Protein 3O4F (pdb70)

Nearest PDB structures (foldseek):
  3o4f-assembly2_D  TM=1.004E+00  e=4.636E-62  Escherichia coli K-12
  3o4f-assembly1_B  TM=1.002E+00  e=1.179E-57  Escherichia coli K-12
  3o4f-assembly3_F  TM=9.962E-01  e=3.016E-56  Escherichia coli K-12
  1uir-assembly1_A  TM=9.421E-01  e=1.063E-30  Thermus thermophilus
  3rw9-assembly1_A  TM=8.780E-01  e=1.747E-28  Homo sapiens

Secondary structure (DSSP, 8-state):
-EEEE--SSSSEEEEEEESEEEEEE---EEEEEETTTEEEEEETTEEEEETTTHHHHHHHHHHHHHHHSS---EEEEES-TTSHHHHHHHT-TT--EEEEEES-HHHHHHHHHH-HHHHTTGGG-TTEEEEES-TTTTTS-SS--EEEEEES------TT--SS--HHHHHHHHTEEEEEEEEE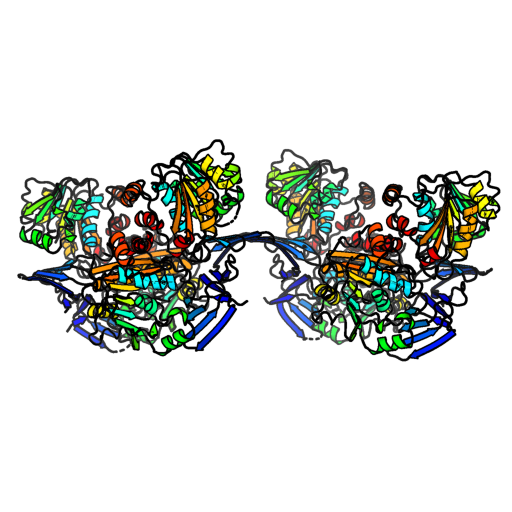EEEESSS--HHHHHHHHHHHHH-SEEEEEEE--TTSSSS-EEEEEEES-TTGGG--HHHHHHHHHSS----SS--HHHHHHHT---HHHHHHTTSS--/-EEE--SSSSEEEEEE-SEEEEEEEESS-EEEEEEETTTEEEEEETTEEEEETTTHHHHHHHHHHHHHHHSS---EEEEEE--SSHHHHHHHT-TT--EEEEEES-HHHHHHHHHH-HHHHTTGGG-TTEEEEES-TGGGGS--S--EEEEEEE---HHHHHHHHHTEEEEEEEEEEEEESSS--HHHHHHHHHHHHH-SEEEEEEE--TTSSSS-EEEEEEES-TTTTS--HHHHHHHHHTTT---SS--HHHHHHHT---HHHHHHT-/--EEE--SSSSEEEEEE-SEEEEEEE-SS-EEEEEEETTTEEEEEETTEEEEETTTHHHHHHHHHHHHHHHSS---EEEEES-TTSHHHHHHHT-TT--EEEEEES-HHHHHHHHHH-HHHHTTGGG-TTEEEEES-TTTTTS-SS--EEEEEES------SSS-SS--HHHHHHHHTEEEEEEEEEEEEE-SS--HHHHHHHHHHHHH-SEEEEEEE--TTSSSS-EEEEEEES-TTTTS--HHHHHHHHHSS----SS--HHHHHHHT---HHHHHHHHT--/-EEEE--SSSSEEEEEEESEEEEEEEESS-EEEEEEETTTEEEEEETTEEEEETTTHHHHHHHHHHHHHHHSS---EEEEEE--SSHHHHHHHT-TT--EEEEEES-HHHHHHHHHH-HHHHTTGGG-TTEEEEES-STTTTSTTS--EEEEEEE----GGGSHHHHHHHHHHEEEEEEEEEEEEESSS--HHHHHHHHHHHHH-SEEEEEEE--TTSSSS-EEEEEEES-TTTTS--HHHHHHHHHSS----SS--HHHHHHHT---HHHHHHT-/-EEE--SSSSEEEEEE-SEEEEEE-STT--EEEEEETTTEEEEEETTEEEEETTTHHHHHHHHHHHHHHHSS---EEEEES-TTSHHHHHHHT-TT--EEEEEES-HHHHHHHHHH-HHHHTTGGG-TTEEEEES-TTTTTS-SS--EEEEEES--PPP-SSS-SS--HHHHHHHHTEEEEEEEEEEEEE-SS--HHHHHHHHHHHHH-SEEEEEEE--TTSSSS-EEEEEEES-TTGGG--HHHHHHHHHTTT---SS--HHHHHHHT---HHHHHHGGG--/-EEE--SSSSEEEEEE-SEEEEE---EEEEEETTTEEEEEETTEEEEETTTHHHHHHHHHHHHHHHSS---EEEEES-TTSHHHHHHHT-TT--EEEEEES-HHHHHHHHHH-HHHHTTGGG-TTEEEEES-SSSTTS-SS--EEEEEESS---HHHHHHHHHTEEEEEEEEEEEEE-SS--HHHHHHHHHHHHH-SEEEEEEE--TTSSSS-EEEEEEES-TTTTS--HHHHHHHHHTTT---SS--HHHHHHTT---HHHHHT----/-EEE--SSSSEEEEEE-SEEEEE---EEEEEETTTEEEEEETTEEEEETTTHHHHHHHHHHHHHHHSS---EEEEES-TTSHHHHHHHT-TT--EEEEEES-HHHHHHHHHH-HHHHTTGGG-TTEEEEES-TTTTTS-SS--EEEEEES------SSS-SS--HHHHHHHHTEEEEEEEEEEEEE-SS--HHHHHHHHHHHHH-SEEEEEEE--TTSSSS-EEEEEEES-TTTTS--HHHHHHHHHSS----SS--HHHHHHHT---HHHHHHHTT--/-EEE--SSSSEEEEEE-SEEEEE---EEEEEETTTEEEEEETTEEEEETTTHHHHHHHHHHHHHHHSS---EEEEES-TTSHHHHHHHT-TT--EEEEEES-HHHHHHHHHH-HHHHTTGGG-TTEEEEES-TTTTTSTTS--EEEEEE---HHHHHHHHHTEEEEEEEEEEEEE-SS--HHHHHHHHHHHHH-SEEEEEEE--TTSSSS-EEEEEEES-TTGGG--HHHHHHHHHSS----SS--HHHHHHHT---HHHHHH-

InterPro domains:
  IPR001045 Spermidine/spermine synthases [MF_00198] (6-284)
  IPR001045 Spermidine/spermine synthases [PTHR11558] (18-285)
  IPR001045 Spermidine/spermine synthases [TIGR00417] (7-278)
  IPR029063 S-adenosyl-L-methionine-dependent methyltransferase superfamily [G3DSA:3.40.50.150] (55-288)
  IPR029063 S-adenosyl-L-methionine-dependent methyltransferase superfamily [SSF53335] (7-283)
  IPR030373 Polyamine biosynthesis domain, conserved site [PS01330] (81-94)
  IPR030374 Polyamine biosynthesis domain [PS51006] (9-238)
  IPR035246 Spermidine synthase, tetramerisation domain [PF17284] (6-57)
  IPR037163 Spermidine synthase, tetramerisation domain superfamily [G3DSA:2.30.140.10] (1-54)

Structure (mmCIF, N/CA/C/O backbone):
data_3O4F
#
_entry.id   3O4F
#
_cell.length_a   123.110
_cell.length_b   123.110
_cell.length_c   210.010
_cell.angle_alpha   90.00
_cell.angle_beta   90.00
_cell.angle_gamma   90.00
#
_symmetry.space_group_name_H-M   'P 43'
#
loop_
_entity.id
_entity.type
_entity.pdbx_description
1 polymer 'Spermidine synthase'
2 non-polymer 'SULFATE ION'
3 water water
#
loop_
_atom_site.group_PDB
_atom_site.id
_atom_site.type_symbol
_atom_site.label_atom_id
_atom_site.label_alt_id
_atom_site.label_comp_id
_atom_site.label_asym_id
_atom_site.label_entity_id
_atom_site.label_seq_id
_atom_site.pdbx_PDB_ins_code
_atom_site.Cartn_x
_atom_site.Cartn_y
_atom_site.Cartn_z
_atom_site.occupancy
_atom_site.B_iso_or_equiv
_atom_site.auth_seq_id
_atom_site.auth_comp_id
_atom_site.auth_asym_id
_atom_site.auth_atom_id
_atom_site.pdbx_PDB_model_num
ATOM 1 N N . LYS A 1 10 ? 56.252 -11.337 37.024 1.00 96.47 4 LYS A N 1
ATOM 2 C CA . LYS A 1 10 ? 57.755 -11.333 37.087 1.00 102.68 4 LYS A CA 1
ATOM 3 C C . LYS A 1 10 ? 58.401 -11.044 35.698 1.00 90.55 4 LYS A C 1
ATOM 4 O O . LYS A 1 10 ? 57.749 -10.470 34.827 1.00 100.32 4 LYS A O 1
ATOM 6 N N . LYS A 1 11 ? 59.683 -11.377 35.524 1.00 199.10 5 LYS A N 1
ATOM 7 C CA . LYS A 1 11 ? 60.266 -11.558 34.186 1.00 189.05 5 LYS A CA 1
ATOM 8 C C . LYS A 1 11 ? 60.528 -13.052 33.997 1.00 175.44 5 LYS A C 1
ATOM 9 O O . LYS A 1 11 ? 60.766 -13.760 34.974 1.00 173.97 5 LYS A O 1
ATOM 15 N N . GLN A 1 12 ? 60.471 -13.546 32.761 1.00 165.16 6 GLN A N 1
ATOM 16 C CA . GLN A 1 12 ? 60.773 -14.964 32.507 1.00 151.90 6 GLN A CA 1
ATOM 17 C C . GLN A 1 12 ? 62.210 -15.153 32.073 1.00 148.13 6 GLN A C 1
ATOM 18 O O . GLN A 1 12 ? 62.820 -14.261 31.499 1.00 156.55 6 GLN A O 1
ATOM 24 N N . TRP A 1 13 ? 62.730 -16.337 32.349 1.00 139.14 7 TRP A N 1
ATOM 25 C CA . TRP A 1 13 ? 64.052 -16.733 31.904 1.00 135.70 7 TRP A CA 1
ATOM 26 C C . TRP A 1 13 ? 63.916 -18.101 31.263 1.00 128.75 7 TRP A C 1
ATOM 27 O O . TRP A 1 13 ? 63.387 -19.015 31.887 1.00 121.56 7 TRP A O 1
ATOM 38 N N . HIS A 1 14 ? 64.407 -18.237 30.033 1.00 129.09 8 HIS A N 1
ATOM 39 C CA . HIS A 1 14 ? 64.254 -19.473 29.269 1.00 125.99 8 HIS A CA 1
ATOM 40 C C . HIS A 1 14 ? 65.577 -20.209 29.163 1.00 122.35 8 HIS A C 1
ATOM 41 O O . HIS A 1 14 ? 66.616 -19.589 28.956 1.00 126.18 8 HIS A O 1
ATOM 48 N N . GLU A 1 15 ? 65.546 -21.527 29.321 1.00 115.16 9 GLU A N 1
ATOM 49 C CA . GLU A 1 15 ? 66.718 -22.324 29.038 1.00 113.13 9 GLU A CA 1
ATOM 50 C C . GLU A 1 15 ? 66.854 -22.369 27.530 1.00 115.37 9 GLU A C 1
ATOM 51 O O . GLU A 1 15 ? 65.861 -22.381 26.833 1.00 121.65 9 GLU A O 1
ATOM 57 N N . THR A 1 16 ? 68.083 -22.394 27.032 1.00 116.97 10 THR A N 1
ATOM 58 C CA . THR A 1 16 ? 68.353 -22.448 25.592 1.00 118.73 10 THR A CA 1
ATOM 59 C C . THR A 1 16 ? 69.058 -23.737 25.136 1.00 115.84 10 THR A C 1
ATOM 60 O O . THR A 1 16 ? 69.474 -23.849 23.981 1.00 115.57 10 THR A O 1
ATOM 64 N N . LEU A 1 17 ? 69.160 -24.717 26.025 1.00 110.58 11 LEU A N 1
ATOM 65 C CA . LEU A 1 17 ? 69.973 -25.865 25.750 1.00 108.17 11 LEU A CA 1
ATOM 66 C C . LEU A 1 17 ? 69.547 -26.467 24.422 1.00 110.23 11 LEU A C 1
ATOM 67 O O . LEU A 1 17 ? 70.422 -26.806 23.625 1.00 110.49 11 LEU A O 1
ATOM 72 N N . HIS A 1 18 ? 68.228 -26.595 24.196 1.00 110.09 12 HIS A N 1
ATOM 73 C CA . HIS A 1 18 ? 67.696 -27.048 22.899 1.00 112.28 12 HIS A CA 1
ATOM 74 C C . HIS A 1 18 ? 66.916 -25.917 22.184 1.00 113.40 12 HIS A C 1
ATOM 75 O O . HIS A 1 18 ? 66.268 -25.057 22.820 1.00 114.28 12 HIS A O 1
ATOM 82 N N . ASP A 1 19 ? 66.988 -25.918 20.857 1.00 111.06 13 ASP A N 1
ATOM 83 C CA . ASP A 1 19 ? 66.295 -24.918 20.056 1.00 113.50 13 ASP A CA 1
ATOM 84 C C . ASP A 1 19 ? 64.787 -25.137 20.007 1.00 111.44 13 ASP A C 1
ATOM 85 O O . ASP A 1 19 ? 64.023 -24.186 19.932 1.00 114.64 13 ASP A O 1
ATOM 90 N N . GLN A 1 20 ? 64.363 -26.391 20.077 1.00 107.12 14 GLN A N 1
ATOM 91 C CA . GLN A 1 20 ? 62.991 -26.758 19.799 1.00 104.98 14 GLN A CA 1
ATOM 92 C C . GLN A 1 20 ? 62.059 -26.717 20.989 1.00 100.44 14 GLN A C 1
ATOM 93 O O . GLN A 1 20 ? 60.847 -26.680 20.813 1.00 100.40 14 GLN A O 1
ATOM 99 N N . PHE A 1 21 ? 62.604 -26.745 22.192 1.00 96.50 15 PHE A N 1
ATOM 100 C CA . PHE A 1 21 ? 61.794 -26.786 23.393 1.00 95.30 15 PHE A CA 1
ATOM 101 C C . PHE A 1 21 ? 62.656 -26.497 24.598 1.00 96.55 15 PHE A C 1
ATOM 102 O O . PHE A 1 21 ? 63.874 -26.596 24.528 1.00 100.98 15 PHE A O 1
ATOM 110 N N . GLY A 1 22 ? 62.054 -26.162 25.725 1.00 97.59 16 GLY A N 1
ATOM 111 C CA . GLY A 1 22 ? 62.861 -25.944 26.929 1.00 97.12 16 GLY A CA 1
ATOM 112 C C . GLY A 1 22 ? 62.027 -25.828 28.166 1.00 96.86 16 GLY A C 1
ATOM 113 O O . GLY A 1 22 ? 60.823 -26.088 28.144 1.00 98.81 16 GLY A O 1
ATOM 114 N N . GLN A 1 23 ? 62.691 -25.464 29.249 1.00 97.05 17 GLN A N 1
ATOM 115 C CA . GLN A 1 23 ? 62.034 -25.100 30.497 1.00 99.10 17 GLN A CA 1
ATOM 116 C C . GLN A 1 23 ? 62.255 -23.623 30.722 1.00 106.31 17 GLN A C 1
ATOM 117 O O . GLN A 1 23 ? 63.274 -23.083 30.305 1.00 113.40 17 GLN A O 1
ATOM 123 N N . TYR A 1 24 ? 61.313 -22.971 31.398 1.00 108.36 18 TYR A N 1
ATOM 124 C CA . TYR A 1 24 ? 61.477 -21.582 31.764 1.00 112.50 18 TYR A CA 1
ATOM 125 C C . TYR A 1 24 ? 61.074 -21.332 33.218 1.00 114.31 18 TYR A C 1
ATOM 126 O O . TYR A 1 24 ? 60.332 -22.109 33.810 1.00 113.19 18 TYR A O 1
ATOM 135 N N . PHE A 1 25 ? 61.541 -20.212 33.768 1.00 119.34 19 PHE A N 1
ATOM 136 C CA . PHE A 1 25 ? 61.288 -19.853 35.164 1.00 119.24 19 PHE A CA 1
ATOM 137 C C . PHE A 1 25 ? 60.961 -18.391 35.305 1.00 125.31 19 PHE A C 1
ATOM 138 O O . PHE A 1 25 ? 61.561 -17.545 34.633 1.00 128.42 19 PHE A O 1
ATOM 146 N N . ALA A 1 26 ? 60.032 -18.106 36.214 1.00 127.39 20 ALA A N 1
ATOM 147 C CA . ALA A 1 26 ? 59.791 -16.753 36.677 1.00 133.88 20 ALA A CA 1
ATOM 148 C C . ALA A 1 26 ? 61.028 -16.274 37.445 1.00 135.51 20 ALA A C 1
ATOM 149 O O . ALA A 1 26 ? 61.639 -17.034 38.190 1.00 134.48 20 ALA A O 1
ATOM 151 N N . VAL A 1 27 ? 61.402 -15.020 37.242 1.00 139.79 21 VAL A N 1
ATOM 152 C CA . VAL A 1 27 ? 62.473 -14.423 38.005 1.00 142.56 21 VAL A CA 1
ATOM 153 C C . VAL A 1 27 ? 61.851 -13.501 39.037 1.00 147.64 21 VAL A C 1
ATOM 154 O O . VAL A 1 27 ? 61.075 -12.632 38.691 1.00 149.14 21 VAL A O 1
ATOM 158 N N . ASP A 1 28 ? 62.156 -13.754 40.307 1.00 150.14 22 ASP A N 1
ATOM 159 C CA . ASP A 1 28 ? 61.745 -12.899 41.411 1.00 155.62 22 ASP A CA 1
ATOM 160 C C . ASP A 1 28 ? 62.811 -11.844 41.655 1.00 162.63 22 ASP A C 1
ATOM 161 O O . ASP A 1 28 ? 62.498 -10.746 42.099 1.00 168.66 22 ASP A O 1
ATOM 166 N N . ASN A 1 29 ? 64.066 -12.181 41.358 1.00 162.11 23 ASN A N 1
ATOM 167 C CA . ASN A 1 29 ? 65.197 -11.303 41.661 1.00 166.80 23 ASN A CA 1
ATOM 168 C C . ASN A 1 29 ? 66.512 -11.869 41.106 1.00 164.85 23 ASN A C 1
ATOM 169 O O . ASN A 1 29 ? 66.829 -13.049 41.349 1.00 162.69 23 ASN A O 1
ATOM 174 N N . VAL A 1 30 ? 67.274 -11.063 40.365 1.00 165.33 24 VAL A N 1
ATOM 175 C CA . VAL A 1 30 ? 68.576 -11.528 39.851 1.00 162.27 24 VAL A CA 1
ATOM 176 C C . VAL A 1 30 ? 69.657 -11.206 40.861 1.00 166.71 24 VAL A C 1
ATOM 177 O O . VAL A 1 30 ? 69.852 -10.056 41.203 1.00 174.67 24 VAL A O 1
ATOM 181 N N . LEU A 1 31 ? 70.352 -12.225 41.346 1.00 163.83 25 LEU A N 1
ATOM 182 C CA . LEU A 1 31 ? 71.431 -12.031 42.310 1.00 167.21 25 LEU A CA 1
ATOM 183 C C . LEU A 1 31 ? 72.757 -11.705 41.623 1.00 171.99 25 LEU A C 1
ATOM 184 O O . LEU A 1 31 ? 73.621 -11.056 42.223 1.00 181.41 25 LEU A O 1
ATOM 189 N N . TYR A 1 32 ? 72.928 -12.163 40.386 1.00 168.44 26 TYR A N 1
ATOM 190 C CA . TYR A 1 32 ? 74.176 -11.975 39.659 1.00 172.63 26 TYR A CA 1
ATOM 191 C C . TYR A 1 32 ? 73.957 -12.175 38.174 1.00 173.16 26 TYR A C 1
ATOM 192 O O . TYR A 1 32 ? 73.245 -13.082 37.783 1.00 176.36 26 TYR A O 1
ATOM 201 N N . HIS A 1 33 ? 74.597 -11.362 37.346 1.00 182.86 27 HIS A N 1
ATOM 202 C CA . HIS A 1 33 ? 74.556 -11.540 35.890 1.00 185.43 27 HIS A CA 1
ATOM 203 C C . HIS A 1 33 ? 75.825 -10.987 35.233 1.00 196.56 27 HIS A C 1
ATOM 204 O O . HIS A 1 33 ? 76.219 -9.843 35.491 1.00 205.05 27 HIS A O 1
ATOM 211 N N . GLU A 1 34 ? 76.479 -11.810 34.416 1.00 200.00 28 GLU A N 1
ATOM 212 C CA . GLU A 1 34 ? 77.655 -11.387 33.656 1.00 214.42 28 GLU A CA 1
ATOM 213 C C . GLU A 1 34 ? 77.541 -11.835 32.201 1.00 217.82 28 GLU A C 1
ATOM 214 O O . GLU A 1 34 ? 77.453 -13.029 31.944 1.00 222.23 28 GLU A O 1
ATOM 220 N N . LYS A 1 35 ? 77.573 -10.898 31.250 1.00 226.06 29 LYS A N 1
ATOM 221 C CA . LYS A 1 35 ? 77.441 -11.238 29.818 1.00 225.43 29 LYS A CA 1
ATOM 222 C C . LYS A 1 35 ? 78.536 -10.577 28.975 1.00 233.00 29 LYS A C 1
ATOM 223 O O . LYS A 1 35 ? 78.919 -11.089 27.915 1.00 230.27 29 LYS A O 1
ATOM 225 N N . GLN A 1 39 ? 81.273 -15.827 28.012 1.00 210.63 33 GLN A N 1
ATOM 226 C CA . GLN A 1 39 ? 80.607 -16.652 29.011 1.00 201.50 33 GLN A CA 1
ATOM 227 C C . GLN A 1 39 ? 79.464 -15.872 29.658 1.00 199.57 33 GLN A C 1
ATOM 228 O O . GLN A 1 39 ? 79.716 -14.909 30.393 1.00 210.94 33 GLN A O 1
ATOM 234 N N . ASP A 1 40 ? 78.221 -16.295 29.400 1.00 187.26 34 ASP A N 1
ATOM 235 C CA . ASP A 1 40 ? 77.046 -15.617 29.967 1.00 181.54 34 ASP A CA 1
ATOM 236 C C . ASP A 1 40 ? 76.617 -16.421 31.182 1.00 167.34 34 ASP A C 1
ATOM 237 O O . ASP A 1 40 ? 76.137 -17.541 31.049 1.00 158.49 34 ASP A O 1
ATOM 242 N N . LEU A 1 41 ? 76.856 -15.860 32.365 1.00 163.97 35 LEU A N 1
ATOM 243 C CA . LEU A 1 41 ? 76.596 -16.540 33.631 1.00 156.53 35 LEU A CA 1
ATOM 244 C C . LEU A 1 41 ? 75.572 -15.777 34.458 1.00 156.36 35 LEU A C 1
ATOM 245 O O . LEU A 1 41 ? 75.610 -14.549 34.528 1.00 162.58 35 LEU A O 1
ATOM 250 N N . ILE A 1 42 ? 74.647 -16.507 35.072 1.00 151.32 36 ILE A N 1
ATOM 251 C CA . ILE A 1 42 ? 73.561 -15.870 35.812 1.00 153.40 36 ILE A CA 1
ATOM 252 C C . ILE A 1 42 ? 73.156 -16.661 37.043 1.00 153.81 36 ILE A C 1
ATOM 253 O O . ILE A 1 42 ? 73.185 -17.907 37.042 1.00 154.12 36 ILE A O 1
ATOM 258 N N . ILE A 1 43 ? 72.754 -15.934 38.083 1.00 157.29 37 ILE A N 1
ATOM 259 C CA . ILE A 1 43 ? 72.121 -16.547 39.245 1.00 155.18 37 ILE A CA 1
ATOM 260 C C . ILE A 1 43 ? 70.915 -15.729 39.644 1.00 154.89 37 ILE A C 1
ATOM 261 O O . ILE A 1 43 ? 71.064 -14.548 39.954 1.00 160.05 37 ILE A O 1
ATOM 266 N N . PHE A 1 44 ? 69.735 -16.355 39.663 1.00 146.06 38 PHE A N 1
ATOM 267 C CA . PHE A 1 44 ? 68.511 -15.659 40.069 1.00 147.74 38 PHE A CA 1
ATOM 268 C C . PHE A 1 44 ? 67.654 -16.513 40.969 1.00 141.78 38 PHE A C 1
ATOM 269 O O . PHE A 1 44 ? 67.816 -17.718 40.996 1.00 135.82 38 PHE A O 1
ATOM 277 N N . GLU A 1 45 ? 66.754 -15.877 41.714 1.00 146.52 39 GLU A N 1
ATOM 278 C CA . GLU A 1 45 ? 65.875 -16.598 42.622 1.00 145.94 39 GLU A CA 1
ATOM 279 C C . GLU A 1 45 ? 64.575 -16.813 41.911 1.00 142.07 39 GLU A C 1
ATOM 280 O O . GLU A 1 45 ? 64.098 -15.928 41.224 1.00 147.85 39 GLU A O 1
ATOM 286 N N . ASN A 1 46 ? 64.028 -18.009 42.063 1.00 135.04 40 ASN A N 1
ATOM 287 C CA . ASN A 1 46 ? 62.734 -18.373 41.525 1.00 130.76 40 ASN A CA 1
ATOM 288 C C . ASN A 1 46 ? 61.917 -18.937 42.688 1.00 132.32 40 ASN A C 1
ATOM 289 O O . ASN A 1 46 ? 62.464 -19.664 43.519 1.00 138.67 40 ASN A O 1
ATOM 294 N N . ALA A 1 47 ? 60.624 -18.622 42.755 1.00 131.85 41 ALA A N 1
ATOM 295 C CA . ALA A 1 47 ? 59.771 -19.126 43.839 1.00 132.03 41 ALA A CA 1
ATOM 296 C C . ALA A 1 47 ? 59.822 -20.653 44.028 1.00 133.96 41 ALA A C 1
ATOM 297 O O . ALA A 1 47 ? 59.849 -21.130 45.159 1.00 145.59 41 ALA A O 1
ATOM 299 N N . ALA A 1 48 ? 59.831 -21.422 42.940 1.00 126.63 42 ALA A N 1
ATOM 300 C CA . ALA A 1 48 ? 59.703 -22.868 43.042 1.00 117.17 42 ALA A CA 1
ATOM 301 C C . ALA A 1 48 ? 61.018 -23.522 43.378 1.00 114.03 42 ALA A C 1
ATOM 302 O O . ALA A 1 48 ? 61.071 -24.346 44.281 1.00 115.14 42 ALA A O 1
ATOM 304 N N . PHE A 1 49 ? 62.067 -23.169 42.634 1.00 111.22 43 PHE A N 1
ATOM 305 C CA . PHE A 1 49 ? 63.339 -23.895 42.682 1.00 105.81 43 PHE A CA 1
ATOM 306 C C . PHE A 1 49 ? 64.465 -23.143 43.374 1.00 108.41 43 PHE A C 1
ATOM 307 O O . PHE A 1 49 ? 65.619 -23.548 43.283 1.00 107.54 43 PHE A O 1
ATOM 315 N N . GLY A 1 50 ? 64.131 -22.063 44.066 1.00 111.59 44 GLY A N 1
ATOM 316 C CA . GLY A 1 50 ? 65.132 -21.261 44.745 1.00 116.59 44 GLY A CA 1
ATOM 317 C C . GLY A 1 50 ? 66.127 -20.615 43.785 1.00 119.19 44 GLY A C 1
ATOM 318 O O . GLY A 1 50 ? 65.762 -20.172 42.682 1.00 119.71 44 GLY A O 1
ATOM 319 N N . ARG A 1 51 ? 67.393 -20.589 44.198 1.00 120.02 45 ARG A N 1
ATOM 320 C CA . ARG A 1 51 ? 68.456 -20.028 43.387 1.00 121.16 45 ARG A CA 1
ATOM 321 C C . ARG A 1 51 ? 68.772 -20.926 42.209 1.00 114.12 45 ARG A C 1
ATOM 322 O O . ARG A 1 51 ? 68.866 -22.149 42.352 1.00 109.71 45 ARG A O 1
ATOM 330 N N . VAL A 1 52 ? 68.916 -20.331 41.041 1.00 113.34 46 VAL A N 1
ATOM 331 C CA . VAL A 1 52 ? 69.112 -21.088 39.811 1.00 109.52 46 VAL A CA 1
ATOM 332 C C . VAL A 1 52 ? 70.373 -20.569 39.140 1.00 114.26 46 VAL A C 1
ATOM 333 O O . VAL A 1 52 ? 70.483 -19.372 38.873 1.00 120.87 46 VAL A O 1
ATOM 337 N N . MET A 1 53 ? 71.349 -21.439 38.895 1.00 113.64 47 MET A N 1
ATOM 338 C CA . MET A 1 53 ? 72.575 -21.023 38.184 1.00 118.25 47 MET A CA 1
ATOM 339 C C . MET A 1 53 ? 72.445 -21.485 36.757 1.00 117.36 47 MET A C 1
ATOM 340 O O . MET A 1 53 ? 71.995 -22.612 36.510 1.00 110.08 47 MET A O 1
ATOM 345 N N . ALA A 1 54 ? 72.824 -20.613 35.820 1.00 123.87 48 ALA A N 1
ATOM 346 C CA . ALA A 1 54 ? 72.739 -20.963 34.401 1.00 124.84 48 ALA A CA 1
ATOM 347 C C . ALA A 1 54 ? 73.902 -20.369 33.655 1.00 130.89 48 ALA A C 1
ATOM 348 O O . ALA A 1 54 ? 74.285 -19.229 33.906 1.00 135.83 48 ALA A O 1
ATOM 350 N N . LEU A 1 55 ? 74.472 -21.163 32.753 1.00 130.97 49 LEU A N 1
ATOM 351 C CA . LEU A 1 55 ? 75.666 -20.764 32.014 1.00 137.05 49 LEU A CA 1
ATOM 352 C C . LEU A 1 55 ? 75.433 -20.962 30.517 1.00 135.96 49 LEU A C 1
ATOM 353 O O . LEU A 1 55 ? 75.141 -22.081 30.046 1.00 128.52 49 LEU A O 1
ATOM 358 N N . ASP A 1 56 ? 75.560 -19.862 29.784 1.00 140.49 50 ASP A N 1
ATOM 359 C CA . ASP A 1 56 ? 75.321 -19.846 28.356 1.00 142.25 50 ASP A CA 1
ATOM 360 C C . ASP A 1 56 ? 73.952 -20.467 28.047 1.00 136.61 50 ASP A C 1
ATOM 361 O O . ASP A 1 56 ? 73.788 -21.290 27.129 1.00 134.63 50 ASP A O 1
ATOM 366 N N . GLY A 1 57 ? 72.969 -20.075 28.854 1.00 133.97 51 GLY A N 1
ATOM 367 C CA . GLY A 1 57 ? 71.580 -20.434 28.608 1.00 128.38 51 GLY A CA 1
ATOM 368 C C . GLY A 1 57 ? 71.191 -21.823 29.057 1.00 118.76 51 GLY A C 1
ATOM 369 O O . GLY A 1 57 ? 70.067 -22.236 28.816 1.00 117.21 51 GLY A O 1
ATOM 370 N N . VAL A 1 58 ? 72.098 -22.535 29.718 1.00 114.73 52 VAL A N 1
ATOM 371 C CA . VAL A 1 58 ? 71.852 -23.926 30.118 1.00 108.61 52 VAL A CA 1
ATOM 372 C C . VAL A 1 58 ? 71.894 -24.049 31.663 1.00 106.77 52 VAL A C 1
ATOM 373 O O . VAL A 1 58 ? 72.864 -23.617 32.319 1.00 109.47 52 VAL A O 1
ATOM 377 N N . VAL A 1 59 ? 70.815 -24.566 32.254 1.00 102.90 53 VAL A N 1
ATOM 378 C CA . VAL A 1 59 ? 70.712 -24.628 33.730 1.00 102.47 53 VAL A CA 1
ATOM 379 C C . VAL A 1 59 ? 71.739 -25.609 34.280 1.00 101.48 53 VAL A C 1
ATOM 380 O O . VAL A 1 59 ? 71.738 -26.769 33.902 1.00 99.00 53 VAL A O 1
ATOM 384 N N . GLN A 1 60 ? 72.593 -25.137 35.179 1.00 105.33 54 GLN A N 1
ATOM 385 C CA . GLN A 1 60 ? 73.641 -25.947 35.761 1.00 104.37 54 GLN A CA 1
ATOM 386 C C . GLN A 1 60 ? 73.142 -26.615 37.030 1.00 102.70 54 GLN A C 1
ATOM 387 O O . GLN A 1 60 ? 73.376 -27.797 37.252 1.00 101.77 54 GLN A O 1
ATOM 393 N N . THR A 1 61 ? 72.466 -25.849 37.870 1.00 104.90 55 THR A N 1
ATOM 394 C CA . THR A 1 61 ? 72.004 -26.352 39.149 1.00 104.06 55 THR A CA 1
ATOM 395 C C . THR A 1 61 ? 70.913 -25.452 39.722 1.00 104.31 55 THR A C 1
ATOM 396 O O . THR A 1 61 ? 70.667 -24.341 39.264 1.00 104.81 55 THR A O 1
ATOM 400 N N . THR A 1 62 ? 70.252 -25.974 40.735 1.00 103.17 56 THR A N 1
ATOM 401 C CA . THR A 1 62 ? 69.099 -25.346 41.309 1.00 105.54 56 THR A CA 1
ATOM 402 C C . THR A 1 62 ? 69.150 -25.664 42.776 1.00 108.83 56 THR A C 1
ATOM 403 O O . THR A 1 62 ? 69.465 -26.781 43.161 1.00 106.14 56 THR A O 1
ATOM 407 N N . GLU A 1 63 ? 68.850 -24.670 43.596 1.00 115.86 57 GLU A N 1
ATOM 408 C CA . GLU A 1 63 ? 68.941 -24.822 45.036 1.00 119.59 57 GLU A CA 1
ATOM 409 C C . GLU A 1 63 ? 68.055 -25.965 45.508 1.00 117.05 57 GLU A C 1
ATOM 410 O O . GLU A 1 63 ? 68.500 -26.831 46.254 1.00 120.91 57 GLU A O 1
ATOM 416 N N . ARG A 1 64 ? 66.824 -25.994 45.016 1.00 114.78 58 ARG A N 1
ATOM 417 C CA . ARG A 1 64 ? 65.794 -26.834 45.575 1.00 115.11 58 ARG A CA 1
ATOM 418 C C . ARG A 1 64 ? 65.880 -28.320 45.181 1.00 108.78 58 ARG A C 1
ATOM 419 O O . ARG A 1 64 ? 65.377 -29.184 45.916 1.00 109.10 58 ARG A O 1
ATOM 427 N N . ASP A 1 65 ? 66.491 -28.637 44.039 1.00 100.95 59 ASP A N 1
ATOM 428 C CA . ASP A 1 65 ? 66.493 -30.031 43.550 1.00 91.15 59 ASP A CA 1
ATOM 429 C C . ASP A 1 65 ? 67.882 -30.659 43.377 1.00 89.32 59 ASP A C 1
ATOM 430 O O . ASP A 1 65 ? 67.989 -31.821 43.046 1.00 85.23 59 ASP A O 1
ATOM 435 N N . GLU A 1 66 ? 68.938 -29.895 43.615 1.00 93.31 60 GLU A N 1
ATOM 436 C CA . GLU A 1 66 ? 70.284 -30.406 43.491 1.00 94.04 60 GLU A CA 1
ATOM 437 C C . GLU A 1 66 ? 70.497 -31.640 44.361 1.00 90.44 60 GLU A C 1
ATOM 438 O O . GLU A 1 66 ? 71.286 -32.511 43.991 1.00 96.29 60 GLU A O 1
ATOM 444 N N . PHE A 1 67 ? 69.800 -31.759 45.487 1.00 86.27 61 PHE A N 1
ATOM 445 C CA . PHE A 1 67 ? 69.965 -32.957 46.316 1.00 82.13 61 PHE A CA 1
ATOM 446 C C . PHE A 1 67 ? 69.801 -34.283 45.548 1.00 76.04 61 PHE A C 1
ATOM 447 O O . PHE A 1 67 ? 70.567 -35.228 45.757 1.00 73.74 61 PHE A O 1
ATOM 455 N N . ILE A 1 68 ? 68.846 -34.342 44.633 1.00 72.42 62 ILE A N 1
ATOM 456 C CA . ILE A 1 68 ? 68.550 -35.592 43.966 1.00 67.98 62 ILE A CA 1
ATOM 457 C C . ILE A 1 68 ? 69.765 -35.936 43.193 1.00 67.96 62 ILE A C 1
ATOM 458 O O . ILE A 1 68 ? 70.256 -37.065 43.306 1.00 66.39 62 ILE A O 1
ATOM 463 N N . TYR A 1 69 ? 70.273 -34.958 42.427 1.00 70.22 63 TYR A N 1
ATOM 464 C CA . TYR A 1 69 ? 71.465 -35.169 41.579 1.00 70.61 63 TYR A CA 1
ATOM 465 C C . TYR A 1 69 ? 72.648 -35.611 42.423 1.00 72.43 63 TYR A C 1
ATOM 466 O O . TYR A 1 69 ? 73.270 -36.638 42.146 1.00 70.09 63 TYR A O 1
ATOM 475 N N . HIS A 1 70 ? 72.943 -34.837 43.467 1.00 75.65 64 HIS A N 1
ATOM 476 C CA . HIS A 1 70 ? 74.163 -35.076 44.228 1.00 77.74 64 HIS A CA 1
ATOM 477 C C . HIS A 1 70 ? 74.074 -36.277 45.117 1.00 75.54 64 HIS A C 1
ATOM 478 O O . HIS A 1 70 ? 75.039 -37.003 45.239 1.00 75.58 64 HIS A O 1
ATOM 485 N N . GLU A 1 71 ? 72.912 -36.531 45.700 1.00 73.81 65 GLU A N 1
ATOM 486 C CA . GLU A 1 71 ? 72.748 -37.788 46.436 1.00 71.85 65 GLU A CA 1
ATOM 487 C C . GLU A 1 71 ? 73.029 -38.964 45.518 1.00 67.87 65 GLU A C 1
ATOM 488 O O . GLU A 1 71 ? 73.886 -39.766 45.815 1.00 68.82 65 GLU A O 1
ATOM 494 N N . MET A 1 72 ? 72.358 -39.039 44.378 1.00 64.06 66 MET A N 1
ATOM 495 C CA . MET A 1 72 ? 72.441 -40.256 43.559 1.00 60.73 66 MET A CA 1
ATOM 496 C C . MET A 1 72 ? 73.828 -40.382 42.977 1.00 62.62 66 MET A C 1
ATOM 497 O O . MET A 1 72 ? 74.293 -41.478 42.674 1.00 62.04 66 MET A O 1
ATOM 502 N N . MET A 1 73 ? 74.513 -39.267 42.826 1.00 66.25 67 MET A N 1
ATOM 503 C CA . MET A 1 73 ? 75.790 -39.349 42.182 1.00 68.92 67 MET A CA 1
ATOM 504 C C . MET A 1 73 ? 76.857 -39.800 43.191 1.00 72.78 67 MET A C 1
ATOM 505 O O . MET A 1 73 ? 77.888 -40.345 42.842 1.00 77.15 67 MET A O 1
ATOM 510 N N . THR A 1 74 ? 76.599 -39.625 44.464 1.00 74.26 68 THR A N 1
ATOM 511 C CA . THR A 1 74 ? 77.637 -39.822 45.447 1.00 76.35 68 THR A CA 1
ATOM 512 C C . THR A 1 74 ? 77.433 -41.137 46.216 1.00 74.96 68 THR A C 1
ATOM 513 O O . THR A 1 74 ? 78.357 -41.928 46.363 1.00 75.37 68 THR A O 1
ATOM 517 N N . HIS A 1 75 ? 76.204 -41.406 46.653 1.00 72.99 69 HIS A N 1
ATOM 518 C CA . HIS A 1 75 ? 75.938 -42.526 47.565 1.00 72.41 69 HIS A CA 1
ATOM 519 C C . HIS A 1 75 ? 75.846 -43.866 46.852 1.00 69.32 69 HIS A C 1
ATOM 520 O O . HIS A 1 75 ? 76.280 -44.895 47.379 1.00 69.67 69 HIS A O 1
ATOM 527 N N . VAL A 1 76 ? 75.303 -43.871 45.639 1.00 66.11 70 VAL A N 1
ATOM 528 C CA . VAL A 1 76 ? 75.168 -45.132 44.918 1.00 63.79 70 VAL A CA 1
ATOM 529 C C . VAL A 1 76 ? 76.537 -45.809 44.876 1.00 65.99 70 VAL A C 1
ATOM 530 O O . VAL A 1 76 ? 76.673 -46.912 45.397 1.00 67.00 70 VAL A O 1
ATOM 534 N N . PRO A 1 77 ? 77.563 -45.122 44.335 1.00 67.30 71 PRO A N 1
ATOM 535 C CA . PRO A 1 77 ? 78.868 -45.772 44.314 1.00 69.12 71 PRO A CA 1
ATOM 536 C C . PRO A 1 77 ? 79.492 -45.923 45.697 1.00 71.60 71 PRO A C 1
ATOM 537 O O . PRO A 1 77 ? 80.028 -46.972 46.052 1.00 72.26 71 PRO A O 1
ATOM 541 N N . LEU A 1 78 ? 79.447 -44.888 46.496 1.00 73.26 72 LEU A N 1
ATOM 542 C CA . LEU A 1 78 ? 80.154 -45.006 47.774 1.00 77.30 72 LEU A CA 1
ATOM 543 C C . LEU A 1 78 ? 79.686 -46.194 48.565 1.00 76.83 72 LEU A C 1
ATOM 544 O O . LEU A 1 78 ? 80.507 -46.880 49.133 1.00 80.27 72 LEU A O 1
ATOM 549 N N . LEU A 1 79 ? 78.383 -46.436 48.607 1.00 74.10 73 LEU A N 1
ATOM 550 C CA . LEU A 1 79 ? 77.839 -47.545 49.380 1.00 73.85 73 LEU A CA 1
ATOM 551 C C . LEU A 1 79 ? 77.849 -48.822 48.573 1.00 72.09 73 LEU A C 1
ATOM 552 O O . LEU A 1 79 ? 77.700 -49.882 49.121 1.00 72.50 73 LEU A O 1
ATOM 557 N N . ALA A 1 80 ? 77.994 -48.755 47.266 1.00 71.28 74 ALA A N 1
ATOM 558 C CA . ALA A 1 80 ? 78.110 -49.996 46.490 1.00 71.72 74 ALA A CA 1
ATOM 559 C C . ALA A 1 80 ? 79.516 -50.532 46.685 1.00 77.29 74 ALA A C 1
ATOM 560 O O . ALA A 1 80 ? 79.710 -51.704 46.997 1.00 81.12 74 ALA A O 1
ATOM 562 N N . HIS A 1 81 ? 80.503 -49.670 46.490 1.00 82.37 75 HIS A N 1
ATOM 563 C CA . HIS A 1 81 ? 81.841 -49.947 46.975 1.00 88.90 75 HIS A CA 1
ATOM 564 C C . HIS A 1 81 ? 81.626 -50.077 48.457 1.00 92.30 75 HIS A C 1
ATOM 565 O O . HIS A 1 81 ? 80.846 -49.344 49.045 1.00 91.85 75 HIS A O 1
ATOM 572 N N . GLY A 1 82 ? 82.278 -50.996 49.104 1.00 95.62 76 GLY A N 1
ATOM 573 C CA . GLY A 1 82 ? 82.018 -51.059 50.539 1.00 102.24 76 GLY A CA 1
ATOM 574 C C . GLY A 1 82 ? 82.767 -50.012 51.356 1.00 107.08 76 GLY A C 1
ATOM 575 O O . GLY A 1 82 ? 82.236 -49.435 52.299 1.00 106.20 76 GLY A O 1
ATOM 576 N N . HIS A 1 83 ? 84.016 -49.782 50.954 1.00 111.31 77 HIS A N 1
ATOM 577 C CA . HIS A 1 83 ? 85.043 -49.253 51.819 1.00 116.81 77 HIS A CA 1
ATOM 578 C C . HIS A 1 83 ? 85.864 -48.190 51.090 1.00 116.90 77 HIS A C 1
ATOM 579 O O . HIS A 1 83 ? 87.075 -48.302 50.967 1.00 119.33 77 HIS A O 1
ATOM 586 N N . ALA A 1 84 ? 85.181 -47.154 50.620 1.00 115.25 78 ALA A N 1
ATOM 587 C CA . ALA A 1 84 ? 85.818 -46.063 49.911 1.00 119.13 78 ALA A CA 1
ATOM 588 C C . ALA A 1 84 ? 86.513 -45.137 50.897 1.00 131.45 78 ALA A C 1
ATOM 589 O O . ALA A 1 84 ? 85.835 -44.461 51.692 1.00 139.44 78 ALA A O 1
ATOM 591 N N . LYS A 1 85 ? 87.851 -45.111 50.868 1.00 137.61 79 LYS A N 1
ATOM 592 C CA . LYS A 1 85 ? 88.625 -44.264 51.783 1.00 140.79 79 LYS A CA 1
ATOM 593 C C . LYS A 1 85 ? 89.089 -42.966 51.130 1.00 138.13 79 LYS A C 1
ATOM 594 O O . LYS A 1 85 ? 89.243 -41.958 51.813 1.00 142.26 79 LYS A O 1
ATOM 600 N N . HIS A 1 86 ? 89.296 -42.992 49.814 1.00 132.40 80 HIS A N 1
ATOM 601 C CA . HIS A 1 86 ? 89.719 -41.809 49.052 1.00 131.39 80 HIS A CA 1
ATOM 602 C C . HIS A 1 86 ? 88.854 -41.587 47.805 1.00 125.15 80 HIS A C 1
ATOM 603 O O . HIS A 1 86 ? 88.719 -42.466 46.938 1.00 119.19 80 HIS A O 1
ATOM 610 N N . VAL A 1 87 ? 88.327 -40.375 47.696 1.00 124.11 81 VAL A N 1
ATOM 611 C CA . VAL A 1 87 ? 87.444 -40.008 46.614 1.00 117.92 81 VAL A CA 1
ATOM 612 C C . VAL A 1 87 ? 87.974 -38.826 45.828 1.00 121.63 81 VAL A C 1
ATOM 613 O O . VAL A 1 87 ? 88.516 -37.865 46.417 1.00 130.97 81 VAL A O 1
ATOM 617 N N . LEU A 1 88 ? 87.822 -38.893 44.507 1.00 116.05 82 LEU A N 1
ATOM 618 C CA . LEU A 1 88 ? 88.187 -37.787 43.648 1.00 118.65 82 LEU A CA 1
ATOM 619 C C . LEU A 1 88 ? 86.950 -37.246 43.001 1.00 112.06 82 LEU A C 1
ATOM 620 O O . LEU A 1 88 ? 86.246 -37.979 42.373 1.00 106.90 82 LEU A O 1
ATOM 625 N N . ILE A 1 89 ? 86.714 -35.951 43.126 1.00 113.99 83 ILE A N 1
ATOM 626 C CA . ILE A 1 89 ? 85.627 -35.306 42.434 1.00 110.54 83 ILE A CA 1
ATOM 627 C C . ILE A 1 89 ? 86.202 -34.479 41.300 1.00 114.41 83 ILE A C 1
ATOM 628 O O . ILE A 1 89 ? 87.115 -33.675 41.510 1.00 121.86 83 ILE A O 1
ATOM 633 N N . ILE A 1 90 ? 85.667 -34.681 40.104 1.00 111.32 84 ILE A N 1
ATOM 634 C CA . ILE A 1 90 ? 86.059 -33.913 38.927 1.00 116.03 84 ILE A CA 1
ATOM 635 C C . ILE A 1 90 ? 84.906 -33.034 38.505 1.00 114.62 84 ILE A C 1
ATOM 636 O O . ILE A 1 90 ? 83.827 -33.508 38.256 1.00 111.58 84 ILE A O 1
ATOM 641 N N . GLY A 1 91 ? 85.148 -31.743 38.396 1.00 121.91 85 GLY A N 1
ATOM 642 C CA . GLY A 1 91 ? 84.062 -30.797 38.278 1.00 122.19 85 GLY A CA 1
ATOM 643 C C . GLY A 1 91 ? 83.505 -30.611 39.672 1.00 122.54 85 GLY A C 1
ATOM 644 O O . GLY A 1 91 ? 84.222 -30.768 40.656 1.00 126.06 85 GLY A O 1
ATOM 645 N N . GLY A 1 92 ? 82.230 -30.276 39.764 1.00 120.29 86 GLY A N 1
ATOM 646 C CA . GLY A 1 92 ? 81.609 -30.027 41.056 1.00 122.33 86 GLY A CA 1
ATOM 647 C C . GLY A 1 92 ? 82.113 -28.788 41.771 1.00 129.09 86 GLY A C 1
ATOM 648 O O . GLY A 1 92 ? 82.438 -28.855 42.956 1.00 134.75 86 GLY A O 1
ATOM 649 N N . GLY A 1 93 ? 82.177 -27.663 41.058 1.00 131.41 87 GLY A N 1
ATOM 650 C CA . GLY A 1 93 ? 82.587 -26.389 41.656 1.00 137.88 87 GLY A CA 1
ATOM 651 C C . GLY A 1 93 ? 81.626 -25.856 42.712 1.00 137.92 87 GLY A C 1
ATOM 652 O O . GLY A 1 93 ? 82.043 -25.113 43.624 1.00 141.37 87 GLY A O 1
ATOM 653 N N . ASP A 1 94 ? 80.344 -26.227 42.593 1.00 132.15 88 ASP A N 1
ATOM 654 C CA . ASP A 1 94 ? 79.332 -25.804 43.564 1.00 131.73 88 ASP A CA 1
ATOM 655 C C . ASP A 1 94 ? 79.564 -26.364 44.967 1.00 132.81 88 ASP A C 1
ATOM 656 O O . ASP A 1 94 ? 79.249 -25.696 45.975 1.00 141.04 88 ASP A O 1
ATOM 661 N N . GLY A 1 95 ? 80.146 -27.559 45.036 1.00 126.84 89 GLY A N 1
ATOM 662 C CA . GLY A 1 95 ? 80.506 -28.157 46.310 1.00 126.70 89 GLY A CA 1
ATOM 663 C C . GLY A 1 95 ? 79.423 -29.004 46.920 1.00 121.16 89 GLY A C 1
ATOM 664 O O . GLY A 1 95 ? 79.583 -29.518 48.012 1.00 122.96 89 GLY A O 1
ATOM 665 N N . ALA A 1 96 ? 78.317 -29.169 46.212 1.00 117.67 90 ALA A N 1
ATOM 666 C CA . ALA A 1 96 ? 77.237 -30.037 46.677 1.00 111.43 90 ALA A CA 1
ATOM 667 C C . ALA A 1 96 ? 77.748 -31.467 46.788 1.00 108.45 90 ALA A C 1
ATOM 668 O O . ALA A 1 96 ? 77.496 -32.153 47.775 1.00 108.20 90 ALA A O 1
ATOM 670 N N . MET A 1 97 ? 78.476 -31.903 45.765 1.00 106.34 91 MET A N 1
ATOM 671 C CA . MET A 1 97 ? 79.094 -33.232 45.760 1.00 102.12 91 MET A CA 1
ATOM 672 C C . MET A 1 97 ? 80.022 -33.370 46.960 1.00 104.34 91 MET A C 1
ATOM 673 O O . MET A 1 97 ? 79.971 -34.373 47.674 1.00 101.65 91 MET A O 1
ATOM 678 N N . LEU A 1 98 ? 80.866 -32.366 47.189 1.00 108.57 92 LEU A N 1
ATOM 679 C CA . LEU A 1 98 ? 81.753 -32.421 48.363 1.00 113.60 92 LEU A CA 1
ATOM 680 C C . LEU A 1 98 ? 80.940 -32.588 49.638 1.00 113.00 92 LEU A C 1
ATOM 681 O O . LEU A 1 98 ? 81.308 -33.371 50.502 1.00 114.92 92 LEU A O 1
ATOM 686 N N . ARG A 1 99 ? 79.839 -31.860 49.749 1.00 110.79 93 ARG A N 1
ATOM 687 C CA . ARG A 1 99 ? 78.987 -31.977 50.908 1.00 110.43 93 ARG A CA 1
ATOM 688 C C . ARG A 1 99 ? 78.574 -33.397 51.162 1.00 106.09 93 ARG A C 1
ATOM 689 O O . ARG A 1 99 ? 78.661 -33.895 52.261 1.00 107.82 93 ARG A O 1
ATOM 697 N N . GLU A 1 100 ? 78.100 -34.059 50.136 1.00 102.52 94 GLU A N 1
ATOM 698 C CA . GLU A 1 100 ? 77.552 -35.389 50.322 1.00 99.46 94 GLU A CA 1
ATOM 699 C C . GLU A 1 100 ? 78.658 -36.368 50.624 1.00 100.03 94 GLU A C 1
ATOM 700 O O . GLU A 1 100 ? 78.522 -37.140 51.562 1.00 100.54 94 GLU A O 1
ATOM 706 N N . VAL A 1 101 ? 79.753 -36.324 49.870 1.00 100.41 95 VAL A N 1
ATOM 707 C CA . VAL A 1 101 ? 80.865 -37.235 50.134 1.00 102.61 95 VAL A CA 1
ATOM 708 C C . VAL A 1 101 ? 81.329 -37.076 51.594 1.00 107.88 95 VAL A C 1
ATOM 709 O O . VAL A 1 101 ? 81.600 -38.036 52.299 1.00 108.17 95 VAL A O 1
ATOM 713 N N . THR A 1 102 ? 81.366 -35.840 52.045 1.00 113.08 96 THR A N 1
ATOM 714 C CA . THR A 1 102 ? 81.670 -35.503 53.417 1.00 119.27 96 THR A CA 1
ATOM 715 C C . THR A 1 102 ? 80.861 -36.287 54.428 1.00 118.95 96 THR A C 1
ATOM 716 O O . THR A 1 102 ? 81.360 -36.610 55.479 1.00 123.62 96 THR A O 1
ATOM 720 N N . ARG A 1 103 ? 79.623 -36.629 54.113 1.00 118.19 97 ARG A N 1
ATOM 721 C CA . ARG A 1 103 ? 78.741 -37.278 55.101 1.00 119.22 97 ARG A CA 1
ATOM 722 C C . ARG A 1 103 ? 79.104 -38.715 55.425 1.00 114.92 97 ARG A C 1
ATOM 723 O O . ARG A 1 103 ? 78.526 -39.307 56.315 1.00 114.60 97 ARG A O 1
ATOM 731 N N . HIS A 1 104 ? 80.074 -39.264 54.709 1.00 112.61 98 HIS A N 1
ATOM 732 C CA . HIS A 1 104 ? 80.583 -40.599 54.984 1.00 112.71 98 HIS A CA 1
ATOM 733 C C . HIS A 1 104 ? 81.766 -40.549 55.922 1.00 120.36 98 HIS A C 1
ATOM 734 O O . HIS A 1 104 ? 82.876 -40.184 55.530 1.00 121.16 98 HIS A O 1
ATOM 741 N N . LYS A 1 105 ? 81.533 -40.937 57.164 1.00 126.13 99 LYS A N 1
ATOM 742 C CA . LYS A 1 105 ? 82.577 -40.822 58.174 1.00 133.37 99 LYS A CA 1
ATOM 743 C C . LYS A 1 105 ? 83.821 -41.630 57.808 1.00 133.88 99 LYS A C 1
ATOM 744 O O . LYS A 1 105 ? 84.936 -41.225 58.087 1.00 138.61 99 LYS A O 1
ATOM 750 N N . ASN A 1 106 ? 83.623 -42.753 57.146 1.00 130.13 100 ASN A N 1
ATOM 751 C CA . ASN A 1 106 ? 84.728 -43.630 56.797 1.00 132.52 100 ASN A CA 1
ATOM 752 C C . ASN A 1 106 ? 85.697 -43.083 55.744 1.00 134.19 100 ASN A C 1
ATOM 753 O O . ASN A 1 106 ? 86.842 -43.519 55.670 1.00 136.87 100 ASN A O 1
ATOM 758 N N . VAL A 1 107 ? 85.242 -42.141 54.926 1.00 132.42 101 VAL A N 1
ATOM 759 C CA . VAL A 1 107 ? 86.109 -41.527 53.927 1.00 132.27 101 VAL A CA 1
ATOM 760 C C . VAL A 1 107 ? 87.188 -40.774 54.667 1.00 140.45 101 VAL A C 1
ATOM 761 O O . VAL A 1 107 ? 86.893 -40.073 55.631 1.00 143.54 101 VAL A O 1
ATOM 765 N N . GLU A 1 108 ? 88.434 -40.921 54.236 1.00 146.32 102 GLU A N 1
ATOM 766 C CA . GLU A 1 108 ? 89.523 -40.227 54.903 1.00 156.79 102 GLU A CA 1
ATOM 767 C C . GLU A 1 108 ? 90.236 -39.174 54.055 1.00 158.88 102 GLU A C 1
ATOM 768 O O . GLU A 1 108 ? 90.955 -38.338 54.624 1.00 175.87 102 GLU A O 1
ATOM 774 N N . SER A 1 109 ? 90.042 -39.164 52.735 1.00 149.66 103 SER A N 1
ATOM 775 C CA . SER A 1 109 ? 90.563 -38.052 51.914 1.00 148.97 103 SER A CA 1
ATOM 776 C C . SER A 1 109 ? 89.711 -37.764 50.692 1.00 138.53 103 SER A C 1
ATOM 777 O O . SER A 1 109 ? 89.260 -38.680 50.029 1.00 131.61 103 SER A O 1
ATOM 780 N N . ILE A 1 110 ? 89.525 -36.480 50.397 1.00 137.41 104 ILE A N 1
ATOM 781 C CA . ILE A 1 110 ? 88.671 -36.032 49.287 1.00 131.16 104 ILE A CA 1
ATOM 782 C C . ILE A 1 110 ? 89.420 -35.026 48.421 1.00 134.88 104 ILE A C 1
ATOM 783 O O . ILE A 1 110 ? 89.956 -34.059 48.932 1.00 140.25 104 ILE A O 1
ATOM 788 N N . THR A 1 111 ? 89.453 -35.235 47.114 1.00 132.31 105 THR A N 1
ATOM 789 C CA . THR A 1 111 ? 90.114 -34.268 46.246 1.00 136.95 105 THR A CA 1
ATOM 790 C C . THR A 1 111 ? 89.188 -33.753 45.153 1.00 133.56 105 THR A C 1
ATOM 791 O O . THR A 1 111 ? 88.608 -34.528 44.408 1.00 126.30 105 THR A O 1
ATOM 795 N N . MET A 1 112 ? 89.088 -32.435 45.048 1.00 138.53 106 MET A N 1
ATOM 796 C CA . MET A 1 112 ? 88.296 -31.804 44.003 1.00 137.04 106 MET A CA 1
ATOM 797 C C . MET A 1 112 ? 89.290 -31.182 43.019 1.00 145.01 106 MET A C 1
ATOM 798 O O . MET A 1 112 ? 90.121 -30.342 43.405 1.00 154.44 106 MET A O 1
ATOM 803 N N . VAL A 1 113 ? 89.253 -31.655 41.776 1.00 143.07 107 VAL A N 1
ATOM 804 C CA . VAL A 1 113 ? 89.984 -31.029 40.684 1.00 149.66 107 VAL A CA 1
ATOM 805 C C . VAL A 1 113 ? 88.988 -30.147 39.937 1.00 151.37 107 VAL A C 1
ATOM 806 O O . VAL A 1 113 ? 87.879 -30.585 39.614 1.00 140.53 107 VAL A O 1
ATOM 810 N N . GLU A 1 114 ? 89.377 -28.900 39.680 1.00 163.87 108 GLU A N 1
ATOM 811 C CA . GLU A 1 114 ? 88.483 -27.942 39.025 1.00 167.32 108 GLU A CA 1
ATOM 812 C C . GLU A 1 114 ? 89.245 -27.034 38.062 1.00 183.21 108 GLU A C 1
ATOM 813 O O . GLU A 1 114 ? 90.430 -26.738 38.271 1.00 202.62 108 GLU A O 1
ATOM 819 N N . ILE A 1 115 ? 88.553 -26.592 37.015 1.00 187.99 109 ILE A N 1
ATOM 820 C CA . ILE A 1 115 ? 89.175 -25.834 35.931 1.00 202.19 109 ILE A CA 1
ATOM 821 C C . ILE A 1 115 ? 89.804 -24.529 36.394 1.00 215.28 109 ILE A C 1
ATOM 822 O O . ILE A 1 115 ? 90.882 -24.184 35.921 1.00 224.98 109 ILE A O 1
ATOM 827 N N . ASP A 1 116 ? 89.151 -23.814 37.314 1.00 222.76 110 ASP A N 1
ATOM 828 C CA . ASP A 1 116 ? 89.783 -22.654 37.965 1.00 243.93 110 ASP A CA 1
ATOM 829 C C . ASP A 1 116 ? 89.220 -22.357 39.363 1.00 243.46 110 ASP A C 1
ATOM 830 O O . ASP A 1 116 ? 88.060 -22.665 39.656 1.00 231.14 110 ASP A O 1
ATOM 835 N N . ALA A 1 117 ? 90.054 -21.724 40.195 1.00 250.33 111 ALA A N 1
ATOM 836 C CA . ALA A 1 117 ? 89.713 -21.400 41.586 1.00 243.76 111 ALA A CA 1
ATOM 837 C C . ALA A 1 117 ? 88.619 -20.339 41.690 1.00 238.42 111 ALA A C 1
ATOM 838 O O . ALA A 1 117 ? 88.048 -20.147 42.765 1.00 241.88 111 ALA A O 1
ATOM 840 N N . GLY A 1 118 ? 88.352 -19.638 40.585 1.00 228.57 112 GLY A N 1
ATOM 841 C CA . GLY A 1 118 ? 87.307 -18.628 40.534 1.00 217.65 112 GLY A CA 1
ATOM 842 C C . GLY A 1 118 ? 85.932 -19.239 40.658 1.00 199.96 112 GLY A C 1
ATOM 843 O O . GLY A 1 118 ? 85.130 -18.813 41.494 1.00 193.64 112 GLY A O 1
ATOM 844 N N . VAL A 1 119 ? 85.666 -20.256 39.845 1.00 188.96 113 VAL A N 1
ATOM 845 C CA . VAL A 1 119 ? 84.339 -20.882 39.819 1.00 181.64 113 VAL A CA 1
ATOM 846 C C . VAL A 1 119 ? 83.911 -21.467 41.172 1.00 177.84 113 VAL A C 1
ATOM 847 O O . VAL A 1 119 ? 82.708 -21.605 41.431 1.00 169.78 113 VAL A O 1
ATOM 851 N N . VAL A 1 120 ? 84.875 -21.784 42.039 1.00 179.82 114 VAL A N 1
ATOM 852 C CA . VAL A 1 120 ? 84.530 -22.379 43.332 1.00 178.56 114 VAL A CA 1
ATOM 853 C C . VAL A 1 120 ? 84.168 -21.309 44.355 1.00 183.93 114 VAL A C 1
ATOM 854 O O . VAL A 1 120 ? 83.100 -21.387 44.957 1.00 188.31 114 VAL A O 1
ATOM 858 N N . SER A 1 121 ? 85.021 -20.299 44.529 1.00 190.32 115 SER A N 1
ATOM 859 C CA . SER A 1 121 ? 84.748 -19.249 45.518 1.00 194.48 115 SER A CA 1
ATOM 860 C C . SER A 1 121 ? 83.527 -18.429 45.070 1.00 185.98 115 SER A C 1
ATOM 861 O O . SER A 1 121 ? 82.803 -17.872 45.891 1.00 188.58 115 SER A O 1
ATOM 864 N N . PHE A 1 122 ? 83.290 -18.380 43.770 1.00 178.39 116 PHE A N 1
ATOM 865 C CA . PHE A 1 122 ? 82.082 -17.760 43.258 1.00 177.13 116 PHE A CA 1
ATOM 866 C C . PHE A 1 122 ? 80.835 -18.479 43.774 1.00 169.62 116 PHE A C 1
ATOM 867 O O . PHE A 1 122 ? 79.972 -17.866 44.413 1.00 170.07 116 PHE A O 1
ATOM 875 N N . CYS A 1 123 ? 80.747 -19.778 43.478 1.00 160.98 117 CYS A N 1
ATOM 876 C CA . CYS A 1 123 ? 79.651 -20.608 43.969 1.00 153.31 117 CYS A CA 1
ATOM 877 C C . CYS A 1 123 ? 79.582 -20.593 45.488 1.00 154.67 117 CYS A C 1
ATOM 878 O O . CYS A 1 123 ? 78.501 -20.663 46.064 1.00 151.33 117 CYS A O 1
ATOM 881 N N . ARG A 1 124 ? 80.741 -20.480 46.131 1.00 160.52 118 ARG A N 1
ATOM 882 C CA . ARG A 1 124 ? 80.814 -20.437 47.585 1.00 161.32 118 ARG A CA 1
ATOM 883 C C . ARG A 1 124 ? 80.044 -19.236 48.101 1.00 163.44 118 ARG A C 1
ATOM 884 O O . ARG A 1 124 ? 79.389 -19.315 49.129 1.00 160.76 118 ARG A O 1
ATOM 892 N N . GLN A 1 125 ? 80.097 -18.138 47.357 1.00 168.88 119 GLN A N 1
ATOM 893 C CA . GLN A 1 125 ? 79.434 -16.890 47.757 1.00 175.41 119 GLN A CA 1
ATOM 894 C C . GLN A 1 125 ? 77.940 -16.896 47.446 1.00 169.49 119 GLN A C 1
ATOM 895 O O . GLN A 1 125 ? 77.127 -16.494 48.284 1.00 169.46 119 GLN A O 1
ATOM 901 N N . TYR A 1 126 ? 77.596 -17.319 46.234 1.00 163.11 120 TYR A N 1
ATOM 902 C CA . TYR A 1 126 ? 76.239 -17.178 45.737 1.00 159.70 120 TYR A CA 1
ATOM 903 C C . TYR A 1 126 ? 75.372 -18.417 45.954 1.00 152.41 120 TYR A C 1
ATOM 904 O O . TYR A 1 126 ? 74.154 -18.292 46.067 1.00 151.48 120 TYR A O 1
ATOM 913 N N . LEU A 1 127 ? 75.991 -19.598 46.027 1.00 148.56 121 LEU A N 1
ATOM 914 C CA . LEU A 1 127 ? 75.279 -20.858 46.304 1.00 139.92 121 LEU A CA 1
ATOM 915 C C . LEU A 1 127 ? 75.836 -21.495 47.572 1.00 140.94 121 LEU A C 1
ATOM 916 O O . LEU A 1 127 ? 76.475 -22.562 47.524 1.00 137.89 121 LEU A O 1
ATOM 921 N N . PRO A 1 128 ? 75.621 -20.831 48.718 1.00 145.94 122 PRO A N 1
ATOM 922 C CA . PRO A 1 128 ? 76.217 -21.298 49.961 1.00 148.08 122 PRO A CA 1
ATOM 923 C C . PRO A 1 128 ? 75.615 -22.622 50.441 1.00 141.93 122 PRO A C 1
ATOM 924 O O . PRO A 1 128 ? 76.291 -23.421 51.085 1.00 144.16 122 PRO A O 1
ATOM 928 N N . ASN A 1 129 ? 74.369 -22.887 50.094 1.00 135.19 123 ASN A N 1
ATOM 929 C CA . ASN A 1 129 ? 73.737 -24.119 50.564 1.00 129.03 123 ASN A CA 1
ATOM 930 C C . ASN A 1 129 ? 74.136 -25.366 49.781 1.00 123.45 123 ASN A C 1
ATOM 931 O O . ASN A 1 129 ? 73.816 -26.500 50.180 1.00 116.51 123 ASN A O 1
ATOM 936 N N . HIS A 1 130 ? 74.839 -25.159 48.675 1.00 123.67 124 HIS A N 1
ATOM 937 C CA . HIS A 1 130 ? 75.408 -26.272 47.967 1.00 120.41 124 HIS A CA 1
ATOM 938 C C . HIS A 1 130 ? 76.534 -26.847 48.789 1.00 123.04 124 HIS A C 1
ATOM 939 O O . HIS A 1 130 ? 76.464 -28.007 49.173 1.00 121.24 124 HIS A O 1
ATOM 946 N N . ASN A 1 131 ? 77.560 -26.052 49.070 1.00 128.29 125 ASN A N 1
ATOM 947 C CA . ASN A 1 131 ? 78.665 -26.589 49.833 1.00 131.37 125 ASN A CA 1
ATOM 948 C C . ASN A 1 131 ? 78.214 -26.858 51.285 1.00 130.69 125 ASN A C 1
ATOM 949 O O . ASN A 1 131 ? 78.556 -27.883 51.864 1.00 127.02 125 ASN A O 1
ATOM 954 N N . ALA A 1 132 ? 77.401 -25.959 51.843 1.00 132.42 126 ALA A N 1
ATOM 955 C CA . ALA A 1 132 ? 76.908 -26.080 53.225 1.00 133.49 126 ALA A CA 1
ATOM 956 C C . ALA A 1 132 ? 78.020 -26.224 54.243 1.00 138.32 126 ALA A C 1
ATOM 957 O O . ALA A 1 132 ? 77.948 -27.089 55.108 1.00 137.17 126 ALA A O 1
ATOM 959 N N . GLY A 1 133 ? 79.052 -25.398 54.133 1.00 143.55 127 GLY A N 1
ATOM 960 C CA . GLY A 1 133 ? 80.171 -25.436 55.086 1.00 150.85 127 GLY A CA 1
ATOM 961 C C . GLY A 1 133 ? 81.169 -26.551 54.887 1.00 150.36 127 GLY A C 1
ATOM 962 O O . GLY A 1 133 ? 82.178 -26.607 55.606 1.00 154.87 127 GLY A O 1
ATOM 963 N N . SER A 1 134 ? 80.889 -27.395 53.883 1.00 144.82 128 SER A N 1
ATOM 964 C CA . SER A 1 134 ? 81.669 -28.574 53.520 1.00 142.95 128 SER A CA 1
ATOM 965 C C . SER A 1 134 ? 83.150 -28.305 53.197 1.00 148.85 128 SER A C 1
ATOM 966 O O . SER A 1 134 ? 83.990 -29.182 53.402 1.00 150.27 128 SER A O 1
ATOM 969 N N . TYR A 1 135 ? 83.471 -27.110 52.696 1.00 153.98 129 TYR A N 1
ATOM 970 C CA . TYR A 1 135 ? 84.859 -26.756 52.336 1.00 160.31 129 TYR A CA 1
ATOM 971 C C . TYR A 1 135 ? 85.802 -26.639 53.557 1.00 168.43 129 TYR A C 1
ATOM 972 O O . TYR A 1 135 ? 87.033 -26.760 53.430 1.00 169.58 129 TYR A O 1
ATOM 981 N N . ASP A 1 136 ? 85.212 -26.410 54.730 1.00 171.60 130 ASP A N 1
ATOM 982 C CA . ASP A 1 136 ? 85.961 -26.371 55.972 1.00 180.03 130 ASP A CA 1
ATOM 983 C C . ASP A 1 136 ? 86.386 -27.763 56.448 1.00 178.35 130 ASP A C 1
ATOM 984 O O . ASP A 1 136 ? 87.174 -27.865 57.402 1.00 186.53 130 ASP A O 1
ATOM 989 N N . ASP A 1 137 ? 85.897 -28.824 55.799 1.00 166.51 131 ASP A N 1
ATOM 990 C CA . ASP A 1 137 ? 86.222 -30.185 56.227 1.00 163.02 131 ASP A CA 1
ATOM 991 C C . ASP A 1 137 ? 87.745 -30.453 56.180 1.00 166.72 131 ASP A C 1
ATOM 992 O O . ASP A 1 137 ? 88.400 -30.151 55.190 1.00 165.81 131 ASP A O 1
ATOM 997 N N . PRO A 1 138 ? 88.304 -31.022 57.256 1.00 169.68 132 PRO A N 1
ATOM 998 C CA . PRO A 1 138 ? 89.727 -31.380 57.355 1.00 175.27 132 PRO A CA 1
ATOM 999 C C . PRO A 1 138 ? 90.291 -32.310 56.263 1.00 171.50 132 PRO A C 1
ATOM 1000 O O . PRO A 1 138 ? 91.479 -32.247 55.948 1.00 175.64 132 PRO A O 1
ATOM 1004 N N . ARG A 1 139 ? 89.457 -33.179 55.706 1.00 162.84 133 ARG A N 1
ATOM 1005 C CA . ARG A 1 139 ? 89.922 -34.165 54.736 1.00 159.36 133 ARG A CA 1
ATOM 1006 C C . ARG A 1 139 ? 89.951 -33.653 53.300 1.00 156.81 133 ARG A C 1
ATOM 1007 O O . ARG A 1 139 ? 90.371 -34.371 52.392 1.00 153.87 133 ARG A O 1
ATOM 1015 N N . PHE A 1 140 ? 89.495 -32.427 53.085 1.00 158.13 134 PHE A N 1
ATOM 1016 C CA . PHE A 1 140 ? 89.341 -31.903 51.737 1.00 155.43 134 PHE A CA 1
ATOM 1017 C C . PHE A 1 140 ? 90.610 -31.281 51.151 1.00 161.57 134 PHE A C 1
ATOM 1018 O O . PHE A 1 140 ? 91.328 -30.585 51.835 1.00 170.45 134 PHE A O 1
ATOM 1026 N N . LYS A 1 141 ? 90.852 -31.513 49.871 1.00 159.99 135 LYS A N 1
ATOM 1027 C CA . LYS A 1 141 ? 91.897 -30.832 49.121 1.00 166.35 135 LYS A CA 1
ATOM 1028 C C . LYS A 1 141 ? 91.351 -30.355 47.745 1.00 164.20 135 LYS A C 1
ATOM 1029 O O . LYS A 1 141 ? 90.725 -31.120 46.990 1.00 155.29 135 LYS A O 1
ATOM 1035 N N . LEU A 1 142 ? 91.568 -29.076 47.435 1.00 171.27 136 LEU A N 1
ATOM 1036 C CA . LEU A 1 142 ? 91.213 -28.506 46.129 1.00 167.97 136 LEU A CA 1
ATOM 1037 C C . LEU A 1 142 ? 92.448 -28.422 45.250 1.00 175.37 136 LEU A C 1
ATOM 1038 O O . LEU A 1 142 ? 93.520 -27.969 45.693 1.00 187.68 136 LEU A O 1
ATOM 1043 N N . VAL A 1 143 ? 92.293 -28.882 44.011 1.00 170.77 137 VAL A N 1
ATOM 1044 C CA . VAL A 1 143 ? 93.308 -28.736 42.982 1.00 175.84 137 VAL A CA 1
ATOM 1045 C C . VAL A 1 143 ? 92.715 -27.930 41.835 1.00 176.13 137 VAL A C 1
ATOM 1046 O O . VAL A 1 143 ? 91.555 -28.074 41.503 1.00 168.32 137 VAL A O 1
ATOM 1050 N N . ILE A 1 144 ? 93.511 -27.040 41.263 1.00 190.84 138 ILE A N 1
ATOM 1051 C CA . ILE A 1 144 ? 93.111 -26.300 40.078 1.00 193.26 138 ILE A CA 1
ATOM 1052 C C . ILE A 1 144 ? 93.906 -26.851 38.923 1.00 196.47 138 ILE A C 1
ATOM 1053 O O . ILE A 1 144 ? 95.132 -26.736 38.892 1.00 211.69 138 ILE A O 1
ATOM 1058 N N . ASP A 1 145 ? 93.212 -27.473 37.986 1.00 190.12 139 ASP A N 1
ATOM 1059 C CA . ASP A 1 145 ? 93.860 -28.103 36.848 1.00 190.02 139 ASP A CA 1
ATOM 1060 C C . ASP A 1 145 ? 92.808 -28.650 35.894 1.00 183.80 139 ASP A C 1
ATOM 1061 O O . ASP A 1 145 ? 91.631 -28.790 36.242 1.00 174.80 139 ASP A O 1
ATOM 1066 N N . ASP A 1 146 ? 93.248 -28.927 34.675 1.00 189.72 140 ASP A N 1
ATOM 1067 C CA . ASP A 1 146 ? 92.487 -29.722 33.731 1.00 184.70 140 ASP A CA 1
ATOM 1068 C C . ASP A 1 146 ? 92.350 -31.153 34.276 1.00 178.59 140 ASP A C 1
ATOM 1069 O O . ASP A 1 146 ? 93.336 -31.744 34.757 1.00 179.69 140 ASP A O 1
ATOM 1074 N N . GLY A 1 147 ? 91.126 -31.691 34.208 1.00 167.60 141 GLY A N 1
ATOM 1075 C CA . GLY A 1 147 ? 90.819 -33.039 34.717 1.00 157.03 141 GLY A CA 1
ATOM 1076 C C . GLY A 1 147 ? 91.500 -34.159 33.946 1.00 152.50 141 GLY A C 1
ATOM 1077 O O . GLY A 1 147 ? 91.868 -35.203 34.508 1.00 151.15 141 GLY A O 1
ATOM 1078 N N . VAL A 1 148 ? 91.689 -33.932 32.654 1.00 151.32 142 VAL A N 1
ATOM 1079 C CA . VAL A 1 148 ? 92.345 -34.912 31.804 1.00 151.75 142 VAL A CA 1
ATOM 1080 C C . VAL A 1 148 ? 93.843 -34.903 32.073 1.00 156.52 142 VAL A C 1
ATOM 1081 O O . VAL A 1 148 ? 94.500 -35.922 31.962 1.00 155.50 142 VAL A O 1
ATOM 1085 N N . ASN A 1 149 ? 94.363 -33.739 32.442 1.00 162.87 143 ASN A N 1
ATOM 1086 C CA . ASN A 1 149 ? 95.759 -33.577 32.776 1.00 170.73 143 ASN A CA 1
ATOM 1087 C C . ASN A 1 149 ? 96.126 -34.244 34.115 1.00 172.87 143 ASN A C 1
ATOM 1088 O O . ASN A 1 149 ? 97.282 -34.505 34.394 1.00 179.32 143 ASN A O 1
ATOM 1093 N N . PHE A 1 150 ? 95.124 -34.550 34.920 1.00 169.58 144 PHE A N 1
ATOM 1094 C CA . PHE A 1 150 ? 95.255 -35.480 36.035 1.00 171.39 144 PHE A CA 1
ATOM 1095 C C . PHE A 1 150 ? 95.237 -36.970 35.530 1.00 173.38 144 PHE A C 1
ATOM 1096 O O . PHE A 1 150 ? 94.650 -37.884 36.144 1.00 171.87 144 PHE A O 1
ATOM 1104 N N . VAL A 1 151 ? 95.918 -37.083 34.406 1.00 179.24 145 VAL A N 1
ATOM 1105 C CA . VAL A 1 151 ? 96.398 -38.286 33.808 1.00 176.36 145 VAL A CA 1
ATOM 1106 C C . VAL A 1 151 ? 97.821 -38.376 34.359 1.00 183.23 145 VAL A C 1
ATOM 1107 O O . VAL A 1 151 ? 98.431 -39.436 34.371 1.00 186.26 145 VAL A O 1
ATOM 1111 N N . ASN A 1 152 ? 98.321 -37.237 34.848 1.00 187.76 146 ASN A N 1
ATOM 1112 C CA . ASN A 1 152 ? 99.636 -37.101 35.524 1.00 193.34 146 ASN A CA 1
ATOM 1113 C C . ASN A 1 152 ? 99.631 -37.650 36.959 1.00 194.29 146 ASN A C 1
ATOM 1114 O O . ASN A 1 152 ? 100.644 -38.170 37.411 1.00 199.54 146 ASN A O 1
ATOM 1119 N N . GLN A 1 153 ? 98.515 -37.484 37.684 1.00 194.90 147 GLN A N 1
ATOM 1120 C CA . GLN A 1 153 ? 98.369 -37.982 39.066 1.00 192.63 147 GLN A CA 1
ATOM 1121 C C . GLN A 1 153 ? 99.297 -37.094 39.841 1.00 208.14 147 GLN A C 1
ATOM 1122 O O . GLN A 1 153 ? 99.987 -36.302 39.209 1.00 225.44 147 GLN A O 1
ATOM 1128 N N . THR A 1 154 ? 99.327 -37.138 41.173 1.00 222.12 148 THR A N 1
ATOM 1129 C CA . THR A 1 154 ? 100.627 -36.812 41.877 1.00 228.35 148 THR A CA 1
ATOM 1130 C C . THR A 1 154 ? 101.177 -38.156 42.348 1.00 231.98 148 THR A C 1
ATOM 1131 O O . THR A 1 154 ? 101.716 -38.266 43.452 1.00 235.17 148 THR A O 1
ATOM 1135 N N . SER A 1 155 ? 101.050 -39.154 41.457 1.00 226.22 149 SER A N 1
ATOM 1136 C CA . SER A 1 155 ? 101.025 -40.582 41.796 1.00 210.58 149 SER A CA 1
ATOM 1137 C C . SER A 1 155 ? 99.861 -40.879 42.746 1.00 191.72 149 SER A C 1
ATOM 1138 O O . SER A 1 155 ? 99.876 -41.879 43.470 1.00 180.07 149 SER A O 1
ATOM 1141 N N . GLN A 1 156 ? 98.852 -40.009 42.731 1.00 182.80 150 GLN A N 1
ATOM 1142 C CA . GLN A 1 156 ? 97.725 -40.146 43.634 1.00 176.60 150 GLN A CA 1
ATOM 1143 C C . GLN A 1 156 ? 96.808 -41.231 43.112 1.00 166.84 150 GLN A C 1
ATOM 1144 O O . GLN A 1 156 ? 96.893 -41.628 41.947 1.00 163.93 150 GLN A O 1
ATOM 1150 N N . THR A 1 157 ? 95.928 -41.701 43.986 1.00 160.26 151 THR A N 1
ATOM 1151 C CA . THR A 1 157 ? 95.269 -42.989 43.797 1.00 151.36 151 THR A CA 1
ATOM 1152 C C . THR A 1 157 ? 93.943 -43.009 44.590 1.00 144.69 151 THR A C 1
ATOM 1153 O O . THR A 1 157 ? 93.942 -42.696 45.783 1.00 149.81 151 THR A O 1
ATOM 1157 N N . PHE A 1 158 ? 92.828 -43.357 43.933 1.00 135.09 152 PHE A N 1
ATOM 1158 C CA . PHE A 1 158 ? 91.474 -43.259 44.545 1.00 127.79 152 PHE A CA 1
ATOM 1159 C C . PHE A 1 158 ? 90.609 -44.507 44.472 1.00 119.73 152 PHE A C 1
ATOM 1160 O O . PHE A 1 158 ? 90.866 -45.408 43.680 1.00 115.35 152 PHE A O 1
ATOM 1168 N N . ASP A 1 159 ? 89.572 -44.529 45.304 1.00 117.08 153 ASP A N 1
ATOM 1169 C CA . ASP A 1 159 ? 88.617 -45.647 45.360 1.00 113.70 153 ASP A CA 1
ATOM 1170 C C . ASP A 1 159 ? 87.305 -45.335 44.646 1.00 107.08 153 ASP A C 1
ATOM 1171 O O . ASP A 1 159 ? 86.641 -46.241 44.156 1.00 106.19 153 ASP A O 1
ATOM 1176 N N . VAL A 1 160 ? 86.931 -44.061 44.582 1.00 105.06 154 VAL A N 1
ATOM 1177 C CA . VAL A 1 160 ? 85.821 -43.618 43.739 1.00 99.23 154 VAL A CA 1
ATOM 1178 C C . VAL A 1 160 ? 86.173 -42.323 43.022 1.00 100.42 154 VAL A C 1
ATOM 1179 O O . VAL A 1 160 ? 86.763 -41.431 43.614 1.00 105.61 154 VAL A O 1
ATOM 1183 N N . ILE A 1 161 ? 85.822 -42.219 41.750 1.00 97.17 155 ILE A N 1
ATOM 1184 C CA . ILE A 1 161 ? 85.995 -40.974 41.012 1.00 99.49 155 ILE A CA 1
ATOM 1185 C C . ILE A 1 161 ? 84.647 -40.555 40.566 1.00 96.16 155 ILE A C 1
ATOM 1186 O O . ILE A 1 161 ? 83.956 -41.346 39.940 1.00 97.27 155 ILE A O 1
ATOM 1191 N N . ILE A 1 162 ? 84.258 -39.326 40.868 1.00 98.89 156 ILE A N 1
ATOM 1192 C CA . ILE A 1 162 ? 82.943 -38.811 40.441 1.00 98.42 156 ILE A CA 1
ATOM 1193 C C . ILE A 1 162 ? 83.110 -37.639 39.487 1.00 101.59 156 ILE A C 1
ATOM 1194 O O . ILE A 1 162 ? 83.694 -36.627 39.861 1.00 112.66 156 ILE A O 1
ATOM 1199 N N . SER A 1 163 ? 82.625 -37.773 38.263 1.00 97.80 157 SER A N 1
ATOM 1200 C CA . SER A 1 163 ? 82.862 -36.763 37.240 1.00 102.02 157 SER A CA 1
ATOM 1201 C C . SER A 1 163 ? 81.601 -36.008 36.833 1.00 100.29 157 SER A C 1
ATOM 1202 O O . SER A 1 163 ? 80.563 -36.611 36.563 1.00 96.92 157 SER A O 1
ATOM 1205 N N . ASP A 1 164 ? 81.706 -34.686 36.768 1.00 104.08 158 ASP A N 1
ATOM 1206 C CA . ASP A 1 164 ? 80.776 -33.843 35.996 1.00 105.81 158 ASP A CA 1
ATOM 1207 C C . ASP A 1 164 ? 80.827 -34.095 34.502 1.00 102.16 158 ASP A C 1
ATOM 1208 O O . ASP A 1 164 ? 79.938 -33.693 33.781 1.00 99.27 158 ASP A O 1
ATOM 1213 N N . CYS A 1 165 ? 81.926 -34.683 34.045 1.00 104.91 159 CYS A N 1
ATOM 1214 C CA . CYS A 1 165 ? 82.430 -34.522 32.669 1.00 107.34 159 CYS A CA 1
ATOM 1215 C C . CYS A 1 165 ? 82.471 -35.910 32.005 1.00 102.58 159 CYS A C 1
ATOM 1216 O O . CYS A 1 165 ? 82.239 -36.931 32.684 1.00 97.78 159 CYS A O 1
ATOM 1219 N N . THR A 1 166 ? 82.760 -35.966 30.705 1.00 101.13 160 THR A N 1
ATOM 1220 C CA . THR A 1 166 ? 82.615 -37.218 29.971 1.00 97.31 160 THR A CA 1
ATOM 1221 C C . THR A 1 166 ? 83.230 -37.081 28.577 1.00 100.48 160 THR A C 1
ATOM 1222 O O . THR A 1 166 ? 82.855 -36.163 27.854 1.00 108.38 160 THR A O 1
ATOM 1226 N N . ASP A 1 167 ? 84.169 -37.961 28.201 1.00 99.56 161 ASP A N 1
ATOM 1227 C CA . ASP A 1 167 ? 84.840 -37.898 26.875 1.00 102.52 161 ASP A CA 1
ATOM 1228 C C . ASP A 1 167 ? 83.803 -37.834 25.765 1.00 100.20 161 ASP A C 1
ATOM 1229 O O . ASP A 1 167 ? 83.149 -38.833 25.502 1.00 95.57 161 ASP A O 1
ATOM 1234 N N . PRO A 1 168 ? 83.629 -36.661 25.199 1.00 102.72 162 PRO A N 1
ATOM 1235 C CA . PRO A 1 168 ? 82.533 -36.329 24.305 1.00 101.87 162 PRO A CA 1
ATOM 1236 C C . PRO A 1 168 ? 82.456 -37.049 22.980 1.00 102.44 162 PRO A C 1
ATOM 1237 O O . PRO A 1 168 ? 83.457 -37.343 22.377 1.00 106.48 162 PRO A O 1
ATOM 1241 N N . ILE A 1 169 ? 81.239 -37.319 22.537 1.00 99.33 163 ILE A N 1
ATOM 1242 C CA . ILE A 1 169 ? 81.025 -37.954 21.265 1.00 100.20 163 ILE A CA 1
ATOM 1243 C C . ILE A 1 169 ? 81.447 -36.953 20.246 1.00 106.87 163 ILE A C 1
ATOM 1244 O O . ILE A 1 169 ? 81.093 -35.809 20.340 1.00 110.30 163 ILE A O 1
ATOM 1249 N N . GLY A 1 170 ? 82.204 -37.378 19.260 1.00 110.77 164 GLY A N 1
ATOM 1250 C CA . GLY A 1 170 ? 82.699 -36.446 18.286 1.00 118.80 164 GLY A CA 1
ATOM 1251 C C . GLY A 1 170 ? 82.803 -37.070 16.933 1.00 123.16 164 GLY A C 1
ATOM 1252 O O . GLY A 1 170 ? 82.954 -38.268 16.790 1.00 120.22 164 GLY A O 1
ATOM 1253 N N . PRO A 1 171 ? 82.726 -36.226 15.930 1.00 131.03 165 PRO A N 1
ATOM 1254 C CA . PRO A 1 171 ? 82.666 -36.662 14.552 1.00 135.48 165 PRO A CA 1
ATOM 1255 C C . PRO A 1 171 ? 83.870 -37.409 14.030 1.00 140.14 165 PRO A C 1
ATOM 1256 O O . PRO A 1 171 ? 83.716 -38.446 13.414 1.00 147.15 165 PRO A O 1
ATOM 1260 N N . GLY A 1 172 ? 85.061 -36.922 14.281 1.00 139.56 166 GLY A N 1
ATOM 1261 C CA . GLY A 1 172 ? 86.219 -37.577 13.726 1.00 141.42 166 GLY A CA 1
ATOM 1262 C C . GLY A 1 172 ? 86.985 -38.270 14.801 1.00 138.89 166 GLY A C 1
ATOM 1263 O O . GLY A 1 172 ? 88.138 -38.613 14.646 1.00 143.17 166 GLY A O 1
ATOM 1264 N N . GLU A 1 173 ? 86.337 -38.432 15.928 1.00 131.16 167 GLU A N 1
ATOM 1265 C CA . GLU A 1 173 ? 87.044 -38.888 17.138 1.00 129.14 167 GLU A CA 1
ATOM 1266 C C . GLU A 1 173 ? 87.311 -40.405 17.084 1.00 123.35 167 GLU A C 1
ATOM 1267 O O . GLU A 1 173 ? 87.068 -41.092 16.081 1.00 122.61 167 GLU A O 1
ATOM 1273 N N . SER A 1 174 ? 87.834 -40.898 18.193 1.00 118.17 168 SER A N 1
ATOM 1274 C CA . SER A 1 174 ? 88.038 -42.292 18.365 1.00 113.64 168 SER A CA 1
ATOM 1275 C C . SER A 1 174 ? 86.791 -42.882 18.959 1.00 105.50 168 SER A C 1
ATOM 1276 O O . SER A 1 174 ? 85.908 -42.175 19.494 1.00 101.66 168 SER A O 1
ATOM 1279 N N . LEU A 1 175 ? 86.746 -44.202 18.861 1.00 101.94 169 LEU A N 1
ATOM 1280 C CA . LEU A 1 175 ? 85.595 -44.958 19.264 1.00 95.26 169 LEU A CA 1
ATOM 1281 C C . LEU A 1 175 ? 85.879 -45.753 20.510 1.00 92.59 169 LEU A C 1
ATOM 1282 O O . LEU A 1 175 ? 84.977 -46.006 21.275 1.00 88.20 169 LEU A O 1
ATOM 1287 N N . PHE A 1 176 ? 87.141 -46.091 20.739 1.00 96.82 170 PHE A N 1
ATOM 1288 C CA . PHE A 1 176 ? 87.574 -46.875 21.909 1.00 95.57 170 PHE A CA 1
ATOM 1289 C C . PHE A 1 176 ? 88.548 -46.149 22.822 1.00 99.97 170 PHE A C 1
ATOM 1290 O O . PHE A 1 176 ? 88.568 -46.408 24.021 1.00 100.35 170 PHE A O 1
ATOM 1298 N N . THR A 1 177 ? 89.349 -45.232 22.274 1.00 105.29 171 THR A N 1
ATOM 1299 C CA . THR A 1 177 ? 90.464 -44.652 23.023 1.00 108.78 171 THR A CA 1
ATOM 1300 C C . THR A 1 177 ? 90.086 -43.328 23.621 1.00 108.89 171 THR A C 1
ATOM 1301 O O . THR A 1 177 ? 89.591 -42.454 22.907 1.00 108.99 171 THR A O 1
ATOM 1305 N N . SER A 1 178 ? 90.321 -43.167 24.918 1.00 109.20 172 SER A N 1
ATOM 1306 C CA . SER A 1 178 ? 90.304 -41.842 25.509 1.00 112.39 172 SER A CA 1
ATOM 1307 C C . SER A 1 178 ? 91.441 -41.654 26.472 1.00 118.91 172 SER A C 1
ATOM 1308 O O . SER A 1 178 ? 91.699 -42.519 27.320 1.00 117.67 172 SER A O 1
ATOM 1311 N N . ALA A 1 179 ? 92.102 -40.501 26.348 1.00 127.28 173 ALA A N 1
ATOM 1312 C CA . ALA A 1 179 ? 93.048 -40.040 27.352 1.00 133.19 173 ALA A CA 1
ATOM 1313 C C . ALA A 1 179 ? 92.410 -39.975 28.753 1.00 130.30 173 ALA A C 1
ATOM 1314 O O . ALA A 1 179 ? 92.995 -40.457 29.726 1.00 133.07 173 ALA A O 1
ATOM 1316 N N . PHE A 1 180 ? 91.208 -39.408 28.845 1.00 126.86 174 PHE A N 1
ATOM 1317 C CA . PHE A 1 180 ? 90.524 -39.239 30.139 1.00 123.80 174 PHE A CA 1
ATOM 1318 C C . PHE A 1 180 ? 90.238 -40.580 30.827 1.00 117.59 174 PHE A C 1
ATOM 1319 O O . PHE A 1 180 ? 90.682 -40.830 31.932 1.00 115.51 174 PHE A O 1
ATOM 1327 N N . TYR A 1 181 ? 89.511 -41.461 30.173 1.00 116.37 175 TYR A N 1
ATOM 1328 C CA . TYR A 1 181 ? 89.122 -42.696 30.845 1.00 114.80 175 TYR A CA 1
ATOM 1329 C C . TYR A 1 181 ? 90.344 -43.517 31.214 1.00 121.04 175 TYR A C 1
ATOM 1330 O O . TYR A 1 181 ? 90.328 -44.190 32.239 1.00 127.55 175 TYR A O 1
ATOM 1339 N N . GLU A 1 182 ? 91.405 -43.430 30.418 1.00 125.66 176 GLU A N 1
ATOM 1340 C CA . GLU A 1 182 ? 92.661 -44.127 30.735 1.00 131.28 176 GLU A CA 1
ATOM 1341 C C . GLU A 1 182 ? 93.350 -43.605 31.975 1.00 133.11 176 GLU A C 1
ATOM 1342 O O . GLU A 1 182 ? 93.862 -44.379 32.794 1.00 130.85 176 GLU A O 1
ATOM 1348 N N . GLY A 1 183 ? 93.411 -42.279 32.054 1.00 136.30 177 GLY A N 1
ATOM 1349 C CA . GLY A 1 183 ? 93.911 -41.585 33.227 1.00 140.73 177 GLY A CA 1
ATOM 1350 C C . GLY A 1 183 ? 93.119 -42.014 34.442 1.00 135.76 177 GLY A C 1
ATOM 1351 O O . GLY A 1 183 ? 93.700 -42.435 35.447 1.00 138.88 177 GLY A O 1
ATOM 1352 N N . CYS A 1 184 ? 91.792 -41.937 34.336 1.00 125.39 178 CYS A N 1
ATOM 1353 C CA . CYS A 1 184 ? 90.940 -42.374 35.428 1.00 120.29 178 CYS A CA 1
ATOM 1354 C C . CYS A 1 184 ? 91.336 -43.776 35.872 1.00 119.59 178 CYS A C 1
ATOM 1355 O O . CYS A 1 184 ? 91.481 -44.023 37.063 1.00 127.61 178 CYS A O 1
ATOM 1358 N N . LYS A 1 185 ? 91.581 -44.683 34.944 1.00 115.77 179 LYS A N 1
ATOM 1359 C CA . LYS A 1 185 ? 91.926 -46.025 35.370 1.00 114.34 179 LYS A CA 1
ATOM 1360 C C . LYS A 1 185 ? 93.296 -46.114 35.965 1.00 120.61 179 LYS A C 1
ATOM 1361 O O . LYS A 1 185 ? 93.472 -46.802 36.975 1.00 119.67 179 LYS A O 1
ATOM 1367 N N . ARG A 1 186 ? 94.275 -45.439 35.357 1.00 127.44 180 ARG A N 1
ATOM 1368 C CA . ARG A 1 186 ? 95.662 -45.472 35.905 1.00 136.15 180 ARG A CA 1
ATOM 1369 C C . ARG A 1 186 ? 95.622 -45.206 37.406 1.00 136.08 180 ARG A C 1
ATOM 1370 O O . ARG A 1 186 ? 96.290 -45.877 38.176 1.00 137.56 180 ARG A O 1
ATOM 1372 N N . CYS A 1 187 ? 94.786 -44.261 37.815 1.00 134.28 181 CYS A N 1
ATOM 1373 C CA . CYS A 1 187 ? 94.800 -43.796 39.184 1.00 137.02 181 CYS A CA 1
ATOM 1374 C C . CYS A 1 187 ? 93.608 -44.210 40.028 1.00 132.03 181 CYS A C 1
ATOM 1375 O O . CYS A 1 187 ? 93.347 -43.585 41.052 1.00 132.77 181 CYS A O 1
ATOM 1378 N N . LEU A 1 188 ? 93.067 -45.365 39.722 1.00 128.32 182 LEU A N 1
ATOM 1379 C CA . LEU A 1 188 ? 92.015 -45.917 40.509 1.00 122.89 182 LEU A CA 1
ATOM 1380 C C . LEU A 1 188 ? 92.557 -47.136 41.211 1.00 125.77 182 LEU A C 1
ATOM 1381 O O . LEU A 1 188 ? 93.054 -48.033 40.592 1.00 130.41 182 LEU A O 1
ATOM 1386 N N . ASN A 1 189 ? 92.452 -47.177 42.515 1.00 125.69 183 ASN A N 1
ATOM 1387 C CA . ASN A 1 189 ? 92.824 -48.382 43.244 1.00 126.10 183 ASN A CA 1
ATOM 1388 C C . ASN A 1 189 ? 92.169 -49.587 42.581 1.00 119.74 183 ASN A C 1
ATOM 1389 O O . ASN A 1 189 ? 91.378 -49.423 41.696 1.00 115.89 183 ASN A O 1
ATOM 1394 N N . PRO A 1 190 ? 92.526 -50.804 42.979 1.00 122.10 184 PRO A N 1
ATOM 1395 C CA . PRO A 1 190 ? 92.014 -51.978 42.289 1.00 118.62 184 PRO A CA 1
ATOM 1396 C C . PRO A 1 190 ? 90.525 -52.199 42.369 1.00 112.34 184 PRO A C 1
ATOM 1397 O O . PRO A 1 190 ? 89.917 -52.623 41.373 1.00 115.00 184 PRO A O 1
ATOM 1401 N N . GLY A 1 191 ? 89.909 -51.957 43.508 1.00 108.59 185 GLY A N 1
ATOM 1402 C CA . GLY A 1 191 ? 88.471 -52.246 43.562 1.00 102.64 185 GLY A CA 1
ATOM 1403 C C . GLY A 1 191 ? 87.532 -51.187 43.000 1.00 95.89 185 GLY A C 1
ATOM 1404 O O . GLY A 1 191 ? 86.328 -51.347 43.150 1.00 90.34 185 GLY A O 1
ATOM 1405 N N . GLY A 1 192 ? 88.091 -50.150 42.357 1.00 96.24 186 GLY A N 1
ATOM 1406 C CA . GLY A 1 192 ? 87.496 -48.815 42.302 1.00 95.18 186 GLY A CA 1
ATOM 1407 C C . GLY A 1 192 ? 86.361 -48.611 41.329 1.00 90.56 186 GLY A C 1
ATOM 1408 O O . GLY A 1 192 ? 86.151 -49.423 40.436 1.00 88.01 186 GLY A O 1
ATOM 1409 N N . ILE A 1 193 ? 85.617 -47.523 41.522 1.00 88.79 187 ILE A N 1
ATOM 1410 C CA . ILE A 1 193 ? 84.501 -47.202 40.651 1.00 85.43 187 ILE A CA 1
ATOM 1411 C C . ILE A 1 193 ? 84.641 -45.809 40.100 1.00 86.73 187 ILE A C 1
ATOM 1412 O O . ILE A 1 193 ? 85.104 -44.884 40.791 1.00 88.66 187 ILE A O 1
ATOM 1417 N N . PHE A 1 194 ? 84.187 -45.672 38.860 1.00 84.38 188 PHE A N 1
ATOM 1418 C CA . PHE A 1 194 ? 84.121 -44.384 38.182 1.00 85.25 188 PHE A CA 1
ATOM 1419 C C . PHE A 1 194 ? 82.684 -44.171 37.870 1.00 80.30 188 PHE A C 1
ATOM 1420 O O . PHE A 1 194 ? 82.057 -45.046 37.262 1.00 79.55 188 PHE A O 1
ATOM 1428 N N . VAL A 1 195 ? 82.129 -43.046 38.277 1.00 79.28 189 VAL A N 1
ATOM 1429 C CA . VAL A 1 195 ? 80.770 -42.705 37.819 1.00 75.77 189 VAL A CA 1
ATOM 1430 C C . VAL A 1 195 ? 80.865 -41.344 37.150 1.00 78.16 189 VAL A C 1
ATOM 1431 O O . VAL A 1 195 ? 81.739 -40.537 37.481 1.00 83.21 189 VAL A O 1
ATOM 1435 N N . ALA A 1 196 ? 79.994 -41.113 36.184 1.00 75.57 190 ALA A N 1
ATOM 1436 C CA . ALA A 1 196 ? 79.912 -39.801 35.533 1.00 77.21 190 ALA A CA 1
ATOM 1437 C C . ALA A 1 196 ? 78.486 -39.544 35.032 1.00 72.93 190 ALA A C 1
ATOM 1438 O O . ALA A 1 196 ? 77.704 -40.472 34.792 1.00 70.22 190 ALA A O 1
ATOM 1440 N N . GLN A 1 197 ? 78.164 -38.269 34.956 1.00 72.66 191 GLN A N 1
ATOM 1441 C CA . GLN A 1 197 ? 76.895 -37.797 34.529 1.00 70.35 191 GLN A CA 1
ATOM 1442 C C . GLN A 1 197 ? 76.885 -37.891 33.025 1.00 70.40 191 GLN A C 1
ATOM 1443 O O . GLN A 1 197 ? 77.818 -37.415 32.349 1.00 71.75 191 GLN A O 1
ATOM 1449 N N . ASN A 1 198 ? 75.836 -38.519 32.496 1.00 68.96 192 ASN A N 1
ATOM 1450 C CA . ASN A 1 198 ? 75.833 -38.883 31.097 1.00 70.98 192 ASN A CA 1
ATOM 1451 C C . ASN A 1 198 ? 74.622 -38.397 30.339 1.00 71.01 192 ASN A C 1
ATOM 1452 O O . ASN A 1 198 ? 74.392 -38.868 29.248 1.00 69.82 192 ASN A O 1
ATOM 1457 N N . GLY A 1 199 ? 73.904 -37.414 30.892 1.00 73.46 193 GLY A N 1
ATOM 1458 C CA . GLY A 1 199 ? 72.879 -36.656 30.163 1.00 74.23 193 GLY A CA 1
ATOM 1459 C C . GLY A 1 199 ? 71.532 -37.302 30.246 1.00 73.80 193 GLY A C 1
ATOM 1460 O O . GLY A 1 199 ? 71.435 -38.432 30.725 1.00 73.40 193 GLY A O 1
ATOM 1461 N N . VAL A 1 200 ? 70.489 -36.601 29.778 1.00 74.99 194 VAL A N 1
ATOM 1462 C CA . VAL A 1 200 ? 69.144 -37.160 29.852 1.00 72.69 194 VAL A CA 1
ATOM 1463 C C . VAL A 1 200 ? 68.959 -38.058 28.626 1.00 75.97 194 VAL A C 1
ATOM 1464 O O . VAL A 1 200 ? 69.392 -37.716 27.529 1.00 85.91 194 VAL A O 1
ATOM 1468 N N . CYS A 1 201 ? 68.307 -39.205 28.810 1.00 72.97 195 CYS A N 1
ATOM 1469 C CA . CYS A 1 201 ? 68.353 -40.275 27.829 1.00 65.58 195 CYS A CA 1
ATOM 1470 C C . CYS A 1 201 ? 67.148 -40.356 26.866 1.00 64.28 195 CYS A C 1
ATOM 1471 O O . CYS A 1 201 ? 67.172 -41.143 25.896 1.00 59.93 195 CYS A O 1
ATOM 1474 N N . PHE A 1 202 ? 66.120 -39.534 27.084 1.00 65.00 196 PHE A N 1
ATOM 1475 C CA . PHE A 1 202 ? 64.911 -39.652 26.250 1.00 66.86 196 PHE A CA 1
ATOM 1476 C C . PHE A 1 202 ? 65.097 -39.304 24.759 1.00 70.53 196 PHE A C 1
ATOM 1477 O O . PHE A 1 202 ? 64.646 -40.053 23.914 1.00 70.64 196 PHE A O 1
ATOM 1485 N N . LEU A 1 203 ? 65.632 -38.134 24.481 1.00 74.08 197 LEU A N 1
ATOM 1486 C CA . LEU A 1 203 ? 65.851 -37.625 23.142 1.00 75.79 197 LEU A CA 1
ATOM 1487 C C . LEU A 1 203 ? 66.889 -38.299 22.297 1.00 75.50 197 LEU A C 1
ATOM 1488 O O . LEU A 1 203 ? 66.785 -38.348 21.106 1.00 78.52 197 LEU A O 1
ATOM 1493 N N . GLN A 1 204 ? 67.954 -38.733 22.914 1.00 73.51 198 GLN A N 1
ATOM 1494 C CA . GLN A 1 204 ? 69.058 -39.381 22.217 1.00 71.87 198 GLN A CA 1
ATOM 1495 C C . GLN A 1 204 ? 69.821 -40.303 23.145 1.00 66.60 198 GLN A C 1
ATOM 1496 O O . GLN A 1 204 ? 69.992 -39.986 24.310 1.00 65.02 198 GLN A O 1
ATOM 1502 N N . GLN A 1 205 ? 70.306 -41.415 22.612 1.00 63.89 199 GLN A N 1
ATOM 1503 C CA . GLN A 1 205 ? 71.118 -42.331 23.381 1.00 62.15 199 GLN A CA 1
ATOM 1504 C C . GLN A 1 205 ? 72.541 -42.525 22.807 1.00 65.11 199 GLN A C 1
ATOM 1505 O O . GLN A 1 205 ? 73.320 -43.362 23.308 1.00 63.05 199 GLN A O 1
ATOM 1511 N N . GLU A 1 206 ? 72.907 -41.753 21.796 1.00 69.53 200 GLU A N 1
ATOM 1512 C CA . GLU A 1 206 ? 74.233 -41.912 21.217 1.00 74.78 200 GLU A CA 1
ATOM 1513 C C . GLU A 1 206 ? 75.337 -41.623 22.271 1.00 78.39 200 GLU A C 1
ATOM 1514 O O . GLU A 1 206 ? 76.356 -42.334 22.347 1.00 78.96 200 GLU A O 1
ATOM 1520 N N . GLU A 1 207 ? 75.123 -40.599 23.096 1.00 79.36 201 GLU A N 1
ATOM 1521 C CA . GLU A 1 207 ? 76.073 -40.292 24.145 1.00 81.22 201 GLU A CA 1
ATOM 1522 C C . GLU A 1 207 ? 76.271 -41.477 25.094 1.00 74.71 201 GLU A C 1
ATOM 1523 O O . GLU A 1 207 ? 77.391 -41.743 25.495 1.00 73.45 201 GLU A O 1
ATOM 1529 N N . ALA A 1 208 ? 75.190 -42.171 25.460 1.00 68.69 202 ALA A N 1
ATOM 1530 C CA . ALA A 1 208 ? 75.331 -43.401 26.264 1.00 64.26 202 ALA A CA 1
ATOM 1531 C C . ALA A 1 208 ? 76.064 -44.494 25.503 1.00 64.58 202 ALA A C 1
ATOM 1532 O O . ALA A 1 208 ? 76.914 -45.168 26.067 1.00 66.28 202 ALA A O 1
ATOM 1534 N N . ILE A 1 209 ? 75.757 -44.674 24.225 1.00 64.54 203 ILE A N 1
ATOM 1535 C CA . ILE A 1 209 ? 76.384 -45.756 23.453 1.00 65.67 203 ILE A CA 1
ATOM 1536 C C . ILE A 1 209 ? 77.875 -45.505 23.383 1.00 71.28 203 ILE A C 1
ATOM 1537 O O . ILE A 1 209 ? 78.679 -46.408 23.624 1.00 73.96 203 ILE A O 1
ATOM 1542 N N . ASP A 1 210 ? 78.245 -44.268 23.068 1.00 75.79 204 ASP A N 1
ATOM 1543 C CA . ASP A 1 210 ? 79.645 -43.909 22.918 1.00 80.46 204 ASP A CA 1
ATOM 1544 C C . ASP A 1 210 ? 80.389 -44.104 24.252 1.00 79.68 204 ASP A C 1
ATOM 1545 O O . ASP A 1 210 ? 81.428 -44.762 24.294 1.00 80.69 204 ASP A O 1
ATOM 1550 N N . SER A 1 211 ? 79.834 -43.554 25.336 1.00 78.40 205 SER A N 1
ATOM 1551 C CA . SER A 1 211 ? 80.394 -43.723 26.693 1.00 77.51 205 SER A CA 1
ATOM 1552 C C . SER A 1 211 ? 80.639 -45.190 26.996 1.00 75.80 205 SER A C 1
ATOM 1553 O O . SER A 1 211 ? 81.721 -45.598 27.427 1.00 74.03 205 SER A O 1
ATOM 1556 N N . HIS A 1 212 ? 79.615 -45.990 26.756 1.00 73.56 206 HIS A N 1
ATOM 1557 C CA . HIS A 1 212 ? 79.765 -47.396 26.997 1.00 74.72 206 HIS A CA 1
ATOM 1558 C C . HIS A 1 212 ? 80.970 -47.935 26.209 1.00 77.53 206 HIS A C 1
ATOM 1559 O O . HIS A 1 212 ? 81.841 -48.617 26.776 1.00 79.89 206 HIS A O 1
ATOM 1566 N N . ARG A 1 213 ? 81.021 -47.632 24.917 1.00 75.95 207 ARG A N 1
ATOM 1567 C CA . ARG A 1 213 ? 82.074 -48.185 24.077 1.00 78.78 207 ARG A CA 1
ATOM 1568 C C . ARG A 1 213 ? 83.453 -47.827 24.575 1.00 81.70 207 ARG A C 1
ATOM 1569 O O . ARG A 1 213 ? 84.301 -48.717 24.685 1.00 82.19 207 ARG A O 1
ATOM 1577 N N . LYS A 1 214 ? 83.665 -46.538 24.868 1.00 83.07 208 LYS A N 1
ATOM 1578 C CA . LYS A 1 214 ? 84.973 -46.043 25.358 1.00 87.03 208 LYS A CA 1
ATOM 1579 C C . LYS A 1 214 ? 85.327 -46.661 26.702 1.00 84.59 208 LYS A C 1
ATOM 1580 O O . LYS A 1 214 ? 86.370 -47.276 26.855 1.00 84.92 208 LYS A O 1
ATOM 1586 N N . LEU A 1 215 ? 84.429 -46.511 27.669 1.00 82.00 209 LEU A N 1
ATOM 1587 C CA . LEU A 1 215 ? 84.665 -47.038 29.023 1.00 81.38 209 LEU A CA 1
ATOM 1588 C C . LEU A 1 215 ? 84.924 -48.526 29.012 1.00 79.79 209 LEU A C 1
ATOM 1589 O O . LEU A 1 215 ? 85.604 -49.027 29.860 1.00 82.24 209 LEU A O 1
ATOM 1594 N N . SER A 1 216 ? 84.375 -49.247 28.064 1.00 78.22 210 SER A N 1
ATOM 1595 C CA . SER A 1 216 ? 84.598 -50.674 28.043 1.00 78.74 210 SER A CA 1
ATOM 1596 C C . SER A 1 216 ? 86.022 -51.032 27.646 1.00 83.64 210 SER A C 1
ATOM 1597 O O . SER A 1 216 ? 86.453 -52.136 27.918 1.00 84.62 210 SER A O 1
ATOM 1600 N N . HIS A 1 217 ? 86.749 -50.108 27.009 1.00 87.27 211 HIS A N 1
ATOM 1601 C CA . HIS A 1 217 ? 88.140 -50.342 26.652 1.00 92.28 211 HIS A CA 1
ATOM 1602 C C . HIS A 1 217 ? 89.030 -50.370 27.875 1.00 95.51 211 HIS A C 1
ATOM 1603 O O . HIS A 1 217 ? 90.031 -51.055 27.889 1.00 99.99 211 HIS A O 1
ATOM 1610 N N . TYR A 1 218 ? 88.661 -49.619 28.906 1.00 95.59 212 TYR A N 1
ATOM 1611 C CA . TYR A 1 218 ? 89.480 -49.486 30.107 1.00 98.96 212 TYR A CA 1
ATOM 1612 C C . TYR A 1 218 ? 88.906 -50.201 31.335 1.00 95.91 212 TYR A C 1
ATOM 1613 O O . TYR A 1 218 ? 89.618 -50.455 32.305 1.00 97.69 212 TYR A O 1
ATOM 1622 N N . PHE A 1 219 ? 87.629 -50.547 31.297 1.00 91.25 213 PHE A N 1
ATOM 1623 C CA . PHE A 1 219 ? 86.997 -51.229 32.426 1.00 89.26 213 PHE A CA 1
ATOM 1624 C C . PHE A 1 219 ? 86.278 -52.495 31.968 1.00 85.76 213 PHE A C 1
ATOM 1625 O O . PHE A 1 219 ? 85.710 -52.539 30.871 1.00 84.95 213 PHE A O 1
ATOM 1633 N N . SER A 1 220 ? 86.258 -53.495 32.842 1.00 83.71 214 SER A N 1
ATOM 1634 C CA . SER A 1 220 ? 85.645 -54.777 32.530 1.00 79.60 214 SER A CA 1
ATOM 1635 C C . SER A 1 220 ? 84.163 -54.801 32.834 1.00 73.64 214 SER A C 1
ATOM 1636 O O . SER A 1 220 ? 83.500 -55.736 32.446 1.00 72.12 214 SER A O 1
ATOM 1639 N N . ASP A 1 221 ? 83.646 -53.827 33.567 1.00 71.23 215 ASP A N 1
ATOM 1640 C CA . ASP A 1 221 ? 82.215 -53.792 33.834 1.00 68.65 215 ASP A CA 1
ATOM 1641 C C . ASP A 1 221 ? 81.768 -52.353 33.682 1.00 68.82 215 ASP A C 1
ATOM 1642 O O . ASP A 1 221 ? 82.244 -51.479 34.403 1.00 69.38 215 ASP A O 1
ATOM 1647 N N . VAL A 1 222 ? 80.891 -52.121 32.700 1.00 67.33 216 VAL A N 1
ATOM 1648 C CA . VAL A 1 222 ? 80.458 -50.779 32.324 1.00 66.40 216 VAL A CA 1
ATOM 1649 C C . VAL A 1 222 ? 78.954 -50.783 32.118 1.00 64.22 216 VAL A C 1
ATOM 1650 O O . VAL A 1 222 ? 78.419 -51.560 31.341 1.00 66.99 216 VAL A O 1
ATOM 1654 N N . GLY A 1 223 ? 78.262 -49.896 32.794 1.00 63.92 217 GLY A N 1
ATOM 1655 C CA . GLY A 1 223 ? 76.812 -49.799 32.648 1.00 61.17 217 GLY A CA 1
ATOM 1656 C C . GLY A 1 223 ? 76.328 -48.429 33.072 1.00 59.94 217 GLY A C 1
ATOM 1657 O O . GLY A 1 223 ? 77.119 -47.511 33.195 1.00 64.14 217 GLY A O 1
ATOM 1658 N N . PHE A 1 224 ? 75.028 -48.304 33.303 1.00 57.61 218 PHE A N 1
ATOM 1659 C CA . PHE A 1 224 ? 74.424 -47.051 33.731 1.00 57.01 218 PHE A CA 1
ATOM 1660 C C . PHE A 1 224 ? 73.392 -47.251 34.802 1.00 55.61 218 PHE A C 1
ATOM 1661 O O . PHE A 1 224 ? 72.702 -48.324 34.820 1.00 55.79 218 PHE A O 1
ATOM 1669 N N . TYR A 1 225 ? 73.254 -46.227 35.655 1.00 54.66 219 TYR A N 1
ATOM 1670 C CA . TYR A 1 225 ? 72.073 -46.125 36.494 1.00 55.98 219 TYR A CA 1
ATOM 1671 C C . TYR A 1 225 ? 71.367 -44.817 36.245 1.00 59.41 219 TYR A C 1
ATOM 1672 O O . TYR A 1 225 ? 71.827 -44.015 35.445 1.00 67.49 219 TYR A O 1
ATOM 1681 N N . GLN A 1 226 ? 70.230 -44.588 36.882 1.00 59.45 220 GLN A N 1
ATOM 1682 C CA . GLN A 1 226 ? 69.455 -43.419 36.530 1.00 59.13 220 GLN A CA 1
ATOM 1683 C C . GLN A 1 226 ? 68.652 -42.823 37.662 1.00 63.41 220 GLN A C 1
ATOM 1684 O O . GLN A 1 226 ? 68.339 -43.453 38.692 1.00 73.26 220 GLN A O 1
ATOM 1690 N N . ALA A 1 227 ? 68.278 -41.582 37.422 1.00 62.92 221 ALA A N 1
ATOM 1691 C CA . ALA A 1 227 ? 67.492 -40.811 38.347 1.00 61.50 221 ALA A CA 1
ATOM 1692 C C . ALA A 1 227 ? 66.873 -39.694 37.524 1.00 59.65 221 ALA A C 1
ATOM 1693 O O . ALA A 1 227 ? 67.430 -39.301 36.505 1.00 57.39 221 ALA A O 1
ATOM 1695 N N . ALA A 1 228 ? 65.720 -39.202 37.956 1.00 60.11 222 ALA A N 1
ATOM 1696 C CA . ALA A 1 228 ? 65.040 -38.150 37.235 1.00 62.20 222 ALA A CA 1
ATOM 1697 C C . ALA A 1 228 ? 65.114 -36.848 38.030 1.00 66.62 222 ALA A C 1
ATOM 1698 O O . ALA A 1 228 ? 64.418 -36.708 39.075 1.00 68.99 222 ALA A O 1
ATOM 1700 N N . ILE A 1 229 ? 65.930 -35.909 37.521 1.00 67.62 223 ILE A N 1
ATOM 1701 C CA . ILE A 1 229 ? 66.147 -34.613 38.149 1.00 70.91 223 ILE A CA 1
ATOM 1702 C C . ILE A 1 229 ? 65.302 -33.536 37.498 1.00 72.87 223 ILE A C 1
ATOM 1703 O O . ILE A 1 229 ? 65.530 -33.193 36.347 1.00 74.84 223 ILE A O 1
ATOM 1708 N N . PRO A 1 230 ? 64.334 -32.977 38.240 1.00 74.58 224 PRO A N 1
ATOM 1709 C CA . PRO A 1 230 ? 63.276 -32.139 37.647 1.00 77.79 224 PRO A CA 1
ATOM 1710 C C . PRO A 1 230 ? 63.809 -31.119 36.672 1.00 78.54 224 PRO A C 1
ATOM 1711 O O . PRO A 1 230 ? 63.252 -30.891 35.606 1.00 79.58 224 PRO A O 1
ATOM 1715 N N . THR A 1 231 ? 64.920 -30.546 37.059 1.00 80.81 225 THR A N 1
ATOM 1716 C CA . THR A 1 231 ? 65.465 -29.355 36.417 1.00 85.20 225 THR A CA 1
ATOM 1717 C C . THR A 1 231 ? 66.438 -29.651 35.250 1.00 85.97 225 THR A C 1
ATOM 1718 O O . THR A 1 231 ? 66.873 -28.723 34.547 1.00 86.91 225 THR A O 1
ATOM 1722 N N . TYR A 1 232 ? 66.772 -30.935 35.070 1.00 81.61 226 TYR A N 1
ATOM 1723 C CA . TYR A 1 232 ? 67.349 -31.409 33.815 1.00 80.62 226 TYR A CA 1
ATOM 1724 C C . TYR A 1 232 ? 66.238 -32.039 32.976 1.00 76.95 226 TYR A C 1
ATOM 1725 O O . TYR A 1 232 ? 65.882 -33.222 33.156 1.00 73.16 226 TYR A O 1
ATOM 1734 N N . TYR A 1 233 ? 65.737 -31.231 32.049 1.00 77.81 227 TYR A N 1
ATOM 1735 C CA . TYR A 1 233 ? 64.474 -31.486 31.399 1.00 79.40 227 TYR A CA 1
ATOM 1736 C C . TYR A 1 233 ? 64.535 -32.720 30.544 1.00 79.39 227 TYR A C 1
ATOM 1737 O O . TYR A 1 233 ? 65.572 -32.964 29.915 1.00 80.85 227 TYR A O 1
ATOM 1746 N N . GLY A 1 234 ? 63.451 -33.507 30.537 1.00 78.19 228 GLY A N 1
ATOM 1747 C CA . GLY A 1 234 ? 63.343 -34.640 29.604 1.00 77.51 228 GLY A CA 1
ATOM 1748 C C . GLY A 1 234 ? 63.395 -36.033 30.205 1.00 75.24 228 GLY A C 1
ATOM 1749 O O . GLY A 1 234 ? 63.888 -36.976 29.584 1.00 73.32 228 GLY A O 1
ATOM 1750 N N . GLY A 1 235 ? 62.862 -36.175 31.408 1.00 77.46 229 GLY A N 1
ATOM 1751 C CA . GLY A 1 235 ? 62.801 -37.492 32.032 1.00 77.26 229 GLY A CA 1
ATOM 1752 C C . GLY A 1 235 ? 64.108 -37.868 32.695 1.00 75.07 229 GLY A C 1
ATOM 1753 O O . GLY A 1 235 ? 64.769 -36.987 33.285 1.00 88.02 229 GLY A O 1
ATOM 1754 N N . ILE A 1 236 ? 64.462 -39.156 32.618 1.00 65.48 230 ILE A N 1
ATOM 1755 C CA . ILE A 1 236 ? 65.547 -39.690 33.408 1.00 63.02 230 ILE A CA 1
ATOM 1756 C C . ILE A 1 236 ? 66.864 -39.283 32.819 1.00 68.11 230 ILE A C 1
ATOM 1757 O O . ILE A 1 236 ? 66.946 -39.030 31.624 1.00 77.78 230 ILE A O 1
ATOM 1762 N N . MET A 1 237 ? 67.866 -39.196 33.702 1.00 66.60 231 MET A N 1
ATOM 1763 C CA . MET A 1 237 ? 69.232 -38.886 33.387 1.00 64.60 231 MET A CA 1
ATOM 1764 C C . MET A 1 237 ? 69.989 -40.151 33.652 1.00 62.87 231 MET A C 1
ATOM 1765 O O . MET A 1 237 ? 69.573 -40.978 34.424 1.00 61.54 231 MET A O 1
ATOM 1770 N N . THR A 1 238 ? 71.127 -40.287 33.021 1.00 65.84 232 THR A N 1
ATOM 1771 C CA . THR A 1 238 ? 71.873 -41.498 33.081 1.00 67.58 232 THR A CA 1
ATOM 1772 C C . THR A 1 238 ? 73.260 -41.295 33.629 1.00 67.91 232 THR A C 1
ATOM 1773 O O . THR A 1 238 ? 73.996 -40.411 33.216 1.00 71.04 232 THR A O 1
ATOM 1777 N N . PHE A 1 239 ? 73.655 -42.165 34.526 1.00 66.11 233 PHE A N 1
ATOM 1778 C CA . PHE A 1 239 ? 74.947 -42.045 35.150 1.00 68.89 233 PHE A CA 1
ATOM 1779 C C . PHE A 1 239 ? 75.811 -43.226 34.763 1.00 69.15 233 PHE A C 1
ATOM 1780 O O . PHE A 1 239 ? 75.412 -44.385 34.948 1.00 66.95 233 PHE A O 1
ATOM 1788 N N . ALA A 1 240 ? 76.970 -42.939 34.189 1.00 71.70 234 ALA A N 1
ATOM 1789 C CA . ALA A 1 240 ? 77.847 -43.997 33.728 1.00 73.48 234 ALA A CA 1
ATOM 1790 C C . ALA A 1 240 ? 78.427 -44.655 34.936 1.00 76.51 234 ALA A C 1
ATOM 1791 O O . ALA A 1 240 ? 78.690 -43.997 35.962 1.00 80.95 234 ALA A O 1
ATOM 1793 N N . TRP A 1 241 ? 78.652 -45.955 34.797 1.00 75.33 235 TRP A N 1
ATOM 1794 C CA . TRP A 1 241 ? 79.190 -46.776 35.873 1.00 76.32 235 TRP A CA 1
ATOM 1795 C C . TRP A 1 241 ? 80.278 -47.649 35.291 1.00 75.11 235 TRP A C 1
ATOM 1796 O O . TRP A 1 241 ? 80.019 -48.424 34.374 1.00 74.06 235 TRP A O 1
ATOM 1807 N N . ALA A 1 242 ? 81.496 -47.486 35.788 1.00 75.67 236 ALA A N 1
ATOM 1808 C CA . ALA A 1 242 ? 82.649 -48.209 35.253 1.00 76.26 236 ALA A CA 1
ATOM 1809 C C . ALA A 1 242 ? 83.572 -48.678 36.357 1.00 77.09 236 ALA A C 1
ATOM 1810 O O . ALA A 1 242 ? 83.955 -47.892 37.240 1.00 77.64 236 ALA A O 1
ATOM 1812 N N . THR A 1 243 ? 83.907 -49.962 36.281 1.00 76.42 237 THR A N 1
ATOM 1813 C CA . THR A 1 243 ? 84.653 -50.647 37.302 1.00 79.86 237 THR A CA 1
ATOM 1814 C C . THR A 1 243 ? 85.187 -51.982 36.788 1.00 83.58 237 THR A C 1
ATOM 1815 O O . THR A 1 243 ? 84.617 -52.583 35.877 1.00 80.35 237 THR A O 1
ATOM 1819 N N . ASP A 1 244 ? 86.295 -52.430 37.379 1.00 92.85 238 ASP A N 1
ATOM 1820 C CA . ASP A 1 244 ? 86.803 -53.773 37.125 1.00 97.82 238 ASP A CA 1
ATOM 1821 C C . ASP A 1 244 ? 86.163 -54.787 38.073 1.00 98.24 238 ASP A C 1
ATOM 1822 O O . ASP A 1 244 ? 86.281 -55.987 37.856 1.00 106.37 238 ASP A O 1
ATOM 1827 N N . ASN A 1 245 ? 85.524 -54.317 39.127 1.00 93.62 239 ASN A N 1
ATOM 1828 C CA . ASN A 1 245 ? 84.886 -55.247 40.028 1.00 91.29 239 ASN A CA 1
ATOM 1829 C C . ASN A 1 245 ? 83.492 -55.449 39.532 1.00 83.77 239 ASN A C 1
ATOM 1830 O O . ASN A 1 245 ? 82.671 -54.591 39.647 1.00 81.49 239 ASN A O 1
ATOM 1835 N N . ASP A 1 246 ? 83.209 -56.607 38.989 1.00 83.38 240 ASP A N 1
ATOM 1836 C CA . ASP A 1 246 ? 81.960 -56.781 38.301 1.00 82.60 240 ASP A CA 1
ATOM 1837 C C . ASP A 1 246 ? 80.769 -57.139 39.146 1.00 78.10 240 ASP A C 1
ATOM 1838 O O . ASP A 1 246 ? 79.694 -57.325 38.631 1.00 75.12 240 ASP A O 1
ATOM 1843 N N . ALA A 1 247 ? 80.966 -57.269 40.443 1.00 78.15 241 ALA A N 1
ATOM 1844 C CA . ALA A 1 247 ? 79.863 -57.591 41.320 1.00 75.90 241 ALA A CA 1
ATOM 1845 C C . ALA A 1 247 ? 79.265 -56.374 41.970 1.00 74.93 241 ALA A C 1
ATOM 1846 O O . ALA A 1 247 ? 78.236 -56.424 42.574 1.00 72.13 241 ALA A O 1
ATOM 1848 N N . LEU A 1 248 ? 79.897 -55.251 41.787 1.00 75.02 242 LEU A N 1
ATOM 1849 C CA . LEU A 1 248 ? 79.506 -54.075 42.492 1.00 74.43 242 LEU A CA 1
ATOM 1850 C C . LEU A 1 248 ? 78.111 -53.651 42.206 1.00 73.10 242 LEU A C 1
ATOM 1851 O O . LEU A 1 248 ? 77.460 -53.117 43.068 1.00 74.74 242 LEU A O 1
ATOM 1856 N N . ARG A 1 249 ? 77.650 -53.835 40.988 1.00 73.34 243 ARG A N 1
ATOM 1857 C CA . ARG A 1 249 ? 76.297 -53.425 40.675 1.00 73.19 243 ARG A CA 1
ATOM 1858 C C . ARG A 1 249 ? 75.256 -54.504 40.807 1.00 70.35 243 ARG A C 1
ATOM 1859 O O . ARG A 1 249 ? 74.135 -54.291 40.414 1.00 71.54 243 ARG A O 1
ATOM 1867 N N . HIS A 1 250 ? 75.628 -55.661 41.337 1.00 68.49 244 HIS A N 1
ATOM 1868 C CA . HIS A 1 250 ? 74.672 -56.722 41.570 1.00 68.16 244 HIS A CA 1
ATOM 1869 C C . HIS A 1 250 ? 74.553 -57.078 43.052 1.00 69.19 244 HIS A C 1
ATOM 1870 O O . HIS A 1 250 ? 74.190 -58.182 43.421 1.00 72.70 244 HIS A O 1
ATOM 1877 N N . LEU A 1 251 ? 74.839 -56.132 43.914 1.00 68.49 245 LEU A N 1
ATOM 1878 C CA . LEU A 1 251 ? 74.686 -56.362 45.328 1.00 68.85 245 LEU A CA 1
ATOM 1879 C C . LEU A 1 251 ? 73.215 -56.439 45.684 1.00 65.96 245 LEU A C 1
ATOM 1880 O O . LEU A 1 251 ? 72.428 -55.761 45.100 1.00 63.43 245 LEU A O 1
ATOM 1885 N N . SER A 1 252 ? 72.878 -57.273 46.652 1.00 68.91 246 SER A N 1
ATOM 1886 C CA . SER A 1 252 ? 71.536 -57.414 47.176 1.00 69.90 246 SER A CA 1
ATOM 1887 C C . SER A 1 252 ? 71.126 -56.158 47.855 1.00 69.50 246 SER A C 1
ATOM 1888 O O . SER A 1 252 ? 71.922 -55.475 48.402 1.00 69.58 246 SER A O 1
ATOM 1891 N N . THR A 1 253 ? 69.853 -55.845 47.833 1.00 73.64 247 THR A N 1
ATOM 1892 C CA . THR A 1 253 ? 69.431 -54.580 48.432 1.00 76.43 247 THR A CA 1
ATOM 1893 C C . THR A 1 253 ? 69.650 -54.680 49.936 1.00 79.20 247 THR A C 1
ATOM 1894 O O . THR A 1 253 ? 70.023 -53.693 50.592 1.00 78.07 247 THR A O 1
ATOM 1898 N N . GLU A 1 254 ? 69.530 -55.904 50.451 1.00 80.52 248 GLU A N 1
ATOM 1899 C CA . GLU A 1 254 ? 69.825 -56.170 51.860 1.00 86.07 248 GLU A CA 1
ATOM 1900 C C . GLU A 1 254 ? 71.183 -55.608 52.332 1.00 86.88 248 GLU A C 1
ATOM 1901 O O . GLU A 1 254 ? 71.253 -54.916 53.361 1.00 92.16 248 GLU A O 1
ATOM 1907 N N . ILE A 1 255 ? 72.252 -55.899 51.585 1.00 83.31 249 ILE A N 1
ATOM 1908 C CA . ILE A 1 255 ? 73.592 -55.467 51.978 1.00 82.68 249 ILE A CA 1
ATOM 1909 C C . ILE A 1 255 ? 73.736 -53.962 51.896 1.00 81.72 249 ILE A C 1
ATOM 1910 O O . ILE A 1 255 ? 74.357 -53.351 52.754 1.00 83.32 249 ILE A O 1
ATOM 1915 N N . ILE A 1 256 ? 73.132 -53.360 50.881 1.00 79.35 250 ILE A N 1
ATOM 1916 C CA . ILE A 1 256 ? 73.130 -51.906 50.758 1.00 79.57 250 ILE A CA 1
ATOM 1917 C C . ILE A 1 256 ? 72.460 -51.320 51.978 1.00 82.40 250 ILE A C 1
ATOM 1918 O O . ILE A 1 256 ? 72.953 -50.353 52.573 1.00 82.94 250 ILE A O 1
ATOM 1923 N N . GLN A 1 257 ? 71.340 -51.932 52.348 1.00 84.43 251 GLN A N 1
ATOM 1924 C CA . GLN A 1 257 ? 70.571 -51.474 53.510 1.00 88.41 251 GLN A CA 1
ATOM 1925 C C . GLN A 1 257 ? 71.447 -51.557 54.758 1.00 87.78 251 GLN A C 1
ATOM 1926 O O . GLN A 1 257 ? 71.474 -50.628 55.551 1.00 86.47 251 GLN A O 1
ATOM 1932 N N . ALA A 1 258 ? 72.190 -52.650 54.900 1.00 86.11 252 ALA A N 1
ATOM 1933 C CA . ALA A 1 258 ? 73.072 -52.777 56.047 1.00 90.99 252 ALA A CA 1
ATOM 1934 C C . ALA A 1 258 ? 74.077 -51.626 56.101 1.00 90.80 252 ALA A C 1
ATOM 1935 O O . ALA A 1 258 ? 74.243 -50.954 57.120 1.00 93.54 252 ALA A O 1
ATOM 1937 N N . ARG A 1 259 ? 74.712 -51.390 54.973 1.00 87.45 253 ARG A N 1
ATOM 1938 C CA . ARG A 1 259 ? 75.735 -50.388 54.889 1.00 89.32 253 ARG A CA 1
ATOM 1939 C C . ARG A 1 259 ? 75.153 -49.030 55.127 1.00 90.32 253 ARG A C 1
ATOM 1940 O O . ARG A 1 259 ? 75.786 -48.163 55.711 1.00 98.04 253 ARG A O 1
ATOM 1948 N N . PHE A 1 260 ? 73.936 -48.854 54.669 1.00 87.53 254 PHE A N 1
ATOM 1949 C CA . PHE A 1 260 ? 73.207 -47.614 54.864 1.00 87.77 254 PHE A CA 1
ATOM 1950 C C . PHE A 1 260 ? 72.801 -47.391 56.336 1.00 92.77 254 PHE A C 1
ATOM 1951 O O . PHE A 1 260 ? 72.847 -46.231 56.777 1.00 96.49 254 PHE A O 1
ATOM 1959 N N . LEU A 1 261 ? 72.418 -48.446 57.089 1.00 94.83 255 LEU A N 1
ATOM 1960 C CA . LEU A 1 261 ? 71.918 -48.248 58.486 1.00 101.02 255 LEU A CA 1
ATOM 1961 C C . LEU A 1 261 ? 72.961 -47.487 59.253 1.00 109.27 255 LEU A C 1
ATOM 1962 O O . LEU A 1 261 ? 72.637 -46.617 60.055 1.00 120.55 255 LEU A O 1
ATOM 1964 N N . ALA A 1 262 ? 74.220 -47.759 58.986 1.00 111.43 256 ALA A N 1
ATOM 1965 C CA . ALA A 1 262 ? 75.240 -46.789 59.333 1.00 117.16 256 ALA A CA 1
ATOM 1966 C C . ALA A 1 262 ? 76.417 -47.340 58.650 1.00 120.16 256 ALA A C 1
ATOM 1967 O O . ALA A 1 262 ? 76.455 -48.557 58.531 1.00 118.23 256 ALA A O 1
ATOM 1969 N N . SER A 1 263 ? 77.254 -46.474 58.106 1.00 125.90 257 SER A N 1
ATOM 1970 C CA . SER A 1 263 ? 77.127 -45.057 58.405 1.00 125.14 257 SER A CA 1
ATOM 1971 C C . SER A 1 263 ? 75.781 -44.516 58.054 1.00 114.07 257 SER A C 1
ATOM 1972 O O . SER A 1 263 ? 75.286 -44.728 56.969 1.00 103.41 257 SER A O 1
ATOM 1974 N N . GLY A 1 264 ? 75.225 -43.782 59.006 1.00 113.59 258 GLY A N 1
ATOM 1975 C CA . GLY A 1 264 ? 73.843 -43.343 58.993 1.00 114.38 258 GLY A CA 1
ATOM 1976 C C . GLY A 1 264 ? 73.453 -42.045 58.345 1.00 114.15 258 GLY A C 1
ATOM 1977 O O . GLY A 1 264 ? 73.076 -41.111 59.014 1.00 114.83 258 GLY A O 1
ATOM 1978 N N . LEU A 1 265 ? 73.462 -42.009 57.035 1.00 115.67 259 LEU A N 1
ATOM 1979 C CA . LEU A 1 265 ? 72.987 -40.845 56.370 1.00 113.10 259 LEU A CA 1
ATOM 1980 C C . LEU A 1 265 ? 71.512 -40.835 56.519 1.00 109.78 259 LEU A C 1
ATOM 1981 O O . LEU A 1 265 ? 70.898 -41.851 56.750 1.00 103.24 259 LEU A O 1
ATOM 1986 N N . LYS A 1 266 ? 70.956 -39.646 56.437 1.00 115.34 260 LYS A N 1
ATOM 1987 C CA . LYS A 1 266 ? 69.543 -39.468 56.344 1.00 118.21 260 LYS A CA 1
ATOM 1988 C C . LYS A 1 266 ? 69.553 -38.731 55.067 1.00 112.12 260 LYS A C 1
ATOM 1989 O O . LYS A 1 266 ? 70.217 -37.728 54.953 1.00 117.47 260 LYS A O 1
ATOM 1995 N N . CYS A 1 267 ? 68.817 -39.224 54.097 1.00 99.91 261 CYS A N 1
ATOM 1996 C CA . CYS A 1 267 ? 68.917 -38.728 52.767 1.00 93.83 261 CYS A CA 1
ATOM 1997 C C . CYS A 1 267 ? 67.562 -38.261 52.416 1.00 89.78 261 CYS A C 1
ATOM 1998 O O . CYS A 1 267 ? 66.635 -38.535 53.122 1.00 92.51 261 CYS A O 1
ATOM 2001 N N . ARG A 1 268 ? 67.442 -37.486 51.363 1.00 86.22 262 ARG A N 1
ATOM 2002 C CA . ARG A 1 268 ? 66.123 -36.962 51.007 1.00 84.01 262 ARG A CA 1
ATOM 2003 C C . ARG A 1 268 ? 65.559 -37.516 49.730 1.00 78.73 262 ARG A C 1
ATOM 2004 O O . ARG A 1 268 ? 64.351 -37.378 49.487 1.00 75.90 262 ARG A O 1
ATOM 2012 N N . TYR A 1 269 ? 66.424 -38.126 48.923 1.00 76.93 263 TYR A N 1
ATOM 2013 C CA . TYR A 1 269 ? 65.976 -38.891 47.769 1.00 76.22 263 TYR A CA 1
ATOM 2014 C C . TYR A 1 269 ? 66.451 -40.304 47.920 1.00 73.86 263 TYR A C 1
ATOM 2015 O O . TYR A 1 269 ? 65.632 -41.222 47.871 1.00 74.25 263 TYR A O 1
ATOM 2024 N N . TYR A 1 270 ? 67.761 -40.464 48.107 1.00 73.19 264 TYR A N 1
ATOM 2025 C CA . TYR A 1 270 ? 68.386 -41.787 48.163 1.00 73.03 264 TYR A CA 1
ATOM 2026 C C . TYR A 1 270 ? 67.842 -42.662 49.284 1.00 74.30 264 TYR A C 1
ATOM 2027 O O . TYR A 1 270 ? 67.540 -42.161 50.398 1.00 76.85 264 TYR A O 1
ATOM 2036 N N . ASN A 1 271 ? 67.729 -43.957 48.964 1.00 69.80 265 ASN A N 1
ATOM 2037 C CA . ASN A 1 271 ? 67.552 -45.024 49.943 1.00 69.89 265 ASN A CA 1
ATOM 2038 C C . ASN A 1 271 ? 67.892 -46.369 49.258 1.00 66.82 265 ASN A C 1
ATOM 2039 O O . ASN A 1 271 ? 68.066 -46.429 48.035 1.00 65.61 265 ASN A O 1
ATOM 2044 N N . PRO A 1 272 ? 68.033 -47.447 50.023 1.00 66.58 266 PRO A N 1
ATOM 2045 C CA . PRO A 1 272 ? 68.512 -48.667 49.379 1.00 64.53 266 PRO A CA 1
ATOM 2046 C C . PRO A 1 272 ? 67.571 -49.266 48.321 1.00 61.81 266 PRO A C 1
ATOM 2047 O O . PRO A 1 272 ? 68.042 -49.892 47.372 1.00 58.21 266 PRO A O 1
ATOM 2051 N N . ALA A 1 273 ? 66.256 -49.070 48.464 1.00 61.81 267 ALA A N 1
ATOM 2052 C CA . ALA A 1 273 ? 65.349 -49.467 47.381 1.00 58.70 267 ALA A CA 1
ATOM 2053 C C . ALA A 1 273 ? 65.657 -48.677 46.145 1.00 56.00 267 ALA A C 1
ATOM 2054 O O . ALA A 1 273 ? 65.660 -49.248 45.050 1.00 54.49 267 ALA A O 1
ATOM 2056 N N . ILE A 1 274 ? 65.893 -47.375 46.318 1.00 55.62 268 ILE A N 1
ATOM 2057 C CA . ILE A 1 274 ? 66.128 -46.509 45.193 1.00 54.14 268 ILE A CA 1
ATOM 2058 C C . ILE A 1 274 ? 67.404 -46.925 44.535 1.00 53.10 268 ILE A C 1
ATOM 2059 O O . ILE A 1 274 ? 67.480 -47.009 43.290 1.00 51.65 268 ILE A O 1
ATOM 2064 N N . HIS A 1 275 ? 68.379 -47.238 45.368 1.00 54.55 269 HIS A N 1
ATOM 2065 C CA . HIS A 1 275 ? 69.714 -47.581 44.888 1.00 55.23 269 HIS A CA 1
ATOM 2066 C C . HIS A 1 275 ? 69.633 -48.741 43.947 1.00 52.58 269 HIS A C 1
ATOM 2067 O O . HIS A 1 275 ? 70.051 -48.654 42.819 1.00 51.30 269 HIS A O 1
ATOM 2074 N N . THR A 1 276 ? 69.080 -49.829 44.426 1.00 52.65 270 THR A N 1
ATOM 2075 C CA . THR A 1 276 ? 68.942 -50.993 43.625 1.00 51.13 270 THR A CA 1
ATOM 2076 C C . THR A 1 276 ? 68.184 -50.673 42.365 1.00 49.63 270 THR A C 1
ATOM 2077 O O . THR A 1 276 ? 68.629 -51.007 41.290 1.00 49.58 270 THR A O 1
ATOM 2081 N N . ALA A 1 277 ? 67.048 -49.997 42.485 1.00 49.39 271 ALA A N 1
ATOM 2082 C CA . ALA A 1 277 ? 66.151 -49.821 41.349 1.00 47.31 271 ALA A CA 1
ATOM 2083 C C . ALA A 1 277 ? 66.819 -48.908 40.287 1.00 46.26 271 ALA A C 1
ATOM 2084 O O . ALA A 1 277 ? 66.569 -49.002 39.087 1.00 44.20 271 ALA A O 1
ATOM 2086 N N . ALA A 1 278 ? 67.688 -48.020 40.757 1.00 47.98 272 ALA A N 1
ATOM 2087 C CA . ALA A 1 278 ? 68.376 -47.082 39.881 1.00 47.89 272 ALA A CA 1
ATOM 2088 C C . ALA A 1 278 ? 68.985 -47.805 38.693 1.00 47.01 272 ALA A C 1
ATOM 2089 O O . ALA A 1 278 ? 69.101 -47.223 37.635 1.00 47.34 272 ALA A O 1
ATOM 2091 N N . PHE A 1 279 ? 69.361 -49.065 38.852 1.00 46.91 273 PHE A N 1
ATOM 2092 C CA . PHE A 1 279 ? 70.024 -49.780 37.765 1.00 46.94 273 PHE A CA 1
ATOM 2093 C C . PHE A 1 279 ? 69.072 -50.407 36.753 1.00 46.37 273 PHE A C 1
ATOM 2094 O O . PHE A 1 279 ? 69.534 -50.904 35.732 1.00 47.88 273 PHE A O 1
ATOM 2102 N N . ALA A 1 280 ? 67.766 -50.420 37.029 1.00 45.43 274 ALA A N 1
ATOM 2103 C CA . ALA A 1 280 ? 66.770 -50.818 36.015 1.00 45.11 274 ALA A CA 1
ATOM 2104 C C . ALA A 1 280 ? 66.674 -49.715 34.934 1.00 44.64 274 ALA A C 1
ATOM 2105 O O . ALA A 1 280 ? 66.424 -48.533 35.212 1.00 46.21 274 ALA A O 1
ATOM 2107 N N . LEU A 1 281 ? 66.874 -50.090 33.694 1.00 43.42 275 LEU A N 1
ATOM 2108 C CA . LEU A 1 281 ? 66.823 -49.097 32.664 1.00 42.99 275 LEU A CA 1
ATOM 2109 C C . LEU A 1 281 ? 65.634 -49.350 31.758 1.00 42.86 275 LEU A C 1
ATOM 2110 O O . LEU A 1 281 ? 65.288 -50.508 31.441 1.00 42.91 275 LEU A O 1
ATOM 2115 N N . PRO A 1 282 ? 65.021 -48.276 31.306 1.00 42.78 276 PRO A N 1
ATOM 2116 C CA . PRO A 1 282 ? 63.943 -48.427 30.388 1.00 43.81 276 PRO A CA 1
ATOM 2117 C C . PRO A 1 282 ? 64.371 -49.108 29.112 1.00 44.38 276 PRO A C 1
ATOM 2118 O O . PRO A 1 282 ? 65.516 -49.053 28.721 1.00 42.99 276 PRO A O 1
ATOM 2122 N N . GLN A 1 283 ? 63.395 -49.749 28.487 1.00 46.68 277 GLN A N 1
ATOM 2123 C CA . GLN A 1 283 ? 63.655 -50.670 27.421 1.00 48.06 277 GLN A CA 1
ATOM 2124 C C . GLN A 1 283 ? 64.395 -50.006 26.275 1.00 49.88 277 GLN A C 1
ATOM 2125 O O . GLN A 1 283 ? 65.378 -50.570 25.770 1.00 51.80 277 GLN A O 1
ATOM 2131 N N . TYR A 1 284 ? 63.961 -48.804 25.887 1.00 50.23 278 TYR A N 1
ATOM 2132 C CA . TYR A 1 284 ? 64.595 -48.117 24.750 1.00 50.79 278 TYR A CA 1
ATOM 2133 C C . TYR A 1 284 ? 66.076 -47.955 25.031 1.00 50.88 278 TYR A C 1
ATOM 2134 O O . TYR A 1 284 ? 66.906 -48.137 24.173 1.00 52.33 278 TYR A O 1
ATOM 2143 N N . LEU A 1 285 ? 66.427 -47.671 26.256 1.00 50.44 279 LEU A N 1
ATOM 2144 C CA . LEU A 1 285 ? 67.839 -47.448 26.530 1.00 51.84 279 LEU A CA 1
ATOM 2145 C C . LEU A 1 285 ? 68.639 -48.732 26.368 1.00 52.15 279 LEU A C 1
ATOM 2146 O O . LEU A 1 285 ? 69.790 -48.712 25.932 1.00 51.82 279 LEU A O 1
ATOM 2151 N N . GLN A 1 286 ? 68.024 -49.846 26.711 1.00 53.08 280 GLN A N 1
ATOM 2152 C CA . GLN A 1 286 ? 68.734 -51.095 26.672 1.00 55.77 280 GLN A CA 1
ATOM 2153 C C . GLN A 1 286 ? 68.933 -51.480 25.253 1.00 61.25 280 GLN A C 1
ATOM 2154 O O . GLN A 1 286 ? 70.028 -51.926 24.874 1.00 63.50 280 GLN A O 1
ATOM 2160 N N . ASP A 1 287 ? 67.899 -51.292 24.443 1.00 36.50 281 ASP A N 1
ATOM 2161 C CA . ASP A 1 287 ? 68.014 -51.680 23.041 1.00 40.60 281 ASP A CA 1
ATOM 2162 C C . ASP A 1 287 ? 69.067 -50.787 22.321 1.00 39.17 281 ASP A C 1
ATOM 2163 O O . ASP A 1 287 ? 69.799 -51.234 21.419 1.00 35.80 281 ASP A O 1
ATOM 2168 N N . ALA A 1 288 ? 69.155 -49.531 22.712 1.00 39.27 282 ALA A N 1
ATOM 2169 C CA . ALA A 1 288 ? 70.190 -48.686 22.156 1.00 43.43 282 ALA A CA 1
ATOM 2170 C C . ALA A 1 288 ? 71.535 -49.256 22.552 1.00 42.46 282 ALA A C 1
ATOM 2171 O O . ALA A 1 288 ? 72.438 -49.327 21.723 1.00 41.69 282 ALA A O 1
ATOM 2173 N N . LEU A 1 289 ? 71.639 -49.776 23.743 1.00 45.39 283 LEU A N 1
ATOM 2174 C CA . LEU A 1 289 ? 72.882 -50.334 24.185 1.00 49.37 283 LEU A CA 1
ATOM 2175 C C . LEU A 1 289 ? 73.097 -51.779 23.823 1.00 54.65 283 LEU A C 1
ATOM 2176 O O . LEU A 1 289 ? 74.094 -52.336 24.160 1.00 61.41 283 LEU A O 1
ATOM 2181 N N . ALA A 1 290 ? 72.154 -52.390 23.142 1.00 64.51 284 ALA A N 1
ATOM 2182 C CA . ALA A 1 290 ? 72.173 -53.837 22.900 1.00 69.79 284 ALA A CA 1
ATOM 2183 C C . ALA A 1 290 ? 73.275 -54.256 21.917 1.00 66.96 284 ALA A C 1
ATOM 2184 O O . ALA A 1 290 ? 73.936 -55.258 22.147 1.00 78.96 284 ALA A O 1
ATOM 2186 N N . SER A 1 291 ? 73.494 -53.493 20.855 1.00 63.43 285 SER A N 1
ATOM 2187 C CA . SER A 1 291 ? 74.702 -53.664 20.001 1.00 75.71 285 SER A CA 1
ATOM 2188 C C . SER A 1 291 ? 76.005 -53.919 20.802 1.00 79.56 285 SER A C 1
ATOM 2189 O O . SER A 1 291 ? 76.693 -54.879 20.518 1.00 76.60 285 SER A O 1
ATOM 2192 N N . GLN A 1 292 ? 76.334 -53.050 21.775 1.00 89.86 286 GLN A N 1
ATOM 2193 C CA . GLN A 1 292 ? 77.565 -53.173 22.593 1.00 86.57 286 GLN A CA 1
ATOM 2194 C C . GLN A 1 292 ? 77.626 -54.592 23.220 1.00 89.26 286 GLN A C 1
ATOM 2195 O O . GLN A 1 292 ? 76.575 -55.144 23.558 1.00 83.09 286 GLN A O 1
ATOM 2201 N N . PRO A 1 293 ? 78.839 -55.209 23.318 1.00 103.64 287 PRO A N 1
ATOM 2202 C CA . PRO A 1 293 ? 78.899 -56.698 23.395 1.00 117.56 287 PRO A CA 1
ATOM 2203 C C . PRO A 1 293 ? 78.791 -57.453 24.747 1.00 125.81 287 PRO A C 1
ATOM 2204 O O . PRO A 1 293 ? 79.284 -56.982 25.791 1.00 106.11 287 PRO A O 1
ATOM 2208 N N . SER A 1 294 ? 78.157 -58.636 24.665 1.00 135.60 288 SER A N 1
ATOM 2209 C CA . SER A 1 294 ? 78.153 -59.664 25.721 1.00 125.38 288 SER A CA 1
ATOM 2210 C C . SER A 1 294 ? 79.467 -60.468 25.714 1.00 115.71 288 SER A C 1
ATOM 2211 O O . SER A 1 294 ? 80.193 -60.524 24.710 1.00 80.62 288 SER A O 1
ATOM 2213 N N . LYS B 1 11 ? 57.600 -18.883 16.389 1.00 128.11 5 LYS B N 1
ATOM 2214 C CA . LYS B 1 11 ? 56.395 -19.110 17.234 1.00 130.98 5 LYS B CA 1
ATOM 2215 C C . LYS B 1 11 ? 56.700 -20.175 18.295 1.00 123.83 5 LYS B C 1
ATOM 2216 O O . LYS B 1 11 ? 57.279 -21.205 17.981 1.00 125.67 5 LYS B O 1
ATOM 2222 N N . GLN B 1 12 ? 56.321 -19.919 19.548 1.00 119.94 6 GLN B N 1
ATOM 2223 C CA . GLN B 1 12 ? 56.488 -20.880 20.650 1.00 111.02 6 GLN B CA 1
ATOM 2224 C C . GLN B 1 12 ? 55.199 -21.031 21.443 1.00 107.78 6 GLN B C 1
ATOM 2225 O O . GLN B 1 12 ? 54.220 -20.314 21.219 1.00 114.73 6 GLN B O 1
ATOM 2231 N N . TRP B 1 13 ? 55.186 -22.003 22.335 1.00 100.40 7 TRP B N 1
ATOM 2232 C CA . TRP B 1 13 ? 53.995 -22.328 23.093 1.00 99.01 7 TRP B CA 1
ATOM 2233 C C . TRP B 1 13 ? 54.376 -22.746 24.493 1.00 96.43 7 TRP B C 1
ATOM 2234 O O . TRP B 1 13 ? 55.122 -23.714 24.690 1.00 93.50 7 TRP B O 1
ATOM 2245 N N . HIS B 1 14 ? 53.816 -22.060 25.473 1.00 100.26 8 HIS B N 1
ATOM 2246 C CA . HIS B 1 14 ? 54.199 -22.271 26.872 1.00 99.59 8 HIS B CA 1
ATOM 2247 C C . HIS B 1 14 ? 53.112 -23.009 27.612 1.00 97.44 8 HIS B C 1
ATOM 2248 O O . HIS B 1 14 ? 51.934 -22.728 27.409 1.00 105.11 8 HIS B O 1
ATOM 2255 N N . GLU B 1 15 ? 53.496 -23.952 28.459 1.00 92.74 9 GLU B N 1
ATOM 2256 C CA . GLU B 1 15 ? 52.547 -24.590 29.370 1.00 90.91 9 GLU B CA 1
ATOM 2257 C C . GLU B 1 15 ? 52.298 -23.674 30.532 1.00 93.23 9 GLU B C 1
ATOM 2258 O O . GLU B 1 15 ? 53.223 -23.091 31.044 1.00 94.20 9 GLU B O 1
ATOM 2264 N N . THR B 1 16 ? 51.055 -23.601 30.976 1.00 95.80 10 THR B N 1
ATOM 2265 C CA . THR B 1 16 ? 50.617 -22.629 31.978 1.00 99.34 10 THR B CA 1
ATOM 2266 C C . THR B 1 16 ? 50.225 -23.298 33.279 1.00 96.97 10 THR B C 1
ATOM 2267 O O . THR B 1 16 ? 49.666 -22.650 34.164 1.00 96.94 10 THR B O 1
ATOM 2271 N N . LEU B 1 17 ? 50.514 -24.597 33.395 1.00 94.60 11 LEU B N 1
ATOM 2272 C CA . LEU B 1 17 ? 50.031 -25.414 34.518 1.00 94.81 11 LEU B CA 1
ATOM 2273 C C . LEU B 1 17 ? 50.455 -24.850 35.844 1.00 98.92 11 LEU B C 1
ATOM 2274 O O . LEU B 1 17 ? 49.690 -24.893 36.787 1.00 106.26 11 LEU B O 1
ATOM 2279 N N . HIS B 1 18 ? 51.673 -24.333 35.916 1.00 102.50 12 HIS B N 1
ATOM 2280 C CA . HIS B 1 18 ? 52.106 -23.549 37.081 1.00 112.70 12 HIS B CA 1
ATOM 2281 C C . HIS B 1 18 ? 52.487 -22.110 36.724 1.00 124.54 12 HIS B C 1
ATOM 2282 O O . HIS B 1 18 ? 53.034 -21.848 35.657 1.00 129.19 12 HIS B O 1
ATOM 2289 N N . ASP B 1 19 ? 52.194 -21.175 37.621 1.00 138.91 13 ASP B N 1
ATOM 2290 C CA . ASP B 1 19 ? 52.476 -19.762 37.363 1.00 152.30 13 ASP B CA 1
ATOM 2291 C C . ASP B 1 19 ? 53.967 -19.451 37.408 1.00 141.71 13 ASP B C 1
ATOM 2292 O O . ASP B 1 19 ? 54.439 -18.541 36.736 1.00 145.27 13 ASP B O 1
ATOM 2297 N N . GLN B 1 20 ? 54.707 -20.223 38.181 1.00 134.41 14 GLN B N 1
ATOM 2298 C CA . GLN B 1 20 ? 56.096 -19.876 38.491 1.00 133.34 14 GLN B CA 1
ATOM 2299 C C . GLN B 1 20 ? 57.157 -20.432 37.552 1.00 126.69 14 GLN B C 1
ATOM 2300 O O . GLN B 1 20 ? 58.298 -19.978 37.560 1.00 125.96 14 GLN B O 1
ATOM 2306 N N . PHE B 1 21 ? 56.783 -21.416 36.751 1.00 119.81 15 PHE B N 1
ATOM 2307 C CA . PHE B 1 21 ? 57.719 -22.075 35.865 1.00 112.64 15 PHE B CA 1
ATOM 2308 C C . PHE B 1 21 ? 56.937 -22.988 34.904 1.00 105.06 15 PHE B C 1
ATOM 2309 O O . PHE B 1 21 ? 55.783 -23.371 35.165 1.00 101.05 15 PHE B O 1
ATOM 2317 N N . GLY B 1 22 ? 57.567 -23.376 33.813 1.00 100.12 16 GLY B N 1
ATOM 2318 C CA . GLY B 1 22 ? 56.938 -24.339 32.944 1.00 99.62 16 GLY B CA 1
ATOM 2319 C C . GLY B 1 22 ? 57.876 -24.979 31.946 1.00 96.77 16 GLY B C 1
ATOM 2320 O O . GLY B 1 22 ? 59.094 -24.790 32.006 1.00 91.11 16 GLY B O 1
ATOM 2321 N N . GLN B 1 23 ? 57.276 -25.758 31.040 1.00 93.49 17 GLN B N 1
ATOM 2322 C CA . GLN B 1 23 ? 57.960 -26.225 29.841 1.00 89.02 17 GLN B CA 1
ATOM 2323 C C . GLN B 1 23 ? 57.388 -25.454 28.650 1.00 86.93 17 GLN B C 1
ATOM 2324 O O . GLN B 1 23 ? 56.238 -25.040 28.691 1.00 87.98 17 GLN B O 1
ATOM 2330 N N . TYR B 1 24 ? 58.192 -25.244 27.613 1.00 84.49 18 TYR B N 1
ATOM 2331 C CA . TYR B 1 24 ? 57.699 -24.647 26.383 1.00 87.40 18 TYR B CA 1
ATOM 2332 C C . TYR B 1 24 ? 58.192 -25.421 25.173 1.00 85.66 18 TYR B C 1
ATOM 2333 O O . TYR B 1 24 ? 59.139 -26.207 25.291 1.00 81.84 18 TYR B O 1
ATOM 2342 N N . PHE B 1 25 ? 57.543 -25.196 24.023 1.00 86.63 19 PHE B N 1
ATOM 2343 C CA . PHE B 1 25 ? 57.873 -25.903 22.786 1.00 86.39 19 PHE B CA 1
ATOM 2344 C C . PHE B 1 25 ? 57.847 -24.975 21.599 1.00 89.71 19 PHE B C 1
ATOM 2345 O O . PHE B 1 25 ? 56.994 -24.106 21.524 1.00 91.85 19 PHE B O 1
ATOM 2353 N N . ALA B 1 26 ? 58.756 -25.211 20.644 1.00 90.41 20 ALA B N 1
ATOM 2354 C CA . ALA B 1 26 ? 58.679 -24.575 19.323 1.00 92.01 20 ALA B CA 1
ATOM 2355 C C . ALA B 1 26 ? 57.462 -25.163 18.633 1.00 89.88 20 ALA B C 1
ATOM 2356 O O . ALA B 1 26 ? 57.158 -26.334 18.811 1.00 85.23 20 ALA B O 1
ATOM 2358 N N . VAL B 1 27 ? 56.751 -24.337 17.876 1.00 92.26 21 VAL B N 1
ATOM 2359 C CA . VAL B 1 27 ? 55.668 -24.809 17.044 1.00 91.29 21 VAL B CA 1
ATOM 2360 C C . VAL B 1 27 ? 56.118 -24.814 15.594 1.00 93.83 21 VAL B C 1
ATOM 2361 O O . VAL B 1 27 ? 56.471 -23.782 15.057 1.00 96.90 21 VAL B O 1
ATOM 2365 N N . ASP B 1 28 ? 56.111 -25.981 14.966 1.00 93.44 22 ASP B N 1
ATOM 2366 C CA . ASP B 1 28 ? 56.399 -26.068 13.555 1.00 99.87 22 ASP B CA 1
ATOM 2367 C C . ASP B 1 28 ? 55.119 -25.784 12.744 1.00 103.99 22 ASP B C 1
ATOM 2368 O O . ASP B 1 28 ? 55.176 -25.215 11.646 1.00 109.12 22 ASP B O 1
ATOM 2373 N N . ASN B 1 29 ? 53.969 -26.159 13.297 1.00 101.54 23 ASN B N 1
ATOM 2374 C CA . ASN B 1 29 ? 52.703 -26.129 12.574 1.00 103.70 23 ASN B CA 1
ATOM 2375 C C . ASN B 1 29 ? 51.549 -26.422 13.527 1.00 101.17 23 ASN B C 1
ATOM 2376 O O . ASN B 1 29 ? 51.583 -27.414 14.266 1.00 102.50 23 ASN B O 1
ATOM 2381 N N . VAL B 1 30 ? 50.497 -25.641 13.464 1.00 102.50 24 VAL B N 1
ATOM 2382 C CA . VAL B 1 30 ? 49.362 -25.966 14.271 1.00 100.44 24 VAL B CA 1
ATOM 2383 C C . VAL B 1 30 ? 48.417 -26.776 13.444 1.00 102.46 24 VAL B C 1
ATOM 2384 O O . VAL B 1 30 ? 48.126 -26.432 12.325 1.00 106.81 24 VAL B O 1
ATOM 2388 N N . LEU B 1 31 ? 47.964 -27.883 13.994 1.00 100.84 25 LEU B N 1
ATOM 2389 C CA . LEU B 1 31 ? 47.016 -28.752 13.297 1.00 103.13 25 LEU B CA 1
ATOM 2390 C C . LEU B 1 31 ? 45.577 -28.361 13.637 1.00 106.36 25 LEU B C 1
ATOM 2391 O O . LEU B 1 31 ? 44.682 -28.421 12.783 1.00 109.46 25 LEU B O 1
ATOM 2396 N N . TYR B 1 32 ? 45.375 -27.913 14.874 1.00 105.52 26 TYR B N 1
ATOM 2397 C CA . TYR B 1 32 ? 44.032 -27.602 15.372 1.00 107.70 26 TYR B CA 1
ATOM 2398 C C . TYR B 1 32 ? 44.088 -26.587 16.520 1.00 106.83 26 TYR B C 1
ATOM 2399 O O . TYR B 1 32 ? 44.956 -26.670 17.367 1.00 102.35 26 TYR B O 1
ATOM 2408 N N . HIS B 1 33 ? 43.157 -25.648 16.559 1.00 110.77 27 HIS B N 1
ATOM 2409 C CA . HIS B 1 33 ? 43.086 -24.725 17.684 1.00 113.92 27 HIS B CA 1
ATOM 2410 C C . HIS B 1 33 ? 41.659 -24.286 17.880 1.00 118.70 27 HIS B C 1
ATOM 2411 O O . HIS B 1 33 ? 41.032 -23.808 16.931 1.00 131.64 27 HIS B O 1
ATOM 2418 N N . GLU B 1 34 ? 41.143 -24.420 19.100 1.00 115.86 28 GLU B N 1
ATOM 2419 C CA . GLU B 1 34 ? 39.804 -23.914 19.422 1.00 120.47 28 GLU B CA 1
ATOM 2420 C C . GLU B 1 34 ? 39.742 -23.163 20.727 1.00 121.10 28 GLU B C 1
ATOM 2421 O O . GLU B 1 34 ? 40.180 -23.684 21.729 1.00 115.32 28 GLU B O 1
ATOM 2427 N N . LYS B 1 35 ? 39.066 -22.021 20.742 1.00 127.64 29 LYS B N 1
ATOM 2428 C CA . LYS B 1 35 ? 38.925 -21.267 21.958 1.00 131.37 29 LYS B CA 1
ATOM 2429 C C . LYS B 1 35 ? 37.496 -20.742 22.232 1.00 136.12 29 LYS B C 1
ATOM 2430 O O . LYS B 1 35 ? 36.901 -20.042 21.416 1.00 143.36 29 LYS B O 1
ATOM 2436 N N . THR B 1 36 ? 36.963 -21.124 23.392 1.00 134.13 30 THR B N 1
ATOM 2437 C CA . THR B 1 36 ? 35.696 -20.647 23.939 1.00 138.51 30 THR B CA 1
ATOM 2438 C C . THR B 1 36 ? 36.086 -19.715 25.068 1.00 139.19 30 THR B C 1
ATOM 2439 O O . THR B 1 36 ? 37.222 -19.698 25.470 1.00 133.98 30 THR B O 1
ATOM 2443 N N . ASP B 1 37 ? 35.147 -18.941 25.586 1.00 147.25 31 ASP B N 1
ATOM 2444 C CA . ASP B 1 37 ? 35.391 -18.124 26.776 1.00 150.27 31 ASP B CA 1
ATOM 2445 C C . ASP B 1 37 ? 35.769 -19.014 27.979 1.00 146.38 31 ASP B C 1
ATOM 2446 O O . ASP B 1 37 ? 36.483 -18.552 28.868 1.00 146.00 31 ASP B O 1
ATOM 2451 N N . HIS B 1 38 ? 35.325 -20.279 28.004 1.00 144.09 32 HIS B N 1
ATOM 2452 C CA . HIS B 1 38 ? 35.597 -21.175 29.151 1.00 140.23 32 HIS B CA 1
ATOM 2453 C C . HIS B 1 38 ? 36.820 -22.084 28.939 1.00 136.07 32 HIS B C 1
ATOM 2454 O O . HIS B 1 38 ? 37.584 -22.362 29.881 1.00 136.32 32 HIS B O 1
ATOM 2461 N N . GLN B 1 39 ? 37.021 -22.550 27.712 1.00 134.64 33 GLN B N 1
ATOM 2462 C CA . GLN B 1 39 ? 38.032 -23.572 27.462 1.00 129.29 33 GLN B CA 1
ATOM 2463 C C . GLN B 1 39 ? 38.924 -23.249 26.225 1.00 126.97 33 GLN B C 1
ATOM 2464 O O . GLN B 1 39 ? 38.617 -22.350 25.467 1.00 133.72 33 GLN B O 1
ATOM 2470 N N . ASP B 1 40 ? 40.059 -23.927 26.082 1.00 118.95 34 ASP B N 1
ATOM 2471 C CA . ASP B 1 40 ? 41.021 -23.704 24.979 1.00 116.25 34 ASP B CA 1
ATOM 2472 C C . ASP B 1 40 ? 41.811 -24.983 24.658 1.00 105.55 34 ASP B C 1
ATOM 2473 O O . ASP B 1 40 ? 42.604 -25.404 25.465 1.00 99.70 34 ASP B O 1
ATOM 2478 N N . LEU B 1 41 ? 41.636 -25.528 23.453 1.00 104.24 35 LEU B N 1
ATOM 2479 C CA . LEU B 1 41 ? 42.143 -26.843 23.070 1.00 100.20 35 LEU B CA 1
ATOM 2480 C C . LEU B 1 41 ? 43.015 -26.734 21.829 1.00 100.10 35 LEU B C 1
ATOM 2481 O O . LEU B 1 41 ? 42.632 -26.094 20.857 1.00 104.99 35 LEU B O 1
ATOM 2486 N N . ILE B 1 42 ? 44.180 -27.364 21.853 1.00 96.90 36 ILE B N 1
ATOM 2487 C CA . ILE B 1 42 ? 45.164 -27.184 20.777 1.00 98.43 36 ILE B CA 1
ATOM 2488 C C . ILE B 1 42 ? 45.953 -28.451 20.437 1.00 94.76 36 ILE B C 1
ATOM 2489 O O . ILE B 1 42 ? 46.256 -29.277 21.305 1.00 91.87 36 ILE B O 1
ATOM 2494 N N . ILE B 1 43 ? 46.282 -28.594 19.162 1.00 94.66 37 ILE B N 1
ATOM 2495 C CA . ILE B 1 43 ? 47.174 -29.640 18.725 1.00 90.75 37 ILE B CA 1
ATOM 2496 C C . ILE B 1 43 ? 48.150 -29.052 17.726 1.00 90.88 37 ILE B C 1
ATOM 2497 O O . ILE B 1 43 ? 47.736 -28.573 16.664 1.00 93.03 37 ILE B O 1
ATOM 2502 N N . PHE B 1 44 ? 49.439 -29.145 18.040 1.00 87.31 38 PHE B N 1
ATOM 2503 C CA . PHE B 1 44 ? 50.470 -28.673 17.136 1.00 87.87 38 PHE B CA 1
ATOM 2504 C C . PHE B 1 44 ? 51.650 -29.606 17.086 1.00 85.93 38 PHE B C 1
ATOM 2505 O O . PHE B 1 44 ? 51.841 -30.411 18.001 1.00 79.05 38 PHE B O 1
ATOM 2513 N N . GLU B 1 45 ? 52.433 -29.492 16.010 1.00 92.08 39 GLU B N 1
ATOM 2514 C CA . GLU B 1 45 ? 53.582 -30.380 15.801 1.00 94.68 39 GLU B CA 1
ATOM 2515 C C . GLU B 1 45 ? 54.794 -29.651 16.325 1.00 88.98 39 GLU B C 1
ATOM 2516 O O . GLU B 1 45 ? 54.946 -28.454 16.097 1.00 87.45 39 GLU B O 1
ATOM 2522 N N . ASN B 1 46 ? 55.634 -30.398 17.029 1.00 81.77 40 ASN B N 1
ATOM 2523 C CA . ASN B 1 46 ? 56.906 -29.925 17.521 1.00 81.04 40 ASN B CA 1
ATOM 2524 C C . ASN B 1 46 ? 57.983 -30.939 17.102 1.00 79.77 40 ASN B C 1
ATOM 2525 O O . ASN B 1 46 ? 57.762 -32.148 17.197 1.00 78.07 40 ASN B O 1
ATOM 2530 N N . ALA B 1 47 ? 59.142 -30.448 16.670 1.00 81.08 41 ALA B N 1
ATOM 2531 C CA . ALA B 1 47 ? 60.232 -31.320 16.177 1.00 79.89 41 ALA B CA 1
ATOM 2532 C C . ALA B 1 47 ? 60.610 -32.478 17.120 1.00 73.97 41 ALA B C 1
ATOM 2533 O O . ALA B 1 47 ? 60.919 -33.578 16.690 1.00 68.61 41 ALA B O 1
ATOM 2535 N N . ALA B 1 48 ? 60.610 -32.192 18.411 1.00 74.98 42 ALA B N 1
ATOM 2536 C CA . ALA B 1 48 ? 61.130 -33.096 19.409 1.00 71.15 42 ALA B CA 1
ATOM 2537 C C . ALA B 1 48 ? 60.103 -34.109 19.820 1.00 70.73 42 ALA B C 1
ATOM 2538 O O . ALA B 1 48 ? 60.399 -35.334 19.841 1.00 72.11 42 ALA B O 1
ATOM 2540 N N . PHE B 1 49 ? 58.906 -33.619 20.158 1.00 69.68 43 PHE B N 1
ATOM 2541 C CA . PHE B 1 49 ? 57.882 -34.481 20.750 1.00 66.60 43 PHE B CA 1
ATOM 2542 C C . PHE B 1 49 ? 56.675 -34.794 19.844 1.00 68.40 43 PHE B C 1
ATOM 2543 O O . PHE B 1 49 ? 55.652 -35.329 20.300 1.00 62.93 43 PHE B O 1
ATOM 2551 N N . GLY B 1 50 ? 56.801 -34.455 18.563 1.00 72.41 44 GLY B N 1
ATOM 2552 C CA . GLY B 1 50 ? 55.752 -34.714 17.596 1.00 73.21 44 GLY B CA 1
ATOM 2553 C C . GLY B 1 50 ? 54.502 -33.942 17.929 1.00 74.83 44 GLY B C 1
ATOM 2554 O O . GLY B 1 50 ? 54.585 -32.811 18.379 1.00 74.31 44 GLY B O 1
ATOM 2555 N N . ARG B 1 51 ? 53.348 -34.575 17.739 1.00 74.09 45 ARG B N 1
ATOM 2556 C CA . ARG B 1 51 ? 52.080 -33.916 18.003 1.00 79.73 45 ARG B CA 1
ATOM 2557 C C . ARG B 1 51 ? 51.840 -33.726 19.495 1.00 77.65 45 ARG B C 1
ATOM 2558 O O . ARG B 1 51 ? 52.010 -34.643 20.267 1.00 87.38 45 ARG B O 1
ATOM 2566 N N . VAL B 1 52 ? 51.428 -32.533 19.893 1.00 77.74 46 VAL B N 1
ATOM 2567 C CA . VAL B 1 52 ? 51.262 -32.188 21.302 1.00 72.94 46 VAL B CA 1
ATOM 2568 C C . VAL B 1 52 ? 49.845 -31.702 21.506 1.00 74.54 46 VAL B C 1
ATOM 2569 O O . VAL B 1 52 ? 49.410 -30.780 20.790 1.00 78.00 46 VAL B O 1
ATOM 2573 N N . MET B 1 53 ? 49.103 -32.346 22.416 1.00 70.74 47 MET B N 1
ATOM 2574 C CA . MET B 1 53 ? 47.722 -31.904 22.723 1.00 72.62 47 MET B CA 1
ATOM 2575 C C . MET B 1 53 ? 47.788 -31.174 24.022 1.00 72.48 47 MET B C 1
ATOM 2576 O O . MET B 1 53 ? 48.460 -31.635 24.932 1.00 68.30 47 MET B O 1
ATOM 2581 N N . ALA B 1 54 ? 47.100 -30.034 24.105 1.00 76.13 48 ALA B N 1
ATOM 2582 C CA . ALA B 1 54 ? 47.110 -29.188 25.315 1.00 76.98 48 ALA B CA 1
ATOM 2583 C C . ALA B 1 54 ? 45.747 -28.573 25.532 1.00 82.06 48 ALA B C 1
ATOM 2584 O O . ALA B 1 54 ? 45.110 -28.065 24.577 1.00 87.42 48 ALA B O 1
ATOM 2586 N N . LEU B 1 55 ? 45.289 -28.605 26.778 1.00 81.66 49 LEU B N 1
ATOM 2587 C CA . LEU B 1 55 ? 43.936 -28.132 27.102 1.00 84.79 49 LEU B CA 1
ATOM 2588 C C . LEU B 1 55 ? 44.019 -27.125 28.220 1.00 86.45 49 LEU B C 1
ATOM 2589 O O . LEU B 1 55 ? 44.594 -27.398 29.280 1.00 83.26 49 LEU B O 1
ATOM 2594 N N . ASP B 1 56 ? 43.482 -25.944 27.954 1.00 91.29 50 ASP B N 1
ATOM 2595 C CA . ASP B 1 56 ? 43.543 -24.840 28.896 1.00 95.51 50 ASP B CA 1
ATOM 2596 C C . ASP B 1 56 ? 44.995 -24.612 29.427 1.00 93.94 50 ASP B C 1
ATOM 2597 O O . ASP B 1 56 ? 45.229 -24.292 30.621 1.00 93.00 50 ASP B O 1
ATOM 2602 N N . GLY B 1 57 ? 45.958 -24.757 28.503 1.00 92.30 51 GLY B N 1
ATOM 2603 C CA . GLY B 1 57 ? 47.342 -24.407 28.765 1.00 91.00 51 GLY B CA 1
ATOM 2604 C C . GLY B 1 57 ? 48.113 -25.487 29.468 1.00 86.26 51 GLY B C 1
ATOM 2605 O O . GLY B 1 57 ? 49.257 -25.280 29.840 1.00 83.07 51 GLY B O 1
ATOM 2606 N N . VAL B 1 58 ? 47.499 -26.653 29.615 1.00 85.55 52 VAL B N 1
ATOM 2607 C CA . VAL B 1 58 ? 48.141 -27.754 30.316 1.00 83.50 52 VAL B CA 1
ATOM 2608 C C . VAL B 1 58 ? 48.342 -28.975 29.350 1.00 77.59 52 VAL B C 1
ATOM 2609 O O . VAL B 1 58 ? 47.365 -29.439 28.708 1.00 79.08 52 VAL B O 1
ATOM 2613 N N . VAL B 1 59 ? 49.586 -29.433 29.173 1.00 72.22 53 VAL B N 1
ATOM 2614 C CA . VAL B 1 59 ? 49.888 -30.508 28.173 1.00 69.86 53 VAL B CA 1
ATOM 2615 C C . VAL B 1 59 ? 49.233 -31.803 28.583 1.00 68.78 53 VAL B C 1
ATOM 2616 O O . VAL B 1 59 ? 49.524 -32.293 29.661 1.00 68.49 53 VAL B O 1
ATOM 2620 N N . GLN B 1 60 ? 48.392 -32.370 27.714 1.00 70.44 54 GLN B N 1
ATOM 2621 C CA . GLN B 1 60 ? 47.658 -33.610 28.009 1.00 71.21 54 GLN B CA 1
ATOM 2622 C C . GLN B 1 60 ? 48.444 -34.828 27.574 1.00 68.66 54 GLN B C 1
ATOM 2623 O O . GLN B 1 60 ? 48.538 -35.796 28.309 1.00 67.76 54 GLN B O 1
ATOM 2629 N N . THR B 1 61 ? 49.004 -34.773 26.376 1.00 69.52 55 THR B N 1
ATOM 2630 C CA . THR B 1 61 ? 49.754 -35.890 25.843 1.00 67.82 55 THR B CA 1
ATOM 2631 C C . THR B 1 61 ? 50.637 -35.440 24.680 1.00 67.03 55 THR B C 1
ATOM 2632 O O . THR B 1 61 ? 50.453 -34.367 24.102 1.00 69.34 55 THR B O 1
ATOM 2636 N N . THR B 1 62 ? 51.593 -36.291 24.347 1.00 64.04 56 THR B N 1
ATOM 2637 C CA . THR B 1 62 ? 52.580 -35.993 23.339 1.00 65.48 56 THR B CA 1
ATOM 2638 C C . THR B 1 62 ? 52.811 -37.262 22.527 1.00 62.09 56 THR B C 1
ATOM 2639 O O . THR B 1 62 ? 52.897 -38.334 23.065 1.00 57.78 56 THR B O 1
ATOM 2643 N N . GLU B 1 63 ? 52.903 -37.127 21.223 1.00 63.87 57 GLU B N 1
ATOM 2644 C CA . GLU B 1 63 ? 53.054 -38.259 20.358 1.00 64.34 57 GLU B CA 1
ATOM 2645 C C . GLU B 1 63 ? 54.282 -39.064 20.769 1.00 60.74 57 GLU B C 1
ATOM 2646 O O . GLU B 1 63 ? 54.218 -40.269 20.892 1.00 61.87 57 GLU B O 1
ATOM 2652 N N . ARG B 1 64 ? 55.390 -38.396 21.010 1.00 62.00 58 ARG B N 1
ATOM 2653 C CA . ARG B 1 64 ? 56.673 -39.070 21.137 1.00 66.51 58 ARG B CA 1
ATOM 2654 C C . ARG B 1 64 ? 56.954 -39.760 22.484 1.00 66.30 58 ARG B C 1
ATOM 2655 O O . ARG B 1 64 ? 57.783 -40.688 22.533 1.00 61.12 58 ARG B O 1
ATOM 2663 N N . ASP B 1 65 ? 56.287 -39.323 23.559 1.00 66.75 59 ASP B N 1
ATOM 2664 C CA . ASP B 1 65 ? 56.546 -39.879 24.896 1.00 62.16 59 ASP B CA 1
ATOM 2665 C C . ASP B 1 65 ? 55.346 -40.528 25.618 1.00 60.21 59 ASP B C 1
ATOM 2666 O O . ASP B 1 65 ? 55.461 -41.046 26.737 1.00 57.03 59 ASP B O 1
ATOM 2671 N N . GLU B 1 66 ? 54.192 -40.522 24.978 1.00 62.28 60 GLU B N 1
ATOM 2672 C CA . GLU B 1 66 ? 53.011 -41.140 25.577 1.00 60.95 60 GLU B CA 1
ATOM 2673 C C . GLU B 1 66 ? 53.235 -42.623 25.911 1.00 54.72 60 GLU B C 1
ATOM 2674 O O . GLU B 1 66 ? 52.703 -43.131 26.895 1.00 51.02 60 GLU B O 1
ATOM 2680 N N . PHE B 1 67 ? 54.066 -43.299 25.134 1.00 51.13 61 PHE B N 1
ATOM 2681 C CA . PHE B 1 67 ? 54.353 -44.693 25.446 1.00 49.98 61 PHE B CA 1
ATOM 2682 C C . PHE B 1 67 ? 54.787 -44.964 26.889 1.00 48.80 61 PHE B C 1
ATOM 2683 O O . PHE B 1 67 ? 54.400 -45.977 27.475 1.00 48.51 61 PHE B O 1
ATOM 2691 N N . ILE B 1 68 ? 55.570 -44.063 27.466 1.00 47.52 62 ILE B N 1
ATOM 2692 C CA . ILE B 1 68 ? 56.058 -44.285 28.812 1.00 44.80 62 ILE B CA 1
ATOM 2693 C C . ILE B 1 68 ? 54.830 -44.268 29.716 1.00 45.35 62 ILE B C 1
ATOM 2694 O O . ILE B 1 68 ? 54.606 -45.161 30.519 1.00 41.69 62 ILE B O 1
ATOM 2699 N N . TYR B 1 69 ? 54.019 -43.238 29.562 1.00 48.96 63 TYR B N 1
ATOM 2700 C CA . TYR B 1 69 ? 52.859 -43.116 30.403 1.00 53.53 63 TYR B CA 1
ATOM 2701 C C . TYR B 1 69 ? 51.939 -44.301 30.272 1.00 52.57 63 TYR B C 1
ATOM 2702 O O . TYR B 1 69 ? 51.534 -44.911 31.256 1.00 59.45 63 TYR B O 1
ATOM 2711 N N . HIS B 1 70 ? 51.606 -44.640 29.055 1.00 48.13 64 HIS B N 1
ATOM 2712 C CA . HIS B 1 70 ? 50.619 -45.671 28.874 1.00 45.72 64 HIS B CA 1
ATOM 2713 C C . HIS B 1 70 ? 51.169 -47.059 29.146 1.00 41.91 64 HIS B C 1
ATOM 2714 O O . HIS B 1 70 ? 50.440 -47.898 29.651 1.00 42.26 64 HIS B O 1
ATOM 2721 N N . GLU B 1 71 ? 52.418 -47.318 28.821 1.00 38.35 65 GLU B N 1
ATOM 2722 C CA . GLU B 1 71 ? 52.947 -48.612 29.117 1.00 37.26 65 GLU B CA 1
ATOM 2723 C C . GLU B 1 71 ? 52.962 -48.835 30.604 1.00 36.57 65 GLU B C 1
ATOM 2724 O O . GLU B 1 71 ? 52.478 -49.794 31.083 1.00 35.75 65 GLU B O 1
ATOM 2730 N N . MET B 1 72 ? 53.455 -47.894 31.356 1.00 36.92 66 MET B N 1
ATOM 2731 C CA . MET B 1 72 ? 53.547 -48.045 32.784 1.00 36.42 66 MET B CA 1
ATOM 2732 C C . MET B 1 72 ? 52.260 -48.024 33.518 1.00 39.05 66 MET B C 1
ATOM 2733 O O . MET B 1 72 ? 52.106 -48.574 34.564 1.00 40.47 66 MET B O 1
ATOM 2738 N N . MET B 1 73 ? 51.338 -47.316 32.955 1.00 40.94 67 MET B N 1
ATOM 2739 C CA . MET B 1 73 ? 50.020 -47.279 33.471 1.00 45.40 67 MET B CA 1
ATOM 2740 C C . MET B 1 73 ? 49.281 -48.566 33.241 1.00 45.96 67 MET B C 1
ATOM 2741 O O . MET B 1 73 ? 48.397 -48.880 33.955 1.00 45.56 67 MET B O 1
ATOM 2746 N N . THR B 1 74 ? 49.608 -49.289 32.191 1.00 47.98 68 THR B N 1
ATOM 2747 C CA . THR B 1 74 ? 48.875 -50.492 31.873 1.00 50.51 68 THR B CA 1
ATOM 2748 C C . THR B 1 74 ? 49.470 -51.787 32.278 1.00 50.99 68 THR B C 1
ATOM 2749 O O . THR B 1 74 ? 48.834 -52.585 32.897 1.00 53.69 68 THR B O 1
ATOM 2753 N N . HIS B 1 75 ? 50.691 -52.036 31.881 1.00 49.25 69 HIS B N 1
ATOM 2754 C CA . HIS B 1 75 ? 51.261 -53.324 32.158 1.00 45.68 69 HIS B CA 1
ATOM 2755 C C . HIS B 1 75 ? 51.545 -53.619 33.595 1.00 46.36 69 HIS B C 1
ATOM 2756 O O . HIS B 1 75 ? 51.350 -54.698 34.048 1.00 45.97 69 HIS B O 1
ATOM 2763 N N . VAL B 1 76 ? 52.025 -52.652 34.327 1.00 44.82 70 VAL B N 1
ATOM 2764 C CA . VAL B 1 76 ? 52.389 -52.923 35.713 1.00 46.56 70 VAL B CA 1
ATOM 2765 C C . VAL B 1 76 ? 51.254 -53.661 36.426 1.00 50.38 70 VAL B C 1
ATOM 2766 O O . VAL B 1 76 ? 51.502 -54.720 36.970 1.00 53.17 70 VAL B O 1
ATOM 2770 N N . PRO B 1 77 ? 50.004 -53.139 36.383 1.00 50.56 71 PRO B N 1
ATOM 2771 C CA . PRO B 1 77 ? 48.892 -53.897 36.992 1.00 50.40 71 PRO B CA 1
ATOM 2772 C C . PRO B 1 77 ? 48.497 -55.159 36.230 1.00 48.75 71 PRO B C 1
ATOM 2773 O O . PRO B 1 77 ? 48.317 -56.252 36.816 1.00 47.68 71 PRO B O 1
ATOM 2777 N N . LEU B 1 78 ? 48.370 -55.049 34.927 1.00 48.45 72 LEU B N 1
ATOM 2778 C CA . LEU B 1 78 ? 47.917 -56.243 34.193 1.00 50.70 72 LEU B CA 1
ATOM 2779 C C . LEU B 1 78 ? 48.823 -57.427 34.473 1.00 47.58 72 LEU B C 1
ATOM 2780 O O . LEU B 1 78 ? 48.320 -58.493 34.696 1.00 55.67 72 LEU B O 1
ATOM 2785 N N . LEU B 1 79 ? 50.132 -57.256 34.449 1.00 42.27 73 LEU B N 1
ATOM 2786 C CA . LEU B 1 79 ? 51.005 -58.382 34.668 1.00 40.80 73 LEU B CA 1
ATOM 2787 C C . LEU B 1 79 ? 51.182 -58.674 36.136 1.00 42.30 73 LEU B C 1
ATOM 2788 O O . LEU B 1 79 ? 51.619 -59.736 36.463 1.00 43.26 73 LEU B O 1
ATOM 2793 N N . ALA B 1 80 ? 50.881 -57.742 37.036 1.00 44.47 74 ALA B N 1
ATOM 2794 C CA . ALA B 1 80 ? 51.003 -58.016 38.473 1.00 46.14 74 ALA B CA 1
ATOM 2795 C C . ALA B 1 80 ? 49.849 -58.854 38.875 1.00 52.08 74 ALA B C 1
ATOM 2796 O O . ALA B 1 80 ? 50.017 -59.862 39.554 1.00 55.39 74 ALA B O 1
ATOM 2798 N N . HIS B 1 81 ? 48.652 -58.416 38.484 1.00 57.33 75 HIS B N 1
ATOM 2799 C CA . HIS B 1 81 ? 47.495 -59.298 38.492 1.00 60.61 75 HIS B CA 1
ATOM 2800 C C . HIS B 1 81 ? 47.933 -60.382 37.546 1.00 63.08 75 HIS B C 1
ATOM 2801 O O . HIS B 1 81 ? 48.702 -60.158 36.617 1.00 65.25 75 HIS B O 1
ATOM 2808 N N . GLY B 1 82 ? 47.540 -61.592 37.764 1.00 70.18 76 GLY B N 1
ATOM 2809 C CA . GLY B 1 82 ? 48.036 -62.589 36.815 1.00 74.71 76 GLY B CA 1
ATOM 2810 C C . GLY B 1 82 ? 47.158 -62.703 35.595 1.00 74.94 76 GLY B C 1
ATOM 2811 O O . GLY B 1 82 ? 47.640 -62.884 34.476 1.00 70.72 76 GLY B O 1
ATOM 2812 N N . HIS B 1 83 ? 45.855 -62.610 35.849 1.00 78.14 77 HIS B N 1
ATOM 2813 C CA . HIS B 1 83 ? 44.840 -63.181 34.980 1.00 82.28 77 HIS B CA 1
ATOM 2814 C C . HIS B 1 83 ? 43.677 -62.219 34.776 1.00 75.88 77 HIS B C 1
ATOM 2815 O O . HIS B 1 83 ? 42.536 -62.541 35.058 1.00 76.59 77 HIS B O 1
ATOM 2822 N N . ALA B 1 84 ? 43.989 -61.025 34.293 1.00 72.92 78 ALA B N 1
ATOM 2823 C CA . ALA B 1 84 ? 42.980 -59.980 34.098 1.00 73.07 78 ALA B CA 1
ATOM 2824 C C . ALA B 1 84 ? 42.192 -60.234 32.829 1.00 75.23 78 ALA B C 1
ATOM 2825 O O . ALA B 1 84 ? 42.715 -60.111 31.738 1.00 84.11 78 ALA B O 1
ATOM 2827 N N . LYS B 1 85 ? 40.931 -60.599 32.955 1.00 77.27 79 LYS B N 1
ATOM 2828 C CA . LYS B 1 85 ? 40.121 -60.928 31.767 1.00 78.46 79 LYS B CA 1
ATOM 2829 C C . LYS B 1 85 ? 39.246 -59.749 31.334 1.00 80.91 79 LYS B C 1
ATOM 2830 O O . LYS B 1 85 ? 38.936 -59.621 30.142 1.00 81.92 79 LYS B O 1
ATOM 2836 N N . HIS B 1 86 ? 38.875 -58.878 32.285 1.00 79.11 80 HIS B N 1
ATOM 2837 C CA . HIS B 1 86 ? 38.086 -57.688 31.976 1.00 77.61 80 HIS B CA 1
ATOM 2838 C C . HIS B 1 86 ? 38.669 -56.416 32.556 1.00 74.72 80 HIS B C 1
ATOM 2839 O O . HIS B 1 86 ? 38.954 -56.335 33.750 1.00 75.45 80 HIS B O 1
ATOM 2846 N N . VAL B 1 87 ? 38.827 -55.414 31.714 1.00 72.43 81 VAL B N 1
ATOM 2847 C CA . VAL B 1 87 ? 39.474 -54.194 32.119 1.00 71.39 81 VAL B CA 1
ATOM 2848 C C . VAL B 1 87 ? 38.549 -53.027 31.865 1.00 77.36 81 VAL B C 1
ATOM 2849 O O . VAL B 1 87 ? 37.846 -53.021 30.849 1.00 83.85 81 VAL B O 1
ATOM 2853 N N . LEU B 1 88 ? 38.542 -52.055 32.782 1.00 77.09 82 LEU B N 1
ATOM 2854 C CA . LEU B 1 88 ? 37.783 -50.819 32.598 1.00 79.67 82 LEU B CA 1
ATOM 2855 C C . LEU B 1 88 ? 38.780 -49.692 32.529 1.00 79.14 82 LEU B C 1
ATOM 2856 O O . LEU B 1 88 ? 39.666 -49.586 33.405 1.00 75.98 82 LEU B O 1
ATOM 2861 N N . ILE B 1 89 ? 38.642 -48.853 31.498 1.00 79.71 83 ILE B N 1
ATOM 2862 C CA . ILE B 1 89 ? 39.444 -47.644 31.388 1.00 75.37 83 ILE B CA 1
ATOM 2863 C C . ILE B 1 89 ? 38.514 -46.458 31.622 1.00 82.75 83 ILE B C 1
ATOM 2864 O O . ILE B 1 89 ? 37.450 -46.349 30.992 1.00 80.80 83 ILE B O 1
ATOM 2869 N N . ILE B 1 90 ? 38.911 -45.582 32.545 1.00 86.03 84 ILE B N 1
ATOM 2870 C CA . ILE B 1 90 ? 38.158 -44.352 32.828 1.00 90.45 84 ILE B CA 1
ATOM 2871 C C . ILE B 1 90 ? 39.002 -43.191 32.381 1.00 87.51 84 ILE B C 1
ATOM 2872 O O . ILE B 1 90 ? 40.161 -43.069 32.754 1.00 93.02 84 ILE B O 1
ATOM 2877 N N . GLY B 1 91 ? 38.440 -42.336 31.569 1.00 86.80 85 GLY B N 1
ATOM 2878 C CA . GLY B 1 91 ? 39.259 -41.362 30.880 1.00 87.86 85 GLY B CA 1
ATOM 2879 C C . GLY B 1 91 ? 39.894 -42.086 29.712 1.00 89.54 85 GLY B C 1
ATOM 2880 O O . GLY B 1 91 ? 39.303 -43.036 29.162 1.00 85.78 85 GLY B O 1
ATOM 2881 N N . GLY B 1 92 ? 41.077 -41.628 29.303 1.00 90.87 86 GLY B N 1
ATOM 2882 C CA . GLY B 1 92 ? 41.765 -42.228 28.154 1.00 91.12 86 GLY B CA 1
ATOM 2883 C C . GLY B 1 92 ? 41.013 -42.115 26.820 1.00 98.01 86 GLY B C 1
ATOM 2884 O O . GLY B 1 92 ? 40.833 -43.111 26.118 1.00 104.59 86 GLY B O 1
ATOM 2885 N N . GLY B 1 93 ? 40.592 -40.897 26.467 1.00 96.23 87 GLY B N 1
ATOM 2886 C CA . GLY B 1 93 ? 39.940 -40.627 25.197 1.00 91.28 87 GLY B CA 1
ATOM 2887 C C . GLY B 1 93 ? 40.853 -40.816 24.013 1.00 88.48 87 GLY B C 1
ATOM 2888 O O . GLY B 1 93 ? 40.391 -41.210 22.932 1.00 85.32 87 GLY B O 1
ATOM 2889 N N . ASP B 1 94 ? 42.151 -40.533 24.214 1.00 87.82 88 ASP B N 1
ATOM 2890 C CA . ASP B 1 94 ? 43.162 -40.664 23.146 1.00 86.41 88 ASP B CA 1
ATOM 2891 C C . ASP B 1 94 ? 43.232 -42.111 22.598 1.00 86.94 88 ASP B C 1
ATOM 2892 O O . ASP B 1 94 ? 43.462 -42.342 21.389 1.00 86.48 88 ASP B O 1
ATOM 2897 N N . GLY B 1 95 ? 42.999 -43.073 23.491 1.00 84.16 89 GLY B N 1
ATOM 2898 C CA . GLY B 1 95 ? 42.999 -44.476 23.121 1.00 83.82 89 GLY B CA 1
ATOM 2899 C C . GLY B 1 95 ? 44.340 -45.187 23.211 1.00 74.33 89 GLY B C 1
ATOM 2900 O O . GLY B 1 95 ? 44.456 -46.335 22.819 1.00 67.34 89 GLY B O 1
ATOM 2901 N N . ALA B 1 96 ? 45.354 -44.489 23.695 1.00 72.10 90 ALA B N 1
ATOM 2902 C CA . ALA B 1 96 ? 46.669 -45.082 23.877 1.00 65.74 90 ALA B CA 1
ATOM 2903 C C . ALA B 1 96 ? 46.539 -46.230 24.875 1.00 62.31 90 ALA B C 1
ATOM 2904 O O . ALA B 1 96 ? 47.031 -47.335 24.669 1.00 55.67 90 ALA B O 1
ATOM 2906 N N . MET B 1 97 ? 45.854 -45.953 25.977 1.00 64.71 91 MET B N 1
ATOM 2907 C CA . MET B 1 97 ? 45.627 -46.965 27.000 1.00 61.15 91 MET B CA 1
ATOM 2908 C C . MET B 1 97 ? 44.935 -48.152 26.346 1.00 60.86 91 MET B C 1
ATOM 2909 O O . MET B 1 97 ? 45.367 -49.304 26.500 1.00 58.46 91 MET B O 1
ATOM 2914 N N . LEU B 1 98 ? 43.873 -47.884 25.580 1.00 61.83 92 LEU B N 1
ATOM 2915 C CA . LEU B 1 98 ? 43.205 -49.001 24.897 1.00 62.54 92 LEU B CA 1
ATOM 2916 C C . LEU B 1 98 ? 44.218 -49.820 24.105 1.00 58.54 92 LEU B C 1
ATOM 2917 O O . LEU B 1 98 ? 44.279 -51.012 24.227 1.00 55.59 92 LEU B O 1
ATOM 2922 N N . ARG B 1 99 ? 45.046 -49.147 23.334 1.00 59.42 93 ARG B N 1
ATOM 2923 C CA . ARG B 1 99 ? 46.043 -49.807 22.517 1.00 59.61 93 ARG B CA 1
ATOM 2924 C C . ARG B 1 99 ? 46.865 -50.789 23.312 1.00 58.89 93 ARG B C 1
ATOM 2925 O O . ARG B 1 99 ? 47.056 -51.927 22.848 1.00 57.27 93 ARG B O 1
ATOM 2933 N N . GLU B 1 100 ? 47.360 -50.350 24.479 1.00 55.71 94 GLU B N 1
ATOM 2934 C CA . GLU B 1 100 ? 48.247 -51.194 25.280 1.00 52.34 94 GLU B CA 1
ATOM 2935 C C . GLU B 1 100 ? 47.452 -52.340 25.891 1.00 51.90 94 GLU B C 1
ATOM 2936 O O . GLU B 1 100 ? 47.823 -53.501 25.784 1.00 49.34 94 GLU B O 1
ATOM 2942 N N . VAL B 1 101 ? 46.320 -52.037 26.493 1.00 52.50 95 VAL B N 1
ATOM 2943 C CA . VAL B 1 101 ? 45.540 -53.103 27.085 1.00 54.60 95 VAL B CA 1
ATOM 2944 C C . VAL B 1 101 ? 45.244 -54.189 26.021 1.00 57.35 95 VAL B C 1
ATOM 2945 O O . VAL B 1 101 ? 45.300 -55.387 26.280 1.00 56.29 95 VAL B O 1
ATOM 2949 N N . THR B 1 102 ? 44.935 -53.735 24.813 1.00 61.43 96 THR B N 1
ATOM 2950 C CA . THR B 1 102 ? 44.739 -54.602 23.645 1.00 64.75 96 THR B CA 1
ATOM 2951 C C . THR B 1 102 ? 45.856 -55.626 23.440 1.00 61.51 96 THR B C 1
ATOM 2952 O O . THR B 1 102 ? 45.606 -56.720 23.012 1.00 60.02 96 THR B O 1
ATOM 2956 N N . ARG B 1 103 ? 47.085 -55.272 23.790 1.00 62.42 97 ARG B N 1
ATOM 2957 C CA . ARG B 1 103 ? 48.228 -56.125 23.500 1.00 65.39 97 ARG B CA 1
ATOM 2958 C C . ARG B 1 103 ? 48.329 -57.372 24.354 1.00 65.90 97 ARG B C 1
ATOM 2959 O O . ARG B 1 103 ? 49.158 -58.236 24.091 1.00 64.35 97 ARG B O 1
ATOM 2967 N N . HIS B 1 104 ? 47.448 -57.490 25.330 1.00 67.57 98 HIS B N 1
ATOM 2968 C CA . HIS B 1 104 ? 47.336 -58.708 26.121 1.00 66.36 98 HIS B CA 1
ATOM 2969 C C . HIS B 1 104 ? 46.302 -59.658 25.552 1.00 70.37 98 HIS B C 1
ATOM 2970 O O . HIS B 1 104 ? 45.090 -59.437 25.656 1.00 71.94 98 HIS B O 1
ATOM 2977 N N . LYS B 1 105 ? 46.774 -60.740 24.977 1.00 72.19 99 LYS B N 1
ATOM 2978 C CA . LYS B 1 105 ? 45.854 -61.665 24.314 1.00 79.20 99 LYS B CA 1
ATOM 2979 C C . LYS B 1 105 ? 44.826 -62.243 25.282 1.00 77.98 99 LYS B C 1
ATOM 2980 O O . LYS B 1 105 ? 43.706 -62.518 24.908 1.00 80.22 99 LYS B O 1
ATOM 2986 N N . ASN B 1 106 ? 45.213 -62.406 26.535 1.00 79.69 100 ASN B N 1
ATOM 2987 C CA . ASN B 1 106 ? 44.342 -63.009 27.540 1.00 81.91 100 ASN B CA 1
ATOM 2988 C C . ASN B 1 106 ? 43.148 -62.173 27.964 1.00 79.25 100 ASN B C 1
ATOM 2989 O O . ASN B 1 106 ? 42.159 -62.693 28.452 1.00 84.68 100 ASN B O 1
ATOM 2994 N N . VAL B 1 107 ? 43.216 -60.876 27.753 1.00 75.92 101 VAL B N 1
ATOM 2995 C CA . VAL B 1 107 ? 42.099 -60.011 28.095 1.00 74.16 101 VAL B CA 1
ATOM 2996 C C . VAL B 1 107 ? 40.977 -60.384 27.183 1.00 78.10 101 VAL B C 1
ATOM 2997 O O . VAL B 1 107 ? 41.211 -60.558 26.007 1.00 79.55 101 VAL B O 1
ATOM 3001 N N . GLU B 1 108 ? 39.762 -60.501 27.700 1.00 82.82 102 GLU B N 1
ATOM 3002 C CA . GLU B 1 108 ? 38.611 -60.803 26.831 1.00 88.68 102 GLU B CA 1
ATOM 3003 C C . GLU B 1 108 ? 37.564 -59.673 26.703 1.00 88.80 102 GLU B C 1
ATOM 3004 O O . GLU B 1 108 ? 36.767 -59.671 25.769 1.00 97.39 102 GLU B O 1
ATOM 3010 N N . SER B 1 109 ? 37.578 -58.689 27.579 1.00 84.52 103 SER B N 1
ATOM 3011 C CA . SER B 1 109 ? 36.702 -57.547 27.374 1.00 87.46 103 SER B CA 1
ATOM 3012 C C . SER B 1 109 ? 37.326 -56.275 27.892 1.00 82.97 103 SER B C 1
ATOM 3013 O O . SER B 1 109 ? 37.977 -56.292 28.943 1.00 85.68 103 SER B O 1
ATOM 3016 N N . ILE B 1 110 ? 37.098 -55.175 27.178 1.00 79.97 104 ILE B N 1
ATOM 3017 C CA . ILE B 1 110 ? 37.624 -53.862 27.561 1.00 75.85 104 ILE B CA 1
ATOM 3018 C C . ILE B 1 110 ? 36.504 -52.819 27.515 1.00 80.49 104 ILE B C 1
ATOM 3019 O O . ILE B 1 110 ? 35.775 -52.715 26.534 1.00 83.41 104 ILE B O 1
ATOM 3024 N N . THR B 1 111 ? 36.387 -52.013 28.552 1.00 82.64 105 THR B N 1
ATOM 3025 C CA . THR B 1 111 ? 35.425 -50.938 28.529 1.00 88.18 105 THR B CA 1
ATOM 3026 C C . THR B 1 111 ? 36.037 -49.592 28.810 1.00 88.19 105 THR B C 1
ATOM 3027 O O . THR B 1 111 ? 36.751 -49.425 29.824 1.00 86.35 105 THR B O 1
ATOM 3031 N N . MET B 1 112 ? 35.738 -48.633 27.917 1.00 93.49 106 MET B N 1
ATOM 3032 C CA . MET B 1 112 ? 36.158 -47.228 28.075 1.00 95.15 106 MET B CA 1
ATOM 3033 C C . MET B 1 112 ? 34.923 -46.379 28.380 1.00 100.62 106 MET B C 1
ATOM 3034 O O . MET B 1 112 ? 34.028 -46.268 27.563 1.00 99.71 106 MET B O 1
ATOM 3039 N N . VAL B 1 113 ? 34.889 -45.818 29.584 1.00 106.44 107 VAL B N 1
ATOM 3040 C CA . VAL B 1 113 ? 33.911 -44.822 29.956 1.00 111.13 107 VAL B CA 1
ATOM 3041 C C . VAL B 1 113 ? 34.548 -43.462 29.721 1.00 114.03 107 VAL B C 1
ATOM 3042 O O . VAL B 1 113 ? 35.682 -43.217 30.134 1.00 122.53 107 VAL B O 1
ATOM 3046 N N . GLU B 1 114 ? 33.833 -42.581 29.048 1.00 127.28 108 GLU B N 1
ATOM 3047 C CA . GLU B 1 114 ? 34.364 -41.262 28.724 1.00 137.00 108 GLU B CA 1
ATOM 3048 C C . GLU B 1 114 ? 33.279 -40.189 28.809 1.00 145.90 108 GLU B C 1
ATOM 3049 O O . GLU B 1 114 ? 32.102 -40.453 28.558 1.00 137.28 108 GLU B O 1
ATOM 3055 N N . ILE B 1 115 ? 33.698 -38.977 29.163 1.00 155.08 109 ILE B N 1
ATOM 3056 C CA . ILE B 1 115 ? 32.769 -37.873 29.419 1.00 160.33 109 ILE B CA 1
ATOM 3057 C C . ILE B 1 115 ? 31.868 -37.591 28.207 1.00 148.11 109 ILE B C 1
ATOM 3058 O O . ILE B 1 115 ? 30.671 -37.413 28.369 1.00 149.94 109 ILE B O 1
ATOM 3063 N N . ASP B 1 116 ? 32.429 -37.584 27.004 1.00 138.03 110 ASP B N 1
ATOM 3064 C CA . ASP B 1 116 ? 31.609 -37.450 25.794 1.00 144.89 110 ASP B CA 1
ATOM 3065 C C . ASP B 1 116 ? 32.234 -38.092 24.557 1.00 137.90 110 ASP B C 1
ATOM 3066 O O . ASP B 1 116 ? 33.458 -38.176 24.442 1.00 127.73 110 ASP B O 1
ATOM 3071 N N . ALA B 1 117 ? 31.375 -38.494 23.616 1.00 139.90 111 ALA B N 1
ATOM 3072 C CA . ALA B 1 117 ? 31.802 -39.196 22.393 1.00 138.23 111 ALA B CA 1
ATOM 3073 C C . ALA B 1 117 ? 32.570 -38.300 21.432 1.00 146.10 111 ALA B C 1
ATOM 3074 O O . ALA B 1 117 ? 33.190 -38.801 20.492 1.00 145.54 111 ALA B O 1
ATOM 3076 N N . GLY B 1 118 ? 32.523 -36.986 21.666 1.00 159.13 112 GLY B N 1
ATOM 3077 C CA . GLY B 1 118 ? 33.286 -36.020 20.875 1.00 160.69 112 GLY B CA 1
ATOM 3078 C C . GLY B 1 118 ? 34.784 -36.140 21.085 1.00 155.21 112 GLY B C 1
ATOM 3079 O O . GLY B 1 118 ? 35.541 -36.272 20.120 1.00 153.88 112 GLY B O 1
ATOM 3080 N N . VAL B 1 119 ? 35.210 -36.120 22.350 1.00 152.81 113 VAL B N 1
ATOM 3081 C CA . VAL B 1 119 ? 36.637 -36.157 22.688 1.00 144.05 113 VAL B CA 1
ATOM 3082 C C . VAL B 1 119 ? 37.339 -37.417 22.122 1.00 124.81 113 VAL B C 1
ATOM 3083 O O . VAL B 1 119 ? 38.547 -37.423 21.914 1.00 116.18 113 VAL B O 1
ATOM 3087 N N . VAL B 1 120 ? 36.594 -38.473 21.844 1.00 120.14 114 VAL B N 1
ATOM 3088 C CA . VAL B 1 120 ? 37.249 -39.670 21.361 1.00 124.25 114 VAL B CA 1
ATOM 3089 C C . VAL B 1 120 ? 37.455 -39.620 19.850 1.00 127.16 114 VAL B C 1
ATOM 3090 O O . VAL B 1 120 ? 38.572 -39.804 19.366 1.00 140.53 114 VAL B O 1
ATOM 3094 N N . SER B 1 121 ? 36.407 -39.337 19.101 1.00 126.06 115 SER B N 1
ATOM 3095 C CA . SER B 1 121 ? 36.547 -39.317 17.652 1.00 128.02 115 SER B CA 1
ATOM 3096 C C . SER B 1 121 ? 37.423 -38.155 17.223 1.00 128.88 115 SER B C 1
ATOM 3097 O O . SER B 1 121 ? 38.015 -38.205 16.151 1.00 138.74 115 SER B O 1
ATOM 3100 N N . PHE B 1 122 ? 37.503 -37.113 18.058 1.00 123.44 116 PHE B N 1
ATOM 3101 C CA . PHE B 1 122 ? 38.441 -36.011 17.842 1.00 115.62 116 PHE B CA 1
ATOM 3102 C C . PHE B 1 122 ? 39.864 -36.548 17.856 1.00 107.84 116 PHE B C 1
ATOM 3103 O O . PHE B 1 122 ? 40.583 -36.443 16.872 1.00 100.74 116 PHE B O 1
ATOM 3111 N N . CYS B 1 123 ? 40.243 -37.138 18.987 1.00 106.29 117 CYS B N 1
ATOM 3112 C CA . CYS B 1 123 ? 41.570 -37.709 19.163 1.00 103.79 117 CYS B CA 1
ATOM 3113 C C . CYS B 1 123 ? 41.824 -38.748 18.082 1.00 104.34 117 CYS B C 1
ATOM 3114 O O . CYS B 1 123 ? 42.953 -38.928 17.597 1.00 101.99 117 CYS B O 1
ATOM 3117 N N . ARG B 1 124 ? 40.761 -39.421 17.689 1.00 105.33 118 ARG B N 1
ATOM 3118 C CA . ARG B 1 124 ? 40.881 -40.444 16.669 1.00 109.25 118 ARG B CA 1
ATOM 3119 C C . ARG B 1 124 ? 41.385 -39.816 15.363 1.00 103.62 118 ARG B C 1
ATOM 3120 O O . ARG B 1 124 ? 42.104 -40.420 14.599 1.00 97.56 118 ARG B O 1
ATOM 3128 N N . GLN B 1 125 ? 40.978 -38.591 15.109 1.00 106.37 119 GLN B N 1
ATOM 3129 C CA . GLN B 1 125 ? 41.325 -37.935 13.865 1.00 109.37 119 GLN B CA 1
ATOM 3130 C C . GLN B 1 125 ? 42.696 -37.309 13.921 1.00 106.10 119 GLN B C 1
ATOM 3131 O O . GLN B 1 125 ? 43.443 -37.402 12.960 1.00 104.41 119 GLN B O 1
ATOM 3137 N N . TYR B 1 126 ? 42.997 -36.625 15.030 1.00 104.48 120 TYR B N 1
ATOM 3138 C CA . TYR B 1 126 ? 44.205 -35.791 15.144 1.00 96.61 120 TYR B CA 1
ATOM 3139 C C . TYR B 1 126 ? 45.376 -36.505 15.810 1.00 93.01 120 TYR B C 1
ATOM 3140 O O . TYR B 1 126 ? 46.525 -36.135 15.556 1.00 90.21 120 TYR B O 1
ATOM 3149 N N . LEU B 1 127 ? 45.086 -37.514 16.641 1.00 92.14 121 LEU B N 1
ATOM 3150 C CA . LEU B 1 127 ? 46.116 -38.340 17.293 1.00 88.62 121 LEU B CA 1
ATOM 3151 C C . LEU B 1 127 ? 45.920 -39.816 16.938 1.00 88.59 121 LEU B C 1
ATOM 3152 O O . LEU B 1 127 ? 45.602 -40.652 17.806 1.00 80.28 121 LEU B O 1
ATOM 3157 N N . PRO B 1 128 ? 46.091 -40.140 15.643 1.00 95.89 122 PRO B N 1
ATOM 3158 C CA . PRO B 1 128 ? 45.802 -41.499 15.183 1.00 94.96 122 PRO B CA 1
ATOM 3159 C C . PRO B 1 128 ? 46.783 -42.540 15.740 1.00 91.27 122 PRO B C 1
ATOM 3160 O O . PRO B 1 128 ? 46.435 -43.719 15.862 1.00 96.42 122 PRO B O 1
ATOM 3164 N N . ASN B 1 129 ? 47.996 -42.120 16.070 1.00 83.50 123 ASN B N 1
ATOM 3165 C CA . ASN B 1 129 ? 48.984 -43.079 16.548 1.00 78.52 123 ASN B CA 1
ATOM 3166 C C . ASN B 1 129 ? 48.812 -43.448 18.005 1.00 74.13 123 ASN B C 1
ATOM 3167 O O . ASN B 1 129 ? 49.499 -44.327 18.498 1.00 67.26 123 ASN B O 1
ATOM 3172 N N . HIS B 1 130 ? 47.930 -42.738 18.703 1.00 77.63 124 HIS B N 1
ATOM 3173 C CA . HIS B 1 130 ? 47.622 -43.069 20.076 1.00 73.71 124 HIS B CA 1
ATOM 3174 C C . HIS B 1 130 ? 46.815 -44.337 20.069 1.00 76.44 124 HIS B C 1
ATOM 3175 O O . HIS B 1 130 ? 47.250 -45.351 20.628 1.00 73.36 124 HIS B O 1
ATOM 3182 N N . ASN B 1 131 ? 45.661 -44.298 19.416 1.00 82.10 125 ASN B N 1
ATOM 3183 C CA . ASN B 1 131 ? 44.821 -45.481 19.369 1.00 87.63 125 ASN B CA 1
ATOM 3184 C C . ASN B 1 131 ? 45.471 -46.558 18.496 1.00 83.72 125 ASN B C 1
ATOM 3185 O O . ASN B 1 131 ? 45.462 -47.724 18.846 1.00 84.78 125 ASN B O 1
ATOM 3190 N N . ALA B 1 132 ? 46.104 -46.152 17.407 1.00 81.10 126 ALA B N 1
ATOM 3191 C CA . ALA B 1 132 ? 46.803 -47.089 16.531 1.00 78.68 126 ALA B CA 1
ATOM 3192 C C . ALA B 1 132 ? 45.893 -48.211 16.047 1.00 79.55 126 ALA B C 1
ATOM 3193 O O . ALA B 1 132 ? 46.270 -49.364 16.093 1.00 79.82 126 ALA B O 1
ATOM 3195 N N . GLY B 1 133 ? 44.695 -47.876 15.598 1.00 82.75 127 GLY B N 1
ATOM 3196 C CA . GLY B 1 133 ? 43.757 -48.907 15.101 1.00 89.04 127 GLY B CA 1
ATOM 3197 C C . GLY B 1 133 ? 43.099 -49.793 16.167 1.00 85.18 127 GLY B C 1
ATOM 3198 O O . GLY B 1 133 ? 42.317 -50.677 15.861 1.00 82.35 127 GLY B O 1
ATOM 3199 N N . SER B 1 134 ? 43.429 -49.516 17.418 1.00 82.91 128 SER B N 1
ATOM 3200 C CA . SER B 1 134 ? 42.947 -50.228 18.576 1.00 80.48 128 SER B CA 1
ATOM 3201 C C . SER B 1 134 ? 41.409 -50.204 18.733 1.00 84.42 128 SER B C 1
ATOM 3202 O O . SER B 1 134 ? 40.827 -51.125 19.309 1.00 80.50 128 SER B O 1
ATOM 3205 N N . TYR B 1 135 ? 40.750 -49.152 18.249 1.00 89.33 129 TYR B N 1
ATOM 3206 C CA . TYR B 1 135 ? 39.277 -49.039 18.396 1.00 98.48 129 TYR B CA 1
ATOM 3207 C C . TYR B 1 135 ? 38.501 -50.119 17.610 1.00 98.86 129 TYR B C 1
ATOM 3208 O O . TYR B 1 135 ? 37.396 -50.487 17.958 1.00 98.90 129 TYR B O 1
ATOM 3217 N N . ASP B 1 136 ? 39.123 -50.640 16.567 1.00 101.88 130 ASP B N 1
ATOM 3218 C CA . ASP B 1 136 ? 38.564 -51.731 15.770 1.00 106.35 130 ASP B CA 1
ATOM 3219 C C . ASP B 1 136 ? 38.625 -53.092 16.477 1.00 100.72 130 ASP B C 1
ATOM 3220 O O . ASP B 1 136 ? 38.165 -54.076 15.963 1.00 104.38 130 ASP B O 1
ATOM 3225 N N . ASP B 1 137 ? 39.226 -53.166 17.644 1.00 97.60 131 ASP B N 1
ATOM 3226 C CA . ASP B 1 137 ? 39.362 -54.450 18.343 1.00 92.94 131 ASP B CA 1
ATOM 3227 C C . ASP B 1 137 ? 38.021 -54.983 18.788 1.00 93.08 131 ASP B C 1
ATOM 3228 O O . ASP B 1 137 ? 37.264 -54.261 19.424 1.00 94.04 131 ASP B O 1
ATOM 3233 N N . PRO B 1 138 ? 37.747 -56.265 18.513 1.00 94.08 132 PRO B N 1
ATOM 3234 C CA . PRO B 1 138 ? 36.471 -56.947 18.821 1.00 98.18 132 PRO B CA 1
ATOM 3235 C C . PRO B 1 138 ? 36.021 -56.914 20.279 1.00 96.91 132 PRO B C 1
ATOM 3236 O O . PRO B 1 138 ? 34.825 -56.979 20.553 1.00 103.91 132 PRO B O 1
ATOM 3240 N N . ARG B 1 139 ? 36.961 -56.829 21.203 1.00 91.56 133 ARG B N 1
ATOM 3241 C CA . ARG B 1 139 ? 36.644 -56.902 22.628 1.00 92.22 133 ARG B CA 1
ATOM 3242 C C . ARG B 1 139 ? 36.294 -55.550 23.234 1.00 92.73 133 ARG B C 1
ATOM 3243 O O . ARG B 1 139 ? 36.000 -55.472 24.440 1.00 90.43 133 ARG B O 1
ATOM 3251 N N . PHE B 1 140 ? 36.357 -54.489 22.422 1.00 93.86 134 PHE B N 1
ATOM 3252 C CA . PHE B 1 140 ? 36.200 -53.138 22.939 1.00 94.82 134 PHE B CA 1
ATOM 3253 C C . PHE B 1 140 ? 34.746 -52.664 23.046 1.00 100.55 134 PHE B C 1
ATOM 3254 O O . PHE B 1 140 ? 33.903 -52.957 22.190 1.00 101.11 134 PHE B O 1
ATOM 3262 N N . LYS B 1 141 ? 34.462 -51.930 24.115 1.00 102.52 135 LYS B N 1
ATOM 3263 C CA . LYS B 1 141 ? 33.191 -51.256 24.234 1.00 113.27 135 LYS B CA 1
ATOM 3264 C C . LYS B 1 141 ? 33.379 -49.820 24.754 1.00 107.47 135 LYS B C 1
ATOM 3265 O O . LYS B 1 141 ? 34.022 -49.599 25.777 1.00 102.60 135 LYS B O 1
ATOM 3271 N N . LEU B 1 142 ? 32.794 -48.852 24.049 1.00 110.07 136 LEU B N 1
ATOM 3272 C CA . LEU B 1 142 ? 32.783 -47.456 24.503 1.00 109.30 136 LEU B CA 1
ATOM 3273 C C . LEU B 1 142 ? 31.463 -47.123 25.184 1.00 109.73 136 LEU B C 1
ATOM 3274 O O . LEU B 1 142 ? 30.420 -47.457 24.662 1.00 110.43 136 LEU B O 1
ATOM 3279 N N . VAL B 1 143 ? 31.552 -46.493 26.355 1.00 107.02 137 VAL B N 1
ATOM 3280 C CA . VAL B 1 143 ? 30.407 -45.951 27.062 1.00 111.87 137 VAL B CA 1
ATOM 3281 C C . VAL B 1 143 ? 30.618 -44.449 27.247 1.00 114.97 137 VAL B C 1
ATOM 3282 O O . VAL B 1 143 ? 31.749 -43.991 27.562 1.00 108.94 137 VAL B O 1
ATOM 3286 N N . ILE B 1 144 ? 29.538 -43.684 27.048 1.00 123.50 138 ILE B N 1
ATOM 3287 C CA . ILE B 1 144 ? 29.586 -42.254 27.295 1.00 127.54 138 ILE B CA 1
ATOM 3288 C C . ILE B 1 144 ? 28.871 -42.005 28.599 1.00 131.28 138 ILE B C 1
ATOM 3289 O O . ILE B 1 144 ? 27.695 -42.288 28.689 1.00 135.60 138 ILE B O 1
ATOM 3294 N N . ASP B 1 145 ? 29.597 -41.511 29.607 1.00 131.92 139 ASP B N 1
ATOM 3295 C CA . ASP B 1 145 ? 29.024 -41.282 30.924 1.00 136.48 139 ASP B CA 1
ATOM 3296 C C . ASP B 1 145 ? 30.060 -40.646 31.855 1.00 133.41 139 ASP B C 1
ATOM 3297 O O . ASP B 1 145 ? 31.275 -40.686 31.602 1.00 124.20 139 ASP B O 1
ATOM 3302 N N . ASP B 1 146 ? 29.556 -40.164 32.966 1.00 137.80 140 ASP B N 1
ATOM 3303 C CA . ASP B 1 146 ? 30.380 -39.752 34.048 1.00 138.48 140 ASP B CA 1
ATOM 3304 C C . ASP B 1 146 ? 30.997 -41.011 34.564 1.00 129.14 140 ASP B C 1
ATOM 3305 O O . ASP B 1 146 ? 30.319 -42.008 34.733 1.00 130.03 140 ASP B O 1
ATOM 3310 N N . GLY B 1 147 ? 32.279 -40.975 34.847 1.00 117.27 141 GLY B N 1
ATOM 3311 C CA . GLY B 1 147 ? 32.910 -42.145 35.386 1.00 114.33 141 GLY B CA 1
ATOM 3312 C C . GLY B 1 147 ? 32.297 -42.439 36.715 1.00 116.80 141 GLY B C 1
ATOM 3313 O O . GLY B 1 147 ? 32.027 -43.561 37.080 1.00 118.26 141 GLY B O 1
ATOM 3314 N N . VAL B 1 148 ? 32.056 -41.385 37.447 1.00 118.51 142 VAL B N 1
ATOM 3315 C CA . VAL B 1 148 ? 31.537 -41.519 38.766 1.00 123.77 142 VAL B CA 1
ATOM 3316 C C . VAL B 1 148 ? 30.212 -42.179 38.628 1.00 130.96 142 VAL B C 1
ATOM 3317 O O . VAL B 1 148 ? 29.803 -42.917 39.486 1.00 130.31 142 VAL B O 1
ATOM 3321 N N . ASN B 1 149 ? 29.550 -41.928 37.516 1.00 137.70 143 ASN B N 1
ATOM 3322 C CA . ASN B 1 149 ? 28.240 -42.480 37.259 1.00 148.03 143 ASN B CA 1
ATOM 3323 C C . ASN B 1 149 ? 28.335 -43.972 37.290 1.00 148.63 143 ASN B C 1
ATOM 3324 O O . ASN B 1 149 ? 27.414 -44.646 37.683 1.00 160.57 143 ASN B O 1
ATOM 3329 N N . PHE B 1 150 ? 29.477 -44.500 36.911 1.00 146.21 144 PHE B N 1
ATOM 3330 C CA . PHE B 1 150 ? 29.640 -45.935 36.888 1.00 148.76 144 PHE B CA 1
ATOM 3331 C C . PHE B 1 150 ? 29.641 -46.551 38.268 1.00 153.84 144 PHE B C 1
ATOM 3332 O O . PHE B 1 150 ? 29.774 -47.746 38.430 1.00 140.78 144 PHE B O 1
ATOM 3340 N N . VAL B 1 151 ? 29.534 -45.713 39.275 1.00 169.80 145 VAL B N 1
ATOM 3341 C CA . VAL B 1 151 ? 29.232 -46.223 40.582 1.00 175.61 145 VAL B CA 1
ATOM 3342 C C . VAL B 1 151 ? 27.837 -46.820 40.392 1.00 180.72 145 VAL B C 1
ATOM 3343 O O . VAL B 1 151 ? 27.374 -47.630 41.186 1.00 184.23 145 VAL B O 1
ATOM 3347 N N . ASN B 1 152 ? 27.143 -46.382 39.351 1.00 171.83 146 ASN B N 1
ATOM 3348 C CA . ASN B 1 152 ? 25.861 -46.970 39.028 1.00 172.73 146 ASN B CA 1
ATOM 3349 C C . ASN B 1 152 ? 26.059 -48.425 38.692 1.00 172.77 146 ASN B C 1
ATOM 3350 O O . ASN B 1 152 ? 25.322 -49.293 39.131 1.00 174.10 146 ASN B O 1
ATOM 3355 N N . GLN B 1 153 ? 27.060 -48.680 37.866 1.00 172.86 147 GLN B N 1
ATOM 3356 C CA . GLN B 1 153 ? 27.431 -50.026 37.509 1.00 165.87 147 GLN B CA 1
ATOM 3357 C C . GLN B 1 153 ? 26.438 -50.373 36.470 1.00 179.42 147 GLN B C 1
ATOM 3358 O O . GLN B 1 153 ? 25.354 -49.825 36.503 1.00 201.69 147 GLN B O 1
ATOM 3364 N N . THR B 1 154 ? 26.752 -51.297 35.578 1.00 186.39 148 THR B N 1
ATOM 3365 C CA . THR B 1 154 ? 25.712 -51.898 34.751 1.00 186.88 148 THR B CA 1
ATOM 3366 C C . THR B 1 154 ? 25.582 -53.205 35.488 1.00 186.54 148 THR B C 1
ATOM 3367 O O . THR B 1 154 ? 25.010 -54.161 34.989 1.00 191.12 148 THR B O 1
ATOM 3371 N N . SER B 1 155 ? 26.181 -53.230 36.677 1.00 173.60 149 SER B N 1
ATOM 3372 C CA . SER B 1 155 ? 26.253 -54.425 37.471 1.00 169.20 149 SER B CA 1
ATOM 3373 C C . SER B 1 155 ? 27.425 -55.163 36.879 1.00 158.28 149 SER B C 1
ATOM 3374 O O . SER B 1 155 ? 27.722 -56.311 37.196 1.00 147.63 149 SER B O 1
ATOM 3377 N N . GLN B 1 156 ? 28.087 -54.445 35.997 1.00 148.70 150 GLN B N 1
ATOM 3378 C CA . GLN B 1 156 ? 29.319 -54.886 35.361 1.00 142.96 150 GLN B CA 1
ATOM 3379 C C . GLN B 1 156 ? 30.432 -54.962 36.401 1.00 132.88 150 GLN B C 1
ATOM 3380 O O . GLN B 1 156 ? 30.316 -54.406 37.493 1.00 140.90 150 GLN B O 1
ATOM 3386 N N . THR B 1 157 ? 31.509 -55.640 36.046 1.00 118.59 151 THR B N 1
ATOM 3387 C CA . THR B 1 157 ? 32.443 -56.141 37.032 1.00 113.09 151 THR B CA 1
ATOM 3388 C C . THR B 1 157 ? 33.824 -56.374 36.364 1.00 103.93 151 THR B C 1
ATOM 3389 O O . THR B 1 157 ? 33.925 -57.043 35.332 1.00 100.87 151 THR B O 1
ATOM 3393 N N . PHE B 1 158 ? 34.882 -55.819 36.958 1.00 95.38 152 PHE B N 1
ATOM 3394 C CA . PHE B 1 158 ? 36.197 -55.848 36.344 1.00 89.52 152 PHE B CA 1
ATOM 3395 C C . PHE B 1 158 ? 37.349 -56.351 37.205 1.00 85.72 152 PHE B C 1
ATOM 3396 O O . PHE B 1 158 ? 37.264 -56.375 38.424 1.00 87.62 152 PHE B O 1
ATOM 3404 N N . ASP B 1 159 ? 38.455 -56.690 36.540 1.00 81.28 153 ASP B N 1
ATOM 3405 C CA . ASP B 1 159 ? 39.664 -57.186 37.208 1.00 78.38 153 ASP B CA 1
ATOM 3406 C C . ASP B 1 159 ? 40.722 -56.093 37.360 1.00 71.14 153 ASP B C 1
ATOM 3407 O O . ASP B 1 159 ? 41.532 -56.106 38.286 1.00 68.42 153 ASP B O 1
ATOM 3412 N N . VAL B 1 160 ? 40.727 -55.158 36.432 1.00 67.48 154 VAL B N 1
ATOM 3413 C CA . VAL B 1 160 ? 41.576 -53.993 36.557 1.00 63.67 154 VAL B CA 1
ATOM 3414 C C . VAL B 1 160 ? 40.736 -52.779 36.160 1.00 66.15 154 VAL B C 1
ATOM 3415 O O . VAL B 1 160 ? 39.905 -52.865 35.223 1.00 65.38 154 VAL B O 1
ATOM 3419 N N . ILE B 1 161 ? 40.939 -51.678 36.899 1.00 67.28 155 ILE B N 1
ATOM 3420 C CA . ILE B 1 161 ? 40.403 -50.362 36.522 1.00 71.28 155 ILE B CA 1
ATOM 3421 C C . ILE B 1 161 ? 41.556 -49.372 36.381 1.00 67.48 155 ILE B C 1
ATOM 3422 O O . ILE B 1 161 ? 42.364 -49.192 37.298 1.00 67.48 155 ILE B O 1
ATOM 3427 N N . ILE B 1 162 ? 41.627 -48.719 35.240 1.00 66.66 156 ILE B N 1
ATOM 3428 C CA . ILE B 1 162 ? 42.676 -47.757 35.005 1.00 65.33 156 ILE B CA 1
ATOM 3429 C C . ILE B 1 162 ? 41.990 -46.435 34.875 1.00 67.39 156 ILE B C 1
ATOM 3430 O O . ILE B 1 162 ? 41.168 -46.290 34.007 1.00 66.85 156 ILE B O 1
ATOM 3435 N N . SER B 1 163 ? 42.330 -45.497 35.758 1.00 73.25 157 SER B N 1
ATOM 3436 C CA . SER B 1 163 ? 41.751 -44.175 35.760 1.00 79.41 157 SER B CA 1
ATOM 3437 C C . SER B 1 163 ? 42.758 -43.166 35.210 1.00 78.53 157 SER B C 1
ATOM 3438 O O . SER B 1 163 ? 43.766 -42.839 35.838 1.00 82.18 157 SER B O 1
ATOM 3441 N N . ASP B 1 164 ? 42.471 -42.770 33.973 1.00 80.26 158 ASP B N 1
ATOM 3442 C CA . ASP B 1 164 ? 43.379 -42.062 33.075 1.00 86.34 158 ASP B CA 1
ATOM 3443 C C . ASP B 1 164 ? 43.021 -40.578 32.988 1.00 90.15 158 ASP B C 1
ATOM 3444 O O . ASP B 1 164 ? 42.395 -40.155 31.999 1.00 82.22 158 ASP B O 1
ATOM 3449 N N . CYS B 1 165 ? 43.406 -39.802 34.014 1.00 96.13 159 CYS B N 1
ATOM 3450 C CA . CYS B 1 165 ? 43.161 -38.348 34.014 1.00 108.93 159 CYS B CA 1
ATOM 3451 C C . CYS B 1 165 ? 44.366 -37.503 34.452 1.00 108.13 159 CYS B C 1
ATOM 3452 O O . CYS B 1 165 ? 44.994 -36.799 33.641 1.00 103.09 159 CYS B O 1
ATOM 3455 N N . PHE B 1 176 ? 39.155 -38.371 40.694 1.00 118.45 170 PHE B N 1
ATOM 3456 C CA . PHE B 1 176 ? 39.961 -38.588 41.897 1.00 113.70 170 PHE B CA 1
ATOM 3457 C C . PHE B 1 176 ? 39.157 -38.141 43.147 1.00 116.04 170 PHE B C 1
ATOM 3458 O O . PHE B 1 176 ? 39.726 -37.743 44.156 1.00 110.92 170 PHE B O 1
ATOM 3460 N N . THR B 1 177 ? 37.823 -38.240 43.034 1.00 120.67 171 THR B N 1
ATOM 3461 C CA . THR B 1 177 ? 36.853 -38.068 44.135 1.00 124.09 171 THR B CA 1
ATOM 3462 C C . THR B 1 177 ? 36.832 -39.335 45.002 1.00 118.68 171 THR B C 1
ATOM 3463 O O . THR B 1 177 ? 37.180 -40.402 44.548 1.00 117.71 171 THR B O 1
ATOM 3467 N N . SER B 1 178 ? 36.379 -39.226 46.238 1.00 122.21 172 SER B N 1
ATOM 3468 C CA . SER B 1 178 ? 36.061 -40.411 47.030 1.00 122.23 172 SER B CA 1
ATOM 3469 C C . SER B 1 178 ? 34.858 -41.194 46.495 1.00 122.66 172 SER B C 1
ATOM 3470 O O . SER B 1 178 ? 34.761 -42.401 46.685 1.00 119.55 172 SER B O 1
ATOM 3473 N N . ALA B 1 179 ? 33.919 -40.495 45.870 1.00 129.61 173 ALA B N 1
ATOM 3474 C CA . ALA B 1 179 ? 32.702 -41.123 45.361 1.00 133.54 173 ALA B CA 1
ATOM 3475 C C . ALA B 1 179 ? 33.114 -42.096 44.296 1.00 130.70 173 ALA B C 1
ATOM 3476 O O . ALA B 1 179 ? 32.580 -43.202 44.197 1.00 143.61 173 ALA B O 1
ATOM 3478 N N . PHE B 1 180 ? 34.083 -41.662 43.506 1.00 123.62 174 PHE B N 1
ATOM 3479 C CA . PHE B 1 180 ? 34.613 -42.441 42.412 1.00 120.11 174 PHE B CA 1
ATOM 3480 C C . PHE B 1 180 ? 35.127 -43.798 42.900 1.00 114.78 174 PHE B C 1
ATOM 3481 O O . PHE B 1 180 ? 34.903 -44.800 42.231 1.00 113.25 174 PHE B O 1
ATOM 3489 N N . TYR B 1 181 ? 35.739 -43.825 44.088 1.00 110.11 175 TYR B N 1
ATOM 3490 C CA . TYR B 1 181 ? 36.349 -45.036 44.629 1.00 105.95 175 TYR B CA 1
ATOM 3491 C C . TYR B 1 181 ? 35.411 -46.110 45.132 1.00 111.77 175 TYR B C 1
ATOM 3492 O O . TYR B 1 181 ? 35.565 -47.269 44.761 1.00 116.23 175 TYR B O 1
ATOM 3501 N N . GLU B 1 182 ? 34.482 -45.780 46.015 1.00 120.24 176 GLU B N 1
ATOM 3502 C CA . GLU B 1 182 ? 33.546 -46.798 46.510 1.00 128.63 176 GLU B CA 1
ATOM 3503 C C . GLU B 1 182 ? 32.922 -47.546 45.356 1.00 129.31 176 GLU B C 1
ATOM 3504 O O . GLU B 1 182 ? 32.732 -48.773 45.404 1.00 129.06 176 GLU B O 1
ATOM 3510 N N . GLY B 1 183 ? 32.563 -46.764 44.342 1.00 128.90 177 GLY B N 1
ATOM 3511 C CA . GLY B 1 183 ? 32.044 -47.293 43.093 1.00 128.44 177 GLY B CA 1
ATOM 3512 C C . GLY B 1 183 ? 33.038 -48.228 42.473 1.00 118.47 177 GLY B C 1
ATOM 3513 O O . GLY B 1 183 ? 32.709 -49.369 42.153 1.00 123.25 177 GLY B O 1
ATOM 3514 N N . CYS B 1 184 ? 34.270 -47.759 42.356 1.00 109.49 178 CYS B N 1
ATOM 3515 C CA . CYS B 1 184 ? 35.334 -48.598 41.839 1.00 104.59 178 CYS B CA 1
ATOM 3516 C C . CYS B 1 184 ? 35.366 -49.921 42.595 1.00 108.94 178 CYS B C 1
ATOM 3517 O O . CYS B 1 184 ? 35.397 -50.973 41.961 1.00 109.80 178 CYS B O 1
ATOM 3520 N N . LYS B 1 185 ? 35.285 -49.897 43.926 1.00 113.17 179 LYS B N 1
ATOM 3521 C CA . LYS B 1 185 ? 35.353 -51.152 44.652 1.00 115.23 179 LYS B CA 1
ATOM 3522 C C . LYS B 1 185 ? 34.130 -52.022 44.433 1.00 118.87 179 LYS B C 1
ATOM 3523 O O . LYS B 1 185 ? 34.258 -53.231 44.222 1.00 115.88 179 LYS B O 1
ATOM 3529 N N . ARG B 1 186 ? 32.949 -51.418 44.479 1.00 129.75 180 ARG B N 1
ATOM 3530 C CA . ARG B 1 186 ? 31.701 -52.179 44.292 1.00 138.00 180 ARG B CA 1
ATOM 3531 C C . ARG B 1 186 ? 31.837 -53.069 43.066 1.00 133.48 180 ARG B C 1
ATOM 3532 O O . ARG B 1 186 ? 31.393 -54.219 43.082 1.00 134.43 180 ARG B O 1
ATOM 3534 N N . CYS B 1 187 ? 32.479 -52.542 42.024 1.00 124.92 181 CYS B N 1
ATOM 3535 C CA . CYS B 1 187 ? 32.514 -53.232 40.742 1.00 122.45 181 CYS B CA 1
ATOM 3536 C C . CYS B 1 187 ? 33.880 -53.765 40.337 1.00 112.03 181 CYS B C 1
ATOM 3537 O O . CYS B 1 187 ? 34.128 -53.980 39.150 1.00 108.21 181 CYS B O 1
ATOM 3540 N N . LEU B 1 188 ? 34.684 -54.120 41.319 1.00 107.69 182 LEU B N 1
ATOM 3541 C CA . LEU B 1 188 ? 35.922 -54.791 41.054 1.00 99.66 182 LEU B CA 1
ATOM 3542 C C . LEU B 1 188 ? 35.771 -56.204 41.518 1.00 99.88 182 LEU B C 1
ATOM 3543 O O . LEU B 1 188 ? 35.410 -56.430 42.634 1.00 103.09 182 LEU B O 1
ATOM 3548 N N . ASN B 1 189 ? 36.054 -57.159 40.661 1.00 98.70 183 ASN B N 1
ATOM 3549 C CA . ASN B 1 189 ? 36.061 -58.554 41.052 1.00 102.60 183 ASN B CA 1
ATOM 3550 C C . ASN B 1 189 ? 36.947 -58.656 42.294 1.00 103.97 183 ASN B C 1
ATOM 3551 O O . ASN B 1 189 ? 37.664 -57.690 42.630 1.00 94.32 183 ASN B O 1
ATOM 3556 N N . PRO B 1 190 ? 36.914 -59.813 42.981 1.00 111.06 184 PRO B N 1
ATOM 3557 C CA . PRO B 1 190 ? 37.672 -59.960 44.233 1.00 113.55 184 PRO B CA 1
ATOM 3558 C C . PRO B 1 190 ? 39.200 -59.726 44.163 1.00 108.11 184 PRO B C 1
ATOM 3559 O O . PRO B 1 190 ? 39.783 -59.077 45.052 1.00 106.38 184 PRO B O 1
ATOM 3563 N N . GLY B 1 191 ? 39.863 -60.241 43.142 1.00 99.67 185 GLY B N 1
ATOM 3564 C CA . GLY B 1 191 ? 41.313 -60.102 43.130 1.00 96.07 185 GLY B CA 1
ATOM 3565 C C . GLY B 1 191 ? 41.841 -58.770 42.634 1.00 85.11 185 GLY B C 1
ATOM 3566 O O . GLY B 1 191 ? 43.026 -58.599 42.495 1.00 88.26 185 GLY B O 1
ATOM 3567 N N . GLY B 1 192 ? 40.967 -57.822 42.400 1.00 83.89 186 GLY B N 1
ATOM 3568 C CA . GLY B 1 192 ? 41.229 -56.765 41.430 1.00 81.11 186 GLY B CA 1
ATOM 3569 C C . GLY B 1 192 ? 42.093 -55.606 41.855 1.00 75.74 186 GLY B C 1
ATOM 3570 O O . GLY B 1 192 ? 42.351 -55.417 43.051 1.00 76.34 186 GLY B O 1
ATOM 3571 N N . ILE B 1 193 ? 42.527 -54.833 40.856 1.00 70.73 187 ILE B N 1
ATOM 3572 C CA . ILE B 1 193 ? 43.419 -53.694 41.073 1.00 68.94 187 ILE B CA 1
ATOM 3573 C C . ILE B 1 193 ? 42.856 -52.428 40.466 1.00 69.03 187 ILE B C 1
ATOM 3574 O O . ILE B 1 193 ? 42.274 -52.417 39.389 1.00 68.62 187 ILE B O 1
ATOM 3579 N N . PHE B 1 194 ? 43.078 -51.341 41.173 1.00 70.91 188 PHE B N 1
ATOM 3580 C CA . PHE B 1 194 ? 42.720 -50.021 40.705 1.00 70.92 188 PHE B CA 1
ATOM 3581 C C . PHE B 1 194 ? 44.027 -49.290 40.638 1.00 68.94 188 PHE B C 1
ATOM 3582 O O . PHE B 1 194 ? 44.782 -49.285 41.625 1.00 69.81 188 PHE B O 1
ATOM 3590 N N . VAL B 1 195 ? 44.323 -48.692 39.493 1.00 66.04 189 VAL B N 1
ATOM 3591 C CA . VAL B 1 195 ? 45.464 -47.786 39.408 1.00 62.72 189 VAL B CA 1
ATOM 3592 C C . VAL B 1 195 ? 44.966 -46.477 38.859 1.00 65.01 189 VAL B C 1
ATOM 3593 O O . VAL B 1 195 ? 44.055 -46.453 38.047 1.00 63.09 189 VAL B O 1
ATOM 3597 N N . ALA B 1 196 ? 45.581 -45.392 39.320 1.00 67.32 190 ALA B N 1
ATOM 3598 C CA . ALA B 1 196 ? 45.251 -44.055 38.829 1.00 69.21 190 ALA B CA 1
ATOM 3599 C C . ALA B 1 196 ? 46.512 -43.150 38.802 1.00 67.92 190 ALA B C 1
ATOM 3600 O O . ALA B 1 196 ? 47.489 -43.342 39.552 1.00 64.73 190 ALA B O 1
ATOM 3602 N N . GLN B 1 197 ? 46.487 -42.207 37.879 1.00 66.11 191 GLN B N 1
ATOM 3603 C CA . GLN B 1 197 ? 47.558 -41.267 37.714 1.00 69.04 191 GLN B CA 1
ATOM 3604 C C . GLN B 1 197 ? 47.429 -40.273 38.835 1.00 70.92 191 GLN B C 1
ATOM 3605 O O . GLN B 1 197 ? 46.366 -39.731 39.039 1.00 80.79 191 GLN B O 1
ATOM 3611 N N . ASN B 1 198 ? 48.490 -40.011 39.562 1.00 69.93 192 ASN B N 1
ATOM 3612 C CA . ASN B 1 198 ? 48.380 -39.210 40.780 1.00 77.19 192 ASN B CA 1
ATOM 3613 C C . ASN B 1 198 ? 49.346 -38.051 40.843 1.00 80.16 192 ASN B C 1
ATOM 3614 O O . ASN B 1 198 ? 49.671 -37.576 41.924 1.00 82.79 192 ASN B O 1
ATOM 3619 N N . GLY B 1 199 ? 49.786 -37.588 39.672 1.00 85.39 193 GLY B N 1
ATOM 3620 C CA . GLY B 1 199 ? 50.513 -36.313 39.547 1.00 85.96 193 GLY B CA 1
ATOM 3621 C C . GLY B 1 199 ? 51.983 -36.392 39.878 1.00 78.92 193 GLY B C 1
ATOM 3622 O O . GLY B 1 199 ? 52.428 -37.385 40.422 1.00 75.93 193 GLY B O 1
ATOM 3623 N N . VAL B 1 200 ? 52.736 -35.339 39.543 1.00 79.29 194 VAL B N 1
ATOM 3624 C CA . VAL B 1 200 ? 54.201 -35.361 39.734 1.00 75.96 194 VAL B CA 1
ATOM 3625 C C . VAL B 1 200 ? 54.465 -35.034 41.185 1.00 78.87 194 VAL B C 1
ATOM 3626 O O . VAL B 1 200 ? 53.771 -34.243 41.774 1.00 89.83 194 VAL B O 1
ATOM 3630 N N . CYS B 1 201 ? 55.442 -35.693 41.781 1.00 84.84 195 CYS B N 1
ATOM 3631 C CA . CYS B 1 201 ? 55.531 -35.722 43.229 1.00 89.23 195 CYS B CA 1
ATOM 3632 C C . CYS B 1 201 ? 56.559 -34.769 43.822 1.00 91.81 195 CYS B C 1
ATOM 3633 O O . CYS B 1 201 ? 56.552 -34.508 45.023 1.00 98.25 195 CYS B O 1
ATOM 3636 N N . PHE B 1 202 ? 57.362 -34.135 42.984 1.00 92.25 196 PHE B N 1
ATOM 3637 C CA . PHE B 1 202 ? 58.415 -33.267 43.506 1.00 87.45 196 PHE B CA 1
ATOM 3638 C C . PHE B 1 202 ? 57.918 -32.084 44.257 1.00 93.98 196 PHE B C 1
ATOM 3639 O O . PHE B 1 202 ? 58.384 -31.868 45.360 1.00 94.79 196 PHE B O 1
ATOM 3647 N N . LEU B 1 203 ? 57.061 -31.284 43.641 1.00 105.81 197 LEU B N 1
ATOM 3648 C CA . LEU B 1 203 ? 56.553 -30.045 44.225 1.00 117.79 197 LEU B CA 1
ATOM 3649 C C . LEU B 1 203 ? 55.700 -30.173 45.464 1.00 121.27 197 LEU B C 1
ATOM 3650 O O . LEU B 1 203 ? 55.842 -29.431 46.415 1.00 124.04 197 LEU B O 1
ATOM 3655 N N . GLN B 1 204 ? 54.805 -31.130 45.440 1.00 116.43 198 GLN B N 1
ATOM 3656 C CA . GLN B 1 204 ? 53.850 -31.336 46.503 1.00 116.28 198 GLN B CA 1
ATOM 3657 C C . GLN B 1 204 ? 53.529 -32.810 46.597 1.00 110.62 198 GLN B C 1
ATOM 3658 O O . GLN B 1 204 ? 53.571 -33.527 45.593 1.00 102.20 198 GLN B O 1
ATOM 3664 N N . GLN B 1 205 ? 53.207 -33.252 47.807 1.00 111.18 199 GLN B N 1
ATOM 3665 C CA . GLN B 1 205 ? 52.768 -34.624 48.036 1.00 109.36 199 GLN B CA 1
ATOM 3666 C C . GLN B 1 205 ? 51.379 -34.733 48.667 1.00 113.68 199 GLN B C 1
ATOM 3667 O O . GLN B 1 205 ? 50.945 -35.832 49.037 1.00 112.93 199 GLN B O 1
ATOM 3673 N N . GLU B 1 206 ? 50.682 -33.612 48.812 1.00 120.30 200 GLU B N 1
ATOM 3674 C CA . GLU B 1 206 ? 49.404 -33.628 49.506 1.00 126.82 200 GLU B CA 1
ATOM 3675 C C . GLU B 1 206 ? 48.465 -34.521 48.708 1.00 118.36 200 GLU B C 1
ATOM 3676 O O . GLU B 1 206 ? 47.769 -35.379 49.272 1.00 116.63 200 GLU B O 1
ATOM 3682 N N . GLU B 1 207 ? 48.496 -34.369 47.389 1.00 111.59 201 GLU B N 1
ATOM 3683 C CA . GLU B 1 207 ? 47.647 -35.193 46.528 1.00 115.07 201 GLU B CA 1
ATOM 3684 C C . GLU B 1 207 ? 47.871 -36.690 46.735 1.00 109.06 201 GLU B C 1
ATOM 3685 O O . GLU B 1 207 ? 46.918 -37.475 46.766 1.00 110.12 201 GLU B O 1
ATOM 3691 N N . ALA B 1 208 ? 49.127 -37.077 46.890 1.00 99.62 202 ALA B N 1
ATOM 3692 C CA . ALA B 1 208 ? 49.430 -38.435 47.263 1.00 95.22 202 ALA B CA 1
ATOM 3693 C C . ALA B 1 208 ? 48.878 -38.816 48.634 1.00 100.27 202 ALA B C 1
ATOM 3694 O O . ALA B 1 208 ? 48.282 -39.891 48.771 1.00 100.10 202 ALA B O 1
ATOM 3696 N N . ILE B 1 209 ? 49.060 -37.948 49.635 1.00 105.48 203 ILE B N 1
ATOM 3697 C CA . ILE B 1 209 ? 48.641 -38.265 51.005 1.00 109.72 203 ILE B CA 1
ATOM 3698 C C . ILE B 1 209 ? 47.139 -38.452 51.058 1.00 115.23 203 ILE B C 1
ATOM 3699 O O . ILE B 1 209 ? 46.639 -39.383 51.703 1.00 117.59 203 ILE B O 1
ATOM 3704 N N . ASP B 1 210 ? 46.431 -37.558 50.373 1.00 119.18 204 ASP B N 1
ATOM 3705 C CA . ASP B 1 210 ? 44.984 -37.575 50.350 1.00 130.07 204 ASP B CA 1
ATOM 3706 C C . ASP B 1 210 ? 44.477 -38.833 49.651 1.00 125.36 204 ASP B C 1
ATOM 3707 O O . ASP B 1 210 ? 43.654 -39.571 50.210 1.00 131.57 204 ASP B O 1
ATOM 3712 N N . SER B 1 211 ? 44.995 -39.100 48.453 1.00 114.74 205 SER B N 1
ATOM 3713 C CA . SER B 1 211 ? 44.695 -40.346 47.741 1.00 104.18 205 SER B CA 1
ATOM 3714 C C . SER B 1 211 ? 44.870 -41.562 48.620 1.00 96.80 205 SER B C 1
ATOM 3715 O O . SER B 1 211 ? 44.005 -42.420 48.689 1.00 98.13 205 SER B O 1
ATOM 3718 N N . HIS B 1 212 ? 45.998 -41.645 49.287 1.00 92.94 206 HIS B N 1
ATOM 3719 C CA . HIS B 1 212 ? 46.246 -42.799 50.118 1.00 99.33 206 HIS B CA 1
ATOM 3720 C C . HIS B 1 212 ? 45.167 -42.924 51.194 1.00 105.17 206 HIS B C 1
ATOM 3721 O O . HIS B 1 212 ? 44.572 -44.002 51.381 1.00 99.76 206 HIS B O 1
ATOM 3728 N N . ARG B 1 213 ? 44.903 -41.818 51.889 1.00 116.46 207 ARG B N 1
ATOM 3729 C CA . ARG B 1 213 ? 43.901 -41.820 52.964 1.00 125.22 207 ARG B CA 1
ATOM 3730 C C . ARG B 1 213 ? 42.531 -42.281 52.468 1.00 121.65 207 ARG B C 1
ATOM 3731 O O . ARG B 1 213 ? 41.923 -43.169 53.071 1.00 126.64 207 ARG B O 1
ATOM 3739 N N . LYS B 1 214 ? 42.067 -41.692 51.366 1.00 112.57 208 LYS B N 1
ATOM 3740 C CA . LYS B 1 214 ? 40.787 -42.076 50.761 1.00 113.56 208 LYS B CA 1
ATOM 3741 C C . LYS B 1 214 ? 40.773 -43.559 50.301 1.00 108.68 208 LYS B C 1
ATOM 3742 O O . LYS B 1 214 ? 39.960 -44.374 50.760 1.00 110.94 208 LYS B O 1
ATOM 3748 N N . LEU B 1 215 ? 41.696 -43.914 49.424 1.00 101.22 209 LEU B N 1
ATOM 3749 C CA . LEU B 1 215 ? 41.741 -45.273 48.932 1.00 101.08 209 LEU B CA 1
ATOM 3750 C C . LEU B 1 215 ? 41.793 -46.291 50.063 1.00 106.83 209 LEU B C 1
ATOM 3751 O O . LEU B 1 215 ? 41.226 -47.379 49.931 1.00 105.66 209 LEU B O 1
ATOM 3756 N N . SER B 1 216 ? 42.447 -45.947 51.175 1.00 112.63 210 SER B N 1
ATOM 3757 C CA . SER B 1 216 ? 42.605 -46.907 52.258 1.00 117.25 210 SER B CA 1
ATOM 3758 C C . SER B 1 216 ? 41.277 -47.260 52.920 1.00 125.29 210 SER B C 1
ATOM 3759 O O . SER B 1 216 ? 41.159 -48.324 53.537 1.00 127.50 210 SER B O 1
ATOM 3762 N N . HIS B 1 217 ? 40.278 -46.394 52.769 1.00 130.59 211 HIS B N 1
ATOM 3763 C CA . HIS B 1 217 ? 38.959 -46.655 53.333 1.00 145.69 211 HIS B CA 1
ATOM 3764 C C . HIS B 1 217 ? 38.243 -47.771 52.599 1.00 141.91 211 HIS B C 1
ATOM 3765 O O . HIS B 1 217 ? 37.410 -48.469 53.182 1.00 151.88 211 HIS B O 1
ATOM 3772 N N . TYR B 1 218 ? 38.564 -47.940 51.322 1.00 130.94 212 TYR B N 1
ATOM 3773 C CA . TYR B 1 218 ? 37.903 -48.948 50.508 1.00 128.43 212 TYR B CA 1
ATOM 3774 C C . TYR B 1 218 ? 38.786 -50.128 50.142 1.00 120.36 212 TYR B C 1
ATOM 3775 O O . TYR B 1 218 ? 38.255 -51.164 49.761 1.00 119.82 212 TYR B O 1
ATOM 3784 N N . PHE B 1 219 ? 40.114 -49.982 50.268 1.00 111.51 213 PHE B N 1
ATOM 3785 C CA . PHE B 1 219 ? 41.048 -51.050 49.920 1.00 103.24 213 PHE B CA 1
ATOM 3786 C C . PHE B 1 219 ? 42.015 -51.365 51.040 1.00 102.41 213 PHE B C 1
ATOM 3787 O O . PHE B 1 219 ? 42.441 -50.463 51.758 1.00 105.68 213 PHE B O 1
ATOM 3795 N N . SER B 1 220 ? 42.389 -52.639 51.159 1.00 98.45 214 SER B N 1
ATOM 3796 C CA . SER B 1 220 ? 43.240 -53.071 52.244 1.00 97.92 214 SER B CA 1
ATOM 3797 C C . SER B 1 220 ? 44.709 -52.910 51.914 1.00 97.41 214 SER B C 1
ATOM 3798 O O . SER B 1 220 ? 45.550 -53.079 52.793 1.00 107.81 214 SER B O 1
ATOM 3801 N N . ASP B 1 221 ? 45.047 -52.648 50.651 1.00 91.44 215 ASP B N 1
ATOM 3802 C CA . ASP B 1 221 ? 46.446 -52.414 50.293 1.00 86.15 215 ASP B CA 1
ATOM 3803 C C . ASP B 1 221 ? 46.472 -51.278 49.322 1.00 79.99 215 ASP B C 1
ATOM 3804 O O . ASP B 1 221 ? 45.948 -51.393 48.224 1.00 77.56 215 ASP B O 1
ATOM 3809 N N . VAL B 1 222 ? 47.083 -50.181 49.753 1.00 78.17 216 VAL B N 1
ATOM 3810 C CA . VAL B 1 222 ? 47.134 -48.936 48.996 1.00 75.50 216 VAL B CA 1
ATOM 3811 C C . VAL B 1 222 ? 48.564 -48.396 49.006 1.00 74.12 216 VAL B C 1
ATOM 3812 O O . VAL B 1 222 ? 49.151 -48.213 50.077 1.00 79.98 216 VAL B O 1
ATOM 3816 N N . GLY B 1 223 ? 49.119 -48.151 47.822 1.00 69.10 217 GLY B N 1
ATOM 3817 C CA . GLY B 1 223 ? 50.473 -47.637 47.695 1.00 66.86 217 GLY B CA 1
ATOM 3818 C C . GLY B 1 223 ? 50.626 -46.964 46.355 1.00 65.01 217 GLY B C 1
ATOM 3819 O O . GLY B 1 223 ? 49.617 -46.679 45.698 1.00 70.78 217 GLY B O 1
ATOM 3820 N N . PHE B 1 224 ? 51.875 -46.691 45.970 1.00 60.53 218 PHE B N 1
ATOM 3821 C CA . PHE B 1 224 ? 52.205 -46.002 44.735 1.00 58.34 218 PHE B CA 1
ATOM 3822 C C . PHE B 1 224 ? 53.403 -46.595 44.049 1.00 56.00 218 PHE B C 1
ATOM 3823 O O . PHE B 1 224 ? 54.319 -47.086 44.703 1.00 55.38 218 PHE B O 1
ATOM 3831 N N . TYR B 1 225 ? 53.405 -46.513 42.719 1.00 57.62 219 TYR B N 1
ATOM 3832 C CA . TYR B 1 225 ? 54.610 -46.759 41.949 1.00 55.62 219 TYR B CA 1
ATOM 3833 C C . TYR B 1 225 ? 54.922 -45.512 41.154 1.00 56.37 219 TYR B C 1
ATOM 3834 O O . TYR B 1 225 ? 54.191 -44.521 41.286 1.00 60.25 219 TYR B O 1
ATOM 3843 N N . GLN B 1 226 ? 56.007 -45.518 40.378 1.00 51.81 220 GLN B N 1
ATOM 3844 C CA . GLN B 1 226 ? 56.399 -44.295 39.688 1.00 51.62 220 GLN B CA 1
ATOM 3845 C C . GLN B 1 226 ? 57.155 -44.468 38.408 1.00 48.32 220 GLN B C 1
ATOM 3846 O O . GLN B 1 226 ? 57.776 -45.471 38.161 1.00 49.32 220 GLN B O 1
ATOM 3852 N N . ALA B 1 227 ? 57.091 -43.428 37.600 1.00 48.05 221 ALA B N 1
ATOM 3853 C CA . ALA B 1 227 ? 57.737 -43.380 36.312 1.00 47.86 221 ALA B CA 1
ATOM 3854 C C . ALA B 1 227 ? 57.963 -41.910 35.999 1.00 50.07 221 ALA B C 1
ATOM 3855 O O . ALA B 1 227 ? 57.231 -41.061 36.510 1.00 52.53 221 ALA B O 1
ATOM 3857 N N . ALA B 1 228 ? 58.986 -41.602 35.203 1.00 50.11 222 ALA B N 1
ATOM 3858 C CA . ALA B 1 228 ? 59.280 -40.223 34.877 1.00 52.89 222 ALA B CA 1
ATOM 3859 C C . ALA B 1 228 ? 58.950 -39.969 33.410 1.00 51.99 222 ALA B C 1
ATOM 3860 O O . ALA B 1 228 ? 59.646 -40.463 32.522 1.00 60.81 222 ALA B O 1
ATOM 3862 N N . ILE B 1 229 ? 57.896 -39.207 33.171 1.00 50.99 223 ILE B N 1
ATOM 3863 C CA . ILE B 1 229 ? 57.462 -38.899 31.827 1.00 53.72 223 ILE B CA 1
ATOM 3864 C C . ILE B 1 229 ? 57.905 -37.484 31.447 1.00 57.00 223 ILE B C 1
ATOM 3865 O O . ILE B 1 229 ? 57.438 -36.494 32.050 1.00 60.61 223 ILE B O 1
ATOM 3870 N N . PRO B 1 230 ? 58.775 -37.376 30.436 1.00 55.08 224 PRO B N 1
ATOM 3871 C CA . PRO B 1 230 ? 59.486 -36.140 30.108 1.00 56.90 224 PRO B CA 1
ATOM 3872 C C . PRO B 1 230 ? 58.613 -34.950 30.058 1.00 58.73 224 PRO B C 1
ATOM 3873 O O . PRO B 1 230 ? 59.001 -33.880 30.466 1.00 67.82 224 PRO B O 1
ATOM 3877 N N . THR B 1 231 ? 57.425 -35.149 29.552 1.00 60.07 225 THR B N 1
ATOM 3878 C CA . THR B 1 231 ? 56.536 -34.067 29.189 1.00 64.01 225 THR B CA 1
ATOM 3879 C C . THR B 1 231 ? 55.560 -33.690 30.286 1.00 64.36 225 THR B C 1
ATOM 3880 O O . THR B 1 231 ? 54.801 -32.761 30.099 1.00 65.66 225 THR B O 1
ATOM 3884 N N . TYR B 1 232 ? 55.530 -34.474 31.369 1.00 65.61 226 TYR B N 1
ATOM 3885 C CA . TYR B 1 232 ? 54.929 -34.059 32.633 1.00 68.97 226 TYR B CA 1
ATOM 3886 C C . TYR B 1 232 ? 56.070 -33.597 33.528 1.00 67.03 226 TYR B C 1
ATOM 3887 O O . TYR B 1 232 ? 56.773 -34.400 34.162 1.00 61.38 226 TYR B O 1
ATOM 3896 N N . TYR B 1 233 ? 56.225 -32.279 33.551 1.00 71.59 227 TYR B N 1
ATOM 3897 C CA . TYR B 1 233 ? 57.420 -31.630 34.044 1.00 72.64 227 TYR B CA 1
ATOM 3898 C C . TYR B 1 233 ? 57.552 -31.865 35.535 1.00 74.08 227 TYR B C 1
ATOM 3899 O O . TYR B 1 233 ? 56.549 -31.948 36.237 1.00 74.11 227 TYR B O 1
ATOM 3908 N N . GLY B 1 234 ? 58.789 -32.023 36.008 1.00 75.14 228 GLY B N 1
ATOM 3909 C CA . GLY B 1 234 ? 59.071 -32.032 37.453 1.00 78.26 228 GLY B CA 1
ATOM 3910 C C . GLY B 1 234 ? 59.514 -33.365 38.045 1.00 77.21 228 GLY B C 1
ATOM 3911 O O . GLY B 1 234 ? 59.277 -33.684 39.212 1.00 77.31 228 GLY B O 1
ATOM 3912 N N . GLY B 1 235 ? 60.167 -34.175 37.244 1.00 77.01 229 GLY B N 1
ATOM 3913 C CA . GLY B 1 235 ? 60.608 -35.461 37.744 1.00 77.26 229 GLY B CA 1
ATOM 3914 C C . GLY B 1 235 ? 59.557 -36.539 37.664 1.00 70.39 229 GLY B C 1
ATOM 3915 O O . GLY B 1 235 ? 58.792 -36.584 36.702 1.00 71.49 229 GLY B O 1
ATOM 3916 N N . ILE B 1 236 ? 59.545 -37.419 38.670 1.00 72.89 230 ILE B N 1
ATOM 3917 C CA . ILE B 1 236 ? 58.736 -38.645 38.635 1.00 65.47 230 ILE B CA 1
ATOM 3918 C C . ILE B 1 236 ? 57.292 -38.309 38.911 1.00 65.62 230 ILE B C 1
ATOM 3919 O O . ILE B 1 236 ? 56.999 -37.373 39.644 1.00 73.56 230 ILE B O 1
ATOM 3924 N N . MET B 1 237 ? 56.424 -39.124 38.332 1.00 61.61 231 MET B N 1
ATOM 3925 C CA . MET B 1 237 ? 54.977 -39.077 38.491 1.00 61.24 231 MET B CA 1
ATOM 3926 C C . MET B 1 237 ? 54.578 -40.295 39.296 1.00 59.65 231 MET B C 1
ATOM 3927 O O . MET B 1 237 ? 55.226 -41.316 39.293 1.00 54.71 231 MET B O 1
ATOM 3932 N N . THR B 1 238 ? 53.463 -40.204 39.964 1.00 66.08 232 THR B N 1
ATOM 3933 C CA . THR B 1 238 ? 53.107 -41.223 40.903 1.00 68.72 232 THR B CA 1
ATOM 3934 C C . THR B 1 238 ? 51.805 -41.823 40.507 1.00 67.07 232 THR B C 1
ATOM 3935 O O . THR B 1 238 ? 50.879 -41.108 40.183 1.00 78.32 232 THR B O 1
ATOM 3939 N N . PHE B 1 239 ? 51.730 -43.137 40.566 1.00 62.21 233 PHE B N 1
ATOM 3940 C CA . PHE B 1 239 ? 50.544 -43.853 40.178 1.00 59.58 233 PHE B CA 1
ATOM 3941 C C . PHE B 1 239 ? 49.976 -44.544 41.422 1.00 61.45 233 PHE B C 1
ATOM 3942 O O . PHE B 1 239 ? 50.683 -45.250 42.134 1.00 57.69 233 PHE B O 1
ATOM 3950 N N . ALA B 1 240 ? 48.705 -44.300 41.706 1.00 64.75 234 ALA B N 1
ATOM 3951 C CA . ALA B 1 240 ? 48.081 -44.908 42.864 1.00 65.77 234 ALA B CA 1
ATOM 3952 C C . ALA B 1 240 ? 47.850 -46.373 42.556 1.00 64.36 234 ALA B C 1
ATOM 3953 O O . ALA B 1 240 ? 47.573 -46.763 41.415 1.00 60.74 234 ALA B O 1
ATOM 3955 N N . TRP B 1 241 ? 47.963 -47.171 43.599 1.00 66.55 235 TRP B N 1
ATOM 3956 C CA . TRP B 1 241 ? 47.795 -48.606 43.508 1.00 67.40 235 TRP B CA 1
ATOM 3957 C C . TRP B 1 241 ? 46.897 -49.047 44.660 1.00 71.91 235 TRP B C 1
ATOM 3958 O O . TRP B 1 241 ? 47.198 -48.790 45.832 1.00 72.48 235 TRP B O 1
ATOM 3969 N N . ALA B 1 242 ? 45.766 -49.650 44.328 1.00 71.78 236 ALA B N 1
ATOM 3970 C CA . ALA B 1 242 ? 44.817 -50.008 45.347 1.00 75.71 236 ALA B CA 1
ATOM 3971 C C . ALA B 1 242 ? 44.219 -51.349 45.041 1.00 76.61 236 ALA B C 1
ATOM 3972 O O . ALA B 1 242 ? 43.816 -51.614 43.898 1.00 76.36 236 ALA B O 1
ATOM 3974 N N . THR B 1 243 ? 44.168 -52.193 46.068 1.00 75.79 237 THR B N 1
ATOM 3975 C CA . THR B 1 243 ? 43.729 -53.556 45.915 1.00 75.50 237 THR B CA 1
ATOM 3976 C C . THR B 1 243 ? 43.491 -54.179 47.292 1.00 79.91 237 THR B C 1
ATOM 3977 O O . THR B 1 243 ? 44.051 -53.714 48.287 1.00 77.94 237 THR B O 1
ATOM 3981 N N . ASP B 1 244 ? 42.645 -55.211 47.330 1.00 82.68 238 ASP B N 1
ATOM 3982 C CA . ASP B 1 244 ? 42.476 -56.021 48.512 1.00 86.38 238 ASP B CA 1
ATOM 3983 C C . ASP B 1 244 ? 43.482 -57.175 48.519 1.00 85.93 238 ASP B C 1
ATOM 3984 O O . ASP B 1 244 ? 43.671 -57.830 49.537 1.00 92.71 238 ASP B O 1
ATOM 3989 N N . ASN B 1 245 ? 44.160 -57.403 47.405 1.00 81.38 239 ASN B N 1
ATOM 3990 C CA . ASN B 1 245 ? 45.158 -58.460 47.314 1.00 81.83 239 ASN B CA 1
ATOM 3991 C C . ASN B 1 245 ? 46.521 -57.882 47.679 1.00 81.21 239 ASN B C 1
ATOM 3992 O O . ASN B 1 245 ? 47.176 -57.228 46.854 1.00 79.90 239 ASN B O 1
ATOM 3997 N N . ASP B 1 246 ? 46.955 -58.093 48.921 1.00 85.68 240 ASP B N 1
ATOM 3998 C CA . ASP B 1 246 ? 48.162 -57.386 49.402 1.00 83.04 240 ASP B CA 1
ATOM 3999 C C . ASP B 1 246 ? 49.461 -58.020 48.940 1.00 79.20 240 ASP B C 1
ATOM 4000 O O . ASP B 1 246 ? 50.510 -57.481 49.231 1.00 83.21 240 ASP B O 1
ATOM 4005 N N . ALA B 1 247 ? 49.388 -59.136 48.211 1.00 75.94 241 ALA B N 1
ATOM 4006 C CA . ALA B 1 247 ? 50.576 -59.775 47.614 1.00 73.14 241 ALA B CA 1
ATOM 4007 C C . ALA B 1 247 ? 51.042 -59.139 46.289 1.00 69.34 241 ALA B C 1
ATOM 4008 O O . ALA B 1 247 ? 52.203 -59.187 45.929 1.00 66.61 241 ALA B O 1
ATOM 4010 N N . LEU B 1 248 ? 50.108 -58.568 45.545 1.00 72.25 242 LEU B N 1
ATOM 4011 C CA . LEU B 1 248 ? 50.347 -58.215 44.153 1.00 66.77 242 LEU B CA 1
ATOM 4012 C C . LEU B 1 248 ? 51.483 -57.278 43.910 1.00 61.94 242 LEU B C 1
ATOM 4013 O O . LEU B 1 248 ? 52.032 -57.284 42.810 1.00 61.31 242 LEU B O 1
ATOM 4018 N N . ARG B 1 249 ? 51.813 -56.428 44.871 1.00 61.48 243 ARG B N 1
ATOM 4019 C CA . ARG B 1 249 ? 52.968 -55.557 44.644 1.00 59.83 243 ARG B CA 1
ATOM 4020 C C . ARG B 1 249 ? 54.201 -56.015 45.372 1.00 58.60 243 ARG B C 1
ATOM 4021 O O . ARG B 1 249 ? 55.145 -55.276 45.458 1.00 64.20 243 ARG B O 1
ATOM 4029 N N . HIS B 1 250 ? 54.211 -57.237 45.864 1.00 56.76 244 HIS B N 1
ATOM 4030 C CA . HIS B 1 250 ? 55.437 -57.812 46.350 1.00 55.40 244 HIS B CA 1
ATOM 4031 C C . HIS B 1 250 ? 55.862 -59.032 45.541 1.00 51.36 244 HIS B C 1
ATOM 4032 O O . HIS B 1 250 ? 56.634 -59.827 46.015 1.00 51.38 244 HIS B O 1
ATOM 4039 N N . LEU B 1 251 ? 55.424 -59.148 44.315 1.00 47.62 245 LEU B N 1
ATOM 4040 C CA . LEU B 1 251 ? 55.799 -60.254 43.493 1.00 47.96 245 LEU B CA 1
ATOM 4041 C C . LEU B 1 251 ? 57.257 -60.214 43.151 1.00 47.86 245 LEU B C 1
ATOM 4042 O O . LEU B 1 251 ? 57.791 -59.163 42.987 1.00 47.62 245 LEU B O 1
ATOM 4047 N N . SER B 1 252 ? 57.902 -61.372 43.044 1.00 51.22 246 SER B N 1
ATOM 4048 C CA . SER B 1 252 ? 59.310 -61.455 42.654 1.00 50.19 246 SER B CA 1
ATOM 4049 C C . SER B 1 252 ? 59.478 -61.012 41.234 1.00 47.87 246 SER B C 1
ATOM 4050 O O . SER B 1 252 ? 58.586 -61.187 40.443 1.00 49.92 246 SER B O 1
ATOM 4053 N N . THR B 1 253 ? 60.621 -60.449 40.889 1.00 47.73 247 THR B N 1
ATOM 4054 C CA . THR B 1 253 ? 60.781 -59.961 39.517 1.00 46.97 247 THR B CA 1
ATOM 4055 C C . THR B 1 253 ? 60.795 -61.169 38.551 1.00 46.93 247 THR B C 1
ATOM 4056 O O . THR B 1 253 ? 60.308 -61.088 37.439 1.00 44.50 247 THR B O 1
ATOM 4060 N N . GLU B 1 254 ? 61.263 -62.308 39.045 1.00 50.13 248 GLU B N 1
ATOM 4061 C CA . GLU B 1 254 ? 61.236 -63.553 38.309 1.00 51.65 248 GLU B CA 1
ATOM 4062 C C . GLU B 1 254 ? 59.818 -63.857 37.734 1.00 48.25 248 GLU B C 1
ATOM 4063 O O . GLU B 1 254 ? 59.658 -64.123 36.532 1.00 47.62 248 GLU B O 1
ATOM 4069 N N . ILE B 1 255 ? 58.792 -63.813 38.579 1.00 44.89 249 ILE B N 1
ATOM 4070 C CA . ILE B 1 255 ? 57.459 -64.206 38.150 1.00 44.38 249 ILE B CA 1
ATOM 4071 C C . ILE B 1 255 ? 56.896 -63.216 37.132 1.00 43.50 249 ILE B C 1
ATOM 4072 O O . ILE B 1 255 ? 56.295 -63.612 36.153 1.00 46.25 249 ILE B O 1
ATOM 4077 N N . ILE B 1 256 ? 57.134 -61.932 37.332 1.00 41.24 250 ILE B N 1
ATOM 4078 C CA . ILE B 1 256 ? 56.770 -60.930 36.353 1.00 38.50 250 ILE B CA 1
ATOM 4079 C C . ILE B 1 256 ? 57.455 -61.211 35.050 1.00 37.51 250 ILE B C 1
ATOM 4080 O O . ILE B 1 256 ? 56.835 -61.167 33.984 1.00 35.19 250 ILE B O 1
ATOM 4085 N N . GLN B 1 257 ? 58.742 -61.542 35.137 1.00 39.76 251 GLN B N 1
ATOM 4086 C CA . GLN B 1 257 ? 59.500 -61.895 33.944 1.00 41.10 251 GLN B CA 1
ATOM 4087 C C . GLN B 1 257 ? 58.836 -63.074 33.257 1.00 40.20 251 GLN B C 1
ATOM 4088 O O . GLN B 1 257 ? 58.668 -63.017 32.044 1.00 38.87 251 GLN B O 1
ATOM 4094 N N . ALA B 1 258 ? 58.400 -64.096 34.007 1.00 39.88 252 ALA B N 1
ATOM 4095 C CA . ALA B 1 258 ? 57.751 -65.288 33.371 1.00 41.28 252 ALA B CA 1
ATOM 4096 C C . ALA B 1 258 ? 56.505 -64.883 32.619 1.00 43.70 252 ALA B C 1
ATOM 4097 O O . ALA B 1 258 ? 56.280 -65.292 31.452 1.00 48.07 252 ALA B O 1
ATOM 4099 N N . ARG B 1 259 ? 55.685 -64.097 33.269 1.00 43.06 253 ARG B N 1
ATOM 4100 C CA . ARG B 1 259 ? 54.492 -63.556 32.690 1.00 42.95 253 ARG B CA 1
ATOM 4101 C C . ARG B 1 259 ? 54.805 -62.658 31.539 1.00 43.37 253 ARG B C 1
ATOM 4102 O O . ARG B 1 259 ? 54.085 -62.615 30.601 1.00 46.10 253 ARG B O 1
ATOM 4110 N N . PHE B 1 260 ? 55.854 -61.884 31.629 1.00 43.35 254 PHE B N 1
ATOM 4111 C CA . PHE B 1 260 ? 56.210 -61.034 30.531 1.00 43.48 254 PHE B CA 1
ATOM 4112 C C . PHE B 1 260 ? 56.604 -61.807 29.283 1.00 46.91 254 PHE B C 1
ATOM 4113 O O . PHE B 1 260 ? 56.262 -61.439 28.193 1.00 45.71 254 PHE B O 1
ATOM 4121 N N . LEU B 1 261 ? 57.317 -62.900 29.447 1.00 51.66 255 LEU B N 1
ATOM 4122 C CA . LEU B 1 261 ? 57.858 -63.624 28.320 1.00 55.88 255 LEU B CA 1
ATOM 4123 C C . LEU B 1 261 ? 56.751 -64.075 27.448 1.00 60.48 255 LEU B C 1
ATOM 4124 O O . LEU B 1 261 ? 56.881 -64.095 26.255 1.00 80.51 255 LEU B O 1
ATOM 4126 N N . ALA B 1 262 ? 55.657 -64.487 28.017 1.00 60.43 256 ALA B N 1
ATOM 4127 C CA . ALA B 1 262 ? 54.507 -64.646 27.196 1.00 72.94 256 ALA B CA 1
ATOM 4128 C C . ALA B 1 262 ? 53.451 -64.569 28.182 1.00 76.58 256 ALA B C 1
ATOM 4129 O O . ALA B 1 262 ? 53.611 -65.171 29.202 1.00 73.95 256 ALA B O 1
ATOM 4131 N N . SER B 1 263 ? 52.357 -63.880 27.906 1.00 83.97 257 SER B N 1
ATOM 4132 C CA . SER B 1 263 ? 52.118 -63.235 26.638 1.00 80.92 257 SER B CA 1
ATOM 4133 C C . SER B 1 263 ? 53.178 -62.247 26.412 1.00 64.95 257 SER B C 1
ATOM 4134 O O . SER B 1 263 ? 53.507 -61.499 27.293 1.00 52.18 257 SER B O 1
ATOM 4136 N N . GLY B 1 264 ? 53.693 -62.232 25.202 1.00 58.69 258 GLY B N 1
ATOM 4137 C CA . GLY B 1 264 ? 54.891 -61.492 24.924 1.00 61.20 258 GLY B CA 1
ATOM 4138 C C . GLY B 1 264 ? 54.765 -60.159 24.282 1.00 60.28 258 GLY B C 1
ATOM 4139 O O . GLY B 1 264 ? 54.718 -60.055 23.088 1.00 61.69 258 GLY B O 1
ATOM 4140 N N . LEU B 1 265 ? 54.821 -59.135 25.104 1.00 55.63 259 LEU B N 1
ATOM 4141 C CA . LEU B 1 265 ? 54.816 -57.798 24.651 1.00 53.07 259 LEU B CA 1
ATOM 4142 C C . LEU B 1 265 ? 56.192 -57.477 24.265 1.00 54.45 259 LEU B C 1
ATOM 4143 O O . LEU B 1 265 ? 57.114 -58.104 24.700 1.00 52.51 259 LEU B O 1
ATOM 4148 N N . LYS B 1 266 ? 56.340 -56.486 23.422 1.00 63.34 260 LYS B N 1
ATOM 4149 C CA . LYS B 1 266 ? 57.621 -55.912 23.198 1.00 69.12 260 LYS B CA 1
ATOM 4150 C C . LYS B 1 266 ? 57.280 -54.506 23.498 1.00 55.04 260 LYS B C 1
ATOM 4151 O O . LYS B 1 266 ? 56.626 -53.878 22.723 1.00 57.73 260 LYS B O 1
ATOM 4157 N N . CYS B 1 267 ? 57.727 -54.019 24.635 1.00 45.71 261 CYS B N 1
ATOM 4158 C CA . CYS B 1 267 ? 57.492 -52.659 25.042 1.00 43.21 261 CYS B CA 1
ATOM 4159 C C . CYS B 1 267 ? 58.688 -51.829 24.742 1.00 42.53 261 CYS B C 1
ATOM 4160 O O . CYS B 1 267 ? 59.711 -52.357 24.308 1.00 43.19 261 CYS B O 1
ATOM 4163 N N . ARG B 1 268 ? 58.559 -50.529 24.995 1.00 42.56 262 ARG B N 1
ATOM 4164 C CA . ARG B 1 268 ? 59.630 -49.576 24.737 1.00 44.94 262 ARG B CA 1
ATOM 4165 C C . ARG B 1 268 ? 60.157 -48.798 25.957 1.00 42.44 262 ARG B C 1
ATOM 4166 O O . ARG B 1 268 ? 61.192 -48.136 25.891 1.00 39.11 262 ARG B O 1
ATOM 4174 N N . TYR B 1 269 ? 59.421 -48.869 27.052 1.00 41.37 263 TYR B N 1
ATOM 4175 C CA . TYR B 1 269 ? 59.910 -48.433 28.320 1.00 41.01 263 TYR B CA 1
ATOM 4176 C C . TYR B 1 269 ? 59.856 -49.628 29.261 1.00 42.19 263 TYR B C 1
ATOM 4177 O O . TYR B 1 269 ? 60.896 -50.030 29.790 1.00 44.54 263 TYR B O 1
ATOM 4186 N N . TYR B 1 270 ? 58.672 -50.216 29.425 1.00 39.38 264 TYR B N 1
ATOM 4187 C CA . TYR B 1 270 ? 58.441 -51.246 30.415 1.00 39.00 264 TYR B CA 1
ATOM 4188 C C . TYR B 1 270 ? 59.312 -52.441 30.228 1.00 40.25 264 TYR B C 1
ATOM 4189 O O . TYR B 1 270 ? 59.575 -52.852 29.098 1.00 44.83 264 TYR B O 1
ATOM 4198 N N . ASN B 1 271 ? 59.708 -53.029 31.355 1.00 39.49 265 ASN B N 1
ATOM 4199 C CA . ASN B 1 271 ? 60.275 -54.399 31.398 1.00 39.16 265 ASN B CA 1
ATOM 4200 C C . ASN B 1 271 ? 60.205 -54.885 32.880 1.00 38.59 265 ASN B C 1
ATOM 4201 O O . ASN B 1 271 ? 59.899 -54.095 33.799 1.00 37.21 265 ASN B O 1
ATOM 4206 N N . PRO B 1 272 ? 60.458 -56.168 33.123 1.00 35.26 266 PRO B N 1
ATOM 4207 C CA . PRO B 1 272 ? 60.233 -56.607 34.498 1.00 35.40 266 PRO B CA 1
ATOM 4208 C C . PRO B 1 272 ? 61.134 -55.972 35.562 1.00 37.04 266 PRO B C 1
ATOM 4209 O O . PRO B 1 272 ? 60.675 -55.759 36.701 1.00 38.27 266 PRO B O 1
ATOM 4213 N N . ALA B 1 273 ? 62.372 -55.609 35.202 1.00 36.74 267 ALA B N 1
ATOM 4214 C CA . ALA B 1 273 ? 63.212 -54.796 36.108 1.00 35.81 267 ALA B CA 1
ATOM 4215 C C . ALA B 1 273 ? 62.513 -53.497 36.409 1.00 37.00 267 ALA B C 1
ATOM 4216 O O . ALA B 1 273 ? 62.473 -53.055 37.574 1.00 42.70 267 ALA B O 1
ATOM 4218 N N . ILE B 1 274 ? 61.971 -52.865 35.376 1.00 34.54 268 ILE B N 1
ATOM 4219 C CA . ILE B 1 274 ? 61.405 -51.559 35.579 1.00 34.92 268 ILE B CA 1
ATOM 4220 C C . ILE B 1 274 ? 60.222 -51.690 36.490 1.00 38.25 268 ILE B C 1
ATOM 4221 O O . ILE B 1 274 ? 60.036 -50.880 37.386 1.00 47.03 268 ILE B O 1
ATOM 4226 N N . HIS B 1 275 ? 59.461 -52.753 36.291 1.00 40.28 269 HIS B N 1
ATOM 4227 C CA . HIS B 1 275 ? 58.193 -52.982 36.986 1.00 40.15 269 HIS B CA 1
ATOM 4228 C C . HIS B 1 275 ? 58.464 -53.073 38.442 1.00 39.03 269 HIS B C 1
ATOM 4229 O O . HIS B 1 275 ? 57.894 -52.371 39.215 1.00 38.73 269 HIS B O 1
ATOM 4236 N N . THR B 1 276 ? 59.367 -53.948 38.812 1.00 40.16 270 THR B N 1
ATOM 4237 C CA . THR B 1 276 ? 59.710 -54.081 40.195 1.00 42.05 270 THR B CA 1
ATOM 4238 C C . THR B 1 276 ? 60.218 -52.778 40.768 1.00 42.92 270 THR B C 1
ATOM 4239 O O . THR B 1 276 ? 59.846 -52.401 41.867 1.00 45.12 270 THR B O 1
ATOM 4243 N N . ALA B 1 277 ? 61.099 -52.104 40.039 1.00 41.79 271 ALA B N 1
ATOM 4244 C CA . ALA B 1 277 ? 61.762 -50.935 40.589 1.00 42.74 271 ALA B CA 1
ATOM 4245 C C . ALA B 1 277 ? 60.761 -49.833 40.754 1.00 45.07 271 ALA B C 1
ATOM 4246 O O . ALA B 1 277 ? 60.902 -48.979 41.653 1.00 51.77 271 ALA B O 1
ATOM 4248 N N . ALA B 1 278 ? 59.749 -49.829 39.875 1.00 43.10 272 ALA B N 1
ATOM 4249 C CA . ALA B 1 278 ? 58.742 -48.766 39.869 1.00 42.89 272 ALA B CA 1
ATOM 4250 C C . ALA B 1 278 ? 58.243 -48.496 41.296 1.00 45.86 272 ALA B C 1
ATOM 4251 O O . ALA B 1 278 ? 57.906 -47.382 41.624 1.00 46.81 272 ALA B O 1
ATOM 4253 N N . PHE B 1 279 ? 58.238 -49.528 42.138 1.00 47.54 273 PHE B N 1
ATOM 4254 C CA . PHE B 1 279 ? 57.667 -49.444 43.460 1.00 50.04 273 PHE B CA 1
ATOM 4255 C C . PHE B 1 279 ? 58.611 -48.905 44.488 1.00 54.17 273 PHE B C 1
ATOM 4256 O O . PHE B 1 279 ? 58.186 -48.648 45.613 1.00 67.72 273 PHE B O 1
ATOM 4264 N N . ALA B 1 280 ? 59.872 -48.679 44.144 1.00 54.91 274 ALA B N 1
ATOM 4265 C CA . ALA B 1 280 ? 60.782 -47.939 45.075 1.00 57.05 274 ALA B CA 1
ATOM 4266 C C . ALA B 1 280 ? 60.468 -46.480 44.994 1.00 56.56 274 ALA B C 1
ATOM 4267 O O . ALA B 1 280 ? 60.458 -45.922 43.905 1.00 57.08 274 ALA B O 1
ATOM 4269 N N . LEU B 1 281 ? 60.160 -45.877 46.127 1.00 58.34 275 LEU B N 1
ATOM 4270 C CA . LEU B 1 281 ? 59.826 -44.467 46.151 1.00 60.85 275 LEU B CA 1
ATOM 4271 C C . LEU B 1 281 ? 60.995 -43.682 46.784 1.00 65.32 275 LEU B C 1
ATOM 4272 O O . LEU B 1 281 ? 61.697 -44.177 47.685 1.00 66.85 275 LEU B O 1
ATOM 4277 N N . PRO B 1 282 ? 61.230 -42.461 46.307 1.00 65.89 276 PRO B N 1
ATOM 4278 C CA . PRO B 1 282 ? 62.238 -41.607 46.892 1.00 68.55 276 PRO B CA 1
ATOM 4279 C C . PRO B 1 282 ? 61.849 -41.212 48.277 1.00 73.92 276 PRO B C 1
ATOM 4280 O O . PRO B 1 282 ? 60.658 -41.116 48.597 1.00 77.08 276 PRO B O 1
ATOM 4284 N N . GLN B 1 283 ? 62.854 -40.947 49.085 1.00 77.40 277 GLN B N 1
ATOM 4285 C CA . GLN B 1 283 ? 62.669 -40.831 50.508 1.00 82.89 277 GLN B CA 1
ATOM 4286 C C . GLN B 1 283 ? 61.692 -39.750 50.900 1.00 86.52 277 GLN B C 1
ATOM 4287 O O . GLN B 1 283 ? 60.871 -39.965 51.776 1.00 93.46 277 GLN B O 1
ATOM 4293 N N . TYR B 1 284 ? 61.741 -38.598 50.251 1.00 87.20 278 TYR B N 1
ATOM 4294 C CA . TYR B 1 284 ? 60.786 -37.542 50.600 1.00 91.77 278 TYR B CA 1
ATOM 4295 C C . TYR B 1 284 ? 59.335 -37.988 50.487 1.00 89.80 278 TYR B C 1
ATOM 4296 O O . TYR B 1 284 ? 58.528 -37.652 51.371 1.00 91.40 278 TYR B O 1
ATOM 4305 N N . LEU B 1 285 ? 59.019 -38.767 49.450 1.00 83.78 279 LEU B N 1
ATOM 4306 C CA . LEU B 1 285 ? 57.647 -39.213 49.256 1.00 82.48 279 LEU B CA 1
ATOM 4307 C C . LEU B 1 285 ? 57.219 -40.136 50.402 1.00 84.55 279 LEU B C 1
ATOM 4308 O O . LEU B 1 285 ? 56.078 -40.074 50.861 1.00 86.92 279 LEU B O 1
ATOM 4313 N N . GLN B 1 286 ? 58.132 -40.969 50.879 1.00 84.06 280 GLN B N 1
ATOM 4314 C CA . GLN B 1 286 ? 57.768 -41.959 51.872 1.00 90.42 280 GLN B CA 1
ATOM 4315 C C . GLN B 1 286 ? 57.516 -41.318 53.193 1.00 101.46 280 GLN B C 1
ATOM 4316 O O . GLN B 1 286 ? 56.524 -41.590 53.836 1.00 105.37 280 GLN B O 1
ATOM 4322 N N . ASP B 1 287 ? 58.480 -40.526 53.627 1.00 63.07 281 ASP B N 1
ATOM 4323 C CA . ASP B 1 287 ? 58.337 -39.641 54.787 1.00 72.46 281 ASP B CA 1
ATOM 4324 C C . ASP B 1 287 ? 56.940 -38.981 54.825 1.00 78.83 281 ASP B C 1
ATOM 4325 O O . ASP B 1 287 ? 56.142 -39.244 55.760 1.00 63.18 281 ASP B O 1
ATOM 4330 N N . ALA B 1 288 ? 56.655 -38.177 53.782 1.00 63.23 282 ALA B N 1
ATOM 4331 C CA . ALA B 1 288 ? 55.362 -37.532 53.594 1.00 57.49 282 ALA B CA 1
ATOM 4332 C C . ALA B 1 288 ? 54.146 -38.456 53.876 1.00 71.28 282 ALA B C 1
ATOM 4333 O O . ALA B 1 288 ? 53.105 -38.000 54.392 1.00 90.09 282 ALA B O 1
ATOM 4335 N N . LEU B 1 289 ? 54.262 -39.743 53.567 1.00 74.32 283 LEU B N 1
ATOM 4336 C CA . LEU B 1 289 ? 53.169 -40.675 53.859 1.00 78.94 283 LEU B CA 1
ATOM 4337 C C . LEU B 1 289 ? 53.252 -41.335 55.266 1.00 89.31 283 LEU B C 1
ATOM 4338 O O . LEU B 1 289 ? 52.625 -42.382 55.487 1.00 106.08 283 LEU B O 1
ATOM 4343 N N . ALA B 1 290 ? 54.010 -40.747 56.203 1.00 84.91 284 ALA B N 1
ATOM 4344 C CA . ALA B 1 290 ? 54.031 -41.218 57.609 1.00 85.32 284 ALA B CA 1
ATOM 4345 C C . ALA B 1 290 ? 54.340 -40.085 58.573 1.00 82.52 284 ALA B C 1
ATOM 4346 O O . ALA B 1 290 ? 53.763 -39.000 58.464 1.00 106.01 284 ALA B O 1
ATOM 4348 N N . LYS C 1 10 ? 50.988 -6.944 -1.069 1.00 84.65 4 LYS C N 1
ATOM 4349 C CA . LYS C 1 10 ? 51.088 -5.473 -1.437 1.00 108.09 4 LYS C CA 1
ATOM 4350 C C . LYS C 1 10 ? 51.283 -4.561 -0.171 1.00 94.72 4 LYS C C 1
ATOM 4351 O O . LYS C 1 10 ? 52.256 -4.751 0.562 1.00 114.80 4 LYS C O 1
ATOM 4353 N N . LYS C 1 11 ? 50.414 -3.583 0.077 1.00 189.76 5 LYS C N 1
ATOM 4354 C CA . LYS C 1 11 ? 50.399 -2.889 1.374 1.00 180.67 5 LYS C CA 1
ATOM 4355 C C . LYS C 1 11 ? 49.035 -2.252 1.649 1.00 182.63 5 LYS C C 1
ATOM 4356 O O . LYS C 1 11 ? 48.532 -1.501 0.810 1.00 191.53 5 LYS C O 1
ATOM 4362 N N . GLN C 1 12 ? 48.455 -2.532 2.826 1.00 173.14 6 GLN C N 1
ATOM 4363 C CA . GLN C 1 12 ? 47.069 -2.121 3.159 1.00 154.39 6 GLN C CA 1
ATOM 4364 C C . GLN C 1 12 ? 46.950 -0.690 3.683 1.00 151.09 6 GLN C C 1
ATOM 4365 O O . GLN C 1 12 ? 47.823 -0.179 4.385 1.00 156.13 6 GLN C O 1
ATOM 4371 N N . TRP C 1 13 ? 45.830 -0.067 3.351 1.00 142.66 7 TRP C N 1
ATOM 4372 C CA . TRP C 1 13 ? 45.517 1.270 3.830 1.00 136.96 7 TRP C CA 1
ATOM 4373 C C . TRP C 1 13 ? 44.168 1.205 4.457 1.00 130.97 7 TRP C C 1
ATOM 4374 O O . TRP C 1 13 ? 43.222 0.771 3.797 1.00 132.43 7 TRP C O 1
ATOM 4385 N N . HIS C 1 14 ? 44.069 1.639 5.712 1.00 128.53 8 HIS C N 1
ATOM 4386 C CA . HIS C 1 14 ? 42.836 1.490 6.490 1.00 123.18 8 HIS C CA 1
ATOM 4387 C C . HIS C 1 14 ? 42.146 2.836 6.636 1.00 116.97 8 HIS C C 1
ATOM 4388 O O . HIS C 1 14 ? 42.794 3.840 6.856 1.00 116.80 8 HIS C O 1
ATOM 4395 N N . GLU C 1 15 ? 40.826 2.850 6.505 1.00 112.08 9 GLU C N 1
ATOM 4396 C CA . GLU C 1 15 ? 40.054 4.034 6.829 1.00 110.23 9 GLU C CA 1
ATOM 4397 C C . GLU C 1 15 ? 40.001 4.134 8.339 1.00 113.50 9 GLU C C 1
ATOM 4398 O O . GLU C 1 15 ? 39.948 3.110 9.033 1.00 118.44 9 GLU C O 1
ATOM 4404 N N . THR C 1 16 ? 40.024 5.357 8.854 1.00 113.10 10 THR C N 1
ATOM 4405 C CA . THR C 1 16 ? 40.030 5.590 10.307 1.00 112.93 10 THR C CA 1
ATOM 4406 C C . THR C 1 16 ? 38.806 6.373 10.784 1.00 107.51 10 THR C C 1
ATOM 4407 O O . THR C 1 16 ? 38.770 6.872 11.897 1.00 107.09 10 THR C O 1
ATOM 4411 N N . LEU C 1 17 ? 37.808 6.504 9.934 1.00 103.03 11 LEU C N 1
ATOM 4412 C CA . LEU C 1 17 ? 36.684 7.338 10.270 1.00 101.74 11 LEU C CA 1
ATOM 4413 C C . LEU C 1 17 ? 36.109 6.870 11.617 1.00 104.43 11 LEU C C 1
ATOM 4414 O O . LEU C 1 17 ? 35.877 7.708 12.492 1.00 104.58 11 LEU C O 1
ATOM 4419 N N . HIS C 1 18 ? 35.908 5.550 11.783 1.00 102.77 12 HIS C N 1
ATOM 4420 C CA . HIS C 1 18 ? 35.441 5.009 13.049 1.00 104.60 12 HIS C CA 1
ATOM 4421 C C . HIS C 1 18 ? 36.535 4.182 13.719 1.00 104.89 12 HIS C C 1
ATOM 4422 O O . HIS C 1 18 ? 37.294 3.493 13.062 1.00 106.63 12 HIS C O 1
ATOM 4429 N N . ASP C 1 19 ? 36.591 4.229 15.039 1.00 104.38 13 ASP C N 1
ATOM 4430 C CA . ASP C 1 19 ? 37.572 3.460 15.788 1.00 107.13 13 ASP C CA 1
ATOM 4431 C C . ASP C 1 19 ? 37.272 1.966 15.816 1.00 105.99 13 ASP C C 1
ATOM 4432 O O . ASP C 1 19 ? 38.213 1.182 15.925 1.00 110.39 13 ASP C O 1
ATOM 4437 N N . GLN C 1 20 ? 35.989 1.575 15.741 1.00 100.21 14 GLN C N 1
ATOM 4438 C CA . GLN C 1 20 ? 35.564 0.200 16.000 1.00 98.40 14 GLN C CA 1
ATOM 4439 C C . GLN C 1 20 ? 35.541 -0.706 14.786 1.00 96.13 14 GLN C C 1
ATOM 4440 O O . GLN C 1 20 ? 35.502 -1.934 14.917 1.00 95.96 14 GLN C O 1
ATOM 4446 N N . PHE C 1 21 ? 35.564 -0.111 13.603 1.00 94.70 15 PHE C N 1
ATOM 4447 C CA . PHE C 1 21 ? 35.491 -0.871 12.364 1.00 94.64 15 PHE C CA 1
ATOM 4448 C C . PHE C 1 21 ? 35.790 0.051 11.183 1.00 95.27 15 PHE C C 1
ATOM 4449 O O . PHE C 1 21 ? 35.705 1.262 11.297 1.00 93.86 15 PHE C O 1
ATOM 4457 N N . GLY C 1 22 ? 36.112 -0.525 10.038 1.00 99.06 16 GLY C N 1
ATOM 4458 C CA . GLY C 1 22 ? 36.347 0.279 8.860 1.00 100.10 16 GLY C CA 1
ATOM 4459 C C . GLY C 1 22 ? 36.420 -0.529 7.594 1.00 103.13 16 GLY C C 1
ATOM 4460 O O . GLY C 1 22 ? 36.110 -1.721 7.589 1.00 111.22 16 GLY C O 1
ATOM 4461 N N . GLN C 1 23 ? 36.787 0.149 6.509 1.00 102.99 17 GLN C N 1
ATOM 4462 C CA . GLN C 1 23 ? 37.083 -0.497 5.230 1.00 102.32 17 GLN C CA 1
ATOM 4463 C C . GLN C 1 23 ? 38.544 -0.296 4.992 1.00 104.24 17 GLN C C 1
ATOM 4464 O O . GLN C 1 23 ? 39.096 0.682 5.474 1.00 104.27 17 GLN C O 1
ATOM 4470 N N . TYR C 1 24 ? 39.171 -1.235 4.286 1.00 106.16 18 TYR C N 1
ATOM 4471 C CA . TYR C 1 24 ? 40.582 -1.121 3.926 1.00 109.78 18 TYR C CA 1
ATOM 4472 C C . TYR C 1 24 ? 40.789 -1.503 2.466 1.00 111.70 18 TYR C C 1
ATOM 4473 O O . TYR C 1 24 ? 39.959 -2.206 1.866 1.00 110.30 18 TYR C O 1
ATOM 4482 N N . PHE C 1 25 ? 41.920 -1.063 1.915 1.00 117.63 19 PHE C N 1
ATOM 4483 C CA . PHE C 1 25 ? 42.271 -1.287 0.499 1.00 119.86 19 PHE C CA 1
ATOM 4484 C C . PHE C 1 25 ? 43.723 -1.659 0.326 1.00 126.93 19 PHE C C 1
ATOM 4485 O O . PHE C 1 25 ? 44.596 -1.114 1.009 1.00 127.44 19 PHE C O 1
ATOM 4493 N N . ALA C 1 26 ? 43.968 -2.568 -0.618 1.00 131.38 20 ALA C N 1
ATOM 4494 C CA . ALA C 1 26 ? 45.316 -2.848 -1.089 1.00 136.33 20 ALA C CA 1
ATOM 4495 C C . ALA C 1 26 ? 45.806 -1.603 -1.797 1.00 139.37 20 ALA C C 1
ATOM 4496 O O . ALA C 1 26 ? 45.035 -0.926 -2.482 1.00 139.80 20 ALA C O 1
ATOM 4498 N N . VAL C 1 27 ? 47.084 -1.294 -1.624 1.00 144.99 21 VAL C N 1
ATOM 4499 C CA . VAL C 1 27 ? 47.710 -0.215 -2.374 1.00 146.77 21 VAL C CA 1
ATOM 4500 C C . VAL C 1 27 ? 48.582 -0.833 -3.448 1.00 152.76 21 VAL C C 1
ATOM 4501 O O . VAL C 1 27 ? 49.454 -1.636 -3.149 1.00 158.09 21 VAL C O 1
ATOM 4505 N N . ASP C 1 28 ? 48.304 -0.495 -4.699 1.00 154.87 22 ASP C N 1
ATOM 4506 C CA . ASP C 1 28 ? 49.144 -0.903 -5.808 1.00 162.60 22 ASP C CA 1
ATOM 4507 C C . ASP C 1 28 ? 50.237 0.140 -6.025 1.00 175.44 22 ASP C C 1
ATOM 4508 O O . ASP C 1 28 ? 51.336 -0.192 -6.497 1.00 189.74 22 ASP C O 1
ATOM 4513 N N . ASN C 1 29 ? 49.947 1.398 -5.687 1.00 173.64 23 ASN C N 1
ATOM 4514 C CA . ASN C 1 29 ? 50.865 2.507 -5.973 1.00 174.07 23 ASN C CA 1
ATOM 4515 C C . ASN C 1 29 ? 50.371 3.827 -5.380 1.00 169.15 23 ASN C C 1
ATOM 4516 O O . ASN C 1 29 ? 49.253 4.243 -5.653 1.00 167.33 23 ASN C O 1
ATOM 4521 N N . VAL C 1 30 ? 51.200 4.504 -4.595 1.00 168.71 24 VAL C N 1
ATOM 4522 C CA . VAL C 1 30 ? 50.817 5.811 -4.049 1.00 164.61 24 VAL C CA 1
ATOM 4523 C C . VAL C 1 30 ? 51.155 6.903 -5.054 1.00 167.84 24 VAL C C 1
ATOM 4524 O O . VAL C 1 30 ? 52.317 7.092 -5.410 1.00 172.56 24 VAL C O 1
ATOM 4528 N N . LEU C 1 31 ? 50.142 7.632 -5.504 1.00 163.71 25 LEU C N 1
ATOM 4529 C CA . LEU C 1 31 ? 50.368 8.753 -6.427 1.00 167.19 25 LEU C CA 1
ATOM 4530 C C . LEU C 1 31 ? 50.755 10.033 -5.698 1.00 170.84 25 LEU C C 1
ATOM 4531 O O . LEU C 1 31 ? 51.501 10.840 -6.238 1.00 181.17 25 LEU C O 1
ATOM 4536 N N . TYR C 1 32 ? 50.264 10.214 -4.477 1.00 167.29 26 TYR C N 1
ATOM 4537 C CA . TYR C 1 32 ? 50.522 11.426 -3.706 1.00 170.61 26 TYR C CA 1
ATOM 4538 C C . TYR C 1 32 ? 50.347 11.160 -2.211 1.00 170.84 26 TYR C C 1
ATOM 4539 O O . TYR C 1 32 ? 49.447 10.430 -1.826 1.00 168.11 26 TYR C O 1
ATOM 4548 N N . HIS C 1 33 ? 51.199 11.747 -1.375 1.00 180.00 27 HIS C N 1
ATOM 4549 C CA . HIS C 1 33 ? 51.046 11.667 0.073 1.00 183.70 27 HIS C CA 1
ATOM 4550 C C . HIS C 1 33 ? 51.654 12.898 0.749 1.00 196.16 27 HIS C C 1
ATOM 4551 O O . HIS C 1 33 ? 52.816 13.242 0.507 1.00 209.09 27 HIS C O 1
ATOM 4558 N N . GLU C 1 34 ? 50.820 13.690 1.374 1.00 203.39 28 GLU C N 1
ATOM 4559 C CA . GLU C 1 34 ? 51.303 14.918 1.932 1.00 220.10 28 GLU C CA 1
ATOM 4560 C C . GLU C 1 34 ? 50.777 14.830 3.325 1.00 220.08 28 GLU C C 1
ATOM 4561 O O . GLU C 1 34 ? 49.590 14.769 3.505 1.00 225.90 28 GLU C O 1
ATOM 4567 N N . LYS C 1 35 ? 51.640 14.823 4.325 1.00 225.34 29 LYS C N 1
ATOM 4568 C CA . LYS C 1 35 ? 51.163 14.627 5.684 1.00 218.46 29 LYS C CA 1
ATOM 4569 C C . LYS C 1 35 ? 51.680 15.638 6.681 1.00 222.07 29 LYS C C 1
ATOM 4570 O O . LYS C 1 35 ? 52.408 15.304 7.599 1.00 227.81 29 LYS C O 1
ATOM 4572 N N . THR C 1 36 ? 51.228 16.867 6.542 1.00 219.53 30 THR C N 1
ATOM 4573 C CA . THR C 1 36 ? 51.642 17.911 7.438 1.00 217.44 30 THR C CA 1
ATOM 4574 C C . THR C 1 36 ? 51.063 17.543 8.779 1.00 212.27 30 THR C C 1
ATOM 4575 O O . THR C 1 36 ? 50.135 16.763 8.859 1.00 201.23 30 THR C O 1
ATOM 4579 N N . ASP C 1 37 ? 51.630 18.070 9.842 1.00 216.42 31 ASP C N 1
ATOM 4580 C CA . ASP C 1 37 ? 51.136 17.757 11.161 1.00 212.78 31 ASP C CA 1
ATOM 4581 C C . ASP C 1 37 ? 49.721 18.227 11.185 1.00 211.42 31 ASP C C 1
ATOM 4582 O O . ASP C 1 37 ? 48.875 17.629 11.821 1.00 200.37 31 ASP C O 1
ATOM 4587 N N . HIS C 1 38 ? 49.471 19.326 10.496 1.00 219.07 32 HIS C N 1
ATOM 4588 C CA . HIS C 1 38 ? 48.136 19.888 10.438 1.00 215.93 32 HIS C CA 1
ATOM 4589 C C . HIS C 1 38 ? 47.139 18.917 9.818 1.00 211.06 32 HIS C C 1
ATOM 4590 O O . HIS C 1 38 ? 46.051 18.745 10.342 1.00 205.21 32 HIS C O 1
ATOM 4597 N N . GLN C 1 39 ? 47.497 18.264 8.722 1.00 213.76 33 GLN C N 1
ATOM 4598 C CA . GLN C 1 39 ? 46.580 17.301 8.121 1.00 204.95 33 GLN C CA 1
ATOM 4599 C C . GLN C 1 39 ? 47.272 16.294 7.221 1.00 198.41 33 GLN C C 1
ATOM 4600 O O . GLN C 1 39 ? 48.396 16.502 6.805 1.00 194.42 33 GLN C O 1
ATOM 4606 N N . ASP C 1 40 ? 46.594 15.194 6.936 1.00 185.37 34 ASP C N 1
ATOM 4607 C CA . ASP C 1 40 ? 47.161 14.166 6.099 1.00 178.31 34 ASP C CA 1
ATOM 4608 C C . ASP C 1 40 ? 46.271 13.940 4.909 1.00 167.36 34 ASP C C 1
ATOM 4609 O O . ASP C 1 40 ? 45.084 13.760 5.053 1.00 158.90 34 ASP C O 1
ATOM 4614 N N . LEU C 1 41 ? 46.861 13.947 3.732 1.00 165.85 35 LEU C N 1
ATOM 4615 C CA . LEU C 1 41 ? 46.142 13.857 2.460 1.00 160.30 35 LEU C CA 1
ATOM 4616 C C . LEU C 1 41 ? 46.834 12.865 1.534 1.00 163.86 35 LEU C C 1
ATOM 4617 O O . LEU C 1 41 ? 48.043 12.976 1.303 1.00 175.79 35 LEU C O 1
ATOM 4622 N N . ILE C 1 42 ? 46.074 11.917 0.984 1.00 156.94 36 ILE C N 1
ATOM 4623 C CA . ILE C 1 42 ? 46.655 10.824 0.197 1.00 157.42 36 ILE C CA 1
ATOM 4624 C C . ILE C 1 42 ? 45.852 10.488 -1.049 1.00 153.03 36 ILE C C 1
ATOM 4625 O O . ILE C 1 42 ? 44.630 10.571 -1.043 1.00 150.75 36 ILE C O 1
ATOM 4630 N N . ILE C 1 43 ? 46.554 10.096 -2.110 1.00 154.13 37 ILE C N 1
ATOM 4631 C CA . ILE C 1 43 ? 45.928 9.518 -3.297 1.00 149.00 37 ILE C CA 1
ATOM 4632 C C . ILE C 1 43 ? 46.707 8.295 -3.760 1.00 149.08 37 ILE C C 1
ATOM 4633 O O . ILE C 1 43 ? 47.905 8.393 -4.066 1.00 155.16 37 ILE C O 1
ATOM 4638 N N . PHE C 1 44 ? 46.031 7.149 -3.812 1.00 141.31 38 PHE C N 1
ATOM 4639 C CA . PHE C 1 44 ? 46.663 5.907 -4.259 1.00 142.65 38 PHE C CA 1
ATOM 4640 C C . PHE C 1 44 ? 45.746 5.110 -5.189 1.00 138.80 38 PHE C C 1
ATOM 4641 O O . PHE C 1 44 ? 44.541 5.315 -5.225 1.00 133.67 38 PHE C O 1
ATOM 4649 N N . GLU C 1 45 ? 46.333 4.209 -5.954 1.00 143.47 39 GLU C N 1
ATOM 4650 C CA . GLU C 1 45 ? 45.565 3.402 -6.869 1.00 143.49 39 GLU C CA 1
ATOM 4651 C C . GLU C 1 45 ? 45.321 2.082 -6.183 1.00 141.07 39 GLU C C 1
ATOM 4652 O O . GLU C 1 45 ? 46.207 1.538 -5.505 1.00 150.11 39 GLU C O 1
ATOM 4658 N N . ASN C 1 46 ? 44.110 1.579 -6.349 1.00 131.11 40 ASN C N 1
ATOM 4659 C CA . ASN C 1 46 ? 43.727 0.282 -5.851 1.00 126.19 40 ASN C CA 1
ATOM 4660 C C . ASN C 1 46 ? 43.141 -0.457 -7.042 1.00 125.09 40 ASN C C 1
ATOM 4661 O O . ASN C 1 46 ? 42.497 0.144 -7.881 1.00 124.41 40 ASN C O 1
ATOM 4666 N N . ALA C 1 47 ? 43.385 -1.750 -7.134 1.00 126.61 41 ALA C N 1
ATOM 4667 C CA . ALA C 1 47 ? 42.865 -2.560 -8.238 1.00 126.74 41 ALA C CA 1
ATOM 4668 C C . ALA C 1 47 ? 41.362 -2.494 -8.403 1.00 121.84 41 ALA C C 1
ATOM 4669 O O . ALA C 1 47 ? 40.887 -2.517 -9.514 1.00 123.43 41 ALA C O 1
ATOM 4671 N N . ALA C 1 48 ? 40.618 -2.453 -7.305 1.00 117.59 42 ALA C N 1
ATOM 4672 C CA . ALA C 1 48 ? 39.186 -2.519 -7.386 1.00 115.20 42 ALA C CA 1
ATOM 4673 C C . ALA C 1 48 ? 38.623 -1.138 -7.706 1.00 113.77 42 ALA C C 1
ATOM 4674 O O . ALA C 1 48 ? 37.871 -0.997 -8.660 1.00 116.14 42 ALA C O 1
ATOM 4676 N N . PHE C 1 49 ? 38.991 -0.132 -6.912 1.00 111.91 43 PHE C N 1
ATOM 4677 C CA . PHE C 1 49 ? 38.271 1.147 -6.910 1.00 109.80 43 PHE C CA 1
ATOM 4678 C C . PHE C 1 49 ? 39.034 2.261 -7.607 1.00 112.25 43 PHE C C 1
ATOM 4679 O O . PHE C 1 49 ? 38.671 3.441 -7.542 1.00 109.71 43 PHE C O 1
ATOM 4687 N N . GLY C 1 50 ? 40.091 1.888 -8.296 1.00 116.96 44 GLY C N 1
ATOM 4688 C CA . GLY C 1 50 ? 40.922 2.882 -8.961 1.00 123.01 44 GLY C CA 1
ATOM 4689 C C . GLY C 1 50 ? 41.609 3.848 -8.007 1.00 125.61 44 GLY C C 1
ATOM 4690 O O . GLY C 1 50 ? 42.132 3.445 -6.971 1.00 129.76 44 GLY C O 1
ATOM 4691 N N . ARG C 1 51 ? 41.627 5.123 -8.358 1.00 127.52 45 ARG C N 1
ATOM 4692 C CA . ARG C 1 51 ? 42.246 6.131 -7.512 1.00 131.06 45 ARG C CA 1
ATOM 4693 C C . ARG C 1 51 ? 41.384 6.442 -6.309 1.00 127.65 45 ARG C C 1
ATOM 4694 O O . ARG C 1 51 ? 40.177 6.587 -6.431 1.00 127.17 45 ARG C O 1
ATOM 4702 N N . VAL C 1 52 ? 41.998 6.520 -5.140 1.00 128.82 46 VAL C N 1
ATOM 4703 C CA . VAL C 1 52 ? 41.258 6.718 -3.897 1.00 124.77 46 VAL C CA 1
ATOM 4704 C C . VAL C 1 52 ? 41.833 7.933 -3.194 1.00 129.70 46 VAL C C 1
ATOM 4705 O O . VAL C 1 52 ? 43.022 7.970 -2.928 1.00 144.27 46 VAL C O 1
ATOM 4709 N N . MET C 1 53 ? 41.018 8.941 -2.917 1.00 126.32 47 MET C N 1
ATOM 4710 C CA . MET C 1 53 ? 41.495 10.110 -2.168 1.00 127.19 47 MET C CA 1
ATOM 4711 C C . MET C 1 53 ? 41.021 9.972 -0.747 1.00 124.57 47 MET C C 1
ATOM 4712 O O . MET C 1 53 ? 39.879 9.599 -0.510 1.00 118.48 47 MET C O 1
ATOM 4717 N N . ALA C 1 54 ? 41.901 10.282 0.193 1.00 129.85 48 ALA C N 1
ATOM 4718 C CA . ALA C 1 54 ? 41.586 10.157 1.603 1.00 130.56 48 ALA C CA 1
ATOM 4719 C C . ALA C 1 54 ? 42.231 11.292 2.384 1.00 134.18 48 ALA C C 1
ATOM 4720 O O . ALA C 1 54 ? 43.393 11.622 2.162 1.00 140.46 48 ALA C O 1
ATOM 4722 N N . LEU C 1 55 ? 41.467 11.870 3.307 1.00 130.12 49 LEU C N 1
ATOM 4723 C CA . LEU C 1 55 ? 41.925 13.003 4.080 1.00 132.70 49 LEU C CA 1
ATOM 4724 C C . LEU C 1 55 ? 41.746 12.719 5.563 1.00 131.92 49 LEU C C 1
ATOM 4725 O O . LEU C 1 55 ? 40.629 12.457 6.025 1.00 125.97 49 LEU C O 1
ATOM 4730 N N . ASP C 1 56 ? 42.857 12.786 6.296 1.00 137.12 50 ASP C N 1
ATOM 4731 C CA . ASP C 1 56 ? 42.881 12.514 7.727 1.00 138.86 50 ASP C CA 1
ATOM 4732 C C . ASP C 1 56 ? 42.229 11.170 8.022 1.00 136.85 50 ASP C C 1
ATOM 4733 O O . ASP C 1 56 ? 41.439 11.025 8.964 1.00 143.31 50 ASP C O 1
ATOM 4738 N N . GLY C 1 57 ? 42.553 10.192 7.176 1.00 136.49 51 GLY C N 1
ATOM 4739 C CA . GLY C 1 57 ? 42.148 8.805 7.378 1.00 132.49 51 GLY C CA 1
ATOM 4740 C C . GLY C 1 57 ? 40.739 8.467 6.944 1.00 124.25 51 GLY C C 1
ATOM 4741 O O . GLY C 1 57 ? 40.305 7.338 7.185 1.00 121.04 51 GLY C O 1
ATOM 4742 N N . VAL C 1 58 ? 40.046 9.425 6.312 1.00 120.58 52 VAL C N 1
ATOM 4743 C CA . VAL C 1 58 ? 38.649 9.272 5.933 1.00 116.17 52 VAL C CA 1
ATOM 4744 C C . VAL C 1 58 ? 38.497 9.360 4.390 1.00 116.14 52 VAL C C 1
ATOM 4745 O O . VAL C 1 58 ? 38.951 10.325 3.780 1.00 119.32 52 VAL C O 1
ATOM 4749 N N . VAL C 1 59 ? 37.926 8.323 3.758 1.00 111.93 53 VAL C N 1
ATOM 4750 C CA . VAL C 1 59 ? 37.856 8.260 2.281 1.00 108.11 53 VAL C CA 1
ATOM 4751 C C . VAL C 1 59 ? 36.935 9.335 1.821 1.00 105.40 53 VAL C C 1
ATOM 4752 O O . VAL C 1 59 ? 35.818 9.387 2.284 1.00 104.31 53 VAL C O 1
ATOM 4756 N N . GLN C 1 60 ? 37.407 10.182 0.912 1.00 112.40 54 GLN C N 1
ATOM 4757 C CA . GLN C 1 60 ? 36.628 11.294 0.346 1.00 111.31 54 GLN C CA 1
ATOM 4758 C C . GLN C 1 60 ? 35.915 10.868 -0.947 1.00 107.16 54 GLN C C 1
ATOM 4759 O O . GLN C 1 60 ? 34.752 11.123 -1.142 1.00 100.08 54 GLN C O 1
ATOM 4765 N N . THR C 1 61 ? 36.641 10.209 -1.832 1.00 110.68 55 THR C N 1
ATOM 4766 C CA . THR C 1 61 ? 36.103 9.797 -3.104 1.00 109.51 55 THR C CA 1
ATOM 4767 C C . THR C 1 61 ? 36.973 8.697 -3.706 1.00 108.58 55 THR C C 1
ATOM 4768 O O . THR C 1 61 ? 38.095 8.433 -3.271 1.00 112.71 55 THR C O 1
ATOM 4772 N N . THR C 1 62 ? 36.420 8.049 -4.710 1.00 104.96 56 THR C N 1
ATOM 4773 C CA . THR C 1 62 ? 37.010 6.891 -5.337 1.00 105.96 56 THR C CA 1
ATOM 4774 C C . THR C 1 62 ? 36.674 6.964 -6.802 1.00 109.79 56 THR C C 1
ATOM 4775 O O . THR C 1 62 ? 35.535 7.274 -7.161 1.00 107.40 56 THR C O 1
ATOM 4779 N N . GLU C 1 63 ? 37.657 6.680 -7.649 1.00 116.70 57 GLU C N 1
ATOM 4780 C CA . GLU C 1 63 ? 37.491 6.817 -9.088 1.00 122.09 57 GLU C CA 1
ATOM 4781 C C . GLU C 1 63 ? 36.330 5.980 -9.604 1.00 120.75 57 GLU C C 1
ATOM 4782 O O . GLU C 1 63 ? 35.488 6.472 -10.349 1.00 120.81 57 GLU C O 1
ATOM 4788 N N . ARG C 1 64 ? 36.251 4.736 -9.143 1.00 123.70 58 ARG C N 1
ATOM 4789 C CA . ARG C 1 64 ? 35.343 3.738 -9.721 1.00 121.90 58 ARG C CA 1
ATOM 4790 C C . ARG C 1 64 ? 33.889 3.797 -9.273 1.00 112.74 58 ARG C C 1
ATOM 4791 O O . ARG C 1 64 ? 33.047 3.265 -9.974 1.00 107.31 58 ARG C O 1
ATOM 4799 N N . ASP C 1 65 ? 33.595 4.411 -8.117 1.00 110.36 59 ASP C N 1
ATOM 4800 C CA . ASP C 1 65 ? 32.202 4.502 -7.606 1.00 100.22 59 ASP C CA 1
ATOM 4801 C C . ASP C 1 65 ? 31.611 5.909 -7.374 1.00 96.22 59 ASP C C 1
ATOM 4802 O O . ASP C 1 65 ? 30.463 6.029 -7.017 1.00 88.49 59 ASP C O 1
ATOM 4807 N N . GLU C 1 66 ? 32.404 6.958 -7.582 1.00 100.19 60 GLU C N 1
ATOM 4808 C CA . GLU C 1 66 ? 31.952 8.329 -7.408 1.00 98.60 60 GLU C CA 1
ATOM 4809 C C . GLU C 1 66 ? 30.705 8.611 -8.240 1.00 94.68 60 GLU C C 1
ATOM 4810 O O . GLU C 1 66 ? 29.853 9.406 -7.837 1.00 93.15 60 GLU C O 1
ATOM 4816 N N . PHE C 1 67 ? 30.570 7.956 -9.387 1.00 94.47 61 PHE C N 1
ATOM 4817 C CA . PHE C 1 67 ? 29.391 8.185 -10.214 1.00 92.56 61 PHE C CA 1
ATOM 4818 C C . PHE C 1 67 ? 28.085 8.020 -9.460 1.00 85.86 61 PHE C C 1
ATOM 4819 O O . PHE C 1 67 ? 27.153 8.822 -9.647 1.00 83.53 61 PHE C O 1
ATOM 4827 N N . ILE C 1 68 ? 28.013 7.023 -8.583 1.00 81.95 62 ILE C N 1
ATOM 4828 C CA . ILE C 1 68 ? 26.733 6.785 -7.832 1.00 77.85 62 ILE C CA 1
ATOM 4829 C C . ILE C 1 68 ? 26.385 8.001 -6.989 1.00 75.53 62 ILE C C 1
ATOM 4830 O O . ILE C 1 68 ? 25.292 8.535 -7.095 1.00 71.59 62 ILE C O 1
ATOM 4835 N N . TYR C 1 69 ? 27.374 8.463 -6.232 1.00 77.93 63 TYR C N 1
ATOM 4836 C CA . TYR C 1 69 ? 27.253 9.632 -5.400 1.00 78.92 63 TYR C CA 1
ATOM 4837 C C . TYR C 1 69 ? 26.912 10.853 -6.220 1.00 80.05 63 TYR C C 1
ATOM 4838 O O . TYR C 1 69 ? 25.956 11.571 -5.890 1.00 79.02 63 TYR C O 1
ATOM 4847 N N . HIS C 1 70 ? 27.680 11.114 -7.277 1.00 81.05 64 HIS C N 1
ATOM 4848 C CA . HIS C 1 70 ? 27.473 12.359 -7.994 1.00 83.15 64 HIS C CA 1
ATOM 4849 C C . HIS C 1 70 ? 26.250 12.367 -8.880 1.00 82.26 64 HIS C C 1
ATOM 4850 O O . HIS C 1 70 ? 25.612 13.405 -9.031 1.00 83.18 64 HIS C O 1
ATOM 4857 N N . GLU C 1 71 ? 25.905 11.229 -9.463 1.00 81.84 65 GLU C N 1
ATOM 4858 C CA . GLU C 1 71 ? 24.654 11.155 -10.221 1.00 80.96 65 GLU C CA 1
ATOM 4859 C C . GLU C 1 71 ? 23.497 11.442 -9.320 1.00 75.32 65 GLU C C 1
ATOM 4860 O O . GLU C 1 71 ? 22.694 12.293 -9.646 1.00 76.06 65 GLU C O 1
ATOM 4866 N N . MET C 1 72 ? 23.429 10.766 -8.172 1.00 70.68 66 MET C N 1
ATOM 4867 C CA . MET C 1 72 ? 22.246 10.849 -7.315 1.00 66.18 66 MET C CA 1
ATOM 4868 C C . MET C 1 72 ? 22.191 12.221 -6.673 1.00 67.52 66 MET C C 1
ATOM 4869 O O . MET C 1 72 ? 21.142 12.773 -6.405 1.00 65.76 66 MET C O 1
ATOM 4874 N N . MET C 1 73 ? 23.325 12.825 -6.464 1.00 71.79 67 MET C N 1
ATOM 4875 C CA . MET C 1 73 ? 23.266 14.089 -5.795 1.00 75.44 67 MET C CA 1
ATOM 4876 C C . MET C 1 73 ? 22.836 15.213 -6.776 1.00 83.06 67 MET C C 1
ATOM 4877 O O . MET C 1 73 ? 22.339 16.270 -6.358 1.00 88.18 67 MET C O 1
ATOM 4882 N N . THR C 1 74 ? 22.995 14.981 -8.080 1.00 86.32 68 THR C N 1
ATOM 4883 C CA . THR C 1 74 ? 22.829 16.030 -9.045 1.00 87.33 68 THR C CA 1
ATOM 4884 C C . THR C 1 74 ? 21.517 15.865 -9.760 1.00 86.58 68 THR C C 1
ATOM 4885 O O . THR C 1 74 ? 20.744 16.829 -9.848 1.00 90.47 68 THR C O 1
ATOM 4889 N N . HIS C 1 75 ? 21.213 14.653 -10.220 1.00 83.31 69 HIS C N 1
ATOM 4890 C CA . HIS C 1 75 ? 20.073 14.473 -11.126 1.00 82.56 69 HIS C CA 1
ATOM 4891 C C . HIS C 1 75 ? 18.732 14.455 -10.446 1.00 77.35 69 HIS C C 1
ATOM 4892 O O . HIS C 1 75 ? 17.757 14.948 -11.007 1.00 80.98 69 HIS C O 1
ATOM 4899 N N . VAL C 1 76 ? 18.673 13.906 -9.246 1.00 71.59 70 VAL C N 1
ATOM 4900 C CA . VAL C 1 76 ? 17.401 13.792 -8.546 1.00 67.65 70 VAL C CA 1
ATOM 4901 C C . VAL C 1 76 ? 16.793 15.149 -8.424 1.00 69.16 70 VAL C C 1
ATOM 4902 O O . VAL C 1 76 ? 15.657 15.323 -8.855 1.00 71.25 70 VAL C O 1
ATOM 4906 N N . PRO C 1 77 ? 17.528 16.136 -7.880 1.00 69.98 71 PRO C N 1
ATOM 4907 C CA . PRO C 1 77 ? 16.931 17.495 -7.809 1.00 70.90 71 PRO C CA 1
ATOM 4908 C C . PRO C 1 77 ? 16.784 18.204 -9.153 1.00 73.59 71 PRO C C 1
ATOM 4909 O O . PRO C 1 77 ? 15.755 18.819 -9.449 1.00 73.53 71 PRO C O 1
ATOM 4913 N N . LEU C 1 78 ? 17.817 18.144 -9.975 1.00 75.88 72 LEU C N 1
ATOM 4914 C CA . LEU C 1 78 ? 17.720 18.849 -11.244 1.00 79.00 72 LEU C CA 1
ATOM 4915 C C . LEU C 1 78 ? 16.504 18.395 -12.035 1.00 78.33 72 LEU C C 1
ATOM 4916 O O . LEU C 1 78 ? 15.831 19.217 -12.553 1.00 81.86 72 LEU C O 1
ATOM 4921 N N . LEU C 1 79 ? 16.209 17.109 -12.115 1.00 75.67 73 LEU C N 1
ATOM 4922 C CA . LEU C 1 79 ? 15.072 16.662 -12.888 1.00 75.99 73 LEU C CA 1
ATOM 4923 C C . LEU C 1 79 ? 13.783 16.776 -12.102 1.00 74.22 73 LEU C C 1
ATOM 4924 O O . LEU C 1 79 ? 12.710 16.753 -12.665 1.00 74.42 73 LEU C O 1
ATOM 4929 N N . ALA C 1 80 ? 13.863 16.871 -10.785 1.00 73.31 74 ALA C N 1
ATOM 4930 C CA . ALA C 1 80 ? 12.633 16.996 -9.977 1.00 72.55 74 ALA C CA 1
ATOM 4931 C C . ALA C 1 80 ? 12.149 18.421 -10.104 1.00 76.15 74 ALA C C 1
ATOM 4932 O O . ALA C 1 80 ? 10.987 18.681 -10.365 1.00 77.45 74 ALA C O 1
ATOM 4934 N N . HIS C 1 81 ? 13.065 19.355 -9.888 1.00 80.37 75 HIS C N 1
ATOM 4935 C CA . HIS C 1 81 ? 12.870 20.706 -10.336 1.00 86.36 75 HIS C CA 1
ATOM 4936 C C . HIS C 1 81 ? 12.710 20.527 -11.825 1.00 92.49 75 HIS C C 1
ATOM 4937 O O . HIS C 1 81 ? 13.319 19.633 -12.431 1.00 93.58 75 HIS C O 1
ATOM 4944 N N . GLY C 1 82 ? 11.854 21.290 -12.451 1.00 95.88 76 GLY C N 1
ATOM 4945 C CA . GLY C 1 82 ? 11.738 21.052 -13.893 1.00 102.34 76 GLY C CA 1
ATOM 4946 C C . GLY C 1 82 ? 12.801 21.765 -14.721 1.00 105.15 76 GLY C C 1
ATOM 4947 O O . GLY C 1 82 ? 13.302 21.260 -15.724 1.00 105.42 76 GLY C O 1
ATOM 4948 N N . HIS C 1 83 ? 13.100 22.976 -14.276 1.00 108.23 77 HIS C N 1
ATOM 4949 C CA . HIS C 1 83 ? 13.633 24.008 -15.104 1.00 111.94 77 HIS C CA 1
ATOM 4950 C C . HIS C 1 83 ? 14.720 24.774 -14.349 1.00 110.75 77 HIS C C 1
ATOM 4951 O O . HIS C 1 83 ? 14.660 25.983 -14.197 1.00 115.31 77 HIS C O 1
ATOM 4958 N N . ALA C 1 84 ? 15.724 24.043 -13.893 1.00 107.75 78 ALA C N 1
ATOM 4959 C CA . ALA C 1 84 ? 16.849 24.623 -13.189 1.00 109.05 78 ALA C CA 1
ATOM 4960 C C . ALA C 1 84 ? 17.788 25.331 -14.178 1.00 119.00 78 ALA C C 1
ATOM 4961 O O . ALA C 1 84 ? 18.430 24.680 -15.007 1.00 126.75 78 ALA C O 1
ATOM 4963 N N . LYS C 1 85 ? 17.861 26.658 -14.117 1.00 123.16 79 LYS C N 1
ATOM 4964 C CA . LYS C 1 85 ? 18.728 27.419 -15.015 1.00 126.31 79 LYS C CA 1
ATOM 4965 C C . LYS C 1 85 ? 20.052 27.789 -14.337 1.00 126.67 79 LYS C C 1
ATOM 4966 O O . LYS C 1 85 ? 21.094 27.880 -15.004 1.00 133.08 79 LYS C O 1
ATOM 4972 N N . HIS C 1 86 ? 20.024 27.971 -13.017 1.00 119.79 80 HIS C N 1
ATOM 4973 C CA . HIS C 1 86 ? 21.232 28.315 -12.252 1.00 118.98 80 HIS C CA 1
ATOM 4974 C C . HIS C 1 86 ? 21.461 27.406 -11.033 1.00 112.77 80 HIS C C 1
ATOM 4975 O O . HIS C 1 86 ? 20.611 27.258 -10.165 1.00 109.44 80 HIS C O 1
ATOM 4982 N N . VAL C 1 87 ? 22.649 26.837 -10.954 1.00 112.14 81 VAL C N 1
ATOM 4983 C CA . VAL C 1 87 ? 22.977 25.901 -9.905 1.00 106.32 81 VAL C CA 1
ATOM 4984 C C . VAL C 1 87 ? 24.205 26.381 -9.144 1.00 109.47 81 VAL C C 1
ATOM 4985 O O . VAL C 1 87 ? 25.163 26.915 -9.731 1.00 115.38 81 VAL C O 1
ATOM 4989 N N . LEU C 1 88 ? 24.169 26.205 -7.834 1.00 105.52 82 LEU C N 1
ATOM 4990 C CA . LEU C 1 88 ? 25.315 26.509 -6.972 1.00 106.68 82 LEU C CA 1
ATOM 4991 C C . LEU C 1 88 ? 25.815 25.232 -6.339 1.00 102.80 82 LEU C C 1
ATOM 4992 O O . LEU C 1 88 ? 25.067 24.508 -5.675 1.00 96.96 82 LEU C O 1
ATOM 4997 N N . ILE C 1 89 ? 27.089 24.947 -6.525 1.00 106.11 83 ILE C N 1
ATOM 4998 C CA . ILE C 1 89 ? 27.695 23.781 -5.869 1.00 103.92 83 ILE C CA 1
ATOM 4999 C C . ILE C 1 89 ? 28.571 24.234 -4.712 1.00 106.79 83 ILE C C 1
ATOM 5000 O O . ILE C 1 89 ? 29.476 25.066 -4.901 1.00 114.92 83 ILE C O 1
ATOM 5005 N N . ILE C 1 90 ? 28.310 23.713 -3.524 1.00 102.76 84 ILE C N 1
ATOM 5006 C CA . ILE C 1 90 ? 29.108 24.063 -2.352 1.00 106.35 84 ILE C CA 1
ATOM 5007 C C . ILE C 1 90 ? 29.970 22.878 -2.006 1.00 105.56 84 ILE C C 1
ATOM 5008 O O . ILE C 1 90 ? 29.500 21.790 -1.914 1.00 101.32 84 ILE C O 1
ATOM 5013 N N . GLY C 1 91 ? 31.258 23.081 -1.852 1.00 113.83 85 GLY C N 1
ATOM 5014 C CA . GLY C 1 91 ? 32.174 21.948 -1.794 1.00 116.92 85 GLY C CA 1
ATOM 5015 C C . GLY C 1 91 ? 32.337 21.441 -3.216 1.00 120.23 85 GLY C C 1
ATOM 5016 O O . GLY C 1 91 ? 32.249 22.212 -4.162 1.00 127.75 85 GLY C O 1
ATOM 5017 N N . GLY C 1 92 ? 32.581 20.151 -3.378 1.00 119.31 86 GLY C N 1
ATOM 5018 C CA . GLY C 1 92 ? 32.768 19.572 -4.712 1.00 119.15 86 GLY C CA 1
ATOM 5019 C C . GLY C 1 92 ? 34.006 20.051 -5.445 1.00 125.97 86 GLY C C 1
ATOM 5020 O O . GLY C 1 92 ? 33.927 20.377 -6.627 1.00 127.95 86 GLY C O 1
ATOM 5021 N N . GLY C 1 93 ? 35.145 20.072 -4.744 1.00 130.31 87 GLY C N 1
ATOM 5022 C CA . GLY C 1 93 ? 36.439 20.448 -5.329 1.00 138.64 87 GLY C CA 1
ATOM 5023 C C . GLY C 1 93 ? 36.918 19.500 -6.422 1.00 140.17 87 GLY C C 1
ATOM 5024 O O . GLY C 1 93 ? 37.631 19.920 -7.351 1.00 146.48 87 GLY C O 1
ATOM 5025 N N . ASP C 1 94 ? 36.537 18.224 -6.307 1.00 135.71 88 ASP C N 1
ATOM 5026 C CA . ASP C 1 94 ? 36.908 17.210 -7.304 1.00 136.90 88 ASP C CA 1
ATOM 5027 C C . ASP C 1 94 ? 36.353 17.516 -8.690 1.00 138.49 88 ASP C C 1
ATOM 5028 O O . ASP C 1 94 ? 36.974 17.162 -9.693 1.00 148.61 88 ASP C O 1
ATOM 5033 N N . GLY C 1 95 ? 35.197 18.176 -8.740 1.00 134.90 89 GLY C N 1
ATOM 5034 C CA . GLY C 1 95 ? 34.577 18.572 -10.003 1.00 131.62 89 GLY C CA 1
ATOM 5035 C C . GLY C 1 95 ? 33.675 17.514 -10.624 1.00 126.51 89 GLY C C 1
ATOM 5036 O O . GLY C 1 95 ? 33.172 17.699 -11.723 1.00 126.71 89 GLY C O 1
ATOM 5037 N N . ALA C 1 96 ? 33.465 16.401 -9.927 1.00 120.70 90 ALA C N 1
ATOM 5038 C CA . ALA C 1 96 ? 32.565 15.368 -10.400 1.00 114.94 90 ALA C CA 1
ATOM 5039 C C . ALA C 1 96 ? 31.152 15.911 -10.459 1.00 111.55 90 ALA C C 1
ATOM 5040 O O . ALA C 1 96 ? 30.426 15.677 -11.424 1.00 113.95 90 ALA C O 1
ATOM 5042 N N . MET C 1 97 ? 30.759 16.636 -9.420 1.00 106.56 91 MET C N 1
ATOM 5043 C CA . MET C 1 97 ? 29.455 17.301 -9.408 1.00 102.27 91 MET C CA 1
ATOM 5044 C C . MET C 1 97 ? 29.357 18.259 -10.609 1.00 105.01 91 MET C C 1
ATOM 5045 O O . MET C 1 97 ? 28.378 18.244 -11.366 1.00 103.01 91 MET C O 1
ATOM 5050 N N . LEU C 1 98 ? 30.383 19.078 -10.809 1.00 108.64 92 LEU C N 1
ATOM 5051 C CA . LEU C 1 98 ? 30.349 19.979 -11.949 1.00 113.33 92 LEU C CA 1
ATOM 5052 C C . LEU C 1 98 ? 30.168 19.214 -13.243 1.00 114.37 92 LEU C C 1
ATOM 5053 O O . LEU C 1 98 ? 29.442 19.645 -14.132 1.00 116.93 92 LEU C O 1
ATOM 5058 N N . ARG C 1 99 ? 30.832 18.088 -13.365 1.00 114.22 93 ARG C N 1
ATOM 5059 C CA . ARG C 1 99 ? 30.672 17.289 -14.549 1.00 117.56 93 ARG C CA 1
ATOM 5060 C C . ARG C 1 99 ? 29.235 16.915 -14.804 1.00 115.92 93 ARG C C 1
ATOM 5061 O O . ARG C 1 99 ? 28.756 17.019 -15.922 1.00 124.05 93 ARG C O 1
ATOM 5069 N N . GLU C 1 100 ? 28.547 16.460 -13.774 1.00 110.14 94 GLU C N 1
ATOM 5070 C CA . GLU C 1 100 ? 27.209 15.965 -13.964 1.00 106.93 94 GLU C CA 1
ATOM 5071 C C . GLU C 1 100 ? 26.274 17.103 -14.195 1.00 108.27 94 GLU C C 1
ATOM 5072 O O . GLU C 1 100 ? 25.479 17.027 -15.116 1.00 111.65 94 GLU C O 1
ATOM 5078 N N . VAL C 1 101 ? 26.369 18.167 -13.399 1.00 108.61 95 VAL C N 1
ATOM 5079 C CA . VAL C 1 101 ? 25.502 19.340 -13.634 1.00 110.37 95 VAL C CA 1
ATOM 5080 C C . VAL C 1 101 ? 25.643 19.844 -15.089 1.00 115.05 95 VAL C C 1
ATOM 5081 O O . VAL C 1 101 ? 24.646 20.178 -15.740 1.00 114.52 95 VAL C O 1
ATOM 5085 N N . THR C 1 102 ? 26.883 19.844 -15.574 1.00 118.37 96 THR C N 1
ATOM 5086 C CA . THR C 1 102 ? 27.222 20.162 -16.953 1.00 125.17 96 THR C CA 1
ATOM 5087 C C . THR C 1 102 ? 26.450 19.404 -18.016 1.00 125.38 96 THR C C 1
ATOM 5088 O O . THR C 1 102 ? 26.253 19.915 -19.108 1.00 128.92 96 THR C O 1
ATOM 5092 N N . ARG C 1 103 ? 25.989 18.212 -17.727 1.00 123.52 97 ARG C N 1
ATOM 5093 C CA . ARG C 1 103 ? 25.317 17.427 -18.746 1.00 126.28 97 ARG C CA 1
ATOM 5094 C C . ARG C 1 103 ? 23.904 17.847 -19.022 1.00 123.08 97 ARG C C 1
ATOM 5095 O O . ARG C 1 103 ? 23.262 17.308 -19.894 1.00 122.98 97 ARG C O 1
ATOM 5103 N N . HIS C 1 104 ? 23.391 18.764 -18.236 1.00 120.66 98 HIS C N 1
ATOM 5104 C CA . HIS C 1 104 ? 22.083 19.319 -18.495 1.00 123.16 98 HIS C CA 1
ATOM 5105 C C . HIS C 1 104 ? 22.215 20.506 -19.413 1.00 133.62 98 HIS C C 1
ATOM 5106 O O . HIS C 1 104 ? 22.689 21.566 -19.005 1.00 137.87 98 HIS C O 1
ATOM 5113 N N . LYS C 1 105 ? 21.776 20.343 -20.653 1.00 142.26 99 LYS C N 1
ATOM 5114 C CA . LYS C 1 105 ? 21.907 21.424 -21.624 1.00 151.49 99 LYS C CA 1
ATOM 5115 C C . LYS C 1 105 ? 21.140 22.688 -21.204 1.00 148.04 99 LYS C C 1
ATOM 5116 O O . LYS C 1 105 ? 21.579 23.792 -21.459 1.00 151.70 99 LYS C O 1
ATOM 5122 N N . ASN C 1 106 ? 20.009 22.510 -20.539 1.00 144.06 100 ASN C N 1
ATOM 5123 C CA . ASN C 1 106 ? 19.165 23.628 -20.136 1.00 143.29 100 ASN C CA 1
ATOM 5124 C C . ASN C 1 106 ? 19.755 24.545 -19.074 1.00 137.11 100 ASN C C 1
ATOM 5125 O O . ASN C 1 106 ? 19.350 25.700 -18.959 1.00 138.51 100 ASN C O 1
ATOM 5130 N N . VAL C 1 107 ? 20.706 24.039 -18.302 1.00 129.75 101 VAL C N 1
ATOM 5131 C CA . VAL C 1 107 ? 21.368 24.851 -17.286 1.00 126.98 101 VAL C CA 1
ATOM 5132 C C . VAL C 1 107 ? 22.183 25.925 -17.985 1.00 131.78 101 VAL C C 1
ATOM 5133 O O . VAL C 1 107 ? 22.917 25.619 -18.913 1.00 132.96 101 VAL C O 1
ATOM 5137 N N . GLU C 1 108 ? 22.066 27.169 -17.533 1.00 132.30 102 GLU C N 1
ATOM 5138 C CA . GLU C 1 108 ? 22.803 28.248 -18.165 1.00 138.83 102 GLU C CA 1
ATOM 5139 C C . GLU C 1 108 ? 23.913 28.861 -17.292 1.00 139.25 102 GLU C C 1
ATOM 5140 O O . GLU C 1 108 ? 24.800 29.512 -17.795 1.00 145.11 102 GLU C O 1
ATOM 5146 N N . SER C 1 109 ? 23.894 28.658 -15.991 1.00 134.77 103 SER C N 1
ATOM 5147 C CA . SER C 1 109 ? 25.024 29.103 -15.169 1.00 136.65 103 SER C CA 1
ATOM 5148 C C . SER C 1 109 ? 25.288 28.161 -13.984 1.00 130.61 103 SER C C 1
ATOM 5149 O O . SER C 1 109 ? 24.364 27.628 -13.366 1.00 125.12 103 SER C O 1
ATOM 5152 N N . ILE C 1 110 ? 26.563 27.943 -13.688 1.00 131.85 104 ILE C N 1
ATOM 5153 C CA . ILE C 1 110 ? 26.987 27.039 -12.590 1.00 126.02 104 ILE C CA 1
ATOM 5154 C C . ILE C 1 110 ? 28.044 27.746 -11.733 1.00 128.98 104 ILE C C 1
ATOM 5155 O O . ILE C 1 110 ? 29.014 28.279 -12.257 1.00 136.87 104 ILE C O 1
ATOM 5160 N N . THR C 1 111 ? 27.861 27.763 -10.425 1.00 124.51 105 THR C N 1
ATOM 5161 C CA . THR C 1 111 ? 28.851 28.356 -9.527 1.00 126.21 105 THR C CA 1
ATOM 5162 C C . THR C 1 111 ? 29.349 27.381 -8.461 1.00 122.21 105 THR C C 1
ATOM 5163 O O . THR C 1 111 ? 28.573 26.781 -7.717 1.00 116.70 105 THR C O 1
ATOM 5167 N N . MET C 1 112 ? 30.657 27.217 -8.391 1.00 125.67 106 MET C N 1
ATOM 5168 C CA . MET C 1 112 ? 31.270 26.365 -7.378 1.00 122.84 106 MET C CA 1
ATOM 5169 C C . MET C 1 112 ? 31.949 27.255 -6.348 1.00 127.68 106 MET C C 1
ATOM 5170 O O . MET C 1 112 ? 32.885 27.991 -6.673 1.00 134.13 106 MET C O 1
ATOM 5175 N N . VAL C 1 113 ? 31.444 27.225 -5.117 1.00 125.84 107 VAL C N 1
ATOM 5176 C CA . VAL C 1 113 ? 32.101 27.905 -4.006 1.00 130.63 107 VAL C CA 1
ATOM 5177 C C . VAL C 1 113 ? 32.974 26.876 -3.322 1.00 130.98 107 VAL C C 1
ATOM 5178 O O . VAL C 1 113 ? 32.542 25.764 -3.084 1.00 121.97 107 VAL C O 1
ATOM 5182 N N . GLU C 1 114 ? 34.229 27.236 -3.074 1.00 143.23 108 GLU C N 1
ATOM 5183 C CA . GLU C 1 114 ? 35.190 26.308 -2.476 1.00 149.10 108 GLU C CA 1
ATOM 5184 C C . GLU C 1 114 ? 36.142 27.008 -1.507 1.00 158.72 108 GLU C C 1
ATOM 5185 O O . GLU C 1 114 ? 36.466 28.180 -1.671 1.00 170.42 108 GLU C O 1
ATOM 5191 N N . ILE C 1 115 ? 36.570 26.265 -0.490 1.00 165.84 109 ILE C N 1
ATOM 5192 C CA . ILE C 1 115 ? 37.357 26.809 0.615 1.00 172.42 109 ILE C CA 1
ATOM 5193 C C . ILE C 1 115 ? 38.685 27.389 0.162 1.00 173.19 109 ILE C C 1
ATOM 5194 O O . ILE C 1 115 ? 39.087 28.414 0.679 1.00 173.35 109 ILE C O 1
ATOM 5199 N N . ASP C 1 116 ? 39.354 26.742 -0.790 1.00 175.17 110 ASP C N 1
ATOM 5200 C CA . ASP C 1 116 ? 40.529 27.352 -1.431 1.00 190.34 110 ASP C CA 1
ATOM 5201 C C . ASP C 1 116 ? 40.808 26.822 -2.845 1.00 191.95 110 ASP C C 1
ATOM 5202 O O . ASP C 1 116 ? 40.446 25.692 -3.190 1.00 191.04 110 ASP C O 1
ATOM 5207 N N . ALA C 1 117 ? 41.472 27.656 -3.645 1.00 201.47 111 ALA C N 1
ATOM 5208 C CA . ALA C 1 117 ? 41.769 27.362 -5.055 1.00 208.73 111 ALA C CA 1
ATOM 5209 C C . ALA C 1 117 ? 42.784 26.249 -5.212 1.00 216.54 111 ALA C C 1
ATOM 5210 O O . ALA C 1 117 ? 42.971 25.735 -6.315 1.00 223.63 111 ALA C O 1
ATOM 5212 N N . GLY C 1 118 ? 43.462 25.908 -4.119 1.00 223.06 112 GLY C N 1
ATOM 5213 C CA . GLY C 1 118 ? 44.418 24.813 -4.113 1.00 226.91 112 GLY C CA 1
ATOM 5214 C C . GLY C 1 118 ? 43.751 23.462 -4.279 1.00 220.79 112 GLY C C 1
ATOM 5215 O O . GLY C 1 118 ? 44.132 22.679 -5.153 1.00 210.31 112 GLY C O 1
ATOM 5216 N N . VAL C 1 119 ? 42.739 23.201 -3.452 1.00 222.75 113 VAL C N 1
ATOM 5217 C CA . VAL C 1 119 ? 42.049 21.904 -3.459 1.00 215.82 113 VAL C CA 1
ATOM 5218 C C . VAL C 1 119 ? 41.427 21.557 -4.822 1.00 205.22 113 VAL C C 1
ATOM 5219 O O . VAL C 1 119 ? 41.226 20.378 -5.125 1.00 194.02 113 VAL C O 1
ATOM 5223 N N . VAL C 1 120 ? 41.148 22.558 -5.653 1.00 199.63 114 VAL C N 1
ATOM 5224 C CA . VAL C 1 120 ? 40.535 22.266 -6.944 1.00 203.59 114 VAL C CA 1
ATOM 5225 C C . VAL C 1 120 ? 41.584 21.895 -8.000 1.00 204.37 114 VAL C C 1
ATOM 5226 O O . VAL C 1 120 ? 41.459 20.869 -8.656 1.00 206.88 114 VAL C O 1
ATOM 5230 N N . SER C 1 121 ? 42.623 22.708 -8.153 1.00 213.31 115 SER C N 1
ATOM 5231 C CA . SER C 1 121 ? 43.646 22.427 -9.168 1.00 224.69 115 SER C CA 1
ATOM 5232 C C . SER C 1 121 ? 44.460 21.187 -8.778 1.00 215.64 115 SER C C 1
ATOM 5233 O O . SER C 1 121 ? 45.056 20.532 -9.642 1.00 219.11 115 SER C O 1
ATOM 5236 N N . PHE C 1 122 ? 44.483 20.877 -7.482 1.00 197.90 116 PHE C N 1
ATOM 5237 C CA . PHE C 1 122 ? 45.066 19.631 -6.997 1.00 191.07 116 PHE C CA 1
ATOM 5238 C C . PHE C 1 122 ? 44.301 18.432 -7.559 1.00 184.83 116 PHE C C 1
ATOM 5239 O O . PHE C 1 122 ? 44.874 17.588 -8.245 1.00 184.16 116 PHE C O 1
ATOM 5247 N N . CYS C 1 123 ? 43.001 18.372 -7.255 1.00 179.64 117 CYS C N 1
ATOM 5248 C CA . CYS C 1 123 ? 42.117 17.319 -7.763 1.00 168.65 117 CYS C CA 1
ATOM 5249 C C . CYS C 1 123 ? 42.122 17.292 -9.286 1.00 167.31 117 CYS C C 1
ATOM 5250 O O . CYS C 1 123 ? 42.025 16.235 -9.907 1.00 159.42 117 CYS C O 1
ATOM 5253 N N . ARG C 1 124 ? 42.263 18.471 -9.880 1.00 173.80 118 ARG C N 1
ATOM 5254 C CA . ARG C 1 124 ? 42.299 18.599 -11.334 1.00 175.45 118 ARG C CA 1
ATOM 5255 C C . ARG C 1 124 ? 43.483 17.807 -11.900 1.00 175.77 118 ARG C C 1
ATOM 5256 O O . ARG C 1 124 ? 43.392 17.200 -12.964 1.00 170.89 118 ARG C O 1
ATOM 5264 N N . GLN C 1 125 ? 44.584 17.793 -11.158 1.00 178.30 119 GLN C N 1
ATOM 5265 C CA . GLN C 1 125 ? 45.789 17.088 -11.583 1.00 182.94 119 GLN C CA 1
ATOM 5266 C C . GLN C 1 125 ? 45.732 15.584 -11.320 1.00 177.79 119 GLN C C 1
ATOM 5267 O O . GLN C 1 125 ? 46.077 14.783 -12.193 1.00 176.19 119 GLN C O 1
ATOM 5273 N N . TYR C 1 126 ? 45.314 15.214 -10.112 1.00 172.15 120 TYR C N 1
ATOM 5274 C CA . TYR C 1 126 ? 45.396 13.829 -9.659 1.00 167.18 120 TYR C CA 1
ATOM 5275 C C . TYR C 1 126 ? 44.102 13.030 -9.879 1.00 159.50 120 TYR C C 1
ATOM 5276 O O . TYR C 1 126 ? 44.154 11.803 -9.978 1.00 157.99 120 TYR C O 1
ATOM 5285 N N . LEU C 1 127 ? 42.956 13.711 -9.950 1.00 153.96 121 LEU C N 1
ATOM 5286 C CA . LEU C 1 127 ? 41.660 13.057 -10.227 1.00 147.40 121 LEU C CA 1
ATOM 5287 C C . LEU C 1 127 ? 41.046 13.692 -11.460 1.00 150.47 121 LEU C C 1
ATOM 5288 O O . LEU C 1 127 ? 40.052 14.429 -11.388 1.00 147.61 121 LEU C O 1
ATOM 5293 N N . PRO C 1 128 ? 41.655 13.432 -12.613 1.00 158.72 122 PRO C N 1
ATOM 5294 C CA . PRO C 1 128 ? 41.225 14.114 -13.826 1.00 161.17 122 PRO C CA 1
ATOM 5295 C C . PRO C 1 128 ? 39.916 13.589 -14.336 1.00 155.70 122 PRO C C 1
ATOM 5296 O O . PRO C 1 128 ? 39.221 14.309 -15.039 1.00 163.01 122 PRO C O 1
ATOM 5300 N N . ASN C 1 129 ? 39.577 12.347 -13.990 1.00 148.45 123 ASN C N 1
ATOM 5301 C CA . ASN C 1 129 ? 38.323 11.755 -14.457 1.00 139.86 123 ASN C CA 1
ATOM 5302 C C . ASN C 1 129 ? 37.110 12.186 -13.658 1.00 134.34 123 ASN C C 1
ATOM 5303 O O . ASN C 1 129 ? 35.968 11.927 -14.054 1.00 132.35 123 ASN C O 1
ATOM 5308 N N . HIS C 1 130 ? 37.347 12.847 -12.535 1.00 133.53 124 HIS C N 1
ATOM 5309 C CA . HIS C 1 130 ? 36.250 13.415 -11.793 1.00 129.71 124 HIS C CA 1
ATOM 5310 C C . HIS C 1 130 ? 35.713 14.569 -12.597 1.00 132.44 124 HIS C C 1
ATOM 5311 O O . HIS C 1 130 ? 34.547 14.545 -12.983 1.00 129.66 124 HIS C O 1
ATOM 5318 N N . ASN C 1 131 ? 36.555 15.565 -12.873 1.00 136.93 125 ASN C N 1
ATOM 5319 C CA . ASN C 1 131 ? 36.064 16.740 -13.599 1.00 139.76 125 ASN C CA 1
ATOM 5320 C C . ASN C 1 131 ? 35.762 16.381 -15.041 1.00 139.44 125 ASN C C 1
ATOM 5321 O O . ASN C 1 131 ? 34.775 16.833 -15.599 1.00 137.29 125 ASN C O 1
ATOM 5326 N N . ALA C 1 132 ? 36.591 15.521 -15.616 1.00 142.26 126 ALA C N 1
ATOM 5327 C CA . ALA C 1 132 ? 36.416 15.055 -16.994 1.00 145.42 126 ALA C CA 1
ATOM 5328 C C . ALA C 1 132 ? 36.305 16.199 -17.993 1.00 150.67 126 ALA C C 1
ATOM 5329 O O . ALA C 1 132 ? 35.399 16.186 -18.828 1.00 149.83 126 ALA C O 1
ATOM 5331 N N . GLY C 1 133 ? 37.194 17.189 -17.878 1.00 155.30 127 GLY C N 1
ATOM 5332 C CA . GLY C 1 133 ? 37.190 18.354 -18.768 1.00 162.23 127 GLY C CA 1
ATOM 5333 C C . GLY C 1 133 ? 36.110 19.392 -18.494 1.00 161.01 127 GLY C C 1
ATOM 5334 O O . GLY C 1 133 ? 36.031 20.420 -19.190 1.00 168.76 127 GLY C O 1
ATOM 5335 N N . SER C 1 134 ? 35.295 19.118 -17.480 1.00 152.65 128 SER C N 1
ATOM 5336 C CA . SER C 1 134 ? 34.156 19.919 -17.105 1.00 149.72 128 SER C CA 1
ATOM 5337 C C . SER C 1 134 ? 34.484 21.384 -16.775 1.00 153.08 128 SER C C 1
ATOM 5338 O O . SER C 1 134 ? 33.627 22.262 -16.943 1.00 150.91 128 SER C O 1
ATOM 5341 N N . TYR C 1 135 ? 35.703 21.648 -16.303 1.00 157.27 129 TYR C N 1
ATOM 5342 C CA . TYR C 1 135 ? 36.095 23.004 -15.891 1.00 163.36 129 TYR C CA 1
ATOM 5343 C C . TYR C 1 135 ? 36.229 23.967 -17.067 1.00 172.93 129 TYR C C 1
ATOM 5344 O O . TYR C 1 135 ? 36.138 25.195 -16.900 1.00 181.83 129 TYR C O 1
ATOM 5353 N N . ASP C 1 136 ? 36.425 23.415 -18.260 1.00 173.87 130 ASP C N 1
ATOM 5354 C CA . ASP C 1 136 ? 36.482 24.216 -19.477 1.00 179.01 130 ASP C CA 1
ATOM 5355 C C . ASP C 1 136 ? 35.100 24.710 -19.928 1.00 177.95 130 ASP C C 1
ATOM 5356 O O . ASP C 1 136 ? 35.031 25.511 -20.870 1.00 190.26 130 ASP C O 1
ATOM 5361 N N . ASP C 1 137 ? 34.018 24.250 -19.286 1.00 166.65 131 ASP C N 1
ATOM 5362 C CA . ASP C 1 137 ? 32.660 24.629 -19.690 1.00 163.36 131 ASP C CA 1
ATOM 5363 C C . ASP C 1 137 ? 32.400 26.129 -19.558 1.00 166.51 131 ASP C C 1
ATOM 5364 O O . ASP C 1 137 ? 32.626 26.696 -18.488 1.00 164.99 131 ASP C O 1
ATOM 5369 N N . PRO C 1 138 ? 31.894 26.766 -20.639 1.00 170.30 132 PRO C N 1
ATOM 5370 C CA . PRO C 1 138 ? 31.609 28.216 -20.702 1.00 173.91 132 PRO C CA 1
ATOM 5371 C C . PRO C 1 138 ? 30.732 28.776 -19.567 1.00 169.15 132 PRO C C 1
ATOM 5372 O O . PRO C 1 138 ? 30.884 29.943 -19.206 1.00 170.96 132 PRO C O 1
ATOM 5376 N N . ARG C 1 139 ? 29.825 27.949 -19.024 1.00 161.24 133 ARG C N 1
ATOM 5377 C CA . ARG C 1 139 ? 28.851 28.397 -18.024 1.00 156.52 133 ARG C CA 1
ATOM 5378 C C . ARG C 1 139 ? 29.369 28.328 -16.580 1.00 153.39 133 ARG C C 1
ATOM 5379 O O . ARG C 1 139 ? 28.664 28.699 -15.615 1.00 147.81 133 ARG C O 1
ATOM 5387 N N . PHE C 1 140 ? 30.591 27.849 -16.421 1.00 154.81 134 PHE C N 1
ATOM 5388 C CA . PHE C 1 140 ? 31.116 27.659 -15.094 1.00 152.87 134 PHE C CA 1
ATOM 5389 C C . PHE C 1 140 ? 31.788 28.880 -14.477 1.00 157.96 134 PHE C C 1
ATOM 5390 O O . PHE C 1 140 ? 32.492 29.614 -15.157 1.00 169.08 134 PHE C O 1
ATOM 5398 N N . LYS C 1 141 ? 31.587 29.076 -13.179 1.00 154.38 135 LYS C N 1
ATOM 5399 C CA . LYS C 1 141 ? 32.316 30.078 -12.410 1.00 158.69 135 LYS C CA 1
ATOM 5400 C C . LYS C 1 141 ? 32.797 29.500 -11.052 1.00 152.41 135 LYS C C 1
ATOM 5401 O O . LYS C 1 141 ? 32.024 28.934 -10.303 1.00 144.47 135 LYS C O 1
ATOM 5407 N N . LEU C 1 142 ? 34.081 29.653 -10.749 1.00 155.07 136 LEU C N 1
ATOM 5408 C CA . LEU C 1 142 ? 34.639 29.261 -9.462 1.00 150.78 136 LEU C CA 1
ATOM 5409 C C . LEU C 1 142 ? 34.789 30.455 -8.548 1.00 154.20 136 LEU C C 1
ATOM 5410 O O . LEU C 1 142 ? 35.311 31.506 -8.941 1.00 162.63 136 LEU C O 1
ATOM 5415 N N . VAL C 1 143 ? 34.324 30.282 -7.321 1.00 149.96 137 VAL C N 1
ATOM 5416 C CA . VAL C 1 143 ? 34.510 31.240 -6.239 1.00 152.88 137 VAL C CA 1
ATOM 5417 C C . VAL C 1 143 ? 35.281 30.583 -5.099 1.00 152.13 137 VAL C C 1
ATOM 5418 O O . VAL C 1 143 ? 35.092 29.426 -4.783 1.00 144.47 137 VAL C O 1
ATOM 5422 N N . ILE C 1 144 ? 36.195 31.329 -4.512 1.00 161.68 138 ILE C N 1
ATOM 5423 C CA . ILE C 1 144 ? 36.946 30.865 -3.362 1.00 163.82 138 ILE C CA 1
ATOM 5424 C C . ILE C 1 144 ? 36.451 31.642 -2.185 1.00 166.31 138 ILE C C 1
ATOM 5425 O O . ILE C 1 144 ? 36.625 32.850 -2.102 1.00 174.53 138 ILE C O 1
ATOM 5430 N N . ASP C 1 145 ? 35.820 30.947 -1.272 1.00 165.89 139 ASP C N 1
ATOM 5431 C CA . ASP C 1 145 ? 35.222 31.586 -0.119 1.00 172.19 139 ASP C CA 1
ATOM 5432 C C . ASP C 1 145 ? 34.605 30.531 0.788 1.00 165.57 139 ASP C C 1
ATOM 5433 O O . ASP C 1 145 ? 34.352 29.380 0.383 1.00 152.05 139 ASP C O 1
ATOM 5438 N N . ASP C 1 146 ? 34.377 30.951 2.025 1.00 169.43 140 ASP C N 1
ATOM 5439 C CA . ASP C 1 146 ? 33.568 30.197 2.957 1.00 165.59 140 ASP C CA 1
ATOM 5440 C C . ASP C 1 146 ? 32.138 30.112 2.402 1.00 154.18 140 ASP C C 1
ATOM 5441 O O . ASP C 1 146 ? 31.593 31.112 1.897 1.00 151.40 140 ASP C O 1
ATOM 5446 N N . GLY C 1 147 ? 31.559 28.910 2.469 1.00 141.86 141 GLY C N 1
ATOM 5447 C CA . GLY C 1 147 ? 30.202 28.674 1.969 1.00 133.67 141 GLY C CA 1
ATOM 5448 C C . GLY C 1 147 ? 29.129 29.410 2.760 1.00 129.20 141 GLY C C 1
ATOM 5449 O O . GLY C 1 147 ? 28.105 29.842 2.211 1.00 125.62 141 GLY C O 1
ATOM 5450 N N . VAL C 1 148 ? 29.368 29.551 4.059 1.00 127.92 142 VAL C N 1
ATOM 5451 C CA . VAL C 1 148 ? 28.417 30.205 4.953 1.00 126.25 142 VAL C CA 1
ATOM 5452 C C . VAL C 1 148 ? 28.471 31.695 4.734 1.00 131.56 142 VAL C C 1
ATOM 5453 O O . VAL C 1 148 ? 27.465 32.378 4.901 1.00 131.49 142 VAL C O 1
ATOM 5457 N N . ASN C 1 149 ? 29.653 32.184 4.355 1.00 139.09 143 ASN C N 1
ATOM 5458 C CA . ASN C 1 149 ? 29.869 33.597 4.052 1.00 146.16 143 ASN C CA 1
ATOM 5459 C C . ASN C 1 149 ? 29.233 34.037 2.719 1.00 146.67 143 ASN C C 1
ATOM 5460 O O . ASN C 1 149 ? 29.028 35.195 2.474 1.00 148.25 143 ASN C O 1
ATOM 5465 N N . PHE C 1 150 ? 28.872 33.079 1.891 1.00 148.79 144 PHE C N 1
ATOM 5466 C CA . PHE C 1 150 ? 27.894 33.265 0.804 1.00 153.88 144 PHE C CA 1
ATOM 5467 C C . PHE C 1 150 ? 26.375 33.240 1.347 1.00 155.22 144 PHE C C 1
ATOM 5468 O O . PHE C 1 150 ? 25.409 32.637 0.781 1.00 139.02 144 PHE C O 1
ATOM 5476 N N . VAL C 1 151 ? 26.242 33.829 2.536 1.00 161.59 145 VAL C N 1
ATOM 5477 C CA . VAL C 1 151 ? 25.029 34.454 3.040 1.00 157.03 145 VAL C CA 1
ATOM 5478 C C . VAL C 1 151 ? 25.151 35.954 2.696 1.00 162.62 145 VAL C C 1
ATOM 5479 O O . VAL C 1 151 ? 24.247 36.735 2.962 1.00 167.12 145 VAL C O 1
ATOM 5483 N N . ASN C 1 152 ? 26.291 36.350 2.116 1.00 165.36 146 ASN C N 1
ATOM 5484 C CA . ASN C 1 152 ? 26.460 37.668 1.473 1.00 170.34 146 ASN C CA 1
ATOM 5485 C C . ASN C 1 152 ? 25.901 37.733 0.040 1.00 168.78 146 ASN C C 1
ATOM 5486 O O . ASN C 1 152 ? 25.419 38.788 -0.392 1.00 164.38 146 ASN C O 1
ATOM 5491 N N . GLN C 1 153 ? 26.013 36.625 -0.709 1.00 168.75 147 GLN C N 1
ATOM 5492 C CA . GLN C 1 153 ? 25.486 36.532 -2.091 1.00 167.70 147 GLN C CA 1
ATOM 5493 C C . GLN C 1 153 ? 26.360 37.461 -2.849 1.00 173.16 147 GLN C C 1
ATOM 5494 O O . GLN C 1 153 ? 27.146 38.131 -2.205 1.00 187.05 147 GLN C O 1
ATOM 5500 N N . THR C 1 154 ? 26.337 37.503 -4.179 1.00 177.96 148 THR C N 1
ATOM 5501 C CA . THR C 1 154 ? 26.718 38.807 -4.858 1.00 186.40 148 THR C CA 1
ATOM 5502 C C . THR C 1 154 ? 25.383 39.415 -5.309 1.00 191.13 148 THR C C 1
ATOM 5503 O O . THR C 1 154 ? 25.271 39.991 -6.403 1.00 191.28 148 THR C O 1
ATOM 5507 N N . SER C 1 155 ? 24.398 39.295 -4.401 1.00 187.33 149 SER C N 1
ATOM 5508 C CA . SER C 1 155 ? 22.975 39.348 -4.711 1.00 177.48 149 SER C CA 1
ATOM 5509 C C . SER C 1 155 ? 22.619 38.224 -5.681 1.00 166.66 149 SER C C 1
ATOM 5510 O O . SER C 1 155 ? 21.604 38.293 -6.374 1.00 163.69 149 SER C O 1
ATOM 5513 N N . GLN C 1 156 ? 23.446 37.182 -5.717 1.00 157.46 150 GLN C N 1
ATOM 5514 C CA . GLN C 1 156 ? 23.253 36.113 -6.665 1.00 150.73 150 GLN C CA 1
ATOM 5515 C C . GLN C 1 156 ? 22.142 35.251 -6.150 1.00 140.61 150 GLN C C 1
ATOM 5516 O O . GLN C 1 156 ? 21.771 35.334 -4.973 1.00 136.40 150 GLN C O 1
ATOM 5522 N N . THR C 1 157 ? 21.633 34.403 -7.032 1.00 136.07 151 THR C N 1
ATOM 5523 C CA . THR C 1 157 ? 20.334 33.764 -6.832 1.00 128.47 151 THR C CA 1
ATOM 5524 C C . THR C 1 157 ? 20.244 32.447 -7.639 1.00 123.41 151 THR C C 1
ATOM 5525 O O . THR C 1 157 ? 20.501 32.445 -8.840 1.00 127.54 151 THR C O 1
ATOM 5529 N N . PHE C 1 158 ? 19.887 31.329 -6.997 1.00 115.80 152 PHE C N 1
ATOM 5530 C CA . PHE C 1 158 ? 19.935 30.003 -7.675 1.00 111.40 152 PHE C CA 1
ATOM 5531 C C . PHE C 1 158 ? 18.664 29.189 -7.630 1.00 105.32 152 PHE C C 1
ATOM 5532 O O . PHE C 1 158 ? 17.783 29.470 -6.830 1.00 102.52 152 PHE C O 1
ATOM 5540 N N . ASP C 1 159 ? 18.592 28.174 -8.497 1.00 104.34 153 ASP C N 1
ATOM 5541 C CA . ASP C 1 159 ? 17.443 27.261 -8.584 1.00 102.03 153 ASP C CA 1
ATOM 5542 C C . ASP C 1 159 ? 17.694 25.927 -7.890 1.00 97.26 153 ASP C C 1
ATOM 5543 O O . ASP C 1 159 ? 16.772 25.311 -7.365 1.00 95.99 153 ASP C O 1
ATOM 5548 N N . VAL C 1 160 ? 18.937 25.487 -7.872 1.00 97.34 154 VAL C N 1
ATOM 5549 C CA . VAL C 1 160 ? 19.327 24.347 -7.046 1.00 93.91 154 VAL C CA 1
ATOM 5550 C C . VAL C 1 160 ? 20.637 24.651 -6.317 1.00 96.19 154 VAL C C 1
ATOM 5551 O O . VAL C 1 160 ? 21.554 25.268 -6.895 1.00 104.53 154 VAL C O 1
ATOM 5555 N N . ILE C 1 161 ? 20.736 24.232 -5.064 1.00 91.36 155 ILE C N 1
ATOM 5556 C CA . ILE C 1 161 ? 22.001 24.312 -4.338 1.00 92.39 155 ILE C CA 1
ATOM 5557 C C . ILE C 1 161 ? 22.394 22.903 -3.939 1.00 88.03 155 ILE C C 1
ATOM 5558 O O . ILE C 1 161 ? 21.626 22.188 -3.330 1.00 84.10 155 ILE C O 1
ATOM 5563 N N . ILE C 1 162 ? 23.624 22.520 -4.175 1.00 89.97 156 ILE C N 1
ATOM 5564 C CA . ILE C 1 162 ? 24.070 21.217 -3.752 1.00 86.58 156 ILE C CA 1
ATOM 5565 C C . ILE C 1 162 ? 25.212 21.335 -2.791 1.00 88.14 156 ILE C C 1
ATOM 5566 O O . ILE C 1 162 ? 26.191 21.935 -3.114 1.00 93.87 156 ILE C O 1
ATOM 5571 N N . SER C 1 163 ? 25.116 20.731 -1.622 1.00 84.80 157 SER C N 1
ATOM 5572 C CA . SER C 1 163 ? 26.117 20.955 -0.606 1.00 87.76 157 SER C CA 1
ATOM 5573 C C . SER C 1 163 ? 26.914 19.757 -0.142 1.00 88.70 157 SER C C 1
ATOM 5574 O O . SER C 1 163 ? 26.367 18.723 0.097 1.00 88.31 157 SER C O 1
ATOM 5577 N N . ASP C 1 164 ? 28.228 19.890 -0.095 1.00 93.29 158 ASP C N 1
ATOM 5578 C CA . ASP C 1 164 ? 29.130 18.950 0.528 1.00 93.66 158 ASP C CA 1
ATOM 5579 C C . ASP C 1 164 ? 28.908 19.006 2.011 1.00 92.30 158 ASP C C 1
ATOM 5580 O O . ASP C 1 164 ? 28.851 18.024 2.697 1.00 88.41 158 ASP C O 1
ATOM 5585 N N . CYS C 1 165 ? 28.820 20.235 2.474 1.00 97.88 159 CYS C N 1
ATOM 5586 C CA . CYS C 1 165 ? 28.710 20.608 3.861 1.00 97.12 159 CYS C CA 1
ATOM 5587 C C . CYS C 1 165 ? 27.282 20.482 4.326 1.00 90.93 159 CYS C C 1
ATOM 5588 O O . CYS C 1 165 ? 26.375 20.493 3.541 1.00 85.97 159 CYS C O 1
ATOM 5591 N N . THR C 1 166 ? 27.103 20.345 5.621 1.00 90.95 160 THR C N 1
ATOM 5592 C CA . THR C 1 166 ? 25.807 20.294 6.236 1.00 88.69 160 THR C CA 1
ATOM 5593 C C . THR C 1 166 ? 26.047 21.042 7.497 1.00 92.04 160 THR C C 1
ATOM 5594 O O . THR C 1 166 ? 27.164 21.151 7.907 1.00 102.07 160 THR C O 1
ATOM 5598 N N . ASP C 1 167 ? 25.030 21.569 8.133 1.00 90.81 161 ASP C N 1
ATOM 5599 C CA . ASP C 1 167 ? 25.291 22.333 9.330 1.00 92.95 161 ASP C CA 1
ATOM 5600 C C . ASP C 1 167 ? 25.267 21.425 10.538 1.00 90.93 161 ASP C C 1
ATOM 5601 O O . ASP C 1 167 ? 24.246 20.906 10.913 1.00 87.12 161 ASP C O 1
ATOM 5606 N N . PRO C 1 168 ? 26.412 21.312 11.179 1.00 93.68 162 PRO C N 1
ATOM 5607 C CA . PRO C 1 168 ? 26.763 20.290 12.162 1.00 93.71 162 PRO C CA 1
ATOM 5608 C C . PRO C 1 168 ? 26.090 20.257 13.518 1.00 94.32 162 PRO C C 1
ATOM 5609 O O . PRO C 1 168 ? 25.610 21.243 14.036 1.00 96.17 162 PRO C O 1
ATOM 5613 N N . ILE C 1 169 ? 26.077 19.057 14.079 1.00 93.32 163 ILE C N 1
ATOM 5614 C CA . ILE C 1 169 ? 25.466 18.800 15.353 1.00 93.37 163 ILE C CA 1
ATOM 5615 C C . ILE C 1 169 ? 26.473 18.971 16.463 1.00 99.92 163 ILE C C 1
ATOM 5616 O O . ILE C 1 169 ? 27.608 18.571 16.342 1.00 98.46 163 ILE C O 1
ATOM 5621 N N . GLY C 1 170 ? 26.060 19.615 17.539 1.00 105.86 164 GLY C N 1
ATOM 5622 C CA . GLY C 1 170 ? 26.947 19.834 18.650 1.00 112.62 164 GLY C CA 1
ATOM 5623 C C . GLY C 1 170 ? 26.206 20.147 19.918 1.00 117.63 164 GLY C C 1
ATOM 5624 O O . GLY C 1 170 ? 25.041 20.475 19.889 1.00 115.06 164 GLY C O 1
ATOM 5625 N N . PRO C 1 171 ? 26.900 20.034 21.035 1.00 125.62 165 PRO C N 1
ATOM 5626 C CA . PRO C 1 171 ? 26.346 20.334 22.350 1.00 129.29 165 PRO C CA 1
ATOM 5627 C C . PRO C 1 171 ? 25.973 21.778 22.512 1.00 132.57 165 PRO C C 1
ATOM 5628 O O . PRO C 1 171 ? 24.964 22.109 23.098 1.00 127.44 165 PRO C O 1
ATOM 5632 N N . GLY C 1 172 ? 26.853 22.636 22.033 1.00 138.77 166 GLY C N 1
ATOM 5633 C CA . GLY C 1 172 ? 26.678 24.072 22.071 1.00 143.45 166 GLY C CA 1
ATOM 5634 C C . GLY C 1 172 ? 25.584 24.605 21.198 1.00 137.49 166 GLY C C 1
ATOM 5635 O O . GLY C 1 172 ? 24.914 25.573 21.497 1.00 139.64 166 GLY C O 1
ATOM 5636 N N . GLU C 1 173 ? 25.449 23.942 20.075 1.00 131.47 167 GLU C N 1
ATOM 5637 C CA . GLU C 1 173 ? 24.725 24.404 18.940 1.00 132.78 167 GLU C CA 1
ATOM 5638 C C . GLU C 1 173 ? 23.249 24.581 19.178 1.00 129.66 167 GLU C C 1
ATOM 5639 O O . GLU C 1 173 ? 22.683 24.040 20.117 1.00 133.85 167 GLU C O 1
ATOM 5645 N N . SER C 1 174 ? 22.666 25.443 18.357 1.00 121.28 168 SER C N 1
ATOM 5646 C CA . SER C 1 174 ? 21.261 25.724 18.388 1.00 110.15 168 SER C CA 1
ATOM 5647 C C . SER C 1 174 ? 20.574 24.673 17.586 1.00 100.12 168 SER C C 1
ATOM 5648 O O . SER C 1 174 ? 21.115 24.167 16.639 1.00 97.83 168 SER C O 1
ATOM 5651 N N . LEU C 1 175 ? 19.411 24.286 18.048 1.00 93.73 169 LEU C N 1
ATOM 5652 C CA . LEU C 1 175 ? 18.596 23.292 17.416 1.00 87.05 169 LEU C CA 1
ATOM 5653 C C . LEU C 1 175 ? 17.951 23.656 16.107 1.00 83.95 169 LEU C C 1
ATOM 5654 O O . LEU C 1 175 ? 17.905 22.868 15.206 1.00 80.33 169 LEU C O 1
ATOM 5659 N N . PHE C 1 176 ? 17.433 24.857 16.006 1.00 85.72 170 PHE C N 1
ATOM 5660 C CA . PHE C 1 176 ? 16.779 25.254 14.784 1.00 84.46 170 PHE C CA 1
ATOM 5661 C C . PHE C 1 176 ? 17.484 26.264 13.961 1.00 87.31 170 PHE C C 1
ATOM 5662 O O . PHE C 1 176 ? 17.133 26.467 12.841 1.00 87.55 170 PHE C O 1
ATOM 5670 N N . THR C 1 177 ? 18.476 26.910 14.512 1.00 91.11 171 THR C N 1
ATOM 5671 C CA . THR C 1 177 ? 19.070 28.028 13.852 1.00 94.75 171 THR C CA 1
ATOM 5672 C C . THR C 1 177 ? 20.337 27.734 13.083 1.00 96.45 171 THR C C 1
ATOM 5673 O O . THR C 1 177 ? 21.252 27.116 13.593 1.00 96.33 171 THR C O 1
ATOM 5677 N N . SER C 1 178 ? 20.389 28.189 11.839 1.00 96.81 172 SER C N 1
ATOM 5678 C CA . SER C 1 178 ? 21.635 28.064 11.053 1.00 98.12 172 SER C CA 1
ATOM 5679 C C . SER C 1 178 ? 21.864 29.209 10.073 1.00 100.83 172 SER C C 1
ATOM 5680 O O . SER C 1 178 ? 20.973 29.576 9.294 1.00 99.78 172 SER C O 1
ATOM 5683 N N . ALA C 1 179 ? 23.067 29.770 10.096 1.00 104.82 173 ALA C N 1
ATOM 5684 C CA . ALA C 1 179 ? 23.429 30.787 9.107 1.00 107.70 173 ALA C CA 1
ATOM 5685 C C . ALA C 1 179 ? 23.452 30.098 7.755 1.00 105.17 173 ALA C C 1
ATOM 5686 O O . ALA C 1 179 ? 22.904 30.618 6.776 1.00 107.66 173 ALA C O 1
ATOM 5688 N N . PHE C 1 180 ? 24.028 28.899 7.703 1.00 101.72 174 PHE C N 1
ATOM 5689 C CA . PHE C 1 180 ? 24.200 28.236 6.422 1.00 99.19 174 PHE C CA 1
ATOM 5690 C C . PHE C 1 180 ? 22.879 28.111 5.649 1.00 96.70 174 PHE C C 1
ATOM 5691 O O . PHE C 1 180 ? 22.741 28.629 4.541 1.00 97.31 174 PHE C O 1
ATOM 5699 N N . TYR C 1 181 ? 21.903 27.440 6.249 1.00 94.42 175 TYR C N 1
ATOM 5700 C CA . TYR C 1 181 ? 20.606 27.250 5.607 1.00 92.28 175 TYR C CA 1
ATOM 5701 C C . TYR C 1 181 ? 19.836 28.582 5.429 1.00 96.38 175 TYR C C 1
ATOM 5702 O O . TYR C 1 181 ? 19.149 28.770 4.418 1.00 94.81 175 TYR C O 1
ATOM 5711 N N . GLU C 1 182 ? 19.935 29.513 6.373 1.00 101.73 176 GLU C N 1
ATOM 5712 C CA . GLU C 1 182 ? 19.269 30.802 6.149 1.00 109.18 176 GLU C CA 1
ATOM 5713 C C . GLU C 1 182 ? 19.792 31.525 4.916 1.00 110.81 176 GLU C C 1
ATOM 5714 O O . GLU C 1 182 ? 19.014 32.124 4.133 1.00 108.70 176 GLU C O 1
ATOM 5720 N N . GLY C 1 183 ? 21.119 31.503 4.813 1.00 111.63 177 GLY C N 1
ATOM 5721 C CA . GLY C 1 183 ? 21.815 31.999 3.652 1.00 114.77 177 GLY C CA 1
ATOM 5722 C C . GLY C 1 183 ? 21.318 31.269 2.427 1.00 110.59 177 GLY C C 1
ATOM 5723 O O . GLY C 1 183 ? 20.880 31.884 1.459 1.00 115.91 177 GLY C O 1
ATOM 5724 N N . CYS C 1 184 ? 21.343 29.948 2.477 1.00 104.50 178 CYS C N 1
ATOM 5725 C CA . CYS C 1 184 ? 20.858 29.162 1.349 1.00 100.46 178 CYS C CA 1
ATOM 5726 C C . CYS C 1 184 ? 19.458 29.597 0.932 1.00 98.44 178 CYS C C 1
ATOM 5727 O O . CYS C 1 184 ? 19.178 29.748 -0.243 1.00 99.89 178 CYS C O 1
ATOM 5730 N N . LYS C 1 185 ? 18.585 29.848 1.889 1.00 95.98 179 LYS C N 1
ATOM 5731 C CA . LYS C 1 185 ? 17.264 30.247 1.509 1.00 94.79 179 LYS C CA 1
ATOM 5732 C C . LYS C 1 185 ? 17.218 31.642 0.977 1.00 98.64 179 LYS C C 1
ATOM 5733 O O . LYS C 1 185 ? 16.521 31.849 0.009 1.00 98.48 179 LYS C O 1
ATOM 5739 N N . ARG C 1 186 ? 17.927 32.591 1.600 1.00 102.85 180 ARG C N 1
ATOM 5740 C CA . ARG C 1 186 ? 17.943 34.003 1.099 1.00 109.03 180 ARG C CA 1
ATOM 5741 C C . ARG C 1 186 ? 18.200 34.006 -0.380 1.00 110.89 180 ARG C C 1
ATOM 5742 O O . ARG C 1 186 ? 17.532 34.751 -1.105 1.00 112.41 180 ARG C O 1
ATOM 5744 N N . CYS C 1 187 ? 19.105 33.129 -0.830 1.00 110.20 181 CYS C N 1
ATOM 5745 C CA . CYS C 1 187 ? 19.553 33.151 -2.218 1.00 113.80 181 CYS C CA 1
ATOM 5746 C C . CYS C 1 187 ? 19.088 31.998 -3.107 1.00 107.73 181 CYS C C 1
ATOM 5747 O O . CYS C 1 187 ? 19.661 31.766 -4.180 1.00 108.53 181 CYS C O 1
ATOM 5750 N N . LEU C 1 188 ? 17.967 31.429 -2.758 1.00 101.94 182 LEU C N 1
ATOM 5751 C CA . LEU C 1 188 ? 17.359 30.468 -3.612 1.00 98.28 182 LEU C CA 1
ATOM 5752 C C . LEU C 1 188 ? 16.254 31.209 -4.265 1.00 100.19 182 LEU C C 1
ATOM 5753 O O . LEU C 1 188 ? 15.670 32.071 -3.671 1.00 101.54 182 LEU C O 1
ATOM 5758 N N . ASN C 1 189 ? 15.959 30.841 -5.491 1.00 100.57 183 ASN C N 1
ATOM 5759 C CA . ASN C 1 189 ? 14.868 31.413 -6.220 1.00 102.66 183 ASN C CA 1
ATOM 5760 C C . ASN C 1 189 ? 13.639 30.785 -5.642 1.00 98.50 183 ASN C C 1
ATOM 5761 O O . ASN C 1 189 ? 13.736 29.958 -4.780 1.00 94.77 183 ASN C O 1
ATOM 5766 N N . PRO C 1 190 ? 12.480 31.230 -6.055 1.00 99.75 184 PRO C N 1
ATOM 5767 C CA . PRO C 1 190 ? 11.238 30.763 -5.480 1.00 97.67 184 PRO C CA 1
ATOM 5768 C C . PRO C 1 190 ? 10.961 29.279 -5.548 1.00 93.73 184 PRO C C 1
ATOM 5769 O O . PRO C 1 190 ? 10.364 28.743 -4.643 1.00 91.81 184 PRO C O 1
ATOM 5773 N N . GLY C 1 191 ? 11.318 28.608 -6.605 1.00 93.91 185 GLY C N 1
ATOM 5774 C CA . GLY C 1 191 ? 11.018 27.199 -6.618 1.00 91.57 185 GLY C CA 1
ATOM 5775 C C . GLY C 1 191 ? 12.132 26.318 -6.129 1.00 88.29 185 GLY C C 1
ATOM 5776 O O . GLY C 1 191 ? 12.030 25.131 -6.209 1.00 84.75 185 GLY C O 1
ATOM 5777 N N . GLY C 1 192 ? 13.196 26.911 -5.628 1.00 89.93 186 GLY C N 1
ATOM 5778 C CA . GLY C 1 192 ? 14.452 26.233 -5.417 1.00 89.68 186 GLY C CA 1
ATOM 5779 C C . GLY C 1 192 ? 14.572 25.064 -4.475 1.00 87.57 186 GLY C C 1
ATOM 5780 O O . GLY C 1 192 ? 13.854 24.950 -3.522 1.00 88.92 186 GLY C O 1
ATOM 5781 N N . ILE C 1 193 ? 15.494 24.174 -4.794 1.00 86.47 187 ILE C N 1
ATOM 5782 C CA . ILE C 1 193 ? 15.770 23.008 -4.008 1.00 82.71 187 ILE C CA 1
ATOM 5783 C C . ILE C 1 193 ? 17.161 23.020 -3.483 1.00 85.94 187 ILE C C 1
ATOM 5784 O O . ILE C 1 193 ? 18.086 23.343 -4.184 1.00 88.20 187 ILE C O 1
ATOM 5789 N N . PHE C 1 194 ? 17.289 22.633 -2.229 1.00 81.00 188 PHE C N 1
ATOM 5790 C CA . PHE C 1 194 ? 18.571 22.498 -1.547 1.00 80.99 188 PHE C CA 1
ATOM 5791 C C . PHE C 1 194 ? 18.739 21.037 -1.266 1.00 78.81 188 PHE C C 1
ATOM 5792 O O . PHE C 1 194 ? 17.842 20.435 -0.669 1.00 82.73 188 PHE C O 1
ATOM 5800 N N . VAL C 1 195 ? 19.840 20.447 -1.705 1.00 77.49 189 VAL C N 1
ATOM 5801 C CA . VAL C 1 195 ? 20.139 19.088 -1.313 1.00 74.35 189 VAL C CA 1
ATOM 5802 C C . VAL C 1 195 ? 21.488 19.101 -0.642 1.00 79.24 189 VAL C C 1
ATOM 5803 O O . VAL C 1 195 ? 22.346 19.927 -0.959 1.00 90.84 189 VAL C O 1
ATOM 5807 N N . ALA C 1 196 ? 21.681 18.190 0.298 1.00 78.67 190 ALA C N 1
ATOM 5808 C CA . ALA C 1 196 ? 22.962 18.046 0.955 1.00 79.30 190 ALA C CA 1
ATOM 5809 C C . ALA C 1 196 ? 23.198 16.602 1.443 1.00 75.60 190 ALA C C 1
ATOM 5810 O O . ALA C 1 196 ? 22.260 15.868 1.782 1.00 67.81 190 ALA C O 1
ATOM 5812 N N . GLN C 1 197 ? 24.480 16.229 1.442 1.00 77.28 191 GLN C N 1
ATOM 5813 C CA . GLN C 1 197 ? 24.945 14.923 1.831 1.00 74.47 191 GLN C CA 1
ATOM 5814 C C . GLN C 1 197 ? 24.850 14.846 3.327 1.00 72.07 191 GLN C C 1
ATOM 5815 O O . GLN C 1 197 ? 25.342 15.694 4.017 1.00 71.76 191 GLN C O 1
ATOM 5821 N N . ASN C 1 198 ? 24.191 13.817 3.831 1.00 71.82 192 ASN C N 1
ATOM 5822 C CA . ASN C 1 198 ? 23.846 13.790 5.237 1.00 72.77 192 ASN C CA 1
ATOM 5823 C C . ASN C 1 198 ? 24.280 12.550 5.914 1.00 71.67 192 ASN C C 1
ATOM 5824 O O . ASN C 1 198 ? 23.750 12.227 6.958 1.00 74.27 192 ASN C O 1
ATOM 5829 N N . GLY C 1 199 ? 25.254 11.863 5.327 1.00 73.26 193 GLY C N 1
ATOM 5830 C CA . GLY C 1 199 ? 25.924 10.748 5.997 1.00 75.54 193 GLY C CA 1
ATOM 5831 C C . GLY C 1 199 ? 25.195 9.412 5.944 1.00 71.59 193 GLY C C 1
ATOM 5832 O O . GLY C 1 199 ? 24.000 9.376 5.571 1.00 66.47 193 GLY C O 1
ATOM 5833 N N . VAL C 1 200 ? 25.901 8.334 6.368 1.00 70.84 194 VAL C N 1
ATOM 5834 C CA . VAL C 1 200 ? 25.341 6.993 6.269 1.00 68.96 194 VAL C CA 1
ATOM 5835 C C . VAL C 1 200 ? 24.446 6.802 7.463 1.00 67.77 194 VAL C C 1
ATOM 5836 O O . VAL C 1 200 ? 24.754 7.287 8.507 1.00 77.08 194 VAL C O 1
ATOM 5840 N N . CYS C 1 201 ? 23.308 6.156 7.299 1.00 64.63 195 CYS C N 1
ATOM 5841 C CA . CYS C 1 201 ? 22.246 6.284 8.293 1.00 62.98 195 CYS C CA 1
ATOM 5842 C C . CYS C 1 201 ? 22.118 5.069 9.193 1.00 63.91 195 CYS C C 1
ATOM 5843 O O . CYS C 1 201 ? 21.323 5.095 10.147 1.00 66.84 195 CYS C O 1
ATOM 5846 N N . PHE C 1 202 ? 22.895 4.020 8.940 1.00 63.26 196 PHE C N 1
ATOM 5847 C CA . PHE C 1 202 ? 22.718 2.799 9.739 1.00 63.97 196 PHE C CA 1
ATOM 5848 C C . PHE C 1 202 ? 23.060 2.955 11.214 1.00 65.81 196 PHE C C 1
ATOM 5849 O O . PHE C 1 202 ? 22.282 2.597 12.039 1.00 62.02 196 PHE C O 1
ATOM 5857 N N . LEU C 1 203 ? 24.263 3.386 11.540 1.00 74.50 197 LEU C N 1
ATOM 5858 C CA . LEU C 1 203 ? 24.697 3.511 12.926 1.00 76.47 197 LEU C CA 1
ATOM 5859 C C . LEU C 1 203 ? 24.041 4.555 13.768 1.00 76.03 197 LEU C C 1
ATOM 5860 O O . LEU C 1 203 ? 23.864 4.381 14.942 1.00 77.25 197 LEU C O 1
ATOM 5865 N N . GLN C 1 204 ? 23.752 5.683 13.177 1.00 72.20 198 GLN C N 1
ATOM 5866 C CA . GLN C 1 204 ? 23.163 6.778 13.905 1.00 71.69 198 GLN C CA 1
ATOM 5867 C C . GLN C 1 204 ? 22.246 7.586 13.003 1.00 71.75 198 GLN C C 1
ATOM 5868 O O . GLN C 1 204 ? 22.511 7.732 11.795 1.00 75.91 198 GLN C O 1
ATOM 5874 N N . GLN C 1 205 ? 21.185 8.142 13.582 1.00 70.08 199 GLN C N 1
ATOM 5875 C CA . GLN C 1 205 ? 20.269 9.013 12.825 1.00 68.31 199 GLN C CA 1
ATOM 5876 C C . GLN C 1 205 ? 20.136 10.396 13.424 1.00 70.84 199 GLN C C 1
ATOM 5877 O O . GLN C 1 205 ? 19.287 11.181 12.995 1.00 68.54 199 GLN C O 1
ATOM 5883 N N . GLU C 1 206 ? 20.955 10.707 14.419 1.00 73.83 200 GLU C N 1
ATOM 5884 C CA . GLU C 1 206 ? 20.838 11.999 15.059 1.00 75.63 200 GLU C CA 1
ATOM 5885 C C . GLU C 1 206 ? 21.097 13.089 13.998 1.00 75.90 200 GLU C C 1
ATOM 5886 O O . GLU C 1 206 ? 20.318 14.025 13.868 1.00 75.88 200 GLU C O 1
ATOM 5892 N N . GLU C 1 207 ? 22.149 12.918 13.208 1.00 75.16 201 GLU C N 1
ATOM 5893 C CA . GLU C 1 207 ? 22.500 13.879 12.202 1.00 76.26 201 GLU C CA 1
ATOM 5894 C C . GLU C 1 207 ? 21.328 14.151 11.264 1.00 69.84 201 GLU C C 1
ATOM 5895 O O . GLU C 1 207 ? 21.106 15.301 10.857 1.00 68.08 201 GLU C O 1
ATOM 5901 N N . ALA C 1 208 ? 20.602 13.104 10.908 1.00 63.65 202 ALA C N 1
ATOM 5902 C CA . ALA C 1 208 ? 19.377 13.314 10.125 1.00 60.83 202 ALA C CA 1
ATOM 5903 C C . ALA C 1 208 ? 18.314 14.095 10.905 1.00 59.23 202 ALA C C 1
ATOM 5904 O O . ALA C 1 208 ? 17.691 14.992 10.387 1.00 58.30 202 ALA C O 1
ATOM 5906 N N . ILE C 1 209 ? 18.121 13.759 12.164 1.00 58.83 203 ILE C N 1
ATOM 5907 C CA . ILE C 1 209 ? 17.060 14.415 12.949 1.00 59.01 203 ILE C CA 1
ATOM 5908 C C . ILE C 1 209 ? 17.373 15.894 13.072 1.00 61.34 203 ILE C C 1
ATOM 5909 O O . ILE C 1 209 ? 16.524 16.754 12.866 1.00 61.13 203 ILE C O 1
ATOM 5914 N N . ASP C 1 210 ? 18.612 16.181 13.406 1.00 64.05 204 ASP C N 1
ATOM 5915 C CA . ASP C 1 210 ? 19.041 17.562 13.567 1.00 68.14 204 ASP C CA 1
ATOM 5916 C C . ASP C 1 210 ? 18.910 18.361 12.266 1.00 68.35 204 ASP C C 1
ATOM 5917 O O . ASP C 1 210 ? 18.389 19.465 12.285 1.00 70.19 204 ASP C O 1
ATOM 5922 N N . SER C 1 211 ? 19.410 17.809 11.155 1.00 67.07 205 SER C N 1
ATOM 5923 C CA . SER C 1 211 ? 19.245 18.422 9.823 1.00 66.71 205 SER C CA 1
ATOM 5924 C C . SER C 1 211 ? 17.782 18.749 9.562 1.00 65.33 205 SER C C 1
ATOM 5925 O O . SER C 1 211 ? 17.449 19.846 9.128 1.00 65.59 205 SER C O 1
ATOM 5928 N N . HIS C 1 212 ? 16.910 17.776 9.811 1.00 63.74 206 HIS C N 1
ATOM 5929 C CA . HIS C 1 212 ? 15.507 17.963 9.533 1.00 63.14 206 HIS C CA 1
ATOM 5930 C C . HIS C 1 212 ? 14.960 19.099 10.363 1.00 66.46 206 HIS C C 1
ATOM 5931 O O . HIS C 1 212 ? 14.289 19.965 9.839 1.00 67.22 206 HIS C O 1
ATOM 5938 N N . ARG C 1 213 ? 15.260 19.096 11.658 1.00 68.90 207 ARG C N 1
ATOM 5939 C CA . ARG C 1 213 ? 14.818 20.173 12.555 1.00 71.62 207 ARG C CA 1
ATOM 5940 C C . ARG C 1 213 ? 15.271 21.575 12.082 1.00 74.07 207 ARG C C 1
ATOM 5941 O O . ARG C 1 213 ? 14.462 22.526 12.047 1.00 77.04 207 ARG C O 1
ATOM 5949 N N . LYS C 1 214 ? 16.552 21.707 11.750 1.00 73.60 208 LYS C N 1
ATOM 5950 C CA . LYS C 1 214 ? 17.089 22.984 11.333 1.00 77.26 208 LYS C CA 1
ATOM 5951 C C . LYS C 1 214 ? 16.434 23.364 10.011 1.00 76.63 208 LYS C C 1
ATOM 5952 O O . LYS C 1 214 ? 15.787 24.385 9.934 1.00 78.32 208 LYS C O 1
ATOM 5958 N N . LEU C 1 215 ? 16.536 22.509 8.992 1.00 74.75 209 LEU C N 1
ATOM 5959 C CA . LEU C 1 215 ? 16.021 22.844 7.654 1.00 72.78 209 LEU C CA 1
ATOM 5960 C C . LEU C 1 215 ? 14.572 23.207 7.704 1.00 71.96 209 LEU C C 1
ATOM 5961 O O . LEU C 1 215 ? 14.113 24.021 6.951 1.00 75.75 209 LEU C O 1
ATOM 5966 N N . SER C 1 216 ? 13.835 22.648 8.622 1.00 71.28 210 SER C N 1
ATOM 5967 C CA . SER C 1 216 ? 12.412 22.931 8.650 1.00 71.83 210 SER C CA 1
ATOM 5968 C C . SER C 1 216 ? 12.132 24.356 9.050 1.00 76.43 210 SER C C 1
ATOM 5969 O O . SER C 1 216 ? 11.084 24.891 8.709 1.00 78.28 210 SER C O 1
ATOM 5972 N N . HIS C 1 217 ? 13.077 24.996 9.732 1.00 80.88 211 HIS C N 1
ATOM 5973 C CA . HIS C 1 217 ? 12.901 26.401 10.146 1.00 84.70 211 HIS C CA 1
ATOM 5974 C C . HIS C 1 217 ? 12.897 27.315 8.944 1.00 86.25 211 HIS C C 1
ATOM 5975 O O . HIS C 1 217 ? 12.213 28.337 8.953 1.00 90.76 211 HIS C O 1
ATOM 5982 N N . TYR C 1 218 ? 13.643 26.942 7.907 1.00 83.30 212 TYR C N 1
ATOM 5983 C CA . TYR C 1 218 ? 13.787 27.792 6.743 1.00 84.56 212 TYR C CA 1
ATOM 5984 C C . TYR C 1 218 ? 13.059 27.266 5.518 1.00 80.69 212 TYR C C 1
ATOM 5985 O O . TYR C 1 218 ? 12.863 27.993 4.567 1.00 82.59 212 TYR C O 1
ATOM 5994 N N . PHE C 1 219 ? 12.662 26.007 5.521 1.00 75.91 213 PHE C N 1
ATOM 5995 C CA . PHE C 1 219 ? 11.920 25.446 4.387 1.00 73.61 213 PHE C CA 1
ATOM 5996 C C . PHE C 1 219 ? 10.590 24.789 4.831 1.00 71.17 213 PHE C C 1
ATOM 5997 O O . PHE C 1 219 ? 10.459 24.300 5.951 1.00 69.81 213 PHE C O 1
ATOM 6005 N N . SER C 1 220 ? 9.614 24.785 3.938 1.00 71.12 214 SER C N 1
ATOM 6006 C CA . SER C 1 220 ? 8.307 24.234 4.237 1.00 69.45 214 SER C CA 1
ATOM 6007 C C . SER C 1 220 ? 8.189 22.800 3.839 1.00 66.22 214 SER C C 1
ATOM 6008 O O . SER C 1 220 ? 7.193 22.188 4.164 1.00 69.04 214 SER C O 1
ATOM 6011 N N . ASP C 1 221 ? 9.154 22.250 3.123 1.00 64.31 215 ASP C N 1
ATOM 6012 C CA . ASP C 1 221 ? 9.142 20.815 2.862 1.00 61.23 215 ASP C CA 1
ATOM 6013 C C . ASP C 1 221 ? 10.575 20.322 2.998 1.00 60.18 215 ASP C C 1
ATOM 6014 O O . ASP C 1 221 ? 11.486 20.741 2.258 1.00 59.62 215 ASP C O 1
ATOM 6019 N N . VAL C 1 222 ? 10.760 19.437 3.971 1.00 58.54 216 VAL C N 1
ATOM 6020 C CA . VAL C 1 222 ? 12.087 18.923 4.294 1.00 58.72 216 VAL C CA 1
ATOM 6021 C C . VAL C 1 222 ? 12.018 17.403 4.444 1.00 55.72 216 VAL C C 1
ATOM 6022 O O . VAL C 1 222 ? 11.206 16.891 5.171 1.00 54.79 216 VAL C O 1
ATOM 6026 N N . GLY C 1 223 ? 12.878 16.690 3.748 1.00 55.97 217 GLY C N 1
ATOM 6027 C CA . GLY C 1 223 ? 12.930 15.235 3.848 1.00 55.17 217 GLY C CA 1
ATOM 6028 C C . GLY C 1 223 ? 14.292 14.691 3.431 1.00 56.27 217 GLY C C 1
ATOM 6029 O O . GLY C 1 223 ? 15.253 15.446 3.297 1.00 59.61 217 GLY C O 1
ATOM 6030 N N . PHE C 1 224 ? 14.355 13.391 3.157 1.00 55.49 218 PHE C N 1
ATOM 6031 C CA . PHE C 1 224 ? 15.569 12.767 2.651 1.00 55.72 218 PHE C CA 1
ATOM 6032 C C . PHE C 1 224 ? 15.324 11.815 1.488 1.00 55.28 218 PHE C C 1
ATOM 6033 O O . PHE C 1 224 ? 14.220 11.267 1.335 1.00 56.61 218 PHE C O 1
ATOM 6041 N N . TYR C 1 225 ? 16.347 11.616 0.671 1.00 55.88 219 TYR C N 1
ATOM 6042 C CA . TYR C 1 225 ? 16.363 10.466 -0.213 1.00 56.78 219 TYR C CA 1
ATOM 6043 C C . TYR C 1 225 ? 17.621 9.720 0.005 1.00 57.12 219 TYR C C 1
ATOM 6044 O O . TYR C 1 225 ? 18.408 10.135 0.810 1.00 63.11 219 TYR C O 1
ATOM 6053 N N . GLN C 1 226 ? 17.818 8.596 -0.663 1.00 58.61 220 GLN C N 1
ATOM 6054 C CA . GLN C 1 226 ? 18.982 7.739 -0.335 1.00 60.56 220 GLN C CA 1
ATOM 6055 C C . GLN C 1 226 ? 19.585 6.930 -1.475 1.00 60.68 220 GLN C C 1
ATOM 6056 O O . GLN C 1 226 ? 18.952 6.633 -2.494 1.00 64.87 220 GLN C O 1
ATOM 6062 N N . ALA C 1 227 ? 20.828 6.563 -1.264 1.00 58.87 221 ALA C N 1
ATOM 6063 C CA . ALA C 1 227 ? 21.540 5.765 -2.222 1.00 61.30 221 ALA C CA 1
ATOM 6064 C C . ALA C 1 227 ? 22.600 5.086 -1.429 1.00 62.20 221 ALA C C 1
ATOM 6065 O O . ALA C 1 227 ? 22.994 5.600 -0.395 1.00 62.41 221 ALA C O 1
ATOM 6067 N N . ALA C 1 228 ? 23.064 3.935 -1.899 1.00 64.30 222 ALA C N 1
ATOM 6068 C CA . ALA C 1 228 ? 24.120 3.174 -1.209 1.00 64.02 222 ALA C CA 1
ATOM 6069 C C . ALA C 1 228 ? 25.413 3.231 -2.024 1.00 65.98 222 ALA C C 1
ATOM 6070 O O . ALA C 1 228 ? 25.529 2.599 -3.107 1.00 65.26 222 ALA C O 1
ATOM 6072 N N . ILE C 1 229 ? 26.363 3.994 -1.507 1.00 67.11 223 ILE C N 1
ATOM 6073 C CA . ILE C 1 229 ? 27.648 4.158 -2.162 1.00 72.36 223 ILE C CA 1
ATOM 6074 C C . ILE C 1 229 ? 28.675 3.213 -1.552 1.00 74.00 223 ILE C C 1
ATOM 6075 O O . ILE C 1 229 ? 29.017 3.369 -0.393 1.00 78.25 223 ILE C O 1
ATOM 6080 N N . PRO C 1 230 ? 29.174 2.242 -2.321 1.00 76.01 224 PRO C N 1
ATOM 6081 C CA . PRO C 1 230 ? 30.022 1.177 -1.792 1.00 80.77 224 PRO C CA 1
ATOM 6082 C C . PRO C 1 230 ? 31.104 1.640 -0.808 1.00 82.79 224 PRO C C 1
ATOM 6083 O O . PRO C 1 230 ? 31.313 1.000 0.252 1.00 80.98 224 PRO C O 1
ATOM 6087 N N . THR C 1 231 ? 31.736 2.758 -1.181 1.00 81.59 225 THR C N 1
ATOM 6088 C CA . THR C 1 231 ? 32.923 3.265 -0.543 1.00 83.69 225 THR C CA 1
ATOM 6089 C C . THR C 1 231 ? 32.655 4.188 0.657 1.00 82.11 225 THR C C 1
ATOM 6090 O O . THR C 1 231 ? 33.597 4.518 1.385 1.00 82.24 225 THR C O 1
ATOM 6094 N N . TYR C 1 232 ? 31.390 4.589 0.864 1.00 78.79 226 TYR C N 1
ATOM 6095 C CA . TYR C 1 232 ? 30.957 5.138 2.148 1.00 79.26 226 TYR C CA 1
ATOM 6096 C C . TYR C 1 232 ? 30.312 4.009 2.945 1.00 79.58 226 TYR C C 1
ATOM 6097 O O . TYR C 1 232 ? 29.130 3.667 2.754 1.00 83.06 226 TYR C O 1
ATOM 6106 N N . TYR C 1 233 ? 31.107 3.447 3.850 1.00 80.29 227 TYR C N 1
ATOM 6107 C CA . TYR C 1 233 ? 30.801 2.188 4.497 1.00 79.94 227 TYR C CA 1
ATOM 6108 C C . TYR C 1 233 ? 29.600 2.289 5.407 1.00 78.48 227 TYR C C 1
ATOM 6109 O O . TYR C 1 233 ? 29.471 3.296 6.114 1.00 78.40 227 TYR C O 1
ATOM 6118 N N . GLY C 1 234 ? 28.744 1.256 5.371 1.00 76.70 228 GLY C N 1
ATOM 6119 C CA . GLY C 1 234 ? 27.615 1.149 6.289 1.00 77.38 228 GLY C CA 1
ATOM 6120 C C . GLY C 1 234 ? 26.224 1.273 5.689 1.00 75.69 228 GLY C C 1
ATOM 6121 O O . GLY C 1 234 ? 25.285 1.761 6.318 1.00 76.66 228 GLY C O 1
ATOM 6122 N N . GLY C 1 235 ? 26.062 0.789 4.478 1.00 77.56 229 GLY C N 1
ATOM 6123 C CA . GLY C 1 235 ? 24.739 0.775 3.895 1.00 79.01 229 GLY C CA 1
ATOM 6124 C C . GLY C 1 235 ? 24.389 2.099 3.283 1.00 77.46 229 GLY C C 1
ATOM 6125 O O . GLY C 1 235 ? 25.288 2.753 2.707 1.00 98.17 229 GLY C O 1
ATOM 6126 N N . ILE C 1 236 ? 23.101 2.481 3.373 1.00 68.47 230 ILE C N 1
ATOM 6127 C CA . ILE C 1 236 ? 22.599 3.641 2.614 1.00 62.04 230 ILE C CA 1
ATOM 6128 C C . ILE C 1 236 ? 23.066 4.936 3.255 1.00 63.72 230 ILE C C 1
ATOM 6129 O O . ILE C 1 236 ? 23.313 5.011 4.464 1.00 68.36 230 ILE C O 1
ATOM 6134 N N . MET C 1 237 ? 23.192 5.933 2.394 1.00 63.17 231 MET C N 1
ATOM 6135 C CA . MET C 1 237 ? 23.533 7.287 2.734 1.00 63.85 231 MET C CA 1
ATOM 6136 C C . MET C 1 237 ? 22.279 8.111 2.503 1.00 64.91 231 MET C C 1
ATOM 6137 O O . MET C 1 237 ? 21.394 7.805 1.676 1.00 64.26 231 MET C O 1
ATOM 6142 N N . THR C 1 238 ? 22.207 9.211 3.203 1.00 69.79 232 THR C N 1
ATOM 6143 C CA . THR C 1 238 ? 21.007 10.012 3.173 1.00 70.09 232 THR C CA 1
ATOM 6144 C C . THR C 1 238 ? 21.283 11.399 2.689 1.00 67.26 232 THR C C 1
ATOM 6145 O O . THR C 1 238 ? 22.236 12.040 3.119 1.00 67.20 232 THR C O 1
ATOM 6149 N N . PHE C 1 239 ? 20.426 11.875 1.810 1.00 63.72 233 PHE C N 1
ATOM 6150 C CA . PHE C 1 239 ? 20.606 13.168 1.190 1.00 62.96 233 PHE C CA 1
ATOM 6151 C C . PHE C 1 239 ? 19.459 14.015 1.634 1.00 60.10 233 PHE C C 1
ATOM 6152 O O . PHE C 1 239 ? 18.320 13.639 1.438 1.00 55.50 233 PHE C O 1
ATOM 6160 N N . ALA C 1 240 ? 19.782 15.144 2.253 1.00 62.29 234 ALA C N 1
ATOM 6161 C CA . ALA C 1 240 ? 18.774 16.073 2.737 1.00 62.72 234 ALA C CA 1
ATOM 6162 C C . ALA C 1 240 ? 18.138 16.715 1.557 1.00 62.06 234 ALA C C 1
ATOM 6163 O O . ALA C 1 240 ? 18.804 16.950 0.57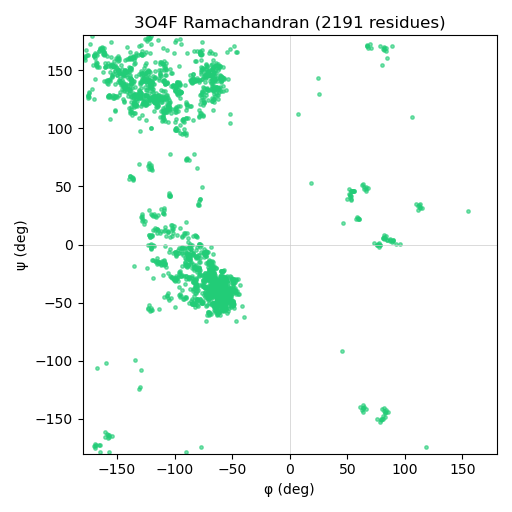1 1.00 62.69 234 ALA C O 1
ATOM 6165 N N . TRP C 1 241 ? 16.848 16.997 1.693 1.00 60.89 235 TRP C N 1
ATOM 6166 C CA . TRP C 1 241 ? 16.049 17.580 0.648 1.00 62.05 235 TRP C CA 1
ATOM 6167 C C . TRP C 1 241 ? 15.246 18.685 1.269 1.00 62.67 235 TRP C C 1
ATOM 6168 O O . TRP C 1 241 ? 14.477 18.434 2.218 1.00 60.72 235 TRP C O 1
ATOM 6179 N N . ALA C 1 242 ? 15.432 19.903 0.765 1.00 64.43 236 ALA C N 1
ATOM 6180 C CA . ALA C 1 242 ? 14.723 21.048 1.327 1.00 66.30 236 ALA C CA 1
ATOM 6181 C C . ALA C 1 242 ? 14.224 21.973 0.249 1.00 67.82 236 ALA C C 1
ATOM 6182 O O . ALA C 1 242 ? 14.956 22.312 -0.669 1.00 70.55 236 ALA C O 1
ATOM 6184 N N . THR C 1 243 ? 12.979 22.399 0.395 1.00 67.48 237 THR C N 1
ATOM 6185 C CA . THR C 1 243 ? 12.347 23.241 -0.576 1.00 70.01 237 THR C CA 1
ATOM 6186 C C . THR C 1 243 ? 11.045 23.803 -0.005 1.00 71.43 237 THR C C 1
ATOM 6187 O O . THR C 1 243 ? 10.474 23.235 0.929 1.00 68.30 237 THR C O 1
ATOM 6191 N N . ASP C 1 244 ? 10.606 24.931 -0.572 1.00 76.09 238 ASP C N 1
ATOM 6192 C CA . ASP C 1 244 ? 9.294 25.497 -0.297 1.00 76.97 238 ASP C CA 1
ATOM 6193 C C . ASP C 1 244 ? 8.237 24.923 -1.232 1.00 76.03 238 ASP C C 1
ATOM 6194 O O . ASP C 1 244 ? 7.047 25.140 -1.034 1.00 76.40 238 ASP C O 1
ATOM 6199 N N . ASN C 1 245 ? 8.670 24.181 -2.243 1.00 76.66 239 ASN C N 1
ATOM 6200 C CA . ASN C 1 245 ? 7.771 23.583 -3.239 1.00 77.94 239 ASN C CA 1
ATOM 6201 C C . ASN C 1 245 ? 7.464 22.188 -2.833 1.00 73.44 239 ASN C C 1
ATOM 6202 O O . ASN C 1 245 ? 8.241 21.290 -3.115 1.00 74.98 239 ASN C O 1
ATOM 6207 N N . ASP C 1 246 ? 6.342 21.985 -2.159 1.00 72.55 240 ASP C N 1
ATOM 6208 C CA . ASP C 1 246 ? 6.110 20.675 -1.524 1.00 70.60 240 ASP C CA 1
ATOM 6209 C C . ASP C 1 246 ? 5.646 19.598 -2.511 1.00 69.20 240 ASP C C 1
ATOM 6210 O O . ASP C 1 246 ? 5.446 18.470 -2.116 1.00 71.85 240 ASP C O 1
ATOM 6215 N N . ALA C 1 247 ? 5.521 19.944 -3.786 1.00 69.89 241 ALA C N 1
ATOM 6216 C CA . ALA C 1 247 ? 5.169 18.988 -4.835 1.00 70.61 241 ALA C CA 1
ATOM 6217 C C . ALA C 1 247 ? 6.330 18.189 -5.381 1.00 71.16 241 ALA C C 1
ATOM 6218 O O . ALA C 1 247 ? 6.169 17.029 -5.784 1.00 74.00 241 ALA C O 1
ATOM 6220 N N . LEU C 1 248 ? 7.502 18.817 -5.404 1.00 71.27 242 LEU C N 1
ATOM 6221 C CA . LEU C 1 248 ? 8.662 18.307 -6.116 1.00 68.53 242 LEU C CA 1
ATOM 6222 C C . LEU C 1 248 ? 9.128 16.931 -5.748 1.00 67.29 242 LEU C C 1
ATOM 6223 O O . LEU C 1 248 ? 9.709 16.279 -6.590 1.00 74.14 242 LEU C O 1
ATOM 6228 N N . ARG C 1 249 ? 8.922 16.461 -4.531 1.00 64.99 243 ARG C N 1
ATOM 6229 C CA . ARG C 1 249 ? 9.270 15.074 -4.273 1.00 64.56 243 ARG C CA 1
ATOM 6230 C C . ARG C 1 249 ? 8.107 14.118 -4.287 1.00 62.91 243 ARG C C 1
ATOM 6231 O O . ARG C 1 249 ? 8.257 13.020 -3.800 1.00 62.59 243 ARG C O 1
ATOM 6239 N N . HIS C 1 250 ? 6.965 14.531 -4.826 1.00 63.98 244 HIS C N 1
ATOM 6240 C CA . HIS C 1 250 ? 5.880 13.618 -5.058 1.00 63.92 244 HIS C CA 1
ATOM 6241 C C . HIS C 1 250 ? 5.502 13.546 -6.504 1.00 67.28 244 HIS C C 1
ATOM 6242 O O . HIS C 1 250 ? 4.369 13.238 -6.816 1.00 70.44 244 HIS C O 1
ATOM 6249 N N . LEU C 1 251 ? 6.446 13.827 -7.402 1.00 68.65 245 LEU C N 1
ATOM 6250 C CA . LEU C 1 251 ? 6.171 13.743 -8.834 1.00 69.15 245 LEU C CA 1
ATOM 6251 C C . LEU C 1 251 ? 6.069 12.298 -9.263 1.00 68.28 245 LEU C C 1
ATOM 6252 O O . LEU C 1 251 ? 6.788 11.456 -8.754 1.00 62.40 245 LEU C O 1
ATOM 6257 N N . SER C 1 252 ? 5.177 12.035 -10.219 1.00 73.28 246 SER C N 1
ATOM 6258 C CA . SER C 1 252 ? 4.981 10.694 -10.781 1.00 74.66 246 SER C CA 1
ATOM 6259 C C . SER C 1 252 ? 6.203 10.258 -11.517 1.00 73.23 246 SER C C 1
ATOM 6260 O O . SER C 1 252 ? 6.882 11.065 -12.122 1.00 71.75 246 SER C O 1
ATOM 6263 N N . THR C 1 253 ? 6.479 8.965 -11.500 1.00 76.47 247 THR C N 1
ATOM 6264 C CA . THR C 1 253 ? 7.729 8.492 -12.120 1.00 79.54 247 THR C CA 1
ATOM 6265 C C . THR C 1 253 ? 7.632 8.744 -13.629 1.00 83.35 247 THR C C 1
ATOM 6266 O O . THR C 1 253 ? 8.627 9.006 -14.300 1.00 80.80 247 THR C O 1
ATOM 6270 N N . GLU C 1 254 ? 6.394 8.735 -14.126 1.00 88.71 248 GLU C N 1
ATOM 6271 C CA . GLU C 1 254 ? 6.119 9.075 -15.517 1.00 91.16 248 GLU C CA 1
ATOM 6272 C C . GLU C 1 254 ? 6.749 10.409 -15.923 1.00 88.05 248 GLU C C 1
ATOM 6273 O O . GLU C 1 254 ? 7.482 10.473 -16.897 1.00 94.27 248 GLU C O 1
ATOM 6279 N N . ILE C 1 255 ? 6.478 11.466 -15.175 1.00 82.78 249 ILE C N 1
ATOM 6280 C CA . ILE C 1 255 ? 6.943 12.797 -15.566 1.00 82.45 249 ILE C CA 1
ATOM 6281 C C . ILE C 1 255 ? 8.458 12.865 -15.531 1.00 80.67 249 ILE C C 1
ATOM 6282 O O . ILE C 1 255 ? 9.066 13.438 -16.434 1.00 81.38 249 ILE C O 1
ATOM 6287 N N . ILE C 1 256 ? 9.057 12.268 -14.497 1.00 77.31 250 ILE C N 1
ATOM 6288 C CA . ILE C 1 256 ? 10.512 12.209 -14.389 1.00 77.48 250 ILE C CA 1
ATOM 6289 C C . ILE C 1 256 ? 11.074 11.531 -15.644 1.00 81.17 250 ILE C C 1
ATOM 6290 O O . ILE C 1 256 ? 12.048 12.012 -16.258 1.00 83.44 250 ILE C O 1
ATOM 6295 N N . GLN C 1 257 ? 10.427 10.430 -16.029 1.00 80.66 251 GLN C N 1
ATOM 6296 C CA . GLN C 1 257 ? 10.823 9.697 -17.212 1.00 83.17 251 GLN C CA 1
ATOM 6297 C C . GLN C 1 257 ? 10.770 10.662 -18.398 1.00 86.32 251 GLN C C 1
ATOM 6298 O O . GLN C 1 257 ? 11.722 10.777 -19.161 1.00 88.27 251 GLN C O 1
ATOM 6304 N N . ALA C 1 258 ? 9.694 11.417 -18.517 1.00 86.77 252 ALA C N 1
ATOM 6305 C CA . ALA C 1 258 ? 9.577 12.329 -19.641 1.00 92.02 252 ALA C CA 1
ATOM 6306 C C . ALA C 1 258 ? 10.763 13.265 -19.683 1.00 93.69 252 ALA C C 1
ATOM 6307 O O . ALA C 1 258 ? 11.386 13.481 -20.728 1.00 99.56 252 ALA C O 1
ATOM 6309 N N . ARG C 1 259 ? 11.032 13.877 -18.566 1.00 90.75 253 ARG C N 1
ATOM 6310 C CA . ARG C 1 259 ? 12.101 14.824 -18.484 1.00 92.10 253 ARG C CA 1
ATOM 6311 C C . ARG C 1 259 ? 13.386 14.133 -18.746 1.00 92.99 253 ARG C C 1
ATOM 6312 O O . ARG C 1 259 ? 14.323 14.722 -19.192 1.00 95.11 253 ARG C O 1
ATOM 6320 N N . PHE C 1 260 ? 13.472 12.897 -18.333 1.00 90.60 254 PHE C N 1
ATOM 6321 C CA . PHE C 1 260 ? 14.679 12.152 -18.537 1.00 90.83 254 PHE C CA 1
ATOM 6322 C C . PHE C 1 260 ? 14.962 11.886 -19.998 1.00 96.88 254 PHE C C 1
ATOM 6323 O O . PHE C 1 260 ? 16.083 12.026 -20.441 1.00 99.89 254 PHE C O 1
ATOM 6331 N N . LEU C 1 261 ? 13.945 11.557 -20.773 1.00 99.77 255 LEU C N 1
ATOM 6332 C CA . LEU C 1 261 ? 14.203 11.185 -22.142 1.00 107.64 255 LEU C CA 1
ATOM 6333 C C . LEU C 1 261 ? 14.940 12.335 -22.774 1.00 117.36 255 LEU C C 1
ATOM 6334 O O . LEU C 1 261 ? 15.851 12.124 -23.544 1.00 134.89 255 LEU C O 1
ATOM 6336 N N . ALA C 1 262 ? 14.584 13.561 -22.475 1.00 118.23 256 ALA C N 1
ATOM 6337 C CA . ALA C 1 262 ? 15.470 14.621 -22.853 1.00 124.68 256 ALA C CA 1
ATOM 6338 C C . ALA C 1 262 ? 15.163 15.725 -21.944 1.00 125.35 256 ALA C C 1
ATOM 6339 O O . ALA C 1 262 ? 14.026 15.864 -21.554 1.00 120.57 256 ALA C O 1
ATOM 6341 N N . SER C 1 263 ? 16.162 16.527 -21.611 1.00 130.03 257 SER C N 1
ATOM 6342 C CA . SER C 1 263 ? 17.492 16.324 -22.129 1.00 128.19 257 SER C CA 1
ATOM 6343 C C . SER C 1 263 ? 18.008 14.993 -21.695 1.00 117.36 257 SER C C 1
ATOM 6344 O O . SER C 1 263 ? 17.923 14.625 -20.539 1.00 105.83 257 SER C O 1
ATOM 6346 N N . GLY C 1 264 ? 18.561 14.290 -22.665 1.00 117.11 258 GLY C N 1
ATOM 6347 C CA . GLY C 1 264 ? 19.037 12.943 -22.493 1.00 117.04 258 GLY C CA 1
ATOM 6348 C C . GLY C 1 264 ? 20.293 12.861 -21.707 1.00 116.44 258 GLY C C 1
ATOM 6349 O O . GLY C 1 264 ? 21.157 13.699 -21.814 1.00 122.27 258 GLY C O 1
ATOM 6350 N N . LEU C 1 265 ? 20.367 11.824 -20.903 1.00 113.87 259 LEU C N 1
ATOM 6351 C CA . LEU C 1 265 ? 21.535 11.529 -20.182 1.00 111.51 259 LEU C CA 1
ATOM 6352 C C . LEU C 1 265 ? 21.544 10.068 -20.341 1.00 113.23 259 LEU C C 1
ATOM 6353 O O . LEU C 1 265 ? 20.513 9.462 -20.512 1.00 109.97 259 LEU C O 1
ATOM 6358 N N . LYS C 1 266 ? 22.732 9.508 -20.324 1.00 123.24 260 LYS C N 1
ATOM 6359 C CA . LYS C 1 266 ? 22.919 8.083 -20.253 1.00 125.41 260 LYS C CA 1
ATOM 6360 C C . LYS C 1 266 ? 23.588 8.044 -18.905 1.00 117.80 260 LYS C C 1
ATOM 6361 O O . LYS C 1 266 ? 24.656 8.627 -18.722 1.00 122.89 260 LYS C O 1
ATOM 6363 N N . CYS C 1 267 ? 22.965 7.380 -17.946 1.00 110.40 261 CYS C N 1
ATOM 6364 C CA . CYS C 1 267 ? 23.494 7.413 -16.622 1.00 107.34 261 CYS C CA 1
ATOM 6365 C C . CYS C 1 267 ? 23.882 6.008 -16.255 1.00 105.74 261 CYS C C 1
ATOM 6366 O O . CYS C 1 267 ? 23.394 5.070 -16.849 1.00 109.94 261 CYS C O 1
ATOM 6369 N N . ARG C 1 268 ? 24.785 5.862 -15.309 1.00 98.51 262 ARG C N 1
ATOM 6370 C CA . ARG C 1 268 ? 25.204 4.538 -14.948 1.00 95.04 262 ARG C CA 1
ATOM 6371 C C . ARG C 1 268 ? 24.484 3.987 -13.733 1.00 89.63 262 ARG C C 1
ATOM 6372 O O . ARG C 1 268 ? 24.291 2.792 -13.630 1.00 88.39 262 ARG C O 1
ATOM 6380 N N . TYR C 1 269 ? 24.036 4.867 -12.848 1.00 84.51 263 TYR C N 1
ATOM 6381 C CA . TYR C 1 269 ? 23.263 4.424 -11.715 1.00 78.56 263 TYR C CA 1
ATOM 6382 C C . TYR C 1 269 ? 21.812 4.960 -11.832 1.00 76.77 263 TYR C C 1
ATOM 6383 O O . TYR C 1 269 ? 20.828 4.196 -11.809 1.00 72.46 263 TYR C O 1
ATOM 6392 N N . TYR C 1 270 ? 21.700 6.284 -11.971 1.00 75.94 264 TYR C N 1
ATOM 6393 C CA . TYR C 1 270 ? 20.440 6.958 -11.994 1.00 73.95 264 TYR C CA 1
ATOM 6394 C C . TYR C 1 270 ? 19.537 6.487 -13.100 1.00 75.02 264 TYR C C 1
ATOM 6395 O O . TYR C 1 270 ? 19.956 6.225 -14.182 1.00 79.51 264 TYR C O 1
ATOM 6404 N N . ASN C 1 271 ? 18.260 6.444 -12.812 1.00 74.35 265 ASN C N 1
ATOM 6405 C CA . ASN C 1 271 ? 17.217 6.350 -13.809 1.00 77.08 265 ASN C CA 1
ATOM 6406 C C . ASN C 1 271 ? 15.914 6.720 -13.095 1.00 72.75 265 ASN C C 1
ATOM 6407 O O . ASN C 1 271 ? 15.917 6.840 -11.875 1.00 69.17 265 ASN C O 1
ATOM 6412 N N . PRO C 1 272 ? 14.818 6.930 -13.837 1.00 72.61 266 PRO C N 1
ATOM 6413 C CA . PRO C 1 272 ? 13.606 7.411 -13.159 1.00 70.72 266 PRO C CA 1
ATOM 6414 C C . PRO C 1 272 ? 12.987 6.469 -12.098 1.00 67.65 266 PRO C C 1
ATOM 6415 O O . PRO C 1 272 ? 12.442 6.948 -11.075 1.00 66.59 266 PRO C O 1
ATOM 6419 N N . ALA C 1 273 ? 13.094 5.159 -12.306 1.00 66.87 267 ALA C N 1
ATOM 6420 C CA . ALA C 1 273 ? 12.712 4.216 -11.268 1.00 63.50 267 ALA C CA 1
ATOM 6421 C C . ALA C 1 273 ? 13.545 4.474 -10.025 1.00 60.67 267 ALA C C 1
ATOM 6422 O O . ALA C 1 273 ? 12.994 4.518 -8.893 1.00 59.29 267 ALA C O 1
ATOM 6424 N N . ILE C 1 274 ? 14.845 4.648 -10.214 1.00 60.12 268 ILE C N 1
ATOM 6425 C CA . ILE C 1 274 ? 15.692 4.819 -9.067 1.00 58.85 268 ILE C CA 1
ATOM 6426 C C . ILE C 1 274 ? 15.285 6.098 -8.349 1.00 59.23 268 ILE C C 1
ATOM 6427 O O . ILE C 1 274 ? 15.226 6.148 -7.117 1.00 59.76 268 ILE C O 1
ATOM 6432 N N . HIS C 1 275 ? 14.997 7.117 -9.121 1.00 62.17 269 HIS C N 1
ATOM 6433 C CA . HIS C 1 275 ? 14.735 8.437 -8.596 1.00 64.33 269 HIS C CA 1
ATOM 6434 C C . HIS C 1 275 ? 13.546 8.328 -7.665 1.00 62.56 269 HIS C C 1
ATOM 6435 O O . HIS C 1 275 ? 13.588 8.689 -6.468 1.00 59.12 269 HIS C O 1
ATOM 6442 N N . THR C 1 276 ? 12.460 7.817 -8.200 1.00 62.25 270 THR C N 1
ATOM 6443 C CA . THR C 1 276 ? 11.313 7.699 -7.364 1.00 61.56 270 THR C CA 1
ATOM 6444 C C . THR C 1 276 ? 11.603 6.858 -6.111 1.00 59.15 270 THR C C 1
ATOM 6445 O O . THR C 1 276 ? 11.170 7.165 -5.022 1.00 60.61 270 THR C O 1
ATOM 6449 N N . ALA C 1 277 ? 12.305 5.755 -6.272 1.00 57.62 271 ALA C N 1
ATOM 6450 C CA . ALA C 1 277 ? 12.493 4.836 -5.177 1.00 53.89 271 ALA C CA 1
ATOM 6451 C C . ALA C 1 277 ? 13.441 5.433 -4.134 1.00 52.19 271 ALA C C 1
ATOM 6452 O O . ALA C 1 277 ? 13.385 5.129 -2.916 1.00 50.89 271 ALA C O 1
ATOM 6454 N N . ALA C 1 278 ? 14.310 6.309 -4.599 1.00 53.21 272 ALA C N 1
ATOM 6455 C CA . ALA C 1 278 ? 15.261 6.944 -3.705 1.00 53.24 272 ALA C CA 1
ATOM 6456 C C . ALA C 1 278 ? 14.569 7.489 -2.471 1.00 51.61 272 ALA C C 1
ATOM 6457 O O . ALA C 1 278 ? 15.158 7.537 -1.439 1.00 52.56 272 ALA C O 1
ATOM 6459 N N . PHE C 1 279 ? 13.317 7.887 -2.577 1.00 52.13 273 PHE C N 1
ATOM 6460 C CA . PHE C 1 279 ? 12.626 8.578 -1.484 1.00 51.52 273 PHE C CA 1
ATOM 6461 C C . PHE C 1 279 ? 11.964 7.644 -0.518 1.00 51.69 273 PHE C C 1
ATOM 6462 O O . PHE C 1 279 ? 11.477 8.103 0.526 1.00 55.11 273 PHE C O 1
ATOM 6470 N N . ALA C 1 280 ? 11.934 6.349 -0.830 1.00 50.96 274 ALA C N 1
ATOM 6471 C CA . ALA C 1 280 ? 11.491 5.345 0.157 1.00 49.48 274 ALA C CA 1
ATOM 6472 C C . ALA C 1 280 ? 12.610 5.171 1.182 1.00 49.18 274 ALA C C 1
ATOM 6473 O O . ALA C 1 280 ? 13.746 4.843 0.822 1.00 51.35 274 ALA C O 1
ATOM 6475 N N . LEU C 1 281 ? 12.293 5.387 2.450 1.00 47.66 275 LEU C N 1
ATOM 6476 C CA . LEU C 1 281 ? 13.261 5.262 3.513 1.00 45.48 275 LEU C CA 1
ATOM 6477 C C . LEU C 1 281 ? 12.966 4.050 4.359 1.00 44.22 275 LEU C C 1
ATOM 6478 O O . LEU C 1 281 ? 11.822 3.759 4.615 1.00 42.97 275 LEU C O 1
ATOM 6483 N N . PRO C 1 282 ? 14.010 3.351 4.800 1.00 44.44 276 PRO C N 1
ATOM 6484 C CA . PRO C 1 282 ? 13.838 2.236 5.693 1.00 45.38 276 PRO C CA 1
ATOM 6485 C C . PRO C 1 282 ? 13.225 2.653 6.996 1.00 45.94 276 PRO C C 1
ATOM 6486 O O . PRO C 1 282 ? 13.350 3.814 7.430 1.00 45.06 276 PRO C O 1
ATOM 6490 N N . GLN C 1 283 ? 12.550 1.687 7.608 1.00 47.88 277 GLN C N 1
ATOM 6491 C CA . GLN C 1 283 ? 11.620 1.976 8.677 1.00 48.57 277 GLN C CA 1
ATOM 6492 C C . GLN C 1 283 ? 12.314 2.663 9.860 1.00 48.49 277 GLN C C 1
ATOM 6493 O O . GLN C 1 283 ? 11.800 3.611 10.441 1.00 47.09 277 GLN C O 1
ATOM 6499 N N . TYR C 1 284 ? 13.501 2.177 10.202 1.00 49.32 278 TYR C N 1
ATOM 6500 C CA . TYR C 1 284 ? 14.226 2.731 11.330 1.00 49.78 278 TYR C CA 1
ATOM 6501 C C . TYR C 1 284 ? 14.466 4.201 11.109 1.00 49.61 278 TYR C C 1
ATOM 6502 O O . TYR C 1 284 ? 14.394 5.015 12.032 1.00 50.32 278 TYR C O 1
ATOM 6511 N N . LEU C 1 285 ? 14.746 4.570 9.891 1.00 49.75 279 LEU C N 1
ATOM 6512 C CA . LEU C 1 285 ? 14.979 5.951 9.604 1.00 51.73 279 LEU C CA 1
ATOM 6513 C C . LEU C 1 285 ? 13.764 6.779 9.837 1.00 50.94 279 LEU C C 1
ATOM 6514 O O . LEU C 1 285 ? 13.846 7.829 10.357 1.00 50.60 279 LEU C O 1
ATOM 6519 N N . GLN C 1 286 ? 12.619 6.278 9.453 1.00 51.22 280 GLN C N 1
ATOM 6520 C CA . GLN C 1 286 ? 11.399 7.027 9.542 1.00 53.86 280 GLN C CA 1
ATOM 6521 C C . GLN C 1 286 ? 10.996 7.202 10.936 1.00 57.95 280 GLN C C 1
ATOM 6522 O O . GLN C 1 286 ? 10.526 8.259 11.351 1.00 60.75 280 GLN C O 1
ATOM 6528 N N . ASP C 1 287 ? 11.143 6.118 11.657 1.00 36.29 281 ASP C N 1
ATOM 6529 C CA . ASP C 1 287 ? 10.833 6.120 13.061 1.00 37.57 281 ASP C CA 1
ATOM 6530 C C . ASP C 1 287 ? 11.652 7.219 13.769 1.00 36.22 281 ASP C C 1
ATOM 6531 O O . ASP C 1 287 ? 11.098 7.940 14.546 1.00 33.08 281 ASP C O 1
ATOM 6536 N N . ALA C 1 288 ? 12.950 7.355 13.487 1.00 35.49 282 ALA C N 1
ATOM 6537 C CA . ALA C 1 288 ? 13.778 8.349 14.194 1.00 37.67 282 ALA C CA 1
ATOM 6538 C C . ALA C 1 288 ? 13.209 9.689 13.975 1.00 39.91 282 ALA C C 1
ATOM 6539 O O . ALA C 1 288 ? 13.097 10.515 14.901 1.00 44.80 282 ALA C O 1
ATOM 6541 N N . LEU C 1 289 ? 12.898 9.945 12.736 1.00 42.98 283 LEU C N 1
ATOM 6542 C CA . LEU C 1 289 ? 12.302 11.164 12.280 1.00 46.66 283 LEU C CA 1
ATOM 6543 C C . LEU C 1 289 ? 10.916 11.353 12.800 1.00 52.70 283 LEU C C 1
ATOM 6544 O O . LEU C 1 289 ? 10.449 12.432 13.009 1.00 47.97 283 LEU C O 1
ATOM 6549 N N . ALA C 1 290 ? 10.219 10.270 12.966 1.00 64.84 284 ALA C N 1
ATOM 6550 C CA . ALA C 1 290 ? 8.807 10.353 13.162 1.00 64.93 284 ALA C CA 1
ATOM 6551 C C . ALA C 1 290 ? 8.480 11.424 14.144 1.00 67.46 284 ALA C C 1
ATOM 6552 O O . ALA C 1 290 ? 7.426 12.014 14.061 1.00 81.42 284 ALA C O 1
ATOM 6554 N N . SER C 1 291 ? 9.372 11.679 15.080 1.00 69.23 285 SER C N 1
ATOM 6555 C CA . SER C 1 291 ? 9.138 12.683 16.112 1.00 72.58 285 SER C CA 1
ATOM 6556 C C . SER C 1 291 ? 8.815 14.058 15.583 1.00 74.59 285 SER C C 1
ATOM 6557 O O . SER C 1 291 ? 8.012 14.760 16.139 1.00 89.07 285 SER C O 1
ATOM 6560 N N . GLN C 1 292 ? 9.498 14.424 14.519 1.00 75.82 286 GLN C N 1
ATOM 6561 C CA . GLN C 1 292 ? 9.449 15.737 13.927 1.00 71.96 286 GLN C CA 1
ATOM 6562 C C . GLN C 1 292 ? 8.119 16.084 13.315 1.00 85.57 286 GLN C C 1
ATOM 6563 O O . GLN C 1 292 ? 7.690 15.492 12.349 1.00 104.56 286 GLN C O 1
ATOM 6569 N N . PRO C 1 293 ? 7.481 17.088 13.874 1.00 40.67 287 PRO C N 1
ATOM 6570 C CA . PRO C 1 293 ? 6.143 17.489 13.479 1.00 40.67 287 PRO C CA 1
ATOM 6571 C C . PRO C 1 293 ? 6.093 17.924 12.054 1.00 40.67 287 PRO C C 1
ATOM 6572 O O . PRO C 1 293 ? 5.100 17.671 11.386 1.00 40.67 287 PRO C O 1
ATOM 6576 N N . LYS D 1 10 ? 43.103 -2.964 21.949 1.00 132.52 4 LYS D N 1
ATOM 6577 C CA . LYS D 1 10 ? 42.248 -3.920 21.169 1.00 136.64 4 LYS D CA 1
ATOM 6578 C C . LYS D 1 10 ? 42.958 -4.522 19.917 1.00 116.29 4 LYS D C 1
ATOM 6579 O O . LYS D 1 10 ? 44.030 -4.066 19.494 1.00 98.79 4 LYS D O 1
ATOM 6581 N N . LYS D 1 11 ? 42.319 -5.527 19.336 1.00 164.51 5 LYS D N 1
ATOM 6582 C CA . LYS D 1 11 ? 42.817 -6.282 18.201 1.00 147.87 5 LYS D CA 1
ATOM 6583 C C . LYS D 1 11 ? 41.904 -6.024 17.009 1.00 136.89 5 LYS D C 1
ATOM 6584 O O . LYS D 1 11 ? 40.947 -5.312 17.136 1.00 125.57 5 LYS D O 1
ATOM 6590 N N . GLN D 1 12 ? 42.223 -6.550 15.841 1.00 133.90 6 GLN D N 1
ATOM 6591 C CA . GLN D 1 12 ? 41.382 -6.338 14.631 1.00 125.15 6 GLN D CA 1
ATOM 6592 C C . GLN D 1 12 ? 41.092 -7.624 13.871 1.00 117.80 6 GLN D C 1
ATOM 6593 O O . GLN D 1 12 ? 41.795 -8.624 14.037 1.00 128.99 6 GLN D O 1
ATOM 6599 N N . TRP D 1 13 ? 40.085 -7.589 13.008 1.00 103.77 7 TRP D N 1
ATOM 6600 C CA . TRP D 1 13 ? 39.757 -8.739 12.182 1.00 100.15 7 TRP D CA 1
ATOM 6601 C C . TRP D 1 13 ? 39.367 -8.277 10.786 1.00 99.50 7 TRP D C 1
ATOM 6602 O O . TRP D 1 13 ? 38.504 -7.433 10.632 1.00 98.31 7 TRP D O 1
ATOM 6613 N N . HIS D 1 14 ? 39.995 -8.836 9.764 1.00 102.51 8 HIS D N 1
ATOM 6614 C CA . HIS D 1 14 ? 39.772 -8.379 8.401 1.00 100.84 8 HIS D CA 1
ATOM 6615 C C . HIS D 1 14 ? 38.997 -9.418 7.642 1.00 97.62 8 HIS D C 1
ATOM 6616 O O . HIS D 1 14 ? 39.240 -10.613 7.813 1.00 103.42 8 HIS D O 1
ATOM 6623 N N . GLU D 1 15 ? 38.070 -8.981 6.805 1.00 93.64 9 GLU D N 1
ATOM 6624 C CA . GLU D 1 15 ? 37.412 -9.887 5.872 1.00 94.89 9 GLU D CA 1
ATOM 6625 C C . GLU D 1 15 ? 38.322 -10.128 4.675 1.00 101.44 9 GLU D C 1
ATOM 6626 O O . GLU D 1 15 ? 38.960 -9.212 4.195 1.00 102.03 9 GLU D O 1
ATOM 6632 N N . THR D 1 16 ? 38.340 -11.364 4.187 1.00 105.20 10 THR D N 1
ATOM 6633 C CA . THR D 1 16 ? 39.248 -11.806 3.132 1.00 104.42 10 THR D CA 1
ATOM 6634 C C . THR D 1 16 ? 38.504 -12.171 1.863 1.00 104.78 10 THR D C 1
ATOM 6635 O O . THR D 1 16 ? 39.080 -12.795 0.974 1.00 107.80 10 THR D O 1
ATOM 6639 N N . LEU D 1 17 ? 37.222 -11.804 1.774 1.00 98.92 11 LEU D N 1
ATOM 6640 C CA . LEU D 1 17 ? 36.400 -12.236 0.654 1.00 95.66 11 LEU D CA 1
ATOM 6641 C C . LEU D 1 17 ? 36.992 -11.784 -0.651 1.00 101.00 11 LEU D C 1
ATOM 6642 O O . LEU D 1 17 ? 36.969 -12.533 -1.612 1.00 106.09 11 LEU D O 1
ATOM 6647 N N . HIS D 1 18 ? 37.516 -10.565 -0.683 1.00 106.93 12 HIS D N 1
ATOM 6648 C CA . HIS D 1 18 ? 38.292 -10.096 -1.844 1.00 123.07 12 HIS D CA 1
ATOM 6649 C C . HIS D 1 18 ? 39.765 -9.765 -1.514 1.00 131.02 12 HIS D C 1
ATOM 6650 O O . HIS D 1 18 ? 40.087 -9.268 -0.428 1.00 129.05 12 HIS D O 1
ATOM 6657 N N . ASP D 1 19 ? 40.659 -10.044 -2.456 1.00 136.06 13 ASP D N 1
ATOM 6658 C CA . ASP D 1 19 ? 42.083 -9.824 -2.225 1.00 145.45 13 ASP D CA 1
ATOM 6659 C C . ASP D 1 19 ? 42.445 -8.348 -2.224 1.00 142.86 13 ASP D C 1
ATOM 6660 O O . ASP D 1 19 ? 43.397 -7.941 -1.563 1.00 150.47 13 ASP D O 1
ATOM 6665 N N . GLN D 1 20 ? 41.677 -7.549 -2.947 1.00 135.34 14 GLN D N 1
ATOM 6666 C CA . GLN D 1 20 ? 42.054 -6.165 -3.206 1.00 131.51 14 GLN D CA 1
ATOM 6667 C C . GLN D 1 20 ? 41.568 -5.147 -2.194 1.00 123.13 14 GLN D C 1
ATOM 6668 O O . GLN D 1 20 ? 42.106 -4.044 -2.133 1.00 124.13 14 GLN D O 1
ATOM 6674 N N . PHE D 1 21 ? 40.560 -5.507 -1.411 1.00 115.06 15 PHE D N 1
ATOM 6675 C CA . PHE D 1 21 ? 39.927 -4.572 -0.484 1.00 110.10 15 PHE D CA 1
ATOM 6676 C C . PHE D 1 21 ? 39.004 -5.344 0.454 1.00 101.53 15 PHE D C 1
ATOM 6677 O O . PHE D 1 21 ? 38.568 -6.471 0.152 1.00 97.41 15 PHE D O 1
ATOM 6685 N N . GLY D 1 22 ? 38.672 -4.734 1.576 1.00 96.28 16 GLY D N 1
ATOM 6686 C CA . GLY D 1 22 ? 37.749 -5.379 2.473 1.00 96.06 16 GLY D CA 1
ATOM 6687 C C . GLY D 1 22 ? 37.165 -4.457 3.526 1.00 94.04 16 GLY D C 1
ATOM 6688 O O . GLY D 1 22 ? 37.453 -3.250 3.535 1.00 91.42 16 GLY D O 1
ATOM 6689 N N . GLN D 1 23 ? 36.328 -5.050 4.390 1.00 86.70 17 GLN D N 1
ATOM 6690 C CA . GLN D 1 23 ? 35.908 -4.404 5.599 1.00 83.09 17 GLN D CA 1
ATOM 6691 C C . GLN D 1 23 ? 36.700 -5.051 6.749 1.00 85.85 17 GLN D C 1
ATOM 6692 O O . GLN D 1 23 ? 37.081 -6.218 6.650 1.00 89.84 17 GLN D O 1
ATOM 6698 N N . TYR D 1 24 ? 36.951 -4.293 7.824 1.00 87.53 18 TYR D N 1
ATOM 6699 C CA . TYR D 1 24 ? 37.528 -4.832 9.049 1.00 90.16 18 TYR D CA 1
ATOM 6700 C C . TYR D 1 24 ? 36.823 -4.342 10.328 1.00 84.94 18 TYR D C 1
ATOM 6701 O O . TYR D 1 24 ? 36.200 -3.312 10.326 1.00 79.70 18 TYR D O 1
ATOM 6710 N N . PHE D 1 25 ? 36.978 -5.087 11.423 1.00 83.98 19 PHE D N 1
ATOM 6711 C CA . PHE D 1 25 ? 36.322 -4.778 12.692 1.00 80.25 19 PHE D CA 1
ATOM 6712 C C . PHE D 1 25 ? 37.292 -4.875 13.840 1.00 83.42 19 PHE D C 1
ATOM 6713 O O . PHE D 1 25 ? 38.196 -5.732 13.841 1.00 86.33 19 PHE D O 1
ATOM 6721 N N . ALA D 1 26 ? 37.090 -4.000 14.817 1.00 82.68 20 ALA D N 1
ATOM 6722 C CA . ALA D 1 26 ? 37.707 -4.136 16.113 1.00 86.72 20 ALA D CA 1
ATOM 6723 C C . ALA D 1 26 ? 37.107 -5.376 16.794 1.00 86.18 20 ALA D C 1
ATOM 6724 O O . ALA D 1 26 ? 35.919 -5.646 16.633 1.00 80.73 20 ALA D O 1
ATOM 6726 N N . VAL D 1 27 ? 37.941 -6.137 17.510 1.00 90.99 21 VAL D N 1
ATOM 6727 C CA . VAL D 1 27 ? 37.467 -7.245 18.322 1.00 90.88 21 VAL D CA 1
ATOM 6728 C C . VAL D 1 27 ? 37.525 -6.845 19.777 1.00 94.61 21 VAL D C 1
ATOM 6729 O O . VAL D 1 27 ? 38.579 -6.527 20.292 1.00 101.31 21 VAL D O 1
ATOM 6733 N N . ASP D 1 28 ? 36.381 -6.852 20.435 1.00 93.48 22 ASP D N 1
ATOM 6734 C CA . ASP D 1 28 ? 36.325 -6.630 21.865 1.00 97.86 22 ASP D CA 1
ATOM 6735 C C . ASP D 1 28 ? 36.493 -7.931 22.624 1.00 100.57 22 ASP D C 1
ATOM 6736 O O . ASP D 1 28 ? 36.973 -7.918 23.739 1.00 109.51 22 ASP D O 1
ATOM 6741 N N . ASN D 1 29 ? 36.099 -9.049 22.019 1.00 97.28 23 ASN D N 1
ATOM 6742 C CA . ASN D 1 29 ? 36.133 -10.330 22.683 1.00 97.49 23 ASN D CA 1
ATOM 6743 C C . ASN D 1 29 ? 35.767 -11.424 21.712 1.00 92.79 23 ASN D C 1
ATOM 6744 O O . ASN D 1 29 ? 34.733 -11.282 21.012 1.00 86.13 23 ASN D O 1
ATOM 6749 N N . VAL D 1 30 ? 36.581 -12.503 21.666 1.00 92.11 24 VAL D N 1
ATOM 6750 C CA . VAL D 1 30 ? 36.268 -13.671 20.816 1.00 87.79 24 VAL D CA 1
ATOM 6751 C C . VAL D 1 30 ? 35.439 -14.637 21.614 1.00 86.91 24 VAL D C 1
ATOM 6752 O O . VAL D 1 30 ? 35.853 -15.036 22.652 1.00 91.73 24 VAL D O 1
ATOM 6756 N N . LEU D 1 31 ? 34.253 -14.974 21.137 1.00 83.14 25 LEU D N 1
ATOM 6757 C CA . LEU D 1 31 ? 33.413 -15.931 21.817 1.00 84.47 25 LEU D CA 1
ATOM 6758 C C . LEU D 1 31 ? 33.728 -17.350 21.397 1.00 87.11 25 LEU D C 1
ATOM 6759 O O . LEU D 1 31 ? 33.549 -18.256 22.179 1.00 91.45 25 LEU D O 1
ATOM 6764 N N . TYR D 1 32 ? 34.186 -17.541 20.169 1.00 87.63 26 TYR D N 1
ATOM 6765 C CA . TYR D 1 32 ? 34.447 -18.866 19.626 1.00 90.62 26 TYR D CA 1
ATOM 6766 C C . TYR D 1 32 ? 35.426 -18.778 18.456 1.00 93.09 26 TYR D C 1
ATOM 6767 O O . TYR D 1 32 ? 35.295 -17.893 17.595 1.00 87.75 26 TYR D O 1
ATOM 6776 N N . HIS D 1 33 ? 36.366 -19.723 18.383 1.00 99.81 27 HIS D N 1
ATOM 6777 C CA . HIS D 1 33 ? 37.288 -19.804 17.237 1.00 102.94 27 HIS D CA 1
ATOM 6778 C C . HIS D 1 33 ? 37.731 -21.248 16.963 1.00 107.26 27 HIS D C 1
ATOM 6779 O O . HIS D 1 33 ? 38.227 -21.922 17.850 1.00 109.55 27 HIS D O 1
ATOM 6786 N N . GLU D 1 34 ? 37.585 -21.715 15.748 1.00 107.70 28 GLU D N 1
ATOM 6787 C CA . GLU D 1 34 ? 38.084 -23.018 15.443 1.00 111.85 28 GLU D CA 1
ATOM 6788 C C . GLU D 1 34 ? 38.951 -22.920 14.226 1.00 114.05 28 GLU D C 1
ATOM 6789 O O . GLU D 1 34 ? 38.453 -22.732 13.146 1.00 116.01 28 GLU D O 1
ATOM 6795 N N . LYS D 1 35 ? 40.245 -23.122 14.369 1.00 114.19 29 LYS D N 1
ATOM 6796 C CA . LYS D 1 35 ? 41.103 -23.026 13.219 1.00 116.50 29 LYS D CA 1
ATOM 6797 C C . LYS D 1 35 ? 41.781 -24.339 12.919 1.00 122.42 29 LYS D C 1
ATOM 6798 O O . LYS D 1 35 ? 42.499 -24.858 13.715 1.00 129.02 29 LYS D O 1
ATOM 6804 N N . THR D 1 36 ? 41.562 -24.852 11.731 1.00 124.91 30 THR D N 1
ATOM 6805 C CA . THR D 1 36 ? 42.169 -26.068 11.293 1.00 133.36 30 THR D CA 1
ATOM 6806 C C . THR D 1 36 ? 42.631 -25.705 9.932 1.00 135.59 30 THR D C 1
ATOM 6807 O O . THR D 1 36 ? 42.047 -24.864 9.312 1.00 129.01 30 THR D O 1
ATOM 6811 N N . ASP D 1 37 ? 43.624 -26.379 9.406 1.00 146.34 31 ASP D N 1
ATOM 6812 C CA . ASP D 1 37 ? 44.172 -25.945 8.159 1.00 149.17 31 ASP D CA 1
ATOM 6813 C C . ASP D 1 37 ? 43.025 -25.896 7.198 1.00 142.63 31 ASP D C 1
ATOM 6814 O O . ASP D 1 37 ? 42.890 -24.967 6.447 1.00 132.10 31 ASP D O 1
ATOM 6819 N N . HIS D 1 38 ? 42.189 -26.907 7.228 1.00 146.86 32 HIS D N 1
ATOM 6820 C CA . HIS D 1 38 ? 41.084 -26.997 6.302 1.00 147.76 32 HIS D CA 1
ATOM 6821 C C . HIS D 1 38 ? 39.984 -25.921 6.407 1.00 138.01 32 HIS D C 1
ATOM 6822 O O . HIS D 1 38 ? 39.492 -25.446 5.398 1.00 137.73 32 HIS D O 1
ATOM 6829 N N . GLN D 1 39 ? 39.601 -25.517 7.607 1.00 128.57 33 GLN D N 1
ATOM 6830 C CA . GLN D 1 39 ? 38.543 -24.536 7.735 1.00 118.24 33 GLN D CA 1
ATOM 6831 C C . GLN D 1 39 ? 38.829 -23.511 8.782 1.00 112.57 33 GLN D C 1
ATOM 6832 O O . GLN D 1 39 ? 39.733 -23.659 9.541 1.00 113.44 33 GLN D O 1
ATOM 6838 N N . ASP D 1 40 ? 38.094 -22.425 8.789 1.00 106.57 34 ASP D N 1
ATOM 6839 C CA . ASP D 1 40 ? 38.184 -21.509 9.899 1.00 103.09 34 ASP D CA 1
ATOM 6840 C C . ASP D 1 40 ? 36.840 -20.849 10.227 1.00 99.34 34 ASP D C 1
ATOM 6841 O O . ASP D 1 40 ? 36.298 -20.171 9.392 1.00 102.01 34 ASP D O 1
ATOM 6846 N N . LEU D 1 41 ? 36.410 -20.973 11.473 1.00 95.81 35 LEU D N 1
ATOM 6847 C CA . LEU D 1 41 ? 35.138 -20.467 11.936 1.00 89.32 35 LEU D CA 1
ATOM 6848 C C . LEU D 1 41 ? 35.323 -19.554 13.096 1.00 87.36 35 LEU D C 1
ATOM 6849 O O . LEU D 1 41 ? 36.096 -19.822 13.958 1.00 89.48 35 LEU D O 1
ATOM 6854 N N . ILE D 1 42 ? 34.603 -18.459 13.134 1.00 82.05 36 ILE D N 1
ATOM 6855 C CA . ILE D 1 42 ? 34.800 -17.543 14.243 1.00 82.28 36 ILE D CA 1
ATOM 6856 C C . ILE D 1 42 ? 33.543 -16.795 14.622 1.00 79.57 36 ILE D C 1
ATOM 6857 O O . ILE D 1 42 ? 32.721 -16.476 13.776 1.00 78.66 36 ILE D O 1
ATOM 6862 N N . ILE D 1 43 ? 33.416 -16.493 15.908 1.00 81.85 37 ILE D N 1
ATOM 6863 C CA . ILE D 1 43 ? 32.404 -15.561 16.403 1.00 79.01 37 ILE D CA 1
ATOM 6864 C C . ILE D 1 43 ? 33.028 -14.624 17.412 1.00 80.24 37 ILE D C 1
ATOM 6865 O O . ILE D 1 43 ? 33.521 -15.070 18.450 1.00 85.53 37 ILE D O 1
ATOM 6870 N N . PHE D 1 44 ? 32.965 -13.329 17.145 1.00 77.20 38 PHE D N 1
ATOM 6871 C CA . PHE D 1 44 ? 33.476 -12.340 18.097 1.00 78.67 38 PHE D CA 1
ATOM 6872 C C . PHE D 1 44 ? 32.554 -11.134 18.219 1.00 76.18 38 PHE D C 1
ATOM 6873 O O . PHE D 1 44 ? 31.704 -10.874 17.336 1.00 69.15 38 PHE D O 1
ATOM 6881 N N . GLU D 1 45 ? 32.716 -10.401 19.320 1.00 80.41 39 GLU D N 1
ATOM 6882 C CA . GLU D 1 45 ? 31.865 -9.239 19.580 1.00 80.98 39 GLU D CA 1
ATOM 6883 C C . GLU D 1 45 ? 32.622 -8.040 19.095 1.00 81.60 39 GLU D C 1
ATOM 6884 O O . GLU D 1 45 ? 33.821 -7.963 19.258 1.00 83.43 39 GLU D O 1
ATOM 6890 N N . ASN D 1 46 ? 31.898 -7.134 18.452 1.00 82.63 40 ASN D N 1
ATOM 6891 C CA . ASN D 1 46 ? 32.401 -5.862 17.977 1.00 82.57 40 ASN D CA 1
ATOM 6892 C C . ASN D 1 46 ? 31.434 -4.801 18.469 1.00 83.68 40 ASN D C 1
ATOM 6893 O O . ASN D 1 46 ? 30.226 -5.029 18.467 1.00 83.72 40 ASN D O 1
ATOM 6898 N N . ALA D 1 47 ? 31.958 -3.656 18.902 1.00 88.23 41 ALA D N 1
ATOM 6899 C CA . ALA D 1 47 ? 31.122 -2.582 19.470 1.00 83.58 41 ALA D CA 1
ATOM 6900 C C . ALA D 1 47 ? 30.002 -2.141 18.551 1.00 73.50 41 ALA D C 1
ATOM 6901 O O . ALA D 1 47 ? 28.927 -1.843 18.993 1.00 70.79 41 ALA D O 1
ATOM 6903 N N . ALA D 1 48 ? 30.260 -2.091 17.264 1.00 71.04 42 ALA D N 1
ATOM 6904 C CA . ALA D 1 48 ? 29.294 -1.509 16.326 1.00 67.94 42 ALA D CA 1
ATOM 6905 C C . ALA D 1 48 ? 28.243 -2.479 15.880 1.00 63.12 42 ALA D C 1
ATOM 6906 O O . ALA D 1 48 ? 27.089 -2.144 15.852 1.00 65.01 42 ALA D O 1
ATOM 6908 N N . PHE D 1 49 ? 28.658 -3.671 15.492 1.00 62.30 43 PHE D N 1
ATOM 6909 C CA . PHE D 1 49 ? 27.771 -4.633 14.861 1.00 59.07 43 PHE D CA 1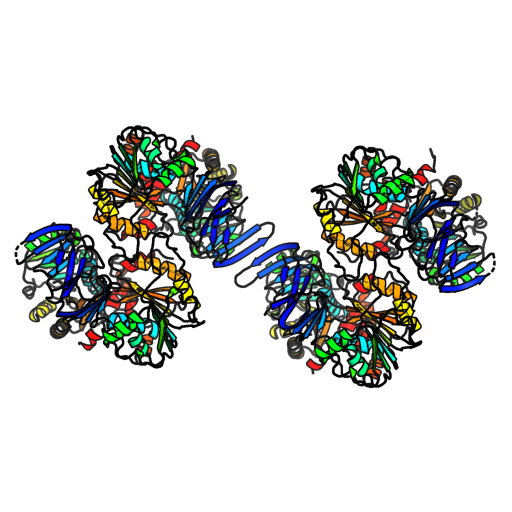
ATOM 6910 C C . PHE D 1 49 ? 27.384 -5.821 15.737 1.00 61.48 43 PHE D C 1
ATOM 6911 O O . PHE D 1 49 ? 26.721 -6.758 15.267 1.00 57.91 43 PHE D O 1
ATOM 6919 N N . GLY D 1 50 ? 27.771 -5.777 17.016 1.00 67.38 44 GLY D N 1
ATOM 6920 C CA . GLY D 1 50 ? 27.539 -6.883 17.937 1.00 67.27 44 GLY D CA 1
ATOM 6921 C C . GLY D 1 50 ? 28.297 -8.135 17.537 1.00 69.45 44 GLY D C 1
ATOM 6922 O O . GLY D 1 50 ? 29.475 -8.066 17.098 1.00 68.43 44 GLY D O 1
ATOM 6923 N N . ARG D 1 51 ? 27.630 -9.283 17.687 1.00 66.60 45 ARG D N 1
ATOM 6924 C CA . ARG D 1 51 ? 28.279 -10.567 17.392 1.00 67.53 45 ARG D CA 1
ATOM 6925 C C . ARG D 1 51 ? 28.448 -10.748 15.906 1.00 63.37 45 ARG D C 1
ATOM 6926 O O . ARG D 1 51 ? 27.519 -10.496 15.172 1.00 63.40 45 ARG D O 1
ATOM 6934 N N . VAL D 1 52 ? 29.625 -11.176 15.471 1.00 62.61 46 VAL D N 1
ATOM 6935 C CA . VAL D 1 52 ? 29.922 -11.297 14.048 1.00 61.61 46 VAL D CA 1
ATOM 6936 C C . VAL D 1 52 ? 30.378 -12.717 13.772 1.00 63.97 46 VAL D C 1
ATOM 6937 O O . VAL D 1 52 ? 31.338 -13.197 14.394 1.00 67.06 46 VAL D O 1
ATOM 6941 N N . MET D 1 53 ? 29.685 -13.416 12.876 1.00 62.80 47 MET D N 1
ATOM 6942 C CA . MET D 1 53 ? 30.091 -14.812 12.523 1.00 65.04 47 MET D CA 1
ATOM 6943 C C . MET D 1 53 ? 30.804 -14.691 11.198 1.00 66.34 47 MET D C 1
ATOM 6944 O O . MET D 1 53 ? 30.351 -13.934 10.324 1.00 66.10 47 MET D O 1
ATOM 6949 N N . ALA D 1 54 ? 31.927 -15.394 11.067 1.00 69.49 48 ALA D N 1
ATOM 6950 C CA . ALA D 1 54 ? 32.762 -15.350 9.851 1.00 70.34 48 ALA D CA 1
ATOM 6951 C C . ALA D 1 54 ? 33.375 -16.729 9.560 1.00 73.26 48 ALA D C 1
ATOM 6952 O O . ALA D 1 54 ? 33.872 -17.382 10.448 1.00 75.11 48 ALA D O 1
ATOM 6954 N N . LEU D 1 55 ? 33.278 -17.179 8.317 1.00 74.91 49 LEU D N 1
ATOM 6955 C CA . LEU D 1 55 ? 33.700 -18.525 7.942 1.00 79.03 49 LEU D CA 1
ATOM 6956 C C . LEU D 1 55 ? 34.679 -18.407 6.785 1.00 83.61 49 LEU D C 1
ATOM 6957 O O . LEU D 1 55 ? 34.384 -17.829 5.704 1.00 80.98 49 LEU D O 1
ATOM 6962 N N . ASP D 1 56 ? 35.859 -18.950 7.018 1.00 89.77 50 ASP D N 1
ATOM 6963 C CA . ASP D 1 56 ? 36.937 -18.902 6.035 1.00 95.10 50 ASP D CA 1
ATOM 6964 C C . ASP D 1 56 ? 37.185 -17.457 5.580 1.00 93.59 50 ASP D C 1
ATOM 6965 O O . ASP D 1 56 ? 37.456 -17.188 4.418 1.00 98.09 50 ASP D O 1
ATOM 6970 N N . GLY D 1 57 ? 37.114 -16.532 6.530 1.00 91.21 51 GLY D N 1
ATOM 6971 C CA . GLY D 1 57 ? 37.480 -15.150 6.278 1.00 90.61 51 GLY D CA 1
ATOM 6972 C C . GLY D 1 57 ? 36.375 -14.312 5.674 1.00 88.61 51 GLY D C 1
ATOM 6973 O O . GLY D 1 57 ? 36.595 -13.137 5.387 1.00 87.66 51 GLY D O 1
ATOM 6974 N N . VAL D 1 58 ? 35.183 -14.886 5.508 1.00 87.21 52 VAL D N 1
ATOM 6975 C CA . VAL D 1 58 ? 34.089 -14.189 4.855 1.00 87.27 52 VAL D CA 1
ATOM 6976 C C . VAL D 1 58 ? 32.902 -14.007 5.842 1.00 81.14 52 VAL D C 1
ATOM 6977 O O . VAL D 1 58 ? 32.407 -14.990 6.428 1.00 80.16 52 VAL D O 1
ATOM 6981 N N . VAL D 1 59 ? 32.474 -12.759 6.060 1.00 76.89 53 VAL D N 1
ATOM 6982 C CA . VAL D 1 59 ? 31.409 -12.463 7.072 1.00 74.06 53 VAL D CA 1
ATOM 6983 C C . VAL D 1 59 ? 30.077 -13.067 6.656 1.00 72.48 53 VAL D C 1
ATOM 6984 O O . VAL D 1 59 ? 29.599 -12.808 5.551 1.00 80.94 53 VAL D O 1
ATOM 6988 N N . GLN D 1 60 ? 29.489 -13.865 7.537 1.00 72.49 54 GLN D N 1
ATOM 6989 C CA . GLN D 1 60 ? 28.248 -14.587 7.238 1.00 74.59 54 GLN D CA 1
ATOM 6990 C C . GLN D 1 60 ? 27.033 -13.820 7.728 1.00 69.06 54 GLN D C 1
ATOM 6991 O O . GLN D 1 60 ? 25.999 -13.741 7.055 1.00 64.10 54 GLN D O 1
ATOM 6997 N N . THR D 1 61 ? 27.165 -13.272 8.925 1.00 67.14 55 THR D N 1
ATOM 6998 C CA . THR D 1 61 ? 26.096 -12.522 9.522 1.00 62.36 55 THR D CA 1
ATOM 6999 C C . THR D 1 61 ? 26.636 -11.722 10.696 1.00 58.47 55 THR D C 1
ATOM 7000 O O . THR D 1 61 ? 27.728 -11.959 11.160 1.00 63.24 55 THR D O 1
ATOM 7004 N N . THR D 1 62 ? 25.833 -10.784 11.157 1.00 55.57 56 THR D N 1
ATOM 7005 C CA . THR D 1 62 ? 26.175 -9.827 12.170 1.00 55.18 56 THR D CA 1
ATOM 7006 C C . THR D 1 62 ? 24.925 -9.619 12.956 1.00 55.21 56 THR D C 1
ATOM 7007 O O . THR D 1 62 ? 23.842 -9.537 12.386 1.00 58.15 56 THR D O 1
ATOM 7011 N N . GLU D 1 63 ? 25.070 -9.523 14.263 1.00 57.00 57 GLU D N 1
ATOM 7012 C CA . GLU D 1 63 ? 23.940 -9.381 15.164 1.00 56.40 57 GLU D CA 1
ATOM 7013 C C . GLU D 1 63 ? 23.137 -8.112 14.839 1.00 53.62 57 GLU D C 1
ATOM 7014 O O . GLU D 1 63 ? 21.898 -8.181 14.730 1.00 49.28 57 GLU D O 1
ATOM 7020 N N . ARG D 1 64 ? 23.829 -6.988 14.635 1.00 54.30 58 ARG D N 1
ATOM 7021 C CA . ARG D 1 64 ? 23.126 -5.689 14.540 1.00 56.56 58 ARG D CA 1
ATOM 7022 C C . ARG D 1 64 ? 22.451 -5.377 13.207 1.00 52.89 58 ARG D C 1
ATOM 7023 O O . ARG D 1 64 ? 21.612 -4.495 13.180 1.00 50.02 58 ARG D O 1
ATOM 7031 N N . ASP D 1 65 ? 22.840 -6.025 12.112 1.00 51.79 59 ASP D N 1
ATOM 7032 C CA . ASP D 1 65 ? 22.281 -5.663 10.794 1.00 50.97 59 ASP D CA 1
ATOM 7033 C C . ASP D 1 65 ? 21.591 -6.802 10.017 1.00 50.22 59 ASP D C 1
ATOM 7034 O O . ASP D 1 65 ? 21.088 -6.608 8.891 1.00 44.25 59 ASP D O 1
ATOM 7039 N N . GLU D 1 66 ? 21.579 -7.993 10.612 1.00 51.57 60 GLU D N 1
ATOM 7040 C CA . GLU D 1 66 ? 20.922 -9.142 9.996 1.00 49.32 60 GLU D CA 1
ATOM 7041 C C . GLU D 1 66 ? 19.447 -8.886 9.741 1.00 44.04 60 GLU D C 1
ATOM 7042 O O . GLU D 1 66 ? 18.885 -9.405 8.796 1.00 46.02 60 GLU D O 1
ATOM 7048 N N . PHE D 1 67 ? 18.806 -8.070 10.560 1.00 41.66 61 PHE D N 1
ATOM 7049 C CA . PHE D 1 67 ? 17.421 -7.719 10.271 1.00 39.44 61 PHE D CA 1
ATOM 7050 C C . PHE D 1 67 ? 17.167 -7.205 8.845 1.00 39.54 61 PHE D C 1
ATOM 7051 O O . PHE D 1 67 ? 16.152 -7.544 8.259 1.00 39.72 61 PHE D O 1
ATOM 7059 N N . ILE D 1 68 ? 18.076 -6.413 8.279 1.00 39.00 62 ILE D N 1
ATOM 7060 C CA . ILE D 1 68 ? 17.824 -5.857 6.947 1.00 39.19 62 ILE D CA 1
ATOM 7061 C C . ILE D 1 68 ? 17.762 -6.994 5.944 1.00 41.41 62 ILE D C 1
ATOM 7062 O O . ILE D 1 68 ? 16.811 -7.109 5.133 1.00 35.99 62 ILE D O 1
ATOM 7067 N N . TYR D 1 69 ? 18.785 -7.850 6.020 1.00 46.34 63 TYR D N 1
ATOM 7068 C CA . TYR D 1 69 ? 18.857 -9.031 5.155 1.00 48.10 63 TYR D CA 1
ATOM 7069 C C . TYR D 1 69 ? 17.591 -9.889 5.329 1.00 45.49 63 TYR D C 1
ATOM 7070 O O . TYR D 1 69 ? 16.893 -10.212 4.382 1.00 46.14 63 TYR D O 1
ATOM 7079 N N . HIS D 1 70 ? 17.292 -10.260 6.550 1.00 42.36 64 HIS D N 1
ATOM 7080 C CA . HIS D 1 70 ? 16.262 -11.246 6.716 1.00 42.98 64 HIS D CA 1
ATOM 7081 C C . HIS D 1 70 ? 14.892 -10.684 6.480 1.00 40.38 64 HIS D C 1
ATOM 7082 O O . HIS D 1 70 ? 14.070 -11.376 5.919 1.00 40.51 64 HIS D O 1
ATOM 7089 N N . GLU D 1 71 ? 14.642 -9.440 6.877 1.00 38.61 65 GLU D N 1
ATOM 7090 C CA . GLU D 1 71 ? 13.347 -8.806 6.574 1.00 35.41 65 GLU D CA 1
ATOM 7091 C C . GLU D 1 71 ? 13.132 -8.780 5.077 1.00 35.09 65 GLU D C 1
ATOM 7092 O O . GLU D 1 71 ? 12.097 -9.208 4.585 1.00 35.88 65 GLU D O 1
ATOM 7098 N N . MET D 1 72 ? 14.134 -8.340 4.331 1.00 35.69 66 MET D N 1
ATOM 7099 C CA . MET D 1 72 ? 13.942 -8.153 2.893 1.00 36.55 66 MET D CA 1
ATOM 7100 C C . MET D 1 72 ? 13.889 -9.509 2.203 1.00 40.45 66 MET D C 1
ATOM 7101 O O . MET D 1 72 ? 13.284 -9.682 1.165 1.00 47.42 66 MET D O 1
ATOM 7106 N N . MET D 1 73 ? 14.478 -10.511 2.796 1.00 41.74 67 MET D N 1
ATOM 7107 C CA . MET D 1 73 ? 14.482 -11.751 2.105 1.00 43.75 67 MET D CA 1
ATOM 7108 C C . MET D 1 73 ? 13.194 -12.502 2.335 1.00 46.59 67 MET D C 1
ATOM 7109 O O . MET D 1 73 ? 12.835 -13.363 1.533 1.00 50.53 67 MET D O 1
ATOM 7114 N N . THR D 1 74 ? 12.466 -12.146 3.385 1.00 46.63 68 THR D N 1
ATOM 7115 C CA . THR D 1 74 ? 11.323 -12.928 3.800 1.00 47.75 68 THR D CA 1
ATOM 7116 C C . THR D 1 74 ? 10.011 -12.230 3.461 1.00 47.38 68 THR D C 1
ATOM 7117 O O . THR D 1 74 ? 9.091 -12.852 2.948 1.00 48.63 68 THR D O 1
ATOM 7121 N N . HIS D 1 75 ? 9.924 -10.940 3.724 1.00 45.43 69 HIS D N 1
ATOM 7122 C CA . HIS D 1 75 ? 8.643 -10.277 3.660 1.00 47.12 69 HIS D CA 1
ATOM 7123 C C . HIS D 1 75 ? 8.256 -9.846 2.272 1.00 48.83 69 HIS D C 1
ATOM 7124 O O . HIS D 1 75 ? 7.049 -9.806 1.954 1.00 52.67 69 HIS D O 1
ATOM 7131 N N . VAL D 1 76 ? 9.246 -9.509 1.447 1.00 46.44 70 VAL D N 1
ATOM 7132 C CA . VAL D 1 76 ? 8.937 -9.083 0.083 1.00 47.51 70 VAL D CA 1
ATOM 7133 C C . VAL D 1 76 ? 8.138 -10.159 -0.637 1.00 49.84 70 VAL D C 1
ATOM 7134 O O . VAL D 1 76 ? 7.054 -9.895 -1.093 1.00 49.56 70 VAL D O 1
ATOM 7138 N N . PRO D 1 77 ? 8.645 -11.388 -0.685 1.00 53.56 71 PRO D N 1
ATOM 7139 C CA . PRO D 1 77 ? 7.867 -12.428 -1.327 1.00 56.80 71 PRO D CA 1
ATOM 7140 C C . PRO D 1 77 ? 6.632 -12.785 -0.557 1.00 57.30 71 PRO D C 1
ATOM 7141 O O . PRO D 1 77 ? 5.566 -12.884 -1.170 1.00 69.21 71 PRO D O 1
ATOM 7145 N N . LEU D 1 78 ? 6.730 -12.992 0.752 1.00 54.04 72 LEU D N 1
ATOM 7146 C CA . LEU D 1 78 ? 5.530 -13.468 1.494 1.00 55.45 72 LEU D CA 1
ATOM 7147 C C . LEU D 1 78 ? 4.328 -12.532 1.321 1.00 53.03 72 LEU D C 1
ATOM 7148 O O . LEU D 1 78 ? 3.189 -12.998 1.162 1.00 54.14 72 LEU D O 1
ATOM 7153 N N . LEU D 1 79 ? 4.573 -11.231 1.361 1.00 48.05 73 LEU D N 1
ATOM 7154 C CA . LEU D 1 79 ? 3.493 -10.289 1.172 1.00 48.18 73 LEU D CA 1
ATOM 7155 C C . LEU D 1 79 ? 3.205 -10.013 -0.303 1.00 48.38 73 LEU D C 1
ATOM 7156 O O . LEU D 1 79 ? 2.161 -9.496 -0.621 1.00 51.60 73 LEU D O 1
ATOM 7161 N N . ALA D 1 80 ? 4.104 -10.342 -1.209 1.00 47.45 74 ALA D N 1
ATOM 7162 C CA . ALA D 1 80 ? 3.807 -10.189 -2.615 1.00 51.12 74 ALA D CA 1
ATOM 7163 C C . ALA D 1 80 ? 2.911 -11.342 -3.035 1.00 56.32 74 ALA D C 1
ATOM 7164 O O . ALA D 1 80 ? 1.881 -11.163 -3.660 1.00 59.58 74 ALA D O 1
ATOM 7166 N N . HIS D 1 81 ? 3.320 -12.548 -2.710 1.00 59.38 75 HIS D N 1
ATOM 7167 C CA . HIS D 1 81 ? 2.396 -13.655 -2.747 1.00 65.15 75 HIS D CA 1
ATOM 7168 C C . HIS D 1 81 ? 1.353 -13.220 -1.759 1.00 68.35 75 HIS D C 1
ATOM 7169 O O . HIS D 1 81 ? 1.647 -12.553 -0.770 1.00 74.86 75 HIS D O 1
ATOM 7176 N N . GLY D 1 82 ? 0.116 -13.537 -1.984 1.00 73.27 76 GLY D N 1
ATOM 7177 C CA . GLY D 1 82 ? -0.864 -13.065 -1.003 1.00 74.42 76 GLY D CA 1
ATOM 7178 C C . GLY D 1 82 ? -1.000 -13.975 0.190 1.00 76.16 76 GLY D C 1
ATOM 7179 O O . GLY D 1 82 ? -1.136 -13.507 1.317 1.00 74.95 76 GLY D O 1
ATOM 7180 N N . HIS D 1 83 ? -0.938 -15.279 -0.092 1.00 81.53 77 HIS D N 1
ATOM 7181 C CA . HIS D 1 83 ? -1.508 -16.304 0.737 1.00 82.72 77 HIS D CA 1
ATOM 7182 C C . HIS D 1 83 ? -0.552 -17.487 0.834 1.00 83.70 77 HIS D C 1
ATOM 7183 O O . HIS D 1 83 ? -0.889 -18.617 0.485 1.00 86.60 77 HIS D O 1
ATOM 7190 N N . ALA D 1 84 ? 0.650 -17.218 1.327 1.00 82.64 78 ALA D N 1
ATOM 7191 C CA . ALA D 1 84 ? 1.662 -18.269 1.500 1.00 83.53 78 ALA D CA 1
ATOM 7192 C C . ALA D 1 84 ? 1.394 -19.103 2.742 1.00 83.69 78 ALA D C 1
ATOM 7193 O O . ALA D 1 84 ? 1.545 -18.611 3.867 1.00 85.78 78 ALA D O 1
ATOM 7195 N N . LYS D 1 85 ? 1.000 -20.353 2.552 1.00 83.66 79 LYS D N 1
ATOM 7196 C CA . LYS D 1 85 ? 0.693 -21.210 3.682 1.00 88.62 79 LYS D CA 1
ATOM 7197 C C . LYS D 1 85 ? 1.861 -22.108 4.078 1.00 87.09 79 LYS D C 1
ATOM 7198 O O . LYS D 1 85 ? 2.020 -22.430 5.263 1.00 86.32 79 LYS D O 1
ATOM 7204 N N . HIS D 1 86 ? 2.681 -22.496 3.097 1.00 86.61 80 HIS D N 1
ATOM 7205 C CA . HIS D 1 86 ? 3.853 -23.347 3.351 1.00 84.08 80 HIS D CA 1
ATOM 7206 C C . HIS D 1 86 ? 5.121 -22.749 2.759 1.00 80.77 80 HIS D C 1
ATOM 7207 O O . HIS D 1 86 ? 5.160 -22.357 1.578 1.00 76.36 80 HIS D O 1
ATOM 7214 N N . VAL D 1 87 ? 6.149 -22.676 3.596 1.00 78.18 81 VAL D N 1
ATOM 7215 C CA . VAL D 1 87 ? 7.394 -22.060 3.206 1.00 77.80 81 VAL D CA 1
ATOM 7216 C C . VAL D 1 87 ? 8.552 -23.037 3.405 1.00 82.00 81 VAL D C 1
ATOM 7217 O O . VAL D 1 87 ? 8.580 -23.778 4.398 1.00 88.33 81 VAL D O 1
ATOM 7221 N N . LEU D 1 88 ? 9.491 -23.038 2.461 1.00 79.22 82 LEU D N 1
ATOM 7222 C CA . LEU D 1 88 ? 10.699 -23.825 2.600 1.00 81.59 82 LEU D CA 1
ATOM 7223 C C . LEU D 1 88 ? 11.853 -22.873 2.691 1.00 75.25 82 LEU D C 1
ATOM 7224 O O . LEU D 1 88 ? 11.992 -21.994 1.838 1.00 75.94 82 LEU D O 1
ATOM 7229 N N . ILE D 1 89 ? 12.679 -23.048 3.711 1.00 71.81 83 ILE D N 1
ATOM 7230 C CA . ILE D 1 89 ? 13.927 -22.309 3.822 1.00 68.92 83 ILE D CA 1
ATOM 7231 C C . ILE D 1 89 ? 15.124 -23.253 3.495 1.00 74.79 83 ILE D C 1
ATOM 7232 O O . ILE D 1 89 ? 15.262 -24.323 4.086 1.00 73.04 83 ILE D O 1
ATOM 7237 N N . ILE D 1 90 ? 15.973 -22.849 2.553 1.00 76.73 84 ILE D N 1
ATOM 7238 C CA . ILE D 1 90 ? 17.161 -23.628 2.238 1.00 84.98 84 ILE D CA 1
ATOM 7239 C C . ILE D 1 90 ? 18.363 -22.849 2.685 1.00 89.29 84 ILE D C 1
ATOM 7240 O O . ILE D 1 90 ? 18.535 -21.683 2.292 1.00 108.54 84 ILE D O 1
ATOM 7245 N N . GLY D 1 91 ? 19.206 -23.478 3.488 1.00 87.04 85 GLY D N 1
ATOM 7246 C CA . GLY D 1 91 ? 20.228 -22.736 4.212 1.00 89.14 85 GLY D CA 1
ATOM 7247 C C . GLY D 1 91 ? 19.548 -22.120 5.411 1.00 90.34 85 GLY D C 1
ATOM 7248 O O . GLY D 1 91 ? 18.563 -22.683 5.898 1.00 91.91 85 GLY D O 1
ATOM 7249 N N . GLY D 1 92 ? 20.050 -20.962 5.859 1.00 88.24 86 GLY D N 1
ATOM 7250 C CA . GLY D 1 92 ? 19.502 -20.274 7.021 1.00 84.97 86 GLY D CA 1
ATOM 7251 C C . GLY D 1 92 ? 19.651 -21.079 8.310 1.00 84.94 86 GLY D C 1
ATOM 7252 O O . GLY D 1 92 ? 18.678 -21.311 9.032 1.00 87.12 86 GLY D O 1
ATOM 7253 N N . GLY D 1 93 ? 20.867 -21.521 8.598 1.00 87.04 87 GLY D N 1
ATOM 7254 C CA . GLY D 1 93 ? 21.155 -22.200 9.867 1.00 87.97 87 GLY D CA 1
ATOM 7255 C C . GLY D 1 93 ? 21.050 -21.309 11.110 1.00 81.65 87 GLY D C 1
ATOM 7256 O O . GLY D 1 93 ? 20.721 -21.782 12.215 1.00 78.00 87 GLY D O 1
ATOM 7257 N N . ASP D 1 94 ? 21.318 -20.017 10.927 1.00 76.92 88 ASP D N 1
ATOM 7258 C CA . ASP D 1 94 ? 21.200 -19.070 12.018 1.00 78.65 88 ASP D CA 1
ATOM 7259 C C . ASP D 1 94 ? 19.789 -19.000 12.605 1.00 76.40 88 ASP D C 1
ATOM 7260 O O . ASP D 1 94 ? 19.638 -18.823 13.818 1.00 86.43 88 ASP D O 1
ATOM 7265 N N . GLY D 1 95 ? 18.776 -19.164 11.757 1.00 70.62 89 GLY D N 1
ATOM 7266 C CA . GLY D 1 95 ? 17.384 -19.139 12.175 1.00 64.98 89 GLY D CA 1
ATOM 7267 C C . GLY D 1 95 ? 16.726 -17.771 12.090 1.00 60.02 89 GLY D C 1
ATOM 7268 O O . GLY D 1 95 ? 15.546 -17.621 12.410 1.00 57.21 89 GLY D O 1
ATOM 7269 N N . ALA D 1 96 ? 17.457 -16.760 11.640 1.00 57.42 90 ALA D N 1
ATOM 7270 C CA . ALA D 1 96 ? 16.863 -15.425 11.508 1.00 55.29 90 ALA D CA 1
ATOM 7271 C C . ALA D 1 96 ? 15.691 -15.494 10.542 1.00 54.81 90 ALA D C 1
ATOM 7272 O O . ALA D 1 96 ? 14.582 -15.035 10.821 1.00 53.13 90 ALA D O 1
ATOM 7274 N N . MET D 1 97 ? 15.943 -16.113 9.406 1.00 55.88 91 MET D N 1
ATOM 7275 C CA . MET D 1 97 ? 14.917 -16.309 8.403 1.00 55.86 91 MET D CA 1
ATOM 7276 C C . MET D 1 97 ? 13.701 -17.019 9.014 1.00 58.20 91 MET D C 1
ATOM 7277 O O . MET D 1 97 ? 12.568 -16.581 8.849 1.00 54.56 91 MET D O 1
ATOM 7282 N N . LEU D 1 98 ? 13.934 -18.109 9.743 1.00 63.58 92 LEU D N 1
ATOM 7283 C CA . LEU D 1 98 ? 12.809 -18.760 10.419 1.00 63.32 92 LEU D CA 1
ATOM 7284 C C . LEU D 1 98 ? 12.076 -17.734 11.287 1.00 59.95 92 LEU D C 1
ATOM 7285 O O . LEU D 1 98 ? 10.877 -17.620 11.209 1.00 59.22 92 LEU D O 1
ATOM 7290 N N . ARG D 1 99 ? 12.805 -16.964 12.081 1.00 57.87 93 ARG D N 1
ATOM 7291 C CA . ARG D 1 99 ? 12.170 -15.988 12.950 1.00 56.00 93 ARG D CA 1
ATOM 7292 C C . ARG D 1 99 ? 11.159 -15.136 12.200 1.00 51.41 93 ARG D C 1
ATOM 7293 O O . ARG D 1 99 ? 10.032 -14.938 12.669 1.00 48.18 93 ARG D O 1
ATOM 7301 N N . GLU D 1 100 ? 11.587 -14.610 11.061 1.00 49.68 94 GLU D N 1
ATOM 7302 C CA . GLU D 1 100 ? 10.776 -13.643 10.343 1.00 49.14 94 GLU D CA 1
ATOM 7303 C C . GLU D 1 100 ? 9.627 -14.353 9.680 1.00 49.02 94 GLU D C 1
ATOM 7304 O O . GLU D 1 100 ? 8.523 -13.879 9.778 1.00 55.80 94 GLU D O 1
ATOM 7310 N N . VAL D 1 101 ? 9.858 -15.496 9.051 1.00 46.91 95 VAL D N 1
ATOM 7311 C CA . VAL D 1 101 ? 8.762 -16.221 8.450 1.00 48.44 95 VAL D CA 1
ATOM 7312 C C . VAL D 1 101 ? 7.721 -16.509 9.532 1.00 50.21 95 VAL D C 1
ATOM 7313 O O . VAL D 1 101 ? 6.538 -16.340 9.306 1.00 50.73 95 VAL D O 1
ATOM 7317 N N . THR D 1 102 ? 8.174 -16.887 10.715 1.00 53.78 96 THR D N 1
ATOM 7318 C CA . THR D 1 102 ? 7.324 -17.105 11.892 1.00 58.85 96 THR D CA 1
ATOM 7319 C C . THR D 1 102 ? 6.365 -15.947 12.210 1.00 61.77 96 THR D C 1
ATOM 7320 O O . THR D 1 102 ? 5.275 -16.135 12.773 1.00 64.97 96 THR D O 1
ATOM 7324 N N . ARG D 1 103 ? 6.749 -14.738 11.863 1.00 59.12 97 ARG D N 1
ATOM 7325 C CA . ARG D 1 103 ? 5.907 -13.622 12.221 1.00 62.61 97 ARG D CA 1
ATOM 7326 C C . ARG D 1 103 ? 4.619 -13.530 11.406 1.00 58.02 97 ARG D C 1
ATOM 7327 O O . ARG D 1 103 ? 3.757 -12.740 11.730 1.00 61.93 97 ARG D O 1
ATOM 7335 N N . HIS D 1 104 ? 4.471 -14.345 10.387 1.00 53.75 98 HIS D N 1
ATOM 7336 C CA . HIS D 1 104 ? 3.249 -14.339 9.611 1.00 56.98 98 HIS D CA 1
ATOM 7337 C C . HIS D 1 104 ? 2.261 -15.366 10.109 1.00 62.67 98 HIS D C 1
ATOM 7338 O O . HIS D 1 104 ? 2.422 -16.591 9.842 1.00 57.57 98 HIS D O 1
ATOM 7345 N N . LYS D 1 105 ? 1.210 -14.877 10.769 1.00 66.52 99 LYS D N 1
ATOM 7346 C CA . LYS D 1 105 ? 0.266 -15.781 11.416 1.00 72.71 99 LYS D CA 1
ATOM 7347 C C . LYS D 1 105 ? -0.362 -16.746 10.397 1.00 74.30 99 LYS D C 1
ATOM 7348 O O . LYS D 1 105 ? -0.657 -17.883 10.710 1.00 78.02 99 LYS D O 1
ATOM 7354 N N . ASN D 1 106 ? -0.541 -16.297 9.169 1.00 72.50 100 ASN D N 1
ATOM 7355 C CA . ASN D 1 106 ? -1.196 -17.111 8.169 1.00 77.64 100 ASN D CA 1
ATOM 7356 C C . ASN D 1 106 ? -0.412 -18.310 7.684 1.00 75.81 100 ASN D C 1
ATOM 7357 O O . ASN D 1 106 ? -0.971 -19.250 7.159 1.00 79.91 100 ASN D O 1
ATOM 7362 N N . VAL D 1 107 ? 0.891 -18.281 7.850 1.00 76.45 101 VAL D N 1
ATOM 7363 C CA . VAL D 1 107 ? 1.725 -19.415 7.468 1.00 77.57 101 VAL D CA 1
ATOM 7364 C C . VAL D 1 107 ? 1.348 -20.591 8.332 1.00 81.82 101 VAL D C 1
ATOM 7365 O O . VAL D 1 107 ? 1.215 -20.437 9.533 1.00 87.84 101 VAL D O 1
ATOM 7369 N N . GLU D 1 108 ? 1.171 -21.763 7.754 1.00 88.96 102 GLU D N 1
ATOM 7370 C CA . GLU D 1 108 ? 0.833 -22.939 8.584 1.00 98.03 102 GLU D CA 1
ATOM 7371 C C . GLU D 1 108 ? 1.912 -24.047 8.649 1.00 96.66 102 GLU D C 1
ATOM 7372 O O . GLU D 1 108 ? 1.867 -24.878 9.561 1.00 97.25 102 GLU D O 1
ATOM 7378 N N . SER D 1 109 ? 2.899 -24.030 7.747 1.00 92.13 103 SER D N 1
ATOM 7379 C CA . SER D 1 109 ? 4.042 -24.931 7.870 1.00 89.39 103 SER D CA 1
ATOM 7380 C C . SER D 1 109 ? 5.321 -24.314 7.330 1.00 84.26 103 SER D C 1
ATOM 7381 O O . SER D 1 109 ? 5.307 -23.676 6.268 1.00 81.10 103 SER D O 1
ATOM 7384 N N . ILE D 1 110 ? 6.422 -24.556 8.049 1.00 81.60 104 ILE D N 1
ATOM 7385 C CA . ILE D 1 110 ? 7.739 -24.066 7.681 1.00 78.30 104 ILE D CA 1
ATOM 7386 C C . ILE D 1 110 ? 8.704 -25.263 7.619 1.00 84.98 104 ILE D C 1
ATOM 7387 O O . ILE D 1 110 ? 8.694 -26.115 8.502 1.00 86.73 104 ILE D O 1
ATOM 7392 N N . THR D 1 111 ? 9.533 -25.335 6.582 1.00 85.62 105 THR D N 1
ATOM 7393 C CA . THR D 1 111 ? 10.590 -26.329 6.559 1.00 89.41 105 THR D CA 1
ATOM 7394 C C . THR D 1 111 ? 11.963 -25.728 6.253 1.00 84.76 105 THR D C 1
ATOM 7395 O O . THR D 1 111 ? 12.121 -24.975 5.271 1.00 75.82 105 THR D O 1
ATOM 7399 N N . MET D 1 112 ? 12.937 -26.090 7.099 1.00 84.80 106 MET D N 1
ATOM 7400 C CA . MET D 1 112 ? 14.317 -25.680 6.937 1.00 84.53 106 MET D CA 1
ATOM 7401 C C . MET D 1 112 ? 15.115 -26.932 6.579 1.00 89.78 106 MET D C 1
ATOM 7402 O O . MET D 1 112 ? 15.218 -27.841 7.363 1.00 92.33 106 MET D O 1
ATOM 7407 N N . VAL D 1 113 ? 15.664 -26.956 5.376 1.00 94.51 107 VAL D N 1
ATOM 7408 C CA . VAL D 1 113 ? 16.624 -27.953 4.974 1.00 100.02 107 VAL D CA 1
ATOM 7409 C C . VAL D 1 113 ? 18.007 -27.380 5.168 1.00 97.96 107 VAL D C 1
ATOM 7410 O O . VAL D 1 113 ? 18.286 -26.273 4.718 1.00 103.62 107 VAL D O 1
ATOM 7414 N N . GLU D 1 114 ? 18.878 -28.128 5.815 1.00 104.73 108 GLU D N 1
ATOM 7415 C CA . GLU D 1 114 ? 20.225 -27.652 6.127 1.00 112.15 108 GLU D CA 1
ATOM 7416 C C . GLU D 1 114 ? 21.274 -28.757 5.975 1.00 124.66 108 GLU D C 1
ATOM 7417 O O . GLU D 1 114 ? 21.009 -29.940 6.219 1.00 119.15 108 GLU D O 1
ATOM 7423 N N . ILE D 1 115 ? 22.482 -28.349 5.599 1.00 136.92 109 ILE D N 1
ATOM 7424 C CA . ILE D 1 115 ? 23.551 -29.290 5.285 1.00 140.07 109 ILE D CA 1
ATOM 7425 C C . ILE D 1 115 ? 23.843 -30.232 6.450 1.00 135.25 109 ILE D C 1
ATOM 7426 O O . ILE D 1 115 ? 24.000 -31.418 6.224 1.00 139.40 109 ILE D O 1
ATOM 7431 N N . ASP D 1 116 ? 23.903 -29.718 7.683 1.00 135.91 110 ASP D N 1
ATOM 7432 C CA . ASP D 1 116 ? 24.030 -30.587 8.870 1.00 144.42 110 ASP D CA 1
ATOM 7433 C C . ASP D 1 116 ? 23.414 -29.976 10.135 1.00 137.82 110 ASP D C 1
ATOM 7434 O O . ASP D 1 116 ? 23.305 -28.743 10.261 1.00 126.48 110 ASP D O 1
ATOM 7439 N N . ALA D 1 117 ? 23.027 -30.862 11.060 1.00 133.65 111 ALA D N 1
ATOM 7440 C CA . ALA D 1 117 ? 22.356 -30.482 12.306 1.00 128.65 111 ALA D CA 1
ATOM 7441 C C . ALA D 1 117 ? 23.290 -29.772 13.274 1.00 126.77 111 ALA D C 1
ATOM 7442 O O . ALA D 1 117 ? 22.833 -29.150 14.231 1.00 124.05 111 ALA D O 1
ATOM 7444 N N . GLY D 1 118 ? 24.593 -29.863 13.019 1.00 129.81 112 GLY D N 1
ATOM 7445 C CA . GLY D 1 118 ? 25.583 -29.153 13.816 1.00 138.05 112 GLY D CA 1
ATOM 7446 C C . GLY D 1 118 ? 25.478 -27.643 13.666 1.00 137.38 112 GLY D C 1
ATOM 7447 O O . GLY D 1 118 ? 25.362 -26.915 14.662 1.00 145.20 112 GLY D O 1
ATOM 7448 N N . VAL D 1 119 ? 25.492 -27.174 12.421 1.00 124.37 113 VAL D N 1
ATOM 7449 C CA . VAL D 1 119 ? 25.508 -25.748 12.148 1.00 117.02 113 VAL D CA 1
ATOM 7450 C C . VAL D 1 119 ? 24.315 -25.028 12.765 1.00 111.00 113 VAL D C 1
ATOM 7451 O O . VAL D 1 119 ? 24.399 -23.812 13.006 1.00 107.10 113 VAL D O 1
ATOM 7455 N N . VAL D 1 120 ? 23.223 -25.744 13.038 1.00 102.36 114 VAL D N 1
ATOM 7456 C CA . VAL D 1 120 ? 22.038 -25.060 13.580 1.00 99.01 114 VAL D CA 1
ATOM 7457 C C . VAL D 1 120 ? 22.123 -24.926 15.105 1.00 95.06 114 VAL D C 1
ATOM 7458 O O . VAL D 1 120 ? 21.938 -23.861 15.663 1.00 87.24 114 VAL D O 1
ATOM 7462 N N . SER D 1 121 ? 22.432 -26.005 15.788 1.00 102.69 115 SER D N 1
ATOM 7463 C CA . SER D 1 121 ? 22.499 -25.942 17.247 1.00 104.61 115 SER D CA 1
ATOM 7464 C C . SER D 1 121 ? 23.712 -25.117 17.683 1.00 100.81 115 SER D C 1
ATOM 7465 O O . SER D 1 121 ? 23.758 -24.605 18.807 1.00 104.75 115 SER D O 1
ATOM 7468 N N . PHE D 1 122 ? 24.696 -25.016 16.801 1.00 92.72 116 PHE D N 1
ATOM 7469 C CA . PHE D 1 122 ? 25.822 -24.130 17.032 1.00 90.93 116 PHE D CA 1
ATOM 7470 C C . PHE D 1 122 ? 25.363 -22.676 17.088 1.00 87.17 116 PHE D C 1
ATOM 7471 O O . PHE D 1 122 ? 25.529 -21.990 18.103 1.00 86.54 116 PHE D O 1
ATOM 7479 N N . CYS D 1 123 ? 24.775 -22.222 15.984 1.00 85.91 117 CYS D N 1
ATOM 7480 C CA . CYS D 1 123 ? 24.208 -20.879 15.896 1.00 79.77 117 CYS D CA 1
ATOM 7481 C C . CYS D 1 123 ? 23.191 -20.662 16.995 1.00 80.35 117 CYS D C 1
ATOM 7482 O O . CYS D 1 123 ? 23.085 -19.559 17.524 1.00 77.54 117 CYS D O 1
ATOM 7485 N N . ARG D 1 124 ? 22.479 -21.727 17.365 1.00 85.16 118 ARG D N 1
ATOM 7486 C CA . ARG D 1 124 ? 21.466 -21.639 18.404 1.00 88.60 118 ARG D CA 1
ATOM 7487 C C . ARG D 1 124 ? 22.119 -21.168 19.698 1.00 86.13 118 ARG D C 1
ATOM 7488 O O . ARG D 1 124 ? 21.552 -20.363 20.428 1.00 87.46 118 ARG D O 1
ATOM 7496 N N . GLN D 1 125 ? 23.334 -21.637 19.937 1.00 86.26 119 GLN D N 1
ATOM 7497 C CA . GLN D 1 125 ? 24.055 -21.348 21.170 1.00 86.89 119 GLN D CA 1
ATOM 7498 C C . GLN D 1 125 ? 24.707 -19.992 21.141 1.00 82.79 119 GLN D C 1
ATOM 7499 O O . GLN D 1 125 ? 24.584 -19.209 22.088 1.00 82.89 119 GLN D O 1
ATOM 7505 N N . TYR D 1 126 ? 25.409 -19.719 20.055 1.00 78.27 120 TYR D N 1
ATOM 7506 C CA . TYR D 1 126 ? 26.232 -18.525 19.982 1.00 77.01 120 TYR D CA 1
ATOM 7507 C C . TY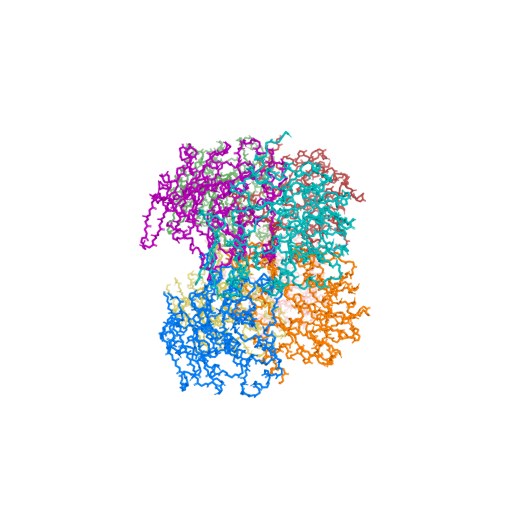R D 1 126 ? 25.522 -17.283 19.386 1.00 73.55 120 TYR D C 1
ATOM 7508 O O . TYR D 1 126 ? 25.894 -16.163 19.735 1.00 75.16 120 TYR D O 1
ATOM 7517 N N . LEU D 1 127 ? 24.514 -17.487 18.524 1.00 67.99 121 LEU D N 1
ATOM 7518 C CA . LEU D 1 127 ? 23.713 -16.403 17.964 1.00 63.74 121 LEU D CA 1
ATOM 7519 C C . LEU D 1 127 ? 22.232 -16.625 18.347 1.00 63.61 121 LEU D C 1
ATOM 7520 O O . LEU D 1 127 ? 21.347 -16.902 17.483 1.00 59.47 121 LEU D O 1
ATOM 7525 N N . PRO D 1 128 ? 21.948 -16.529 19.657 1.00 65.46 122 PRO D N 1
ATOM 7526 C CA . PRO D 1 128 ? 20.589 -16.769 20.110 1.00 65.68 122 PRO D CA 1
ATOM 7527 C C . PRO D 1 128 ? 19.562 -15.747 19.605 1.00 63.40 122 PRO D C 1
ATOM 7528 O O . PRO D 1 128 ? 18.387 -16.088 19.506 1.00 63.13 122 PRO D O 1
ATOM 7532 N N . ASN D 1 129 ? 19.992 -14.522 19.303 1.00 60.87 123 ASN D N 1
ATOM 7533 C CA . ASN D 1 129 ? 19.055 -13.496 18.919 1.00 58.73 123 ASN D CA 1
ATOM 7534 C C . ASN D 1 129 ? 18.652 -13.589 17.479 1.00 57.23 123 ASN D C 1
ATOM 7535 O O . ASN D 1 129 ? 17.733 -12.851 17.048 1.00 54.68 123 ASN D O 1
ATOM 7540 N N . HIS D 1 130 ? 19.346 -14.444 16.721 1.00 59.15 124 HIS D N 1
ATOM 7541 C CA . HIS D 1 130 ? 18.980 -14.698 15.327 1.00 57.94 124 HIS D CA 1
ATOM 7542 C C . HIS D 1 130 ? 17.696 -15.483 15.313 1.00 58.43 124 HIS D C 1
ATOM 7543 O O . HIS D 1 130 ? 16.701 -15.035 14.753 1.00 60.36 124 HIS D O 1
ATOM 7550 N N . ASN D 1 131 ? 17.704 -16.642 15.944 1.00 63.44 125 ASN D N 1
ATOM 7551 C CA . ASN D 1 131 ? 16.492 -17.444 15.989 1.00 70.84 125 ASN D CA 1
ATOM 7552 C C . ASN D 1 131 ? 15.413 -16.786 16.899 1.00 67.98 125 ASN D C 1
ATOM 7553 O O . ASN D 1 131 ? 14.233 -16.800 16.576 1.00 63.92 125 ASN D O 1
ATOM 7558 N N . ALA D 1 132 ? 15.849 -16.191 18.003 1.00 65.79 126 ALA D N 1
ATOM 7559 C CA . ALA D 1 132 ? 14.976 -15.523 18.947 1.00 62.50 126 ALA D CA 1
ATOM 7560 C C . ALA D 1 132 ? 13.825 -16.420 19.355 1.00 66.36 126 ALA D C 1
ATOM 7561 O O . ALA D 1 132 ? 12.667 -15.994 19.373 1.00 73.00 126 ALA D O 1
ATOM 7563 N N . GLY D 1 133 ? 14.135 -17.651 19.712 1.00 65.12 127 GLY D N 1
ATOM 7564 C CA . GLY D 1 133 ? 13.103 -18.543 20.226 1.00 71.99 127 GLY D CA 1
ATOM 7565 C C . GLY D 1 133 ? 12.209 -19.153 19.163 1.00 71.58 127 GLY D C 1
ATOM 7566 O O . GLY D 1 133 ? 11.328 -19.965 19.443 1.00 79.42 127 GLY D O 1
ATOM 7567 N N . SER D 1 134 ? 12.488 -18.788 17.935 1.00 70.81 128 SER D N 1
ATOM 7568 C CA . SER D 1 134 ? 11.752 -19.219 16.767 1.00 72.07 128 SER D CA 1
ATOM 7569 C C . SER D 1 134 ? 11.706 -20.748 16.545 1.00 77.83 128 SER D C 1
ATOM 7570 O O . SER D 1 134 ? 10.765 -21.271 15.959 1.00 79.02 128 SER D O 1
ATOM 7573 N N . TYR D 1 135 ? 12.727 -21.471 16.997 1.00 82.49 129 TYR D N 1
ATOM 7574 C CA . TYR D 1 135 ? 12.789 -22.913 16.765 1.00 82.26 129 TYR D CA 1
ATOM 7575 C C . TYR D 1 135 ? 11.700 -23.646 17.536 1.00 85.49 129 TYR D C 1
ATOM 7576 O O . TYR D 1 135 ? 11.297 -24.725 17.155 1.00 88.37 129 TYR D O 1
ATOM 7585 N N . ASP D 1 136 ? 11.229 -23.059 18.625 1.00 91.92 130 ASP D N 1
ATOM 7586 C CA . ASP D 1 136 ? 10.156 -23.653 19.435 1.00 100.35 130 ASP D CA 1
ATOM 7587 C C . ASP D 1 136 ? 8.779 -23.570 18.760 1.00 92.53 130 ASP D C 1
ATOM 7588 O O . ASP D 1 136 ? 7.811 -24.109 19.266 1.00 92.14 130 ASP D O 1
ATOM 7593 N N . ASP D 1 137 ? 8.687 -22.883 17.630 1.00 85.68 131 ASP D N 1
ATOM 7594 C CA . ASP D 1 137 ? 7.399 -22.686 16.962 1.00 84.37 131 ASP D CA 1
ATOM 7595 C C . ASP D 1 137 ? 6.812 -23.973 16.445 1.00 87.11 131 ASP D C 1
ATOM 7596 O O . ASP D 1 137 ? 7.487 -24.687 15.728 1.00 87.33 131 ASP D O 1
ATOM 7601 N N . PRO D 1 138 ? 5.533 -24.243 16.759 1.00 92.14 132 PRO D N 1
ATOM 7602 C CA . PRO D 1 138 ? 4.811 -25.494 16.438 1.00 95.21 132 PRO D CA 1
ATOM 7603 C C . PRO D 1 138 ? 4.792 -25.915 14.958 1.00 92.62 132 PRO D C 1
ATOM 7604 O O . PRO D 1 138 ? 4.675 -27.115 14.660 1.00 97.13 132 PRO D O 1
ATOM 7608 N N . ARG D 1 139 ? 4.890 -24.949 14.054 1.00 83.14 133 ARG D N 1
ATOM 7609 C CA . ARG D 1 139 ? 4.773 -25.213 12.627 1.00 82.16 133 ARG D CA 1
ATOM 7610 C C . ARG D 1 139 ? 6.090 -25.544 12.009 1.00 80.66 133 ARG D C 1
ATOM 7611 O O . ARG D 1 139 ? 6.136 -25.813 10.829 1.00 83.04 133 ARG D O 1
ATOM 7619 N N . PHE D 1 140 ? 7.173 -25.499 12.777 1.00 80.99 134 PHE D N 1
ATOM 7620 C CA . PHE D 1 140 ? 8.511 -25.688 12.222 1.00 82.96 134 PHE D CA 1
ATOM 7621 C C . PHE D 1 140 ? 8.962 -27.150 12.089 1.00 88.34 134 PHE D C 1
ATOM 7622 O O . PHE D 1 140 ? 8.692 -27.965 12.937 1.00 89.28 134 PHE D O 1
ATOM 7630 N N . LYS D 1 141 ? 9.665 -27.455 11.007 1.00 96.03 135 LYS D N 1
ATOM 7631 C CA . LYS D 1 141 ? 10.287 -28.758 10.813 1.00 102.36 135 LYS D CA 1
ATOM 7632 C C . LYS D 1 141 ? 11.686 -28.579 10.235 1.00 102.16 135 LYS D C 1
ATOM 7633 O O . LYS D 1 141 ? 11.854 -27.874 9.222 1.00 104.93 135 LYS D O 1
ATOM 7639 N N . LEU D 1 142 ? 12.680 -29.202 10.876 1.00 100.57 136 LEU D N 1
ATOM 7640 C CA . LEU D 1 142 ? 14.049 -29.194 10.378 1.00 97.65 136 LEU D CA 1
ATOM 7641 C C . LEU D 1 142 ? 14.312 -30.496 9.641 1.00 100.10 136 LEU D C 1
ATOM 7642 O O . LEU D 1 142 ? 13.941 -31.577 10.111 1.00 104.24 136 LEU D O 1
ATOM 7647 N N . VAL D 1 143 ? 14.945 -30.375 8.481 1.00 97.55 137 VAL D N 1
ATOM 7648 C CA . VAL D 1 143 ? 15.473 -31.507 7.745 1.00 102.02 137 VAL D CA 1
ATOM 7649 C C . VAL D 1 143 ? 16.981 -31.323 7.558 1.00 102.17 137 VAL D C 1
ATOM 7650 O O . VAL D 1 143 ? 17.465 -30.202 7.324 1.00 98.61 137 VAL D O 1
ATOM 7654 N N . ILE D 1 144 ? 17.722 -32.424 7.661 1.00 107.64 138 ILE D N 1
ATOM 7655 C CA . ILE D 1 144 ? 19.151 -32.412 7.376 1.00 108.37 138 ILE D CA 1
ATOM 7656 C C . ILE D 1 144 ? 19.315 -33.073 6.030 1.00 109.62 138 ILE D C 1
ATOM 7657 O O . ILE D 1 144 ? 18.983 -34.237 5.891 1.00 113.51 138 ILE D O 1
ATOM 7662 N N . ASP D 1 145 ? 19.787 -32.318 5.041 1.00 106.71 139 ASP D N 1
ATOM 7663 C CA . ASP D 1 145 ? 19.985 -32.848 3.707 1.00 113.11 139 ASP D CA 1
ATOM 7664 C C . ASP D 1 145 ? 20.571 -31.813 2.774 1.00 110.38 139 ASP D C 1
ATOM 7665 O O . ASP D 1 145 ? 20.493 -30.617 3.021 1.00 106.85 139 ASP D O 1
ATOM 7670 N N . ASP D 1 146 ? 21.174 -32.302 1.699 1.00 118.44 140 ASP D N 1
ATOM 7671 C CA . ASP D 1 146 ? 21.562 -31.466 0.594 1.00 119.93 140 ASP D CA 1
ATOM 7672 C C . ASP D 1 146 ? 20.291 -30.828 0.017 1.00 113.76 140 ASP D C 1
ATOM 7673 O O . ASP D 1 146 ? 19.260 -31.487 -0.157 1.00 114.25 140 ASP D O 1
ATOM 7678 N N . GLY D 1 147 ? 20.369 -29.535 -0.253 1.00 107.43 141 GLY D N 1
ATOM 7679 C CA . GLY D 1 147 ? 19.225 -28.803 -0.785 1.00 104.17 141 GLY D CA 1
ATOM 7680 C C . GLY D 1 147 ? 18.819 -29.262 -2.171 1.00 107.14 141 GLY D C 1
ATOM 7681 O O . GLY D 1 147 ? 17.631 -29.304 -2.518 1.00 105.21 141 GLY D O 1
ATOM 7682 N N . VAL D 1 148 ? 19.816 -29.605 -2.976 1.00 113.30 142 VAL D N 1
ATOM 7683 C CA . VAL D 1 148 ? 19.570 -30.001 -4.368 1.00 118.21 142 VAL D CA 1
ATOM 7684 C C . VAL D 1 148 ? 18.934 -31.389 -4.401 1.00 123.63 142 VAL D C 1
ATOM 7685 O O . VAL D 1 148 ? 18.150 -31.703 -5.279 1.00 120.44 142 VAL D O 1
ATOM 7689 N N . ASN D 1 149 ? 19.286 -32.206 -3.410 1.00 132.30 143 ASN D N 1
ATOM 7690 C CA . ASN D 1 149 ? 18.737 -33.558 -3.247 1.00 141.34 143 ASN D CA 1
ATOM 7691 C C . ASN D 1 149 ? 17.274 -33.523 -2.800 1.00 141.56 143 ASN D C 1
ATOM 7692 O O . ASN D 1 149 ? 16.582 -34.529 -2.866 1.00 141.11 143 ASN D O 1
ATOM 7697 N N . PHE D 1 150 ? 16.827 -32.363 -2.328 1.00 136.92 144 PHE D N 1
ATOM 7698 C CA . PHE D 1 150 ? 15.417 -32.061 -2.194 1.00 139.75 144 PHE D CA 1
ATOM 7699 C C . PHE D 1 150 ? 14.824 -31.647 -3.594 1.00 142.50 144 PHE D C 1
ATOM 7700 O O . PHE D 1 150 ? 13.990 -30.733 -3.753 1.00 135.13 144 PHE D O 1
ATOM 7708 N N . VAL D 1 151 ? 15.367 -32.297 -4.622 1.00 156.67 145 VAL D N 1
ATOM 7709 C CA . VAL D 1 151 ? 14.698 -32.556 -5.913 1.00 162.89 145 VAL D CA 1
ATOM 7710 C C . VAL D 1 151 ? 14.029 -33.950 -5.820 1.00 170.08 145 VAL D C 1
ATOM 7711 O O . VAL D 1 151 ? 13.394 -34.414 -6.769 1.00 165.50 145 VAL D O 1
ATOM 7715 N N . ASN D 1 152 ? 14.216 -34.612 -4.671 1.00 173.59 146 ASN D N 1
ATOM 7716 C CA . ASN D 1 152 ? 13.431 -35.789 -4.266 1.00 173.72 146 ASN D CA 1
ATOM 7717 C C . ASN D 1 152 ? 12.085 -35.414 -3.638 1.00 171.79 146 ASN D C 1
ATOM 7718 O O . ASN D 1 152 ? 11.134 -36.162 -3.802 1.00 164.40 146 ASN D O 1
ATOM 7723 N N . GLN D 1 153 ? 12.021 -34.301 -2.877 1.00 174.42 147 GLN D N 1
ATOM 7724 C CA . GLN D 1 153 ? 10.777 -33.853 -2.219 1.00 171.07 147 GLN D CA 1
ATOM 7725 C C . GLN D 1 153 ? 10.491 -34.930 -1.170 1.00 190.92 147 GLN D C 1
ATOM 7726 O O . GLN D 1 153 ? 11.196 -35.939 -1.165 1.00 222.08 147 GLN D O 1
ATOM 7732 N N . THR D 1 154 ? 9.534 -34.763 -0.253 1.00 188.62 148 THR D N 1
ATOM 7733 C CA . THR D 1 154 ? 8.869 -35.992 0.290 1.00 192.69 148 THR D CA 1
ATOM 7734 C C . THR D 1 154 ? 7.506 -36.033 -0.396 1.00 196.09 148 THR D C 1
ATOM 7735 O O . THR D 1 154 ? 6.487 -36.355 0.219 1.00 205.72 148 THR D O 1
ATOM 7739 N N . SER D 1 155 ? 7.533 -35.742 -1.701 1.00 183.36 149 SER D N 1
ATOM 7740 C CA . SER D 1 155 ? 6.382 -35.274 -2.446 1.00 176.87 149 SER D CA 1
ATOM 7741 C C . SER D 1 155 ? 5.878 -33.993 -1.818 1.00 166.71 149 SER D C 1
ATOM 7742 O O . SER D 1 155 ? 4.707 -33.660 -1.974 1.00 168.16 149 SER D O 1
ATOM 7745 N N . GLN D 1 156 ? 6.749 -33.279 -1.104 1.00 156.33 150 GLN D N 1
ATOM 7746 C CA . GLN D 1 156 ? 6.338 -32.062 -0.410 1.00 143.28 150 GLN D CA 1
ATOM 7747 C C . GLN D 1 156 ? 6.225 -30.924 -1.410 1.00 133.01 150 GLN D C 1
ATOM 7748 O O . GLN D 1 156 ? 6.707 -31.025 -2.542 1.00 139.29 150 GLN D O 1
ATOM 7754 N N . THR D 1 157 ? 5.593 -29.841 -0.987 1.00 121.90 151 THR D N 1
ATOM 7755 C CA . THR D 1 157 ? 5.102 -28.843 -1.922 1.00 119.92 151 THR D CA 1
ATOM 7756 C C . THR D 1 157 ? 4.924 -27.484 -1.214 1.00 112.64 151 THR D C 1
ATOM 7757 O O . THR D 1 157 ? 4.274 -27.417 -0.168 1.00 112.80 151 THR D O 1
ATOM 7761 N N . PHE D 1 158 ? 5.498 -26.413 -1.775 1.00 105.64 152 PHE D N 1
ATOM 7762 C CA . PHE D 1 158 ? 5.529 -25.105 -1.090 1.00 98.85 152 PHE D CA 1
ATOM 7763 C C . PHE D 1 158 ? 5.025 -23.922 -1.894 1.00 94.79 152 PHE D C 1
ATOM 7764 O O . PHE D 1 158 ? 4.869 -24.009 -3.108 1.00 98.95 152 PHE D O 1
ATOM 7772 N N . ASP D 1 159 ? 4.785 -22.813 -1.192 1.00 88.55 153 ASP D N 1
ATOM 7773 C CA . ASP D 1 159 ? 4.294 -21.571 -1.803 1.00 85.87 153 ASP D CA 1
ATOM 7774 C C . ASP D 1 159 ? 5.383 -20.542 -1.927 1.00 79.73 153 ASP D C 1
ATOM 7775 O O . ASP D 1 159 ? 5.313 -19.672 -2.788 1.00 78.06 153 ASP D O 1
ATOM 7780 N N . VAL D 1 160 ? 6.374 -20.620 -1.047 1.00 76.26 154 VAL D N 1
ATOM 7781 C CA . VAL D 1 160 ? 7.559 -19.783 -1.162 1.00 71.79 154 VAL D CA 1
ATOM 7782 C C . VAL D 1 160 ? 8.786 -20.594 -0.785 1.00 75.04 154 VAL D C 1
ATOM 7783 O O . VAL D 1 160 ? 8.766 -21.319 0.219 1.00 78.55 154 VAL D O 1
ATOM 7787 N N . ILE D 1 161 ? 9.854 -20.455 -1.574 1.00 75.67 155 ILE D N 1
ATOM 7788 C CA . ILE D 1 161 ? 11.146 -21.058 -1.252 1.00 75.02 155 ILE D CA 1
ATOM 7789 C C . ILE D 1 161 ? 12.157 -19.942 -1.093 1.00 74.38 155 ILE D C 1
ATOM 7790 O O . ILE D 1 161 ? 12.373 -19.161 -2.026 1.00 77.39 155 ILE D O 1
ATOM 7795 N N . ILE D 1 162 ? 12.804 -19.879 0.057 1.00 73.06 156 ILE D N 1
ATOM 7796 C CA . ILE D 1 162 ? 13.825 -18.889 0.266 1.00 73.07 156 ILE D CA 1
ATOM 7797 C C . ILE D 1 162 ? 15.163 -19.597 0.345 1.00 75.84 156 ILE D C 1
ATOM 7798 O O . ILE D 1 162 ? 15.357 -20.466 1.201 1.00 75.48 156 ILE D O 1
ATOM 7803 N N . SER D 1 163 ? 16.092 -19.225 -0.531 1.00 78.62 157 SER D N 1
ATOM 7804 C CA . SER D 1 163 ? 17.418 -19.879 -0.560 1.00 83.19 157 SER D CA 1
ATOM 7805 C C . SER D 1 163 ? 18.501 -18.967 0.014 1.00 80.37 157 SER D C 1
ATOM 7806 O O . SER D 1 163 ? 18.746 -17.868 -0.509 1.00 87.54 157 SER D O 1
ATOM 7809 N N . ASP D 1 164 ? 19.105 -19.424 1.110 1.00 74.64 158 ASP D N 1
ATOM 7810 C CA . ASP D 1 164 ? 19.731 -18.529 2.070 1.00 78.31 158 ASP D CA 1
ATOM 7811 C C . ASP D 1 164 ? 21.202 -18.847 2.218 1.00 86.49 158 ASP D C 1
ATOM 7812 O O . ASP D 1 164 ? 21.636 -19.226 3.304 1.00 82.18 158 ASP D O 1
ATOM 7817 N N . CYS D 1 165 ? 21.994 -18.659 1.162 1.00 97.63 159 CYS D N 1
ATOM 7818 C CA . CYS D 1 165 ? 23.355 -19.185 1.214 1.00 115.92 159 CYS D CA 1
ATOM 7819 C C . CYS D 1 165 ? 24.498 -18.232 1.639 1.00 130.35 159 CYS D C 1
ATOM 7820 O O . CYS D 1 165 ? 25.385 -18.646 2.406 1.00 154.46 159 CYS D O 1
ATOM 7823 N N . THR D 1 166 ? 24.512 -16.997 1.139 1.00 109.36 160 THR D N 1
ATOM 7824 C CA . THR D 1 166 ? 25.662 -16.077 1.349 1.00 101.12 160 THR D CA 1
ATOM 7825 C C . THR D 1 166 ? 27.053 -16.691 1.103 1.00 108.97 160 THR D C 1
ATOM 7826 O O . THR D 1 166 ? 28.054 -16.153 1.544 1.00 115.73 160 THR D O 1
ATOM 7830 N N . ASP D 1 167 ? 27.106 -17.804 0.378 1.00 118.59 161 ASP D N 1
ATOM 7831 C CA . ASP D 1 167 ? 28.368 -18.410 -0.034 1.00 128.12 161 ASP D CA 1
ATOM 7832 C C . ASP D 1 167 ? 28.097 -19.486 -1.098 1.00 123.96 161 ASP D C 1
ATOM 7833 O O . ASP D 1 167 ? 28.925 -20.368 -1.345 1.00 121.12 161 ASP D O 1
ATOM 7838 N N . GLU D 1 173 ? 27.583 -24.504 -3.193 1.00 134.35 167 GLU D N 1
ATOM 7839 C CA . GLU D 1 173 ? 27.791 -23.822 -4.480 1.00 140.59 167 GLU D CA 1
ATOM 7840 C C . GLU D 1 173 ? 26.790 -24.307 -5.551 1.00 144.86 167 GLU D C 1
ATOM 7841 O O . GLU D 1 173 ? 26.570 -23.616 -6.562 1.00 135.42 167 GLU D O 1
ATOM 7843 N N . SER D 1 174 ? 26.179 -25.478 -5.324 1.00 148.81 168 SER D N 1
ATOM 7844 C CA . SER D 1 174 ? 25.212 -26.057 -6.276 1.00 145.99 168 SER D CA 1
ATOM 7845 C C . SER D 1 174 ? 23.757 -25.660 -5.985 1.00 133.53 168 SER D C 1
ATOM 7846 O O . SER D 1 174 ? 22.844 -26.113 -6.679 1.00 126.52 168 SER D O 1
ATOM 7849 N N . LEU D 1 175 ? 23.597 -24.717 -5.085 1.00 126.71 169 LEU D N 1
ATOM 7850 C CA . LEU D 1 175 ? 22.332 -24.081 -4.864 1.00 123.77 169 LEU D CA 1
ATOM 7851 C C . LEU D 1 175 ? 22.089 -23.133 -6.024 1.00 124.14 169 LEU D C 1
ATOM 7852 O O . LEU D 1 175 ? 21.014 -22.589 -6.166 1.00 119.79 169 LEU D O 1
ATOM 7857 N N . PHE D 1 176 ? 23.123 -22.922 -6.830 1.00 132.32 170 PHE D N 1
ATOM 7858 C CA . PHE D 1 176 ? 23.100 -22.013 -7.994 1.00 129.24 170 PHE D CA 1
ATOM 7859 C C . PHE D 1 176 ? 23.112 -22.752 -9.368 1.00 136.08 170 PHE D C 1
ATOM 7860 O O . PHE D 1 176 ? 23.028 -22.094 -10.411 1.00 135.78 170 PHE D O 1
ATOM 7868 N N . THR D 1 177 ? 23.169 -24.097 -9.354 1.00 133.02 171 THR D N 1
ATOM 7869 C CA . THR D 1 177 ? 23.024 -24.914 -10.560 1.00 133.78 171 THR D CA 1
ATOM 7870 C C . THR D 1 177 ? 21.642 -24.793 -11.183 1.00 130.45 171 THR D C 1
ATOM 7871 O O . THR D 1 177 ? 20.648 -24.543 -10.505 1.00 120.60 171 THR D O 1
ATOM 7875 N N . SER D 1 178 ? 21.604 -25.024 -12.491 1.00 138.28 172 SER D N 1
ATOM 7876 C CA . SER D 1 178 ? 20.363 -25.052 -13.267 1.00 140.05 172 SER D CA 1
ATOM 7877 C C . SER D 1 178 ? 19.500 -26.246 -12.869 1.00 140.41 172 SER D C 1
ATOM 7878 O O . SER D 1 178 ? 18.301 -26.260 -13.142 1.00 137.68 172 SER D O 1
ATOM 7881 N N . ALA D 1 179 ? 20.109 -27.233 -12.211 1.00 141.45 173 ALA D N 1
ATOM 7882 C CA . ALA D 1 179 ? 19.389 -28.419 -11.745 1.00 144.05 173 ALA D CA 1
ATOM 7883 C C . ALA D 1 179 ? 18.781 -28.248 -10.336 1.00 136.50 173 ALA D C 1
ATOM 7884 O O . ALA D 1 179 ? 17.883 -29.002 -9.929 1.00 134.41 173 ALA D O 1
ATOM 7886 N N . PHE D 1 180 ? 19.260 -27.256 -9.595 1.00 129.85 174 PHE D N 1
ATOM 7887 C CA . PHE D 1 180 ? 18.608 -26.898 -8.346 1.00 123.74 174 PHE D CA 1
ATOM 7888 C C . PHE D 1 180 ? 17.276 -26.262 -8.625 1.00 118.92 174 PHE D C 1
ATOM 7889 O O . PHE D 1 180 ? 16.299 -26.473 -7.914 1.00 113.69 174 PHE D O 1
ATOM 7897 N N . TYR D 1 181 ? 17.257 -25.453 -9.660 1.00 121.32 175 TYR D N 1
ATOM 7898 C CA . TYR D 1 181 ? 16.084 -24.666 -9.940 1.00 127.01 175 TYR D CA 1
ATOM 7899 C C . TYR D 1 181 ? 14.955 -25.558 -10.425 1.00 133.20 175 TYR D C 1
ATOM 7900 O O . TYR D 1 181 ? 13.779 -25.256 -10.161 1.00 126.92 175 TYR D O 1
ATOM 7909 N N . GLU D 1 182 ? 15.304 -26.654 -11.113 1.00 136.06 176 GLU D N 1
ATOM 7910 C CA . GLU D 1 182 ? 14.283 -27.595 -11.576 1.00 139.71 176 GLU D CA 1
ATOM 7911 C C . GLU D 1 182 ? 13.569 -28.254 -10.429 1.00 137.90 176 GLU D C 1
ATOM 7912 O O . GLU D 1 182 ? 12.351 -28.431 -10.472 1.00 136.58 176 GLU D O 1
ATOM 7918 N N . GLY D 1 183 ? 14.362 -28.678 -9.443 1.00 138.51 177 GLY D N 1
ATOM 7919 C CA . GLY D 1 183 ? 13.850 -29.240 -8.198 1.00 136.83 177 GLY D CA 1
ATOM 7920 C C . GLY D 1 183 ? 12.952 -28.243 -7.525 1.00 128.00 177 GLY D C 1
ATOM 7921 O O . GLY D 1 183 ? 11.815 -28.558 -7.187 1.00 130.13 177 GLY D O 1
ATOM 7922 N N . CYS D 1 184 ? 13.448 -27.021 -7.376 1.00 120.53 178 CYS D N 1
ATOM 7923 C CA . CYS D 1 184 ? 12.646 -25.956 -6.784 1.00 112.06 178 CYS D CA 1
ATOM 7924 C C . CYS D 1 184 ? 11.320 -25.829 -7.485 1.00 110.06 178 CYS D C 1
ATOM 7925 O O . CYS D 1 184 ? 10.298 -25.766 -6.829 1.00 106.41 178 CYS D O 1
ATOM 7928 N N . LYS D 1 185 ? 11.333 -25.698 -8.830 1.00 114.21 179 LYS D N 1
ATOM 7929 C CA . LYS D 1 185 ? 10.061 -25.503 -9.507 1.00 117.53 179 LYS D CA 1
ATOM 7930 C C . LYS D 1 185 ? 9.179 -26.692 -9.329 1.00 120.47 179 LYS D C 1
ATOM 7931 O O . LYS D 1 185 ? 7.981 -26.597 -9.193 1.00 113.10 179 LYS D O 1
ATOM 7937 N N . ARG D 1 186 ? 9.799 -27.841 -9.301 1.00 127.05 180 ARG D N 1
ATOM 7938 C CA . ARG D 1 186 ? 9.044 -29.046 -9.304 1.00 132.80 180 ARG D CA 1
ATOM 7939 C C . ARG D 1 186 ? 8.168 -29.030 -8.104 1.00 133.12 180 ARG D C 1
ATOM 7940 O O . ARG D 1 186 ? 7.040 -29.465 -8.184 1.00 139.47 180 ARG D O 1
ATOM 7942 N N . CYS D 1 187 ? 8.691 -28.542 -6.983 1.00 125.69 181 CYS D N 1
ATOM 7943 C CA . CYS D 1 187 ? 7.949 -28.531 -5.725 1.00 123.70 181 CYS D CA 1
ATOM 7944 C C . CYS D 1 187 ? 7.142 -27.263 -5.427 1.00 117.84 181 CYS D C 1
ATOM 7945 O O . CYS D 1 187 ? 6.455 -27.203 -4.407 1.00 115.49 181 CYS D O 1
ATOM 7948 N N . LEU D 1 188 ? 7.216 -26.252 -6.288 1.00 116.53 182 LEU D N 1
ATOM 7949 C CA . LEU D 1 188 ? 6.508 -25.032 -6.006 1.00 112.83 182 LEU D CA 1
ATOM 7950 C C . LEU D 1 188 ? 5.055 -25.232 -6.290 1.00 118.00 182 LEU D C 1
ATOM 7951 O O . LEU D 1 188 ? 4.695 -25.655 -7.358 1.00 130.90 182 LEU D O 1
ATOM 7956 N N . ASN D 1 189 ? 4.199 -24.838 -5.376 1.00 113.96 183 ASN D N 1
ATOM 7957 C CA . ASN D 1 189 ? 2.808 -24.955 -5.644 1.00 119.09 183 ASN D CA 1
ATOM 7958 C C . ASN D 1 189 ? 2.758 -23.991 -6.777 1.00 122.61 183 ASN D C 1
ATOM 7959 O O . ASN D 1 189 ? 3.715 -23.296 -7.016 1.00 128.83 183 ASN D O 1
ATOM 7964 N N . PRO D 1 190 ? 1.704 -24.015 -7.553 1.00 129.84 184 PRO D N 1
ATOM 7965 C CA . PRO D 1 190 ? 1.630 -23.266 -8.802 1.00 130.08 184 PRO D CA 1
ATOM 7966 C C . PRO D 1 190 ? 1.885 -21.768 -8.782 1.00 119.18 184 PRO D C 1
ATOM 7967 O O . PRO D 1 190 ? 2.524 -21.261 -9.685 1.00 115.91 184 PRO D O 1
ATOM 7971 N N . GLY D 1 191 ? 1.395 -21.050 -7.803 1.00 109.96 185 GLY D N 1
ATOM 7972 C CA . GLY D 1 191 ? 1.498 -19.615 -7.874 1.00 103.68 185 GLY D CA 1
ATOM 7973 C C . GLY D 1 191 ? 2.753 -19.144 -7.233 1.00 97.62 185 GLY D C 1
ATOM 7974 O O . GLY D 1 191 ? 2.941 -17.983 -7.012 1.00 93.52 185 GLY D O 1
ATOM 7975 N N . GLY D 1 192 ? 3.603 -20.089 -6.918 1.00 95.42 186 GLY D N 1
ATOM 7976 C CA . GLY D 1 192 ? 4.695 -19.896 -5.977 1.00 88.60 186 GLY D CA 1
ATOM 7977 C C . GLY D 1 192 ? 5.841 -18.983 -6.395 1.00 85.39 186 GLY D C 1
ATOM 7978 O O . GLY D 1 192 ? 5.970 -18.602 -7.570 1.00 85.38 186 GLY D O 1
ATOM 7979 N N . ILE D 1 193 ? 6.662 -18.622 -5.399 1.00 79.47 187 ILE D N 1
ATOM 7980 C CA . ILE D 1 193 ? 7.829 -17.762 -5.586 1.00 73.91 187 ILE D CA 1
ATOM 7981 C C . ILE D 1 193 ? 9.089 -18.431 -5.045 1.00 73.26 187 ILE D C 1
ATOM 7982 O O . ILE D 1 193 ? 9.094 -19.067 -3.981 1.00 70.89 187 ILE D O 1
ATOM 7987 N N . PHE D 1 194 ? 10.169 -18.240 -5.780 1.00 73.68 188 PHE D N 1
ATOM 7988 C CA . PHE D 1 194 ? 11.482 -18.617 -5.345 1.00 73.37 188 PHE D CA 1
ATOM 7989 C C . PHE D 1 194 ? 12.266 -17.327 -5.250 1.00 73.40 188 PHE D C 1
ATOM 7990 O O . PHE D 1 194 ? 12.267 -16.530 -6.223 1.00 79.79 188 PHE D O 1
ATOM 7998 N N . VAL D 1 195 ? 12.892 -17.082 -4.097 1.00 68.62 189 VAL D N 1
ATOM 7999 C CA . VAL D 1 195 ? 13.840 -15.973 -3.980 1.00 65.20 189 VAL D CA 1
ATOM 8000 C C . VAL D 1 195 ? 15.150 -16.535 -3.516 1.00 66.39 189 VAL D C 1
ATOM 8001 O O . VAL D 1 195 ? 15.185 -17.535 -2.807 1.00 73.58 189 VAL D O 1
ATOM 8005 N N . ALA D 1 196 ? 16.229 -15.899 -3.932 1.00 64.95 190 ALA D N 1
ATOM 8006 C CA . ALA D 1 196 ? 17.561 -16.298 -3.494 1.00 65.36 190 ALA D CA 1
ATOM 8007 C C . ALA D 1 196 ? 18.525 -15.115 -3.491 1.00 63.96 190 ALA D C 1
ATOM 8008 O O . ALA D 1 196 ? 18.376 -14.138 -4.242 1.00 61.29 190 ALA D O 1
ATOM 8010 N N . GLN D 1 197 ? 19.476 -15.192 -2.572 1.00 65.02 191 GLN D N 1
ATOM 8011 C CA . GLN D 1 197 ? 20.454 -14.149 -2.369 1.00 66.48 191 GLN D CA 1
ATOM 8012 C C . GLN D 1 197 ? 21.425 -14.297 -3.513 1.00 70.14 191 GLN D C 1
ATOM 8013 O O . GLN D 1 197 ? 21.870 -15.409 -3.825 1.00 73.06 191 GLN D O 1
ATOM 8019 N N . ASN D 1 198 ? 21.727 -13.189 -4.174 1.00 72.00 192 ASN D N 1
ATOM 8020 C CA . ASN D 1 198 ? 22.490 -13.258 -5.411 1.00 76.23 192 ASN D CA 1
ATOM 8021 C C . ASN D 1 198 ? 23.698 -12.337 -5.431 1.00 77.20 192 ASN D C 1
ATOM 8022 O O . ASN D 1 198 ? 24.217 -12.051 -6.476 1.00 79.90 192 ASN D O 1
ATOM 8027 N N . GLY D 1 199 ? 24.166 -11.917 -4.254 1.00 78.40 193 GLY D N 1
ATOM 8028 C CA . GLY D 1 199 ? 25.461 -11.254 -4.116 1.00 78.29 193 GLY D CA 1
ATOM 8029 C C . GLY D 1 199 ? 25.396 -9.772 -4.411 1.00 80.45 193 GLY D C 1
ATOM 8030 O O . GLY D 1 199 ? 24.422 -9.296 -4.984 1.00 79.43 193 GLY D O 1
ATOM 8031 N N . VAL D 1 200 ? 26.451 -9.045 -4.043 1.00 83.19 194 VAL D N 1
ATOM 8032 C CA . VAL D 1 200 ? 26.464 -7.600 -4.185 1.00 80.90 194 VAL D CA 1
ATOM 8033 C C . VAL D 1 200 ? 26.781 -7.307 -5.652 1.00 87.57 194 VAL D C 1
ATOM 8034 O O . VAL D 1 200 ? 27.586 -7.994 -6.275 1.00 91.59 194 VAL D O 1
ATOM 8038 N N . CYS D 1 201 ? 26.126 -6.289 -6.207 1.00 91.57 195 CYS D N 1
ATOM 8039 C CA . CYS D 1 201 ? 26.093 -6.139 -7.652 1.00 92.56 195 CYS D CA 1
ATOM 8040 C C . CYS D 1 201 ? 27.102 -5.126 -8.215 1.00 92.83 195 CYS D C 1
ATOM 8041 O O . CYS D 1 201 ? 27.358 -5.105 -9.429 1.00 92.09 195 CYS D O 1
ATOM 8044 N N . PHE D 1 202 ? 27.755 -4.353 -7.349 1.00 90.47 196 PHE D N 1
ATOM 8045 C CA . PHE D 1 202 ? 28.643 -3.309 -7.855 1.00 93.79 196 PHE D CA 1
ATOM 8046 C C . PHE D 1 202 ? 29.810 -3.808 -8.681 1.00 103.56 196 PHE D C 1
ATOM 8047 O O . PHE D 1 202 ? 30.022 -3.326 -9.777 1.00 109.19 196 PHE D O 1
ATOM 8055 N N . LEU D 1 203 ? 30.606 -4.717 -8.134 1.00 113.81 197 LEU D N 1
ATOM 8056 C CA . LEU D 1 203 ? 31.811 -5.251 -8.772 1.00 119.39 197 LEU D CA 1
ATOM 8057 C C . LEU D 1 203 ? 31.625 -6.047 -10.021 1.00 119.76 197 LEU D C 1
ATOM 8058 O O . LEU D 1 203 ? 32.376 -5.973 -10.961 1.00 132.14 197 LEU D O 1
ATOM 8063 N N . GLN D 1 204 ? 30.621 -6.863 -9.997 1.00 114.38 198 GLN D N 1
ATOM 8064 C CA . GLN D 1 204 ? 30.374 -7.789 -11.086 1.00 113.32 198 GLN D CA 1
ATOM 8065 C C . GLN D 1 204 ? 28.894 -8.118 -11.149 1.00 107.98 198 GLN D C 1
ATOM 8066 O O . GLN D 1 204 ? 28.207 -8.174 -10.118 1.00 100.76 198 GLN D O 1
ATOM 8072 N N . GLN D 1 205 ? 28.410 -8.334 -12.367 1.00 108.30 199 GLN D N 1
ATOM 8073 C CA . GLN D 1 205 ? 27.014 -8.695 -12.603 1.00 103.39 199 GLN D CA 1
ATOM 8074 C C . GLN D 1 205 ? 26.848 -10.017 -13.306 1.00 107.53 199 GLN D C 1
ATOM 8075 O O . GLN D 1 205 ? 25.736 -10.351 -13.714 1.00 103.10 199 GLN D O 1
ATOM 8081 N N . GLU D 1 206 ? 27.937 -10.757 -13.479 1.00 120.08 200 GLU D N 1
ATOM 8082 C CA . GLU D 1 206 ? 27.875 -12.021 -14.213 1.00 131.50 200 GLU D CA 1
ATOM 8083 C C . GLU D 1 206 ? 26.981 -12.990 -13.426 1.00 125.70 200 GLU D C 1
ATOM 8084 O O . GLU D 1 206 ? 26.109 -13.662 -13.981 1.00 126.06 200 GLU D O 1
ATOM 8090 N N . GLU D 1 207 ? 27.158 -13.014 -12.114 1.00 120.29 201 GLU D N 1
ATOM 8091 C CA . GLU D 1 207 ? 26.338 -13.870 -11.281 1.00 119.83 201 GLU D CA 1
ATOM 8092 C C . GLU D 1 207 ? 24.853 -13.597 -11.505 1.00 111.61 201 GLU D C 1
ATOM 8093 O O . GLU D 1 207 ? 24.060 -14.524 -11.664 1.00 108.53 201 GLU D O 1
ATOM 8099 N N . ALA D 1 208 ? 24.487 -12.329 -11.540 1.00 106.46 202 ALA D N 1
ATOM 8100 C CA . ALA D 1 208 ? 23.109 -11.973 -11.858 1.00 106.95 202 ALA D CA 1
ATOM 8101 C C . ALA D 1 208 ? 22.680 -12.418 -13.267 1.00 107.94 202 ALA D C 1
ATOM 8102 O O . ALA D 1 208 ? 21.550 -12.891 -13.449 1.00 105.92 202 ALA D O 1
ATOM 8104 N N . ILE D 1 209 ? 23.553 -12.250 -14.259 1.00 107.35 203 ILE D N 1
ATOM 8105 C CA . ILE D 1 209 ? 23.197 -12.610 -15.645 1.00 112.60 203 ILE D CA 1
ATOM 8106 C C . ILE D 1 209 ? 22.949 -14.121 -15.742 1.00 117.06 203 ILE D C 1
ATOM 8107 O O . ILE D 1 209 ? 21.997 -14.585 -16.390 1.00 115.38 203 ILE D O 1
ATOM 8112 N N . ASP D 1 210 ? 23.830 -14.873 -15.097 1.00 119.86 204 ASP D N 1
ATOM 8113 C CA . ASP D 1 210 ? 23.778 -16.316 -15.152 1.00 127.84 204 ASP D CA 1
ATOM 8114 C C . ASP D 1 210 ? 22.519 -16.806 -14.458 1.00 117.96 204 ASP D C 1
ATOM 8115 O O . ASP D 1 210 ? 21.748 -17.599 -15.015 1.00 113.75 204 ASP D O 1
ATOM 8120 N N . SER D 1 211 ? 22.302 -16.313 -13.244 1.00 113.34 205 SER D N 1
ATOM 8121 C CA . SER D 1 211 ? 21.075 -16.623 -12.503 1.00 110.31 205 SER D CA 1
ATOM 8122 C C . SER D 1 211 ? 19.850 -16.397 -13.362 1.00 110.17 205 SER D C 1
ATOM 8123 O O . SER D 1 211 ? 19.002 -17.274 -13.500 1.00 113.86 205 SER D O 1
ATOM 8126 N N . HIS D 1 212 ? 19.764 -15.215 -13.951 1.00 109.31 206 HIS D N 1
ATOM 8127 C CA . HIS D 1 212 ? 18.610 -14.879 -14.744 1.00 111.23 206 HIS D CA 1
ATOM 8128 C C . HIS D 1 212 ? 18.429 -15.897 -15.853 1.00 118.38 206 HIS D C 1
ATOM 8129 O O . HIS D 1 212 ? 17.331 -16.432 -16.018 1.00 119.35 206 HIS D O 1
ATOM 8136 N N . ARG D 1 213 ? 19.503 -16.177 -16.591 1.00 124.84 207 ARG D N 1
ATOM 8137 C CA . ARG D 1 213 ? 19.438 -17.136 -17.700 1.00 130.13 207 ARG D CA 1
ATOM 8138 C C . ARG D 1 213 ? 18.917 -18.492 -17.224 1.00 126.67 207 ARG D C 1
ATOM 8139 O O . ARG D 1 213 ? 17.955 -19.013 -17.794 1.00 124.25 207 ARG D O 1
ATOM 8147 N N . LYS D 1 214 ? 19.543 -19.049 -16.179 1.00 121.76 208 LYS D N 1
ATOM 8148 C CA . LYS D 1 214 ? 19.170 -20.377 -15.700 1.00 123.82 208 LYS D CA 1
ATOM 8149 C C . LYS D 1 214 ? 17.701 -20.338 -15.168 1.00 121.29 208 LYS D C 1
ATOM 8150 O O . LYS D 1 214 ? 16.850 -21.119 -15.617 1.00 126.73 208 LYS D O 1
ATOM 8152 N N . LEU D 1 215 ? 17.382 -19.402 -14.278 1.00 110.56 209 LEU D N 1
ATOM 8153 C CA . LEU D 1 215 ? 16.038 -19.351 -13.727 1.00 108.33 209 LEU D CA 1
ATOM 8154 C C . LEU D 1 215 ? 15.008 -19.236 -14.813 1.00 115.35 209 LEU D C 1
ATOM 8155 O O . LEU D 1 215 ? 13.904 -19.739 -14.670 1.00 119.34 209 LEU D O 1
ATOM 8160 N N . SER D 1 216 ? 15.346 -18.566 -15.901 1.00 123.99 210 SER D N 1
ATOM 8161 C CA . SER D 1 216 ? 14.353 -18.335 -16.942 1.00 132.72 210 SER D CA 1
ATOM 8162 C C . SER D 1 216 ? 13.965 -19.620 -17.651 1.00 141.32 210 SER D C 1
ATOM 8163 O O . SER D 1 216 ? 12.898 -19.691 -18.236 1.00 145.13 210 SER D O 1
ATOM 8166 N N . HIS D 1 217 ? 14.809 -20.640 -17.574 1.00 152.31 211 HIS D N 1
ATOM 8167 C CA . HIS D 1 217 ? 14.491 -21.927 -18.188 1.00 168.72 211 HIS D CA 1
ATOM 8168 C C . HIS D 1 217 ? 13.344 -22.629 -17.460 1.00 162.69 211 HIS D C 1
ATOM 8169 O O . HIS D 1 217 ? 12.594 -23.390 -18.065 1.00 158.59 211 HIS D O 1
ATOM 8176 N N . TYR D 1 218 ? 13.219 -22.372 -16.162 1.00 157.70 212 TYR D N 1
ATOM 8177 C CA . TYR D 1 218 ? 12.210 -23.037 -15.343 1.00 152.11 212 TYR D CA 1
ATOM 8178 C C . TYR D 1 218 ? 11.044 -22.126 -14.923 1.00 140.03 212 TYR D C 1
ATOM 8179 O O . TYR D 1 218 ? 9.978 -22.629 -14.576 1.00 140.03 212 TYR D O 1
ATOM 8188 N N . PHE D 1 219 ? 11.230 -20.806 -14.982 1.00 126.86 213 PHE D N 1
ATOM 8189 C CA . PHE D 1 219 ? 10.192 -19.870 -14.580 1.00 118.14 213 PHE D CA 1
ATOM 8190 C C . PHE D 1 219 ? 9.879 -18.865 -15.660 1.00 116.42 213 PHE D C 1
ATOM 8191 O O . PHE D 1 219 ? 10.755 -18.449 -16.412 1.00 119.61 213 PHE D O 1
ATOM 8199 N N . SER D 1 220 ? 8.627 -18.449 -15.723 1.00 113.12 214 SER D N 1
ATOM 8200 C CA . SER D 1 220 ? 8.193 -17.528 -16.771 1.00 116.23 214 SER D CA 1
ATOM 8201 C C . SER D 1 220 ? 8.363 -16.056 -16.398 1.00 114.14 214 SER D C 1
ATOM 8202 O O . SER D 1 220 ? 8.186 -15.193 -17.255 1.00 113.15 214 SER D O 1
ATOM 8205 N N . ASP D 1 221 ? 8.656 -15.756 -15.126 1.00 111.92 215 ASP D N 1
ATOM 8206 C CA . ASP D 1 221 ? 8.951 -14.378 -14.705 1.00 103.48 215 ASP D CA 1
ATOM 8207 C C . ASP D 1 221 ? 10.133 -14.428 -13.770 1.00 98.05 215 ASP D C 1
ATOM 8208 O O . ASP D 1 221 ? 10.047 -15.002 -12.689 1.00 96.12 215 ASP D O 1
ATOM 8213 N N . VAL D 1 222 ? 11.243 -13.849 -14.216 1.00 99.60 216 VAL D N 1
ATOM 8214 C CA . VAL D 1 222 ? 12.514 -13.865 -13.483 1.00 98.73 216 VAL D CA 1
ATOM 8215 C C . VAL D 1 222 ? 13.126 -12.454 -13.446 1.00 97.10 216 VAL D C 1
ATOM 8216 O O . VAL D 1 222 ? 13.402 -11.847 -14.500 1.00 97.02 216 VAL D O 1
ATOM 8220 N N . GLY D 1 223 ? 13.374 -11.961 -12.232 1.00 89.82 217 GLY D N 1
ATOM 8221 C CA . GLY D 1 223 ? 13.972 -10.650 -12.047 1.00 83.94 217 GLY D CA 1
ATOM 8222 C C . GLY D 1 223 ? 14.703 -10.596 -10.729 1.00 76.19 217 GLY D C 1
ATOM 8223 O O . GLY D 1 223 ? 14.954 -11.625 -10.130 1.00 73.20 217 GLY D O 1
ATOM 8224 N N . PHE D 1 224 ? 15.027 -9.377 -10.297 1.00 73.42 218 PHE D N 1
ATOM 8225 C CA . PHE D 1 224 ? 15.729 -9.109 -9.046 1.00 67.75 218 PHE D CA 1
ATOM 8226 C C . PHE D 1 224 ? 15.154 -7.895 -8.312 1.00 67.62 218 PHE D C 1
ATOM 8227 O O . PHE D 1 224 ? 14.603 -6.937 -8.924 1.00 65.22 218 PHE D O 1
ATOM 8235 N N . TYR D 1 225 ? 15.298 -7.939 -6.991 1.00 67.72 219 TYR D N 1
ATOM 8236 C CA . TYR D 1 225 ? 15.104 -6.763 -6.157 1.00 64.67 219 TYR D CA 1
ATOM 8237 C C . TYR D 1 225 ? 16.371 -6.534 -5.360 1.00 61.84 219 TYR D C 1
ATOM 8238 O O . TYR D 1 225 ? 17.335 -7.293 -5.500 1.00 61.49 219 TYR D O 1
ATOM 8247 N N . GLN D 1 226 ? 16.402 -5.479 -4.561 1.00 56.93 220 GLN D N 1
ATOM 8248 C CA . GLN D 1 226 ? 17.638 -5.168 -3.886 1.00 55.31 220 GLN D CA 1
ATOM 8249 C C . GLN D 1 226 ? 17.495 -4.480 -2.565 1.00 51.71 220 GLN D C 1
ATOM 8250 O O . GLN D 1 226 ? 16.487 -3.814 -2.273 1.00 51.09 220 GLN D O 1
ATOM 8256 N N . ALA D 1 227 ? 18.571 -4.575 -1.803 1.00 48.08 221 ALA D N 1
ATOM 8257 C CA . ALA D 1 227 ? 18.639 -3.920 -0.522 1.00 47.38 221 ALA D CA 1
ATOM 8258 C C . ALA D 1 227 ? 20.106 -3.782 -0.225 1.00 47.81 221 ALA D C 1
ATOM 8259 O O . ALA D 1 227 ? 20.872 -4.514 -0.787 1.00 48.09 221 ALA D O 1
ATOM 8261 N N . ALA D 1 228 ? 20.496 -2.824 0.610 1.00 49.39 222 ALA D N 1
ATOM 8262 C CA . ALA D 1 228 ? 21.916 -2.613 0.908 1.00 53.17 222 ALA D CA 1
ATOM 8263 C C . ALA D 1 228 ? 22.150 -2.980 2.356 1.00 54.54 222 ALA D C 1
ATOM 8264 O O . ALA D 1 228 ? 21.734 -2.261 3.268 1.00 60.49 222 ALA D O 1
ATOM 8266 N N . ILE D 1 229 ? 22.854 -4.083 2.561 1.00 57.16 223 ILE D N 1
ATOM 8267 C CA . ILE D 1 229 ? 23.184 -4.579 3.897 1.00 55.96 223 ILE D CA 1
ATOM 8268 C C . ILE D 1 229 ? 24.621 -4.161 4.259 1.00 57.25 223 ILE D C 1
ATOM 8269 O O . ILE D 1 229 ? 25.575 -4.611 3.603 1.00 55.51 223 ILE D O 1
ATOM 8274 N N . PRO D 1 230 ? 24.781 -3.314 5.308 1.00 56.00 224 PRO D N 1
ATOM 8275 C CA . PRO D 1 230 ? 26.047 -2.652 5.628 1.00 60.87 224 PRO D CA 1
ATOM 8276 C C . PRO D 1 230 ? 27.237 -3.608 5.557 1.00 68.80 224 PRO D C 1
ATOM 8277 O O . PRO D 1 230 ? 28.321 -3.306 4.994 1.00 77.30 224 PRO D O 1
ATOM 8281 N N . THR D 1 231 ? 26.991 -4.783 6.098 1.00 68.49 225 THR D N 1
ATOM 8282 C CA . THR D 1 231 ? 28.032 -5.726 6.414 1.00 67.74 225 THR D CA 1
ATOM 8283 C C . THR D 1 231 ? 28.342 -6.672 5.267 1.00 66.56 225 THR D C 1
ATOM 8284 O O . THR D 1 231 ? 29.269 -7.483 5.406 1.00 64.20 225 THR D O 1
ATOM 8288 N N . TYR D 1 232 ? 27.543 -6.604 4.185 1.00 62.16 226 TYR D N 1
ATOM 8289 C CA . TYR D 1 232 ? 27.925 -7.158 2.891 1.00 63.81 226 TYR D CA 1
ATOM 8290 C C . TYR D 1 232 ? 28.424 -6.019 2.030 1.00 65.61 226 TYR D C 1
ATOM 8291 O O . TYR D 1 232 ? 27.647 -5.291 1.414 1.00 63.09 226 TYR D O 1
ATOM 8300 N N . TYR D 1 233 ? 29.753 -5.913 1.979 1.00 75.56 227 TYR D N 1
ATOM 8301 C CA . TYR D 1 233 ? 30.432 -4.717 1.506 1.00 79.71 227 TYR D CA 1
ATOM 8302 C C . TYR D 1 233 ? 30.181 -4.517 0.035 1.00 82.33 227 TYR D C 1
ATOM 8303 O O . TYR D 1 233 ? 30.057 -5.496 -0.688 1.00 80.34 227 TYR D O 1
ATOM 8312 N N . GLY D 1 234 ? 30.036 -3.256 -0.379 1.00 84.79 228 GLY D N 1
ATOM 8313 C CA . GLY D 1 234 ? 30.005 -2.912 -1.800 1.00 90.34 228 GLY D CA 1
ATOM 8314 C C . GLY D 1 234 ? 28.678 -2.460 -2.354 1.00 88.92 228 GLY D C 1
ATOM 8315 O O . GLY D 1 234 ? 28.347 -2.760 -3.500 1.00 92.46 228 GLY D O 1
ATOM 8316 N N . GLY D 1 235 ? 27.907 -1.745 -1.542 1.00 92.07 229 GLY D N 1
ATOM 8317 C CA . GLY D 1 235 ? 26.613 -1.229 -1.983 1.00 85.58 229 GLY D CA 1
ATOM 8318 C C . GLY D 1 235 ? 25.501 -2.248 -1.939 1.00 82.55 229 GLY D C 1
ATOM 8319 O O . GLY D 1 235 ? 25.421 -3.070 -0.991 1.00 100.04 229 GLY D O 1
ATOM 8320 N N . ILE D 1 236 ? 24.633 -2.195 -2.951 1.00 79.27 230 ILE D N 1
ATOM 8321 C CA . ILE D 1 236 ? 23.410 -3.002 -2.938 1.00 75.61 230 ILE D CA 1
ATOM 8322 C C . ILE D 1 236 ? 23.674 -4.475 -3.277 1.00 71.22 230 ILE D C 1
ATOM 8323 O O . ILE D 1 236 ? 24.544 -4.802 -4.070 1.00 75.17 230 ILE D O 1
ATOM 8328 N N . MET D 1 237 ? 22.857 -5.320 -2.677 1.00 64.39 231 MET D N 1
ATOM 8329 C CA . MET D 1 237 ? 22.847 -6.741 -2.872 1.00 64.91 231 MET D CA 1
ATOM 8330 C C . MET D 1 237 ? 21.597 -7.050 -3.680 1.00 66.57 231 MET D C 1
ATOM 8331 O O . MET D 1 237 ? 20.619 -6.319 -3.657 1.00 69.94 231 MET D O 1
ATOM 8336 N N . THR D 1 238 ? 21.616 -8.158 -4.371 1.00 71.65 232 THR D N 1
ATOM 8337 C CA . THR D 1 238 ? 20.576 -8.471 -5.299 1.00 76.18 232 THR D CA 1
ATOM 8338 C C . THR D 1 238 ? 19.917 -9.767 -4.924 1.00 72.77 232 THR D C 1
ATOM 8339 O O . THR D 1 238 ? 20.573 -10.719 -4.539 1.00 80.19 232 THR D O 1
ATOM 8343 N N . PHE D 1 239 ? 18.614 -9.813 -5.035 1.00 67.68 233 PHE D N 1
ATOM 8344 C CA . PHE D 1 239 ? 17.888 -10.999 -4.656 1.00 66.61 233 PHE D CA 1
ATOM 8345 C C . PHE D 1 239 ? 17.167 -11.471 -5.884 1.00 65.99 233 PHE D C 1
ATOM 8346 O O . PHE D 1 239 ? 16.451 -10.705 -6.525 1.00 63.65 233 PHE D O 1
ATOM 8354 N N . ALA D 1 240 ? 17.385 -12.727 -6.245 1.00 66.30 234 ALA D N 1
ATOM 8355 C CA . ALA D 1 240 ? 16.712 -13.297 -7.413 1.00 67.92 234 ALA D CA 1
ATOM 8356 C C . ALA D 1 240 ? 15.231 -13.498 -7.085 1.00 67.43 234 ALA D C 1
ATOM 8357 O O . ALA D 1 240 ? 14.833 -13.772 -5.946 1.00 66.50 234 ALA D O 1
ATOM 8359 N N . TRP D 1 241 ? 14.418 -13.321 -8.102 1.00 69.10 235 TRP D N 1
ATOM 8360 C CA . TRP D 1 241 ? 12.993 -13.428 -7.972 1.00 69.36 235 TRP D CA 1
ATOM 8361 C C . TRP D 1 241 ? 12.453 -14.252 -9.136 1.00 76.61 235 TRP D C 1
ATOM 8362 O O . TRP D 1 241 ? 12.633 -13.879 -10.312 1.00 76.95 235 TRP D O 1
ATOM 8373 N N . ALA D 1 242 ? 11.839 -15.393 -8.825 1.00 79.37 236 ALA D N 1
ATOM 8374 C CA . ALA D 1 242 ? 11.434 -16.313 -9.887 1.00 84.92 236 ALA D CA 1
ATOM 8375 C C . ALA D 1 242 ? 10.102 -16.869 -9.585 1.00 83.59 236 ALA D C 1
ATOM 8376 O O . ALA D 1 242 ? 9.862 -17.273 -8.452 1.00 83.63 236 ALA D O 1
ATOM 8378 N N . THR D 1 243 ? 9.244 -16.880 -10.597 1.00 84.53 237 THR D N 1
ATOM 8379 C CA . THR D 1 243 ? 7.874 -17.291 -10.428 1.00 88.15 237 THR D CA 1
ATOM 8380 C C . THR D 1 243 ? 7.175 -17.424 -11.755 1.00 95.20 237 THR D C 1
ATOM 8381 O O . THR D 1 243 ? 7.552 -16.759 -12.722 1.00 100.41 237 THR D O 1
ATOM 8385 N N . ASP D 1 244 ? 6.136 -18.254 -11.801 1.00 99.25 238 ASP D N 1
ATOM 8386 C CA . ASP D 1 244 ? 5.294 -18.342 -13.004 1.00 107.73 238 ASP D CA 1
ATOM 8387 C C . ASP D 1 244 ? 4.183 -17.290 -12.979 1.00 107.53 238 ASP D C 1
ATOM 8388 O O . ASP D 1 244 ? 3.543 -17.022 -13.987 1.00 108.25 238 ASP D O 1
ATOM 8393 N N . ASN D 1 245 ? 3.984 -16.670 -11.820 1.00 107.96 239 ASN D N 1
ATOM 8394 C CA . ASN D 1 245 ? 2.968 -15.633 -11.649 1.00 108.43 239 ASN D CA 1
ATOM 8395 C C . ASN D 1 245 ? 3.571 -14.264 -11.949 1.00 112.47 239 ASN D C 1
ATOM 8396 O O . ASN D 1 245 ? 4.211 -13.643 -11.057 1.00 100.60 239 ASN D O 1
ATOM 8401 N N . ASP D 1 246 ? 3.387 -13.798 -13.195 1.00 118.08 240 ASP D N 1
ATOM 8402 C CA . ASP D 1 246 ? 4.119 -12.615 -13.659 1.00 112.15 240 ASP D CA 1
ATOM 8403 C C . ASP D 1 246 ? 3.520 -11.315 -13.124 1.00 103.24 240 ASP D C 1
ATOM 8404 O O . ASP D 1 246 ? 4.073 -10.265 -13.385 1.00 106.27 240 ASP D O 1
ATOM 8409 N N . ALA D 1 247 ? 2.423 -11.396 -12.358 1.00 94.93 241 ALA D N 1
ATOM 8410 C CA . ALA D 1 247 ? 1.805 -10.225 -11.717 1.00 86.89 241 ALA D CA 1
ATOM 8411 C C . ALA D 1 247 ? 2.480 -9.808 -10.409 1.00 79.97 241 ALA D C 1
ATOM 8412 O O . ALA D 1 247 ? 2.539 -8.628 -10.069 1.00 76.32 241 ALA D O 1
ATOM 8414 N N . LEU D 1 248 ? 2.985 -10.783 -9.671 1.00 78.73 242 LEU D N 1
ATOM 8415 C CA . LEU D 1 248 ? 3.404 -10.585 -8.279 1.00 73.78 242 LEU D CA 1
ATOM 8416 C C . LEU D 1 248 ? 4.404 -9.485 -8.015 1.00 70.26 242 LEU D C 1
ATOM 8417 O O . LEU D 1 248 ? 4.442 -8.966 -6.913 1.00 67.65 242 LEU D O 1
ATOM 8422 N N . ARG D 1 249 ? 5.251 -9.142 -8.973 1.00 74.26 243 ARG D N 1
ATOM 8423 C CA . ARG D 1 249 ? 6.164 -8.023 -8.734 1.00 72.46 243 ARG D CA 1
ATOM 8424 C C . ARG D 1 249 ? 5.751 -6.768 -9.430 1.00 73.10 243 ARG D C 1
ATOM 8425 O O . ARG D 1 249 ? 6.562 -5.887 -9.567 1.00 78.35 243 ARG D O 1
ATOM 8433 N N . HIS D 1 250 ? 4.506 -6.676 -9.869 1.00 73.52 244 HIS D N 1
ATOM 8434 C CA . HIS D 1 250 ? 3.964 -5.411 -10.307 1.00 72.63 244 HIS D CA 1
ATOM 8435 C C . HIS D 1 250 ? 2.755 -4.995 -9.480 1.00 69.99 244 HIS D C 1
ATOM 8436 O O . HIS D 1 250 ? 1.888 -4.264 -9.949 1.00 70.67 244 HIS D O 1
ATOM 8443 N N . LEU D 1 251 ? 2.674 -5.475 -8.249 1.00 65.94 245 LEU D N 1
ATOM 8444 C CA . LEU D 1 251 ? 1.550 -5.113 -7.410 1.00 65.85 245 LEU D CA 1
ATOM 8445 C C . LEU D 1 251 ? 1.658 -3.655 -6.999 1.00 62.59 245 LEU D C 1
ATOM 8446 O O . LEU D 1 251 ? 2.740 -3.127 -6.874 1.00 57.39 245 LEU D O 1
ATOM 8451 N N . SER D 1 252 ? 0.517 -3.011 -6.814 1.00 64.84 246 SER D N 1
ATOM 8452 C CA . SER D 1 252 ? 0.481 -1.636 -6.360 1.00 66.82 246 SER D CA 1
ATOM 8453 C C . SER D 1 252 ? 0.986 -1.559 -4.947 1.00 64.77 246 SER D C 1
ATOM 8454 O O . SER D 1 252 ? 0.823 -2.479 -4.164 1.00 66.75 246 SER D O 1
ATOM 8457 N N . THR D 1 253 ? 1.571 -0.436 -4.588 1.00 66.44 247 THR D N 1
ATOM 8458 C CA . THR D 1 253 ? 2.096 -0.337 -3.248 1.00 61.31 247 THR D CA 1
ATOM 8459 C C . THR D 1 253 ? 0.891 -0.320 -2.281 1.00 60.51 247 THR D C 1
ATOM 8460 O O . THR D 1 253 ? 0.959 -0.837 -1.191 1.00 57.48 247 THR D O 1
ATOM 8464 N N . GLU D 1 254 ? -0.233 0.214 -2.734 1.00 66.18 248 GLU D N 1
ATOM 8465 C CA . GLU D 1 254 ? -1.456 0.211 -1.951 1.00 64.61 248 GLU D CA 1
ATOM 8466 C C . GLU D 1 254 ? -1.770 -1.195 -1.417 1.00 60.77 248 GLU D C 1
ATOM 8467 O O . GLU D 1 254 ? -1.997 -1.385 -0.215 1.00 59.37 248 GLU D O 1
ATOM 8473 N N . ILE D 1 255 ? -1.776 -2.190 -2.297 1.00 58.32 249 ILE D N 1
ATOM 8474 C CA . ILE D 1 255 ? -2.222 -3.545 -1.901 1.00 54.39 249 ILE D CA 1
ATOM 8475 C C . ILE D 1 255 ? -1.259 -4.137 -0.895 1.00 49.65 249 ILE D C 1
ATOM 8476 O O . ILE D 1 255 ? -1.682 -4.708 0.092 1.00 47.68 249 ILE D O 1
ATOM 8481 N N . ILE D 1 256 ? 0.034 -3.965 -1.139 1.00 47.92 250 ILE D N 1
ATOM 8482 C CA . ILE D 1 256 ? 1.070 -4.426 -0.205 1.00 45.85 250 ILE D CA 1
ATOM 8483 C C . ILE D 1 256 ? 0.819 -3.756 1.165 1.00 45.84 250 ILE D C 1
ATOM 8484 O O . ILE D 1 256 ? 0.899 -4.377 2.228 1.00 41.25 250 ILE D O 1
ATOM 8489 N N . GLN D 1 257 ? 0.507 -2.465 1.128 1.00 48.45 251 GLN D N 1
ATOM 8490 C CA . GLN D 1 257 ? 0.231 -1.741 2.345 1.00 49.09 251 GLN D CA 1
ATOM 8491 C C . GLN D 1 257 ? -0.968 -2.387 3.034 1.00 48.80 251 GLN D C 1
ATOM 8492 O O . GLN D 1 257 ? -0.893 -2.627 4.230 1.00 46.72 251 GLN D O 1
ATOM 8498 N N . ALA D 1 258 ? -2.027 -2.717 2.288 1.00 48.11 252 ALA D N 1
ATOM 8499 C CA . ALA D 1 258 ? -3.195 -3.375 2.888 1.00 48.31 252 ALA D CA 1
ATOM 8500 C C . ALA D 1 258 ? -2.807 -4.661 3.560 1.00 47.30 252 ALA D C 1
ATOM 8501 O O . ALA D 1 258 ? -3.257 -4.926 4.680 1.00 47.35 252 ALA D O 1
ATOM 8503 N N . ARG D 1 259 ? -2.028 -5.467 2.877 1.00 47.78 253 ARG D N 1
ATOM 8504 C CA . ARG D 1 259 ? -1.551 -6.726 3.396 1.00 48.77 253 ARG D CA 1
ATOM 8505 C C . ARG D 1 259 ? -0.648 -6.570 4.565 1.00 46.82 253 ARG D C 1
ATOM 8506 O O . ARG D 1 259 ? -0.617 -7.370 5.433 1.00 50.39 253 ARG D O 1
ATOM 8514 N N . PHE D 1 260 ? 0.164 -5.558 4.526 1.00 48.34 254 PHE D N 1
ATOM 8515 C CA . PHE D 1 260 ? 1.030 -5.236 5.613 1.00 47.52 254 PHE D CA 1
ATOM 8516 C C . PHE D 1 260 ? 0.279 -4.785 6.840 1.00 49.10 254 PHE D C 1
ATOM 8517 O O . PHE D 1 260 ? 0.709 -5.031 7.941 1.00 53.58 254 PHE D O 1
ATOM 8525 N N . LEU D 1 261 ? -0.820 -4.073 6.669 1.00 49.47 255 LEU D N 1
ATOM 8526 C CA . LEU D 1 261 ? -1.488 -3.524 7.826 1.00 50.76 255 LEU D CA 1
ATOM 8527 C C . LEU D 1 261 ? -1.877 -4.648 8.700 1.00 56.01 255 LEU D C 1
ATOM 8528 O O . LEU D 1 261 ? -1.684 -4.590 9.867 1.00 84.62 255 LEU D O 1
ATOM 8530 N N . ALA D 1 262 ? -2.417 -5.704 8.179 1.00 56.29 256 ALA D N 1
ATOM 8531 C CA . ALA D 1 262 ? -2.564 -6.823 9.037 1.00 66.26 256 ALA D CA 1
ATOM 8532 C C . ALA D 1 262 ? -2.495 -7.839 8.032 1.00 74.47 256 ALA D C 1
ATOM 8533 O O . ALA D 1 262 ? -3.106 -7.641 7.023 1.00 72.43 256 ALA D O 1
ATOM 8535 N N . SER D 1 263 ? -1.799 -8.938 8.274 1.00 80.54 257 SER D N 1
ATOM 8536 C CA . SER D 1 263 ? -1.121 -9.191 9.521 1.00 79.97 257 SER D CA 1
ATOM 8537 C C . SER D 1 263 ? 0.001 -8.263 9.788 1.00 67.75 257 SER D C 1
ATOM 8538 O O . SER D 1 263 ? 0.851 -8.022 8.959 1.00 49.44 257 SER D O 1
ATOM 8540 N N . GLY D 1 264 ? -0.010 -7.823 11.025 1.00 59.60 258 GLY D N 1
ATOM 8541 C CA . GLY D 1 264 ? 0.675 -6.672 11.522 1.00 58.41 258 GLY D CA 1
ATOM 8542 C C . GLY D 1 264 ? 2.073 -6.789 11.988 1.00 54.15 258 GLY D C 1
ATOM 8543 O O . GLY D 1 264 ? 2.346 -6.647 13.154 1.00 43.45 258 GLY D O 1
ATOM 8544 N N . LEU D 1 265 ? 2.964 -6.950 11.050 1.00 52.32 259 LEU D N 1
ATOM 8545 C CA . LEU D 1 265 ? 4.337 -6.965 11.361 1.00 49.55 259 LEU D CA 1
ATOM 8546 C C . LEU D 1 265 ? 4.666 -5.605 11.788 1.00 45.16 259 LEU D C 1
ATOM 8547 O O . LEU D 1 265 ? 4.042 -4.670 11.382 1.00 38.93 259 LEU D O 1
ATOM 8552 N N . LYS D 1 266 ? 5.649 -5.508 12.644 1.00 45.80 260 LYS D N 1
ATOM 8553 C CA . LYS D 1 266 ? 6.303 -4.277 12.884 1.00 56.68 260 LYS D CA 1
ATOM 8554 C C . LYS D 1 266 ? 7.745 -4.538 12.532 1.00 49.13 260 LYS D C 1
ATOM 8555 O O . LYS D 1 266 ? 8.448 -5.138 13.289 1.00 65.11 260 LYS D O 1
ATOM 8561 N N . CYS D 1 267 ? 8.178 -4.124 11.354 1.00 43.60 261 CYS D N 1
ATOM 8562 C CA . CYS D 1 267 ? 9.555 -4.342 10.909 1.00 41.20 261 CYS D CA 1
ATOM 8563 C C . CYS D 1 267 ? 10.446 -3.146 11.213 1.00 37.84 261 CYS D C 1
ATOM 8564 O O . CYS D 1 267 ? 9.967 -2.070 11.658 1.00 35.21 261 CYS D O 1
ATOM 8567 N N . ARG D 1 268 ? 11.742 -3.343 10.975 1.00 34.32 262 ARG D N 1
ATOM 8568 C CA . ARG D 1 268 ? 12.719 -2.315 11.271 1.00 35.99 262 ARG D CA 1
ATOM 8569 C C . ARG D 1 268 ? 13.473 -1.756 10.067 1.00 36.21 262 ARG D C 1
ATOM 8570 O O . ARG D 1 268 ? 14.087 -0.669 10.150 1.00 34.22 262 ARG D O 1
ATOM 8578 N N . TYR D 1 269 ? 13.376 -2.470 8.954 1.00 35.71 263 TYR D N 1
ATOM 8579 C CA . TYR D 1 269 ? 13.766 -1.945 7.679 1.00 37.32 263 TYR D CA 1
ATOM 8580 C C . TYR D 1 269 ? 12.580 -1.933 6.755 1.00 36.69 263 TYR D C 1
ATOM 8581 O O . TYR D 1 269 ? 12.234 -0.875 6.229 1.00 37.01 263 TYR D O 1
ATOM 8590 N N . TYR D 1 270 ? 11.965 -3.104 6.572 1.00 36.46 264 TYR D N 1
ATOM 8591 C CA . TYR D 1 270 ? 10.858 -3.288 5.615 1.00 37.21 264 TYR D CA 1
ATOM 8592 C C . TYR D 1 270 ? 9.682 -2.362 5.854 1.00 35.10 264 TYR D C 1
ATOM 8593 O O . TYR D 1 270 ? 9.332 -2.065 7.001 1.00 36.43 264 TYR D O 1
ATOM 8602 N N . ASN D 1 271 ? 9.090 -1.918 4.754 1.00 33.38 265 ASN D N 1
ATOM 8603 C CA . ASN D 1 271 ? 7.780 -1.302 4.743 1.00 33.79 265 ASN D CA 1
ATOM 8604 C C . ASN D 1 271 ? 7.293 -1.259 3.278 1.00 36.70 265 ASN D C 1
ATOM 8605 O O . ASN D 1 271 ? 8.064 -1.502 2.333 1.00 38.03 265 ASN D O 1
ATOM 8610 N N . PRO D 1 272 ? 6.005 -0.982 3.069 1.00 36.84 266 PRO D N 1
ATOM 8611 C CA . PRO D 1 272 ? 5.547 -1.173 1.694 1.00 37.52 266 PRO D CA 1
ATOM 8612 C C . PRO D 1 272 ? 6.217 -0.268 0.686 1.00 37.83 266 PRO D C 1
ATOM 8613 O O . PRO D 1 272 ? 6.380 -0.687 -0.465 1.00 39.05 266 PRO D O 1
ATOM 8617 N N . ALA D 1 273 ? 6.603 0.939 1.093 1.00 36.65 267 ALA D N 1
ATOM 8618 C CA . ALA D 1 273 ? 7.348 1.823 0.203 1.00 38.70 267 ALA D CA 1
ATOM 8619 C C . ALA D 1 273 ? 8.648 1.206 -0.183 1.00 39.53 267 ALA D C 1
ATOM 8620 O O . ALA D 1 273 ? 9.046 1.260 -1.364 1.00 43.29 267 ALA D O 1
ATOM 8622 N N . ILE D 1 274 ? 9.299 0.584 0.797 1.00 38.00 268 ILE D N 1
ATOM 8623 C CA . ILE D 1 274 ? 10.570 -0.067 0.531 1.00 38.10 268 ILE D CA 1
ATOM 8624 C C . ILE D 1 274 ? 10.357 -1.211 -0.435 1.00 39.36 268 ILE D C 1
ATOM 8625 O O . ILE D 1 274 ? 11.087 -1.363 -1.411 1.00 44.44 268 ILE D O 1
ATOM 8630 N N . HIS D 1 275 ? 9.300 -1.961 -0.198 1.00 39.44 269 HIS D N 1
ATOM 8631 C CA . HIS D 1 275 ? 9.003 -3.178 -0.946 1.00 41.43 269 HIS D CA 1
ATOM 8632 C C . HIS D 1 275 ? 8.901 -2.843 -2.417 1.00 42.22 269 HIS D C 1
ATOM 8633 O O . HIS D 1 275 ? 9.597 -3.384 -3.251 1.00 42.74 269 HIS D O 1
ATOM 8640 N N . THR D 1 276 ? 8.029 -1.924 -2.729 1.00 42.78 270 THR D N 1
ATOM 8641 C CA . THR D 1 276 ? 7.892 -1.509 -4.089 1.00 46.64 270 THR D CA 1
ATOM 8642 C C . THR D 1 276 ? 9.218 -1.029 -4.694 1.00 49.99 270 THR D C 1
ATOM 8643 O O . THR D 1 276 ? 9.550 -1.387 -5.844 1.00 49.59 270 THR D O 1
ATOM 8647 N N . ALA D 1 277 ? 9.954 -0.193 -3.937 1.00 49.38 271 ALA D N 1
ATOM 8648 C CA . ALA D 1 277 ? 11.165 0.470 -4.471 1.00 49.33 271 ALA D CA 1
ATOM 8649 C C . ALA D 1 277 ? 12.295 -0.548 -4.647 1.00 50.01 271 ALA D C 1
ATOM 8650 O O . ALA D 1 277 ? 13.202 -0.411 -5.496 1.00 49.49 271 ALA D O 1
ATOM 8652 N N . ALA D 1 278 ? 12.226 -1.596 -3.829 1.00 50.01 272 ALA D N 1
ATOM 8653 C CA . ALA D 1 278 ? 13.227 -2.645 -3.873 1.00 50.80 272 ALA D CA 1
ATOM 8654 C C . ALA D 1 278 ? 13.456 -3.141 -5.338 1.00 53.46 272 ALA D C 1
ATOM 8655 O O . ALA D 1 278 ? 14.579 -3.530 -5.717 1.00 54.04 272 ALA D O 1
ATOM 8657 N N . PHE D 1 279 ? 12.404 -3.082 -6.150 1.00 51.82 273 PHE D N 1
ATOM 8658 C CA . PHE D 1 279 ? 12.468 -3.608 -7.488 1.00 54.00 273 PHE D CA 1
ATOM 8659 C C . PHE D 1 279 ? 13.053 -2.644 -8.493 1.00 56.06 273 PHE D C 1
ATOM 8660 O O . PHE D 1 279 ? 13.283 -3.042 -9.624 1.00 60.14 273 PHE D O 1
ATOM 8668 N N . ALA D 1 280 ? 13.300 -1.393 -8.113 1.00 56.35 274 ALA D N 1
ATOM 8669 C CA . ALA D 1 280 ? 14.041 -0.451 -9.020 1.00 60.18 274 ALA D CA 1
ATOM 8670 C C . ALA D 1 280 ? 15.476 -0.826 -8.981 1.00 60.79 274 ALA D C 1
ATOM 8671 O O . ALA D 1 280 ? 16.058 -0.910 -7.898 1.00 58.32 274 ALA D O 1
ATOM 8673 N N . LEU D 1 281 ? 16.037 -1.083 -10.152 1.00 64.66 275 LEU D N 1
ATOM 8674 C CA . LEU D 1 281 ? 17.440 -1.458 -10.250 1.00 65.66 275 LEU D CA 1
ATOM 8675 C C . LEU D 1 281 ? 18.263 -0.351 -10.904 1.00 67.85 275 LEU D C 1
ATOM 8676 O O . LEU D 1 281 ? 17.818 0.294 -11.849 1.00 67.66 275 LEU D O 1
ATOM 8681 N N . PRO D 1 282 ? 19.480 -0.138 -10.394 1.00 68.27 276 PRO D N 1
ATOM 8682 C CA . PRO D 1 282 ? 20.351 0.859 -10.944 1.00 73.80 276 PRO D CA 1
ATOM 8683 C C . PRO D 1 282 ? 20.705 0.543 -12.366 1.00 81.96 276 PRO D C 1
ATOM 8684 O O . PRO D 1 282 ? 20.686 -0.612 -12.783 1.00 84.28 276 PRO D O 1
ATOM 8688 N N . GLN D 1 283 ? 21.022 1.585 -13.115 1.00 88.56 277 GLN D N 1
ATOM 8689 C CA . GLN D 1 283 ? 21.075 1.453 -14.546 1.00 95.02 277 GLN D CA 1
ATOM 8690 C C . GLN D 1 283 ? 22.077 0.412 -14.989 1.00 99.73 277 GLN D C 1
ATOM 8691 O O . GLN D 1 283 ? 21.774 -0.425 -15.831 1.00 106.56 277 GLN D O 1
ATOM 8697 N N . TYR D 1 284 ? 23.255 0.422 -14.390 1.00 99.29 278 TYR D N 1
ATOM 8698 C CA . TYR D 1 284 ? 24.267 -0.525 -14.789 1.00 101.89 278 TYR D CA 1
ATOM 8699 C C . TYR D 1 284 ? 23.751 -1.936 -14.696 1.00 103.16 278 TYR D C 1
ATOM 8700 O O . TYR D 1 284 ? 24.026 -2.732 -15.584 1.00 117.92 278 TYR D O 1
ATOM 8709 N N . LEU D 1 285 ? 22.996 -2.262 -13.653 1.00 95.14 279 LEU D N 1
ATOM 8710 C CA . LEU D 1 285 ? 22.543 -3.634 -13.503 1.00 92.78 279 LEU D CA 1
ATOM 8711 C C . LEU D 1 285 ? 21.588 -3.994 -14.633 1.00 95.55 279 LEU D C 1
ATOM 8712 O O . LEU D 1 285 ? 21.622 -5.108 -15.133 1.00 97.34 279 LEU D O 1
ATOM 8717 N N . GLN D 1 286 ? 20.759 -3.048 -15.059 1.00 97.46 280 GLN D N 1
ATOM 8718 C CA . GLN D 1 286 ? 19.760 -3.345 -16.084 1.00 103.36 280 GLN D CA 1
ATOM 8719 C C . GLN D 1 286 ? 20.431 -3.554 -17.423 1.00 115.48 280 GLN D C 1
ATOM 8720 O O . GLN D 1 286 ? 20.082 -4.485 -18.158 1.00 116.70 280 GLN D O 1
ATOM 8726 N N . ASP D 1 287 ? 21.372 -2.661 -17.685 1.00 57.86 281 ASP D N 1
ATOM 8727 C CA . ASP D 1 287 ? 22.160 -2.656 -18.886 1.00 68.79 281 ASP D CA 1
ATOM 8728 C C . ASP D 1 287 ? 22.819 -3.986 -18.956 1.00 83.62 281 ASP D C 1
ATOM 8729 O O . ASP D 1 287 ? 22.885 -4.615 -19.985 1.00 92.22 281 ASP D O 1
ATOM 8734 N N . ALA D 1 288 ? 23.286 -4.443 -17.822 1.00 87.00 282 ALA D N 1
ATOM 8735 C CA . ALA D 1 288 ? 23.991 -5.687 -17.783 1.00 71.01 282 ALA D CA 1
ATOM 8736 C C . ALA D 1 288 ? 23.058 -6.729 -18.284 1.00 70.50 282 ALA D C 1
ATOM 8737 O O . ALA D 1 288 ? 23.471 -7.664 -18.887 1.00 90.18 282 ALA D O 1
ATOM 8739 N N . LEU D 1 289 ? 21.786 -6.608 -17.996 1.00 68.49 283 LEU D N 1
ATOM 8740 C CA . LEU D 1 289 ? 20.880 -7.670 -18.357 1.00 73.81 283 LEU D CA 1
ATOM 8741 C C . LEU D 1 289 ? 20.300 -7.629 -19.758 1.00 86.26 283 LEU D C 1
ATOM 8742 O O . LEU D 1 289 ? 19.549 -8.505 -20.148 1.00 67.91 283 LEU D O 1
ATOM 8747 N N . ALA D 1 290 ? 20.648 -6.609 -20.516 1.00 97.94 284 ALA D N 1
ATOM 8748 C CA . ALA D 1 290 ? 20.255 -6.556 -21.908 1.00 95.43 284 ALA D CA 1
ATOM 8749 C C . ALA D 1 290 ? 19.819 -7.929 -22.357 1.00 98.00 284 ALA D C 1
ATOM 8750 O O . ALA D 1 290 ? 20.292 -8.413 -23.377 1.00 89.51 284 ALA D O 1
ATOM 8752 N N . LYS E 1 11 ? 109.209 -48.191 2.660 1.00 200.76 5 LYS E N 1
ATOM 8753 C CA . LYS E 1 11 ? 108.658 -47.162 3.577 1.00 202.72 5 LYS E CA 1
ATOM 8754 C C . LYS E 1 11 ? 107.138 -47.278 3.645 1.00 201.70 5 LYS E C 1
ATOM 8755 O O . LYS E 1 11 ? 106.445 -46.782 2.756 1.00 208.86 5 LYS E O 1
ATOM 8761 N N . GLN E 1 12 ? 106.619 -47.932 4.688 1.00 200.79 6 GLN E N 1
ATOM 8762 C CA . GLN E 1 12 ? 105.160 -48.186 4.821 1.00 191.39 6 GLN E CA 1
ATOM 8763 C C . GLN E 1 12 ? 104.402 -46.937 5.268 1.00 185.68 6 GLN E C 1
ATOM 8764 O O . GLN E 1 12 ? 104.903 -46.170 6.071 1.00 198.41 6 GLN E O 1
ATOM 8770 N N . TRP E 1 13 ? 103.172 -46.763 4.813 1.00 178.10 7 TRP E N 1
ATOM 8771 C CA . TRP E 1 13 ? 102.378 -45.604 5.216 1.00 176.73 7 TRP E CA 1
ATOM 8772 C C . TRP E 1 13 ? 101.101 -46.117 5.882 1.00 169.44 7 TRP E C 1
ATOM 8773 O O . TRP E 1 13 ? 100.355 -46.917 5.293 1.00 162.13 7 TRP E O 1
ATOM 8784 N N . HIS E 1 14 ? 100.854 -45.652 7.105 1.00 167.35 8 HIS E N 1
ATOM 8785 C CA . HIS E 1 14 ? 99.738 -46.141 7.905 1.00 158.84 8 HIS E CA 1
ATOM 8786 C C . HIS E 1 14 ? 98.648 -45.084 7.993 1.00 151.32 8 HIS E C 1
ATOM 8787 O O . HIS E 1 14 ? 98.934 -43.905 8.168 1.00 150.92 8 HIS E O 1
ATOM 8794 N N . GLU E 1 15 ? 97.396 -45.508 7.869 1.00 142.76 9 GLU E N 1
ATOM 8795 C CA . GLU E 1 15 ? 96.294 -44.624 8.159 1.00 136.34 9 GLU E CA 1
ATOM 8796 C C . GLU E 1 15 ? 96.197 -44.486 9.672 1.00 134.04 9 GLU E C 1
ATOM 8797 O O . GLU E 1 15 ? 96.441 -45.441 10.409 1.00 132.08 9 GLU E O 1
ATOM 8803 N N . THR E 1 16 ? 95.832 -43.296 10.125 1.00 134.69 10 THR E N 1
ATOM 8804 C CA . THR E 1 16 ? 95.735 -42.982 11.559 1.00 136.07 10 THR E CA 1
ATOM 8805 C C . THR E 1 16 ? 94.306 -42.628 11.989 1.00 132.05 10 THR E C 1
ATOM 8806 O O . THR E 1 16 ? 94.079 -42.124 13.084 1.00 133.34 10 THR E O 1
ATOM 8810 N N . LEU E 1 17 ? 93.335 -42.892 11.134 1.00 127.88 11 LEU E N 1
ATOM 8811 C CA . LEU E 1 17 ? 91.984 -42.479 11.430 1.00 125.57 11 LEU E CA 1
ATOM 8812 C C . LEU E 1 17 ? 91.595 -43.017 12.803 1.00 125.07 11 LEU E C 1
ATOM 8813 O O . LEU E 1 17 ? 91.100 -42.269 13.631 1.00 127.94 11 LEU E O 1
ATOM 8818 N N . HIS E 1 18 ? 91.850 -44.300 13.049 1.00 124.39 12 HIS E N 1
ATOM 8819 C CA . HIS E 1 18 ? 91.567 -44.890 14.362 1.00 124.14 12 HIS E CA 1
ATOM 8820 C C . HIS E 1 18 ? 92.873 -45.258 15.051 1.00 123.63 12 HIS E C 1
ATOM 8821 O O . HIS E 1 18 ? 93.840 -45.644 14.399 1.00 126.37 12 HIS E O 1
ATOM 8828 N N . ASP E 1 19 ? 92.887 -45.134 16.374 1.00 122.68 13 ASP E N 1
ATOM 8829 C CA . ASP E 1 19 ? 94.063 -45.479 17.179 1.00 125.47 13 ASP E CA 1
ATOM 8830 C C . ASP E 1 19 ? 94.294 -46.991 17.305 1.00 121.68 13 ASP E C 1
ATOM 8831 O O . ASP E 1 19 ? 95.422 -47.435 17.417 1.00 123.48 13 ASP E O 1
ATOM 8836 N N . GLN E 1 20 ? 93.219 -47.773 17.261 1.00 116.54 14 GLN E N 1
ATOM 8837 C CA . GLN E 1 20 ? 93.267 -49.202 17.581 1.00 113.82 14 GLN E CA 1
ATOM 8838 C C . GLN E 1 20 ? 93.524 -50.145 16.406 1.00 112.06 14 GLN E C 1
ATOM 8839 O O . GLN E 1 20 ? 93.846 -51.321 16.594 1.00 111.70 14 GLN E O 1
ATOM 8845 N N . PHE E 1 21 ? 93.377 -49.638 15.196 1.00 110.63 15 PHE E N 1
ATOM 8846 C CA . PHE E 1 21 ? 93.592 -50.456 14.023 1.00 110.14 15 PHE E CA 1
ATOM 8847 C C . PHE E 1 21 ? 93.631 -49.558 12.786 1.00 110.44 15 PHE E C 1
ATOM 8848 O O . PHE E 1 21 ? 93.182 -48.415 12.831 1.00 110.92 15 PHE E O 1
ATOM 8856 N N . GLY E 1 22 ? 94.127 -50.072 11.674 1.00 110.59 16 GLY E N 1
ATOM 8857 C CA . GLY E 1 22 ? 94.053 -49.309 10.442 1.00 113.38 16 GLY E CA 1
ATOM 8858 C C . GLY E 1 22 ? 94.415 -50.118 9.222 1.00 116.03 16 GLY E C 1
ATOM 8859 O O . GLY E 1 22 ? 94.629 -51.329 9.309 1.00 114.86 16 GLY E O 1
ATOM 8860 N N . GLN E 1 23 ? 94.465 -49.428 8.084 1.00 118.71 17 GLN E N 1
ATOM 8861 C CA . GLN E 1 23 ? 94.988 -49.981 6.846 1.00 119.89 17 GLN E CA 1
ATOM 8862 C C . GLN E 1 23 ? 96.333 -49.304 6.597 1.00 126.92 17 GLN E C 1
ATOM 8863 O O . GLN E 1 23 ? 96.551 -48.170 7.023 1.00 127.31 17 GLN E O 1
ATOM 8869 N N . TYR E 1 24 ? 97.239 -50.009 5.923 1.00 132.26 18 TYR E N 1
ATOM 8870 C CA . TYR E 1 24 ? 98.534 -49.447 5.550 1.00 140.05 18 TYR E CA 1
ATOM 8871 C C . TYR E 1 24 ? 98.856 -49.814 4.116 1.00 145.30 18 TYR E C 1
ATOM 8872 O O . TYR E 1 24 ? 98.256 -50.750 3.565 1.00 146.28 18 TYR E O 1
ATOM 8881 N N . PHE E 1 25 ? 99.804 -49.080 3.529 1.00 150.58 19 PHE E N 1
ATOM 8882 C CA . PHE E 1 25 ? 100.209 -49.265 2.127 1.00 156.42 19 PHE E CA 1
ATOM 8883 C C . PHE E 1 25 ? 101.725 -49.159 1.925 1.00 162.55 19 PHE E C 1
ATOM 8884 O O . PHE E 1 25 ? 102.394 -48.327 2.545 1.00 163.76 19 PHE E O 1
ATOM 8892 N N . ALA E 1 26 ? 102.251 -49.990 1.028 1.00 162.01 20 ALA E N 1
ATOM 8893 C CA . ALA E 1 26 ? 103.617 -49.837 0.564 1.00 168.50 20 ALA E CA 1
ATOM 8894 C C . ALA E 1 26 ? 103.666 -48.560 -0.240 1.00 172.98 20 ALA E C 1
ATOM 8895 O O . ALA E 1 26 ? 102.721 -48.252 -0.965 1.00 176.05 20 ALA E O 1
ATOM 8897 N N . VAL E 1 27 ? 104.752 -47.807 -0.087 1.00 177.38 21 VAL E N 1
ATOM 8898 C CA . VAL E 1 27 ? 104.987 -46.617 -0.891 1.00 180.54 21 VAL E CA 1
ATOM 8899 C C . VAL E 1 27 ? 106.058 -46.933 -1.932 1.00 188.44 21 VAL E C 1
ATOM 8900 O O . VAL E 1 27 ? 107.193 -47.293 -1.594 1.00 191.69 21 VAL E O 1
ATOM 8904 N N . ASP E 1 28 ? 105.679 -46.817 -3.200 1.00 189.60 22 ASP E N 1
ATOM 8905 C CA . ASP E 1 28 ? 106.612 -46.981 -4.303 1.00 195.02 22 ASP E CA 1
ATOM 8906 C C . ASP E 1 28 ? 107.285 -45.654 -4.612 1.00 202.52 22 ASP E C 1
ATOM 8907 O O . ASP E 1 28 ? 108.411 -45.639 -5.082 1.00 210.22 22 ASP E O 1
ATOM 8912 N N . ASN E 1 29 ? 106.591 -44.549 -4.344 1.00 200.55 23 ASN E N 1
ATOM 8913 C CA . ASN E 1 29 ? 107.073 -43.217 -4.698 1.00 206.91 23 ASN E CA 1
ATOM 8914 C C . ASN E 1 29 ? 106.149 -42.120 -4.160 1.00 203.60 23 ASN E C 1
ATOM 8915 O O . ASN E 1 29 ? 104.948 -42.150 -4.424 1.00 199.60 23 ASN E O 1
ATOM 8920 N N . VAL E 1 30 ? 106.695 -41.147 -3.432 1.00 206.98 24 VAL E N 1
ATOM 8921 C CA . VAL E 1 30 ? 105.904 -40.002 -2.962 1.00 205.26 24 VAL E CA 1
ATOM 8922 C C . VAL E 1 30 ? 105.886 -38.905 -4.033 1.00 212.66 24 VAL E C 1
ATOM 8923 O O . VAL E 1 30 ? 106.942 -38.357 -4.401 1.00 221.18 24 VAL E O 1
ATOM 8927 N N . LEU E 1 31 ? 104.690 -38.573 -4.521 1.00 207.86 25 LEU E N 1
ATOM 8928 C CA . LEU E 1 31 ? 104.545 -37.510 -5.508 1.00 213.65 25 LEU E CA 1
ATOM 8929 C C . LEU E 1 31 ? 104.495 -36.123 -4.859 1.00 217.83 25 LEU E C 1
ATOM 8930 O O . LEU E 1 31 ? 104.954 -35.139 -5.450 1.00 226.54 25 LEU E O 1
ATOM 8935 N N . TYR E 1 32 ? 103.961 -36.052 -3.642 1.00 211.98 26 TYR E N 1
ATOM 8936 C CA . TYR E 1 32 ? 103.793 -34.782 -2.938 1.00 215.59 26 TYR E CA 1
ATOM 8937 C C . TYR E 1 32 ? 103.724 -35.018 -1.425 1.00 213.77 26 TYR E C 1
ATOM 8938 O O . TYR E 1 32 ? 103.134 -35.993 -0.986 1.00 209.69 26 TYR E O 1
ATOM 8947 N N . HIS E 1 33 ? 104.314 -34.125 -0.636 1.00 222.57 27 HIS E N 1
ATOM 8948 C CA . HIS E 1 33 ? 104.181 -34.166 0.820 1.00 223.52 27 HIS E CA 1
ATOM 8949 C C . HIS E 1 33 ? 104.352 -32.766 1.429 1.00 236.55 27 HIS E C 1
ATOM 8950 O O . HIS E 1 33 ? 105.339 -32.074 1.157 1.00 250.18 27 HIS E O 1
ATOM 8957 N N . GLU E 1 34 ? 103.411 -32.367 2.257 1.00 241.87 28 GLU E N 1
ATOM 8958 C CA . GLU E 1 34 ? 103.532 -31.147 3.018 1.00 255.01 28 GLU E CA 1
ATOM 8959 C C . GLU E 1 34 ? 103.250 -31.710 4.375 1.00 252.13 28 GLU E C 1
ATOM 8960 O O . GLU E 1 34 ? 102.283 -32.421 4.527 1.00 251.20 28 GLU E O 1
ATOM 8966 N N . LYS E 1 35 ? 104.120 -31.494 5.348 1.00 259.20 29 LYS E N 1
ATOM 8967 C CA . LYS E 1 35 ? 103.969 -32.248 6.578 1.00 252.24 29 LYS E CA 1
ATOM 8968 C C . LYS E 1 35 ? 103.832 -31.596 7.926 1.00 254.16 29 LYS E C 1
ATOM 8969 O O . LYS E 1 35 ? 103.409 -32.245 8.861 1.00 250.08 29 LYS E O 1
ATOM 8975 N N . THR E 1 36 ? 104.242 -30.356 8.082 1.00 263.41 30 THR E N 1
ATOM 8976 C CA . THR E 1 36 ? 104.203 -29.799 9.428 1.00 265.37 30 THR E CA 1
ATOM 8977 C C . THR E 1 36 ? 102.862 -29.246 9.856 1.00 270.43 30 THR E C 1
ATOM 8978 O O . THR E 1 36 ? 101.982 -29.015 9.034 1.00 274.54 30 THR E O 1
ATOM 8982 N N . ASP E 1 37 ? 102.732 -28.995 11.150 1.00 276.21 31 ASP E N 1
ATOM 8983 C CA . ASP E 1 37 ? 101.485 -28.514 11.700 1.00 265.68 31 ASP E CA 1
ATOM 8984 C C . ASP E 1 37 ? 101.277 -27.215 10.966 1.00 271.89 31 ASP E C 1
ATOM 8985 O O . ASP E 1 37 ? 102.236 -26.674 10.440 1.00 291.07 31 ASP E O 1
ATOM 8990 N N . HIS E 1 38 ? 100.032 -26.766 10.818 1.00 256.58 32 HIS E N 1
ATOM 8991 C CA . HIS E 1 38 ? 98.880 -27.373 11.468 1.00 247.35 32 HIS E CA 1
ATOM 8992 C C . HIS E 1 38 ? 98.020 -28.267 10.571 1.00 240.81 32 HIS E C 1
ATOM 8993 O O . HIS E 1 38 ? 96.940 -28.682 10.971 1.00 227.20 32 HIS E O 1
ATOM 8995 N N . GLN E 1 39 ? 98.485 -28.527 9.355 1.00 244.74 33 GLN E N 1
ATOM 8996 C CA . GLN E 1 39 ? 97.854 -29.484 8.456 1.00 232.28 33 GLN E CA 1
ATOM 8997 C C . GLN E 1 39 ? 98.935 -30.237 7.696 1.00 234.32 33 GLN E C 1
ATOM 8998 O O . GLN E 1 39 ? 99.979 -29.675 7.384 1.00 250.37 33 GLN E O 1
ATOM 9000 N N . ASP E 1 40 ? 98.685 -31.502 7.398 1.00 223.86 34 ASP E N 1
ATOM 9001 C CA . ASP E 1 40 ? 99.616 -32.313 6.639 1.00 220.03 34 ASP E CA 1
ATOM 9002 C C . ASP E 1 40 ? 98.884 -32.975 5.498 1.00 209.97 34 ASP E C 1
ATOM 9003 O O . ASP E 1 40 ? 97.831 -33.542 5.694 1.00 207.94 34 ASP E O 1
ATOM 9008 N N . LEU E 1 41 ? 99.453 -32.950 4.310 1.00 206.41 35 LEU E N 1
ATOM 9009 C CA . LEU E 1 41 ? 98.802 -33.585 3.187 1.00 199.99 35 LEU E CA 1
ATOM 9010 C C . LEU E 1 41 ? 99.812 -34.314 2.355 1.00 199.70 35 LEU E C 1
ATOM 9011 O O . LEU E 1 41 ? 100.956 -33.958 2.354 1.00 201.57 35 LEU E O 1
ATOM 9016 N N . ILE E 1 42 ? 99.408 -35.362 1.668 1.00 195.37 36 ILE E N 1
ATOM 9017 C CA . ILE E 1 42 ? 100.332 -36.043 0.801 1.00 196.40 36 ILE E CA 1
ATOM 9018 C C . ILE E 1 42 ? 99.672 -36.914 -0.226 1.00 188.26 36 ILE E C 1
ATOM 9019 O O . ILE E 1 42 ? 98.532 -37.259 -0.115 1.00 178.80 36 ILE E O 1
ATOM 9024 N N . ILE E 1 43 ? 100.448 -37.272 -1.219 1.00 191.64 37 ILE E N 1
ATOM 9025 C CA . ILE E 1 43 ? 100.053 -38.101 -2.353 1.00 189.49 37 ILE E CA 1
ATOM 9026 C C . ILE E 1 43 ? 101.205 -39.010 -2.762 1.00 195.76 37 ILE E C 1
ATOM 9027 O O . ILE E 1 43 ? 102.308 -38.537 -3.060 1.00 207.46 37 ILE E O 1
ATOM 9032 N N . PHE E 1 44 ? 100.956 -40.313 -2.764 1.00 190.56 38 PHE E N 1
ATOM 9033 C CA . PHE E 1 44 ? 101.981 -41.283 -3.128 1.00 193.82 38 PHE E CA 1
ATOM 9034 C C . PHE E 1 44 ? 101.390 -42.392 -3.981 1.00 188.67 38 PHE E C 1
ATOM 9035 O O . PHE E 1 44 ? 100.191 -42.628 -3.960 1.00 185.48 38 PHE E O 1
ATOM 9043 N N . GLU E 1 45 ? 102.248 -43.093 -4.705 1.00 193.24 39 GLU E N 1
ATOM 9044 C CA . GLU E 1 45 ? 101.810 -44.189 -5.551 1.00 190.01 39 GLU E CA 1
ATOM 9045 C C . GLU E 1 45 ? 101.999 -45.481 -4.793 1.00 182.95 39 GLU E C 1
ATOM 9046 O O . GLU E 1 45 ? 102.978 -45.675 -4.087 1.00 184.38 39 GLU E O 1
ATOM 9052 N N . ASN E 1 46 ? 101.021 -46.352 -4.920 1.00 175.39 40 ASN E N 1
ATOM 9053 C CA . ASN E 1 46 ? 101.075 -47.676 -4.344 1.00 169.11 40 ASN E CA 1
ATOM 9054 C C . ASN E 1 46 ? 100.732 -48.662 -5.451 1.00 166.24 40 ASN E C 1
ATOM 9055 O O . ASN E 1 46 ? 99.828 -48.396 -6.245 1.00 165.32 40 ASN E O 1
ATOM 9060 N N . ALA E 1 47 ? 101.432 -49.792 -5.497 1.00 164.33 41 ALA E N 1
ATOM 9061 C CA . ALA E 1 47 ? 101.222 -50.791 -6.551 1.00 163.23 41 ALA E CA 1
ATOM 9062 C C . ALA E 1 47 ? 99.768 -51.217 -6.737 1.00 158.11 41 ALA E C 1
ATOM 9063 O O . ALA E 1 47 ? 99.325 -51.389 -7.870 1.00 159.03 41 ALA E O 1
ATOM 9065 N N . ALA E 1 48 ? 99.038 -51.390 -5.631 1.00 153.10 42 ALA E N 1
ATOM 9066 C CA . ALA E 1 48 ? 97.694 -51.932 -5.670 1.00 147.52 42 ALA E CA 1
ATOM 9067 C C . ALA E 1 48 ? 96.659 -50.868 -6.011 1.00 147.53 42 ALA E C 1
ATOM 9068 O O . ALA E 1 48 ? 95.852 -51.060 -6.921 1.00 150.12 42 ALA E O 1
ATOM 9070 N N . PHE E 1 49 ? 96.682 -49.749 -5.288 1.00 147.94 43 PHE E N 1
ATOM 9071 C CA . PHE E 1 49 ? 95.619 -48.742 -5.373 1.00 145.97 43 PHE E CA 1
ATOM 9072 C C . PHE E 1 49 ? 96.007 -47.464 -6.143 1.00 149.11 43 PHE E C 1
ATOM 9073 O O . PHE E 1 49 ? 95.274 -46.460 -6.136 1.00 145.03 43 PHE E O 1
ATOM 9081 N N . GLY E 1 50 ? 97.145 -47.505 -6.820 1.00 152.21 44 GLY E N 1
ATOM 9082 C CA . GLY E 1 50 ? 97.595 -46.352 -7.549 1.00 159.12 44 GLY E CA 1
ATOM 9083 C C . GLY E 1 50 ? 97.868 -45.188 -6.621 1.00 161.35 44 GLY E C 1
ATOM 9084 O O . GLY E 1 50 ? 98.354 -45.385 -5.499 1.00 159.11 44 GLY E O 1
ATOM 9085 N N . ARG E 1 51 ? 97.532 -43.981 -7.088 1.00 165.68 45 ARG E N 1
ATOM 9086 C CA . ARG E 1 51 ? 97.755 -42.757 -6.322 1.00 169.46 45 ARG E CA 1
ATOM 9087 C C . ARG E 1 51 ? 96.826 -42.670 -5.111 1.00 161.87 45 ARG E C 1
ATOM 9088 O O . ARG E 1 51 ? 95.637 -42.919 -5.219 1.00 160.61 45 ARG E O 1
ATOM 9096 N N . VAL E 1 52 ? 97.385 -42.335 -3.956 1.00 160.57 46 VAL E N 1
ATOM 9097 C CA . VAL E 1 52 ? 96.639 -42.293 -2.716 1.00 154.31 46 VAL E CA 1
ATOM 9098 C C . VAL E 1 52 ? 96.785 -40.911 -2.097 1.00 156.12 46 VAL E C 1
ATOM 9099 O O . VAL E 1 52 ? 97.881 -40.486 -1.810 1.00 160.13 46 VAL E O 1
ATOM 9103 N N . MET E 1 53 ? 95.677 -40.212 -1.892 1.00 154.79 47 MET E N 1
ATOM 9104 C CA . MET E 1 53 ? 95.703 -38.923 -1.202 1.00 157.70 47 MET E CA 1
ATOM 9105 C C . MET E 1 53 ? 95.297 -39.171 0.254 1.00 153.27 47 MET E C 1
ATOM 9106 O O . MET E 1 53 ? 94.367 -39.933 0.539 1.00 147.28 47 MET E O 1
ATOM 9111 N N . ALA E 1 54 ? 96.009 -38.528 1.171 1.00 158.13 48 ALA E N 1
ATOM 9112 C CA . ALA E 1 54 ? 95.740 -38.668 2.601 1.00 153.40 48 ALA E CA 1
ATOM 9113 C C . ALA E 1 54 ? 95.979 -37.343 3.298 1.00 158.03 48 ALA E C 1
ATOM 9114 O O . ALA E 1 54 ? 96.978 -36.671 3.040 1.00 165.63 48 ALA E O 1
ATOM 9116 N N . LEU E 1 55 ? 95.052 -36.976 4.173 1.00 155.06 49 LEU E N 1
ATOM 9117 C CA . LEU E 1 55 ? 95.088 -35.699 4.857 1.00 161.48 49 LEU E CA 1
ATOM 9118 C C . LEU E 1 55 ? 95.010 -35.934 6.359 1.00 161.00 49 LEU E C 1
ATOM 9119 O O . LEU E 1 55 ? 94.036 -36.524 6.874 1.00 155.04 49 LEU E O 1
ATOM 9124 N N . ASP E 1 56 ? 96.034 -35.465 7.060 1.00 167.43 50 ASP E N 1
ATOM 9125 C CA . ASP E 1 56 ? 96.126 -35.650 8.507 1.00 169.36 50 ASP E CA 1
ATOM 9126 C C . ASP E 1 56 ? 95.959 -37.137 8.897 1.00 159.83 50 ASP E C 1
ATOM 9127 O O . ASP E 1 56 ? 95.320 -37.497 9.901 1.00 149.45 50 ASP E O 1
ATOM 9132 N N . GLY E 1 57 ? 96.581 -37.990 8.087 1.00 158.33 51 GLY E N 1
ATOM 9133 C CA . GLY E 1 57 ? 96.667 -39.405 8.382 1.00 153.43 51 GLY E CA 1
ATOM 9134 C C . GLY E 1 57 ? 95.449 -40.210 7.980 1.00 145.89 51 GLY E C 1
ATOM 9135 O O . GLY E 1 57 ? 95.392 -41.409 8.263 1.00 140.86 51 GLY E O 1
ATOM 9136 N N . VAL E 1 58 ? 94.492 -39.570 7.305 1.00 143.16 52 VAL E N 1
ATOM 9137 C CA . VAL E 1 58 ? 93.240 -40.214 6.949 1.00 137.39 52 VAL E CA 1
ATOM 9138 C C . VAL E 1 58 ? 93.103 -40.269 5.408 1.00 138.97 52 VAL E C 1
ATOM 9139 O O . VAL E 1 58 ? 93.200 -39.242 4.733 1.00 143.88 52 VAL E O 1
ATOM 9143 N N . VAL E 1 59 ? 92.913 -41.470 4.849 1.00 135.16 53 VAL E N 1
ATOM 9144 C CA . VAL E 1 59 ? 92.849 -41.636 3.377 1.00 134.29 53 VAL E CA 1
ATOM 9145 C C . VAL E 1 59 ? 91.602 -40.961 2.819 1.00 133.09 53 VAL E C 1
ATOM 9146 O O . VAL E 1 59 ? 90.476 -41.288 3.218 1.00 134.71 53 VAL E O 1
ATOM 9150 N N . GLN E 1 60 ? 91.800 -40.043 1.887 1.00 134.87 54 GLN E N 1
ATOM 9151 C CA . GLN E 1 60 ? 90.699 -39.296 1.305 1.00 134.44 54 GLN E CA 1
ATOM 9152 C C . GLN E 1 60 ? 90.159 -40.011 0.075 1.00 132.29 54 GLN E C 1
ATOM 9153 O O . GLN E 1 60 ? 88.946 -40.154 -0.101 1.00 128.80 54 GLN E O 1
ATOM 9159 N N . THR E 1 61 ? 91.070 -40.448 -0.781 1.00 136.01 55 THR E N 1
ATOM 9160 C CA . THR E 1 61 ? 90.702 -41.074 -2.038 1.00 135.40 55 THR E CA 1
ATOM 9161 C C . THR E 1 61 ? 91.883 -41.866 -2.587 1.00 140.45 55 THR E C 1
ATOM 9162 O O . THR E 1 61 ? 93.029 -41.709 -2.158 1.00 144.57 55 THR E O 1
ATOM 9166 N N . THR E 1 62 ? 91.577 -42.712 -3.552 1.00 139.40 56 THR E N 1
ATOM 9167 C CA . THR E 1 62 ? 92.525 -43.643 -4.121 1.00 142.32 56 THR E CA 1
ATOM 9168 C C . THR E 1 62 ? 92.194 -43.757 -5.605 1.00 147.18 56 THR E C 1
ATOM 9169 O O . THR E 1 62 ? 91.003 -43.853 -5.988 1.00 148.64 56 THR E O 1
ATOM 9173 N N . GLU E 1 63 ? 93.232 -43.759 -6.441 1.00 150.28 57 GLU E N 1
ATOM 9174 C CA . GLU E 1 63 ? 93.043 -43.765 -7.890 1.00 152.03 57 GLU E CA 1
ATOM 9175 C C . GLU E 1 63 ? 92.215 -44.964 -8.321 1.00 148.62 57 GLU E C 1
ATOM 9176 O O . GLU E 1 63 ? 91.235 -44.806 -9.038 1.00 149.64 57 GLU E O 1
ATOM 9182 N N . ARG E 1 64 ? 92.565 -46.144 -7.808 1.00 144.93 58 ARG E N 1
ATOM 9183 C CA . ARG E 1 64 ? 92.024 -47.411 -8.304 1.00 138.11 58 ARG E CA 1
ATOM 9184 C C . ARG E 1 64 ? 90.600 -47.729 -7.860 1.00 132.11 58 ARG E C 1
ATOM 9185 O O . ARG E 1 64 ? 89.920 -48.477 -8.551 1.00 131.64 58 ARG E O 1
ATOM 9187 N N . ASP E 1 65 ? 90.140 -47.203 -6.720 1.00 128.91 59 ASP E N 1
ATOM 9188 C CA . ASP E 1 65 ? 88.814 -47.601 -6.184 1.00 120.80 59 ASP E CA 1
ATO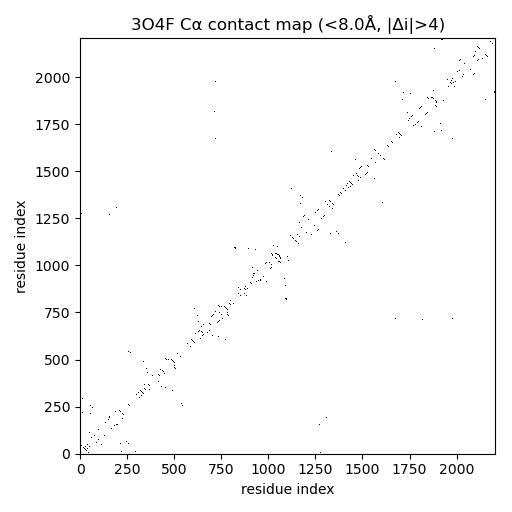M 9189 C C . ASP E 1 65 ? 87.804 -46.456 -6.022 1.00 121.44 59 ASP E C 1
ATOM 9190 O O . ASP E 1 65 ? 86.649 -46.691 -5.658 1.00 115.87 59 ASP E O 1
ATOM 9195 N N . GLU E 1 66 ? 88.228 -45.227 -6.298 1.00 129.16 60 GLU E N 1
ATOM 9196 C CA . GLU E 1 66 ? 87.332 -44.087 -6.199 1.00 128.36 60 GLU E CA 1
ATOM 9197 C C . GLU E 1 66 ? 86.058 -44.284 -7.033 1.00 125.84 60 GLU E C 1
ATOM 9198 O O . GLU E 1 66 ? 84.993 -43.812 -6.637 1.00 124.75 60 GLU E O 1
ATOM 9204 N N . PHE E 1 67 ? 86.146 -44.991 -8.163 1.00 126.07 61 PHE E N 1
ATOM 9205 C CA . PHE E 1 67 ? 84.950 -45.222 -8.984 1.00 122.55 61 PHE E CA 1
ATOM 9206 C C . PHE E 1 67 ? 83.764 -45.752 -8.198 1.00 112.45 61 PHE E C 1
ATOM 9207 O O . PHE E 1 67 ? 82.644 -45.318 -8.458 1.00 110.55 61 PHE E O 1
ATOM 9215 N N . ILE E 1 68 ? 84.007 -46.646 -7.233 1.00 106.62 62 ILE E N 1
ATOM 9216 C CA . ILE E 1 68 ? 82.905 -47.264 -6.476 1.00 100.19 62 ILE E CA 1
ATOM 9217 C C . ILE E 1 68 ? 82.189 -46.175 -5.712 1.00 97.23 62 ILE E C 1
ATOM 9218 O O . ILE E 1 68 ? 80.956 -46.027 -5.807 1.00 93.60 62 ILE E O 1
ATOM 9223 N N . TYR E 1 69 ? 82.985 -45.386 -4.994 1.00 97.81 63 TYR E N 1
ATOM 9224 C CA . TYR E 1 69 ? 82.469 -44.285 -4.200 1.00 95.82 63 TYR E CA 1
ATOM 9225 C C . TYR E 1 69 ? 81.697 -43.337 -5.083 1.00 97.84 63 TYR E C 1
ATOM 9226 O O . TYR E 1 69 ? 80.546 -43.033 -4.813 1.00 95.79 63 TYR E O 1
ATOM 9235 N N . HIS E 1 70 ? 82.307 -42.886 -6.162 1.00 103.75 64 HIS E N 1
ATOM 9236 C CA . HIS E 1 70 ? 81.695 -41.820 -6.924 1.00 106.52 64 HIS E CA 1
ATOM 9237 C C . HIS E 1 70 ? 80.542 -42.293 -7.768 1.00 103.69 64 HIS E C 1
ATOM 9238 O O . HIS E 1 70 ? 79.553 -41.574 -7.907 1.00 102.76 64 HIS E O 1
ATOM 9245 N N . GLU E 1 71 ? 80.635 -43.494 -8.317 1.00 102.61 65 GLU E N 1
ATOM 9246 C CA . GLU E 1 71 ? 79.500 -44.016 -9.069 1.00 101.30 65 GLU E CA 1
ATOM 9247 C C . GLU E 1 71 ? 78.267 -44.101 -8.174 1.00 94.69 65 GLU E C 1
ATOM 9248 O O . GLU E 1 71 ? 77.178 -43.622 -8.519 1.00 92.68 65 GLU E O 1
ATOM 9254 N N . MET E 1 72 ? 78.442 -44.698 -7.002 1.00 89.96 66 MET E N 1
ATOM 9255 C CA . MET E 1 72 ? 77.284 -44.957 -6.140 1.00 84.16 66 MET E CA 1
ATOM 9256 C C . MET E 1 72 ? 76.756 -43.647 -5.598 1.00 84.76 66 MET E C 1
ATOM 9257 O O . MET E 1 72 ? 75.583 -43.493 -5.384 1.00 81.72 66 MET E O 1
ATOM 9262 N N . MET E 1 73 ? 77.625 -42.671 -5.422 1.00 90.96 67 MET E N 1
ATOM 9263 C CA . MET E 1 73 ? 77.175 -41.447 -4.822 1.00 92.75 67 MET E CA 1
ATOM 9264 C C . MET E 1 73 ? 76.419 -40.583 -5.824 1.00 96.56 67 MET E C 1
ATOM 9265 O O . MET E 1 73 ? 75.581 -39.769 -5.438 1.00 95.34 67 MET E O 1
ATOM 9270 N N . THR E 1 74 ? 76.663 -40.817 -7.103 1.00 100.97 68 THR E N 1
ATOM 9271 C CA . THR E 1 74 ? 76.126 -39.965 -8.122 1.00 106.59 68 THR E CA 1
ATOM 9272 C C . THR E 1 74 ? 74.897 -40.595 -8.841 1.00 106.23 68 THR E C 1
ATOM 9273 O O . THR E 1 74 ? 73.840 -39.945 -9.017 1.00 107.61 68 THR E O 1
ATOM 9277 N N . HIS E 1 75 ? 75.009 -41.867 -9.214 1.00 101.51 69 HIS E N 1
ATOM 9278 C CA . HIS E 1 75 ? 74.041 -42.461 -10.131 1.00 96.66 69 HIS E CA 1
ATOM 9279 C C . HIS E 1 75 ? 72.798 -42.913 -9.454 1.00 89.43 69 HIS E C 1
ATOM 9280 O O . HIS E 1 75 ? 71.738 -42.845 -10.030 1.00 89.28 69 HIS E O 1
ATOM 9287 N N . VAL E 1 76 ? 72.928 -43.388 -8.228 1.00 85.25 70 VAL E N 1
ATOM 9288 C CA . VAL E 1 76 ? 71.772 -43.861 -7.470 1.00 80.45 70 VAL E CA 1
ATOM 9289 C C . VAL E 1 76 ? 70.724 -42.755 -7.395 1.00 83.53 70 VAL E C 1
ATOM 9290 O O . VAL E 1 76 ? 69.614 -42.982 -7.794 1.00 85.98 70 VAL E O 1
ATOM 9294 N N . PRO E 1 77 ? 71.075 -41.551 -6.905 1.00 88.32 71 PRO E N 1
ATOM 9295 C CA . PRO E 1 77 ? 70.088 -40.478 -6.913 1.00 89.18 71 PRO E CA 1
ATOM 9296 C C . PRO E 1 77 ? 69.746 -39.965 -8.298 1.00 92.47 71 PRO E C 1
ATOM 9297 O O . PRO E 1 77 ? 68.568 -39.739 -8.602 1.00 92.01 71 PRO E O 1
ATOM 9301 N N . LEU E 1 78 ? 70.742 -39.735 -9.137 1.00 96.49 72 LEU E N 1
ATOM 9302 C CA . LEU E 1 78 ? 70.396 -39.152 -10.441 1.00 102.28 72 LEU E CA 1
ATOM 9303 C C . LEU E 1 78 ? 69.365 -39.990 -11.206 1.00 100.05 72 LEU E C 1
ATOM 9304 O O . LEU E 1 78 ? 68.456 -39.428 -11.801 1.00 102.84 72 LEU E O 1
ATOM 9309 N N . LEU E 1 79 ? 69.520 -41.311 -11.182 1.00 95.76 73 LEU E N 1
ATOM 9310 C CA . LEU E 1 79 ? 68.640 -42.189 -11.901 1.00 94.71 73 LEU E CA 1
ATOM 9311 C C . LEU E 1 79 ? 67.408 -42.508 -11.112 1.00 91.04 73 LEU E C 1
ATOM 9312 O O . LEU E 1 79 ? 66.428 -42.920 -11.681 1.00 96.48 73 LEU E O 1
ATOM 9317 N N . ALA E 1 80 ? 67.430 -42.344 -9.801 1.00 87.79 74 ALA E N 1
ATOM 9318 C CA . ALA E 1 80 ? 66.221 -42.561 -8.994 1.00 82.34 74 ALA E CA 1
ATOM 9319 C C . ALA E 1 80 ? 65.298 -41.365 -9.204 1.00 86.68 74 ALA E C 1
ATOM 9320 O O . ALA E 1 80 ? 64.117 -41.524 -9.504 1.00 91.36 74 ALA E O 1
ATOM 9322 N N . HIS E 1 81 ? 65.835 -40.160 -9.047 1.00 89.30 75 HIS E N 1
ATOM 9323 C CA . HIS E 1 81 ? 65.191 -38.971 -9.594 1.00 94.16 75 HIS E CA 1
ATOM 9324 C C . HIS E 1 81 ? 65.136 -39.235 -11.064 1.00 98.38 75 HIS E C 1
ATOM 9325 O O . HIS E 1 81 ? 66.075 -39.780 -11.612 1.00 104.10 75 HIS E O 1
ATOM 9332 N N . GLY E 1 82 ? 64.065 -38.888 -11.735 1.00 100.71 76 GLY E N 1
ATOM 9333 C CA . GLY E 1 82 ? 64.031 -39.219 -13.155 1.00 106.27 76 GLY E CA 1
ATOM 9334 C C . GLY E 1 82 ? 64.807 -38.218 -14.026 1.00 114.48 76 GLY E C 1
ATOM 9335 O O . GLY E 1 82 ? 65.505 -38.563 -14.996 1.00 113.64 76 GLY E O 1
ATOM 9336 N N . HIS E 1 83 ? 64.661 -36.959 -13.651 1.00 117.34 77 HIS E N 1
ATOM 9337 C CA . HIS E 1 83 ? 64.839 -35.873 -14.554 1.00 124.48 77 HIS E CA 1
ATOM 9338 C C . HIS E 1 83 ? 65.633 -34.743 -13.886 1.00 128.82 77 HIS E C 1
ATOM 9339 O O . HIS E 1 83 ? 65.191 -33.593 -13.824 1.00 137.13 77 HIS E O 1
ATOM 9346 N N . ALA E 1 84 ? 66.825 -35.078 -13.410 1.00 126.22 78 ALA E N 1
ATOM 9347 C CA . ALA E 1 84 ? 67.672 -34.116 -12.743 1.00 127.50 78 ALA E CA 1
ATOM 9348 C C . ALA E 1 84 ? 68.336 -33.224 -13.784 1.00 138.27 78 ALA E C 1
ATOM 9349 O O . ALA E 1 84 ? 69.176 -33.695 -14.558 1.00 140.60 78 ALA E O 1
ATOM 9351 N N . LYS E 1 85 ? 67.967 -31.942 -13.793 1.00 143.78 79 LYS E N 1
ATOM 9352 C CA . LYS E 1 85 ? 68.552 -30.978 -14.733 1.00 153.93 79 LYS E CA 1
ATOM 9353 C C . LYS E 1 85 ? 69.666 -30.113 -14.109 1.00 153.56 79 LYS E C 1
ATOM 9354 O O . LYS E 1 85 ? 70.590 -29.663 -14.810 1.00 155.68 79 LYS E O 1
ATOM 9360 N N . HIS E 1 86 ? 69.576 -29.887 -12.797 1.00 147.74 80 HIS E N 1
ATOM 9361 C CA . HIS E 1 86 ? 70.581 -29.107 -12.067 1.00 147.48 80 HIS E CA 1
ATOM 9362 C C . HIS E 1 86 ? 71.070 -29.818 -10.807 1.00 137.63 80 HIS E C 1
ATOM 9363 O O . HIS E 1 86 ? 70.281 -30.171 -9.935 1.00 129.27 80 HIS E O 1
ATOM 9370 N N . VAL E 1 87 ? 72.389 -29.960 -10.716 1.00 137.91 81 VAL E N 1
ATOM 9371 C CA . VAL E 1 87 ? 73.047 -30.645 -9.630 1.00 132.32 81 VAL E CA 1
ATOM 9372 C C . VAL E 1 87 ? 74.041 -29.736 -8.910 1.00 135.93 81 VAL E C 1
ATOM 9373 O O . VAL E 1 87 ? 74.808 -29.008 -9.535 1.00 144.29 81 VAL E O 1
ATOM 9377 N N . LEU E 1 88 ? 74.030 -29.800 -7.587 1.00 131.61 82 LEU E N 1
ATOM 9378 C CA . LEU E 1 88 ? 74.989 -29.101 -6.752 1.00 133.67 82 LEU E CA 1
ATOM 9379 C C . LEU E 1 88 ? 75.877 -30.139 -6.096 1.00 130.76 82 LEU E C 1
ATOM 9380 O O . LEU E 1 88 ? 75.387 -31.095 -5.498 1.00 126.11 82 LEU E O 1
ATOM 9385 N N . ILE E 1 89 ? 77.182 -29.971 -6.216 1.00 136.63 83 ILE E N 1
ATOM 9386 C CA . ILE E 1 89 ? 78.131 -30.825 -5.507 1.00 135.39 83 ILE E CA 1
ATOM 9387 C C . ILE E 1 89 ? 78.779 -30.019 -4.393 1.00 140.25 83 ILE E C 1
ATOM 9388 O O . ILE E 1 89 ? 79.331 -28.946 -4.642 1.00 150.98 83 ILE E O 1
ATOM 9393 N N . ILE E 1 90 ? 78.722 -30.538 -3.171 1.00 135.90 84 ILE E N 1
ATOM 9394 C CA . ILE E 1 90 ? 79.354 -29.890 -2.029 1.00 139.87 84 ILE E CA 1
ATOM 9395 C C . ILE E 1 90 ? 80.539 -30.726 -1.601 1.00 142.18 84 ILE E C 1
ATOM 9396 O O . ILE E 1 90 ? 80.393 -31.903 -1.311 1.00 142.15 84 ILE E O 1
ATOM 9401 N N . GLY E 1 91 ? 81.708 -30.109 -1.537 1.00 151.91 85 GLY E N 1
ATOM 9402 C CA . GLY E 1 91 ? 82.936 -30.859 -1.395 1.00 154.02 85 GLY E CA 1
ATOM 9403 C C . GLY E 1 91 ? 83.283 -31.351 -2.772 1.00 155.08 85 GLY E C 1
ATOM 9404 O O . GLY E 1 91 ? 82.952 -30.698 -3.752 1.00 164.39 85 GLY E O 1
ATOM 9405 N N . GLY E 1 92 ? 83.949 -32.494 -2.850 1.00 153.33 86 GLY E N 1
ATOM 9406 C CA . GLY E 1 92 ? 84.352 -33.060 -4.134 1.00 159.47 86 GLY E CA 1
ATOM 9407 C C . GLY E 1 92 ? 85.388 -32.232 -4.891 1.00 174.53 86 GLY E C 1
ATOM 9408 O O . GLY E 1 92 ? 85.236 -31.975 -6.091 1.00 196.26 86 GLY E O 1
ATOM 9409 N N . GLY E 1 93 ? 86.448 -31.816 -4.206 1.00 169.34 87 GLY E N 1
ATOM 9410 C CA . GLY E 1 93 ? 87.512 -31.078 -4.852 1.00 174.82 87 GLY E CA 1
ATOM 9411 C C . GLY E 1 93 ? 88.283 -31.876 -5.888 1.00 175.33 87 GLY E C 1
ATOM 9412 O O . GLY E 1 93 ? 88.901 -31.278 -6.800 1.00 195.45 87 GLY E O 1
ATOM 9413 N N . ASP E 1 94 ? 88.296 -33.203 -5.733 1.00 160.18 88 ASP E N 1
ATOM 9414 C CA . ASP E 1 94 ? 88.993 -34.090 -6.668 1.00 160.62 88 ASP E CA 1
ATOM 9415 C C . ASP E 1 94 ? 88.369 -34.099 -8.040 1.00 161.69 88 ASP E C 1
ATOM 9416 O O . ASP E 1 94 ? 89.049 -34.329 -9.028 1.00 172.66 88 ASP E O 1
ATOM 9421 N N . GLY E 1 95 ? 87.078 -33.833 -8.109 1.00 159.72 89 GLY E N 1
ATOM 9422 C CA . GLY E 1 95 ? 86.386 -33.727 -9.395 1.00 164.76 89 GLY E CA 1
ATOM 9423 C C . GLY E 1 95 ? 85.877 -35.051 -9.947 1.00 162.20 89 GLY E C 1
ATOM 9424 O O . GLY E 1 95 ? 85.332 -35.093 -11.046 1.00 162.46 89 GLY E O 1
ATOM 9425 N N . ALA E 1 96 ? 86.052 -36.134 -9.185 1.00 159.66 90 ALA E N 1
ATOM 9426 C CA . ALA E 1 96 ? 85.531 -37.451 -9.568 1.00 152.57 90 ALA E CA 1
ATOM 9427 C C . ALA E 1 96 ? 84.033 -37.400 -9.670 1.00 146.40 90 ALA E C 1
ATOM 9428 O O . ALA E 1 96 ? 83.446 -37.890 -10.637 1.00 143.69 90 ALA E O 1
ATOM 9430 N N . MET E 1 97 ? 83.424 -36.793 -8.659 1.00 145.50 91 MET E N 1
ATOM 9431 C CA . MET E 1 97 ? 81.984 -36.575 -8.646 1.00 144.44 91 MET E CA 1
ATOM 9432 C C . MET E 1 97 ? 81.554 -35.787 -9.890 1.00 149.01 91 MET E C 1
ATOM 9433 O O . MET E 1 97 ? 80.623 -36.182 -10.597 1.00 146.12 91 MET E O 1
ATOM 9438 N N . LEU E 1 98 ? 82.244 -34.686 -10.171 1.00 155.09 92 LEU E N 1
ATOM 9439 C CA . LEU E 1 98 ? 81.908 -33.907 -11.360 1.00 162.02 92 LEU E CA 1
ATOM 9440 C C . LEU E 1 98 ? 81.961 -34.781 -12.609 1.00 163.88 92 LEU E C 1
ATOM 9441 O O . LEU E 1 98 ? 81.084 -34.697 -13.467 1.00 167.08 92 LEU E O 1
ATOM 9446 N N . ARG E 1 99 ? 82.990 -35.614 -12.710 1.00 164.09 93 ARG E N 1
ATOM 9447 C CA . ARG E 1 99 ? 83.136 -36.500 -13.857 1.00 165.73 93 ARG E CA 1
ATOM 9448 C C . ARG E 1 99 ? 81.886 -37.356 -14.070 1.00 156.73 93 ARG E C 1
ATOM 9449 O O . ARG E 1 99 ? 81.374 -37.479 -15.189 1.00 157.83 93 ARG E O 1
ATOM 9457 N N . GLU E 1 100 ? 81.404 -37.956 -12.996 1.00 145.91 94 GLU E N 1
ATOM 9458 C CA . GLU E 1 100 ? 80.280 -38.879 -13.122 1.00 140.88 94 GLU E CA 1
ATOM 9459 C C . GLU E 1 100 ? 78.953 -38.166 -13.376 1.00 139.61 94 GLU E C 1
ATOM 9460 O O . GLU E 1 100 ? 78.140 -38.616 -14.184 1.00 138.08 94 GLU E O 1
ATOM 9466 N N . VAL E 1 101 ? 78.722 -37.056 -12.691 1.00 138.95 95 VAL E N 1
ATOM 9467 C CA . VAL E 1 101 ? 77.532 -36.260 -12.976 1.00 137.40 95 VAL E CA 1
ATOM 9468 C C . VAL E 1 101 ? 77.552 -35.819 -14.446 1.00 142.95 95 VAL E C 1
ATOM 9469 O O . VAL E 1 101 ? 76.527 -35.856 -15.118 1.00 142.84 95 VAL E O 1
ATOM 9473 N N . THR E 1 102 ? 78.730 -35.439 -14.933 1.00 147.07 96 THR E N 1
ATOM 9474 C CA . THR E 1 102 ? 78.944 -35.098 -16.340 1.00 156.26 96 THR E CA 1
ATOM 9475 C C . THR E 1 102 ? 78.409 -36.131 -17.328 1.00 155.53 96 THR E C 1
ATOM 9476 O O . THR E 1 102 ? 77.930 -35.785 -18.398 1.00 159.30 96 THR E O 1
ATOM 9480 N N . ARG E 1 103 ? 78.473 -37.400 -16.969 1.00 153.52 97 ARG E N 1
ATOM 9481 C CA . ARG E 1 103 ? 78.112 -38.455 -17.917 1.00 156.69 97 ARG E CA 1
ATOM 9482 C C . ARG E 1 103 ? 76.621 -38.534 -18.231 1.00 151.31 97 ARG E C 1
ATOM 9483 O O . ARG E 1 103 ? 76.219 -39.298 -19.102 1.00 150.73 97 ARG E O 1
ATOM 9491 N N . HIS E 1 104 ? 75.814 -37.747 -17.523 1.00 146.47 98 HIS E N 1
ATOM 9492 C CA . HIS E 1 104 ? 74.390 -37.679 -17.772 1.00 143.46 98 HIS E CA 1
ATOM 9493 C C . HIS E 1 104 ? 74.067 -36.573 -18.731 1.00 151.28 98 HIS E C 1
ATOM 9494 O O . HIS E 1 104 ? 74.077 -35.407 -18.354 1.00 151.32 98 HIS E O 1
ATOM 9501 N N . LYS E 1 105 ? 73.743 -36.942 -19.963 1.00 159.24 99 LYS E N 1
ATOM 9502 C CA . LYS E 1 105 ? 73.528 -35.946 -21.013 1.00 171.07 99 LYS E CA 1
ATOM 9503 C C . LYS E 1 105 ? 72.377 -34.998 -20.676 1.00 171.32 99 LYS E C 1
ATOM 9504 O O . LYS E 1 105 ? 72.403 -33.826 -21.037 1.00 178.29 99 LYS E O 1
ATOM 9506 N N . ASN E 1 106 ? 71.380 -35.502 -19.966 1.00 163.86 100 ASN E N 1
ATOM 9507 C CA . ASN E 1 106 ? 70.220 -34.698 -19.619 1.00 162.81 100 ASN E CA 1
ATOM 9508 C C . ASN E 1 106 ? 70.472 -33.582 -18.610 1.00 159.25 100 ASN E C 1
ATOM 9509 O O . ASN E 1 106 ? 69.700 -32.628 -18.550 1.00 162.80 100 ASN E O 1
ATOM 9514 N N . VAL E 1 107 ? 71.535 -33.695 -17.822 1.00 152.04 101 VAL E N 1
ATOM 9515 C CA . VAL E 1 107 ? 71.892 -32.642 -16.881 1.00 150.85 101 VAL E CA 1
ATOM 9516 C C . VAL E 1 107 ? 72.268 -31.382 -17.669 1.00 160.47 101 VAL E C 1
ATOM 9517 O O . VAL E 1 107 ? 72.991 -31.453 -18.671 1.00 166.14 101 VAL E O 1
ATOM 9521 N N . GLU E 1 108 ? 71.770 -30.226 -17.247 1.00 161.35 102 GLU E N 1
ATOM 9522 C CA . GLU E 1 108 ? 72.103 -29.004 -17.969 1.00 169.52 102 GLU E CA 1
ATOM 9523 C C . GLU E 1 108 ? 72.935 -27.982 -17.170 1.00 172.27 102 GLU E C 1
ATOM 9524 O O . GLU E 1 108 ? 73.556 -27.086 -17.769 1.00 179.36 102 GLU E O 1
ATOM 9530 N N . SER E 1 109 ? 72.989 -28.116 -15.842 1.00 165.85 103 SER E N 1
ATOM 9531 C CA . SER E 1 109 ? 73.903 -27.271 -15.040 1.00 167.58 103 SER E CA 1
ATOM 9532 C C . SER E 1 109 ? 74.456 -27.984 -13.809 1.00 160.09 103 SER E C 1
ATOM 9533 O O . SER E 1 109 ? 73.739 -28.677 -13.128 1.00 153.93 103 SER E O 1
ATOM 9536 N N . ILE E 1 110 ? 75.732 -27.788 -13.531 1.00 163.09 104 ILE E N 1
ATOM 9537 C CA . ILE E 1 110 ? 76.394 -28.418 -12.406 1.00 158.21 104 ILE E CA 1
ATOM 9538 C C . ILE E 1 110 ? 77.128 -27.368 -11.613 1.00 162.80 104 ILE E C 1
ATOM 9539 O O . ILE E 1 110 ? 77.872 -26.586 -12.184 1.00 173.11 104 ILE E O 1
ATOM 9544 N N . THR E 1 111 ? 76.949 -27.346 -10.303 1.00 158.49 105 THR E N 1
ATOM 9545 C CA . THR E 1 111 ? 77.695 -26.402 -9.461 1.00 162.65 105 THR E CA 1
ATOM 9546 C C . THR E 1 111 ? 78.497 -27.098 -8.355 1.00 158.04 105 THR E C 1
ATOM 9547 O O . THR E 1 111 ? 77.945 -27.886 -7.582 1.00 150.12 105 THR E O 1
ATOM 9551 N N . MET E 1 112 ? 79.789 -26.790 -8.274 1.00 162.85 106 MET E N 1
ATOM 9552 C CA . MET E 1 112 ? 80.645 -27.313 -7.213 1.00 159.88 106 MET E CA 1
ATOM 9553 C C . MET E 1 112 ? 80.969 -26.168 -6.280 1.00 165.39 106 MET E C 1
ATOM 9554 O O . MET E 1 112 ? 81.585 -25.193 -6.693 1.00 173.35 106 MET E O 1
ATOM 9559 N N . VAL E 1 113 ? 80.515 -26.280 -5.036 1.00 162.21 107 VAL E N 1
ATOM 9560 C CA . VAL E 1 113 ? 80.921 -25.370 -3.970 1.00 168.48 107 VAL E CA 1
ATOM 9561 C C . VAL E 1 113 ? 82.088 -26.017 -3.213 1.00 167.44 107 VAL E C 1
ATOM 9562 O O . VAL E 1 113 ? 82.036 -27.191 -2.864 1.00 162.65 107 VAL E O 1
ATOM 9566 N N . GLU E 1 114 ? 83.149 -25.260 -2.986 1.00 175.93 108 GLU E N 1
ATOM 9567 C CA . GLU E 1 114 ? 84.340 -25.793 -2.337 1.00 178.32 108 GLU E CA 1
ATOM 9568 C C . GLU E 1 114 ? 85.014 -24.759 -1.417 1.00 184.94 108 GLU E C 1
ATOM 9569 O O . GLU E 1 114 ? 84.959 -23.552 -1.640 1.00 188.51 108 GLU E O 1
ATOM 9575 N N . ILE E 1 115 ? 85.647 -25.262 -0.367 1.00 185.17 109 ILE E N 1
ATOM 9576 C CA . ILE E 1 115 ? 86.186 -24.414 0.680 1.00 192.59 109 ILE E CA 1
ATOM 9577 C C . ILE E 1 115 ? 87.242 -23.442 0.165 1.00 200.31 109 ILE E C 1
ATOM 9578 O O . ILE E 1 115 ? 87.274 -22.295 0.604 1.00 206.40 109 ILE E O 1
ATOM 9583 N N . ASP E 1 116 ? 88.102 -23.891 -0.749 1.00 199.83 110 ASP E N 1
ATOM 9584 C CA . ASP E 1 116 ? 89.007 -22.973 -1.432 1.00 210.18 110 ASP E CA 1
ATOM 9585 C C . ASP E 1 116 ? 89.450 -23.473 -2.808 1.00 211.56 110 ASP E C 1
ATOM 9586 O O . ASP E 1 116 ? 89.496 -24.679 -3.060 1.00 203.13 110 ASP E O 1
ATOM 9591 N N . ALA E 1 117 ? 89.802 -22.518 -3.670 1.00 220.86 111 ALA E N 1
ATOM 9592 C CA . ALA E 1 117 ? 90.185 -22.784 -5.051 1.00 225.03 111 ALA E CA 1
ATOM 9593 C C . ALA E 1 117 ? 91.482 -23.562 -5.146 1.00 226.67 111 ALA E C 1
ATOM 9594 O O . ALA E 1 117 ? 91.774 -24.145 -6.191 1.00 228.58 111 ALA E O 1
ATOM 9596 N N . GLY E 1 118 ? 92.269 -23.547 -4.071 1.00 227.93 112 GLY E N 1
ATOM 9597 C CA . GLY E 1 118 ? 93.546 -24.262 -4.031 1.00 229.73 112 GLY E CA 1
ATOM 9598 C C . GLY E 1 118 ? 93.342 -25.772 -4.095 1.00 219.23 112 GLY E C 1
ATOM 9599 O O . GLY E 1 118 ? 93.920 -26.471 -4.918 1.00 219.24 112 GLY E O 1
ATOM 9600 N N . VAL E 1 119 ? 92.488 -26.284 -3.238 1.00 212.61 113 VAL E N 1
ATOM 9601 C CA . VAL E 1 119 ? 92.287 -27.730 -3.172 1.00 206.17 113 VAL E CA 1
ATOM 9602 C C . VAL E 1 119 ? 91.851 -28.346 -4.515 1.00 205.99 113 VAL E C 1
ATOM 9603 O O . VAL E 1 119 ? 92.033 -29.560 -4.731 1.00 200.01 113 VAL E O 1
ATOM 9607 N N . VAL E 1 120 ? 91.275 -27.537 -5.409 1.00 211.57 114 VAL E N 1
ATOM 9608 C CA . VAL E 1 120 ? 90.768 -28.101 -6.657 1.00 210.61 114 VAL E CA 1
ATOM 9609 C C . VAL E 1 120 ? 91.892 -28.136 -7.702 1.00 215.78 114 VAL E C 1
ATOM 9610 O O . VAL E 1 120 ? 92.158 -29.165 -8.301 1.00 218.42 114 VAL E O 1
ATOM 9614 N N . SER E 1 121 ? 92.580 -27.035 -7.901 1.00 222.89 115 SER E N 1
ATOM 9615 C CA . SER E 1 121 ? 93.650 -27.029 -8.901 1.00 232.66 115 SER E CA 1
ATOM 9616 C C . SER E 1 121 ? 94.804 -27.935 -8.450 1.00 231.47 115 SER E C 1
ATOM 9617 O O . SER E 1 121 ? 95.576 -28.427 -9.272 1.00 238.98 115 SER E O 1
ATOM 9620 N N . PHE E 1 122 ? 94.917 -28.148 -7.145 1.00 224.63 116 PHE E N 1
ATOM 9621 C CA . PHE E 1 122 ? 95.881 -29.095 -6.616 1.00 221.24 116 PHE E CA 1
ATOM 9622 C C . PHE E 1 122 ? 95.552 -30.512 -7.076 1.00 210.81 116 PHE E C 1
ATOM 9623 O O . PHE E 1 122 ? 96.357 -31.200 -7.690 1.00 212.66 116 PHE E O 1
ATOM 9631 N N . CYS E 1 123 ? 94.350 -30.951 -6.755 1.00 201.59 117 CYS E N 1
ATOM 9632 C CA . CYS E 1 123 ? 93.878 -32.262 -7.199 1.00 193.22 117 CYS E CA 1
ATOM 9633 C C . CYS E 1 123 ? 93.938 -32.357 -8.712 1.00 198.41 117 CYS E C 1
ATOM 9634 O O . CYS E 1 123 ? 94.222 -33.418 -9.259 1.00 199.02 117 CYS E O 1
ATOM 9637 N N . ARG E 1 124 ? 93.687 -31.232 -9.378 1.00 202.86 118 ARG E N 1
ATOM 9638 C CA . ARG E 1 124 ? 93.649 -31.211 -10.817 1.00 205.08 118 ARG E CA 1
ATOM 9639 C C . ARG E 1 124 ? 94.995 -31.665 -11.310 1.00 212.72 118 ARG E C 1
ATOM 9640 O O . ARG E 1 124 ? 95.057 -32.436 -12.255 1.00 213.60 118 ARG E O 1
ATOM 9648 N N . GLN E 1 125 ? 96.061 -31.228 -10.631 1.00 221.20 119 GLN E N 1
ATOM 9649 C CA . GLN E 1 125 ? 97.452 -31.499 -11.045 1.00 228.01 119 GLN E CA 1
ATOM 9650 C C . GLN E 1 125 ? 97.879 -32.923 -10.684 1.00 222.52 119 GLN E C 1
ATOM 9651 O O . GLN E 1 125 ? 98.455 -33.628 -11.513 1.00 225.93 119 GLN E O 1
ATOM 9657 N N . TYR E 1 126 ? 97.599 -33.336 -9.449 1.00 214.07 120 TYR E N 1
ATOM 9658 C CA . TYR E 1 126 ? 98.145 -34.583 -8.914 1.00 208.55 120 TYR E CA 1
ATOM 9659 C C . TYR E 1 126 ? 97.190 -35.785 -9.050 1.00 200.96 120 TYR E C 1
ATOM 9660 O O . TYR E 1 126 ? 97.633 -36.935 -9.075 1.00 201.17 120 TYR E O 1
ATOM 9669 N N . LEU E 1 127 ? 95.890 -35.528 -9.146 1.00 194.84 121 LEU E N 1
ATOM 9670 C CA . LEU E 1 127 ? 94.907 -36.588 -9.387 1.00 185.52 121 LEU E CA 1
ATOM 9671 C C . LEU E 1 127 ? 94.111 -36.275 -10.651 1.00 187.18 121 LEU E C 1
ATOM 9672 O O . LEU E 1 127 ? 92.902 -35.956 -10.587 1.00 179.46 121 LEU E O 1
ATOM 9677 N N . PRO E 1 128 ? 94.788 -36.337 -11.811 1.00 194.66 122 PRO E N 1
ATOM 9678 C CA . PRO E 1 128 ? 94.153 -35.929 -13.062 1.00 199.23 122 PRO E CA 1
ATOM 9679 C C . PRO E 1 128 ? 93.051 -36.905 -13.498 1.00 193.99 122 PRO E C 1
ATOM 9680 O O . PRO E 1 128 ? 92.086 -36.511 -14.162 1.00 194.52 122 PRO E O 1
ATOM 9684 N N . ASN E 1 129 ? 93.175 -38.166 -13.106 1.00 187.48 123 ASN E N 1
ATOM 9685 C CA . ASN E 1 129 ? 92.206 -39.160 -13.538 1.00 179.78 123 ASN E CA 1
ATOM 9686 C C . ASN E 1 129 ? 90.909 -39.105 -12.767 1.00 171.74 123 ASN E C 1
ATOM 9687 O O . ASN E 1 129 ? 89.933 -39.740 -13.169 1.00 164.32 123 ASN E O 1
ATOM 9692 N N . HIS E 1 130 ? 90.893 -38.359 -11.664 1.00 172.57 124 HIS E N 1
ATOM 9693 C CA . HIS E 1 130 ? 89.650 -38.141 -10.928 1.00 167.27 124 HIS E CA 1
ATOM 9694 C C . HIS E 1 130 ? 88.745 -37.258 -11.769 1.00 171.72 124 HIS E C 1
ATOM 9695 O O . HIS E 1 130 ? 87.655 -37.667 -12.143 1.00 164.16 124 HIS E O 1
ATOM 9702 N N . ASN E 1 131 ? 89.213 -36.057 -12.105 1.00 184.09 125 ASN E N 1
ATOM 9703 C CA . ASN E 1 131 ? 88.379 -35.162 -12.890 1.00 188.11 125 ASN E CA 1
ATOM 9704 C C . ASN E 1 131 ? 88.259 -35.689 -14.329 1.00 190.94 125 ASN E C 1
ATOM 9705 O O . ASN E 1 131 ? 87.169 -35.681 -14.894 1.00 193.21 125 ASN E O 1
ATOM 9710 N N . ALA E 1 132 ? 89.354 -36.214 -14.882 1.00 189.48 126 ALA E N 1
ATOM 9711 C CA . ALA E 1 132 ? 89.344 -36.803 -16.226 1.00 188.90 126 ALA E CA 1
ATOM 9712 C C . ALA E 1 132 ? 88.840 -35.833 -17.279 1.00 191.95 126 ALA E C 1
ATOM 9713 O O . ALA E 1 132 ? 88.015 -36.193 -18.106 1.00 189.96 126 ALA E O 1
ATOM 9715 N N . GLY E 1 133 ? 89.327 -34.601 -17.235 1.00 197.57 127 GLY E N 1
ATOM 9716 C CA . GLY E 1 133 ? 88.956 -33.576 -18.222 1.00 204.43 127 GLY E CA 1
ATOM 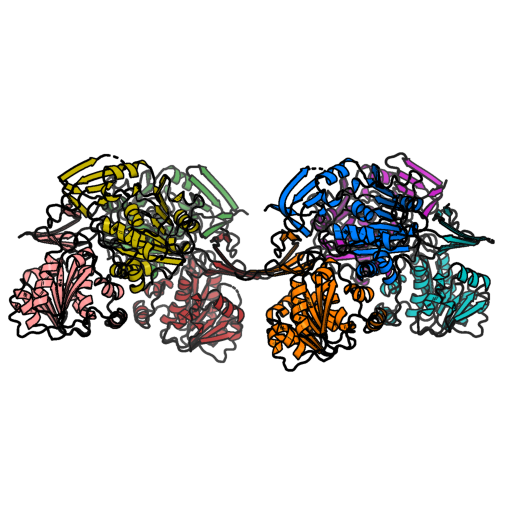9717 C C . GLY E 1 133 ? 87.585 -32.960 -17.999 1.00 199.57 127 GLY E C 1
ATOM 9718 O O . GLY E 1 133 ? 87.148 -32.096 -18.762 1.00 203.91 127 GLY E O 1
ATOM 9719 N N . SER E 1 134 ? 86.927 -33.403 -16.934 1.00 189.46 128 SER E N 1
ATOM 9720 C CA . SER E 1 134 ? 85.573 -33.006 -16.585 1.00 185.56 128 SER E CA 1
ATOM 9721 C C . SER E 1 134 ? 85.387 -31.514 -16.341 1.00 189.06 128 SER E C 1
ATOM 9722 O O . SER E 1 134 ? 84.300 -30.976 -16.555 1.00 186.52 128 SER E O 1
ATOM 9725 N N . TYR E 1 135 ? 86.443 -30.849 -15.886 1.00 194.89 129 TYR E N 1
ATOM 9726 C CA . TYR E 1 135 ? 86.369 -29.417 -15.567 1.00 201.17 129 TYR E CA 1
ATOM 9727 C C . TYR E 1 135 ? 86.148 -28.546 -16.800 1.00 210.82 129 TYR E C 1
ATOM 9728 O O . TYR E 1 135 ? 85.619 -27.443 -16.695 1.00 214.79 129 TYR E O 1
ATOM 9737 N N . ASP E 1 136 ? 86.536 -29.058 -17.963 1.00 216.14 130 ASP E N 1
ATOM 9738 C CA . ASP E 1 136 ? 86.338 -28.351 -19.229 1.00 226.12 130 ASP E CA 1
ATOM 9739 C C . ASP E 1 136 ? 84.874 -28.372 -19.685 1.00 220.34 130 ASP E C 1
ATOM 9740 O O . ASP E 1 136 ? 84.529 -27.722 -20.666 1.00 229.14 130 ASP E O 1
ATOM 9745 N N . ASP E 1 137 ? 84.018 -29.104 -18.985 1.00 206.97 131 ASP E N 1
ATOM 9746 C CA . ASP E 1 137 ? 82.625 -29.223 -19.405 1.00 202.63 131 ASP E CA 1
ATOM 9747 C C . ASP E 1 137 ? 81.896 -27.876 -19.376 1.00 206.67 131 ASP E C 1
ATOM 9748 O O . ASP E 1 137 ? 81.972 -27.155 -18.382 1.00 207.78 131 ASP E O 1
ATOM 9753 N N . PRO E 1 138 ? 81.166 -27.552 -20.461 1.00 209.52 132 PRO E N 1
ATOM 9754 C CA . PRO E 1 138 ? 80.410 -26.295 -20.599 1.00 213.38 132 PRO E CA 1
ATOM 9755 C C . PRO E 1 138 ? 79.386 -25.994 -19.498 1.00 205.54 132 PRO E C 1
ATOM 9756 O O . PRO E 1 138 ? 79.114 -24.844 -19.205 1.00 208.88 132 PRO E O 1
ATOM 9760 N N . ARG E 1 139 ? 78.813 -27.024 -18.903 1.00 195.21 133 ARG E N 1
ATOM 9761 C CA . ARG E 1 139 ? 77.739 -26.834 -17.936 1.00 188.82 133 ARG E CA 1
ATOM 9762 C C . ARG E 1 139 ? 78.257 -26.586 -16.529 1.00 185.69 133 ARG E C 1
ATOM 9763 O O . ARG E 1 139 ? 77.461 -26.352 -15.610 1.00 180.41 133 ARG E O 1
ATOM 9771 N N . PHE E 1 140 ? 79.578 -26.646 -16.351 1.00 188.53 134 PHE E N 1
ATOM 9772 C CA . PHE E 1 140 ? 80.169 -26.585 -15.012 1.00 185.08 134 PHE E CA 1
ATOM 9773 C C . PHE E 1 140 ? 80.410 -25.171 -14.468 1.00 192.19 134 PHE E C 1
ATOM 9774 O O . PHE E 1 140 ? 80.838 -24.267 -15.197 1.00 201.10 134 PHE E O 1
ATOM 9782 N N . LYS E 1 141 ? 80.125 -24.998 -13.178 1.00 188.70 135 LYS E N 1
ATOM 9783 C CA . LYS E 1 141 ? 80.448 -23.783 -12.465 1.00 196.13 135 LYS E CA 1
ATOM 9784 C C . LYS E 1 141 ? 81.070 -24.093 -11.094 1.00 189.72 135 LYS E C 1
ATOM 9785 O O . LYS E 1 141 ? 80.502 -24.809 -10.304 1.00 182.95 135 LYS E O 1
ATOM 9791 N N . LEU E 1 142 ? 82.235 -23.531 -10.817 1.00 194.82 136 LEU E N 1
ATOM 9792 C CA . LEU E 1 142 ? 82.873 -23.633 -9.508 1.00 190.74 136 LEU E CA 1
ATOM 9793 C C . LEU E 1 142 ? 82.586 -22.368 -8.688 1.00 194.14 136 LEU E C 1
ATOM 9794 O O . LEU E 1 142 ? 82.727 -21.235 -9.173 1.00 203.37 136 LEU E O 1
ATOM 9799 N N . VAL E 1 143 ? 82.207 -22.586 -7.436 1.00 186.71 137 VAL E N 1
ATOM 9800 C CA . VAL E 1 143 ? 82.073 -21.523 -6.447 1.00 189.10 137 VAL E CA 1
ATOM 9801 C C . VAL E 1 143 ? 83.028 -21.827 -5.289 1.00 187.59 137 VAL E C 1
ATOM 9802 O O . VAL E 1 143 ? 83.222 -22.982 -4.916 1.00 179.39 137 VAL E O 1
ATOM 9806 N N . ILE E 1 144 ? 83.654 -20.782 -4.758 1.00 195.79 138 ILE E N 1
ATOM 9807 C CA . ILE E 1 144 ? 84.488 -20.907 -3.576 1.00 195.43 138 ILE E CA 1
ATOM 9808 C C . ILE E 1 144 ? 83.723 -20.282 -2.437 1.00 194.96 138 ILE E C 1
ATOM 9809 O O . ILE E 1 144 ? 83.426 -19.087 -2.469 1.00 201.11 138 ILE E O 1
ATOM 9814 N N . ASP E 1 145 ? 83.327 -21.103 -1.475 1.00 187.80 139 ASP E N 1
ATOM 9815 C CA . ASP E 1 145 ? 82.595 -20.638 -0.308 1.00 187.69 139 ASP E CA 1
ATOM 9816 C C . ASP E 1 145 ? 82.457 -21.747 0.724 1.00 179.74 139 ASP E C 1
ATOM 9817 O O . ASP E 1 145 ? 82.941 -22.854 0.530 1.00 174.91 139 ASP E O 1
ATOM 9822 N N . ASP E 1 146 ? 81.819 -21.410 1.832 1.00 179.18 140 ASP E N 1
ATOM 9823 C CA . ASP E 1 146 ? 81.449 -22.332 2.872 1.00 172.49 140 ASP E CA 1
ATOM 9824 C C . ASP E 1 146 ? 80.018 -22.729 2.564 1.00 167.27 140 ASP E C 1
ATOM 9825 O O . ASP E 1 146 ? 79.112 -21.904 2.575 1.00 168.95 140 ASP E O 1
ATOM 9830 N N . GLY E 1 147 ? 79.816 -24.017 2.328 1.00 160.55 141 GLY E N 1
ATOM 9831 C CA . GLY E 1 147 ? 78.549 -24.535 1.869 1.00 154.82 141 GLY E CA 1
ATOM 9832 C C . GLY E 1 147 ? 77.429 -24.276 2.826 1.00 153.05 141 GLY E C 1
ATOM 9833 O O . GLY E 1 147 ? 76.336 -23.948 2.439 1.00 153.65 141 GLY E O 1
ATOM 9834 N N . VAL E 1 148 ? 77.691 -24.399 4.099 1.00 153.75 142 VAL E N 1
ATOM 9835 C CA . VAL E 1 148 ? 76.623 -24.192 5.015 1.00 151.62 142 VAL E CA 1
ATOM 9836 C C . VAL E 1 148 ? 76.194 -22.796 4.752 1.00 156.53 142 VAL E C 1
ATOM 9837 O O . VAL E 1 148 ? 75.031 -22.490 4.708 1.00 151.13 142 VAL E O 1
ATOM 9841 N N . ASN E 1 149 ? 77.172 -21.936 4.560 1.00 165.70 143 ASN E N 1
ATOM 9842 C CA . ASN E 1 149 ? 76.913 -20.538 4.335 1.00 173.54 143 ASN E CA 1
ATOM 9843 C C . ASN E 1 149 ? 76.151 -20.412 3.078 1.00 175.14 143 ASN E C 1
ATOM 9844 O O . ASN E 1 149 ? 75.240 -19.622 2.956 1.00 179.33 143 ASN E O 1
ATOM 9849 N N . PHE E 1 150 ? 76.508 -21.222 2.121 1.00 176.92 144 PHE E N 1
ATOM 9850 C CA . PHE E 1 150 ? 75.896 -21.029 0.868 1.00 186.03 144 PHE E CA 1
ATOM 9851 C C . PHE E 1 150 ? 74.502 -21.589 0.984 1.00 191.76 144 PHE E C 1
ATOM 9852 O O . PHE E 1 150 ? 74.051 -22.345 0.148 1.00 181.94 144 PHE E O 1
ATOM 9860 N N . VAL E 1 151 ? 73.809 -21.177 2.040 1.00 197.55 145 VAL E N 1
ATOM 9861 C CA . VAL E 1 151 ? 72.398 -21.477 2.210 1.00 185.53 145 VAL E CA 1
ATOM 9862 C C . VAL E 1 151 ? 71.711 -20.183 1.888 1.00 191.48 145 VAL E C 1
ATOM 9863 O O . VAL E 1 151 ? 70.492 -20.103 1.855 1.00 193.75 145 VAL E O 1
ATOM 9867 N N . ASN E 1 152 ? 72.526 -19.156 1.689 1.00 191.72 146 ASN E N 1
ATOM 9868 C CA . ASN E 1 152 ? 72.071 -17.859 1.243 1.00 195.47 146 ASN E CA 1
ATOM 9869 C C . ASN E 1 152 ? 71.543 -18.063 -0.140 1.00 194.85 146 ASN E C 1
ATOM 9870 O O . ASN E 1 152 ? 70.634 -17.388 -0.588 1.00 194.32 146 ASN E O 1
ATOM 9875 N N . GLN E 1 153 ? 72.192 -18.963 -0.850 1.00 195.03 147 GLN E N 1
ATOM 9876 C CA . GLN E 1 153 ? 71.729 -19.349 -2.152 1.00 197.81 147 GLN E CA 1
ATOM 9877 C C . GLN E 1 153 ? 72.345 -18.275 -2.917 1.00 216.40 147 GLN E C 1
ATOM 9878 O O . GLN E 1 153 ? 72.622 -17.243 -2.336 1.00 245.72 147 GLN E O 1
ATOM 9884 N N . THR E 1 154 ? 72.498 -18.446 -4.217 1.00 224.67 148 THR E N 1
ATOM 9885 C CA . THR E 1 154 ? 72.836 -17.313 -5.070 1.00 230.53 148 THR E CA 1
ATOM 9886 C C . THR E 1 154 ? 71.439 -16.884 -5.443 1.00 240.68 148 THR E C 1
ATOM 9887 O O . THR E 1 154 ? 71.245 -16.010 -6.281 1.00 257.14 148 THR E O 1
ATOM 9891 N N . SER E 1 155 ? 70.476 -17.527 -4.771 1.00 227.62 149 SER E N 1
ATOM 9892 C CA . SER E 1 155 ? 69.076 -17.478 -5.075 1.00 216.97 149 SER E CA 1
ATOM 9893 C C . SER E 1 155 ? 68.811 -18.698 -5.930 1.00 198.25 149 SER E C 1
ATOM 9894 O O . SER E 1 155 ? 67.696 -18.931 -6.352 1.00 191.04 149 SER E O 1
ATOM 9897 N N . GLN E 1 156 ? 69.861 -19.471 -6.165 1.00 188.83 150 GLN E N 1
ATOM 9898 C CA . GLN E 1 156 ? 69.853 -20.672 -6.991 1.00 183.10 150 GLN E CA 1
ATOM 9899 C C . GLN E 1 156 ? 69.135 -21.907 -6.395 1.00 173.65 150 GLN E C 1
ATOM 9900 O O . GLN E 1 156 ? 69.029 -22.034 -5.184 1.00 167.02 150 GLN E O 1
ATOM 9906 N N . THR E 1 157 ? 68.631 -22.810 -7.242 1.00 167.35 151 THR E N 1
ATOM 9907 C CA . THR E 1 157 ? 67.996 -24.031 -6.752 1.00 154.67 151 THR E CA 1
ATOM 9908 C C . THR E 1 157 ? 68.230 -25.256 -7.630 1.00 151.08 151 THR E C 1
ATOM 9909 O O . THR E 1 157 ? 68.268 -25.135 -8.836 1.00 156.28 151 THR E O 1
ATOM 9913 N N . PHE E 1 158 ? 68.344 -26.434 -7.011 1.00 144.08 152 PHE E N 1
ATOM 9914 C CA . PHE E 1 158 ? 68.698 -27.688 -7.705 1.00 140.57 152 PHE E CA 1
ATOM 9915 C C . PHE E 1 158 ? 67.815 -28.901 -7.468 1.00 134.33 152 PHE E C 1
ATOM 9916 O O . PHE E 1 158 ? 66.913 -28.882 -6.643 1.00 132.15 152 PHE E O 1
ATOM 9924 N N . ASP E 1 159 ? 68.075 -29.938 -8.254 1.00 132.26 153 ASP E N 1
ATOM 9925 C CA . ASP E 1 159 ? 67.285 -31.174 -8.257 1.00 126.14 153 ASP E CA 1
ATOM 9926 C C . ASP E 1 159 ? 67.974 -32.294 -7.495 1.00 121.06 153 ASP E C 1
ATOM 9927 O O . ASP E 1 159 ? 67.308 -33.197 -6.977 1.00 116.95 153 ASP E O 1
ATOM 9932 N N . VAL E 1 160 ? 69.306 -32.264 -7.461 1.00 122.28 154 VAL E N 1
ATOM 9933 C CA 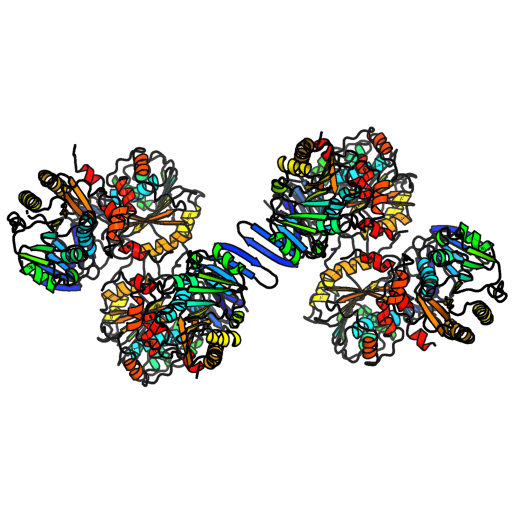. VAL E 1 160 ? 70.071 -33.167 -6.609 1.00 118.35 154 VAL E CA 1
ATOM 9934 C C . VAL E 1 160 ? 71.218 -32.405 -5.952 1.00 119.25 154 VAL E C 1
ATOM 9935 O O . VAL E 1 160 ? 71.860 -31.597 -6.605 1.00 125.30 154 VAL E O 1
ATOM 9939 N N . ILE E 1 161 ? 71.451 -32.658 -4.665 1.00 111.99 155 ILE E N 1
ATOM 9940 C CA . ILE E 1 161 ? 72.606 -32.126 -3.954 1.00 113.21 155 ILE E CA 1
ATOM 9941 C C . ILE E 1 161 ? 73.429 -33.318 -3.486 1.00 111.76 155 ILE E C 1
ATOM 9942 O O . ILE E 1 161 ? 72.907 -34.235 -2.864 1.00 108.90 155 ILE E O 1
ATOM 9947 N N . ILE E 1 162 ? 74.710 -33.325 -3.785 1.00 116.00 156 ILE E N 1
ATOM 9948 C CA . ILE E 1 162 ? 75.571 -34.411 -3.335 1.00 113.90 156 ILE E CA 1
ATOM 9949 C C . ILE E 1 162 ? 76.618 -33.826 -2.426 1.00 117.27 156 ILE E C 1
ATOM 9950 O O . ILE E 1 162 ? 77.421 -32.992 -2.873 1.00 123.06 156 ILE E O 1
ATOM 9955 N N . SER E 1 163 ? 76.613 -34.184 -1.155 1.00 112.72 157 SER E N 1
ATOM 9956 C CA . SER E 1 163 ? 77.506 -33.544 -0.209 1.00 117.11 157 SER E CA 1
ATOM 9957 C C . SER E 1 163 ? 78.504 -34.474 0.400 1.00 119.21 157 SER E C 1
ATOM 9958 O O . SER E 1 163 ? 78.259 -35.641 0.522 1.00 120.13 157 SER E O 1
ATOM 9961 N N . ASP E 1 164 ? 79.669 -33.962 0.739 1.00 124.30 158 ASP E N 1
ATOM 9962 C CA . ASP E 1 164 ? 80.685 -34.795 1.334 1.00 125.67 158 ASP E CA 1
ATOM 9963 C C . ASP E 1 164 ? 80.686 -34.685 2.825 1.00 124.42 158 ASP E C 1
ATOM 9964 O O . ASP E 1 164 ? 81.406 -35.394 3.497 1.00 120.61 158 ASP E O 1
ATOM 9969 N N . CYS E 1 165 ? 79.852 -33.800 3.340 1.00 129.01 159 CYS E N 1
ATOM 9970 C CA . CYS E 1 165 ? 79.899 -33.405 4.731 1.00 128.07 159 CYS E CA 1
ATOM 9971 C C . CYS E 1 165 ? 78.563 -33.578 5.402 1.00 117.63 159 CYS E C 1
ATOM 9972 O O . CYS E 1 165 ? 77.553 -33.576 4.748 1.00 116.85 159 CYS E O 1
ATOM 9975 N N . THR E 1 166 ? 78.560 -33.765 6.708 1.00 109.94 160 THR E N 1
ATOM 9976 C CA . THR E 1 166 ? 77.323 -33.954 7.418 1.00 103.63 160 THR E CA 1
ATOM 9977 C C . THR E 1 166 ? 77.283 -33.045 8.613 1.00 103.80 160 THR E C 1
ATOM 9978 O O . THR E 1 166 ? 78.293 -32.778 9.211 1.00 107.50 160 THR E O 1
ATOM 9982 N N . ASP E 1 167 ? 76.118 -32.562 8.985 1.00 101.40 161 ASP E N 1
ATOM 9983 C CA . ASP E 1 167 ? 76.108 -31.699 10.116 1.00 104.38 161 ASP E CA 1
ATOM 9984 C C . ASP E 1 167 ? 76.600 -32.668 11.122 1.00 101.10 161 ASP E C 1
ATOM 9985 O O . ASP E 1 167 ? 76.034 -33.705 11.270 1.00 95.53 161 ASP E O 1
ATOM 9990 N N . PRO E 1 168 ? 77.663 -32.329 11.824 1.00 106.06 162 PRO E N 1
ATOM 9991 C CA . PRO E 1 168 ? 78.358 -33.266 12.686 1.00 104.07 162 PRO E CA 1
ATOM 9992 C C . PRO E 1 168 ? 77.695 -33.605 13.978 1.00 102.78 162 PRO E C 1
ATOM 9993 O O . PRO E 1 168 ? 76.997 -32.815 14.565 1.00 105.48 162 PRO E O 1
ATOM 9997 N N . ILE E 1 169 ? 77.971 -34.800 14.446 1.00 100.81 163 ILE E N 1
ATOM 9998 C CA . ILE E 1 169 ? 77.509 -35.195 15.770 1.00 102.46 163 ILE E CA 1
ATOM 9999 C C . ILE E 1 169 ? 78.365 -34.467 16.848 1.00 112.35 163 ILE E C 1
ATOM 10000 O O . ILE E 1 169 ? 79.547 -34.183 16.622 1.00 115.60 163 ILE E O 1
ATOM 10005 N N . GLY E 1 170 ? 77.720 -34.010 17.911 1.00 119.96 164 GLY E N 1
ATOM 10006 C CA . GLY E 1 170 ? 78.401 -33.260 18.944 1.00 128.24 164 GLY E CA 1
ATOM 10007 C C . GLY E 1 170 ? 77.682 -33.212 20.274 1.00 133.24 164 GLY E C 1
ATOM 10008 O O . GLY E 1 170 ? 76.474 -33.373 20.341 1.00 141.45 164 GLY E O 1
ATOM 10009 N N . PRO E 1 171 ? 78.446 -32.979 21.330 1.00 136.48 165 PRO E N 1
ATOM 10010 C CA . PRO E 1 171 ? 77.957 -32.970 22.703 1.00 137.80 165 PRO E CA 1
ATOM 10011 C C . PRO E 1 171 ? 76.999 -31.876 23.100 1.00 139.78 165 PRO E C 1
ATOM 10012 O O . PRO E 1 171 ? 76.084 -32.126 23.856 1.00 138.28 165 PRO E O 1
ATOM 10016 N N . GLY E 1 172 ? 77.257 -30.651 22.699 1.00 143.51 166 GLY E N 1
ATOM 10017 C CA . GLY E 1 172 ? 76.375 -29.596 23.120 1.00 145.65 166 GLY E CA 1
ATOM 10018 C C . GLY E 1 172 ? 75.395 -29.276 22.042 1.00 144.54 166 GLY E C 1
ATOM 10019 O O . GLY E 1 172 ? 74.446 -28.553 22.254 1.00 147.15 166 GLY E O 1
ATOM 10020 N N . GLU E 1 173 ? 75.628 -29.852 20.876 1.00 143.56 167 GLU E N 1
ATOM 10021 C CA . GLU E 1 173 ? 74.837 -29.548 19.706 1.00 142.41 167 GLU E CA 1
ATOM 10022 C C . GLU E 1 173 ? 73.434 -30.028 19.862 1.00 132.93 167 GLU E C 1
ATOM 10023 O O . GLU E 1 173 ? 73.175 -30.947 20.602 1.00 133.09 167 GLU E O 1
ATOM 10029 N N . SER E 1 174 ? 72.531 -29.341 19.185 1.00 128.28 168 SER E N 1
ATOM 10030 C CA . SER E 1 174 ? 71.133 -29.649 19.207 1.00 121.13 168 SER E CA 1
ATOM 10031 C C . SER E 1 174 ? 70.903 -30.898 18.434 1.00 110.32 168 SER E C 1
ATOM 10032 O O . SER E 1 174 ? 71.609 -31.187 17.504 1.00 107.91 168 SER E O 1
ATOM 10035 N N . LEU E 1 175 ? 69.931 -31.660 18.884 1.00 103.12 169 LEU E N 1
ATOM 10036 C CA . LEU E 1 175 ? 69.499 -32.869 18.241 1.00 96.04 169 LEU E CA 1
ATOM 10037 C C . LEU E 1 175 ? 68.800 -32.728 16.913 1.00 93.97 169 LEU E C 1
ATOM 10038 O O . LEU E 1 175 ? 69.020 -33.522 16.032 1.00 91.78 169 LEU E O 1
ATOM 10043 N N . PHE E 1 176 ? 67.921 -31.748 16.776 1.00 96.62 170 PHE E N 1
ATOM 10044 C CA . PHE E 1 176 ? 67.151 -31.643 15.549 1.00 93.30 170 PHE E CA 1
ATOM 10045 C C . PHE E 1 176 ? 67.495 -30.582 14.568 1.00 96.61 170 PHE E C 1
ATOM 10046 O O . PHE E 1 176 ? 67.187 -30.726 13.424 1.00 95.85 170 PHE E O 1
ATOM 10054 N N . THR E 1 177 ? 68.115 -29.504 14.998 1.00 100.76 171 THR E N 1
ATOM 10055 C CA . THR E 1 177 ? 68.283 -28.385 14.107 1.00 104.48 171 THR E CA 1
ATOM 10056 C C . THR E 1 177 ? 69.592 -28.340 13.380 1.00 105.24 171 THR E C 1
ATOM 10057 O O . THR E 1 177 ? 70.633 -28.400 13.986 1.00 105.15 171 THR E O 1
ATOM 10061 N N . SER E 1 178 ? 69.534 -28.242 12.064 1.00 104.15 172 SER E N 1
ATOM 10062 C CA . SER E 1 178 ? 70.732 -28.075 11.285 1.00 107.29 172 SER E CA 1
ATOM 10063 C C . SER E 1 178 ? 70.578 -26.939 10.322 1.00 112.36 172 SER E C 1
ATOM 10064 O O . SER E 1 178 ? 69.610 -26.855 9.607 1.00 109.56 172 SER E O 1
ATOM 10067 N N . ALA E 1 179 ? 71.569 -26.073 10.305 1.00 119.71 173 ALA E N 1
ATOM 10068 C CA . ALA E 1 179 ? 71.634 -24.939 9.374 1.00 125.77 173 ALA E CA 1
ATOM 10069 C C . ALA E 1 179 ? 71.865 -25.477 7.969 1.00 124.42 173 ALA E C 1
ATOM 10070 O O . ALA E 1 179 ? 71.199 -25.083 7.007 1.00 123.87 173 ALA E O 1
ATOM 10072 N N . PHE E 1 180 ? 72.795 -26.424 7.891 1.00 122.88 174 PHE E N 1
ATOM 10073 C CA . PHE E 1 180 ? 73.196 -27.015 6.642 1.00 121.38 174 PHE E CA 1
ATOM 10074 C C . PHE E 1 180 ? 72.050 -27.691 5.954 1.00 115.84 174 PHE E C 1
ATOM 10075 O O . PHE E 1 180 ? 71.873 -27.490 4.771 1.00 117.25 174 PHE E O 1
ATOM 10083 N N . TYR E 1 181 ? 71.260 -28.483 6.671 1.00 111.60 175 TYR E N 1
ATOM 10084 C CA . TYR E 1 181 ? 70.167 -29.235 5.994 1.00 108.62 175 TYR E CA 1
ATOM 10085 C C . TYR E 1 181 ? 69.029 -28.295 5.614 1.00 113.84 175 TYR E C 1
ATOM 10086 O O . TYR E 1 181 ? 68.453 -28.388 4.529 1.00 113.46 175 TYR E O 1
ATOM 10095 N N . GLU E 1 182 ? 68.756 -27.336 6.481 1.00 121.76 176 GLU E N 1
ATOM 10096 C CA . GLU E 1 182 ? 67.718 -26.353 6.181 1.00 124.71 176 GLU E CA 1
ATOM 10097 C C . GLU E 1 182 ? 68.016 -25.586 4.909 1.00 126.59 176 GLU E C 1
ATOM 10098 O O . GLU E 1 182 ? 67.126 -25.305 4.102 1.00 123.99 176 GLU E O 1
ATOM 10104 N N . GLY E 1 183 ? 69.274 -25.192 4.796 1.00 130.36 177 GLY E N 1
ATOM 10105 C CA . GLY E 1 183 ? 69.765 -24.542 3.605 1.00 136.89 177 GLY E CA 1
ATOM 10106 C C . GLY E 1 183 ? 69.550 -25.477 2.446 1.00 129.97 177 GLY E C 1
ATOM 10107 O O . GLY E 1 183 ? 68.948 -25.110 1.449 1.00 133.92 177 GLY E O 1
ATOM 10108 N N . CYS E 1 184 ? 70.029 -26.701 2.582 1.00 122.41 178 CYS E N 1
ATOM 10109 C CA . CYS E 1 184 ? 69.893 -27.657 1.508 1.00 119.24 178 CYS E CA 1
ATOM 10110 C C . CYS E 1 184 ? 68.450 -27.716 1.064 1.00 120.02 178 CYS E C 1
ATOM 10111 O O . CYS E 1 184 ? 68.191 -27.717 -0.139 1.00 123.80 178 CYS E O 1
ATOM 10114 N N . LYS E 1 185 ? 67.505 -27.724 2.007 1.00 119.73 179 LYS E N 1
ATOM 10115 C CA . LYS E 1 185 ? 66.090 -27.798 1.619 1.00 119.02 179 LYS E CA 1
ATOM 10116 C C . LYS E 1 185 ? 65.563 -26.510 1.005 1.00 123.33 179 LYS E C 1
ATOM 10117 O O . LYS E 1 185 ? 64.837 -26.560 0.021 1.00 123.77 179 LYS E O 1
ATOM 10123 N N . ARG E 1 186 ? 65.918 -25.360 1.566 1.00 127.42 180 ARG E N 1
ATOM 10124 C CA . ARG E 1 186 ? 65.470 -24.084 0.965 1.00 135.14 180 ARG E CA 1
ATOM 10125 C C . ARG E 1 186 ? 65.733 -24.092 -0.519 1.00 134.78 180 ARG E C 1
ATOM 10126 O O . ARG E 1 186 ? 64.906 -23.635 -1.288 1.00 134.80 180 ARG E O 1
ATOM 10128 N N . CYS E 1 187 ? 66.882 -24.634 -0.912 1.00 134.03 181 CYS E N 1
ATOM 10129 C CA . CYS E 1 187 ? 67.321 -24.536 -2.293 1.00 140.41 181 CYS E CA 1
ATOM 10130 C C . CYS E 1 187 ? 67.267 -25.838 -3.095 1.00 134.61 181 CYS E C 1
ATOM 10131 O O . CYS E 1 187 ? 67.936 -25.977 -4.119 1.00 136.77 181 CYS E O 1
ATOM 10134 N N . LEU E 1 188 ? 66.337 -26.692 -2.725 1.00 129.62 182 LEU E N 1
ATOM 10135 C CA . LEU E 1 188 ? 66.074 -27.849 -3.518 1.00 125.89 182 LEU E CA 1
ATOM 10136 C C . LEU E 1 188 ? 64.742 -27.638 -4.185 1.00 128.12 182 LEU E C 1
ATOM 10137 O O . LEU E 1 188 ? 63.772 -27.227 -3.563 1.00 125.60 182 LEU E O 1
ATOM 10142 N N . ASN E 1 189 ? 64.714 -27.884 -5.479 1.00 130.63 183 ASN E N 1
ATOM 10143 C CA . ASN E 1 189 ? 63.449 -27.915 -6.215 1.00 129.37 183 ASN E CA 1
ATOM 10144 C C . ASN E 1 189 ? 62.523 -28.911 -5.530 1.00 124.34 183 ASN E C 1
ATOM 10145 O O . ASN E 1 189 ? 62.986 -29.705 -4.705 1.00 121.84 183 ASN E O 1
ATOM 10150 N N . PRO E 1 190 ? 61.224 -28.881 -5.855 1.00 122.60 184 PRO E N 1
ATOM 10151 C CA . PRO E 1 190 ? 60.267 -29.692 -5.133 1.00 116.45 184 PRO E CA 1
ATOM 10152 C C . PRO E 1 190 ? 60.541 -31.193 -5.129 1.00 112.19 184 PRO E C 1
ATOM 10153 O O . PRO E 1 190 ? 60.367 -31.857 -4.095 1.00 103.60 184 PRO E O 1
ATOM 10157 N N . GLY E 1 191 ? 60.955 -31.751 -6.256 1.00 115.81 185 GLY E N 1
ATOM 10158 C CA . GLY E 1 191 ? 61.086 -33.216 -6.301 1.00 114.49 185 GLY E CA 1
ATOM 10159 C C . GLY E 1 191 ? 62.388 -33.774 -5.769 1.00 108.91 185 GLY E C 1
ATOM 10160 O O . GLY E 1 191 ? 62.608 -34.969 -5.860 1.00 105.88 185 GLY E O 1
ATOM 10161 N N . GLY E 1 192 ? 63.218 -32.912 -5.188 1.00 108.84 186 GLY E N 1
ATOM 10162 C CA . GLY E 1 192 ? 64.657 -33.110 -5.144 1.00 104.87 186 GLY E CA 1
ATOM 10163 C C . GLY E 1 192 ? 65.166 -34.081 -4.128 1.00 95.48 186 GLY E C 1
ATOM 10164 O O . GLY E 1 192 ? 64.450 -34.440 -3.202 1.00 89.17 186 GLY E O 1
ATOM 10165 N N . ILE E 1 193 ? 66.422 -34.480 -4.324 1.00 94.84 187 ILE E N 1
ATOM 10166 C CA . ILE E 1 193 ? 67.124 -35.414 -3.435 1.00 91.24 187 ILE E CA 1
ATOM 10167 C C . ILE E 1 193 ? 68.445 -34.830 -2.900 1.00 92.51 187 ILE E C 1
ATOM 10168 O O . ILE E 1 193 ? 69.198 -34.140 -3.611 1.00 95.65 187 ILE E O 1
ATOM 10173 N N . PHE E 1 194 ? 68.717 -35.174 -1.645 1.00 87.34 188 PHE E N 1
ATOM 10174 C CA . PHE E 1 194 ? 69.947 -34.855 -0.981 1.00 87.38 188 PHE E CA 1
ATOM 10175 C C . PHE E 1 194 ? 70.568 -36.179 -0.650 1.00 82.46 188 PHE E C 1
ATOM 10176 O O . PHE E 1 194 ? 69.921 -37.023 -0.041 1.00 79.30 188 PHE E O 1
ATOM 10184 N N . VAL E 1 195 ? 71.800 -36.389 -1.071 1.00 83.15 189 VAL E N 1
ATOM 10185 C CA . VAL E 1 195 ? 72.554 -37.530 -0.599 1.00 80.01 189 VAL E CA 1
ATOM 10186 C C . VAL E 1 195 ? 73.838 -37.043 0.067 1.00 84.57 189 VAL E C 1
ATOM 10187 O O . VAL E 1 195 ? 74.404 -36.006 -0.312 1.00 94.64 189 VAL E O 1
ATOM 10191 N N . ALA E 1 196 ? 74.302 -37.776 1.067 1.00 81.85 190 ALA E N 1
ATOM 10192 C CA . ALA E 1 196 ? 75.545 -37.423 1.718 1.00 85.10 190 ALA E CA 1
ATOM 10193 C C . ALA E 1 196 ? 76.257 -38.670 2.218 1.00 83.19 190 ALA E C 1
ATOM 10194 O O . ALA E 1 196 ? 75.626 -39.681 2.516 1.00 78.04 190 ALA E O 1
ATOM 10196 N N . GLN E 1 197 ? 77.587 -38.581 2.246 1.00 87.80 191 GLN E N 1
ATOM 10197 C CA . GLN E 1 197 ? 78.441 -39.649 2.713 1.00 87.25 191 GLN E CA 1
ATOM 10198 C C . GLN E 1 197 ? 78.368 -39.642 4.226 1.00 86.21 191 GLN E C 1
ATOM 10199 O O . GLN E 1 197 ? 78.586 -38.601 4.853 1.00 87.01 191 GLN E O 1
ATOM 10205 N N . ASN E 1 198 ? 78.052 -40.799 4.810 1.00 83.12 192 ASN E N 1
ATOM 10206 C CA . ASN E 1 198 ? 77.755 -40.865 6.227 1.00 80.18 192 ASN E CA 1
ATOM 10207 C C . ASN E 1 198 ? 78.600 -41.880 7.000 1.00 79.66 192 ASN E C 1
ATOM 10208 O O . ASN E 1 198 ? 78.214 -42.313 8.092 1.00 79.42 192 ASN E O 1
ATOM 10213 N N . GLY E 1 199 ? 79.746 -42.257 6.430 1.00 81.31 193 GLY E N 1
ATOM 10214 C CA . GLY E 1 199 ? 80.751 -43.037 7.145 1.00 82.58 193 GLY E CA 1
ATOM 10215 C C . GLY E 1 199 ? 80.527 -44.531 7.159 1.00 79.78 193 GLY E C 1
ATOM 10216 O O . GLY E 1 199 ? 79.439 -44.999 6.796 1.00 76.29 193 GLY E O 1
ATOM 10217 N N . VAL E 1 200 ? 81.539 -45.281 7.614 1.00 80.03 194 VAL E N 1
ATOM 10218 C CA . VAL E 1 200 ? 81.418 -46.731 7.606 1.00 79.47 194 VAL E CA 1
ATOM 10219 C C . VAL E 1 200 ? 80.628 -47.111 8.839 1.00 79.94 194 VAL E C 1
ATOM 10220 O O . VAL E 1 200 ? 80.807 -46.506 9.900 1.00 83.54 194 VAL E O 1
ATOM 10224 N N . CYS E 1 201 ? 79.756 -48.108 8.696 1.00 77.57 195 CYS E N 1
ATOM 10225 C CA . CYS E 1 201 ? 78.715 -48.353 9.683 1.00 73.76 195 CYS E CA 1
ATOM 10226 C C . CYS E 1 201 ? 79.023 -49.478 10.677 1.00 71.75 195 CYS E C 1
ATOM 10227 O O . CYS E 1 201 ? 78.296 -49.648 11.654 1.00 71.50 195 CYS E O 1
ATOM 10230 N N . PHE E 1 202 ? 80.119 -50.202 10.489 1.00 71.58 196 PHE E N 1
ATOM 10231 C CA . PHE E 1 202 ? 80.371 -51.356 11.366 1.00 70.87 196 PHE E CA 1
ATOM 10232 C C . PHE E 1 202 ? 80.636 -51.042 12.818 1.00 72.88 196 PHE E C 1
ATOM 10233 O O . PHE E 1 202 ? 80.057 -51.683 13.703 1.00 68.05 196 PHE E O 1
ATOM 10241 N N . LEU E 1 203 ? 81.598 -50.177 13.043 1.00 80.86 197 LEU E N 1
ATOM 10242 C CA . LEU E 1 203 ? 82.047 -49.774 14.367 1.00 89.17 197 LEU E CA 1
ATOM 10243 C C . LEU E 1 203 ? 81.101 -48.933 15.211 1.00 86.83 197 LEU E C 1
ATOM 10244 O O . LEU E 1 203 ? 81.106 -49.007 16.411 1.00 84.49 197 LEU E O 1
ATOM 10249 N N . GLN E 1 204 ? 80.339 -48.081 14.572 1.00 83.44 198 GLN E N 1
ATOM 10250 C CA . GLN E 1 204 ? 79.413 -47.209 15.259 1.00 82.66 198 GLN E CA 1
ATOM 10251 C C . GLN E 1 204 ? 78.290 -46.828 14.323 1.00 81.45 198 GLN E C 1
ATOM 10252 O O . GLN E 1 204 ? 78.531 -46.655 13.122 1.00 91.50 198 GLN E O 1
ATOM 10258 N N . GLN E 1 205 ? 77.085 -46.659 14.872 1.00 75.19 199 GLN E N 1
ATOM 10259 C CA . GLN E 1 205 ? 75.951 -46.165 14.097 1.00 72.90 199 GLN E CA 1
ATOM 10260 C C . GLN E 1 205 ? 75.362 -44.856 14.621 1.00 73.77 199 GLN E C 1
ATOM 10261 O O . GLN E 1 205 ? 74.304 -44.439 14.166 1.00 72.91 199 GLN E O 1
ATOM 10267 N N . GLU E 1 206 ? 76.012 -44.219 15.584 1.00 76.75 200 GLU E N 1
ATOM 10268 C CA . GLU E 1 206 ? 75.482 -43.001 16.153 1.00 79.61 200 GLU E CA 1
ATOM 10269 C C . GLU E 1 206 ? 75.380 -41.936 15.076 1.00 79.90 200 GLU E C 1
ATOM 10270 O O . GLU E 1 206 ? 74.362 -41.265 14.962 1.00 77.50 200 GLU E O 1
ATOM 10276 N N . GLU E 1 207 ? 76.424 -41.813 14.265 1.00 82.22 201 GLU E N 1
ATOM 10277 C CA . GLU E 1 207 ? 76.422 -40.860 13.163 1.00 85.26 201 GLU E CA 1
ATOM 10278 C C . GLU E 1 207 ? 75.234 -41.055 12.238 1.00 79.13 201 GLU E C 1
ATOM 10279 O O . GLU E 1 207 ? 74.577 -40.083 11.879 1.00 80.56 201 GLU E O 1
ATOM 10285 N N . ALA E 1 208 ? 74.931 -42.303 11.886 1.00 72.96 202 ALA E N 1
ATOM 10286 C CA . ALA E 1 208 ? 73.679 -42.586 11.140 1.00 66.78 202 ALA E CA 1
ATOM 10287 C C . ALA E 1 208 ? 72.432 -42.138 11.896 1.00 65.40 202 ALA E C 1
ATOM 10288 O O . ALA E 1 208 ? 71.614 -41.487 11.306 1.00 68.40 202 ALA E O 1
ATOM 10290 N N . ILE E 1 209 ? 72.310 -42.445 13.192 1.00 63.77 203 ILE E N 1
ATOM 10291 C CA . ILE E 1 209 ? 71.111 -42.136 13.964 1.00 61.65 203 ILE E CA 1
ATOM 10292 C C . ILE E 1 209 ? 70.919 -40.642 13.999 1.00 65.86 203 ILE E C 1
ATOM 10293 O O . ILE E 1 209 ? 69.834 -40.133 13.771 1.00 65.12 203 ILE E O 1
ATOM 10298 N N . ASP E 1 210 ? 71.999 -39.924 14.267 1.00 72.23 204 ASP E N 1
ATOM 10299 C CA . ASP E 1 210 ? 71.942 -38.471 14.376 1.00 77.52 204 ASP E CA 1
ATOM 10300 C C . ASP E 1 210 ? 71.536 -37.825 13.043 1.00 77.40 204 ASP E C 1
ATOM 10301 O O . ASP E 1 210 ? 70.663 -36.965 13.031 1.00 77.25 204 ASP E O 1
ATOM 10306 N N . SER E 1 211 ? 72.191 -38.235 11.947 1.00 76.10 205 SER E N 1
ATOM 10307 C CA . SER E 1 211 ? 71.837 -37.793 10.592 1.00 75.50 205 SER E CA 1
ATOM 10308 C C . SER E 1 211 ? 70.339 -37.993 10.306 1.00 73.75 205 SER E C 1
ATOM 10309 O O . SER E 1 211 ? 69.637 -37.095 9.776 1.00 72.96 205 SER E O 1
ATOM 10312 N N . HIS E 1 212 ? 69.850 -39.187 10.626 1.00 69.59 206 HIS E N 1
ATOM 10313 C CA . HIS E 1 212 ? 68.463 -39.495 10.357 1.00 67.67 206 HIS E CA 1
ATOM 10314 C C . HIS E 1 212 ? 67.576 -38.529 11.146 1.00 67.64 206 HIS E C 1
ATOM 10315 O O . HIS E 1 212 ? 66.651 -37.940 10.613 1.00 66.60 206 HIS E O 1
ATOM 10322 N N . ARG E 1 213 ? 67.897 -38.343 12.416 1.00 68.34 207 ARG E N 1
ATOM 10323 C CA . ARG E 1 213 ? 67.111 -37.437 13.261 1.00 70.64 207 ARG E CA 1
ATOM 10324 C C . ARG E 1 213 ? 67.035 -36.028 12.685 1.00 72.81 207 ARG E C 1
ATOM 10325 O O . ARG E 1 213 ? 65.947 -35.491 12.531 1.00 71.97 207 ARG E O 1
ATOM 10333 N N . LYS E 1 214 ? 68.201 -35.457 12.386 1.00 76.35 208 LYS E N 1
ATOM 10334 C CA . LYS E 1 214 ? 68.310 -34.097 11.865 1.00 81.13 208 LYS E CA 1
ATOM 10335 C C . LYS E 1 214 ? 67.606 -34.029 10.478 1.00 81.78 208 LYS E C 1
ATOM 10336 O O . LYS E 1 214 ? 66.681 -33.229 10.274 1.00 82.85 208 LYS E O 1
ATOM 10338 N N . LEU E 1 215 ? 67.976 -34.901 9.544 1.00 79.44 209 LEU E N 1
ATOM 10339 C CA . LEU E 1 215 ? 67.394 -34.804 8.209 1.00 78.86 209 LEU E CA 1
ATOM 10340 C C . LEU E 1 215 ? 65.891 -34.905 8.259 1.00 78.74 209 LEU E C 1
ATOM 10341 O O . LEU E 1 215 ? 65.209 -34.295 7.470 1.00 81.12 209 LEU E O 1
ATOM 10346 N N . SER E 1 216 ? 65.362 -35.669 9.198 1.00 79.08 210 SER E N 1
ATOM 10347 C CA . SER E 1 216 ? 63.923 -35.875 9.243 1.00 77.68 210 SER E CA 1
ATOM 10348 C C . SER E 1 216 ? 63.177 -34.617 9.616 1.00 81.24 210 SER E C 1
ATOM 10349 O O . SER E 1 216 ? 61.982 -34.517 9.372 1.00 86.54 210 SER E O 1
ATOM 10352 N N . HIS E 1 217 ? 63.862 -33.653 10.204 1.00 83.79 211 HIS E N 1
ATOM 10353 C CA . HIS E 1 217 ? 63.219 -32.397 10.543 1.00 89.13 211 HIS E CA 1
ATOM 10354 C C . HIS E 1 217 ? 62.922 -31.590 9.291 1.00 91.28 211 HIS E C 1
ATOM 10355 O O . HIS E 1 217 ? 61.981 -30.799 9.269 1.00 95.56 211 HIS E O 1
ATOM 10362 N N . TYR E 1 218 ? 63.729 -31.780 8.255 1.00 90.16 212 TYR E N 1
ATOM 10363 C CA . TYR E 1 218 ? 63.594 -30.996 7.033 1.00 93.03 212 TYR E CA 1
ATOM 10364 C C . TYR E 1 218 ? 63.078 -31.805 5.838 1.00 90.03 212 TYR E C 1
ATOM 10365 O O . TYR E 1 218 ? 62.633 -31.244 4.847 1.00 90.71 212 TYR E O 1
ATOM 10374 N N . PHE E 1 219 ? 63.117 -33.128 5.923 1.00 87.74 213 PHE E N 1
ATOM 10375 C CA . PHE E 1 219 ? 62.649 -33.967 4.807 1.00 85.57 213 PHE E CA 1
ATOM 10376 C C . PHE E 1 219 ? 61.670 -35.020 5.276 1.00 86.54 213 PHE E C 1
ATOM 10377 O O . PHE E 1 219 ? 61.811 -35.553 6.381 1.00 95.44 213 PHE E O 1
ATOM 10385 N N . SER E 1 220 ? 60.699 -35.344 4.426 1.00 84.62 214 SER E N 1
ATOM 10386 C CA . SER E 1 220 ? 59.652 -36.267 4.809 1.00 79.91 214 SER E CA 1
ATOM 10387 C C . SER E 1 220 ? 60.030 -37.687 4.535 1.00 74.27 214 SER E C 1
ATOM 10388 O O . SER E 1 220 ? 59.331 -38.571 4.979 1.00 83.16 214 SER E O 1
ATOM 10391 N N . ASP E 1 221 ? 61.097 -37.937 3.794 1.00 70.64 215 ASP E N 1
ATOM 10392 C CA . ASP E 1 221 ? 61.553 -39.317 3.583 1.00 68.13 215 ASP E CA 1
ATOM 10393 C C . ASP E 1 221 ? 63.054 -39.352 3.749 1.00 68.05 215 ASP E C 1
ATOM 10394 O O . ASP E 1 221 ? 63.766 -38.758 2.927 1.00 73.01 215 ASP E O 1
ATOM 10399 N N . VAL E 1 222 ? 63.525 -40.029 4.802 1.00 62.96 216 VAL E N 1
ATOM 10400 C CA . VAL E 1 222 ? 64.938 -40.038 5.123 1.00 65.39 216 VAL E CA 1
ATOM 10401 C C . VAL E 1 222 ? 65.383 -41.490 5.337 1.00 61.77 216 VAL E C 1
ATOM 10402 O O . VAL E 1 222 ? 64.763 -42.229 6.082 1.00 59.63 216 VAL E O 1
ATOM 10406 N N . GLY E 1 223 ? 66.467 -41.884 4.692 1.00 61.88 217 GLY E N 1
ATOM 10407 C CA . GLY E 1 223 ? 67.021 -43.228 4.857 1.00 60.62 217 GLY E CA 1
ATOM 10408 C C . GLY E 1 223 ? 68.485 -43.299 4.407 1.00 61.76 217 GLY E C 1
ATOM 10409 O O . GLY E 1 223 ? 69.183 -42.277 4.301 1.00 63.71 217 GLY E O 1
ATOM 10410 N N . PHE E 1 224 ? 68.956 -44.514 4.158 1.00 58.95 218 PHE E N 1
ATOM 10411 C CA . PHE E 1 224 ? 70.331 -44.730 3.755 1.00 59.58 218 PHE E CA 1
ATOM 10412 C C . PHE E 1 224 ? 70.451 -45.815 2.752 1.00 59.26 218 PHE E C 1
ATOM 10413 O O . PHE E 1 224 ? 69.669 -46.779 2.788 1.00 60.87 218 PHE E O 1
ATOM 10421 N N . TYR E 1 225 ? 71.454 -45.701 1.894 1.00 60.40 219 TYR E N 1
ATOM 10422 C CA . TYR E 1 225 ? 71.856 -46.835 1.073 1.00 61.71 219 TYR E CA 1
ATOM 10423 C C . TYR E 1 225 ? 73.297 -47.136 1.327 1.00 64.83 219 TYR E C 1
ATOM 10424 O O . TYR E 1 225 ? 73.911 -46.441 2.140 1.00 67.66 219 TYR E O 1
ATOM 10433 N N . GLN E 1 226 ? 73.837 -48.180 0.697 1.00 66.14 220 GLN E N 1
ATOM 10434 C CA . GLN E 1 226 ? 75.195 -48.567 1.039 1.00 72.47 220 GLN E CA 1
ATOM 10435 C C . GLN E 1 226 ? 76.008 -49.182 -0.069 1.00 77.03 220 GLN E C 1
ATOM 10436 O O . GLN E 1 226 ? 75.494 -49.690 -1.069 1.00 78.42 220 GLN E O 1
ATOM 10442 N N . ALA E 1 227 ? 77.313 -49.127 0.155 1.00 79.69 221 ALA E N 1
ATOM 10443 C CA . ALA E 1 227 ? 78.284 -49.678 -0.742 1.00 82.96 221 ALA E CA 1
ATOM 10444 C C . ALA E 1 227 ? 79.565 -49.878 0.073 1.00 85.44 221 ALA E C 1
ATOM 10445 O O . ALA E 1 227 ? 79.769 -49.186 1.087 1.00 81.59 221 ALA E O 1
ATOM 10447 N N . ALA E 1 228 ? 80.406 -50.831 -0.350 1.00 87.64 222 ALA E N 1
ATOM 10448 C CA . ALA E 1 228 ? 81.637 -51.161 0.363 1.00 87.25 222 ALA E CA 1
ATOM 10449 C C . ALA E 1 228 ? 82.783 -50.694 -0.468 1.00 96.93 222 ALA E C 1
ATOM 10450 O O . ALA E 1 228 ? 83.059 -51.266 -1.528 1.00 113.45 222 ALA E O 1
ATOM 10452 N N . ILE E 1 229 ? 83.448 -49.651 0.003 1.00 99.95 223 ILE E N 1
ATOM 10453 C CA . ILE E 1 229 ? 84.614 -49.121 -0.672 1.00 109.51 223 ILE E CA 1
ATOM 10454 C C . ILE E 1 229 ? 85.875 -49.663 0.013 1.00 112.71 223 ILE E C 1
ATOM 10455 O O . ILE E 1 229 ? 86.083 -49.408 1.198 1.00 121.86 223 ILE E O 1
ATOM 10460 N N . PRO E 1 230 ? 86.712 -50.420 -0.722 1.00 111.40 224 PRO E N 1
ATOM 10461 C CA . PRO E 1 230 ? 87.842 -51.140 -0.147 1.00 113.69 224 PRO E CA 1
ATOM 10462 C C . PRO E 1 230 ? 88.706 -50.306 0.771 1.00 114.82 224 PRO E C 1
ATOM 10463 O O . PRO E 1 230 ? 89.170 -50.785 1.809 1.00 114.21 224 PRO E O 1
ATOM 10467 N N . THR E 1 231 ? 88.897 -49.061 0.368 1.00 114.66 225 THR E N 1
ATOM 10468 C CA . THR E 1 231 ? 89.871 -48.164 0.960 1.00 113.85 225 THR E CA 1
ATOM 10469 C C . THR E 1 231 ? 89.310 -47.329 2.114 1.00 111.08 225 THR E C 1
ATOM 10470 O O . THR E 1 231 ? 90.061 -46.704 2.851 1.00 110.85 225 THR E O 1
ATOM 10474 N N . TYR E 1 232 ? 87.989 -47.327 2.278 1.00 106.46 226 TYR E N 1
ATOM 10475 C CA . TYR E 1 232 ? 87.397 -46.869 3.524 1.00 104.63 226 TYR E CA 1
ATOM 10476 C C . TYR E 1 232 ? 87.163 -48.102 4.364 1.00 98.41 226 TYR E C 1
ATOM 10477 O O . TYR E 1 232 ? 86.211 -48.878 4.121 1.00 101.17 226 TYR E O 1
ATOM 10486 N N . TYR E 1 233 ? 88.051 -48.282 5.334 1.00 97.25 227 TYR E N 1
ATOM 10487 C CA . TYR E 1 233 ? 88.171 -49.537 6.042 1.00 97.81 227 TYR E CA 1
ATOM 10488 C C . TYR E 1 233 ? 86.938 -49.852 6.903 1.00 98.51 227 TYR E C 1
ATOM 10489 O O . TYR E 1 233 ? 86.345 -48.948 7.498 1.00 100.88 227 TYR E O 1
ATOM 10498 N N . GLY E 1 234 ? 86.531 -51.121 6.952 1.00 96.91 228 GLY E N 1
ATOM 10499 C CA . GLY E 1 234 ? 85.531 -51.539 7.947 1.00 97.43 228 GLY E CA 1
ATOM 10500 C C . GLY E 1 234 ? 84.169 -51.962 7.424 1.00 95.17 228 GLY E C 1
ATOM 10501 O O . GLY E 1 234 ? 83.150 -51.798 8.102 1.00 86.04 228 GLY E O 1
ATOM 10502 N N . GLY E 1 235 ? 84.154 -52.528 6.224 1.00 96.42 229 GLY E N 1
ATOM 10503 C CA . GLY E 1 235 ? 82.910 -52.961 5.616 1.00 90.59 229 GLY E CA 1
ATOM 10504 C C . GLY E 1 235 ? 82.159 -51.831 4.917 1.00 88.77 229 GLY E C 1
ATOM 10505 O O . GLY E 1 235 ? 82.767 -50.926 4.312 1.00 101.32 229 GLY E O 1
ATOM 10506 N N . ILE E 1 236 ? 80.837 -51.888 4.990 1.00 81.24 230 ILE E N 1
ATOM 10507 C CA . ILE E 1 236 ? 80.014 -51.017 4.180 1.00 78.47 230 ILE E CA 1
ATOM 10508 C C . ILE E 1 236 ? 80.062 -49.595 4.688 1.00 76.84 230 ILE E C 1
ATOM 10509 O O . ILE E 1 236 ? 80.348 -49.343 5.845 1.00 78.56 230 ILE E O 1
ATOM 10514 N N . MET E 1 237 ? 79.806 -48.680 3.772 1.00 75.86 231 MET E N 1
ATOM 10515 C CA . MET E 1 237 ? 79.674 -47.273 4.045 1.00 78.37 231 MET E CA 1
ATOM 10516 C C . MET E 1 237 ? 78.219 -46.896 3.784 1.00 78.65 231 MET E C 1
ATOM 10517 O O . MET E 1 237 ? 77.501 -47.551 3.040 1.00 78.90 231 MET E O 1
ATOM 10522 N N . THR E 1 238 ? 77.780 -45.826 4.401 1.00 81.53 232 THR E N 1
ATOM 10523 C CA . THR E 1 238 ? 76.396 -45.505 4.391 1.00 82.53 232 THR E CA 1
ATOM 10524 C C . THR E 1 238 ? 76.188 -44.151 3.820 1.00 81.46 232 THR E C 1
ATOM 10525 O O . THR E 1 238 ? 76.859 -43.203 4.195 1.00 81.44 232 THR E O 1
ATOM 10529 N N . PHE E 1 239 ? 75.215 -44.043 2.936 1.00 77.97 233 PHE E N 1
ATOM 10530 C CA . PHE E 1 239 ? 74.944 -42.792 2.256 1.00 75.90 233 PHE E CA 1
ATOM 10531 C C . PHE E 1 239 ? 73.584 -42.319 2.677 1.00 71.20 233 PHE E C 1
ATOM 10532 O O . PHE E 1 239 ? 72.615 -43.049 2.519 1.00 68.69 233 PHE E O 1
ATOM 10540 N N . ALA E 1 240 ? 73.503 -41.117 3.234 1.00 70.80 234 ALA E N 1
ATOM 10541 C CA . ALA E 1 240 ? 72.227 -40.561 3.659 1.00 67.91 234 ALA E CA 1
ATOM 10542 C C . ALA E 1 240 ? 71.412 -40.255 2.445 1.00 68.59 234 ALA E C 1
ATOM 10543 O O . ALA E 1 240 ? 71.949 -39.895 1.417 1.00 71.38 234 ALA E O 1
ATOM 10545 N N . TRP E 1 241 ? 70.106 -40.428 2.578 1.00 66.75 235 TRP E N 1
ATOM 10546 C CA . TRP E 1 241 ? 69.155 -40.214 1.506 1.00 66.81 235 TRP E CA 1
ATOM 10547 C C . TRP E 1 241 ? 67.990 -39.410 2.073 1.00 66.85 235 TRP E C 1
ATOM 10548 O O . TRP E 1 241 ? 67.345 -39.816 3.052 1.00 63.47 235 TRP E O 1
ATOM 10559 N N . ALA E 1 242 ? 67.752 -38.243 1.505 1.00 69.62 236 ALA E N 1
ATOM 10560 C CA . ALA E 1 242 ? 66.719 -37.361 2.038 1.00 70.44 236 ALA E CA 1
ATOM 10561 C C . ALA E 1 242 ? 65.976 -36.607 0.915 1.00 73.16 236 ALA E C 1
ATOM 10562 O O . ALA E 1 242 ? 66.548 -36.033 -0.024 1.00 74.26 236 ALA E O 1
ATOM 10564 N N . THR E 1 243 ? 64.666 -36.629 1.040 1.00 72.17 237 THR E N 1
ATOM 10565 C CA . THR E 1 243 ? 63.788 -36.145 -0.011 1.00 73.81 237 THR E CA 1
ATOM 10566 C C . THR E 1 243 ? 62.357 -36.003 0.510 1.00 72.29 237 THR E C 1
ATOM 10567 O O . THR E 1 243 ? 61.962 -36.662 1.453 1.00 69.25 237 THR E O 1
ATOM 10571 N N . ASP E 1 244 ? 61.598 -35.122 -0.097 1.00 76.02 238 ASP E N 1
ATOM 10572 C CA . ASP E 1 244 ? 60.202 -35.040 0.211 1.00 78.02 238 ASP E CA 1
ATOM 10573 C C . ASP E 1 244 ? 59.399 -35.975 -0.677 1.00 78.10 238 ASP E C 1
ATOM 10574 O O . ASP E 1 244 ? 58.200 -36.123 -0.440 1.00 83.90 238 ASP E O 1
ATOM 10579 N N . ASN E 1 245 ? 60.041 -36.595 -1.680 1.00 77.20 239 ASN E N 1
ATOM 10580 C CA . ASN E 1 245 ? 59.391 -37.533 -2.612 1.00 75.55 239 ASN E CA 1
ATOM 10581 C C . ASN E 1 245 ? 59.556 -38.938 -2.111 1.00 75.03 239 ASN E C 1
ATOM 10582 O O . ASN E 1 245 ? 60.568 -39.593 -2.361 1.00 76.57 239 ASN E O 1
ATOM 10587 N N . ASP E 1 246 ? 58.566 -39.436 -1.387 1.00 78.12 240 ASP E N 1
ATOM 10588 C CA . ASP E 1 246 ? 58.792 -40.690 -0.669 1.00 79.70 240 ASP E CA 1
ATOM 10589 C C . ASP E 1 246 ? 58.720 -41.933 -1.585 1.00 77.29 240 ASP E C 1
ATOM 10590 O O . ASP E 1 246 ? 58.927 -43.053 -1.109 1.00 78.76 240 ASP E O 1
ATOM 10595 N N . ALA E 1 247 ? 58.470 -41.732 -2.879 1.00 72.86 241 ALA E N 1
ATOM 10596 C CA . ALA E 1 247 ? 58.468 -42.822 -3.851 1.00 71.91 241 ALA E CA 1
ATOM 10597 C C . ALA E 1 247 ? 59.841 -43.227 -4.342 1.00 73.12 241 ALA E C 1
ATOM 10598 O O . ALA E 1 247 ? 60.094 -44.390 -4.661 1.00 70.92 241 ALA E O 1
ATOM 10600 N N . LEU E 1 248 ? 60.754 -42.295 -4.373 1.00 77.96 242 LEU E N 1
ATOM 10601 C CA . LEU E 1 248 ? 61.981 -42.442 -5.112 1.00 77.61 242 LEU E CA 1
ATOM 10602 C C . LEU E 1 248 ? 62.810 -43.607 -4.736 1.00 72.93 242 LEU E C 1
ATOM 10603 O O . LEU E 1 248 ? 63.489 -44.149 -5.559 1.00 73.64 242 LEU E O 1
ATOM 10608 N N . ARG E 1 249 ? 62.834 -43.962 -3.486 1.00 69.40 243 ARG E N 1
ATOM 10609 C CA . ARG E 1 249 ? 63.635 -45.126 -3.151 1.00 73.72 243 ARG E CA 1
ATOM 10610 C C . ARG E 1 249 ? 62.825 -46.414 -3.104 1.00 66.65 243 ARG E C 1
ATOM 10611 O O . ARG E 1 249 ? 63.306 -47.408 -2.624 1.00 66.06 243 ARG E O 1
ATOM 10619 N N . HIS E 1 250 ? 61.624 -46.406 -3.631 1.00 64.99 244 HIS E N 1
ATOM 10620 C CA . HIS E 1 250 ? 60.905 -47.652 -3.796 1.00 65.91 244 HIS E CA 1
ATOM 10621 C C . HIS E 1 250 ? 60.589 -47.944 -5.251 1.00 66.97 244 HIS E C 1
ATOM 10622 O O . HIS E 1 250 ? 59.661 -48.681 -5.542 1.00 64.99 244 HIS E O 1
ATOM 10629 N N . LEU E 1 251 ? 61.371 -47.387 -6.168 1.00 68.19 245 LEU E N 1
ATOM 10630 C CA . LEU E 1 251 ? 61.154 -47.636 -7.584 1.00 68.84 245 LEU E CA 1
ATOM 10631 C C . LEU E 1 251 ? 61.535 -49.052 -7.908 1.00 66.38 245 LEU E C 1
ATOM 10632 O O . LEU E 1 251 ? 62.494 -49.559 -7.348 1.00 65.77 245 LEU E O 1
ATOM 10637 N N . SER E 1 252 ? 60.824 -49.658 -8.849 1.00 67.15 246 SER E N 1
ATOM 10638 C CA . SER E 1 252 ? 61.127 -51.006 -9.340 1.00 67.52 246 SER E CA 1
ATOM 10639 C C . SER E 1 252 ? 62.465 -51.040 -10.030 1.00 69.90 246 SER E C 1
ATOM 10640 O O . SER E 1 252 ? 62.860 -50.067 -10.680 1.00 71.90 246 SER E O 1
ATOM 10643 N N . THR E 1 253 ? 63.152 -52.167 -9.934 1.00 70.87 247 THR E N 1
ATOM 10644 C CA . THR E 1 253 ? 64.449 -52.249 -10.562 1.00 75.34 247 THR E CA 1
ATOM 10645 C C . THR E 1 253 ? 64.271 -52.127 -12.114 1.00 80.53 247 THR E C 1
ATOM 10646 O O . THR E 1 253 ? 65.072 -51.529 -12.813 1.00 80.69 247 THR E O 1
ATOM 10650 N N . GLU E 1 254 ? 63.147 -52.613 -12.614 1.00 86.09 248 GLU E N 1
ATOM 10651 C CA . GLU E 1 254 ? 62.780 -52.464 -14.018 1.00 91.92 248 GLU E CA 1
ATOM 10652 C C . GLU E 1 254 ? 62.904 -51.023 -14.521 1.00 91.74 248 GLU E C 1
ATOM 10653 O O . GLU E 1 254 ? 63.534 -50.779 -15.553 1.00 95.66 248 GLU E O 1
ATOM 10659 N N . ILE E 1 255 ? 62.294 -50.076 -13.808 1.00 86.95 249 ILE E N 1
ATOM 10660 C CA . ILE E 1 255 ? 62.298 -48.667 -14.250 1.00 87.06 249 ILE E CA 1
ATOM 10661 C C . ILE E 1 255 ? 63.723 -48.084 -14.217 1.00 86.36 249 ILE E C 1
ATOM 10662 O O . ILE E 1 255 ? 64.120 -47.368 -15.125 1.00 87.70 249 ILE E O 1
ATOM 10667 N N . ILE E 1 256 ? 64.485 -48.411 -13.179 1.00 83.09 250 ILE E N 1
ATOM 10668 C CA . ILE E 1 256 ? 65.883 -47.973 -13.107 1.00 85.05 250 ILE E CA 1
ATOM 10669 C C . ILE E 1 256 ? 66.652 -48.493 -14.318 1.00 89.72 250 ILE E C 1
ATOM 10670 O O . ILE E 1 256 ? 67.426 -47.767 -14.931 1.00 92.76 250 ILE E O 1
ATOM 10675 N N . GLN E 1 257 ? 66.404 -49.756 -14.653 1.00 89.71 251 GLN E N 1
ATOM 10676 C CA . GLN E 1 257 ? 67.023 -50.388 -15.782 1.00 92.53 251 GLN E CA 1
ATOM 10677 C C . GLN E 1 257 ? 66.658 -49.615 -17.023 1.00 94.35 251 GLN E C 1
ATOM 10678 O O . GLN E 1 257 ? 67.511 -49.306 -17.799 1.00 96.77 251 GLN E O 1
ATOM 10684 N N . ALA E 1 258 ? 65.400 -49.261 -17.193 1.00 94.30 252 ALA E N 1
ATOM 10685 C CA . ALA E 1 258 ? 64.978 -48.501 -18.373 1.00 99.49 252 ALA E CA 1
ATOM 10686 C C . ALA E 1 258 ? 65.746 -47.182 -18.476 1.00 102.73 252 ALA E C 1
ATOM 10687 O O . ALA E 1 258 ? 66.284 -46.822 -19.533 1.00 109.28 252 ALA E O 1
ATOM 10689 N N . ARG E 1 259 ? 65.805 -46.463 -17.382 1.00 100.26 253 ARG E N 1
ATOM 10690 C CA . ARG E 1 259 ? 66.521 -45.210 -17.305 1.00 103.20 253 ARG E CA 1
ATOM 10691 C C . ARG E 1 259 ? 67.996 -45.401 -17.526 1.00 106.89 253 ARG E C 1
ATOM 10692 O O . ARG E 1 259 ? 68.665 -44.540 -18.019 1.00 109.93 253 ARG E O 1
ATOM 10700 N N . PHE E 1 260 ? 68.524 -46.509 -17.068 1.00 106.25 254 PHE E N 1
ATOM 10701 C CA . PHE E 1 260 ? 69.930 -46.760 -17.214 1.00 110.23 254 PHE E CA 1
ATOM 10702 C C . PHE E 1 260 ? 70.326 -46.836 -18.659 1.00 116.80 254 PHE E C 1
ATOM 10703 O O . PHE E 1 260 ? 71.363 -46.331 -19.035 1.00 121.97 254 PHE E O 1
ATOM 10711 N N . LEU E 1 261 ? 69.510 -47.453 -19.490 1.00 118.09 255 LEU E N 1
ATOM 10712 C CA . LEU E 1 261 ? 69.913 -47.647 -20.865 1.00 124.55 255 LEU E CA 1
ATOM 10713 C C . LEU E 1 261 ? 70.184 -46.316 -21.520 1.00 130.69 255 LEU E C 1
ATOM 10714 O O . LEU E 1 261 ? 71.145 -46.180 -22.229 1.00 140.18 255 LEU E O 1
ATOM 10716 N N . ALA E 1 262 ? 69.371 -45.313 -21.295 1.00 131.32 256 ALA E N 1
ATOM 10717 C CA . ALA E 1 262 ? 69.753 -44.020 -21.790 1.00 137.02 256 ALA E CA 1
ATOM 10718 C C . ALA E 1 262 ? 69.378 -42.991 -20.778 1.00 135.11 256 ALA E C 1
ATOM 10719 O O . ALA E 1 262 ? 68.245 -42.986 -20.355 1.00 131.56 256 ALA E O 1
ATOM 10721 N N . SER E 1 263 ? 70.284 -42.093 -20.417 1.00 137.34 257 SER E N 1
ATOM 10722 C CA . SER E 1 263 ? 71.612 -42.058 -20.972 1.00 143.60 257 SER E CA 1
ATOM 10723 C C . SER E 1 263 ? 72.303 -43.313 -20.612 1.00 142.40 257 SER E C 1
ATOM 10724 O O . SER E 1 263 ? 72.099 -43.855 -19.542 1.00 132.86 257 SER E O 1
ATOM 10726 N N . GLY E 1 264 ? 73.104 -43.793 -21.542 1.00 145.97 258 GLY E N 1
ATOM 10727 C CA . GLY E 1 264 ? 73.760 -45.068 -21.392 1.00 147.33 258 GLY E CA 1
ATOM 10728 C C . GLY E 1 264 ? 75.109 -45.075 -20.732 1.00 146.31 258 GLY E C 1
ATOM 10729 O O . GLY E 1 264 ? 76.096 -45.348 -21.382 1.00 148.40 258 GLY E O 1
ATOM 10730 N N . LEU E 1 265 ? 75.162 -44.865 -19.435 1.00 143.34 259 LEU E N 1
ATOM 10731 C CA . LEU E 1 265 ? 76.426 -44.961 -18.776 1.00 143.20 259 LEU E CA 1
ATOM 10732 C C . LEU E 1 265 ? 76.833 -46.372 -18.904 1.00 143.52 259 LEU E C 1
ATOM 10733 O O . LEU E 1 265 ? 76.016 -47.239 -19.010 1.00 140.45 259 LEU E O 1
ATOM 10738 N N . LYS E 1 266 ? 78.124 -46.592 -18.942 1.00 152.86 260 LYS E N 1
ATOM 10739 C CA . LYS E 1 266 ? 78.661 -47.905 -18.814 1.00 155.97 260 LYS E CA 1
ATOM 10740 C C . LYS E 1 266 ? 79.444 -47.652 -17.576 1.00 144.27 260 LYS E C 1
ATOM 10741 O O . LYS E 1 266 ? 80.214 -46.716 -17.519 1.00 144.31 260 LYS E O 1
ATOM 10747 N N . CYS E 1 267 ? 79.232 -48.475 -16.570 1.00 138.29 261 CYS E N 1
ATOM 10748 C CA . CYS E 1 267 ? 79.736 -48.209 -15.255 1.00 132.23 261 CYS E CA 1
ATOM 10749 C C . CYS E 1 267 ? 80.525 -49.379 -14.849 1.00 128.00 261 CYS E C 1
ATOM 10750 O O . CYS E 1 267 ? 80.509 -50.400 -15.501 1.00 131.72 261 CYS E O 1
ATOM 10753 N N . ARG E 1 268 ? 81.296 -49.210 -13.805 1.00 121.23 262 ARG E N 1
ATOM 10754 C CA . ARG E 1 268 ? 82.216 -50.283 -13.432 1.00 117.56 262 ARG E CA 1
ATOM 10755 C C . ARG E 1 268 ? 81.932 -50.913 -12.091 1.00 109.33 262 ARG E C 1
ATOM 10756 O O . ARG E 1 268 ? 82.528 -51.937 -11.750 1.00 106.09 262 ARG E O 1
ATOM 10764 N N . TYR E 1 269 ? 81.058 -50.273 -11.325 1.00 104.37 263 TYR E N 1
ATOM 10765 C CA . TYR E 1 269 ? 80.468 -50.881 -10.161 1.00 98.17 263 TYR E CA 1
ATOM 10766 C C . TYR E 1 269 ? 78.954 -50.865 -10.298 1.00 94.89 263 TYR E C 1
ATOM 10767 O O . TYR E 1 269 ? 78.314 -51.920 -10.210 1.00 96.80 263 TYR E O 1
ATOM 10776 N N . TYR E 1 270 ? 78.392 -49.673 -10.510 1.00 93.39 264 TYR E N 1
ATOM 10777 C CA . TYR E 1 270 ? 76.949 -49.461 -10.557 1.00 89.47 264 TYR E CA 1
ATOM 10778 C C . TYR E 1 270 ? 76.251 -50.277 -11.625 1.00 90.62 264 TYR E C 1
ATOM 10779 O O . TYR E 1 270 ? 76.776 -50.482 -12.727 1.00 96.85 264 TYR E O 1
ATOM 10788 N N . ASN E 1 271 ? 75.053 -50.721 -11.281 1.00 86.35 265 ASN E N 1
ATOM 10789 C CA . ASN E 1 271 ? 74.088 -51.224 -12.234 1.00 87.57 265 ASN E CA 1
ATOM 10790 C C . ASN E 1 271 ? 72.718 -51.284 -11.551 1.00 82.34 265 ASN E C 1
ATOM 10791 O O . ASN E 1 271 ? 72.636 -51.144 -10.355 1.00 77.70 265 ASN E O 1
ATOM 10796 N N . PRO E 1 272 ? 71.640 -51.490 -12.311 1.00 83.32 266 PRO E N 1
ATOM 10797 C CA . PRO E 1 272 ? 70.352 -51.382 -11.648 1.00 80.31 266 PRO E CA 1
ATOM 10798 C C . PRO E 1 272 ? 70.102 -52.401 -10.541 1.00 77.44 266 PRO E C 1
ATOM 10799 O O . PRO E 1 272 ? 69.430 -52.080 -9.564 1.00 75.42 266 PRO E O 1
ATOM 10803 N N . ALA E 1 273 ? 70.626 -53.613 -10.671 1.00 79.14 267 ALA E N 1
ATOM 10804 C CA . ALA E 1 273 ? 70.551 -54.576 -9.564 1.00 76.32 267 ALA E CA 1
ATOM 10805 C C . ALA E 1 273 ? 71.255 -54.026 -8.316 1.00 73.86 267 ALA E C 1
ATOM 10806 O O . ALA E 1 273 ? 70.779 -54.199 -7.188 1.00 72.71 267 ALA E O 1
ATOM 10808 N N . ILE E 1 274 ? 72.393 -53.383 -8.522 1.00 74.47 268 ILE E N 1
ATOM 10809 C CA . ILE E 1 274 ? 73.145 -52.877 -7.404 1.00 72.61 268 ILE E CA 1
ATOM 10810 C C . ILE E 1 274 ? 72.371 -51.742 -6.749 1.00 70.41 268 ILE E C 1
ATOM 10811 O O . ILE E 1 274 ? 72.255 -51.670 -5.511 1.00 68.67 268 ILE E O 1
ATOM 10816 N N . HIS E 1 275 ? 71.794 -50.905 -7.596 1.00 71.58 269 HIS E N 1
ATOM 10817 C CA . HIS E 1 275 ? 71.050 -49.723 -7.168 1.00 70.18 269 HIS E CA 1
ATOM 10818 C C . HIS E 1 275 ? 69.934 -50.170 -6.236 1.00 67.07 269 HIS E C 1
ATOM 10819 O O . HIS E 1 275 ? 69.825 -49.740 -5.087 1.00 66.52 269 HIS E O 1
ATOM 10826 N N . THR E 1 276 ? 69.095 -51.057 -6.718 1.00 65.61 270 THR E N 1
ATOM 10827 C CA . THR E 1 276 ? 68.063 -51.523 -5.861 1.00 62.92 270 THR E CA 1
ATOM 10828 C C . THR E 1 276 ? 68.619 -52.116 -4.575 1.00 61.16 270 THR E C 1
ATOM 10829 O O . THR E 1 276 ? 68.092 -51.838 -3.504 1.00 62.19 270 THR E O 1
ATOM 10833 N N . ALA E 1 277 ? 69.643 -52.952 -4.674 1.00 60.33 271 ALA E N 1
ATOM 10834 C CA . ALA E 1 277 ? 70.096 -53.707 -3.514 1.00 58.28 271 ALA E CA 1
ATOM 10835 C C . ALA E 1 277 ? 70.794 -52.748 -2.536 1.00 58.98 271 ALA E C 1
ATOM 10836 O O . ALA E 1 277 ? 70.880 -52.994 -1.301 1.00 56.78 271 ALA E O 1
ATOM 10838 N N . ALA E 1 278 ? 71.321 -51.650 -3.079 1.00 60.21 272 ALA E N 1
ATOM 10839 C CA . ALA E 1 278 ? 71.993 -50.687 -2.237 1.00 59.92 272 ALA E CA 1
ATOM 10840 C C . ALA E 1 278 ? 71.157 -50.308 -0.997 1.00 57.01 272 ALA E C 1
ATOM 10841 O O . ALA E 1 278 ? 71.702 -50.074 0.071 1.00 58.82 272 ALA E O 1
ATOM 10843 N N . PHE E 1 279 ? 69.848 -50.315 -1.126 1.00 55.92 273 PHE E N 1
ATOM 10844 C CA . PHE E 1 279 ? 68.956 -49.893 -0.047 1.00 54.56 273 PHE E CA 1
ATOM 10845 C C . PHE E 1 279 ? 68.633 -50.955 0.995 1.00 51.71 273 PHE E C 1
ATOM 10846 O O . PHE E 1 279 ? 67.976 -50.653 1.972 1.00 51.02 273 PHE E O 1
ATOM 10854 N N . ALA E 1 280 ? 69.039 -52.197 0.775 1.00 51.96 274 ALA E N 1
ATOM 10855 C CA . ALA E 1 280 ? 68.952 -53.239 1.817 1.00 51.37 274 ALA E CA 1
ATOM 10856 C C . ALA E 1 280 ? 70.039 -52.983 2.853 1.00 51.63 274 ALA E C 1
ATOM 10857 O O . ALA E 1 280 ? 71.216 -52.887 2.528 1.00 56.40 274 ALA E O 1
ATOM 10859 N N . LEU E 1 281 ? 69.658 -52.829 4.102 1.00 50.10 275 LEU E N 1
ATOM 10860 C CA . LEU E 1 281 ? 70.648 -52.545 5.139 1.00 48.92 275 LEU E CA 1
ATOM 10861 C C . LEU E 1 281 ? 70.790 -53.765 6.059 1.00 49.05 275 LEU E C 1
ATOM 10862 O O . LEU E 1 281 ? 69.804 -54.405 6.417 1.00 48.20 275 LEU E O 1
ATOM 10867 N N . PRO E 1 282 ? 72.009 -54.064 6.479 1.00 50.40 276 PRO E N 1
ATOM 10868 C CA . PRO E 1 282 ? 72.206 -55.118 7.441 1.00 50.89 276 PRO E CA 1
ATOM 10869 C C . PRO E 1 282 ? 71.455 -54.896 8.722 1.00 49.42 276 PRO E C 1
ATOM 10870 O O . PRO E 1 282 ? 71.181 -53.766 9.093 1.00 48.05 276 PRO E O 1
ATOM 10874 N N . GLN E 1 283 ? 71.128 -55.996 9.385 1.00 49.34 277 GLN E N 1
ATOM 10875 C CA . GLN E 1 283 ? 70.198 -55.948 10.470 1.00 49.59 277 GLN E CA 1
ATOM 10876 C C . GLN E 1 283 ? 70.636 -55.013 11.592 1.00 49.33 277 GLN E C 1
ATOM 10877 O O . GLN E 1 283 ? 69.804 -54.292 12.129 1.00 50.15 277 GLN E O 1
ATOM 10883 N N . TYR E 1 284 ? 71.921 -55.013 11.943 1.00 49.49 278 TYR E N 1
ATOM 10884 C CA . TYR E 1 284 ? 72.393 -54.166 13.034 1.00 50.24 278 TYR E CA 1
ATOM 10885 C C . TYR E 1 284 ? 72.123 -52.684 12.757 1.00 50.10 278 TYR E C 1
ATOM 10886 O O . TYR E 1 284 ? 71.768 -51.899 13.649 1.00 52.05 278 TYR E O 1
ATOM 10895 N N . LEU E 1 285 ? 72.238 -52.294 11.515 1.00 49.07 279 LEU E N 1
ATOM 10896 C CA . LEU E 1 285 ? 72.056 -50.908 11.210 1.00 48.70 279 LEU E CA 1
ATOM 10897 C C . LEU E 1 285 ? 70.608 -50.556 11.403 1.00 48.79 279 LEU E C 1
ATOM 10898 O O . LEU E 1 285 ? 70.321 -49.424 11.819 1.00 49.38 279 LEU E O 1
ATOM 10903 N N . GLN E 1 286 ? 69.703 -51.482 11.078 1.00 49.56 280 GLN E N 1
ATOM 10904 C CA . GLN E 1 286 ? 68.288 -51.151 11.088 1.00 53.33 280 GLN E CA 1
ATOM 10905 C C . GLN E 1 286 ? 67.852 -51.050 12.504 1.00 56.36 280 GLN E C 1
ATOM 10906 O O . GLN E 1 286 ? 67.090 -50.155 12.904 1.00 56.45 280 GLN E O 1
ATOM 10912 N N . ASP E 1 287 ? 68.384 -51.993 13.257 1.00 37.65 281 ASP E N 1
ATOM 10913 C CA . ASP E 1 287 ? 68.183 -52.067 14.692 1.00 44.46 281 ASP E CA 1
ATOM 10914 C C . ASP E 1 287 ? 68.638 -50.749 15.324 1.00 47.35 281 ASP E C 1
ATOM 10915 O O . ASP E 1 287 ? 67.939 -50.192 16.187 1.00 48.45 281 ASP E O 1
ATOM 10920 N N . ALA E 1 288 ? 69.699 -50.157 14.848 1.00 42.92 282 ALA E N 1
ATOM 10921 C CA . ALA E 1 288 ? 70.110 -48.874 15.359 1.00 42.32 282 ALA E CA 1
ATOM 10922 C C . ALA E 1 288 ? 69.148 -47.741 15.113 1.00 43.47 282 ALA E C 1
ATOM 10923 O O . ALA E 1 288 ? 68.965 -46.895 15.948 1.00 45.79 282 ALA E O 1
ATOM 10925 N N . LEU E 1 289 ? 68.572 -47.698 13.935 1.00 51.41 283 LEU E N 1
ATOM 10926 C CA . LEU E 1 289 ? 67.686 -46.618 13.572 1.00 61.40 283 LEU E CA 1
ATOM 10927 C C . LEU E 1 289 ? 66.271 -46.922 13.949 1.00 63.38 283 LEU E C 1
ATOM 10928 O O . LEU E 1 289 ? 65.360 -46.214 13.606 1.00 54.15 283 LEU E O 1
ATOM 10933 N N . ALA E 1 290 ? 66.112 -47.982 14.697 1.00 71.52 284 ALA E N 1
ATOM 10934 C CA . ALA E 1 290 ? 64.828 -48.506 15.061 1.00 70.70 284 ALA E CA 1
ATOM 10935 C C . ALA E 1 290 ? 64.043 -47.518 15.831 1.00 76.18 284 ALA E C 1
ATOM 10936 O O . ALA E 1 290 ? 62.843 -47.445 15.698 1.00 76.43 284 ALA E O 1
ATOM 10938 N N . SER E 1 291 ? 64.727 -46.781 16.678 1.00 99.40 285 SER E N 1
ATOM 10939 C CA . SER E 1 291 ? 64.095 -45.831 17.563 1.00 92.08 285 SER E CA 1
ATOM 10940 C C . SER E 1 291 ? 63.347 -44.726 16.848 1.00 84.47 285 SER E C 1
ATOM 10941 O O . SER E 1 291 ? 62.265 -44.361 17.242 1.00 75.07 285 SER E O 1
ATOM 10944 N N . GLN E 1 292 ? 63.891 -44.195 15.777 1.00 86.91 286 GLN E N 1
ATOM 10945 C CA . GLN E 1 292 ? 63.244 -43.081 15.143 1.00 108.36 286 GLN E CA 1
ATOM 10946 C C . GLN E 1 292 ? 61.857 -43.477 14.746 1.00 103.64 286 GLN E C 1
ATOM 10947 O O . GLN E 1 292 ? 61.668 -44.543 14.209 1.00 63.90 286 GLN E O 1
ATOM 10953 N N . PRO E 1 293 ? 60.874 -42.624 14.979 1.00 145.49 287 PRO E N 1
ATOM 10954 C CA . PRO E 1 293 ? 59.524 -42.945 14.549 1.00 152.71 287 PRO E CA 1
ATOM 10955 C C . PRO E 1 293 ? 59.555 -43.517 13.153 1.00 149.65 287 PRO E C 1
ATOM 10956 O O . PRO E 1 293 ? 59.664 -42.742 12.219 1.00 118.84 287 PRO E O 1
ATOM 10960 N N . LYS F 1 11 ? 102.156 -52.212 21.354 1.00 152.87 5 LYS F N 1
ATOM 10961 C CA . LYS F 1 11 ? 102.392 -53.238 20.299 1.00 155.99 5 LYS F CA 1
ATOM 10962 C C . LYS F 1 11 ? 101.325 -53.278 19.159 1.00 153.96 5 LYS F C 1
ATOM 10963 O O . LYS F 1 11 ? 100.121 -53.055 19.372 1.00 144.43 5 LYS F O 1
ATOM 10969 N N . GLN F 1 12 ? 101.824 -53.569 17.950 1.00 162.81 6 GLN F N 1
ATOM 10970 C CA . GLN F 1 12 ? 101.051 -53.670 16.691 1.00 159.39 6 GLN F CA 1
ATOM 10971 C C . GLN F 1 12 ? 100.994 -55.126 16.224 1.00 150.58 6 GLN F C 1
ATOM 10972 O O . GLN F 1 12 ? 101.705 -55.984 16.748 1.00 155.24 6 GLN F O 1
ATOM 10978 N N . TRP F 1 13 ? 100.150 -55.403 15.241 1.00 135.41 7 TRP F N 1
ATOM 10979 C CA . TRP F 1 13 ? 100.224 -56.652 14.512 1.00 131.73 7 TRP F CA 1
ATOM 10980 C C . TRP F 1 13 ? 99.693 -56.452 13.105 1.00 133.00 7 TRP F C 1
ATOM 10981 O O . TRP F 1 13 ? 98.584 -55.976 12.916 1.00 128.06 7 TRP F O 1
ATOM 10992 N N . HIS F 1 14 ? 100.484 -56.831 12.114 1.00 143.73 8 HIS F N 1
ATOM 10993 C CA . HIS F 1 14 ? 100.164 -56.556 10.714 1.00 142.93 8 HIS F CA 1
ATOM 10994 C C . HIS F 1 14 ? 99.775 -57.836 10.013 1.00 138.92 8 HIS F C 1
ATOM 10995 O O . HIS F 1 14 ? 100.387 -58.882 10.228 1.00 144.39 8 HIS F O 1
ATOM 11002 N N . GLU F 1 15 ? 98.759 -57.760 9.170 1.00 132.65 9 GLU F N 1
ATOM 11003 C CA . GLU F 1 15 ? 98.421 -58.887 8.309 1.00 128.81 9 GLU F CA 1
ATOM 11004 C C . GLU F 1 15 ? 99.388 -58.904 7.163 1.00 135.02 9 GLU F C 1
ATOM 11005 O O . GLU F 1 15 ? 99.739 -57.844 6.655 1.00 140.12 9 GLU F O 1
ATOM 11011 N N . THR F 1 16 ? 99.794 -60.105 6.753 1.00 139.06 10 THR F N 1
ATOM 11012 C CA . THR F 1 16 ? 100.835 -60.297 5.720 1.00 145.55 10 THR F CA 1
ATOM 11013 C C . THR F 1 16 ? 100.281 -60.963 4.477 1.00 144.31 10 THR F C 1
ATOM 11014 O O . THR F 1 16 ? 101.063 -61.435 3.639 1.00 144.40 10 THR F O 1
ATOM 11018 N N . LEU F 1 17 ? 98.947 -61.017 4.362 1.00 135.55 11 LEU F N 1
ATOM 11019 C CA . LEU F 1 17 ? 98.325 -61.757 3.276 1.00 135.97 11 LEU F CA 1
ATOM 11020 C C . LEU F 1 17 ? 98.820 -61.233 1.936 1.00 147.89 11 LEU F C 1
ATOM 11021 O O . LEU F 1 17 ? 99.125 -62.025 1.034 1.00 154.48 11 LEU F O 1
ATOM 11026 N N . HIS F 1 18 ? 98.911 -59.907 1.812 1.00 154.27 12 HIS F N 1
ATOM 11027 C CA . HIS F 1 18 ? 99.486 -59.275 0.616 1.00 163.32 12 HIS F CA 1
ATOM 11028 C C . HIS F 1 18 ? 100.737 -58.476 0.939 1.00 170.41 12 HIS F C 1
ATOM 11029 O O . HIS F 1 18 ? 100.818 -57.846 1.992 1.00 168.16 12 HIS F O 1
ATOM 11036 N N . ASP F 1 19 ? 101.711 -58.507 0.029 1.00 179.22 13 ASP F N 1
ATOM 11037 C CA . ASP F 1 19 ? 102.978 -57.807 0.241 1.00 183.69 13 ASP F CA 1
ATOM 11038 C C . ASP F 1 19 ? 102.852 -56.289 0.136 1.00 177.75 13 ASP F C 1
ATOM 11039 O O . ASP F 1 19 ? 103.607 -55.556 0.787 1.00 179.39 13 ASP F O 1
ATOM 11044 N N . GLN F 1 20 ? 101.896 -55.829 -0.667 1.00 167.06 14 GLN F N 1
ATOM 11045 C CA . GLN F 1 20 ? 101.800 -54.423 -1.019 1.00 166.52 14 GLN F CA 1
ATOM 11046 C C . GLN F 1 20 ? 100.979 -53.555 -0.081 1.00 162.67 14 GLN F C 1
ATOM 11047 O O . GLN F 1 20 ? 101.093 -52.330 -0.124 1.00 164.43 14 GLN F O 1
ATOM 11053 N N . PHE F 1 21 ? 100.147 -54.179 0.747 1.00 157.09 15 PHE F N 1
ATOM 11054 C CA . PHE F 1 21 ? 99.239 -53.454 1.617 1.00 153.19 15 PHE F CA 1
ATOM 11055 C C . PHE F 1 21 ? 98.609 -54.431 2.606 1.00 147.56 15 PHE F C 1
ATOM 11056 O O . PHE F 1 21 ? 98.614 -55.649 2.379 1.00 148.13 15 PHE F O 1
ATOM 11064 N N . GLY F 1 22 ? 98.034 -53.903 3.680 1.00 139.57 16 GLY F N 1
ATOM 11065 C CA . GLY F 1 22 ? 97.312 -54.754 4.605 1.00 135.78 16 GLY F CA 1
ATOM 11066 C C . GLY F 1 22 ? 96.423 -54.023 5.596 1.00 126.44 16 GLY F C 1
ATOM 11067 O O . GLY F 1 22 ? 96.214 -52.815 5.498 1.00 128.71 16 GLY F O 1
ATOM 11068 N N . GLN F 1 23 ? 95.891 -54.787 6.539 1.00 114.37 17 GLN F N 1
ATOM 11069 C CA . GLN F 1 23 ? 95.272 -54.226 7.721 1.00 110.69 17 GLN F CA 1
ATOM 11070 C C . GLN F 1 23 ? 96.191 -54.529 8.906 1.00 111.45 17 GLN F C 1
ATOM 11071 O O . GLN F 1 23 ? 96.955 -55.502 8.855 1.00 113.26 17 GLN F O 1
ATOM 11077 N N . TYR F 1 24 ? 96.137 -53.685 9.943 1.00 108.94 18 TYR F N 1
ATOM 11078 C CA . TYR F 1 24 ? 96.887 -53.911 11.176 1.00 111.16 18 TYR F CA 1
ATOM 11079 C C . TYR F 1 24 ? 96.034 -53.591 12.390 1.00 108.41 18 TYR F C 1
ATOM 11080 O O . TYR F 1 24 ? 95.040 -52.842 12.280 1.00 104.49 18 TYR F O 1
ATOM 11089 N N . PHE F 1 25 ? 96.441 -54.138 13.543 1.00 109.59 19 PHE F N 1
ATOM 11090 C CA . PHE F 1 25 ? 95.686 -53.997 14.798 1.00 109.30 19 PHE F CA 1
ATOM 11091 C C . PHE F 1 25 ? 96.579 -53.721 15.984 1.00 116.47 19 PHE F C 1
ATOM 11092 O O . PHE F 1 25 ? 97.673 -54.291 16.110 1.00 123.11 19 PHE F O 1
ATOM 11100 N N . ALA F 1 26 ? 96.090 -52.877 16.887 1.00 116.93 20 ALA F N 1
ATOM 11101 C CA . ALA F 1 26 ? 96.733 -52.719 18.185 1.00 120.64 20 ALA F CA 1
ATOM 11102 C C . ALA F 1 26 ? 96.575 -54.046 18.894 1.00 119.76 20 ALA F C 1
ATOM 11103 O O . ALA F 1 26 ? 95.559 -54.720 18.711 1.00 115.35 20 ALA F O 1
ATOM 11105 N N . VAL F 1 27 ? 97.588 -54.437 19.660 1.00 124.89 21 VAL F N 1
ATOM 11106 C CA . VAL F 1 27 ? 97.480 -55.587 20.551 1.00 123.43 21 VAL F CA 1
ATOM 11107 C C . VAL F 1 27 ? 97.375 -55.094 21.995 1.00 123.81 21 VAL F C 1
ATOM 11108 O O . VAL F 1 27 ? 98.251 -54.378 22.473 1.00 126.91 21 VAL F O 1
ATOM 11112 N N . ASP F 1 28 ? 96.284 -55.455 22.666 1.00 120.55 22 ASP F N 1
ATOM 11113 C CA . ASP F 1 28 ? 96.096 -55.151 24.079 1.00 123.47 22 ASP F CA 1
ATOM 11114 C C . ASP F 1 28 ? 96.648 -56.268 24.929 1.00 124.74 22 ASP F C 1
ATOM 11115 O O . ASP F 1 28 ? 97.037 -56.027 26.060 1.00 128.98 22 ASP F O 1
ATOM 11120 N N . ASN F 1 29 ? 96.675 -57.481 24.383 1.00 122.71 23 ASN F N 1
ATOM 11121 C CA . ASN F 1 29 ? 97.103 -58.667 25.116 1.00 128.11 23 ASN F CA 1
ATOM 11122 C C . ASN F 1 29 ? 97.153 -59.920 24.223 1.00 124.69 23 ASN F C 1
ATOM 11123 O O . ASN F 1 29 ? 96.175 -60.244 23.556 1.00 121.86 23 ASN F O 1
ATOM 11128 N N . VAL F 1 30 ? 98.265 -60.641 24.209 1.00 126.95 24 VAL F N 1
ATOM 11129 C CA . VAL F 1 30 ? 98.315 -61.891 23.445 1.00 125.99 24 VAL F CA 1
ATOM 11130 C C . VAL F 1 30 ? 97.860 -63.065 24.307 1.00 127.45 24 VAL F C 1
ATOM 11131 O O . VAL F 1 30 ? 98.450 -63.370 25.343 1.00 129.76 24 VAL F O 1
ATOM 11135 N N . LEU F 1 31 ? 96.801 -63.732 23.870 1.00 124.77 25 LEU F N 1
ATOM 11136 C CA . LEU F 1 31 ? 96.285 -64.881 24.611 1.00 126.99 25 LEU F CA 1
ATOM 11137 C C . LEU F 1 31 ? 97.061 -66.170 24.278 1.00 134.44 25 LEU F C 1
ATOM 11138 O O . LEU F 1 31 ? 97.177 -67.068 25.119 1.00 138.18 25 LEU F O 1
ATOM 11143 N N . TYR F 1 32 ? 97.579 -66.261 23.053 1.00 135.68 26 TYR F N 1
ATOM 11144 C CA . TYR F 1 32 ? 98.267 -67.463 22.597 1.00 141.22 26 TYR F CA 1
ATOM 11145 C C . TYR F 1 32 ? 99.190 -67.138 21.430 1.00 144.42 26 TYR F C 1
ATOM 11146 O O . TYR F 1 32 ? 98.834 -66.344 20.572 1.00 144.77 26 TYR F O 1
ATOM 11155 N N . HIS F 1 33 ? 100.365 -67.754 21.393 1.00 151.84 27 HIS F N 1
ATOM 11156 C CA . HIS F 1 33 ? 101.277 -67.597 20.258 1.00 158.19 27 HIS F CA 1
ATOM 11157 C C . HIS F 1 33 ? 102.188 -68.827 20.093 1.00 172.48 27 HIS F C 1
ATOM 11158 O O . HIS F 1 33 ? 102.878 -69.242 21.024 1.00 178.24 27 HIS F O 1
ATOM 11165 N N . GLU F 1 34 ? 102.188 -69.409 18.904 1.00 182.15 28 GLU F N 1
ATOM 11166 C CA . GLU F 1 34 ? 103.053 -70.540 18.611 1.00 195.59 28 GLU F CA 1
ATOM 11167 C C . GLU F 1 34 ? 103.807 -70.278 17.317 1.00 199.27 28 GLU F C 1
ATOM 11168 O O . GLU F 1 34 ? 103.194 -70.176 16.257 1.00 211.13 28 GLU F O 1
ATOM 11174 N N . GLN F 1 39 ? 104.981 -73.108 10.564 1.00 204.11 33 GLN F N 1
ATOM 11175 C CA . GLN F 1 39 ? 103.641 -72.763 11.055 1.00 194.06 33 GLN F CA 1
ATOM 11176 C C . GLN F 1 39 ? 103.638 -71.660 12.151 1.00 189.48 33 GLN F C 1
ATOM 11177 O O . GLN F 1 39 ? 104.397 -71.765 13.117 1.00 200.23 33 GLN F O 1
ATOM 11183 N N . ASP F 1 40 ? 102.809 -70.613 12.000 1.00 177.40 34 ASP F N 1
ATOM 11184 C CA . ASP F 1 40 ? 102.720 -69.528 12.997 1.00 172.36 34 ASP F CA 1
ATOM 11185 C C . ASP F 1 40 ? 101.271 -69.170 13.311 1.00 162.13 34 ASP F C 1
ATOM 11186 O O . ASP F 1 40 ? 100.568 -68.622 12.459 1.00 163.39 34 ASP F O 1
ATOM 11191 N N . LEU F 1 41 ? 100.845 -69.440 14.547 1.00 156.32 35 LEU F N 1
ATOM 11192 C CA . LEU F 1 41 ? 99.428 -69.319 14.944 1.00 144.76 35 LEU F CA 1
ATOM 11193 C C . LEU F 1 41 ? 99.314 -68.399 16.145 1.00 140.24 35 LEU F C 1
ATOM 11194 O O . LEU F 1 41 ? 100.068 -68.548 17.110 1.00 144.44 35 LEU F O 1
ATOM 11199 N N . ILE F 1 42 ? 98.374 -67.455 16.098 1.00 131.59 36 ILE F N 1
ATOM 11200 C CA . ILE F 1 42 ? 98.252 -66.441 17.163 1.00 127.47 36 ILE F CA 1
ATOM 11201 C C . ILE F 1 42 ? 96.806 -66.121 17.508 1.00 118.25 36 ILE F C 1
ATOM 11202 O O . ILE F 1 42 ? 95.929 -66.190 16.668 1.00 110.89 36 ILE F O 1
ATOM 11207 N N . ILE F 1 43 ? 96.579 -65.775 18.765 1.00 120.28 37 ILE F N 1
ATOM 11208 C CA . ILE F 1 43 ? 95.313 -65.195 19.218 1.00 116.47 37 ILE F CA 1
ATOM 11209 C C . ILE F 1 43 ? 95.609 -64.057 20.174 1.00 119.58 37 ILE F C 1
ATOM 11210 O O . ILE F 1 43 ? 96.302 -64.244 21.199 1.00 120.19 37 ILE F O 1
ATOM 11215 N N . PHE F 1 44 ? 95.098 -62.875 19.833 1.00 120.13 38 PHE F N 1
ATOM 11216 C CA . PHE F 1 44 ? 95.274 -61.699 20.686 1.00 124.98 38 PHE F CA 1
ATOM 11217 C C . PHE F 1 44 ? 94.027 -60.852 20.726 1.00 118.44 38 PHE F C 1
ATOM 11218 O O . PHE F 1 44 ? 93.179 -60.935 19.835 1.00 115.80 38 PHE F O 1
ATOM 11226 N N . GLU F 1 45 ? 93.925 -60.030 21.765 1.00 121.51 39 GLU F N 1
ATOM 11227 C CA . GLU F 1 45 ? 92.751 -59.181 21.955 1.00 118.80 39 GLU F CA 1
ATOM 11228 C C . GLU F 1 45 ? 93.071 -57.830 21.374 1.00 110.04 39 GLU F C 1
ATOM 11229 O O . GLU F 1 45 ? 94.149 -57.310 21.553 1.00 110.44 39 GLU F O 1
ATOM 11235 N N . ASN F 1 46 ? 92.110 -57.280 20.664 1.00 104.84 40 ASN F N 1
ATOM 11236 C CA . ASN F 1 46 ? 92.182 -55.936 20.139 1.00 104.61 40 ASN F CA 1
ATOM 11237 C C . ASN F 1 46 ? 90.909 -55.202 20.577 1.00 101.42 40 ASN F C 1
ATOM 11238 O O . ASN F 1 46 ? 89.821 -55.801 20.590 1.00 87.30 40 ASN F O 1
ATOM 11243 N N . ALA F 1 47 ? 91.059 -53.925 20.948 1.00 106.04 41 ALA F N 1
ATOM 11244 C CA . ALA F 1 47 ? 89.929 -53.122 21.451 1.00 103.07 41 ALA F CA 1
ATOM 11245 C C . ALA F 1 47 ? 88.727 -53.087 20.510 1.00 95.05 41 ALA F C 1
ATOM 11246 O O . ALA F 1 47 ? 87.583 -53.141 20.971 1.00 94.07 41 ALA F O 1
ATOM 11248 N N . ALA F 1 48 ? 88.985 -53.006 19.204 1.00 90.44 42 ALA F N 1
ATOM 11249 C CA . ALA F 1 48 ? 87.922 -52.846 18.220 1.00 86.94 42 ALA F CA 1
ATOM 11250 C C . ALA F 1 48 ? 87.259 -54.171 17.839 1.00 86.06 42 ALA F C 1
ATOM 11251 O O . ALA F 1 48 ? 86.030 -54.273 17.838 1.00 99.21 42 ALA F O 1
ATOM 11253 N N . PHE F 1 49 ? 88.052 -55.186 17.548 1.00 85.41 43 PHE F N 1
ATOM 11254 C CA . PHE F 1 49 ? 87.515 -56.429 16.984 1.00 85.64 43 PHE F CA 1
ATOM 11255 C C . PHE F 1 49 ? 87.592 -57.621 17.919 1.00 83.15 43 PHE F C 1
ATOM 11256 O O . PHE F 1 49 ? 87.359 -58.747 17.500 1.00 77.99 43 PHE F O 1
ATOM 11264 N N . GLY F 1 50 ? 87.905 -57.374 19.179 1.00 84.74 44 GLY F N 1
ATOM 11265 C CA . GLY F 1 50 ? 87.978 -58.448 20.155 1.00 87.50 44 GLY F CA 1
ATOM 11266 C C . GLY F 1 50 ? 89.074 -59.432 19.806 1.00 90.09 44 GLY F C 1
ATOM 11267 O O . GLY F 1 50 ? 90.137 -59.053 19.307 1.00 95.67 44 GLY F O 1
ATOM 11268 N N . ARG F 1 51 ? 88.826 -60.703 20.081 1.00 88.83 45 ARG F N 1
ATOM 11269 C CA . ARG F 1 51 ? 89.842 -61.724 19.896 1.00 91.08 45 ARG F CA 1
ATOM 11270 C C . ARG F 1 51 ? 90.044 -61.945 18.421 1.00 90.69 45 ARG F C 1
ATOM 11271 O O . ARG F 1 51 ? 89.071 -62.080 17.685 1.00 86.52 45 ARG F O 1
ATOM 11279 N N . VAL F 1 52 ? 91.308 -61.988 17.998 1.00 94.59 46 VAL F N 1
ATOM 11280 C CA . VAL F 1 52 ? 91.668 -62.086 16.584 1.00 92.26 46 VAL F CA 1
ATOM 11281 C C . VAL F 1 52 ? 92.522 -63.334 16.414 1.00 95.86 46 VAL F C 1
ATOM 11282 O O . VAL F 1 52 ? 93.538 -63.437 17.077 1.00 104.18 46 VAL F O 1
ATOM 11286 N N . MET F 1 53 ? 92.112 -64.282 15.564 1.00 92.74 47 MET F N 1
ATOM 11287 C CA . MET F 1 53 ? 92.943 -65.454 15.262 1.00 96.25 47 MET F CA 1
ATOM 11288 C C . MET F 1 53 ? 93.616 -65.226 13.920 1.00 97.72 47 MET F C 1
ATOM 11289 O O . MET F 1 53 ? 92.974 -64.787 12.977 1.00 93.15 47 MET F O 1
ATOM 11294 N N . ALA F 1 54 ? 94.906 -65.534 13.840 1.00 104.48 48 ALA F N 1
ATOM 11295 C CA . ALA F 1 54 ? 95.693 -65.334 12.618 1.00 108.36 48 ALA F CA 1
ATOM 11296 C C . ALA F 1 54 ? 96.702 -66.462 12.450 1.00 116.96 48 ALA F C 1
ATOM 11297 O O . ALA F 1 54 ? 97.405 -66.855 13.404 1.00 120.38 48 ALA F O 1
ATOM 11299 N N . LEU F 1 55 ? 96.775 -66.970 11.223 1.00 119.90 49 LEU F N 1
ATOM 11300 C CA . LEU F 1 55 ? 97.614 -68.118 10.904 1.00 126.20 49 LEU F CA 1
ATOM 11301 C C . LEU F 1 55 ? 98.550 -67.789 9.738 1.00 129.28 49 LEU F C 1
ATOM 11302 O O . LEU F 1 55 ? 98.130 -67.452 8.626 1.00 124.84 49 LEU F O 1
ATOM 11307 N N . ASP F 1 56 ? 99.836 -67.889 10.010 1.00 137.30 50 ASP F N 1
ATOM 11308 C CA . ASP F 1 56 ? 100.854 -67.541 9.027 1.00 144.22 50 ASP F CA 1
ATOM 11309 C C . ASP F 1 56 ? 100.618 -66.120 8.467 1.00 138.55 50 ASP F C 1
ATOM 11310 O O . ASP F 1 56 ? 100.754 -65.861 7.273 1.00 136.77 50 ASP F O 1
ATOM 11315 N N . GLY F 1 57 ? 100.264 -65.206 9.369 1.00 134.81 51 GLY F N 1
ATOM 11316 C CA . GLY F 1 57 ? 100.170 -63.792 9.057 1.00 132.56 51 GLY F CA 1
ATOM 11317 C C . GLY F 1 57 ? 98.868 -63.402 8.391 1.00 128.89 51 GLY F C 1
ATOM 11318 O O . GLY F 1 57 ? 98.711 -62.251 7.992 1.00 130.57 51 GLY F O 1
ATOM 11319 N N . VAL F 1 58 ? 97.925 -64.338 8.286 1.00 123.24 52 VAL F N 1
ATOM 11320 C CA . VAL F 1 58 ? 96.679 -64.086 7.586 1.00 120.07 52 VAL F CA 1
ATOM 11321 C C . VAL F 1 58 ? 95.463 -64.222 8.558 1.00 113.82 52 VAL F C 1
ATOM 11322 O O . VAL F 1 58 ? 95.293 -65.261 9.213 1.00 113.95 52 VAL F O 1
ATOM 11326 N N . VAL F 1 59 ? 94.649 -63.162 8.676 1.00 105.58 53 VAL F N 1
ATOM 11327 C CA . VAL F 1 59 ? 93.551 -63.145 9.645 1.00 98.29 53 VAL F CA 1
ATOM 11328 C C . VAL F 1 59 ? 92.513 -64.189 9.268 1.00 95.17 53 VAL F C 1
ATOM 11329 O O . VAL F 1 59 ? 92.021 -64.194 8.154 1.00 94.30 53 VAL F O 1
ATOM 11333 N N . GLN F 1 60 ? 92.191 -65.072 10.206 1.00 96.92 54 GLN F N 1
ATOM 11334 C CA . GLN F 1 60 ? 91.234 -66.162 9.973 1.00 95.90 54 GLN F CA 1
ATOM 11335 C C . GLN F 1 60 ? 89.841 -65.779 10.417 1.00 88.17 54 GLN F C 1
ATOM 11336 O O . GLN F 1 60 ? 88.876 -66.048 9.732 1.00 87.92 54 GLN F O 1
ATOM 11342 N N . THR F 1 61 ? 89.749 -65.169 11.587 1.00 85.39 55 THR F N 1
ATOM 11343 C CA . THR F 1 61 ? 88.483 -64.778 12.145 1.00 81.90 55 THR F CA 1
ATOM 11344 C C . THR F 1 61 ? 88.693 -63.755 13.258 1.00 82.12 55 THR F C 1
ATOM 11345 O O . THR F 1 61 ? 89.807 -63.513 13.717 1.00 87.63 55 THR F O 1
ATOM 11349 N N . THR F 1 62 ? 87.601 -63.130 13.656 1.00 78.47 56 THR F N 1
ATOM 11350 C CA . THR F 1 62 ? 87.621 -62.045 14.611 1.00 77.76 56 THR F CA 1
ATOM 11351 C C . THR F 1 62 ? 86.347 -62.135 15.406 1.00 76.31 56 THR F C 1
ATOM 11352 O O . THR F 1 62 ? 85.271 -62.351 14.839 1.00 77.83 56 THR F O 1
ATOM 11356 N N . GLU F 1 63 ? 86.463 -61.953 16.714 1.00 75.71 57 GLU F N 1
ATOM 11357 C CA . GLU F 1 63 ? 85.345 -62.140 17.613 1.00 72.56 57 GLU F CA 1
ATOM 11358 C C . GLU F 1 63 ? 84.193 -61.249 17.213 1.00 67.46 57 GLU F C 1
ATOM 11359 O O . GLU F 1 63 ? 83.065 -61.717 17.145 1.00 61.61 57 GLU F O 1
ATOM 11365 N N . ARG F 1 64 ? 84.497 -59.992 16.901 1.00 71.16 58 ARG F N 1
ATOM 11366 C CA . ARG F 1 64 ? 83.486 -58.941 16.724 1.00 72.33 58 ARG F CA 1
ATOM 11367 C C . ARG F 1 64 ? 82.744 -58.939 15.404 1.00 63.88 58 ARG F C 1
ATOM 11368 O O . ARG F 1 64 ? 81.609 -58.506 15.365 1.00 60.87 58 ARG F O 1
ATOM 11376 N N . ASP F 1 65 ? 83.348 -59.446 14.339 1.00 63.20 59 ASP F N 1
ATOM 11377 C CA . ASP F 1 65 ? 82.697 -59.389 13.025 1.00 61.57 59 ASP F CA 1
ATOM 11378 C C . ASP F 1 65 ? 82.400 -60.726 12.353 1.00 60.13 59 ASP F C 1
ATOM 11379 O O . ASP F 1 65 ? 81.864 -60.753 11.256 1.00 58.80 59 ASP F O 1
ATOM 11384 N N . GLU F 1 66 ? 82.754 -61.829 12.997 1.00 64.09 60 GLU F N 1
ATOM 11385 C CA . GLU F 1 66 ? 82.505 -63.156 12.441 1.00 65.08 60 GLU F CA 1
ATOM 11386 C C . GLU F 1 66 ? 81.034 -63.365 12.121 1.00 61.41 60 GLU F C 1
ATOM 11387 O O . GLU F 1 66 ? 80.688 -64.010 11.125 1.00 65.13 60 GLU F O 1
ATOM 11393 N N . PHE F 1 67 ? 80.151 -62.786 12.913 1.00 57.93 61 PHE F N 1
ATOM 11394 C CA . PHE F 1 67 ? 78.751 -62.956 12.619 1.00 54.92 61 PHE F CA 1
ATOM 11395 C C . PHE F 1 67 ? 78.390 -62.677 11.156 1.00 55.44 61 PHE F C 1
ATOM 11396 O O . PHE F 1 67 ? 77.542 -63.385 10.564 1.00 55.83 61 PHE F O 1
ATOM 11404 N N . ILE F 1 68 ? 79.011 -61.671 10.553 1.00 53.96 62 ILE F N 1
ATOM 11405 C CA . ILE F 1 68 ? 78.605 -61.309 9.200 1.00 53.91 62 ILE F CA 1
ATOM 11406 C C . ILE F 1 68 ? 78.907 -62.488 8.315 1.00 54.61 62 ILE F C 1
ATOM 11407 O O . ILE F 1 68 ? 78.039 -62.984 7.575 1.00 50.56 62 ILE F O 1
ATOM 11412 N N . TYR F 1 69 ? 80.138 -62.960 8.438 1.00 57.52 63 TYR F N 1
ATOM 11413 C CA . TYR F 1 69 ? 80.611 -64.069 7.625 1.00 62.70 63 TYR F CA 1
ATOM 11414 C C . TYR F 1 69 ? 79.727 -65.291 7.822 1.00 60.84 63 TYR F C 1
ATOM 11415 O O . TYR F 1 69 ? 79.176 -65.855 6.866 1.00 64.51 63 TYR F O 1
ATOM 11424 N N . HIS F 1 70 ? 79.562 -65.687 9.067 1.00 56.85 64 HIS F N 1
ATOM 11425 C CA . HIS F 1 70 ? 78.873 -66.926 9.323 1.00 58.55 64 HIS F CA 1
ATOM 11426 C C . HIS F 1 70 ? 77.380 -66.836 9.077 1.00 56.48 64 HIS F C 1
ATOM 11427 O O . HIS F 1 70 ? 76.807 -67.788 8.584 1.00 54.58 64 HIS F O 1
ATOM 11434 N N . GLU F 1 71 ? 76.749 -65.711 9.401 1.00 56.07 65 GLU F N 1
ATOM 11435 C CA . GLU F 1 71 ? 75.337 -65.557 9.051 1.00 59.70 65 GLU F CA 1
ATOM 11436 C C . GLU F 1 71 ? 75.128 -65.721 7.557 1.00 57.05 65 GLU F C 1
ATOM 11437 O O . GLU F 1 71 ? 74.283 -66.514 7.143 1.00 55.64 65 GLU F O 1
ATOM 11443 N N . MET F 1 72 ? 75.919 -64.996 6.756 1.00 53.87 66 MET F N 1
ATOM 11444 C CA . MET F 1 72 ? 75.677 -64.959 5.327 1.00 52.52 66 MET F CA 1
ATOM 11445 C C . MET F 1 72 ? 76.057 -66.291 4.725 1.00 54.43 66 MET F C 1
ATOM 11446 O O . MET F 1 72 ? 75.524 -66.692 3.696 1.00 55.39 66 MET F O 1
ATOM 11451 N N . MET F 1 73 ? 76.948 -67.006 5.374 1.00 57.18 67 MET F N 1
ATOM 11452 C CA . MET F 1 73 ? 77.374 -68.239 4.780 1.00 65.68 67 MET F CA 1
ATOM 11453 C C . MET F 1 73 ? 76.391 -69.364 5.055 1.00 69.07 67 MET F C 1
ATOM 11454 O O . MET F 1 73 ? 76.373 -70.379 4.367 1.00 74.53 67 MET F O 1
ATOM 11459 N N . THR F 1 74 ? 75.547 -69.170 6.046 1.00 71.90 68 THR F N 1
ATOM 11460 C CA . THR F 1 74 ? 74.725 -70.259 6.532 1.00 71.67 68 THR F CA 1
ATOM 11461 C C . THR F 1 74 ? 73.250 -70.057 6.150 1.00 68.07 68 THR F C 1
ATOM 11462 O O . THR F 1 74 ? 72.583 -70.976 5.667 1.00 67.06 68 THR F O 1
ATOM 11466 N N . HIS F 1 75 ? 72.748 -68.847 6.339 1.00 62.21 69 HIS F N 1
ATOM 11467 C CA . HIS F 1 75 ? 71.321 -68.630 6.236 1.00 59.04 69 HIS F CA 1
ATOM 11468 C C . HIS F 1 75 ? 70.856 -68.465 4.806 1.00 60.60 69 HIS F C 1
ATOM 11469 O O . HIS F 1 75 ? 69.785 -68.943 4.478 1.00 61.42 69 HIS F O 1
ATOM 11476 N N . VAL F 1 76 ? 71.665 -67.819 3.963 1.00 58.98 70 VAL F N 1
ATOM 11477 C CA . VAL F 1 76 ? 71.307 -67.627 2.565 1.00 56.09 70 VAL F CA 1
ATOM 11478 C C . VAL F 1 76 ? 70.937 -68.962 1.932 1.00 57.49 70 VAL F C 1
ATOM 11479 O O . VAL F 1 76 ? 69.859 -69.109 1.401 1.00 53.42 70 VAL F O 1
ATOM 11483 N N . PRO F 1 77 ? 71.810 -69.960 2.010 1.00 66.46 71 PRO F N 1
ATOM 11484 C CA . PRO F 1 77 ? 71.413 -71.254 1.412 1.00 72.27 71 PRO F CA 1
ATOM 11485 C C . PRO F 1 77 ? 70.335 -71.995 2.188 1.00 71.60 71 PRO F C 1
ATOM 11486 O O . PRO F 1 77 ? 69.350 -72.464 1.569 1.00 72.27 71 PRO F O 1
ATOM 11490 N N . LEU F 1 78 ? 70.478 -72.080 3.513 1.00 61.21 72 LEU F N 1
ATOM 11491 C CA . LEU F 1 78 ? 69.480 -72.828 4.276 1.00 58.56 72 LEU F CA 1
ATOM 11492 C C . LEU F 1 78 ? 68.043 -72.324 4.039 1.00 57.93 72 LEU F C 1
ATOM 11493 O O . LEU F 1 78 ? 67.136 -73.139 3.920 1.00 65.63 72 LEU F O 1
ATOM 11498 N N . LEU F 1 79 ? 67.822 -71.011 3.998 1.00 51.85 73 LEU F N 1
ATOM 11499 C CA . LEU F 1 79 ? 66.493 -70.483 3.779 1.00 50.20 73 LEU F CA 1
ATOM 11500 C C . LEU F 1 79 ? 66.136 -70.440 2.285 1.00 55.00 73 LEU F C 1
ATOM 11501 O O . LEU F 1 79 ? 64.963 -70.370 1.940 1.00 53.61 73 LEU F O 1
ATOM 11506 N N . ALA F 1 80 ? 67.118 -70.460 1.383 1.00 59.50 74 ALA F N 1
ATOM 11507 C CA . ALA F 1 80 ? 66.792 -70.465 -0.048 1.00 59.42 74 ALA F CA 1
ATOM 11508 C C . ALA F 1 80 ? 66.357 -71.866 -0.408 1.00 66.39 74 ALA F C 1
ATOM 11509 O O . ALA F 1 80 ? 65.341 -72.059 -1.054 1.00 69.71 74 ALA F O 1
ATOM 11511 N N . HIS F 1 81 ? 67.147 -72.854 0.007 1.00 68.02 75 HIS F N 1
ATOM 11512 C CA . HIS F 1 81 ? 66.652 -74.208 0.078 1.00 71.17 75 HIS F CA 1
ATOM 11513 C C . HIS F 1 81 ? 65.501 -74.101 1.056 1.00 75.15 75 HIS F C 1
ATOM 11514 O O . HIS F 1 81 ? 65.547 -73.317 2.009 1.00 71.72 75 HIS F O 1
ATOM 11521 N N . GLY F 1 82 ? 64.431 -74.832 0.851 1.00 79.78 76 GLY F N 1
ATOM 11522 C CA . GLY F 1 82 ? 63.315 -74.627 1.775 1.00 79.81 76 GLY F CA 1
ATOM 11523 C C . GLY F 1 82 ? 63.480 -75.420 3.026 1.00 75.97 76 GLY F C 1
ATOM 11524 O O . GLY F 1 82 ? 63.182 -74.939 4.111 1.00 66.03 76 GLY F O 1
ATOM 11525 N N . HIS F 1 83 ? 63.971 -76.639 2.820 1.00 81.37 77 HIS F N 1
ATOM 11526 C CA . HIS F 1 83 ? 63.743 -77.745 3.726 1.00 89.93 77 HIS F CA 1
ATOM 11527 C C . HIS F 1 83 ? 65.023 -78.562 3.901 1.00 89.31 77 HIS F C 1
ATOM 11528 O O . HIS F 1 83 ? 65.067 -79.767 3.617 1.00 87.11 77 HIS F O 1
ATOM 11535 N N . ALA F 1 84 ? 66.067 -77.887 4.370 1.00 82.78 78 ALA F N 1
ATOM 11536 C CA . ALA F 1 84 ? 67.335 -78.532 4.587 1.00 80.85 78 ALA F CA 1
ATOM 11537 C C . ALA F 1 84 ? 67.256 -79.308 5.886 1.00 83.61 78 ALA F C 1
ATOM 11538 O O . ALA F 1 84 ? 67.090 -78.705 6.948 1.00 81.29 78 ALA F O 1
ATOM 11540 N N . LYS F 1 85 ? 67.358 -80.636 5.805 1.00 90.23 79 LYS F N 1
ATOM 11541 C CA . LYS F 1 85 ? 67.331 -81.485 7.006 1.00 97.82 79 LYS F CA 1
ATOM 11542 C C . LYS F 1 85 ? 68.723 -81.940 7.447 1.00 101.31 79 LYS F C 1
ATOM 11543 O O . LYS F 1 85 ? 68.953 -82.147 8.651 1.00 102.87 79 LYS F O 1
ATOM 11549 N N . HIS F 1 86 ? 69.644 -82.081 6.487 1.00 103.33 80 HIS F N 1
ATOM 11550 C CA . HIS F 1 86 ? 71.022 -82.517 6.781 1.00 107.07 80 HIS F CA 1
ATOM 11551 C C . HIS F 1 86 ? 72.061 -81.618 6.161 1.00 102.12 80 HIS F C 1
ATOM 11552 O O . HIS F 1 86 ? 72.035 -81.379 4.960 1.00 103.94 80 HIS F O 1
ATOM 11559 N N . VAL F 1 87 ? 72.986 -81.145 6.985 1.00 99.91 81 VAL F N 1
ATOM 11560 C CA . VAL F 1 87 ? 73.986 -80.198 6.553 1.00 98.47 81 VAL F CA 1
ATOM 11561 C C . VAL F 1 87 ? 75.375 -80.745 6.815 1.00 104.81 81 VAL F C 1
ATOM 11562 O O . VAL F 1 87 ? 75.624 -81.422 7.824 1.00 109.20 81 VAL F O 1
ATOM 11566 N N . LEU F 1 88 ? 76.278 -80.469 5.880 1.00 108.41 82 LEU F N 1
ATOM 11567 C CA . LEU F 1 88 ? 77.689 -80.818 6.032 1.00 109.61 82 LEU F CA 1
ATOM 11568 C C . LEU F 1 88 ? 78.484 -79.535 6.047 1.00 101.70 82 LEU F C 1
ATOM 11569 O O . LEU F 1 88 ? 78.328 -78.715 5.152 1.00 103.12 82 LEU F O 1
ATOM 11574 N N . ILE F 1 89 ? 79.316 -79.369 7.062 1.00 98.90 83 ILE F N 1
ATOM 11575 C CA . ILE F 1 89 ? 80.237 -78.254 7.136 1.00 98.23 83 ILE F CA 1
ATOM 11576 C C . ILE F 1 89 ? 81.662 -78.768 6.897 1.00 101.80 83 ILE F C 1
ATOM 11577 O O . ILE F 1 89 ? 82.126 -79.684 7.569 1.00 99.77 83 ILE F O 1
ATOM 11582 N N . ILE F 1 90 ? 82.341 -78.165 5.930 1.00 104.27 84 ILE F N 1
ATOM 11583 C CA . ILE F 1 90 ? 83.724 -78.509 5.610 1.00 111.56 84 ILE F CA 1
ATOM 11584 C C . ILE F 1 90 ? 84.636 -77.361 5.977 1.00 111.16 84 ILE F C 1
ATOM 11585 O O . ILE F 1 90 ? 84.473 -76.259 5.475 1.00 107.82 84 ILE F O 1
ATOM 11590 N N . GLY F 1 91 ? 85.619 -77.632 6.830 1.00 117.10 85 GLY F N 1
ATOM 11591 C CA . GLY F 1 91 ? 86.329 -76.569 7.533 1.00 110.07 85 GLY F CA 1
ATOM 11592 C C . GLY F 1 91 ? 85.442 -76.125 8.687 1.00 102.31 85 GLY F C 1
ATOM 11593 O O . GLY F 1 91 ? 84.653 -76.910 9.231 1.00 99.76 85 GLY F O 1
ATOM 11594 N N . GLY F 1 92 ? 85.553 -74.864 9.055 1.00 96.92 86 GLY F N 1
ATOM 11595 C CA . GLY F 1 92 ? 84.789 -74.336 10.185 1.00 99.51 86 GLY F CA 1
ATOM 11596 C C . GLY F 1 92 ? 85.165 -74.922 11.546 1.00 103.72 86 GLY F C 1
ATOM 11597 O O . GLY F 1 92 ? 84.287 -75.344 12.305 1.00 108.87 86 GLY F O 1
ATOM 11598 N N . GLY F 1 93 ? 86.459 -74.951 11.853 1.00 103.10 87 GLY F N 1
ATOM 11599 C CA . GLY F 1 93 ? 86.919 -75.463 13.132 1.00 108.07 87 GLY F CA 1
ATOM 11600 C C . GLY F 1 93 ? 86.496 -74.573 14.298 1.00 105.01 87 GLY F C 1
ATOM 11601 O O . GLY F 1 93 ? 86.342 -75.041 15.436 1.00 102.83 87 GLY F O 1
ATOM 11602 N N . ASP F 1 94 ? 86.319 -73.283 14.027 1.00 100.44 88 ASP F N 1
ATOM 11603 C CA . ASP F 1 94 ? 85.890 -72.352 15.080 1.00 98.75 88 ASP F CA 1
ATOM 11604 C C . ASP F 1 94 ? 84.504 -72.671 15.650 1.00 97.06 88 ASP F C 1
ATOM 11605 O O . ASP F 1 94 ? 84.231 -72.404 16.823 1.00 103.36 88 ASP F O 1
ATOM 11610 N N . GLY F 1 95 ? 83.643 -73.262 14.831 1.00 98.20 89 GLY F N 1
ATOM 11611 C CA . GLY F 1 95 ? 82.303 -73.671 15.260 1.00 95.57 89 GLY F CA 1
ATOM 11612 C C . GLY F 1 95 ? 81.241 -72.576 15.137 1.00 90.48 89 GLY F C 1
ATOM 11613 O O . GLY F 1 95 ? 80.081 -72.746 15.561 1.00 84.31 89 GLY F O 1
ATOM 11614 N N . ALA F 1 96 ? 81.634 -71.432 14.582 1.00 87.62 90 ALA F N 1
ATOM 11615 C CA . ALA F 1 96 ? 80.695 -70.345 14.360 1.00 81.89 90 ALA F CA 1
ATOM 11616 C C . ALA F 1 96 ? 79.626 -70.808 13.403 1.00 77.34 90 ALA F C 1
ATOM 11617 O O . ALA F 1 96 ? 78.440 -70.602 13.640 1.00 74.20 90 ALA F O 1
ATOM 11619 N N . MET F 1 97 ? 80.065 -71.444 12.326 1.00 76.02 91 MET F N 1
ATOM 11620 C CA . MET F 1 97 ? 79.151 -72.014 11.337 1.00 74.32 91 MET F CA 1
ATOM 11621 C C . MET F 1 97 ? 78.190 -73.019 11.985 1.00 73.54 91 MET F C 1
ATOM 11622 O O . MET F 1 97 ? 76.991 -73.001 11.733 1.00 66.43 91 MET F O 1
ATOM 11627 N N . LEU F 1 98 ? 78.731 -73.895 12.826 1.00 79.14 92 LEU F N 1
ATOM 11628 C CA . LEU F 1 98 ? 77.890 -74.857 13.526 1.00 82.50 92 LEU F CA 1
ATOM 11629 C C . LEU F 1 98 ? 76.844 -74.099 14.330 1.00 79.53 92 LEU F C 1
ATOM 11630 O O . LEU F 1 98 ? 75.676 -74.441 14.322 1.00 75.42 92 LEU F O 1
ATOM 11635 N N . ARG F 1 99 ? 77.276 -73.063 15.036 1.00 79.79 93 ARG F N 1
ATOM 11636 C CA . ARG F 1 99 ? 76.355 -72.294 15.850 1.00 75.54 93 ARG F CA 1
ATOM 11637 C C . ARG F 1 99 ? 75.146 -71.867 15.048 1.00 69.00 93 ARG F C 1
ATOM 11638 O O . ARG F 1 99 ? 74.011 -72.038 15.516 1.00 67.03 93 ARG F O 1
ATOM 11646 N N . GLU F 1 100 ? 75.401 -71.293 13.868 1.00 63.34 94 GLU F N 1
ATOM 11647 C CA . GLU F 1 100 ? 74.341 -70.686 13.106 1.00 60.84 94 GLU F CA 1
ATOM 11648 C C . GLU F 1 100 ? 73.462 -71.769 12.519 1.00 62.53 94 GLU F C 1
ATOM 11649 O O . GLU F 1 100 ? 72.238 -71.673 12.583 1.00 60.04 94 GLU F O 1
ATOM 11655 N N . VAL F 1 101 ? 74.066 -72.823 11.978 1.00 65.65 95 VAL F N 1
ATOM 11656 C CA . VAL F 1 101 ? 73.264 -73.899 11.417 1.00 66.56 95 VAL F CA 1
ATOM 11657 C C . VAL F 1 101 ? 72.328 -74.417 12.496 1.00 73.46 95 VAL F C 1
ATOM 11658 O O . VAL F 1 101 ? 71.138 -74.636 12.243 1.00 72.89 95 VAL F O 1
ATOM 11662 N N . THR F 1 102 ? 72.868 -74.555 13.705 1.00 83.09 96 THR F N 1
ATOM 11663 C CA . THR F 1 102 ? 72.129 -74.996 14.901 1.00 87.36 96 THR F CA 1
ATOM 11664 C C . THR F 1 102 ? 70.856 -74.233 15.136 1.00 86.21 96 THR F C 1
ATOM 11665 O O . THR F 1 102 ? 69.903 -74.794 15.682 1.00 88.69 96 THR F O 1
ATOM 11669 N N . ARG F 1 103 ? 70.819 -72.968 14.713 1.00 81.13 97 ARG F N 1
ATOM 11670 C CA . ARG F 1 103 ? 69.652 -72.114 14.989 1.00 76.92 97 ARG F CA 1
ATOM 11671 C C . ARG F 1 103 ? 68.441 -72.434 14.183 1.00 68.90 97 ARG F C 1
ATOM 11672 O O . ARG F 1 103 ? 67.415 -71.872 14.421 1.00 65.57 97 ARG F O 1
ATOM 11680 N N . HIS F 1 104 ? 68.568 -73.338 13.228 1.00 74.07 98 HIS F N 1
ATOM 11681 C CA . HIS F 1 104 ? 67.428 -73.811 12.449 1.00 74.25 98 HIS F CA 1
ATOM 11682 C C . HIS F 1 104 ? 66.846 -75.051 13.091 1.00 75.89 98 HIS F C 1
ATOM 11683 O O . HIS F 1 104 ? 67.423 -76.112 13.017 1.00 72.40 98 HIS F O 1
ATOM 11690 N N . LYS F 1 105 ? 65.677 -74.913 13.693 1.00 79.44 99 LYS F N 1
ATOM 11691 C CA . LYS F 1 105 ? 65.067 -76.034 14.380 1.00 89.35 99 LYS F CA 1
ATOM 11692 C C . LYS F 1 105 ? 64.763 -77.227 13.459 1.00 92.08 99 LYS F C 1
ATOM 11693 O O . LYS F 1 105 ? 64.861 -78.364 13.870 1.00 94.55 99 LYS F O 1
ATOM 11699 N N . ASN F 1 106 ? 64.427 -76.955 12.205 1.00 94.47 100 ASN F N 1
ATOM 11700 C CA . ASN F 1 106 ? 64.089 -78.003 11.243 1.00 94.06 100 ASN F CA 1
ATOM 11701 C C . ASN F 1 106 ? 65.244 -78.910 10.826 1.00 93.58 100 ASN F C 1
ATOM 11702 O O . ASN F 1 106 ? 65.003 -80.002 10.330 1.00 95.47 100 ASN F O 1
ATOM 11707 N N . VAL F 1 107 ? 66.485 -78.446 10.978 1.00 91.62 101 VAL F N 1
ATOM 11708 C CA . VAL F 1 107 ? 67.650 -79.246 10.645 1.00 95.21 101 VAL F CA 1
ATOM 11709 C C . VAL F 1 107 ? 67.693 -80.387 11.613 1.00 108.51 101 VAL F C 1
ATOM 11710 O O . VAL F 1 107 ? 67.530 -80.158 12.813 1.00 115.81 101 VAL F O 1
ATOM 11714 N N . GLU F 1 108 ? 67.906 -81.607 11.117 1.00 112.36 102 GLU F N 1
ATOM 11715 C CA . GLU F 1 108 ? 67.945 -82.760 12.011 1.00 116.89 102 GLU F CA 1
ATOM 11716 C C . GLU F 1 108 ? 69.312 -83.436 12.113 1.00 119.03 102 GLU F C 1
ATOM 11717 O O . GLU F 1 108 ? 69.521 -84.203 13.049 1.00 128.02 102 GLU F O 1
ATOM 11723 N N . SER F 1 109 ? 70.249 -83.151 11.203 1.00 113.39 103 SER F N 1
ATOM 11724 C CA . SER F 1 109 ? 71.628 -83.652 11.369 1.00 115.19 103 SER F CA 1
ATOM 11725 C C . SER F 1 109 ? 72.665 -82.703 10.799 1.00 107.72 103 SER F C 1
ATOM 11726 O O . SER F 1 109 ? 72.468 -82.131 9.738 1.00 103.20 103 SER F O 1
ATOM 11729 N N . ILE F 1 110 ? 73.780 -82.566 11.512 1.00 108.22 104 ILE F N 1
ATOM 11730 C CA . ILE F 1 110 ? 74.873 -81.677 11.121 1.00 103.26 104 ILE F CA 1
ATOM 11731 C C . ILE F 1 110 ? 76.205 -82.420 11.194 1.00 106.57 104 ILE F C 1
ATOM 11732 O O . ILE F 1 110 ? 76.510 -83.051 12.210 1.00 111.05 104 ILE F O 1
ATOM 11737 N N . THR F 1 111 ? 77.002 -82.347 10.138 1.00 105.36 105 THR F N 1
ATOM 11738 C CA . THR F 1 111 ? 78.324 -82.978 10.172 1.00 112.29 105 THR F CA 1
ATOM 11739 C C . THR F 1 111 ? 79.446 -82.006 9.858 1.00 111.78 105 THR F C 1
ATOM 11740 O O . THR F 1 111 ? 79.403 -81.312 8.849 1.00 121.79 105 THR F O 1
ATOM 11744 N N . MET F 1 112 ? 80.452 -81.962 10.718 1.00 112.38 106 MET F N 1
ATOM 11745 C CA . MET F 1 112 ? 81.616 -81.131 10.487 1.00 112.19 106 MET F CA 1
ATOM 11746 C C . MET F 1 112 ? 82.799 -82.045 10.189 1.00 121.20 106 MET F C 1
ATOM 11747 O O . MET F 1 112 ? 83.201 -82.845 11.021 1.00 126.61 106 MET F O 1
ATOM 11752 N N . VAL F 1 113 ? 83.326 -81.945 8.977 1.00 125.62 107 VAL F N 1
ATOM 11753 C CA . VAL F 1 113 ? 84.552 -82.618 8.610 1.00 132.21 107 VAL F CA 1
ATOM 11754 C C . VAL F 1 113 ? 85.689 -81.624 8.786 1.00 135.77 107 VAL F C 1
ATOM 11755 O O . VAL F 1 113 ? 85.601 -80.493 8.306 1.00 130.71 107 VAL F O 1
ATOM 11759 N N . GLU F 1 114 ? 86.747 -82.037 9.479 1.00 149.91 108 GLU F N 1
ATOM 11760 C CA . GLU F 1 114 ? 87.863 -81.145 9.779 1.00 158.53 108 GLU F CA 1
ATOM 11761 C C . GLU F 1 114 ? 89.207 -81.861 9.705 1.00 169.49 108 GLU F C 1
ATOM 11762 O O . GLU F 1 114 ? 89.308 -83.049 10.000 1.00 177.84 108 GLU F O 1
ATOM 11768 N N . ILE F 1 115 ? 90.238 -81.113 9.318 1.00 177.14 109 ILE F N 1
ATOM 11769 C CA . ILE F 1 115 ? 91.552 -81.687 9.045 1.00 184.51 109 ILE F CA 1
ATOM 11770 C C . ILE F 1 115 ? 92.121 -82.424 10.254 1.00 183.08 109 ILE F C 1
ATOM 11771 O O . ILE F 1 115 ? 92.680 -83.501 10.092 1.00 180.99 109 ILE F O 1
ATOM 11776 N N . ASP F 1 116 ? 91.971 -81.851 11.450 1.00 182.35 110 ASP F N 1
ATOM 11777 C CA . ASP F 1 116 ? 92.359 -82.541 12.691 1.00 188.92 110 ASP F CA 1
ATOM 11778 C C . ASP F 1 116 ? 91.558 -82.078 13.921 1.00 182.76 110 ASP F C 1
ATOM 11779 O O . ASP F 1 116 ? 91.087 -80.927 13.982 1.00 172.48 110 ASP F O 1
ATOM 11784 N N . ALA F 1 117 ? 91.436 -82.986 14.899 1.00 182.93 111 ALA F N 1
ATOM 11785 C CA . ALA F 1 117 ? 90.655 -82.755 16.127 1.00 175.67 111 ALA F CA 1
ATOM 11786 C C . ALA F 1 117 ? 91.286 -81.702 17.040 1.00 173.84 111 ALA F C 1
ATOM 11787 O O . ALA F 1 117 ? 90.620 -81.186 17.951 1.00 162.38 111 ALA F O 1
ATOM 11789 N N . GLY F 1 118 ? 92.563 -81.394 16.787 1.00 180.01 112 GLY F N 1
ATOM 11790 C CA . GLY F 1 118 ? 93.295 -80.376 17.531 1.00 177.19 112 GLY F CA 1
ATOM 11791 C C . GLY F 1 118 ? 92.767 -78.984 17.290 1.00 165.24 112 GLY F C 1
ATOM 11792 O O . GLY F 1 118 ? 92.482 -78.261 18.240 1.00 163.16 112 GLY F O 1
ATOM 11793 N N . VAL F 1 119 ? 92.613 -78.619 16.018 1.00 161.36 113 VAL F N 1
ATOM 11794 C CA . VAL F 1 119 ? 92.142 -77.276 15.650 1.00 155.86 113 VAL F CA 1
ATOM 11795 C C . VAL F 1 119 ? 90.751 -76.942 16.211 1.00 146.62 113 VAL F C 1
ATOM 11796 O O . VAL F 1 119 ? 90.417 -75.769 16.372 1.00 138.51 113 VAL F O 1
ATOM 11800 N N . VAL F 1 120 ? 89.948 -77.954 16.525 1.00 144.54 114 VAL F N 1
ATOM 11801 C CA . VAL F 1 120 ? 88.614 -77.674 17.023 1.00 141.98 114 VAL F CA 1
ATOM 11802 C C . VAL F 1 120 ? 88.629 -77.419 18.525 1.00 144.66 114 VAL F C 1
ATOM 11803 O O . VAL F 1 120 ? 88.118 -76.394 18.983 1.00 139.97 114 VAL F O 1
ATOM 11807 N N . SER F 1 121 ? 89.233 -78.319 19.296 1.00 158.01 115 SER F N 1
ATOM 11808 C CA . SER F 1 121 ? 89.261 -78.146 20.760 1.00 160.92 115 SER F CA 1
ATOM 11809 C C . SER F 1 121 ? 90.148 -76.966 21.168 1.00 155.15 115 SER F C 1
ATOM 11810 O O . SER F 1 121 ? 89.978 -76.409 22.256 1.00 150.50 115 SER F O 1
ATOM 11813 N N . PHE F 1 122 ? 91.079 -76.593 20.286 1.00 150.43 116 PHE F N 1
ATOM 11814 C CA . PHE F 1 122 ? 91.849 -75.358 20.434 1.00 144.75 116 PHE F CA 1
ATOM 11815 C C . PHE F 1 122 ? 90.963 -74.117 20.367 1.00 136.76 116 PHE F C 1
ATOM 11816 O O . PHE F 1 122 ? 90.951 -73.306 21.288 1.00 133.05 116 PHE F O 1
ATOM 11824 N N . CYS F 1 123 ? 90.241 -73.974 19.256 1.00 134.02 117 CYS F N 1
ATOM 11825 C CA . CYS F 1 123 ? 89.279 -72.883 19.080 1.00 124.56 117 CYS F CA 1
ATOM 11826 C C . CYS F 1 123 ? 88.232 -72.931 20.163 1.00 123.41 117 CYS F C 1
ATOM 11827 O O . CYS F 1 123 ? 87.774 -71.891 20.621 1.00 120.08 117 CYS F O 1
ATOM 11830 N N . ARG F 1 124 ? 87.879 -74.141 20.592 1.00 129.54 118 ARG F N 1
ATOM 11831 C CA . ARG F 1 124 ? 86.875 -74.318 21.640 1.00 132.38 118 ARG F CA 1
ATOM 11832 C C . ARG F 1 124 ? 87.327 -73.627 22.916 1.00 127.62 118 ARG F C 1
ATOM 11833 O O . ARG F 1 124 ? 86.524 -73.037 23.632 1.00 126.80 118 ARG F O 1
ATOM 11841 N N . GLN F 1 125 ? 88.629 -73.668 23.168 1.00 129.52 119 GLN F N 1
ATOM 11842 C CA . GLN F 1 125 ? 89.201 -73.060 24.372 1.00 130.07 119 GLN F CA 1
ATOM 11843 C C . GLN F 1 125 ? 89.385 -71.553 24.245 1.00 122.44 119 GLN F C 1
ATOM 11844 O O . GLN F 1 125 ? 89.014 -70.807 25.142 1.00 121.23 119 GLN F O 1
ATOM 11850 N N . TYR F 1 126 ? 89.958 -71.113 23.132 1.00 117.18 120 TYR F N 1
ATOM 11851 C CA . TYR F 1 126 ? 90.362 -69.720 22.983 1.00 115.65 120 TYR F CA 1
ATOM 11852 C C . TYR F 1 126 ? 89.336 -68.825 22.271 1.00 112.81 120 TYR F C 1
ATOM 11853 O O . TYR F 1 126 ? 89.370 -67.611 22.436 1.00 114.59 120 TYR F O 1
ATOM 11862 N N . LEU F 1 127 ? 88.442 -69.412 21.474 1.00 107.88 121 LEU F N 1
ATOM 11863 C CA . LEU F 1 127 ? 87.345 -68.667 20.846 1.00 99.46 121 LEU F CA 1
ATOM 11864 C C . LEU F 1 127 ? 86.004 -69.297 21.251 1.00 101.03 121 LEU F C 1
ATOM 11865 O O . LEU F 1 127 ? 85.294 -69.892 20.430 1.00 101.59 121 LEU F O 1
ATOM 11870 N N . PRO F 1 128 ? 85.658 -69.188 22.527 1.00 106.85 122 PRO F N 1
ATOM 11871 C CA . PRO F 1 128 ? 84.469 -69.869 23.014 1.00 111.66 122 PRO F CA 1
ATOM 11872 C C . PRO F 1 128 ? 83.183 -69.253 22.484 1.00 106.33 122 PRO F C 1
ATOM 11873 O O . PRO F 1 128 ? 82.154 -69.934 22.440 1.00 110.88 122 PRO F O 1
ATOM 11877 N N . ASN F 1 129 ? 83.227 -67.985 22.088 1.00 100.95 123 ASN F N 1
ATOM 11878 C CA . ASN F 1 129 ? 82.014 -67.330 21.600 1.00 97.70 123 ASN F CA 1
ATOM 11879 C C . ASN F 1 129 ? 81.700 -67.650 20.150 1.00 96.23 123 ASN F C 1
ATOM 11880 O O . ASN F 1 129 ? 80.617 -67.341 19.663 1.00 98.62 123 ASN F O 1
ATOM 11885 N N . HIS F 1 130 ? 82.643 -68.268 19.454 1.00 97.23 124 HIS F N 1
ATOM 11886 C CA . HIS F 1 130 ? 82.365 -68.721 18.115 1.00 93.39 124 HIS F CA 1
ATOM 11887 C C . HIS F 1 130 ? 81.379 -69.852 18.213 1.00 96.78 124 HIS F C 1
ATOM 11888 O O . HIS F 1 130 ? 80.274 -69.738 17.690 1.00 94.16 124 HIS F O 1
ATOM 11895 N N . ASN F 1 131 ? 81.752 -70.928 18.906 1.00 106.38 125 ASN F N 1
ATOM 11896 C CA . ASN F 1 131 ? 80.868 -72.096 18.992 1.00 109.70 125 ASN F CA 1
ATOM 11897 C C . ASN F 1 131 ? 79.658 -71.802 19.866 1.00 103.97 125 ASN F C 1
ATOM 11898 O O . ASN F 1 131 ? 78.554 -72.236 19.566 1.00 100.16 125 ASN F O 1
ATOM 11903 N N . ALA F 1 132 ? 79.863 -71.013 20.910 1.00 100.66 126 ALA F N 1
ATOM 11904 C CA . ALA F 1 132 ? 78.770 -70.582 21.773 1.00 101.46 126 ALA F CA 1
ATOM 11905 C C . ALA F 1 132 ? 77.951 -71.761 22.291 1.00 108.70 126 ALA F C 1
ATOM 11906 O O . ALA F 1 132 ? 76.717 -71.725 22.260 1.00 104.70 126 ALA F O 1
ATOM 11908 N N . GLY F 1 133 ? 78.639 -72.803 22.765 1.00 118.51 127 GLY F N 1
ATOM 11909 C CA . GLY F 1 133 ? 77.967 -73.996 23.317 1.00 126.32 127 GLY F CA 1
ATOM 11910 C C . GLY F 1 133 ? 77.362 -74.940 22.273 1.00 121.12 127 GLY F C 1
ATOM 11911 O O . GLY F 1 133 ? 76.785 -75.980 22.592 1.00 118.82 127 GLY F O 1
ATOM 11912 N N . SER F 1 134 ? 77.517 -74.563 21.015 1.00 115.24 128 SER F N 1
ATOM 11913 C CA . SER F 1 134 ? 76.948 -75.267 19.886 1.00 109.99 128 SER F CA 1
ATOM 11914 C C . SER F 1 134 ? 77.416 -76.743 19.746 1.00 108.61 128 SER F C 1
ATOM 11915 O O . SER F 1 134 ? 76.723 -77.584 19.161 1.00 103.59 128 SER F O 1
ATOM 11918 N N . TYR F 1 135 ? 78.595 -77.055 20.262 1.00 109.50 129 TYR F N 1
ATOM 11919 C CA . TYR F 1 135 ? 79.122 -78.415 20.138 1.00 116.50 129 TYR F CA 1
ATOM 11920 C C . TYR F 1 135 ? 78.325 -79.427 20.960 1.00 122.31 129 TYR F C 1
ATOM 11921 O O . TYR F 1 135 ? 78.292 -80.600 20.636 1.00 123.72 129 TYR F O 1
ATOM 11930 N N . ASP F 1 136 ? 77.655 -78.950 22.000 1.00 127.87 130 ASP F N 1
ATOM 11931 C CA . ASP F 1 136 ? 76.812 -79.797 22.846 1.00 136.68 130 ASP F CA 1
ATOM 11932 C C . ASP F 1 136 ? 75.513 -80.211 22.147 1.00 133.89 130 ASP F C 1
ATOM 11933 O O . ASP F 1 136 ? 74.747 -81.009 22.689 1.00 137.28 130 ASP F O 1
ATOM 11938 N N . ASP F 1 137 ? 75.244 -79.660 20.967 1.00 129.96 131 ASP F N 1
ATOM 11939 C CA . ASP F 1 137 ? 73.975 -79.923 20.284 1.00 130.24 131 ASP F CA 1
ATOM 11940 C C . ASP F 1 137 ? 73.831 -81.385 19.893 1.00 130.42 131 ASP F C 1
ATOM 11941 O O . ASP F 1 137 ? 74.738 -81.935 19.281 1.00 132.36 131 ASP F O 1
ATOM 11946 N N . PRO F 1 138 ? 72.681 -82.001 20.223 1.00 130.98 132 PRO F N 1
ATOM 11947 C CA . PRO F 1 138 ? 72.407 -83.429 19.982 1.00 138.25 132 PRO F CA 1
ATOM 11948 C C . PRO F 1 138 ? 72.555 -83.903 18.537 1.00 137.34 132 PRO F C 1
ATOM 11949 O O . PRO F 1 138 ? 72.880 -85.062 18.305 1.00 142.00 132 PRO F O 1
ATOM 11953 N N . ARG F 1 139 ? 72.308 -83.019 17.579 1.00 130.42 133 ARG F N 1
ATOM 11954 C CA . ARG F 1 139 ? 72.317 -83.395 16.166 1.00 129.41 133 ARG F CA 1
ATOM 11955 C C . ARG F 1 139 ? 73.710 -83.330 15.533 1.00 128.99 133 ARG F C 1
ATOM 11956 O O . ARG F 1 139 ? 73.873 -83.678 14.355 1.00 129.41 133 ARG F O 1
ATOM 11964 N N . PHE F 1 140 ? 74.708 -82.891 16.298 1.00 124.78 134 PHE F N 1
ATOM 11965 C CA . PHE F 1 140 ? 76.034 -82.687 15.749 1.00 123.94 134 PHE F CA 1
ATOM 11966 C C . PHE F 1 140 ? 76.912 -83.953 15.685 1.00 136.69 134 PHE F C 1
ATOM 11967 O O . PHE F 1 140 ? 76.894 -84.805 16.576 1.00 140.74 134 PHE F O 1
ATOM 11975 N N . LYS F 1 141 ? 77.701 -84.055 14.622 1.00 141.04 135 LYS F N 1
ATOM 11976 C CA . LYS F 1 141 ? 78.734 -85.079 14.533 1.00 148.14 135 LYS F CA 1
ATOM 11977 C C . LYS F 1 141 ? 80.028 -84.473 13.986 1.00 140.91 135 LYS F C 1
ATOM 11978 O O . LYS F 1 141 ? 80.012 -83.768 12.977 1.00 138.36 135 LYS F O 1
ATOM 11984 N N . LEU F 1 142 ? 81.141 -84.734 14.658 1.00 139.47 136 LEU F N 1
ATOM 11985 C CA . LEU F 1 142 ? 82.448 -84.334 14.150 1.00 137.23 136 LEU F CA 1
ATOM 11986 C C . LEU F 1 142 ? 83.121 -85.520 13.477 1.00 143.75 136 LEU F C 1
ATOM 11987 O O . LEU F 1 142 ? 83.073 -86.634 13.986 1.00 146.96 136 LEU F O 1
ATOM 11992 N N . VAL F 1 143 ? 83.714 -85.260 12.313 1.00 143.93 137 VAL F N 1
ATOM 11993 C CA . VAL F 1 143 ? 84.575 -86.205 11.627 1.00 151.11 137 VAL F CA 1
ATOM 11994 C C . VAL F 1 143 ? 85.942 -85.569 11.421 1.00 152.55 137 VAL F C 1
ATOM 11995 O O . VAL F 1 143 ? 86.035 -84.378 11.129 1.00 145.39 137 VAL F O 1
ATOM 11999 N N . ILE F 1 144 ? 87.002 -86.362 11.604 1.00 163.24 138 ILE F N 1
ATOM 12000 C CA . ILE F 1 144 ? 88.352 -85.902 11.336 1.00 164.25 138 ILE F CA 1
ATOM 12001 C C . ILE F 1 144 ? 88.760 -86.574 10.062 1.00 172.21 138 ILE F C 1
ATOM 12002 O O . ILE F 1 144 ? 88.800 -87.787 10.014 1.00 181.05 138 ILE F O 1
ATOM 12007 N N . ASP F 1 145 ? 89.014 -85.788 9.019 1.00 178.41 139 ASP F N 1
ATOM 12008 C CA . ASP F 1 145 ? 89.402 -86.327 7.716 1.00 194.93 139 ASP F CA 1
ATOM 12009 C C . ASP F 1 145 ? 89.686 -85.194 6.739 1.00 203.31 139 ASP F C 1
ATOM 12010 O O . ASP F 1 145 ? 89.289 -84.045 6.959 1.00 229.13 139 ASP F O 1
ATOM 12015 N N . ASP F 1 146 ? 90.392 -85.531 5.668 1.00 212.91 140 ASP F N 1
ATOM 12016 C CA . ASP F 1 146 ? 90.479 -84.680 4.494 1.00 211.82 140 ASP F CA 1
ATOM 12017 C C . ASP F 1 146 ? 89.058 -84.513 3.900 1.00 203.60 140 ASP F C 1
ATOM 12018 O O . ASP F 1 146 ? 88.288 -85.478 3.801 1.00 203.63 140 ASP F O 1
ATOM 12023 N N . GLY F 1 147 ? 88.707 -83.276 3.551 1.00 190.41 141 GLY F N 1
ATOM 12024 C CA . GLY F 1 147 ? 87.403 -82.973 2.976 1.00 190.09 141 GLY F CA 1
ATOM 12025 C C . GLY F 1 147 ? 87.196 -83.578 1.599 1.00 203.51 141 GLY F C 1
ATOM 12026 O O . GLY F 1 147 ? 86.074 -83.955 1.233 1.00 210.06 141 GLY F O 1
ATOM 12027 N N . VAL F 1 148 ? 88.280 -83.626 0.842 1.00 217.22 142 VAL F N 1
ATOM 12028 C CA . VAL F 1 148 ? 88.309 -84.235 -0.470 1.00 226.19 142 VAL F CA 1
ATOM 12029 C C . VAL F 1 148 ? 88.061 -85.727 -0.399 1.00 233.35 142 VAL F C 1
ATOM 12030 O O . VAL F 1 148 ? 87.371 -86.295 -1.220 1.00 262.97 142 VAL F O 1
ATOM 12034 N N . ASN F 1 149 ? 88.669 -86.353 0.587 1.00 219.80 143 ASN F N 1
ATOM 12035 C CA . ASN F 1 149 ? 88.557 -87.786 0.832 1.00 216.48 143 ASN F CA 1
ATOM 12036 C C . ASN F 1 149 ? 87.140 -88.197 1.266 1.00 212.07 143 ASN F C 1
ATOM 12037 O O . ASN F 1 149 ? 86.803 -89.373 1.229 1.00 229.30 143 ASN F O 1
ATOM 12039 N N . PHE F 1 150 ? 86.317 -87.223 1.656 1.00 194.54 144 PHE F N 1
ATOM 12040 C CA . PHE F 1 150 ? 84.856 -87.383 1.771 1.00 186.69 144 PHE F CA 1
ATOM 12041 C C . PHE F 1 150 ? 84.150 -87.275 0.378 1.00 181.53 144 PHE F C 1
ATOM 12042 O O . PHE F 1 150 ? 83.056 -86.701 0.197 1.00 164.76 144 PHE F O 1
ATOM 12050 N N . VAL F 1 151 ? 84.878 -87.771 -0.614 1.00 192.58 145 VAL F N 1
ATOM 12051 C CA . VAL F 1 151 ? 84.346 -88.273 -1.860 1.00 193.75 145 VAL F CA 1
ATOM 12052 C C . VAL F 1 151 ? 84.157 -89.792 -1.671 1.00 207.12 145 VAL F C 1
ATOM 12053 O O . VAL F 1 151 ? 83.668 -90.486 -2.567 1.00 220.61 145 VAL F O 1
ATOM 12057 N N . ASN F 1 152 ? 84.567 -90.297 -0.502 1.00 210.11 146 ASN F N 1
ATOM 12058 C CA . ASN F 1 152 ? 84.213 -91.641 -0.044 1.00 219.73 146 ASN F CA 1
ATOM 12059 C C . ASN F 1 152 ? 82.820 -91.691 0.557 1.00 224.55 146 ASN F C 1
ATOM 12060 O O . ASN F 1 152 ? 82.163 -92.724 0.427 1.00 227.22 146 ASN F O 1
ATOM 12065 N N . GLN F 1 153 ? 82.394 -90.618 1.254 1.00 222.43 147 GLN F N 1
ATOM 12066 C CA . GLN F 1 153 ? 81.060 -90.563 1.888 1.00 220.87 147 GLN F CA 1
ATOM 12067 C C . GLN F 1 153 ? 81.111 -91.613 3.010 1.00 237.61 147 GLN F C 1
ATOM 12068 O O . GLN F 1 153 ? 82.106 -92.327 3.091 1.00 258.55 147 GLN F O 1
ATOM 12074 N N . THR F 1 154 ? 80.125 -91.714 3.906 1.00 233.60 148 THR F N 1
ATOM 12075 C CA . THR F 1 154 ? 79.870 -93.047 4.526 1.00 243.87 148 THR F CA 1
ATOM 12076 C C . THR F 1 154 ? 78.605 -93.560 3.861 1.00 250.84 148 THR F C 1
ATOM 12077 O O . THR F 1 154 ? 77.733 -94.139 4.507 1.00 268.78 148 THR F O 1
ATOM 12081 N N . SER F 1 155 ? 78.556 -93.364 2.543 1.00 240.93 149 SER F N 1
ATOM 12082 C CA . SER F 1 155 ? 77.325 -93.339 1.768 1.00 227.49 149 SER F CA 1
ATOM 12083 C C . SER F 1 155 ? 76.423 -92.234 2.298 1.00 206.78 149 SER F C 1
ATOM 12084 O O . SER F 1 155 ? 75.216 -92.251 2.075 1.00 197.31 149 SER F O 1
ATOM 12087 N N . GLN F 1 156 ? 77.014 -91.259 2.983 1.00 199.46 150 GLN F N 1
ATOM 12088 C CA . GLN F 1 156 ? 76.235 -90.185 3.586 1.00 190.26 150 GLN F CA 1
ATOM 12089 C C . GLN F 1 156 ? 75.797 -89.196 2.516 1.00 178.58 150 GLN F C 1
ATOM 12090 O O . GLN F 1 156 ? 76.342 -89.177 1.411 1.00 194.38 150 GLN F O 1
ATOM 12096 N N . THR F 1 157 ? 74.818 -88.371 2.858 1.00 161.80 151 THR F N 1
ATOM 12097 C CA . THR F 1 157 ? 74.042 -87.647 1.857 1.00 147.01 151 THR F CA 1
ATOM 12098 C C . THR F 1 157 ? 73.375 -86.392 2.458 1.00 133.49 151 THR F C 1
ATOM 12099 O O . THR F 1 157 ? 72.681 -86.478 3.483 1.00 124.09 151 THR F O 1
ATOM 12103 N N . PHE F 1 158 ? 73.606 -85.233 1.831 1.00 127.52 152 PHE F N 1
ATOM 12104 C CA . PHE F 1 158 ? 73.233 -83.932 2.431 1.00 121.66 152 PHE F CA 1
ATOM 12105 C C . PHE F 1 158 ? 72.396 -83.013 1.545 1.00 114.04 152 PHE F C 1
ATOM 12106 O O . PHE F 1 158 ? 72.353 -83.183 0.330 1.00 114.49 152 PHE F O 1
ATOM 12114 N N . ASP F 1 159 ? 71.764 -82.023 2.181 1.00 104.94 153 ASP F N 1
ATOM 12115 C CA . ASP F 1 159 ? 70.932 -81.028 1.492 1.00 96.63 153 ASP F CA 1
ATOM 12116 C C . ASP F 1 159 ? 71.684 -79.721 1.274 1.00 88.77 153 ASP F C 1
ATOM 12117 O O . ASP F 1 159 ? 71.436 -79.016 0.289 1.00 81.20 153 ASP F O 1
ATOM 12122 N N . VAL F 1 160 ? 72.590 -79.395 2.197 1.00 87.08 154 VAL F N 1
ATOM 12123 C CA . VAL F 1 160 ? 73.475 -78.252 2.036 1.00 85.65 154 VAL F CA 1
ATOM 12124 C C . VAL F 1 160 ? 74.880 -78.644 2.444 1.00 88.41 154 VAL F C 1
ATOM 12125 O O . VAL F 1 160 ? 75.075 -79.340 3.433 1.00 89.52 154 VAL F O 1
ATOM 12129 N N . ILE F 1 161 ? 75.857 -78.185 1.675 1.00 91.39 155 ILE F N 1
ATOM 12130 C CA . ILE F 1 161 ? 77.275 -78.326 2.045 1.00 95.34 155 ILE F CA 1
ATOM 12131 C C . ILE F 1 161 ? 77.877 -76.932 2.100 1.00 89.49 155 ILE F C 1
ATOM 12132 O O . ILE F 1 161 ? 77.781 -76.173 1.138 1.00 90.57 155 ILE F O 1
ATOM 12137 N N . ILE F 1 162 ? 78.494 -76.599 3.216 1.00 85.44 156 ILE F N 1
ATOM 12138 C CA . ILE F 1 162 ? 79.123 -75.311 3.370 1.00 81.13 156 ILE F CA 1
ATOM 12139 C C . ILE F 1 162 ? 80.596 -75.534 3.499 1.00 83.04 156 ILE F C 1
ATOM 12140 O O . ILE F 1 162 ? 81.013 -76.203 4.418 1.00 83.10 156 ILE F O 1
ATOM 12145 N N . SER F 1 163 ? 81.376 -74.958 2.587 1.00 86.26 157 SER F N 1
ATOM 12146 C CA . SER F 1 163 ? 82.834 -75.110 2.590 1.00 92.35 157 SER F CA 1
ATOM 12147 C C . SER F 1 163 ? 83.593 -73.826 2.993 1.00 94.83 157 SER F C 1
ATOM 12148 O O . SER F 1 163 ? 83.404 -72.748 2.385 1.00 90.59 157 SER F O 1
ATOM 12151 N N . ASP F 1 164 ? 84.457 -73.968 3.989 1.00 103.45 158 ASP F N 1
ATOM 12152 C CA . ASP F 1 164 ? 85.245 -72.862 4.509 1.00 111.56 158 ASP F CA 1
ATOM 12153 C C . ASP F 1 164 ? 86.444 -72.492 3.672 1.00 123.48 158 ASP F C 1
ATOM 12154 O O . ASP F 1 164 ? 87.015 -71.437 3.851 1.00 121.85 158 ASP F O 1
ATOM 12159 N N . CYS F 1 165 ? 86.826 -73.369 2.763 1.00 137.82 159 CYS F N 1
ATOM 12160 C CA . CYS F 1 165 ? 88.003 -73.169 1.941 1.00 147.61 159 CYS F CA 1
ATOM 12161 C C . CYS F 1 165 ? 87.800 -74.003 0.728 1.00 148.03 159 CYS F C 1
ATOM 12162 O O . CYS F 1 165 ? 86.751 -74.616 0.589 1.00 135.17 159 CYS F O 1
ATOM 12165 N N . THR F 1 166 ? 88.783 -74.008 -0.165 1.00 154.32 160 THR F N 1
ATOM 12166 C CA . THR F 1 166 ? 88.781 -74.943 -1.284 1.00 160.60 160 THR F CA 1
ATOM 12167 C C . THR F 1 166 ? 89.705 -76.123 -0.961 1.00 157.95 160 THR F C 1
ATOM 12168 O O . THR F 1 166 ? 90.910 -75.964 -0.867 1.00 149.12 160 THR F O 1
ATOM 12172 N N . ASP F 1 167 ? 89.137 -77.309 -0.823 1.00 148.01 161 ASP F N 1
ATOM 12173 C CA . ASP F 1 167 ? 89.931 -78.482 -0.525 1.00 154.58 161 ASP F CA 1
ATOM 12174 C C . ASP F 1 167 ? 90.947 -78.223 0.561 1.00 147.77 161 ASP F C 1
ATOM 12175 O O . ASP F 1 167 ? 91.988 -78.868 0.601 1.00 145.47 161 ASP F O 1
ATOM 12177 N N . THR F 1 177 ? 89.906 -78.247 -5.380 1.00 143.71 171 THR F N 1
ATOM 12178 C CA . THR F 1 177 ? 89.992 -78.769 -6.753 1.00 154.13 171 THR F CA 1
ATOM 12179 C C . THR F 1 177 ? 88.580 -79.084 -7.233 1.00 153.64 171 THR F C 1
ATOM 12180 O O . THR F 1 177 ? 87.584 -78.772 -6.551 1.00 146.46 171 THR F O 1
ATOM 12184 N N . SER F 1 178 ? 88.517 -79.679 -8.427 1.00 160.71 172 SER F N 1
ATOM 12185 C CA . SER F 1 178 ? 87.283 -80.157 -9.042 1.00 162.07 172 SER F CA 1
ATOM 12186 C C . SER F 1 178 ? 86.869 -81.523 -8.511 1.00 162.81 172 SER F C 1
ATOM 12187 O O . SER F 1 178 ? 85.681 -81.828 -8.404 1.00 161.33 172 SER F O 1
ATOM 12190 N N . ALA F 1 179 ? 87.855 -82.355 -8.202 1.00 167.62 173 ALA F N 1
ATOM 12191 C CA . ALA F 1 179 ? 87.591 -83.671 -7.641 1.00 170.80 173 ALA F CA 1
ATOM 12192 C C . ALA F 1 179 ? 86.963 -83.555 -6.240 1.00 163.24 173 ALA F C 1
ATOM 12193 O O . ALA F 1 179 ? 86.366 -84.500 -5.722 1.00 164.11 173 ALA F O 1
ATOM 12195 N N . PHE F 1 180 ? 87.112 -82.391 -5.630 1.00 158.04 174 PHE F N 1
ATOM 12196 C CA . PHE F 1 180 ? 86.389 -82.081 -4.410 1.00 156.45 174 PHE F CA 1
ATOM 12197 C C . PHE F 1 180 ? 84.919 -81.747 -4.723 1.00 153.22 174 PHE F C 1
ATOM 12198 O O . PHE F 1 180 ? 84.012 -82.201 -4.017 1.00 157.57 174 PHE F O 1
ATOM 12206 N N . TYR F 1 181 ? 84.683 -80.985 -5.788 1.00 147.28 175 TYR F N 1
ATOM 12207 C CA . TYR F 1 181 ? 83.323 -80.684 -6.216 1.00 137.27 175 TYR F CA 1
ATOM 12208 C C . TYR F 1 181 ? 82.534 -81.908 -6.733 1.00 141.44 175 TYR F C 1
ATOM 12209 O O . TYR F 1 181 ? 81.340 -81.999 -6.478 1.00 134.89 175 TYR F O 1
ATOM 12218 N N . GLU F 1 182 ? 83.179 -82.837 -7.449 1.00 150.97 176 GLU F N 1
ATOM 12219 C CA . GLU F 1 182 ? 82.510 -84.081 -7.863 1.00 158.54 176 GLU F CA 1
ATOM 12220 C C . GLU F 1 182 ? 82.016 -84.863 -6.655 1.00 158.05 176 GLU F C 1
ATOM 12221 O O . GLU F 1 182 ? 80.915 -85.436 -6.670 1.00 155.35 176 GLU F O 1
ATOM 12227 N N . GLY F 1 183 ? 82.894 -84.955 -5.654 1.00 158.35 177 GLY F N 1
ATOM 12228 C CA . GLY F 1 183 ? 82.585 -85.596 -4.389 1.00 156.02 177 GLY F CA 1
ATOM 12229 C C . GLY F 1 183 ? 81.402 -84.917 -3.790 1.00 147.75 177 GLY F C 1
ATOM 12230 O O . GLY F 1 183 ? 80.419 -85.568 -3.429 1.00 149.85 177 GLY F O 1
ATOM 12231 N N . CYS F 1 184 ? 81.479 -83.593 -3.725 1.00 142.23 178 CYS F N 1
ATOM 12232 C CA . CYS F 1 184 ? 80.378 -82.810 -3.197 1.00 132.12 178 CYS F CA 1
ATOM 12233 C C . CYS F 1 184 ? 79.088 -83.177 -3.906 1.00 131.41 178 CYS F C 1
ATOM 12234 O O . CYS F 1 184 ? 78.084 -83.428 -3.240 1.00 135.75 178 CYS F O 1
ATOM 12237 N N . LYS F 1 185 ? 79.109 -83.275 -5.234 1.00 130.86 179 LYS F N 1
ATOM 12238 C CA . LYS F 1 185 ? 77.877 -83.579 -5.935 1.00 130.93 179 LYS F CA 1
ATOM 12239 C C . LYS F 1 185 ? 77.419 -85.002 -5.680 1.00 139.80 179 LYS F C 1
ATOM 12240 O O . LYS F 1 185 ? 76.232 -85.214 -5.444 1.00 137.35 179 LYS F O 1
ATOM 12246 N N . ARG F 1 186 ? 78.340 -85.974 -5.727 1.00 155.64 180 ARG F N 1
ATOM 12247 C CA . ARG F 1 186 ? 77.975 -87.377 -5.496 1.00 160.64 180 ARG F CA 1
ATOM 12248 C C . ARG F 1 186 ? 77.098 -87.458 -4.239 1.00 159.73 180 ARG F C 1
ATOM 12249 O O . ARG F 1 186 ? 76.094 -88.179 -4.232 1.00 163.47 180 ARG F O 1
ATOM 12251 N N . CYS F 1 187 ? 77.442 -86.678 -3.210 1.00 148.93 181 CYS F N 1
ATOM 12252 C CA . CYS F 1 187 ? 76.792 -86.814 -1.919 1.00 147.69 181 CYS F CA 1
ATOM 12253 C C . CYS F 1 187 ? 75.876 -85.666 -1.533 1.00 134.77 181 CYS F C 1
ATOM 12254 O O . CYS F 1 187 ? 75.570 -85.483 -0.355 1.00 131.35 181 CYS F O 1
ATOM 12257 N N . LEU F 1 188 ? 75.332 -84.990 -2.532 1.00 128.13 182 LEU F N 1
ATOM 12258 C CA . LEU F 1 188 ? 74.315 -83.983 -2.318 1.00 118.58 182 LEU F CA 1
ATOM 12259 C C . LEU F 1 188 ? 72.966 -84.533 -2.728 1.00 121.22 182 LEU F C 1
ATOM 12260 O O . LEU F 1 188 ? 72.787 -84.890 -3.867 1.00 122.77 182 LEU F O 1
ATOM 12265 N N . ASN F 1 189 ? 72.002 -84.572 -1.822 1.00 120.24 183 ASN F N 1
ATOM 12266 C CA . ASN F 1 189 ? 70.639 -84.955 -2.188 1.00 121.11 183 ASN F CA 1
ATOM 12267 C C . ASN F 1 189 ? 70.245 -84.189 -3.448 1.00 119.81 183 ASN F C 1
ATOM 12268 O O . ASN F 1 189 ? 70.908 -83.211 -3.818 1.00 112.85 183 ASN F O 1
ATOM 12273 N N . PRO F 1 190 ? 69.161 -84.611 -4.109 1.00 125.32 184 PRO F N 1
ATOM 12274 C CA . PRO F 1 190 ? 68.794 -83.965 -5.384 1.00 125.52 184 PRO F CA 1
ATOM 12275 C C . PRO F 1 190 ? 68.607 -82.442 -5.346 1.00 113.28 184 PRO F C 1
ATOM 12276 O O . PRO F 1 190 ? 69.097 -81.746 -6.225 1.00 110.53 184 PRO F O 1
ATOM 12280 N N . GLY F 1 191 ? 67.921 -81.916 -4.348 1.00 104.85 185 GLY F N 1
ATOM 12281 C CA . GLY F 1 191 ? 67.624 -80.487 -4.387 1.00 100.61 185 GLY F CA 1
ATOM 12282 C C . GLY F 1 191 ? 68.759 -79.581 -3.941 1.00 91.82 185 GLY F C 1
ATOM 12283 O O . GLY F 1 191 ? 68.598 -78.384 -3.847 1.00 87.87 185 GLY F O 1
ATOM 12284 N N . GLY F 1 192 ? 69.918 -80.147 -3.694 1.00 93.23 186 GLY F N 1
ATOM 12285 C CA . GLY F 1 192 ? 70.868 -79.535 -2.766 1.00 89.72 186 GLY F CA 1
ATOM 12286 C C . GLY F 1 192 ? 71.668 -78.339 -3.244 1.00 83.68 186 GLY F C 1
ATOM 12287 O O . GLY F 1 192 ? 71.691 -78.020 -4.437 1.00 83.15 186 GLY F O 1
ATOM 12288 N N . ILE F 1 193 ? 72.307 -77.675 -2.287 1.00 78.42 187 ILE F N 1
ATOM 12289 C CA . ILE F 1 193 ? 73.123 -76.511 -2.575 1.00 77.99 187 ILE F CA 1
ATOM 12290 C C . ILE F 1 193 ? 74.478 -76.656 -1.963 1.00 82.46 187 ILE F C 1
ATOM 12291 O O . ILE F 1 193 ? 74.623 -77.131 -0.835 1.00 86.30 187 ILE F O 1
ATOM 12296 N N . PHE F 1 194 ? 75.465 -76.181 -2.704 1.00 87.81 188 PHE F N 1
ATOM 12297 C CA . PHE F 1 194 ? 76.838 -76.091 -2.252 1.00 89.56 188 PHE F CA 1
ATOM 12298 C C . PHE F 1 194 ? 77.177 -74.614 -2.227 1.00 82.86 188 PHE F C 1
ATOM 12299 O O . PHE F 1 194 ? 77.011 -73.916 -3.216 1.00 80.60 188 PHE F O 1
ATOM 12307 N N . VAL F 1 195 ? 77.637 -74.129 -1.093 1.00 82.56 189 VAL F N 1
ATOM 12308 C CA . VAL F 1 195 ? 78.207 -72.789 -1.028 1.00 82.08 189 VAL F CA 1
ATOM 12309 C C . VAL F 1 195 ? 79.638 -72.854 -0.474 1.00 86.06 189 VAL F C 1
ATOM 12310 O O . VAL F 1 195 ? 79.985 -73.705 0.365 1.00 78.68 189 VAL F O 1
ATOM 12314 N N . ALA F 1 196 ? 80.467 -71.947 -0.973 1.00 92.06 190 ALA F N 1
ATOM 12315 C CA . ALA F 1 196 ? 81.850 -71.885 -0.545 1.00 97.11 190 ALA F CA 1
ATOM 12316 C C . ALA F 1 196 ? 82.367 -70.456 -0.597 1.00 95.96 190 ALA F C 1
ATOM 12317 O O . ALA F 1 196 ? 81.904 -69.612 -1.397 1.00 91.96 190 ALA F O 1
ATOM 12319 N N . GLN F 1 197 ? 83.310 -70.199 0.301 1.00 95.93 191 GLN F N 1
ATOM 12320 C CA . GLN F 1 197 ? 83.912 -68.892 0.434 1.00 97.07 191 GLN F CA 1
ATOM 12321 C C . GLN F 1 197 ? 84.882 -68.753 -0.704 1.00 99.91 191 GLN F C 1
ATOM 12322 O O . GLN F 1 197 ? 85.677 -69.644 -0.926 1.00 112.30 191 GLN F O 1
ATOM 12328 N N . ASN F 1 198 ? 84.808 -67.653 -1.440 1.00 98.27 192 ASN F N 1
ATOM 12329 C CA . ASN F 1 198 ? 85.564 -67.535 -2.669 1.00 100.73 192 ASN F CA 1
ATOM 12330 C C . ASN F 1 198 ? 86.377 -66.251 -2.747 1.00 104.06 192 ASN F C 1
ATOM 12331 O O . ASN F 1 198 ? 86.714 -65.792 -3.837 1.00 114.20 192 ASN F O 1
ATOM 12336 N N . GLY F 1 199 ? 86.703 -65.674 -1.592 1.00 103.94 193 GLY F N 1
ATOM 12337 C CA . GLY F 1 199 ? 87.712 -64.605 -1.514 1.00 109.50 193 GLY F CA 1
ATOM 12338 C C . GLY F 1 199 ? 87.199 -63.226 -1.872 1.00 107.88 193 GLY F C 1
ATOM 12339 O O . GLY F 1 199 ? 86.088 -63.085 -2.375 1.00 106.98 193 GLY F O 1
ATOM 12340 N N . VAL F 1 200 ? 87.998 -62.196 -1.601 1.00 108.13 194 VAL F N 1
ATOM 12341 C CA . VAL F 1 200 ? 87.526 -60.836 -1.828 1.00 105.43 194 VAL F CA 1
ATOM 12342 C C . VAL F 1 200 ? 87.752 -60.544 -3.292 1.00 112.06 194 VAL F C 1
ATOM 12343 O O . VAL F 1 200 ? 88.753 -60.969 -3.866 1.00 115.07 194 VAL F O 1
ATOM 12347 N N . CYS F 1 201 ? 86.806 -59.837 -3.904 1.00 115.75 195 CYS F N 1
ATOM 12348 C CA . CYS F 1 201 ? 86.754 -59.784 -5.357 1.00 119.18 195 CYS F CA 1
ATOM 12349 C C . CYS F 1 201 ? 87.376 -58.538 -5.982 1.00 122.34 195 CYS F C 1
ATOM 12350 O O . CYS F 1 201 ? 87.596 -58.504 -7.181 1.00 132.81 195 CYS F O 1
ATOM 12353 N N . PHE F 1 202 ? 87.756 -57.556 -5.183 1.00 122.74 196 PHE F N 1
ATOM 12354 C CA . PHE F 1 202 ? 88.246 -56.313 -5.765 1.00 129.69 196 PHE F CA 1
ATOM 12355 C C . PHE F 1 202 ? 89.530 -56.447 -6.545 1.00 139.32 196 PHE F C 1
ATOM 12356 O O . PHE F 1 202 ? 89.600 -55.969 -7.666 1.00 150.63 196 PHE F O 1
ATOM 12364 N N . LEU F 1 203 ? 90.540 -57.003 -5.915 1.00 146.83 197 LEU F N 1
ATOM 12365 C CA . LEU F 1 203 ? 91.830 -57.109 -6.548 1.00 163.78 197 LEU F CA 1
ATOM 12366 C C . LEU F 1 203 ? 91.905 -57.994 -7.777 1.00 163.03 197 LEU F C 1
ATOM 12367 O O . LEU F 1 203 ? 92.484 -57.637 -8.783 1.00 179.92 197 LEU F O 1
ATOM 12372 N N . GLN F 1 204 ? 91.291 -59.148 -7.683 1.00 153.15 198 GLN F N 1
ATOM 12373 C CA . GLN F 1 204 ? 91.355 -60.184 -8.701 1.00 152.08 198 GLN F CA 1
ATOM 12374 C C . GLN F 1 204 ? 90.050 -60.966 -8.765 1.00 137.62 198 GLN F C 1
ATOM 12375 O O . GLN F 1 204 ? 89.375 -61.175 -7.756 1.00 127.15 198 GLN F O 1
ATOM 12381 N N . GLN F 1 205 ? 89.708 -61.413 -9.961 1.00 134.97 199 GLN F N 1
ATOM 12382 C CA . GLN F 1 205 ? 88.516 -62.224 -10.156 1.00 127.92 199 GLN F CA 1
ATOM 12383 C C . GLN F 1 205 ? 88.809 -63.579 -10.749 1.00 135.27 199 GLN F C 1
ATOM 12384 O O . GLN F 1 205 ? 87.868 -64.299 -11.079 1.00 130.31 199 GLN F O 1
ATOM 12390 N N . GLU F 1 206 ? 90.093 -63.929 -10.901 1.00 145.61 200 GLU F N 1
ATOM 12391 C CA . GLU F 1 206 ? 90.453 -65.184 -11.551 1.00 153.64 200 GLU F CA 1
ATOM 12392 C C . GLU F 1 206 ? 89.922 -66.350 -10.718 1.00 146.68 200 GLU F C 1
ATOM 12393 O O . GLU F 1 206 ? 89.324 -67.289 -11.249 1.00 152.96 200 GLU F O 1
ATOM 12399 N N . GLU F 1 207 ? 90.081 -66.257 -9.407 1.00 139.36 201 GLU F N 1
ATOM 12400 C CA . GLU F 1 207 ? 89.530 -67.271 -8.508 1.00 137.00 201 GLU F CA 1
ATOM 12401 C C . GLU F 1 207 ? 88.027 -67.497 -8.707 1.00 131.42 201 GLU F C 1
ATOM 12402 O O . GLU F 1 207 ? 87.556 -68.641 -8.727 1.00 131.49 201 GLU F O 1
ATOM 12408 N N . ALA F 1 208 ? 87.280 -66.410 -8.856 1.00 124.65 202 ALA F N 1
ATOM 12409 C CA . ALA F 1 208 ? 85.876 -66.520 -9.204 1.00 119.29 202 ALA F CA 1
ATOM 12410 C C . ALA F 1 208 ? 85.645 -67.207 -10.545 1.00 124.78 202 ALA F C 1
ATOM 12411 O O . ALA F 1 208 ? 84.764 -68.070 -10.641 1.00 121.26 202 ALA F O 1
ATOM 12413 N N . ILE F 1 209 ? 86.422 -66.823 -11.569 1.00 131.36 203 ILE F N 1
ATOM 12414 C CA . ILE F 1 209 ? 86.234 -67.351 -12.925 1.00 135.07 203 ILE F CA 1
ATOM 12415 C C . ILE F 1 209 ? 86.493 -68.841 -12.928 1.00 137.89 203 ILE F C 1
ATOM 12416 O O . ILE F 1 209 ? 85.720 -69.620 -13.498 1.00 137.45 203 ILE F O 1
ATOM 12421 N N . ASP F 1 210 ? 87.577 -69.229 -12.270 1.00 141.87 204 ASP F N 1
ATOM 12422 C CA . ASP F 1 210 ? 87.971 -70.621 -12.201 1.00 150.59 204 ASP F CA 1
ATOM 12423 C C . ASP F 1 210 ? 86.931 -71.460 -11.450 1.00 138.32 204 ASP F C 1
ATOM 12424 O O . ASP F 1 210 ? 86.463 -72.491 -11.939 1.00 135.08 204 ASP F O 1
ATOM 12429 N N . SER F 1 211 ? 86.551 -71.000 -10.269 1.00 131.53 205 SER F N 1
ATOM 12430 C CA . SER F 1 211 ? 85.482 -71.638 -9.518 1.00 125.77 205 SER F CA 1
ATOM 12431 C C . SER F 1 211 ? 84.254 -71.879 -10.352 1.00 126.26 205 SER F C 1
ATOM 12432 O O . SER F 1 211 ? 83.725 -72.995 -10.366 1.00 128.33 205 SER F O 1
ATOM 12435 N N . HIS F 1 212 ? 83.799 -70.831 -11.041 1.00 127.42 206 HIS F N 1
ATOM 12436 C CA . HIS F 1 212 ? 82.600 -70.927 -11.878 1.00 124.79 206 HIS F CA 1
ATOM 12437 C C . HIS F 1 212 ? 82.779 -72.020 -12.928 1.00 132.64 206 HIS F C 1
ATOM 12438 O O . HIS F 1 212 ? 81.910 -72.898 -13.072 1.00 128.66 206 HIS F O 1
ATOM 12445 N N . ARG F 1 213 ? 83.920 -71.978 -13.626 1.00 139.75 207 ARG F N 1
ATOM 12446 C CA . ARG F 1 213 ? 84.205 -72.954 -14.662 1.00 147.83 207 ARG F CA 1
ATOM 12447 C C . ARG F 1 213 ? 84.143 -74.364 -14.102 1.00 148.04 207 ARG F C 1
ATOM 12448 O O . ARG F 1 213 ? 83.435 -75.202 -14.661 1.00 157.25 207 ARG F O 1
ATOM 12456 N N . LYS F 1 214 ? 84.857 -74.618 -13.001 1.00 142.12 208 LYS F N 1
ATOM 12457 C CA . LYS F 1 214 ? 84.900 -75.951 -12.399 1.00 141.19 208 LYS F CA 1
ATOM 12458 C C . LYS F 1 214 ? 83.521 -76.371 -11.911 1.00 136.65 208 LYS F C 1
ATOM 12459 O O . LYS F 1 214 ? 83.014 -77.428 -12.301 1.00 145.61 208 LYS F O 1
ATOM 12461 N N . LEU F 1 215 ? 82.883 -75.533 -11.102 1.00 128.04 209 LEU F N 1
ATOM 12462 C CA . LEU F 1 215 ? 81.571 -75.887 -10.560 1.00 122.15 209 LEU F CA 1
ATOM 12463 C C . LEU F 1 215 ? 80.585 -76.195 -11.653 1.00 125.18 209 LEU F C 1
ATOM 12464 O O . LEU F 1 215 ? 79.744 -77.079 -11.503 1.00 125.30 209 LEU F O 1
ATOM 12469 N N . SER F 1 216 ? 80.706 -75.502 -12.774 1.00 130.78 210 SER F N 1
ATOM 12470 C CA . SER F 1 216 ? 79.737 -75.677 -13.842 1.00 136.08 210 SER F CA 1
ATOM 12471 C C . SER F 1 216 ? 79.790 -77.068 -14.448 1.00 141.86 210 SER F C 1
ATOM 12472 O O . SER F 1 216 ? 78.832 -77.512 -15.056 1.00 146.40 210 SER F O 1
ATOM 12475 N N . HIS F 1 217 ? 80.892 -77.765 -14.262 1.00 150.52 211 HIS F N 1
ATOM 12476 C CA . HIS F 1 217 ? 81.014 -79.118 -14.793 1.00 168.08 211 HIS F CA 1
ATOM 12477 C C . HIS F 1 217 ? 80.142 -80.098 -14.029 1.00 163.58 211 HIS F C 1
ATOM 12478 O O . HIS F 1 217 ? 79.695 -81.107 -14.586 1.00 169.87 211 HIS F O 1
ATOM 12485 N N . TYR F 1 218 ? 79.907 -79.800 -12.758 1.00 152.67 212 TYR F N 1
ATOM 12486 C CA . TYR F 1 218 ? 79.161 -80.701 -11.904 1.00 149.98 212 TYR F CA 1
ATOM 12487 C C . TYR F 1 218 ? 77.786 -80.166 -11.511 1.00 145.32 212 TYR F C 1
ATOM 12488 O O . TYR F 1 218 ? 76.948 -80.918 -11.022 1.00 156.32 212 TYR F O 1
ATOM 12497 N N . PHE F 1 219 ? 77.538 -78.878 -11.712 1.00 136.05 213 PHE F N 1
ATOM 12498 C CA . PHE F 1 219 ? 76.244 -78.305 -11.360 1.00 126.76 213 PHE F CA 1
ATOM 12499 C C . PHE F 1 219 ? 75.656 -77.510 -12.506 1.00 124.89 213 PHE F C 1
ATOM 12500 O O . PHE F 1 219 ? 76.380 -76.877 -13.264 1.00 125.90 213 PHE F O 1
ATOM 12508 N N . SER F 1 220 ? 74.328 -77.521 -12.602 1.00 121.65 214 SER F N 1
ATOM 12509 C CA . SER F 1 220 ? 73.605 -76.838 -13.682 1.00 119.58 214 SER F CA 1
ATOM 12510 C C . SER F 1 220 ? 73.319 -75.353 -13.392 1.00 111.26 214 SER F C 1
ATOM 12511 O O . SER F 1 220 ? 72.950 -74.606 -14.279 1.00 112.21 214 SER F O 1
ATOM 12514 N N . ASP F 1 221 ? 73.460 -74.927 -12.147 1.00 105.60 215 ASP F N 1
ATOM 12515 C CA . ASP F 1 221 ? 73.291 -73.516 -11.810 1.00 99.63 215 ASP F CA 1
ATOM 12516 C C . ASP F 1 221 ? 74.382 -73.072 -10.844 1.00 96.92 215 ASP F C 1
ATOM 12517 O O . ASP F 1 221 ? 74.422 -73.507 -9.682 1.00 90.90 215 ASP F O 1
ATOM 12522 N N . VAL F 1 222 ? 75.262 -72.213 -11.350 1.00 97.15 216 VAL F N 1
ATOM 12523 C CA . VAL F 1 222 ? 76.466 -71.813 -10.646 1.00 96.23 216 VAL F CA 1
ATOM 12524 C C . VAL F 1 222 ? 76.568 -70.298 -10.697 1.00 94.57 216 VAL F C 1
ATOM 12525 O O . VAL F 1 222 ? 76.501 -69.702 -11.759 1.00 99.64 216 VAL F O 1
ATOM 12529 N N . GLY F 1 223 ? 76.709 -69.676 -9.538 1.00 91.22 217 GLY F N 1
ATOM 12530 C CA . GLY F 1 223 ? 76.833 -68.223 -9.457 1.00 88.31 217 GLY F CA 1
ATOM 12531 C C . GLY F 1 223 ? 77.451 -67.827 -8.132 1.00 84.45 217 GLY F C 1
ATOM 12532 O O . GLY F 1 223 ? 77.992 -68.668 -7.413 1.00 85.50 217 GLY F O 1
ATOM 12533 N N . PHE F 1 224 ? 77.343 -66.544 -7.798 1.00 80.47 218 PHE F N 1
ATOM 12534 C CA . PHE F 1 224 ? 77.907 -66.016 -6.558 1.00 75.86 218 PHE F CA 1
ATOM 12535 C C . PHE F 1 224 ? 76.998 -65.031 -5.878 1.00 70.44 218 PHE F C 1
ATOM 12536 O O . PHE F 1 224 ? 76.236 -64.322 -6.524 1.00 68.71 218 PHE F O 1
ATOM 12544 N N . TYR F 1 225 ? 77.113 -64.964 -4.558 1.00 69.94 219 TYR F N 1
ATOM 12545 C CA . TYR F 1 225 ? 76.551 -63.859 -3.809 1.00 67.79 219 TYR F CA 1
ATOM 12546 C C . TYR F 1 225 ? 77.642 -63.184 -3.047 1.00 68.33 219 TYR F C 1
ATOM 12547 O O . TYR F 1 225 ? 78.774 -63.602 -3.110 1.00 72.25 219 TYR F O 1
ATOM 12556 N N . GLN F 1 226 ? 77.315 -62.121 -2.335 1.00 70.59 220 GLN F N 1
ATOM 12557 C CA . GLN F 1 226 ? 78.366 -61.365 -1.673 1.00 71.43 220 GLN F CA 1
ATOM 12558 C C . GLN F 1 226 ? 77.966 -60.672 -0.382 1.00 67.99 220 GLN F C 1
ATOM 12559 O O . GLN F 1 226 ? 76.784 -60.403 -0.103 1.00 68.61 220 GLN F O 1
ATOM 12565 N N . ALA F 1 227 ? 78.997 -60.379 0.392 1.00 68.36 221 ALA F N 1
ATOM 12566 C CA . ALA F 1 227 ? 78.861 -59.650 1.650 1.00 69.63 221 ALA F CA 1
ATOM 12567 C C . ALA F 1 227 ? 80.236 -59.046 1.923 1.00 66.36 221 ALA F C 1
ATOM 12568 O O . ALA F 1 227 ? 81.233 -59.549 1.426 1.00 73.61 221 ALA F O 1
ATOM 12570 N N . ALA F 1 228 ? 80.267 -57.952 2.662 1.00 60.88 222 ALA F N 1
ATOM 12571 C CA . ALA F 1 228 ? 81.481 -57.249 2.953 1.00 62.47 222 ALA F CA 1
ATOM 12572 C C . ALA F 1 228 ? 81.819 -57.471 4.420 1.00 61.85 222 ALA F C 1
ATOM 12573 O O . ALA F 1 228 ? 81.209 -56.916 5.314 1.00 60.51 222 ALA F O 1
ATOM 12575 N N . ILE F 1 229 ? 82.820 -58.281 4.669 1.00 70.40 223 ILE F N 1
ATOM 12576 C CA . ILE F 1 229 ? 83.269 -58.539 6.029 1.00 74.41 223 ILE F CA 1
ATOM 12577 C C . ILE F 1 229 ? 84.459 -57.623 6.324 1.00 78.84 223 ILE F C 1
ATOM 12578 O O . ILE F 1 229 ? 85.476 -57.707 5.618 1.00 88.22 223 ILE F O 1
ATOM 12583 N N . PRO F 1 230 ? 84.336 -56.742 7.340 1.00 72.54 224 PRO F N 1
ATOM 12584 C CA . PRO F 1 230 ? 85.334 -55.695 7.630 1.00 78.68 224 PRO F CA 1
ATOM 12585 C C . PRO F 1 230 ? 86.775 -56.195 7.632 1.00 84.89 224 PRO F C 1
ATOM 12586 O O . PRO F 1 230 ? 87.701 -55.546 7.071 1.00 90.28 224 PRO F O 1
ATOM 12590 N N . THR F 1 231 ? 86.923 -57.366 8.239 1.00 80.49 225 THR F N 1
ATOM 12591 C CA . THR F 1 231 ? 88.204 -57.903 8.594 1.00 86.11 225 THR F CA 1
ATOM 12592 C C . THR F 1 231 ? 88.841 -58.734 7.513 1.00 84.95 225 THR F C 1
ATOM 12593 O O . THR F 1 231 ? 89.959 -59.142 7.684 1.00 86.30 225 THR F O 1
ATOM 12597 N N . TYR F 1 232 ? 88.101 -59.035 6.448 1.00 82.42 226 TYR F N 1
ATOM 12598 C CA . TYR F 1 232 ? 88.673 -59.516 5.197 1.00 85.53 226 TYR F CA 1
ATOM 12599 C C . TYR F 1 232 ? 88.770 -58.318 4.258 1.00 88.97 226 TYR F C 1
ATOM 12600 O O . TYR F 1 232 ? 87.799 -57.913 3.597 1.00 84.29 226 TYR F O 1
ATOM 12609 N N . TYR F 1 233 ? 89.992 -57.792 4.195 1.00 101.40 227 TYR F N 1
ATOM 12610 C CA . TYR F 1 233 ? 90.279 -56.485 3.641 1.00 100.55 227 TYR F CA 1
ATOM 12611 C C . TYR F 1 233 ? 90.054 -56.471 2.156 1.00 103.35 227 TYR F C 1
ATOM 12612 O O . TYR F 1 233 ? 90.398 -57.453 1.475 1.00 98.43 227 TYR F O 1
ATOM 12621 N N . GLY F 1 234 ? 89.462 -55.372 1.670 1.00 108.01 228 GLY F N 1
ATOM 12622 C CA . GLY F 1 234 ? 89.334 -55.123 0.218 1.00 111.25 228 GLY F CA 1
ATOM 12623 C C . GLY F 1 234 ? 87.933 -55.132 -0.368 1.00 103.89 228 GLY F C 1
ATOM 12624 O O . GLY F 1 234 ? 87.750 -55.500 -1.523 1.00 99.42 228 GLY F O 1
ATOM 12625 N N . GLY F 1 235 ? 86.952 -54.712 0.420 1.00 102.05 229 GLY F N 1
ATOM 12626 C CA . GLY F 1 235 ? 85.574 -54.661 -0.049 1.00 106.32 229 GLY F CA 1
ATOM 12627 C C . GLY F 1 235 ? 84.848 -55.996 0.066 1.00 102.40 229 GLY F C 1
ATOM 12628 O O . GLY F 1 235 ? 85.079 -56.776 1.013 1.00 109.28 229 GLY F O 1
ATOM 12629 N N . ILE F 1 236 ? 83.985 -56.267 -0.916 1.00 97.54 230 ILE F N 1
ATOM 12630 C CA . ILE F 1 236 ? 83.091 -57.419 -0.846 1.00 85.80 230 ILE F CA 1
ATOM 12631 C C . ILE F 1 236 ? 83.833 -58.725 -1.061 1.00 86.18 230 ILE F C 1
ATOM 12632 O O . ILE F 1 236 ? 84.871 -58.790 -1.764 1.00 89.47 230 ILE F O 1
ATOM 12637 N N . MET F 1 237 ? 83.270 -59.753 -0.433 1.00 78.59 231 MET F N 1
ATOM 12638 C CA . MET F 1 237 ? 83.740 -61.120 -0.531 1.00 80.07 231 MET F CA 1
ATOM 12639 C C . MET F 1 237 ? 82.682 -61.869 -1.315 1.00 77.52 231 MET F C 1
ATOM 12640 O O . MET F 1 237 ? 81.539 -61.473 -1.380 1.00 69.86 231 MET F O 1
ATOM 12645 N N . THR F 1 238 ? 83.091 -62.950 -1.938 1.00 85.23 232 THR F N 1
ATOM 12646 C CA . THR F 1 238 ? 82.235 -63.643 -2.853 1.00 88.56 232 THR F CA 1
ATOM 12647 C C . THR F 1 238 ? 82.013 -65.058 -2.393 1.00 80.92 232 THR F C 1
ATOM 12648 O O . THR F 1 238 ? 82.925 -65.735 -1.946 1.00 82.30 232 THR F O 1
ATOM 12652 N N . PHE F 1 239 ? 80.786 -65.505 -2.491 1.00 74.87 233 PHE F N 1
ATOM 12653 C CA . PHE F 1 239 ? 80.457 -66.820 -2.033 1.00 76.08 233 PHE F CA 1
ATOM 12654 C C . PHE F 1 239 ? 79.963 -67.619 -3.203 1.00 79.51 233 PHE F C 1
ATOM 12655 O O . PHE F 1 239 ? 79.029 -67.218 -3.909 1.00 78.73 233 PHE F O 1
ATOM 12663 N N . ALA F 1 240 ? 80.600 -68.748 -3.447 1.00 83.40 234 ALA F N 1
ATOM 12664 C CA . ALA F 1 240 ? 80.172 -69.567 -4.571 1.00 89.99 234 ALA F CA 1
ATOM 12665 C C . ALA F 1 240 ? 78.820 -70.181 -4.264 1.00 84.89 234 ALA F C 1
ATOM 12666 O O . ALA F 1 240 ? 78.535 -70.529 -3.119 1.00 81.72 234 ALA F O 1
ATOM 12668 N N . TRP F 1 241 ? 78.014 -70.327 -5.305 1.00 83.32 235 TRP F N 1
ATOM 12669 C CA . TRP F 1 241 ? 76.708 -70.896 -5.188 1.00 81.46 235 TRP F CA 1
ATOM 12670 C C . TRP F 1 241 ? 76.548 -71.910 -6.278 1.00 83.37 235 TRP F C 1
ATOM 12671 O O . TRP F 1 241 ? 76.645 -71.558 -7.456 1.00 81.84 235 TRP F O 1
ATOM 12682 N N . ALA F 1 242 ? 76.321 -73.166 -5.893 1.00 85.61 236 ALA F N 1
ATOM 12683 C CA . ALA F 1 242 ? 76.213 -74.246 -6.875 1.00 94.67 236 ALA F CA 1
ATOM 12684 C C . ALA F 1 242 ? 75.090 -75.212 -6.519 1.00 95.24 236 ALA F C 1
ATOM 12685 O O . ALA F 1 242 ? 74.986 -75.659 -5.366 1.00 92.33 236 ALA F O 1
ATOM 12687 N N . THR F 1 243 ? 74.272 -75.529 -7.532 1.00 95.71 237 THR F N 1
ATOM 12688 C CA . THR F 1 243 ? 73.105 -76.359 -7.350 1.00 94.22 237 THR F CA 1
ATOM 12689 C C . THR F 1 243 ? 72.539 -76.785 -8.690 1.00 97.90 237 THR F C 1
ATOM 12690 O O . THR F 1 243 ? 72.729 -76.099 -9.699 1.00 95.95 237 THR F O 1
ATOM 12694 N N . ASP F 1 244 ? 71.827 -77.910 -8.687 1.00 100.89 238 ASP F N 1
ATOM 12695 C CA . ASP F 1 244 ? 71.094 -78.356 -9.870 1.00 105.70 238 ASP F CA 1
ATOM 12696 C C . ASP F 1 244 ? 69.690 -77.735 -9.908 1.00 101.96 238 ASP F C 1
ATOM 12697 O O . ASP F 1 244 ? 69.011 -77.776 -10.942 1.00 108.35 238 ASP F O 1
ATOM 12702 N N . ASN F 1 245 ? 69.276 -77.131 -8.799 1.00 96.85 239 ASN F N 1
ATOM 12703 C CA . ASN F 1 245 ? 67.972 -76.451 -8.695 1.00 97.74 239 ASN F CA 1
ATOM 12704 C C . ASN F 1 245 ? 68.076 -74.962 -9.098 1.00 94.63 239 ASN F C 1
ATOM 12705 O O . ASN F 1 245 ? 68.412 -74.084 -8.278 1.00 87.58 239 ASN F O 1
ATOM 12710 N N . ASP F 1 246 ? 67.794 -74.676 -10.368 1.00 97.92 240 ASP F N 1
ATOM 12711 C CA . ASP F 1 246 ? 68.124 -73.357 -10.899 1.00 98.70 240 ASP F CA 1
ATOM 12712 C C . ASP F 1 246 ? 67.146 -72.290 -10.452 1.00 90.07 240 ASP F C 1
ATOM 12713 O O . ASP F 1 246 ? 67.336 -71.130 -10.800 1.00 94.03 240 ASP F O 1
ATOM 12718 N N . ALA F 1 247 ? 66.132 -72.674 -9.667 1.00 84.81 241 ALA F N 1
ATOM 12719 C CA . ALA F 1 247 ? 65.154 -71.721 -9.099 1.00 79.91 241 ALA F CA 1
ATOM 12720 C C . ALA F 1 247 ? 65.665 -71.020 -7.867 1.00 75.29 241 ALA F C 1
ATOM 12721 O O . ALA F 1 247 ? 65.431 -69.831 -7.700 1.00 71.86 241 ALA F O 1
ATOM 12723 N N . LEU F 1 248 ? 66.403 -71.756 -7.037 1.00 77.48 242 LEU F N 1
ATOM 12724 C CA . LEU F 1 248 ? 66.744 -71.339 -5.676 1.00 74.52 242 LEU F CA 1
ATOM 12725 C C . LEU F 1 248 ? 67.361 -69.960 -5.490 1.00 67.15 242 LEU F C 1
ATOM 12726 O O . LEU F 1 248 ? 67.234 -69.383 -4.423 1.00 64.16 242 LEU F O 1
ATOM 12731 N N . ARG F 1 249 ? 68.057 -69.423 -6.472 1.00 66.99 243 ARG F N 1
ATOM 12732 C CA . ARG F 1 249 ? 68.539 -68.066 -6.291 1.00 66.08 243 ARG F CA 1
ATOM 12733 C C . ARG F 1 249 ? 67.714 -67.006 -7.015 1.00 70.41 243 ARG F C 1
ATOM 12734 O O . ARG F 1 249 ? 68.128 -65.840 -7.116 1.00 69.05 243 ARG F O 1
ATOM 12742 N N . HIS F 1 250 ? 66.534 -67.394 -7.484 1.00 71.20 244 HIS F N 1
ATOM 12743 C CA . HIS F 1 250 ? 65.598 -66.425 -8.007 1.00 69.09 244 HIS F CA 1
ATOM 12744 C C . HIS F 1 250 ? 64.302 -66.362 -7.206 1.00 63.93 244 HIS F C 1
ATOM 12745 O O . HIS F 1 250 ? 63.273 -65.939 -7.725 1.00 62.09 244 HIS F O 1
ATOM 12752 N N . LEU F 1 251 ? 64.349 -66.741 -5.953 1.00 57.65 245 LEU F N 1
ATOM 12753 C CA . LEU F 1 251 ? 63.167 -66.714 -5.146 1.00 55.49 245 LEU F CA 1
ATOM 12754 C C . LEU F 1 251 ? 62.774 -65.301 -4.836 1.00 50.43 245 LEU F C 1
ATOM 12755 O O . LEU F 1 251 ? 63.612 -64.456 -4.736 1.00 49.26 245 LEU F O 1
ATOM 12760 N N . SER F 1 252 ? 61.489 -65.039 -4.700 1.00 51.31 246 SER F N 1
ATOM 12761 C CA . SER F 1 252 ? 61.023 -63.701 -4.329 1.00 52.07 246 SER F CA 1
ATOM 12762 C C . SER F 1 252 ? 61.499 -63.369 -2.923 1.00 51.92 246 SER F C 1
ATOM 12763 O O . SER F 1 252 ? 61.754 -64.258 -2.107 1.00 48.65 246 SER F O 1
ATOM 12766 N N . THR F 1 253 ? 61.648 -62.090 -2.630 1.00 52.19 247 THR F N 1
ATOM 12767 C CA . THR F 1 253 ? 62.085 -61.746 -1.303 1.00 48.80 247 THR F CA 1
ATOM 12768 C C . THR F 1 253 ? 60.901 -62.081 -0.348 1.00 48.80 247 THR F C 1
ATOM 12769 O O . THR F 1 253 ? 61.090 -62.547 0.791 1.00 42.73 247 THR F O 1
ATOM 12773 N N . GLU F 1 254 ? 59.678 -61.964 -0.856 1.00 49.55 248 GLU F N 1
ATOM 12774 C CA . GLU F 1 254 ? 58.503 -62.342 -0.069 1.00 51.03 248 GLU F CA 1
ATOM 12775 C C . GLU F 1 254 ? 58.606 -63.731 0.550 1.00 51.32 248 GLU F C 1
ATOM 12776 O O . GLU F 1 254 ? 58.352 -63.900 1.737 1.00 59.09 248 GLU F O 1
ATOM 12782 N N . ILE F 1 255 ? 58.976 -64.730 -0.242 1.00 50.80 249 ILE F N 1
ATOM 12783 C CA . ILE F 1 255 ? 59.017 -66.110 0.253 1.00 48.56 249 ILE F CA 1
ATOM 12784 C C . ILE F 1 255 ? 60.120 -66.270 1.316 1.00 48.49 249 ILE F C 1
ATOM 12785 O O . ILE F 1 255 ? 59.925 -66.927 2.348 1.00 50.68 249 ILE F O 1
ATOM 12790 N N . ILE F 1 256 ? 61.269 -65.658 1.080 1.00 44.10 250 ILE F N 1
ATOM 12791 C CA . ILE F 1 256 ? 62.364 -65.736 2.031 1.00 42.48 250 ILE F CA 1
ATOM 12792 C C . ILE F 1 256 ? 61.881 -65.132 3.319 1.00 42.08 250 ILE F C 1
ATOM 12793 O O . ILE F 1 256 ? 62.171 -65.638 4.412 1.00 41.20 250 ILE F O 1
ATOM 12798 N N . GLN F 1 257 ? 61.141 -64.040 3.194 1.00 41.11 251 GLN F N 1
ATOM 12799 C CA . GLN F 1 257 ? 60.614 -63.371 4.382 1.00 43.82 251 GLN F CA 1
ATOM 12800 C C . GLN F 1 257 ? 59.699 -64.335 5.116 1.00 42.97 251 GLN F C 1
ATOM 12801 O O . GLN F 1 257 ? 59.823 -64.533 6.312 1.00 40.78 251 GLN F O 1
ATOM 12807 N N . ALA F 1 258 ? 58.835 -65.019 4.392 1.00 48.40 252 ALA F N 1
ATOM 12808 C CA . ALA F 1 258 ? 57.928 -65.994 5.038 1.00 52.39 252 ALA F CA 1
ATOM 12809 C C . ALA F 1 258 ? 58.725 -67.033 5.834 1.00 55.69 252 ALA F C 1
ATOM 12810 O O . ALA F 1 258 ? 58.492 -67.246 7.037 1.00 65.02 252 ALA F O 1
ATOM 12812 N N . ARG F 1 259 ? 59.698 -67.633 5.165 1.00 53.06 253 ARG F N 1
ATOM 12813 C CA . ARG F 1 259 ? 60.508 -68.668 5.767 1.00 57.36 253 ARG F CA 1
ATOM 12814 C C . ARG F 1 259 ? 61.304 -68.133 6.965 1.00 57.04 253 ARG F C 1
ATOM 12815 O O . ARG F 1 259 ? 61.480 -68.795 7.978 1.00 54.10 253 ARG F O 1
ATOM 12823 N N . PHE F 1 260 ? 61.781 -66.925 6.843 1.00 55.51 254 PHE F N 1
ATOM 12824 C CA . PHE F 1 260 ? 62.517 -66.292 7.905 1.00 49.64 254 PHE F CA 1
ATOM 12825 C C . PHE F 1 260 ? 61.691 -66.035 9.151 1.00 50.39 254 PHE F C 1
ATOM 12826 O O . PHE F 1 260 ? 62.158 -66.200 10.241 1.00 47.29 254 PHE F O 1
ATOM 12834 N N . LEU F 1 261 ? 60.447 -65.644 8.997 1.00 55.69 255 LEU F N 1
ATOM 12835 C CA . LEU F 1 261 ? 59.684 -65.277 10.157 1.00 62.29 255 LEU F CA 1
ATOM 12836 C C . LEU F 1 261 ? 59.654 -66.470 11.059 1.00 72.80 255 LEU F C 1
ATOM 12837 O O . LEU F 1 261 ? 59.721 -66.331 12.258 1.00 94.33 255 LEU F O 1
ATOM 12839 N N . ALA F 1 262 ? 59.531 -67.656 10.515 1.00 66.67 256 ALA F N 1
ATOM 12840 C CA . ALA F 1 262 ? 59.703 -68.810 11.347 1.00 72.21 256 ALA F CA 1
ATOM 12841 C C . ALA F 1 262 ? 60.353 -69.742 10.437 1.00 73.02 256 ALA F C 1
ATOM 12842 O O . ALA F 1 262 ? 59.930 -69.809 9.313 1.00 79.99 256 ALA F O 1
ATOM 12844 N N . SER F 1 263 ? 61.353 -70.484 10.879 1.00 76.12 257 SER F N 1
ATOM 12845 C CA . SER F 1 263 ? 61.884 -70.420 12.212 1.00 75.89 257 SER F CA 1
ATOM 12846 C C . SER F 1 263 ? 62.487 -69.100 12.420 1.00 62.02 257 SER F C 1
ATOM 12847 O O . SER F 1 263 ? 63.163 -68.592 11.561 1.00 51.52 257 SER F O 1
ATOM 12849 N N . GLY F 1 264 ? 62.282 -68.601 13.619 1.00 57.87 258 GLY F N 1
ATOM 12850 C CA . GLY F 1 264 ? 62.506 -67.237 13.971 1.00 56.76 258 GLY F CA 1
ATOM 12851 C C . GLY F 1 264 ? 63.911 -66.927 14.302 1.00 55.20 258 GLY F C 1
ATOM 12852 O O . GLY F 1 264 ? 64.268 -66.770 15.436 1.00 50.56 258 GLY F O 1
ATOM 12853 N N . LEU F 1 265 ? 64.702 -66.797 13.272 1.00 57.77 259 LEU F N 1
ATOM 12854 C CA . LEU F 1 265 ? 66.044 -66.394 13.443 1.00 61.98 259 LEU F CA 1
ATOM 12855 C C . LEU F 1 265 ? 65.998 -64.973 13.849 1.00 60.99 259 LEU F C 1
ATOM 12856 O O . LEU F 1 265 ? 65.090 -64.268 13.496 1.00 54.53 259 LEU F O 1
ATOM 12861 N N . LYS F 1 266 ? 66.974 -64.566 14.628 1.00 62.47 260 LYS F N 1
ATOM 12862 C CA . LYS F 1 266 ? 67.122 -63.201 14.985 1.00 67.74 260 LYS F CA 1
ATOM 12863 C C . LYS F 1 266 ? 68.548 -62.979 14.666 1.00 64.52 260 LYS F C 1
ATOM 12864 O O . LYS F 1 266 ? 69.395 -63.302 15.449 1.00 73.65 260 LYS F O 1
ATOM 12870 N N . CYS F 1 267 ? 68.830 -62.430 13.507 1.00 57.35 261 CYS F N 1
ATOM 12871 C CA . CYS F 1 267 ? 70.193 -62.249 13.086 1.00 50.99 261 CYS F CA 1
ATOM 12872 C C . CYS F 1 267 ? 70.639 -60.821 13.324 1.00 54.30 261 CYS F C 1
ATOM 12873 O O . CYS F 1 267 ? 69.845 -59.946 13.716 1.00 60.52 261 CYS F O 1
ATOM 12876 N N . ARG F 1 268 ? 71.921 -60.583 13.072 1.00 49.35 262 ARG F N 1
ATOM 12877 C CA . ARG F 1 268 ? 72.497 -59.304 13.300 1.00 47.48 262 ARG F CA 1
ATOM 12878 C C . ARG F 1 268 ? 73.012 -58.639 12.055 1.00 44.99 262 ARG F C 1
ATOM 12879 O O . ARG F 1 268 ? 73.345 -57.458 12.103 1.00 46.96 262 ARG F O 1
ATOM 12887 N N . TYR F 1 269 ? 73.148 -59.390 10.972 1.00 42.63 263 TYR F N 1
ATOM 12888 C CA . TYR F 1 269 ? 73.442 -58.820 9.668 1.00 42.82 263 TYR F CA 1
ATOM 12889 C C . TYR F 1 269 ? 72.360 -59.247 8.726 1.00 41.83 263 TYR F C 1
ATOM 12890 O O . TYR F 1 269 ? 71.664 -58.401 8.126 1.00 40.46 263 TYR F O 1
ATOM 12899 N N . TYR F 1 270 ? 72.153 -60.561 8.652 1.00 41.77 264 TYR F N 1
ATOM 12900 C CA . TYR F 1 270 ? 71.165 -61.139 7.738 1.00 41.43 264 TYR F CA 1
ATOM 12901 C C . TYR F 1 270 ? 69.760 -60.631 7.910 1.00 38.25 264 TYR F C 1
ATOM 12902 O O . TYR F 1 270 ? 69.291 -60.418 9.030 1.00 43.30 264 TYR F O 1
ATOM 12911 N N . ASN F 1 271 ? 69.081 -60.479 6.779 1.00 35.09 265 ASN F N 1
ATOM 12912 C CA . ASN F 1 271 ? 67.632 -60.348 6.743 1.00 33.23 265 ASN F CA 1
ATOM 12913 C C . ASN F 1 271 ? 67.194 -60.605 5.324 1.00 35.36 265 ASN F C 1
ATOM 12914 O O . ASN F 1 271 ? 68.041 -60.688 4.454 1.00 47.54 265 ASN F O 1
ATOM 12919 N N . PRO F 1 272 ? 65.897 -60.745 5.056 1.00 34.30 266 PRO F N 1
ATOM 12920 C CA . PRO F 1 272 ? 65.516 -61.109 3.668 1.00 35.51 266 PRO F CA 1
ATOM 12921 C C . PRO F 1 272 ? 65.855 -60.102 2.586 1.00 37.43 266 PRO F C 1
ATOM 12922 O O . PRO F 1 272 ? 66.296 -60.499 1.503 1.00 40.47 266 PRO F O 1
ATOM 12926 N N . ALA F 1 273 ? 65.776 -58.813 2.891 1.00 40.68 267 ALA F N 1
ATOM 12927 C CA . ALA F 1 273 ? 66.326 -57.804 1.939 1.00 40.49 267 ALA F CA 1
ATOM 12928 C C . ALA F 1 273 ? 67.776 -58.107 1.588 1.00 39.58 267 ALA F C 1
ATOM 12929 O O . ALA F 1 273 ? 68.158 -58.056 0.410 1.00 43.40 267 ALA F O 1
ATOM 12931 N N . ILE F 1 274 ? 68.579 -58.375 2.609 1.00 35.19 268 ILE F N 1
ATOM 12932 C CA . ILE F 1 274 ? 69.988 -58.550 2.395 1.00 36.99 268 ILE F CA 1
ATOM 12933 C C . ILE F 1 274 ? 70.205 -59.787 1.528 1.00 40.92 268 ILE F C 1
ATOM 12934 O O . ILE F 1 274 ? 71.057 -59.818 0.594 1.00 42.57 268 ILE F O 1
ATOM 12939 N N . HIS F 1 275 ? 69.410 -60.805 1.828 1.00 43.42 269 HIS F N 1
ATOM 12940 C CA . HIS F 1 275 ? 69.525 -62.106 1.181 1.00 45.51 269 HIS F CA 1
ATOM 12941 C C . HIS F 1 275 ? 69.328 -61.933 -0.334 1.00 45.69 269 HIS F C 1
ATOM 12942 O O . HIS F 1 275 ? 70.138 -62.401 -1.165 1.00 46.30 269 HIS F O 1
ATOM 12949 N N . THR F 1 276 ? 68.229 -61.294 -0.694 1.00 40.74 270 THR F N 1
ATOM 12950 C CA . THR F 1 276 ? 67.997 -61.031 -2.080 1.00 43.60 270 THR F CA 1
ATOM 12951 C C . THR F 1 276 ? 69.065 -60.140 -2.703 1.00 45.35 270 THR F C 1
ATOM 12952 O O . THR F 1 276 ? 69.521 -60.371 -3.814 1.00 51.93 270 THR F O 1
ATOM 12956 N N . ALA F 1 277 ? 69.466 -59.101 -1.998 1.00 44.89 271 ALA F N 1
ATOM 12957 C CA . ALA F 1 277 ? 70.402 -58.147 -2.559 1.00 47.67 271 ALA F CA 1
ATOM 12958 C C . ALA F 1 277 ? 71.784 -58.775 -2.675 1.00 50.80 271 ALA F C 1
ATOM 12959 O O . ALA F 1 277 ? 72.561 -58.456 -3.585 1.00 55.12 271 ALA F O 1
ATOM 12961 N N . ALA F 1 278 ? 72.075 -59.707 -1.775 1.00 49.96 272 ALA F N 1
ATOM 12962 C CA . ALA F 1 278 ? 73.356 -60.403 -1.818 1.00 56.77 272 ALA F CA 1
ATOM 12963 C C . ALA F 1 278 ? 73.759 -60.911 -3.217 1.00 56.38 272 ALA F C 1
ATOM 12964 O O . ALA F 1 278 ? 74.934 -61.015 -3.506 1.00 53.95 272 ALA F O 1
ATOM 12966 N N . PHE F 1 279 ? 72.776 -61.233 -4.051 1.00 56.99 273 PHE F N 1
ATOM 12967 C CA . PHE F 1 279 ? 73.041 -61.799 -5.360 1.00 61.96 273 PHE F CA 1
ATOM 12968 C C . PHE F 1 279 ? 73.303 -60.764 -6.462 1.00 67.85 273 PHE F C 1
ATOM 12969 O O . PHE F 1 279 ? 73.699 -61.141 -7.580 1.00 76.69 273 PHE F O 1
ATOM 12977 N N . ALA F 1 280 ? 73.086 -59.477 -6.166 1.00 63.76 274 ALA F N 1
ATOM 12978 C CA . ALA F 1 280 ? 73.467 -58.418 -7.090 1.00 64.09 274 ALA F CA 1
ATOM 12979 C C . ALA F 1 280 ? 74.972 -58.241 -7.016 1.00 64.80 274 ALA F C 1
ATOM 12980 O O . ALA F 1 280 ? 75.492 -57.913 -5.961 1.00 60.69 274 ALA F O 1
ATOM 12982 N N . LEU F 1 281 ? 75.649 -58.436 -8.147 1.00 70.01 275 LEU F N 1
ATOM 12983 C CA . LEU F 1 281 ? 77.092 -58.335 -8.227 1.00 74.08 275 LEU F CA 1
ATOM 12984 C C . LEU F 1 281 ? 77.523 -57.063 -8.939 1.00 80.04 275 LEU F C 1
ATOM 12985 O O . LEU F 1 281 ? 76.939 -56.665 -9.935 1.00 81.90 275 LEU F O 1
ATOM 12990 N N . PRO F 1 282 ? 78.571 -56.422 -8.437 1.00 84.05 276 PRO F N 1
ATOM 12991 C CA . PRO F 1 282 ? 79.086 -55.223 -9.090 1.00 90.62 276 PRO F CA 1
ATOM 12992 C C . PRO F 1 282 ? 79.556 -55.510 -10.468 1.00 96.81 276 PRO F C 1
ATOM 12993 O O . PRO F 1 282 ? 80.001 -56.618 -10.754 1.00 99.69 276 PRO F O 1
ATOM 12997 N N . GLN F 1 283 ? 79.508 -54.488 -11.302 1.00 102.48 277 GLN F N 1
ATOM 12998 C CA . GLN F 1 283 ? 79.649 -54.678 -12.731 1.00 109.80 277 GLN F CA 1
ATOM 12999 C C . GLN F 1 283 ? 80.956 -55.357 -13.126 1.00 114.29 277 GLN F C 1
ATOM 13000 O O . GLN F 1 283 ? 80.957 -56.267 -13.948 1.00 113.99 277 GLN F O 1
ATOM 13006 N N . TYR F 1 284 ? 82.058 -54.943 -12.513 1.00 118.24 278 TYR F N 1
ATOM 13007 C CA . TYR F 1 284 ? 83.346 -55.525 -12.855 1.00 126.51 278 TYR F CA 1
ATOM 13008 C C . TYR F 1 284 ? 83.345 -57.038 -12.662 1.00 125.49 278 TYR F C 1
ATOM 13009 O O . TYR F 1 284 ? 83.941 -57.768 -13.467 1.00 136.02 278 TYR F O 1
ATOM 13018 N N . LEU F 1 285 ? 82.673 -57.514 -11.624 1.00 114.70 279 LEU F N 1
ATOM 13019 C CA . LEU F 1 285 ? 82.670 -58.937 -11.384 1.00 114.26 279 LEU F CA 1
ATOM 13020 C C . LEU F 1 285 ? 81.927 -59.653 -12.501 1.00 115.86 279 LEU F C 1
ATOM 13021 O O . LEU F 1 285 ? 82.360 -60.707 -12.981 1.00 117.05 279 LEU F O 1
ATOM 13026 N N . GLN F 1 286 ? 80.828 -59.063 -12.947 1.00 115.21 280 GLN F N 1
ATOM 13027 C CA . GLN F 1 286 ? 79.997 -59.727 -13.937 1.00 120.40 280 GLN F CA 1
ATOM 13028 C C . GLN F 1 286 ? 80.734 -59.747 -15.254 1.00 129.78 280 GLN F C 1
ATOM 13029 O O . GLN F 1 286 ? 80.813 -60.769 -15.928 1.00 128.21 280 GLN F O 1
ATOM 13035 N N . ASP F 1 287 ? 81.271 -58.585 -15.583 1.00 54.95 281 ASP F N 1
ATOM 13036 C CA . ASP F 1 287 ? 82.037 -58.368 -16.779 1.00 63.91 281 ASP F CA 1
ATOM 13037 C C . ASP F 1 287 ? 83.141 -59.365 -16.857 1.00 71.63 281 ASP F C 1
ATOM 13038 O O . ASP F 1 287 ? 83.477 -59.861 -17.907 1.00 69.13 281 ASP F O 1
ATOM 13043 N N . ALA F 1 288 ? 83.680 -59.682 -15.705 1.00 77.79 282 ALA F N 1
ATOM 13044 C CA . ALA F 1 288 ? 84.829 -60.535 -15.585 1.00 71.70 282 ALA F CA 1
ATOM 13045 C C . ALA F 1 288 ? 84.390 -61.880 -16.022 1.00 67.03 282 ALA F C 1
ATOM 13046 O O . ALA F 1 288 ? 85.176 -62.781 -16.099 1.00 67.86 282 ALA F O 1
ATOM 13048 N N . LEU F 1 289 ? 83.104 -62.043 -16.250 1.00 67.25 283 LEU F N 1
ATOM 13049 C CA . LEU F 1 289 ? 82.667 -63.291 -16.830 1.00 87.26 283 LEU F CA 1
ATOM 13050 C C . LEU F 1 289 ? 82.164 -63.082 -18.258 1.00 107.71 283 LEU F C 1
ATOM 13051 O O . LEU F 1 289 ? 81.092 -62.551 -18.494 1.00 85.06 283 LEU F O 1
ATOM 13056 N N . ALA F 1 290 ? 82.974 -63.514 -19.210 1.00 137.08 284 ALA F N 1
ATOM 13057 C CA . ALA F 1 290 ? 82.636 -63.431 -20.612 1.00 148.27 284 ALA F CA 1
ATOM 13058 C C . ALA F 1 290 ? 81.907 -64.693 -21.035 1.00 158.29 284 ALA F C 1
ATOM 13059 O O . ALA F 1 290 ? 82.470 -65.525 -21.736 1.00 141.49 284 ALA F O 1
ATOM 13061 N N . SER F 1 291 ? 80.650 -64.824 -20.627 1.00 166.25 285 SER F N 1
ATOM 13062 C CA . SER F 1 291 ? 79.892 -66.036 -20.879 1.00 150.26 285 SER F CA 1
ATOM 13063 C C . SER F 1 291 ? 78.769 -65.874 -21.886 1.00 146.45 285 SER F C 1
ATOM 13064 O O . SER F 1 291 ? 77.987 -64.938 -21.812 1.00 125.38 285 SER F O 1
ATOM 13067 N N . GLN F 1 292 ? 78.709 -66.808 -22.831 1.00 150.00 286 GLN F N 1
ATOM 13068 C CA . GLN F 1 292 ? 77.670 -66.835 -23.835 1.00 139.49 286 GLN F CA 1
ATOM 13069 C C . GLN F 1 292 ? 76.344 -66.602 -23.157 1.00 131.03 286 GLN F C 1
ATOM 13070 O O . GLN F 1 292 ? 75.959 -67.364 -22.278 1.00 128.31 286 GLN F O 1
ATOM 13076 N N . LYS G 1 11 ? 16.283 46.839 35.114 1.00 180.33 5 LYS G N 1
ATOM 13077 C CA . LYS G 1 11 ? 16.994 46.286 33.926 1.00 179.93 5 LYS G CA 1
ATOM 13078 C C . LYS G 1 11 ? 17.084 44.776 34.015 1.00 170.24 5 LYS G C 1
ATOM 13079 O O . LYS G 1 11 ? 17.512 44.250 35.027 1.00 164.20 5 LYS G O 1
ATOM 13085 N N . GLN G 1 12 ? 16.731 44.101 32.917 1.00 167.78 6 GLN G N 1
ATOM 13086 C CA . GLN G 1 12 ? 16.597 42.633 32.860 1.00 159.48 6 GLN G CA 1
ATOM 13087 C C . GLN G 1 12 ? 17.918 41.911 32.463 1.00 158.26 6 GLN G C 1
ATOM 13088 O O . GLN G 1 12 ? 18.957 42.546 32.284 1.00 164.66 6 GLN G O 1
ATOM 13094 N N . TRP G 1 13 ? 17.864 40.582 32.357 1.00 151.84 7 TRP G N 1
ATOM 13095 C CA . TRP G 1 13 ? 18.960 39.762 31.832 1.00 148.17 7 TRP G CA 1
ATOM 13096 C C . TRP G 1 13 ? 18.399 38.530 31.136 1.00 142.07 7 TRP G C 1
ATOM 13097 O O . TRP G 1 13 ? 17.599 37.805 31.717 1.00 140.58 7 TRP G O 1
ATOM 13108 N N . HIS G 1 14 ? 18.832 38.284 29.905 1.00 139.68 8 HIS G N 1
ATOM 13109 C CA . HIS G 1 14 ? 18.261 37.227 29.102 1.00 138.13 8 HIS G CA 1
ATOM 13110 C C . HIS G 1 14 ? 19.261 36.082 28.993 1.00 132.00 8 HIS G C 1
ATOM 13111 O O . HIS G 1 14 ? 20.458 36.323 28.841 1.00 125.90 8 HIS G O 1
ATOM 13118 N N . GLU G 1 15 ? 18.759 34.845 29.082 1.00 123.71 9 GLU G N 1
ATOM 13119 C CA . GLU G 1 15 ? 19.557 33.692 28.751 1.00 118.42 9 GLU G CA 1
ATOM 13120 C C . GLU G 1 15 ? 19.651 33.597 27.235 1.00 119.79 9 GLU G C 1
ATOM 13121 O O . GLU G 1 15 ? 18.670 33.868 26.528 1.00 127.06 9 GLU G O 1
ATOM 13127 N N . THR G 1 16 ? 20.819 33.188 26.744 1.00 116.82 10 THR G N 1
ATOM 13128 C CA . THR G 1 16 ? 21.105 33.123 25.311 1.00 114.50 10 THR G CA 1
ATOM 13129 C C . THR G 1 16 ? 21.380 31.711 24.847 1.00 110.63 10 THR G C 1
ATOM 13130 O O . THR G 1 16 ? 21.855 31.514 23.737 1.00 114.73 10 THR G O 1
ATOM 13134 N N . LEU G 1 17 ? 21.048 30.724 25.666 1.00 106.16 11 LEU G N 1
ATOM 13135 C CA . LEU G 1 17 ? 21.372 29.360 25.331 1.00 102.82 11 LEU G CA 1
ATOM 13136 C C . LEU G 1 17 ? 20.790 29.006 23.978 1.00 103.85 11 LEU G C 1
ATOM 13137 O O . LEU G 1 17 ? 21.498 28.426 23.156 1.00 104.37 11 LEU G O 1
ATOM 13142 N N . HIS G 1 18 ? 19.521 29.360 23.748 1.00 105.97 12 HIS G N 1
ATOM 13143 C CA . HIS G 1 18 ? 18.893 29.149 22.438 1.00 111.03 12 HIS G CA 1
ATOM 13144 C C . HIS G 1 18 ? 18.600 30.492 21.775 1.00 110.57 12 HIS G C 1
ATOM 13145 O O . HIS G 1 18 ? 18.312 31.470 22.445 1.00 114.22 12 HIS G O 1
ATOM 13152 N N . ASP G 1 19 ? 18.677 30.528 20.453 1.00 111.25 13 ASP G N 1
ATOM 13153 C CA . ASP G 1 19 ? 18.377 31.755 19.695 1.00 113.88 13 ASP G CA 1
ATOM 13154 C C . ASP G 1 19 ? 16.892 32.055 19.591 1.00 108.69 13 ASP G C 1
ATOM 13155 O O . ASP G 1 19 ? 16.525 33.196 19.457 1.00 108.12 13 ASP G O 1
ATOM 13160 N N . GLN G 1 20 ? 16.052 31.022 19.652 1.00 104.24 14 GLN G N 1
ATOM 13161 C CA . GLN G 1 20 ? 14.636 31.156 19.348 1.00 103.91 14 GLN G CA 1
ATOM 13162 C C . GLN G 1 20 ? 13.754 31.483 20.531 1.00 103.55 14 GLN G C 1
ATOM 13163 O O . GLN G 1 20 ? 12.612 31.921 20.355 1.00 105.48 14 GLN G O 1
ATOM 13169 N N . PHE G 1 21 ? 14.265 31.267 21.730 1.00 102.73 15 PHE G N 1
ATOM 13170 C CA . PHE G 1 21 ? 13.481 31.482 22.928 1.00 106.48 15 PHE G CA 1
ATOM 13171 C C . PHE G 1 21 ? 14.406 31.408 24.131 1.00 107.31 15 PHE G C 1
ATOM 13172 O O . PHE G 1 21 ? 15.515 30.893 24.033 1.00 105.36 15 PHE G O 1
ATOM 13180 N N . GLY G 1 22 ? 13.936 31.885 25.276 1.00 109.45 16 GLY G N 1
ATOM 13181 C CA . GLY G 1 22 ? 14.706 31.751 26.498 1.00 108.92 16 GLY G CA 1
ATOM 13182 C C . GLY G 1 22 ? 13.937 32.121 27.745 1.00 113.02 16 GLY G C 1
ATOM 13183 O O . GLY G 1 22 ? 12.718 32.355 27.716 1.00 120.52 16 GLY G O 1
ATOM 13184 N N . GLN G 1 23 ? 14.666 32.141 28.851 1.00 111.09 17 GLN G N 1
ATOM 13185 C CA . GLN G 1 23 ? 14.166 32.675 30.105 1.00 110.63 17 GLN G CA 1
ATOM 13186 C C . GLN G 1 23 ? 14.899 34.003 30.370 1.00 114.51 17 GLN G C 1
ATOM 13187 O O . GLN G 1 23 ? 16.041 34.200 29.923 1.00 113.28 17 GLN G O 1
ATOM 13193 N N . TYR G 1 24 ? 14.241 34.911 31.082 1.00 115.13 18 TYR G N 1
ATOM 13194 C CA . TYR G 1 24 ? 14.882 36.136 31.488 1.00 121.32 18 TYR G CA 1
ATOM 13195 C C . TYR G 1 24 ? 14.563 36.452 32.946 1.00 128.97 18 TYR G C 1
ATOM 13196 O O . TYR G 1 24 ? 13.588 35.943 33.508 1.00 134.90 18 TYR G O 1
ATOM 13205 N N . PHE G 1 25 ? 15.381 37.318 33.545 1.00 137.37 19 PHE G N 1
ATOM 13206 C CA . PHE G 1 25 ? 15.248 37.703 34.957 1.00 142.00 19 PHE G CA 1
ATOM 13207 C C . PHE G 1 25 ? 15.457 39.185 35.182 1.00 147.95 19 PHE G C 1
ATOM 13208 O O . PHE G 1 25 ? 16.345 39.795 34.582 1.00 146.96 19 PHE G O 1
ATOM 13216 N N . ALA G 1 26 ? 14.660 39.748 36.084 1.00 152.37 20 ALA G N 1
ATOM 13217 C CA . ALA G 1 26 ? 14.919 41.089 36.573 1.00 161.32 20 ALA G CA 1
ATOM 13218 C C . ALA G 1 26 ? 16.236 41.038 37.340 1.00 162.32 20 ALA G C 1
ATOM 13219 O O . ALA G 1 26 ? 16.541 40.043 38.016 1.00 162.90 20 ALA G O 1
ATOM 13221 N N . VAL G 1 27 ? 17.026 42.091 37.213 1.00 162.41 21 VAL G N 1
ATOM 13222 C CA . VAL G 1 27 ? 18.231 42.237 38.023 1.00 166.39 21 VAL G CA 1
ATOM 13223 C C . VAL G 1 27 ? 18.012 43.299 39.112 1.00 177.90 21 VAL G C 1
ATOM 13224 O O . VAL G 1 27 ? 17.722 44.469 38.820 1.00 187.35 21 VAL G O 1
ATOM 13228 N N . ASP G 1 28 ? 18.129 42.883 40.367 1.00 179.88 22 ASP G N 1
ATOM 13229 C CA . ASP G 1 28 ? 18.032 43.799 41.494 1.00 188.67 22 ASP G CA 1
ATOM 13230 C C . ASP G 1 28 ? 19.402 44.398 41.804 1.00 195.84 22 ASP G C 1
ATOM 13231 O O . ASP G 1 28 ? 19.504 45.525 42.301 1.00 201.26 22 ASP G O 1
ATOM 13236 N N . ASN G 1 29 ? 20.455 43.648 41.491 1.00 193.97 23 ASN G N 1
ATOM 13237 C CA . ASN G 1 29 ? 21.817 44.050 41.812 1.00 196.43 23 ASN G CA 1
ATOM 13238 C C . ASN G 1 29 ? 22.849 43.075 41.239 1.00 191.97 23 ASN G C 1
ATOM 13239 O O . ASN G 1 29 ? 22.744 41.882 41.478 1.00 195.76 23 ASN G O 1
ATOM 13244 N N . VAL G 1 30 ? 23.840 43.567 40.497 1.00 191.37 24 VAL G N 1
ATOM 13245 C CA . VAL G 1 30 ? 24.907 42.699 39.977 1.00 182.89 24 VAL G CA 1
ATOM 13246 C C . VAL G 1 30 ? 26.021 42.628 40.999 1.00 187.01 24 VAL G C 1
ATOM 13247 O O . VAL G 1 30 ? 26.596 43.645 41.372 1.00 204.98 24 VAL G O 1
ATOM 13251 N N . LEU G 1 31 ? 26.319 41.428 41.456 1.00 182.21 25 LEU G N 1
ATOM 13252 C CA . LEU G 1 31 ? 27.386 41.200 42.428 1.00 187.34 25 LEU G CA 1
ATOM 13253 C C . LEU G 1 31 ? 28.745 41.058 41.761 1.00 193.19 25 LEU G C 1
ATOM 13254 O O . LEU G 1 31 ? 29.767 41.385 42.366 1.00 198.88 25 LEU G O 1
ATOM 13259 N N . TYR G 1 32 ? 28.752 40.564 40.521 1.00 194.16 26 TYR G N 1
ATOM 13260 C CA . TYR G 1 32 ? 29.990 40.312 39.783 1.00 201.23 26 TYR G CA 1
ATOM 13261 C C . TYR G 1 32 ? 29.727 40.281 38.270 1.00 195.44 26 TYR G C 1
ATOM 13262 O O . TYR G 1 32 ? 28.706 39.791 37.838 1.00 187.11 26 TYR G O 1
ATOM 13271 N N . HIS G 1 33 ? 30.644 40.825 37.478 1.00 206.45 27 HIS G N 1
ATOM 13272 C CA . HIS G 1 33 ? 30.552 40.738 36.030 1.00 211.43 27 HIS G CA 1
ATOM 13273 C C . HIS G 1 33 ? 31.950 40.822 35.427 1.00 224.93 27 HIS G C 1
ATOM 13274 O O . HIS G 1 33 ? 32.700 41.787 35.689 1.00 246.45 27 HIS G O 1
ATOM 13281 N N . GLU G 1 34 ? 32.289 39.830 34.605 1.00 212.70 28 GLU G N 1
ATOM 13282 C CA . GLU G 1 34 ? 33.534 39.855 33.848 1.00 224.37 28 GLU G CA 1
ATOM 13283 C C . GLU G 1 34 ? 33.263 39.581 32.370 1.00 225.49 28 GLU G C 1
ATOM 13284 O O . GLU G 1 34 ? 32.799 38.502 32.012 1.00 212.44 28 GLU G O 1
ATOM 13290 N N . GLN G 1 39 ? 35.338 32.847 29.124 1.00 182.41 33 GLN G N 1
ATOM 13291 C CA . GLN G 1 39 ? 34.867 32.653 30.473 1.00 176.38 33 GLN G CA 1
ATOM 13292 C C . GLN G 1 39 ? 34.059 33.835 30.937 1.00 183.01 33 GLN G C 1
ATOM 13293 O O . GLN G 1 39 ? 34.323 34.362 31.988 1.00 181.38 33 GLN G O 1
ATOM 13295 N N . ASP G 1 40 ? 33.053 34.265 30.205 1.00 189.24 34 ASP G N 1
ATOM 13296 C CA . ASP G 1 40 ? 32.408 35.465 30.654 1.00 191.48 34 ASP G CA 1
ATOM 13297 C C . ASP G 1 40 ? 31.451 35.137 31.742 1.00 187.17 34 ASP G C 1
ATOM 13298 O O . ASP G 1 40 ? 30.261 35.310 31.590 1.00 167.58 34 ASP G O 1
ATOM 13303 N N . LEU G 1 41 ? 31.990 34.691 32.863 1.00 194.96 35 LEU G N 1
ATOM 13304 C CA . LEU G 1 41 ? 31.196 34.339 34.028 1.00 176.36 35 LEU G CA 1
ATOM 13305 C C . LEU G 1 41 ? 30.644 35.545 34.739 1.00 180.75 35 LEU G C 1
ATOM 13306 O O . LEU G 1 41 ? 31.288 36.540 34.777 1.00 231.01 35 LEU G O 1
ATOM 13311 N N . ILE G 1 42 ? 29.477 35.447 35.351 1.00 162.42 36 ILE G N 1
ATOM 13312 C CA . ILE G 1 42 ? 28.892 36.593 36.035 1.00 163.87 36 ILE G CA 1
ATOM 13313 C C . ILE G 1 42 ? 27.929 36.219 37.137 1.00 163.10 36 ILE G C 1
ATOM 13314 O O . ILE G 1 42 ? 27.651 35.066 37.319 1.00 155.97 36 ILE G O 1
ATOM 13319 N N . ILE G 1 43 ? 27.441 37.197 37.893 1.00 169.44 37 ILE G N 1
ATOM 13320 C CA . ILE G 1 43 ? 26.469 36.932 38.954 1.00 169.37 37 ILE G CA 1
ATOM 13321 C C . ILE G 1 43 ? 25.576 38.103 39.306 1.00 172.94 37 ILE G C 1
ATOM 13322 O O . ILE G 1 43 ? 26.018 39.217 39.294 1.00 185.81 37 ILE G O 1
ATOM 13327 N N . PHE G 1 44 ? 24.321 37.853 39.640 1.00 167.96 38 PHE G N 1
ATOM 13328 C CA . PHE G 1 44 ? 23.423 38.923 40.061 1.00 168.02 38 PHE G CA 1
ATOM 13329 C C . PHE G 1 44 ? 22.319 38.377 40.937 1.00 162.38 38 PHE G C 1
ATOM 13330 O O . PHE G 1 44 ? 22.048 37.188 40.928 1.00 158.66 38 PHE G O 1
ATOM 13338 N N . GLU G 1 45 ? 21.670 39.255 41.679 1.00 164.43 39 GLU G N 1
ATOM 13339 C CA . GLU G 1 45 ? 20.574 38.845 42.534 1.00 163.26 39 GLU G CA 1
ATOM 13340 C C . GLU G 1 45 ? 19.284 39.120 41.799 1.00 159.03 39 GLU G C 1
ATOM 13341 O O . GLU G 1 45 ? 19.147 40.135 41.128 1.00 167.27 39 GLU G O 1
ATOM 13347 N N . ASN G 1 46 ? 18.351 38.198 41.926 1.00 150.58 40 ASN G N 1
ATOM 13348 C CA . ASN G 1 46 ? 17.022 38.339 41.383 1.00 149.99 40 ASN G CA 1
ATOM 13349 C C . ASN G 1 46 ? 16.057 38.045 42.541 1.00 153.88 40 ASN G C 1
ATOM 13350 O O . ASN G 1 46 ? 16.320 37.153 43.357 1.00 155.76 40 ASN G O 1
ATOM 13355 N N . ALA G 1 47 ? 14.951 38.786 42.620 1.00 157.36 41 ALA G N 1
ATOM 13356 C CA . ALA G 1 47 ? 13.948 38.584 43.685 1.00 156.09 41 ALA G CA 1
ATOM 13357 C C . ALA G 1 47 ? 13.453 37.139 43.815 1.00 150.47 41 ALA G C 1
ATOM 13358 O O . ALA G 1 47 ? 13.306 36.637 44.913 1.00 151.39 41 ALA G O 1
ATOM 13360 N N . ALA G 1 48 ? 13.202 36.473 42.697 1.00 146.25 42 ALA G N 1
ATOM 13361 C CA . ALA G 1 48 ? 12.586 35.155 42.725 1.00 140.79 42 ALA G CA 1
ATOM 13362 C C . ALA G 1 48 ? 13.602 34.082 43.061 1.00 137.55 42 ALA G C 1
ATOM 13363 O O . ALA G 1 48 ? 13.383 33.303 43.981 1.00 135.26 42 ALA G O 1
ATOM 13365 N N . PHE G 1 49 ? 14.706 34.048 42.313 1.00 137.37 43 PHE G N 1
ATOM 13366 C CA . PHE G 1 49 ? 15.640 32.910 42.336 1.00 135.38 43 PHE G CA 1
ATOM 13367 C C . PHE G 1 49 ? 16.930 33.177 43.115 1.00 140.41 43 PHE G C 1
ATOM 13368 O O . PHE G 1 49 ? 17.832 32.333 43.143 1.00 142.85 43 PHE G O 1
ATOM 13376 N N . GLY G 1 50 ? 17.008 34.327 43.773 1.00 142.33 44 GLY G N 1
ATOM 13377 C CA . GLY G 1 50 ? 18.209 34.684 44.511 1.00 145.94 44 GLY G CA 1
ATOM 13378 C C . GLY G 1 50 ? 19.382 34.908 43.594 1.00 144.38 44 GLY G C 1
ATOM 13379 O O . GLY G 1 50 ? 19.211 35.457 42.511 1.00 148.74 44 GLY G O 1
ATOM 13380 N N . ARG G 1 51 ? 20.568 34.477 44.021 1.00 145.01 45 ARG G N 1
ATOM 13381 C CA . ARG G 1 51 ? 21.789 34.667 43.236 1.00 147.54 45 ARG G CA 1
ATOM 13382 C C . ARG G 1 51 ? 21.826 33.752 42.011 1.00 140.29 45 ARG G C 1
ATOM 13383 O O . ARG G 1 51 ? 21.595 32.562 42.141 1.00 143.79 45 ARG G O 1
ATOM 13391 N N . VAL G 1 52 ? 22.129 34.303 40.838 1.00 136.05 46 VAL G N 1
ATOM 13392 C CA . VAL G 1 52 ? 22.090 33.557 39.598 1.00 127.81 46 VAL G CA 1
ATOM 13393 C C . VAL G 1 52 ? 23.490 33.650 39.018 1.00 129.49 46 VAL G C 1
ATOM 13394 O O . VAL G 1 52 ? 24.003 34.762 38.826 1.00 132.27 46 VAL G O 1
ATOM 13398 N N . MET G 1 53 ? 24.102 32.499 38.739 1.00 126.76 47 MET G N 1
ATOM 13399 C CA . MET G 1 53 ? 25.356 32.458 37.982 1.00 133.50 47 MET G CA 1
ATOM 13400 C C . MET G 1 53 ? 25.118 32.112 36.506 1.00 131.72 47 MET G C 1
ATOM 13401 O O . MET G 1 53 ? 24.340 31.222 36.197 1.00 124.63 47 MET G O 1
ATOM 13406 N N . ALA G 1 54 ? 25.783 32.823 35.600 1.00 137.80 48 ALA G N 1
ATOM 13407 C CA . ALA G 1 54 ? 25.593 32.594 34.181 1.00 138.20 48 ALA G CA 1
ATOM 13408 C C . ALA G 1 54 ? 26.916 32.734 33.501 1.00 146.36 48 ALA G C 1
ATOM 13409 O O . ALA G 1 54 ? 27.666 33.660 33.784 1.00 164.48 48 ALA G O 1
ATOM 13411 N N . LEU G 1 55 ? 27.183 31.833 32.572 1.00 146.98 49 LEU G N 1
ATOM 13412 C CA . LEU G 1 55 ? 28.426 31.846 31.831 1.00 155.32 49 LEU G CA 1
ATOM 13413 C C . LEU G 1 55 ? 28.172 31.824 30.321 1.00 145.13 49 LEU G C 1
ATOM 13414 O O . LEU G 1 55 ? 27.548 30.904 29.799 1.00 141.10 49 LEU G O 1
ATOM 13419 N N . ASP G 1 56 ? 28.672 32.845 29.636 1.00 143.35 50 ASP G N 1
ATOM 13420 C CA . ASP G 1 56 ? 28.477 32.993 28.213 1.00 141.97 50 ASP G CA 1
ATOM 13421 C C . ASP G 1 56 ? 26.976 32.900 27.899 1.00 139.68 50 ASP G C 1
ATOM 13422 O O . ASP G 1 56 ? 26.554 32.245 26.931 1.00 143.13 50 ASP G O 1
ATOM 13427 N N . GLY G 1 57 ? 26.178 33.562 28.741 1.00 136.96 51 GLY G N 1
ATOM 13428 C CA . GLY G 1 57 ? 24.764 33.762 28.472 1.00 134.57 51 GLY G CA 1
ATOM 13429 C C . GLY G 1 57 ? 23.908 32.583 28.839 1.00 128.35 51 GLY G C 1
ATOM 13430 O O . GLY G 1 57 ? 22.713 32.581 28.570 1.00 135.09 51 GLY G O 1
ATOM 13431 N N . VAL G 1 58 ? 24.511 31.572 29.443 1.00 125.71 52 VAL G N 1
ATOM 13432 C CA . VAL G 1 58 ? 23.798 30.337 29.777 1.00 119.97 52 VAL G CA 1
ATOM 13433 C C . VAL G 1 58 ? 23.758 30.117 31.335 1.00 119.51 52 VAL G C 1
ATOM 13434 O O . VAL G 1 58 ? 24.798 30.116 32.013 1.00 118.66 52 VAL G O 1
ATOM 13438 N N . VAL G 1 59 ? 22.555 30.007 31.907 1.00 113.81 53 VAL G N 1
ATOM 13439 C CA . VAL G 1 59 ? 22.410 29.939 33.363 1.00 111.14 53 VAL G CA 1
ATOM 13440 C C . VAL G 1 59 ? 23.027 28.639 33.839 1.00 111.64 53 VAL G C 1
ATOM 13441 O O . VAL G 1 59 ? 22.664 27.553 33.373 1.00 108.62 53 VAL G O 1
ATOM 13445 N N . GLN G 1 60 ? 23.952 28.755 34.780 1.00 116.71 54 GLN G N 1
ATOM 13446 C CA . GLN G 1 60 ? 24.650 27.599 35.341 1.00 113.46 54 GLN G CA 1
ATOM 13447 C C . GLN G 1 60 ? 23.919 27.093 36.579 1.00 109.52 54 GLN G C 1
ATOM 13448 O O . GLN G 1 60 ? 23.691 25.897 36.740 1.00 105.03 54 GLN G O 1
ATOM 13454 N N . THR G 1 61 ? 23.561 28.014 37.464 1.00 109.60 55 THR G N 1
ATOM 13455 C CA . THR G 1 61 ? 22.960 27.652 38.744 1.00 108.53 55 THR G CA 1
ATOM 13456 C C . THR G 1 61 ? 22.243 28.842 39.347 1.00 110.72 55 THR G C 1
ATOM 13457 O O . THR G 1 61 ? 22.478 29.980 38.959 1.00 118.63 55 THR G O 1
ATOM 13461 N N . THR G 1 62 ? 21.376 28.556 40.303 1.00 107.64 56 THR G N 1
ATOM 13462 C CA . THR G 1 62 ? 20.511 29.545 40.883 1.00 111.00 56 THR G CA 1
ATOM 13463 C C . THR G 1 62 ? 20.412 29.182 42.324 1.00 115.25 56 THR G C 1
ATOM 13464 O O . THR G 1 62 ? 20.217 28.008 42.608 1.00 108.57 56 THR G O 1
ATOM 13468 N N . GLU G 1 63 ? 20.540 30.186 43.213 1.00 123.60 57 GLU G N 1
ATOM 13469 C CA . GLU G 1 63 ? 20.549 29.987 44.660 1.00 127.10 57 GLU G CA 1
ATOM 13470 C C . GLU G 1 63 ? 19.301 29.244 45.111 1.00 126.17 57 GLU G C 1
ATOM 13471 O O . GLU G 1 63 ? 19.402 28.304 45.878 1.00 125.04 57 GLU G O 1
ATOM 13477 N N . ARG G 1 64 ? 18.137 29.648 44.603 1.00 128.74 58 ARG G N 1
ATOM 13478 C CA . ARG G 1 64 ? 16.843 29.168 45.107 1.00 130.86 58 ARG G CA 1
ATOM 13479 C C . ARG G 1 64 ? 16.403 27.768 44.641 1.00 127.01 58 ARG G C 1
ATOM 13480 O O . ARG G 1 64 ? 15.632 27.094 45.343 1.00 130.11 58 ARG G O 1
ATOM 13488 N N . ASP G 1 65 ? 16.872 27.321 43.479 1.00 116.72 59 ASP G N 1
ATOM 13489 C CA . ASP G 1 65 ? 16.415 26.039 42.950 1.00 106.96 59 ASP G CA 1
ATOM 13490 C C . ASP G 1 65 ? 17.491 24.960 42.766 1.00 103.26 59 ASP G C 1
ATOM 13491 O O . ASP G 1 65 ? 17.194 23.855 42.338 1.00 99.24 59 ASP G O 1
ATOM 13496 N N . GLU G 1 66 ? 18.739 25.287 43.068 1.00 105.48 60 GLU G N 1
ATOM 13497 C CA . GLU G 1 66 ? 19.835 24.353 42.889 1.00 102.41 60 GLU G CA 1
ATOM 13498 C C . GLU G 1 66 ? 19.625 23.111 43.690 1.00 98.75 60 GLU G C 1
ATOM 13499 O O . GLU G 1 66 ? 20.088 22.060 43.274 1.00 97.79 60 GLU G O 1
ATOM 13505 N N . PHE G 1 67 ? 18.924 23.203 44.815 1.00 100.36 61 PHE G N 1
ATOM 13506 C CA . PHE G 1 67 ? 18.632 21.980 45.604 1.00 101.67 61 PHE G CA 1
ATOM 13507 C C . PHE G 1 67 ? 17.994 20.831 44.778 1.00 92.35 61 PHE G C 1
ATOM 13508 O O . PHE G 1 67 ? 18.374 19.647 44.930 1.00 85.29 61 PHE G O 1
ATOM 13516 N N . ILE G 1 68 ? 17.079 21.180 43.879 1.00 87.56 62 ILE G N 1
ATOM 13517 C CA . ILE G 1 68 ? 16.408 20.146 43.115 1.00 83.49 62 ILE G CA 1
ATOM 13518 C C . ILE G 1 68 ? 17.459 19.405 42.331 1.00 82.50 62 ILE G C 1
ATOM 13519 O O . ILE G 1 68 ? 17.551 18.184 42.411 1.00 78.68 62 ILE G O 1
ATOM 13524 N N . TYR G 1 69 ? 18.274 20.161 41.598 1.00 87.71 63 TYR G N 1
ATOM 13525 C CA . TYR G 1 69 ? 19.321 19.570 40.759 1.00 87.50 63 TYR G CA 1
ATOM 13526 C C . TYR G 1 69 ? 20.242 18.683 41.608 1.00 88.78 63 TYR G C 1
ATOM 13527 O O . TYR G 1 69 ? 20.421 17.482 41.316 1.00 80.67 63 TYR G O 1
ATOM 13536 N N . HIS G 1 70 ? 20.786 19.269 42.678 1.00 92.57 64 HIS G N 1
ATOM 13537 C CA . HIS G 1 70 ? 21.818 18.586 43.432 1.00 94.44 64 HIS G CA 1
ATOM 13538 C C . HIS G 1 70 ? 21.271 17.450 44.281 1.00 93.57 64 HIS G C 1
ATOM 13539 O O . HIS G 1 70 ? 21.916 16.424 44.411 1.00 98.07 64 HIS G O 1
ATOM 13546 N N . GLU G 1 71 ? 20.089 17.601 44.845 1.00 89.26 65 GLU G N 1
ATOM 13547 C CA . GLU G 1 71 ? 19.530 16.480 45.557 1.00 87.34 65 GLU G CA 1
ATOM 13548 C C . GLU G 1 71 ? 19.369 15.276 44.653 1.00 80.42 65 GLU G C 1
ATOM 13549 O O . GLU G 1 71 ? 19.812 14.184 44.989 1.00 77.17 65 GLU G O 1
ATOM 13555 N N . MET G 1 72 ? 18.750 15.490 43.490 1.00 77.68 66 MET G N 1
ATOM 13556 C CA . MET G 1 72 ? 18.398 14.396 42.577 1.00 70.43 66 MET G CA 1
ATOM 13557 C C . MET G 1 72 ? 19.663 13.832 41.956 1.00 72.02 66 MET G C 1
ATOM 13558 O O . MET G 1 72 ? 19.720 12.636 41.632 1.00 72.51 66 MET G O 1
ATOM 13563 N N . MET G 1 73 ? 20.701 14.651 41.844 1.00 75.08 67 MET G N 1
ATOM 13564 C CA . MET G 1 73 ? 21.877 14.136 41.221 1.00 77.59 67 MET G CA 1
ATOM 13565 C C . MET G 1 73 ? 22.714 13.311 42.208 1.00 82.79 67 MET G C 1
ATOM 13566 O O . MET G 1 73 ? 23.493 12.443 41.826 1.00 86.42 67 MET G O 1
ATOM 13571 N N . THR G 1 74 ? 22.498 13.517 43.488 1.00 87.75 68 THR G N 1
ATOM 13572 C CA . THR G 1 74 ? 23.370 12.924 44.469 1.00 92.95 68 THR G CA 1
ATOM 13573 C C . THR G 1 74 ? 22.712 11.758 45.200 1.00 89.85 68 THR G C 1
ATOM 13574 O O . THR G 1 74 ? 23.329 10.699 45.391 1.00 87.39 68 THR G O 1
ATOM 13578 N N . HIS G 1 75 ? 21.454 11.928 45.585 1.00 87.08 69 HIS G N 1
ATOM 13579 C CA . HIS G 1 75 ? 20.811 10.942 46.453 1.00 86.61 69 HIS G CA 1
ATOM 13580 C C . HIS G 1 75 ? 20.267 9.739 45.748 1.00 79.79 69 HIS G C 1
ATOM 13581 O O . HIS G 1 75 ? 20.256 8.656 46.350 1.00 77.41 69 HIS G O 1
ATOM 13588 N N . VAL G 1 76 ? 19.815 9.926 44.503 1.00 76.25 70 VAL G N 1
ATOM 13589 C CA . VAL G 1 76 ? 19.251 8.820 43.738 1.00 74.15 70 VAL G CA 1
ATOM 13590 C C . VAL G 1 76 ? 20.274 7.708 43.612 1.00 72.44 70 VAL G C 1
ATOM 13591 O O . VAL G 1 76 ? 19.978 6.589 43.975 1.00 73.99 70 VAL G O 1
ATOM 13595 N N . PRO G 1 77 ? 21.484 8.014 43.148 1.00 72.40 71 PRO G N 1
ATOM 13596 C CA . PRO G 1 77 ? 22.490 6.942 43.089 1.00 73.30 71 PRO G CA 1
ATOM 13597 C C . PRO G 1 77 ? 23.023 6.498 44.438 1.00 77.01 71 PRO G C 1
ATOM 13598 O O . PRO G 1 77 ? 23.145 5.289 44.702 1.00 77.15 71 PRO G O 1
ATOM 13602 N N . LEU G 1 78 ? 23.347 7.450 45.302 1.00 80.55 72 LEU G N 1
ATOM 13603 C CA . LEU G 1 78 ? 23.919 7.065 46.594 1.00 84.91 72 LEU G CA 1
ATOM 13604 C C . LEU G 1 78 ? 23.018 6.093 47.351 1.00 84.95 72 LEU G C 1
ATOM 13605 O O . LEU G 1 78 ? 23.504 5.127 47.894 1.00 89.67 72 LEU G O 1
ATOM 13610 N N . LEU G 1 79 ? 21.716 6.349 47.380 1.00 84.08 73 LEU G N 1
ATOM 13611 C CA . LEU G 1 79 ? 20.796 5.486 48.091 1.00 83.58 73 LEU G CA 1
ATOM 13612 C C . LEU G 1 79 ? 20.389 4.281 47.265 1.00 78.66 73 LEU G C 1
ATOM 13613 O O . LEU G 1 79 ? 19.912 3.295 47.828 1.00 83.25 73 LEU G O 1
ATOM 13618 N N . ALA G 1 80 ? 20.556 4.330 45.948 1.00 72.38 74 ALA G N 1
ATOM 13619 C CA . ALA G 1 80 ? 20.240 3.154 45.129 1.00 70.12 74 ALA G CA 1
ATOM 13620 C C . ALA G 1 80 ? 21.373 2.177 45.321 1.00 74.06 74 ALA G C 1
ATOM 13621 O O . ALA G 1 80 ? 21.150 1.000 45.614 1.00 74.89 74 ALA G O 1
ATOM 13623 N N . HIS G 1 81 ? 22.605 2.664 45.161 1.00 77.89 75 HIS G N 1
ATOM 13624 C CA . HIS G 1 81 ? 23.779 1.919 45.639 1.00 80.42 75 HIS G CA 1
ATOM 13625 C C . HIS G 1 81 ? 23.527 1.822 47.098 1.00 84.92 75 HIS G C 1
ATOM 13626 O O . HIS G 1 81 ? 22.985 2.731 47.702 1.00 91.10 75 HIS G O 1
ATOM 13633 N N . GLY G 1 82 ? 23.864 0.737 47.717 1.00 89.55 76 GLY G N 1
ATOM 13634 C CA . GLY G 1 82 ? 23.566 0.719 49.154 1.00 101.04 76 GLY G CA 1
ATOM 13635 C C . GLY G 1 82 ? 24.611 1.440 50.018 1.00 104.52 76 GLY G C 1
ATOM 13636 O O . GLY G 1 82 ? 24.314 2.173 50.976 1.00 101.96 76 GLY G O 1
ATOM 13637 N N . HIS G 1 83 ? 25.850 1.199 49.638 1.00 106.93 77 HIS G N 1
ATOM 13638 C CA . HIS G 1 83 ? 26.943 1.274 50.539 1.00 113.98 77 HIS G CA 1
ATOM 13639 C C . HIS G 1 83 ? 28.100 1.996 49.885 1.00 115.86 77 HIS G C 1
ATOM 13640 O O . HIS G 1 83 ? 29.212 1.465 49.828 1.00 118.43 77 HIS G O 1
ATOM 13647 N N . ALA G 1 84 ? 27.829 3.219 49.416 1.00 114.33 78 ALA G N 1
ATOM 13648 C CA . ALA G 1 84 ? 28.841 4.056 48.752 1.00 115.04 78 ALA G CA 1
ATOM 13649 C C . ALA G 1 84 ? 29.809 4.649 49.754 1.00 120.52 78 ALA G C 1
ATOM 13650 O O . ALA G 1 84 ? 29.433 5.530 50.522 1.00 122.75 78 ALA G O 1
ATOM 13652 N N . LYS G 1 85 ? 31.054 4.188 49.736 1.00 124.35 79 LYS G N 1
ATOM 13653 C CA . LYS G 1 85 ? 32.069 4.683 50.671 1.00 133.14 79 LYS G CA 1
ATOM 13654 C C . LYS G 1 85 ? 32.970 5.755 50.051 1.00 136.54 79 LYS G C 1
ATOM 13655 O O . LYS G 1 85 ? 33.467 6.642 50.752 1.00 143.26 79 LYS G O 1
ATOM 13661 N N . HIS G 1 86 ? 33.165 5.692 48.735 1.00 133.14 80 HIS G N 1
ATOM 13662 C CA . HIS G 1 86 ? 33.981 6.681 48.016 1.00 133.00 80 HIS G CA 1
ATOM 13663 C C . HIS G 1 86 ? 33.294 7.259 46.779 1.00 120.84 80 HIS G C 1
ATOM 13664 O O . HIS G 1 86 ? 32.876 6.533 45.880 1.00 115.96 80 HIS G O 1
ATOM 13671 N N . VAL G 1 87 ? 33.220 8.576 46.731 1.00 117.41 81 VAL G N 1
ATOM 13672 C CA . VAL G 1 87 ? 32.532 9.272 45.663 1.00 112.62 81 VAL G CA 1
ATOM 13673 C C . VAL G 1 87 ? 33.476 10.228 44.917 1.00 117.49 81 VAL G C 1
ATOM 13674 O O . VAL G 1 87 ? 34.289 10.943 45.512 1.00 128.30 81 VAL G O 1
ATOM 13678 N N . LEU G 1 88 ? 33.357 10.243 43.608 1.00 113.10 82 LEU G N 1
ATOM 13679 C CA . LEU G 1 88 ? 34.089 11.180 42.800 1.00 117.94 82 LEU G CA 1
ATOM 13680 C C . LEU G 1 88 ? 33.087 12.138 42.164 1.00 115.61 82 LEU G C 1
ATOM 13681 O O . LEU G 1 88 ? 32.114 11.691 41.527 1.00 114.51 82 LEU G O 1
ATOM 13686 N N . ILE G 1 89 ? 33.330 13.440 42.316 1.00 115.89 83 ILE G N 1
ATOM 13687 C CA . ILE G 1 89 ? 32.521 14.463 41.654 1.00 111.75 83 ILE G CA 1
ATOM 13688 C C . ILE G 1 89 ? 33.329 15.068 40.553 1.00 113.51 83 ILE G C 1
ATOM 13689 O O . ILE G 1 89 ? 34.418 15.548 40.789 1.00 126.17 83 ILE G O 1
ATOM 13694 N N . ILE G 1 90 ? 32.795 15.048 39.345 1.00 110.51 84 ILE G N 1
ATOM 13695 C CA . ILE G 1 90 ? 33.444 15.689 38.195 1.00 114.92 84 ILE G CA 1
ATOM 13696 C C . ILE G 1 90 ? 32.689 16.965 37.796 1.00 111.46 84 ILE G C 1
ATOM 13697 O O . ILE G 1 90 ? 31.496 16.939 37.521 1.00 101.38 84 ILE G O 1
ATOM 13702 N N . GLY G 1 91 ? 33.393 18.080 37.762 1.00 120.73 85 GLY G N 1
ATOM 13703 C CA . GLY G 1 91 ? 32.728 19.370 37.687 1.00 129.29 85 GLY G CA 1
ATOM 13704 C C . GLY G 1 91 ? 32.282 19.735 39.080 1.00 134.03 85 GLY G C 1
ATOM 13705 O O . GLY G 1 91 ? 32.944 19.374 40.049 1.00 151.30 85 GLY G O 1
ATOM 13706 N N . GLY G 1 92 ? 31.169 20.449 39.189 1.00 134.20 86 GLY G N 1
ATOM 13707 C CA . GLY G 1 92 ? 30.643 20.838 40.494 1.00 138.70 86 GLY G CA 1
ATOM 13708 C C . GLY G 1 92 ? 31.559 21.786 41.258 1.00 147.95 86 GLY G C 1
ATOM 13709 O O . GLY G 1 92 ? 31.865 21.554 42.438 1.00 143.20 86 GLY G O 1
ATOM 13710 N N . GLY G 1 93 ? 31.993 22.853 40.582 1.00 156.43 87 GLY G N 1
ATOM 13711 C CA . GLY G 1 93 ? 32.811 23.894 41.206 1.00 169.31 87 GLY G CA 1
ATOM 13712 C C . GLY G 1 93 ? 32.080 24.721 42.257 1.00 174.98 87 GLY G C 1
ATOM 13713 O O . GLY G 1 93 ? 32.714 25.237 43.205 1.00 194.75 87 GLY G O 1
ATOM 13714 N N . ASP G 1 94 ? 30.757 24.837 42.110 1.00 155.61 88 ASP G N 1
ATOM 13715 C CA . ASP G 1 94 ? 29.933 25.525 43.107 1.00 153.24 88 ASP G CA 1
ATOM 13716 C C . ASP G 1 94 ? 29.949 24.855 44.493 1.00 158.02 88 ASP G C 1
ATOM 13717 O O . ASP G 1 94 ? 29.868 25.557 45.510 1.00 175.96 88 ASP G O 1
ATOM 13722 N N . GLY G 1 95 ? 30.081 23.525 44.532 1.00 146.05 89 GLY G N 1
ATOM 13723 C CA . GLY G 1 95 ? 30.181 22.787 45.785 1.00 147.09 89 GLY G CA 1
ATOM 13724 C C . GLY G 1 95 ? 28.843 22.361 46.339 1.00 142.40 89 GLY G C 1
ATOM 13725 O O . GLY G 1 95 ? 28.786 21.764 47.408 1.00 156.50 89 GLY G O 1
ATOM 13726 N N . ALA G 1 96 ? 27.765 22.637 45.616 1.00 134.13 90 ALA G N 1
ATOM 13727 C CA . ALA G 1 96 ? 26.443 22.163 46.030 1.00 128.33 90 ALA G CA 1
ATOM 13728 C C . ALA G 1 96 ? 26.433 20.657 46.088 1.00 119.18 90 ALA G C 1
ATOM 13729 O O . ALA G 1 96 ? 25.950 20.078 47.052 1.00 118.76 90 ALA G O 1
ATOM 13731 N N . MET G 1 97 ? 26.997 20.037 45.062 1.00 113.87 91 MET G N 1
ATOM 13732 C CA . MET G 1 97 ? 27.122 18.576 45.017 1.00 112.64 91 MET G CA 1
ATOM 13733 C C . MET G 1 97 ? 27.896 18.054 46.228 1.00 118.51 91 MET G C 1
ATOM 13734 O O . MET G 1 97 ? 27.469 17.069 46.880 1.00 119.02 91 MET G O 1
ATOM 13739 N N . LEU G 1 98 ? 29.032 18.693 46.522 1.00 123.61 92 LEU G N 1
ATOM 13740 C CA . LEU G 1 98 ? 29.821 18.283 47.688 1.00 129.07 92 LEU G CA 1
ATOM 13741 C C . LEU G 1 98 ? 28.998 18.393 48.959 1.00 130.64 92 LEU G C 1
ATOM 13742 O O . LEU G 1 98 ? 29.076 17.525 49.829 1.00 136.07 92 LEU G O 1
ATOM 13747 N N . ARG G 1 99 ? 28.206 19.449 49.073 1.00 129.64 93 ARG G N 1
ATOM 13748 C CA . ARG G 1 99 ? 27.336 19.598 50.223 1.00 133.26 93 ARG G CA 1
ATOM 13749 C C . ARG G 1 99 ? 26.427 18.381 50.430 1.00 129.20 93 ARG G C 1
ATOM 13750 O O . ARG G 1 99 ? 26.328 17.836 51.527 1.00 136.93 93 ARG G O 1
ATOM 13758 N N . GLU G 1 100 ? 25.757 17.957 49.375 1.00 120.48 94 GLU G N 1
ATOM 13759 C CA . GLU G 1 100 ? 24.789 16.898 49.516 1.00 114.74 94 GLU G CA 1
ATOM 13760 C C . GLU G 1 100 ? 25.479 15.577 49.730 1.00 116.37 94 GLU G C 1
ATOM 13761 O O . GLU G 1 100 ? 25.054 14.804 50.583 1.00 122.67 94 GLU G O 1
ATOM 13767 N N . VAL G 1 101 ? 26.545 15.308 48.990 1.00 115.33 95 VAL G N 1
ATOM 13768 C CA . VAL G 1 101 ? 27.276 14.068 49.217 1.00 119.45 95 VAL G CA 1
ATOM 13769 C C . VAL G 1 101 ? 27.721 13.981 50.681 1.00 123.74 95 VAL G C 1
ATOM 13770 O O . VAL G 1 101 ? 27.579 12.940 51.335 1.00 125.90 95 VAL G O 1
ATOM 13774 N N . THR G 1 102 ? 28.208 15.100 51.190 1.00 129.19 96 THR G N 1
ATOM 13775 C CA . THR G 1 102 ? 28.580 15.252 52.609 1.00 138.26 96 THR G CA 1
ATOM 13776 C C . THR G 1 102 ? 27.526 14.793 53.623 1.00 140.60 96 THR G C 1
ATOM 13777 O O . THR G 1 102 ? 27.883 14.346 54.709 1.00 146.05 96 THR G O 1
ATOM 13781 N N . ARG G 1 103 ? 26.247 14.904 53.311 1.00 138.41 97 ARG G N 1
ATOM 13782 C CA . ARG G 1 103 ? 25.222 14.564 54.287 1.00 140.94 97 ARG G CA 1
ATOM 13783 C C . ARG G 1 103 ? 25.066 13.073 54.556 1.00 133.01 97 ARG G C 1
ATOM 13784 O O . ARG G 1 103 ? 24.346 12.669 55.450 1.00 126.58 97 ARG G O 1
ATOM 13792 N N . HIS G 1 104 ? 25.711 12.260 53.745 1.00 128.21 98 HIS G N 1
ATOM 13793 C CA . HIS G 1 104 ? 25.755 10.841 53.981 1.00 130.80 98 HIS G CA 1
ATOM 13794 C C . HIS G 1 104 ? 26.861 10.459 54.952 1.00 136.45 98 HIS G C 1
ATOM 13795 O O . HIS G 1 104 ? 28.046 10.477 54.606 1.00 136.39 98 HIS G O 1
ATOM 13802 N N . LYS G 1 105 ? 26.479 10.096 56.163 1.00 141.39 99 LYS G N 1
ATOM 13803 C CA . LYS G 1 105 ? 27.485 9.806 57.170 1.00 153.37 99 LYS G CA 1
ATOM 13804 C C . LYS G 1 105 ? 28.372 8.634 56.761 1.00 153.52 99 LYS G C 1
ATOM 13805 O O . LYS G 1 105 ? 29.554 8.632 57.052 1.00 158.75 99 LYS G O 1
ATOM 13811 N N . ASN G 1 106 ? 27.806 7.657 56.065 1.00 148.46 100 ASN G N 1
ATOM 13812 C CA . ASN G 1 106 ? 28.544 6.451 55.687 1.00 145.64 100 ASN G CA 1
ATOM 13813 C C . ASN G 1 106 ? 29.661 6.661 54.677 1.00 138.97 100 ASN G C 1
ATOM 13814 O O . ASN G 1 106 ? 30.557 5.830 54.579 1.00 137.41 100 ASN G O 1
ATOM 13819 N N . VAL G 1 107 ? 29.596 7.746 53.914 1.00 132.58 101 VAL G N 1
ATOM 13820 C CA . VAL G 1 107 ? 30.626 8.050 52.920 1.00 131.46 101 VAL G CA 1
ATOM 13821 C C . VAL G 1 107 ? 31.889 8.383 53.664 1.00 137.54 101 VAL G C 1
ATOM 13822 O O . VAL G 1 107 ? 31.838 9.144 54.614 1.00 141.61 101 VAL G O 1
ATOM 13826 N N . GLU G 1 108 ? 33.015 7.815 53.242 1.00 139.47 102 GLU G N 1
ATOM 13827 C CA . GLU G 1 108 ? 34.277 8.052 53.951 1.00 149.71 102 GLU G CA 1
ATOM 13828 C C . GLU G 1 108 ? 35.326 8.822 53.137 1.00 150.70 102 GLU G C 1
ATOM 13829 O O . GLU G 1 108 ? 36.266 9.349 53.707 1.00 156.90 102 GLU G O 1
ATOM 13835 N N . SER G 1 109 ? 35.169 8.926 51.822 1.00 145.68 103 SER G N 1
ATOM 13836 C CA . SER G 1 109 ? 36.057 9.825 51.032 1.00 147.11 103 SER G CA 1
ATOM 13837 C C . SER G 1 109 ? 35.333 10.442 49.825 1.00 138.40 103 SER G C 1
ATOM 13838 O O . SER G 1 109 ? 34.542 9.777 49.152 1.00 134.98 103 SER G O 1
ATOM 13841 N N . ILE G 1 110 ? 35.604 11.711 49.568 1.00 137.72 104 ILE G N 1
ATOM 13842 C CA . ILE G 1 110 ? 34.989 12.440 48.463 1.00 130.92 104 ILE G CA 1
ATOM 13843 C C . ILE G 1 110 ? 36.068 13.140 47.652 1.00 134.27 104 ILE G C 1
ATOM 13844 O O . ILE G 1 110 ? 36.957 13.804 48.226 1.00 141.46 104 ILE G O 1
ATOM 13849 N N . THR G 1 111 ? 36.028 12.987 46.337 1.00 128.80 105 THR G N 1
ATOM 13850 C CA . THR G 1 111 ? 36.993 13.693 45.503 1.00 134.12 105 THR G CA 1
ATOM 13851 C C . THR G 1 111 ? 36.321 14.550 44.431 1.00 129.16 105 THR G C 1
ATOM 13852 O O . THR G 1 111 ? 35.492 14.085 43.702 1.00 122.72 105 THR G O 1
ATOM 13856 N N . MET G 1 112 ? 36.698 15.812 44.350 1.00 134.95 106 MET G N 1
ATOM 13857 C CA . MET G 1 112 ? 36.197 16.714 43.325 1.00 133.12 106 MET G CA 1
ATOM 13858 C C . MET G 1 112 ? 37.333 17.030 42.348 1.00 140.04 106 MET G C 1
ATOM 13859 O O . MET G 1 112 ? 38.354 17.630 42.727 1.00 154.03 106 MET G O 1
ATOM 13864 N N . VAL G 1 113 ? 37.172 16.600 41.103 1.00 136.29 107 VAL G N 1
ATOM 13865 C CA . VAL G 1 113 ? 38.090 16.963 40.027 1.00 142.52 107 VAL G CA 1
ATOM 13866 C C . VAL G 1 113 ? 37.506 18.173 39.309 1.00 143.43 107 VAL G C 1
ATOM 13867 O O . VAL G 1 113 ? 36.335 18.192 38.979 1.00 134.25 107 VAL G O 1
ATOM 13871 N N . GLU G 1 114 ? 38.320 19.200 39.105 1.00 159.35 108 GLU G N 1
ATOM 13872 C CA . GLU G 1 114 ? 37.847 20.449 38.509 1.00 164.92 108 GLU G CA 1
ATOM 13873 C C . GLU G 1 114 ? 38.899 21.085 37.603 1.00 173.72 108 GLU G C 1
ATOM 13874 O O . GLU G 1 114 ? 40.105 20.989 37.845 1.00 174.95 108 GLU G O 1
ATOM 13880 N N . ILE G 1 115 ? 38.410 21.759 36.568 1.00 182.16 109 ILE G N 1
ATOM 13881 C CA . ILE G 1 115 ? 39.263 22.292 35.519 1.00 195.08 109 ILE G CA 1
ATOM 13882 C C . ILE G 1 115 ? 40.291 23.271 36.039 1.00 210.53 109 ILE G C 1
ATOM 13883 O O . ILE G 1 115 ? 41.423 23.232 35.584 1.00 221.84 109 ILE G O 1
ATOM 13888 N N . ASP G 1 116 ? 39.915 24.137 36.981 1.00 230.09 110 ASP G N 1
ATOM 13889 C CA . ASP G 1 116 ? 40.904 24.984 37.673 1.00 270.53 110 ASP G CA 1
ATOM 13890 C C . ASP G 1 116 ? 40.472 25.415 39.084 1.00 295.11 110 ASP G C 1
ATOM 13891 O O . ASP G 1 116 ? 39.276 25.516 39.374 1.00 313.27 110 ASP G O 1
ATOM 13896 N N . ALA G 1 117 ? 41.467 25.687 39.936 1.00 320.15 111 ALA G N 1
ATOM 13897 C CA . ALA G 1 117 ? 41.252 26.062 41.342 1.00 314.16 111 ALA G CA 1
ATOM 13898 C C . ALA G 1 117 ? 40.591 27.432 41.486 1.00 304.38 111 ALA G C 1
ATOM 13899 O O . ALA G 1 117 ? 40.120 27.780 42.570 1.00 339.84 111 ALA G O 1
ATOM 13901 N N . GLY G 1 118 ? 40.578 28.208 40.403 1.00 269.71 112 GLY G N 1
ATOM 13902 C CA . GLY G 1 118 ? 39.937 29.518 40.390 1.00 247.13 112 GLY G CA 1
ATOM 13903 C C . GLY G 1 118 ? 38.427 29.446 40.458 1.00 209.94 112 GLY G C 1
ATOM 13904 O O . GLY G 1 118 ? 37.788 30.084 41.287 1.00 197.79 112 GLY G O 1
ATOM 13905 N N . VAL G 1 119 ? 37.850 28.635 39.601 1.00 200.98 113 VAL G N 1
ATOM 13906 C CA . VAL G 1 119 ? 36.389 28.503 39.569 1.00 196.33 113 VAL G CA 1
ATOM 13907 C C . VAL G 1 119 ? 35.769 28.029 40.906 1.00 193.08 113 VAL G C 1
ATOM 13908 O O . VAL G 1 119 ? 34.602 28.318 41.165 1.00 184.54 113 VAL G O 1
ATOM 13912 N N . VAL G 1 120 ? 36.536 27.347 41.759 1.00 194.04 114 VAL G N 1
ATOM 13913 C CA . VAL G 1 120 ? 35.981 26.869 43.019 1.00 196.08 114 VAL G CA 1
ATOM 13914 C C . VAL G 1 120 ? 35.998 27.970 44.089 1.00 214.95 114 VAL G C 1
ATOM 13915 O O . VAL G 1 120 ? 34.949 28.242 44.685 1.00 209.17 114 VAL G O 1
ATOM 13919 N N . SER G 1 121 ? 37.155 28.620 44.310 1.00 240.77 115 SER G N 1
ATOM 13920 C CA . SER G 1 121 ? 37.277 29.673 45.347 1.00 249.14 115 SER G CA 1
ATOM 13921 C C . SER G 1 121 ? 36.467 30.907 44.952 1.00 234.49 115 SER G C 1
ATOM 13922 O O . SER G 1 121 ? 36.050 31.685 45.818 1.00 239.58 115 SER G O 1
ATOM 13925 N N . PHE G 1 122 ? 36.232 31.080 43.649 1.00 215.25 116 PHE G N 1
ATOM 13926 C CA . PHE G 1 122 ? 35.301 32.112 43.177 1.00 215.96 116 PHE G CA 1
ATOM 13927 C C . PHE G 1 122 ? 33.831 31.887 43.488 1.00 197.03 116 PHE G C 1
ATOM 13928 O O . PHE G 1 122 ? 33.131 32.794 43.904 1.00 195.84 116 PHE G O 1
ATOM 13936 N N . CYS G 1 123 ? 33.369 30.666 43.292 1.00 182.45 117 CYS G N 1
ATOM 13937 C CA . CYS G 1 123 ? 32.047 30.259 43.755 1.00 170.75 117 CYS G CA 1
ATOM 13938 C C . CYS G 1 123 ? 31.967 30.215 45.266 1.00 171.81 117 CYS G C 1
ATOM 13939 O O . CYS G 1 123 ? 30.935 30.533 45.843 1.00 167.90 117 CYS G O 1
ATOM 13942 N N . ARG G 1 124 ? 33.073 29.858 45.903 1.00 177.22 118 ARG G N 1
ATOM 13943 C CA . ARG G 1 124 ? 33.132 29.828 47.349 1.00 184.41 118 ARG G CA 1
ATOM 13944 C C . ARG G 1 124 ? 32.794 31.219 47.891 1.00 196.36 118 ARG G C 1
ATOM 13945 O O . ARG G 1 124 ? 32.060 31.332 48.865 1.00 203.06 118 ARG G O 1
ATOM 13953 N N . GLN G 1 125 ? 33.292 32.266 47.232 1.00 203.05 119 GLN G N 1
ATOM 13954 C CA . GLN G 1 125 ? 33.093 33.640 47.680 1.00 208.66 119 GLN G CA 1
ATOM 13955 C C . GLN G 1 125 ? 31.676 34.134 47.371 1.00 196.39 119 GLN G C 1
ATOM 13956 O O . GLN G 1 125 ? 30.997 34.685 48.235 1.00 192.67 119 GLN G O 1
ATOM 13958 N N . TYR G 1 126 ? 31.239 33.937 46.134 1.00 187.41 120 TYR G N 1
ATOM 13959 C CA . TYR G 1 126 ? 30.024 34.569 45.653 1.00 185.51 120 TYR G CA 1
ATOM 13960 C C . TYR G 1 126 ? 28.782 33.700 45.813 1.00 177.96 120 TYR G C 1
ATOM 13961 O O . TYR G 1 126 ? 27.681 34.231 45.926 1.00 178.03 120 TYR G O 1
ATOM 13970 N N . LEU G 1 127 ? 28.953 32.376 45.837 1.00 172.37 121 LEU G N 1
ATOM 13971 C CA . LEU G 1 127 ? 27.843 31.437 46.069 1.00 161.56 121 LEU G CA 1
ATOM 13972 C C . LEU G 1 127 ? 28.124 30.615 47.327 1.00 163.88 121 LEU G C 1
ATOM 13973 O O . LEU G 1 127 ? 28.290 29.380 47.273 1.00 158.51 121 LEU G O 1
ATOM 13978 N N . PRO G 1 128 ? 28.185 31.299 48.482 1.00 170.15 122 PRO G N 1
ATOM 13979 C CA . PRO G 1 128 ? 28.538 30.598 49.711 1.00 175.40 122 PRO G CA 1
ATOM 13980 C C . PRO G 1 128 ? 27.509 29.559 50.172 1.00 170.65 122 PRO G C 1
ATOM 13981 O O . PRO G 1 128 ? 27.871 28.644 50.909 1.00 172.87 122 PRO G O 1
ATOM 13985 N N . ASN G 1 129 ? 26.250 29.707 49.762 1.00 165.44 123 ASN G N 1
ATOM 13986 C CA . ASN G 1 129 ? 25.203 28.777 50.191 1.00 159.73 123 ASN G CA 1
ATOM 13987 C C . ASN G 1 129 ? 25.147 27.503 49.381 1.00 149.41 123 ASN G C 1
ATOM 13988 O O . ASN G 1 129 ? 24.425 26.575 49.739 1.00 141.65 123 ASN G O 1
ATOM 13993 N N . HIS G 1 130 ? 25.895 27.467 48.284 1.00 149.17 124 HIS G N 1
ATOM 13994 C CA . HIS G 1 130 ? 26.021 26.242 47.508 1.00 144.53 124 HIS G CA 1
ATOM 13995 C C . HIS G 1 130 ? 26.856 25.256 48.292 1.00 145.16 124 HIS G C 1
ATOM 13996 O O . HIS G 1 130 ? 26.387 24.190 48.623 1.00 139.60 124 HIS G O 1
ATOM 14003 N N . ASN G 1 131 ? 28.084 25.637 48.628 1.00 156.55 125 ASN G N 1
ATOM 14004 C CA . ASN G 1 131 ? 28.952 24.753 49.398 1.00 159.76 125 ASN G CA 1
ATOM 14005 C C . ASN G 1 131 ? 28.453 24.616 50.847 1.00 161.21 125 ASN G C 1
ATOM 14006 O O . ASN G 1 131 ? 28.430 23.522 51.390 1.00 163.45 125 ASN G O 1
ATOM 14011 N N . ALA G 1 132 ? 27.989 25.716 51.435 1.00 162.96 126 ALA G N 1
ATOM 14012 C CA . ALA G 1 132 ? 27.433 25.719 52.788 1.00 163.80 126 ALA G CA 1
ATOM 14013 C C . ALA G 1 132 ? 28.405 25.150 53.791 1.00 167.43 126 ALA G C 1
ATOM 14014 O O . ALA G 1 132 ? 28.026 24.323 54.598 1.00 167.62 126 ALA G O 1
ATOM 14016 N N . GLY G 1 133 ? 29.660 25.574 53.723 1.00 173.34 127 GLY G N 1
ATOM 14017 C CA . GLY G 1 133 ? 30.686 25.134 54.664 1.00 180.93 127 GLY G CA 1
ATOM 14018 C C . GLY G 1 133 ? 31.237 23.756 54.385 1.00 179.09 127 GLY G C 1
ATOM 14019 O O . GLY G 1 133 ? 32.112 23.274 55.104 1.00 185.85 127 GLY G O 1
ATOM 14020 N N . SER G 1 134 ? 30.719 23.135 53.332 1.00 174.02 128 SER G N 1
ATOM 14021 C CA . SER G 1 134 ? 31.024 21.755 52.934 1.00 172.98 128 SER G CA 1
ATOM 14022 C C . SER G 1 134 ? 32.502 21.479 52.626 1.00 175.08 128 SER G C 1
ATOM 14023 O O . SER G 1 134 ? 32.960 20.337 52.772 1.00 176.06 128 SER G O 1
ATOM 14026 N N . TYR G 1 135 ? 33.236 22.508 52.205 1.00 175.40 129 TYR G N 1
ATOM 14027 C CA . TYR G 1 135 ? 34.659 22.357 51.871 1.00 180.36 129 TYR G CA 1
ATOM 14028 C C . TYR G 1 135 ? 35.566 22.089 53.090 1.00 187.29 129 TYR G C 1
ATOM 14029 O O . TYR G 1 135 ? 36.672 21.551 52.958 1.00 188.96 129 TYR G O 1
ATOM 14038 N N . ASP G 1 136 ? 35.086 22.458 54.273 1.00 189.44 130 ASP G N 1
ATOM 14039 C CA . ASP G 1 136 ? 35.792 22.182 55.516 1.00 197.11 130 ASP G CA 1
ATOM 14040 C C . ASP G 1 136 ? 35.698 20.713 55.949 1.00 194.58 130 ASP G C 1
ATOM 14041 O O . ASP G 1 136 ? 36.351 20.318 56.915 1.00 203.53 130 ASP G O 1
ATOM 14046 N N . ASP G 1 137 ? 34.889 19.911 55.256 1.00 183.58 131 ASP G N 1
ATOM 14047 C CA . ASP G 1 137 ? 34.675 18.513 55.634 1.00 179.63 131 ASP G CA 1
ATOM 14048 C C . ASP G 1 137 ? 35.967 17.707 55.538 1.00 182.74 131 ASP G C 1
ATOM 14049 O O . ASP G 1 137 ? 36.627 17.719 54.503 1.00 180.90 131 ASP G O 1
ATOM 14054 N N . PRO G 1 138 ? 36.316 16.991 56.617 1.00 186.75 132 PRO G N 1
ATOM 14055 C CA . PRO G 1 138 ? 37.523 16.169 56.696 1.00 190.59 132 PRO G CA 1
ATOM 14056 C C . PRO G 1 138 ? 37.746 15.204 55.514 1.00 183.35 132 PRO G C 1
ATOM 14057 O O . PRO G 1 138 ? 38.875 14.995 55.096 1.00 183.54 132 PRO G O 1
ATOM 14061 N N . ARG G 1 139 ? 36.670 14.633 54.978 1.00 176.84 133 ARG G N 1
ATOM 14062 C CA . ARG G 1 139 ? 36.769 13.565 53.981 1.00 170.85 133 ARG G CA 1
ATOM 14063 C C . ARG G 1 139 ? 37.011 14.106 52.579 1.00 166.50 133 ARG G C 1
ATOM 14064 O O . ARG G 1 139 ? 37.208 13.353 51.636 1.00 162.47 133 ARG G O 1
ATOM 14072 N N . PHE G 1 140 ? 36.998 15.416 52.432 1.00 169.28 134 PHE G N 1
ATOM 14073 C CA . PHE G 1 140 ? 37.072 16.021 51.104 1.00 166.51 134 PHE G CA 1
ATOM 14074 C C . PHE G 1 140 ? 38.491 16.210 50.532 1.00 174.66 134 PHE G C 1
ATOM 14075 O O . PHE G 1 140 ? 39.418 16.595 51.242 1.00 185.67 134 PHE G O 1
ATOM 14083 N N . LYS G 1 141 ? 38.643 15.956 49.236 1.00 170.87 135 LYS G N 1
ATOM 14084 C CA . LYS G 1 141 ? 39.886 16.237 48.527 1.00 173.20 135 LYS G CA 1
ATOM 14085 C C . LYS G 1 141 ? 39.582 16.903 47.190 1.00 165.04 135 LYS G C 1
ATOM 14086 O O . LYS G 1 141 ? 38.790 16.416 46.415 1.00 155.24 135 LYS G O 1
ATOM 14092 N N . LEU G 1 142 ? 40.215 18.030 46.920 1.00 170.08 136 LEU G N 1
ATOM 14093 C CA . LEU G 1 142 ? 40.092 18.711 45.622 1.00 164.25 136 LEU G CA 1
ATOM 14094 C C . LEU G 1 142 ? 41.302 18.399 44.752 1.00 168.36 136 LEU G C 1
ATOM 14095 O O . LEU G 1 142 ? 42.465 18.466 45.209 1.00 176.93 136 LEU G O 1
ATOM 14100 N N . VAL G 1 143 ? 41.010 18.056 43.500 1.00 162.22 137 VAL G N 1
ATOM 14101 C CA . VAL G 1 143 ? 42.023 17.875 42.468 1.00 166.64 137 VAL G CA 1
ATOM 14102 C C . VAL G 1 143 ? 41.733 18.855 41.330 1.00 166.20 137 VAL G C 1
ATOM 14103 O O . VAL G 1 143 ? 40.598 19.137 41.009 1.00 156.21 137 VAL G O 1
ATOM 14107 N N . ILE G 1 144 ? 42.789 19.432 40.780 1.00 179.57 138 ILE G N 1
ATOM 14108 C CA . ILE G 1 144 ? 42.685 20.322 39.635 1.00 177.91 138 ILE G CA 1
ATOM 14109 C C . ILE G 1 144 ? 43.258 19.589 38.452 1.00 177.16 138 ILE G C 1
ATOM 14110 O O . ILE G 1 144 ? 44.450 19.303 38.397 1.00 190.96 138 ILE G O 1
ATOM 14115 N N . ASP G 1 145 ? 42.409 19.268 37.506 1.00 168.75 139 ASP G N 1
ATOM 14116 C CA . ASP G 1 145 ? 42.829 18.486 36.353 1.00 166.45 139 ASP G CA 1
ATOM 14117 C C . ASP G 1 145 ? 41.668 18.379 35.380 1.00 156.94 139 ASP G C 1
ATOM 14118 O O . ASP G 1 145 ? 40.514 18.654 35.717 1.00 150.05 139 ASP G O 1
ATOM 14123 N N . ASP G 1 146 ? 41.999 18.003 34.160 1.00 159.40 140 ASP G N 1
ATOM 14124 C CA . ASP G 1 146 ? 41.013 17.564 33.199 1.00 157.31 140 ASP G CA 1
ATOM 14125 C C . ASP G 1 146 ? 40.341 16.267 33.718 1.00 147.24 140 ASP G C 1
ATOM 14126 O O . ASP G 1 146 ? 41.001 15.359 34.240 1.00 153.41 140 ASP G O 1
ATOM 14131 N N . GLY G 1 147 ? 39.022 16.204 33.613 1.00 135.72 141 GLY G N 1
ATOM 14132 C CA . GLY G 1 147 ? 38.273 15.031 34.063 1.00 129.28 141 GLY G CA 1
ATOM 14133 C C . GLY G 1 147 ? 38.550 13.772 33.254 1.00 126.34 141 GLY G C 1
ATOM 14134 O O . GLY G 1 147 ? 38.552 12.668 33.782 1.00 121.72 141 GLY G O 1
ATOM 14135 N N . VAL G 1 148 ? 38.799 13.940 31.965 1.00 129.62 142 VAL G N 1
ATOM 14136 C CA . VAL G 1 148 ? 39.081 12.810 31.087 1.00 129.14 142 VAL G CA 1
ATOM 14137 C C . VAL G 1 148 ? 40.491 12.280 31.351 1.00 138.42 142 VAL G C 1
ATOM 14138 O O . VAL G 1 148 ? 40.732 11.077 31.236 1.00 139.45 142 VAL G O 1
ATOM 14142 N N . ASN G 1 149 ? 41.401 13.180 31.726 1.00 146.04 143 ASN G N 1
ATOM 14143 C CA . ASN G 1 149 ? 42.776 12.821 32.071 1.00 154.92 143 ASN G CA 1
ATOM 14144 C C . ASN G 1 149 ? 42.849 12.010 33.389 1.00 154.71 143 ASN G C 1
ATOM 14145 O O . ASN G 1 149 ? 43.807 11.310 33.639 1.00 164.78 143 ASN G O 1
ATOM 14150 N N . PHE G 1 150 ? 41.807 12.070 34.200 1.00 149.11 144 PHE G N 1
ATOM 14151 C CA . PHE G 1 150 ? 41.578 11.102 35.270 1.00 150.51 144 PHE G CA 1
ATOM 14152 C C . PHE G 1 150 ? 40.970 9.733 34.671 1.00 151.85 144 PHE G C 1
ATOM 14153 O O . PHE G 1 150 ? 39.971 9.090 35.168 1.00 133.10 144 PHE G O 1
ATOM 14161 N N . VAL G 1 151 ? 41.525 9.399 33.505 1.00 157.23 145 VAL G N 1
ATOM 14162 C CA . VAL G 1 151 ? 41.647 8.041 32.987 1.00 153.74 145 VAL G CA 1
ATOM 14163 C C . VAL G 1 151 ? 43.061 7.569 33.376 1.00 159.36 145 VAL G C 1
ATOM 14164 O O . VAL G 1 151 ? 43.433 6.437 33.095 1.00 162.84 145 VAL G O 1
ATOM 14168 N N . ASN G 1 152 ? 43.844 8.456 34.009 1.00 162.48 146 ASN G N 1
ATOM 14169 C CA . ASN G 1 152 ? 45.099 8.087 34.699 1.00 168.60 146 ASN G CA 1
ATOM 14170 C C . ASN G 1 152 ? 44.887 7.527 36.108 1.00 167.19 146 ASN G C 1
ATOM 14171 O O . ASN G 1 152 ? 45.616 6.642 36.526 1.00 167.67 146 ASN G O 1
ATOM 14176 N N . GLN G 1 153 ? 43.907 8.062 36.845 1.00 167.98 147 GLN G N 1
ATOM 14177 C CA . GLN G 1 153 ? 43.565 7.575 38.203 1.00 170.37 147 GLN G CA 1
ATOM 14178 C C . GLN G 1 153 ? 44.704 8.004 39.019 1.00 179.06 147 GLN G C 1
ATOM 14179 O O . GLN G 1 153 ? 45.658 8.478 38.431 1.00 207.63 147 GLN G O 1
ATOM 14185 N N . THR G 1 154 ? 44.673 7.930 40.343 1.00 187.86 148 THR G N 1
ATOM 14186 C CA . THR G 1 154 ? 46.004 7.773 41.066 1.00 203.20 148 THR G CA 1
ATOM 14187 C C . THR G 1 154 ? 46.034 6.304 41.484 1.00 208.09 148 THR G C 1
ATOM 14188 O O . THR G 1 154 ? 46.484 5.957 42.586 1.00 214.31 148 THR G O 1
ATOM 14192 N N . SER G 1 155 ? 45.580 5.463 40.543 1.00 195.66 149 SER G N 1
ATOM 14193 C CA . SER G 1 155 ? 45.091 4.133 40.824 1.00 184.78 149 SER G CA 1
ATOM 14194 C C . SER G 1 155 ? 43.896 4.244 41.758 1.00 170.37 149 SER G C 1
ATOM 14195 O O . SER G 1 155 ? 43.540 3.279 42.441 1.00 167.22 149 SER G O 1
ATOM 14198 N N . GLN G 1 156 ? 43.259 5.410 41.777 1.00 161.26 150 GLN G N 1
ATOM 14199 C CA . GLN G 1 156 ? 42.126 5.623 42.668 1.00 155.06 150 GLN G CA 1
ATOM 14200 C C . GLN G 1 156 ? 40.872 4.941 42.103 1.00 145.04 150 GLN G C 1
ATOM 14201 O O . GLN G 1 156 ? 40.776 4.607 40.894 1.00 136.44 150 GLN G O 1
ATOM 14207 N N . THR G 1 157 ? 39.894 4.761 42.983 1.00 140.56 151 THR G N 1
ATOM 14208 C CA . THR G 1 157 ? 38.826 3.791 42.736 1.00 129.55 151 THR G CA 1
ATOM 14209 C C . THR G 1 157 ? 37.560 4.168 43.527 1.00 122.73 151 THR G C 1
ATOM 14210 O O . THR G 1 157 ? 37.630 4.393 44.733 1.00 124.86 151 THR G O 1
ATOM 14214 N N . PHE G 1 158 ? 36.413 4.272 42.846 1.00 114.69 152 PHE G N 1
ATOM 14215 C CA . PHE G 1 158 ? 35.184 4.840 43.459 1.00 111.41 152 PHE G CA 1
ATOM 14216 C C . PHE G 1 158 ? 33.918 4.007 43.335 1.00 105.35 152 PHE G C 1
ATOM 14217 O O . PHE G 1 158 ? 33.836 3.111 42.504 1.00 102.82 152 PHE G O 1
ATOM 14225 N N . ASP G 1 159 ? 32.923 4.342 44.157 1.00 104.95 153 ASP G N 1
ATOM 14226 C CA . ASP G 1 159 ? 31.642 3.619 44.187 1.00 102.08 153 ASP G CA 1
ATOM 14227 C C . ASP G 1 159 ? 30.539 4.375 43.491 1.00 97.96 153 ASP G C 1
ATOM 14228 O O . ASP G 1 159 ? 29.574 3.756 42.984 1.00 94.86 153 ASP G O 1
ATOM 14233 N N . VAL G 1 160 ? 30.661 5.702 43.478 1.00 98.24 154 VAL G N 1
ATOM 14234 C CA . VAL G 1 160 ? 29.775 6.531 42.665 1.00 94.00 154 VAL G CA 1
ATOM 14235 C C . VAL G 1 160 ? 30.604 7.611 42.002 1.00 97.90 154 VAL G C 1
ATOM 14236 O O . VAL G 1 160 ? 31.489 8.168 42.651 1.00 104.42 154 VAL G O 1
ATOM 14240 N N . ILE G 1 161 ? 30.323 7.898 40.726 1.00 93.97 155 ILE G N 1
ATOM 14241 C CA . ILE G 1 161 ? 30.922 9.052 40.030 1.00 96.04 155 ILE G CA 1
ATOM 14242 C C . ILE G 1 161 ? 29.800 9.960 39.604 1.00 91.09 155 ILE G C 1
ATOM 14243 O O . ILE G 1 161 ? 28.868 9.510 38.949 1.00 94.01 155 ILE G O 1
ATOM 14248 N N . ILE G 1 162 ? 29.863 11.232 39.965 1.00 90.36 156 ILE G N 1
ATOM 14249 C CA . ILE G 1 162 ? 28.816 12.166 39.546 1.00 87.00 156 ILE G CA 1
ATOM 14250 C C . ILE G 1 162 ? 29.428 13.201 38.626 1.00 90.29 156 ILE G C 1
ATOM 14251 O O . ILE G 1 162 ? 30.374 13.905 39.030 1.00 92.40 156 ILE G O 1
ATOM 14256 N N . SER G 1 163 ? 28.910 13.279 37.390 1.00 88.16 157 SER G N 1
ATOM 14257 C CA . SER G 1 163 ? 29.484 14.180 36.384 1.00 91.78 157 SER G CA 1
ATOM 14258 C C . SER G 1 163 ? 28.528 15.305 35.999 1.00 88.71 157 SER G C 1
ATOM 14259 O O . SER G 1 163 ? 27.335 15.095 35.845 1.00 80.33 157 SER G O 1
ATOM 14262 N N . ASP G 1 164 ? 29.085 16.490 35.789 1.00 95.06 158 ASP G N 1
ATOM 14263 C CA . ASP G 1 164 ? 28.357 17.619 35.213 1.00 92.59 158 ASP G CA 1
ATOM 14264 C C . ASP G 1 164 ? 28.224 17.496 33.742 1.00 88.98 158 ASP G C 1
ATOM 14265 O O . ASP G 1 164 ? 27.383 18.152 33.174 1.00 88.81 158 ASP G O 1
ATOM 14270 N N . CYS G 1 165 ? 29.060 16.668 33.125 1.00 90.44 159 CYS G N 1
ATOM 14271 C CA . CYS G 1 165 ? 29.248 16.715 31.676 1.00 92.59 159 CYS G CA 1
ATOM 14272 C C . CYS G 1 165 ? 29.394 15.328 31.079 1.00 86.30 159 CYS G C 1
ATOM 14273 O O . CYS G 1 165 ? 29.521 14.340 31.816 1.00 81.13 159 CYS G O 1
ATOM 14276 N N . THR G 1 166 ? 29.359 15.279 29.740 1.00 81.96 160 THR G N 1
ATOM 14277 C CA . THR G 1 166 ? 29.312 14.005 29.024 1.00 77.10 160 THR G CA 1
ATOM 14278 C C . THR G 1 166 ? 29.966 14.096 27.679 1.00 78.49 160 THR G C 1
ATOM 14279 O O . THR G 1 166 ? 30.009 15.147 27.120 1.00 80.18 160 THR G O 1
ATOM 14283 N N . ASP G 1 167 ? 30.496 12.974 27.203 1.00 80.46 161 ASP G N 1
ATOM 14284 C CA . ASP G 1 167 ? 31.268 12.883 25.961 1.00 84.85 161 ASP G CA 1
ATOM 14285 C C . ASP G 1 167 ? 30.428 13.531 24.871 1.00 82.69 161 ASP G C 1
ATOM 14286 O O . ASP G 1 167 ? 29.366 13.052 24.518 1.00 75.77 161 ASP G O 1
ATOM 14291 N N . PRO G 1 168 ? 30.892 14.663 24.355 1.00 88.59 162 PRO G N 1
ATOM 14292 C CA . PRO G 1 168 ? 29.966 15.459 23.584 1.00 88.66 162 PRO G CA 1
ATOM 14293 C C . PRO G 1 168 ? 29.648 14.832 22.229 1.00 87.92 162 PRO G C 1
ATOM 14294 O O . PRO G 1 168 ? 30.455 14.085 21.666 1.00 91.26 162 PRO G O 1
ATOM 14298 N N . ILE G 1 169 ? 28.460 15.145 21.730 1.00 85.49 163 ILE G N 1
ATOM 14299 C CA . ILE G 1 169 ? 28.003 14.687 20.417 1.00 84.71 163 ILE G CA 1
ATOM 14300 C C . ILE G 1 169 ? 28.610 15.596 19.348 1.00 90.68 163 ILE G C 1
ATOM 14301 O O . ILE G 1 169 ? 28.771 16.800 19.574 1.00 92.61 163 ILE G O 1
ATOM 14306 N N . GLY G 1 170 ? 28.973 15.022 18.203 1.00 94.00 164 GLY G N 1
ATOM 14307 C CA . GLY G 1 170 ? 29.652 15.788 17.152 1.00 101.39 164 GLY G CA 1
ATOM 14308 C C . GLY G 1 170 ? 29.848 15.018 15.856 1.00 105.84 164 GLY G C 1
ATOM 14309 O O . GLY G 1 170 ? 29.601 13.802 15.803 1.00 110.27 164 GLY G O 1
ATOM 14310 N N . PRO G 1 171 ? 30.321 15.708 14.807 1.00 108.02 165 PRO G N 1
ATOM 14311 C CA . PRO G 1 171 ? 30.217 15.210 13.448 1.00 111.69 165 PRO G CA 1
ATOM 14312 C C . PRO G 1 171 ? 31.240 14.119 13.073 1.00 117.53 165 PRO G C 1
ATOM 14313 O O . PRO G 1 171 ? 30.888 13.071 12.489 1.00 123.72 165 PRO G O 1
ATOM 14317 N N . GLY G 1 172 ? 32.498 14.341 13.397 1.00 119.35 166 GLY G N 1
ATOM 14318 C CA . GLY G 1 172 ? 33.487 13.294 13.162 1.00 121.15 166 GLY G CA 1
ATOM 14319 C C . GLY G 1 172 ? 33.727 12.519 14.441 1.00 114.22 166 GLY G C 1
ATOM 14320 O O . GLY G 1 172 ? 34.671 11.712 14.517 1.00 114.95 166 GLY G O 1
ATOM 14321 N N . GLU G 1 173 ? 32.911 12.800 15.457 1.00 103.65 167 GLU G N 1
ATOM 14322 C CA . GLU G 1 173 ? 33.144 12.224 16.740 1.00 101.07 167 GLU G CA 1
ATOM 14323 C C . GLU G 1 173 ? 32.851 10.677 16.659 1.00 97.15 167 GLU G C 1
ATOM 14324 O O . GLU G 1 173 ? 32.083 10.208 15.808 1.00 93.18 167 GLU G O 1
ATOM 14330 N N . SER G 1 174 ? 33.551 9.895 17.481 1.00 96.79 168 SER G N 1
ATOM 14331 C CA . SER G 1 174 ? 33.371 8.441 17.544 1.00 93.90 168 SER G CA 1
ATOM 14332 C C . SER G 1 174 ? 31.970 8.215 17.966 1.00 86.35 168 SER G C 1
ATOM 14333 O O . SER G 1 174 ? 31.391 9.076 18.671 1.00 82.37 168 SER G O 1
ATOM 14336 N N . LEU G 1 175 ? 31.413 7.080 17.555 1.00 83.63 169 LEU G N 1
ATOM 14337 C CA . LEU G 1 175 ? 30.005 6.794 17.882 1.00 79.49 169 LEU G CA 1
ATOM 14338 C C . LEU G 1 175 ? 29.851 5.990 19.151 1.00 77.34 169 LEU G C 1
ATOM 14339 O O . LEU G 1 175 ? 28.940 6.282 19.930 1.00 75.06 169 LEU G O 1
ATOM 14344 N N . PHE G 1 176 ? 30.739 5.011 19.367 1.00 79.48 170 PHE G N 1
ATOM 14345 C CA . PHE G 1 176 ? 30.670 4.124 20.546 1.00 77.82 170 PHE G CA 1
ATOM 14346 C C . PHE G 1 176 ? 31.764 4.381 21.597 1.00 82.09 170 PHE G C 1
ATOM 14347 O O . PHE G 1 176 ? 31.628 3.948 22.747 1.00 80.62 170 PHE G O 1
ATOM 14355 N N . THR G 1 177 ? 32.826 5.086 21.216 1.00 86.03 171 THR G N 1
ATOM 14356 C CA . THR G 1 177 ? 34.045 5.103 22.009 1.00 89.94 171 THR G CA 1
ATOM 14357 C C . THR G 1 177 ? 34.197 6.390 22.811 1.00 89.11 171 THR G C 1
ATOM 14358 O O . THR G 1 177 ? 33.776 7.459 22.376 1.00 91.21 171 THR G O 1
ATOM 14362 N N . SER G 1 178 ? 34.813 6.277 23.981 1.00 89.26 172 SER G N 1
ATOM 14363 C CA . SER G 1 178 ? 34.870 7.366 24.944 1.00 90.24 172 SER G CA 1
ATOM 14364 C C . SER G 1 178 ? 36.074 7.204 25.897 1.00 97.06 172 SER G C 1
ATOM 14365 O O . SER G 1 178 ? 36.098 6.321 26.778 1.00 96.43 172 SER G O 1
ATOM 14368 N N . ALA G 1 179 ? 37.095 8.041 25.727 1.00 103.38 173 ALA G N 1
ATOM 14369 C CA . ALA G 1 179 ? 38.227 7.984 26.638 1.00 109.80 173 ALA G CA 1
ATOM 14370 C C . ALA G 1 179 ? 37.732 8.269 28.052 1.00 110.75 173 ALA G C 1
ATOM 14371 O O . ALA G 1 179 ? 38.328 7.815 29.045 1.00 120.47 173 ALA G O 1
ATOM 14373 N N . PHE G 1 180 ? 36.644 9.032 28.132 1.00 105.89 174 PHE G N 1
ATOM 14374 C CA . PHE G 1 180 ? 36.032 9.381 29.394 1.00 103.06 174 PHE G CA 1
ATOM 14375 C C . PHE G 1 180 ? 35.307 8.204 30.031 1.00 98.85 174 PHE G C 1
ATOM 14376 O O . PHE G 1 180 ? 35.731 7.702 31.063 1.00 100.90 174 PHE G O 1
ATOM 14384 N N . TYR G 1 181 ? 34.238 7.734 29.407 1.00 93.03 175 TYR G N 1
ATOM 14385 C CA . TYR G 1 181 ? 33.478 6.663 30.000 1.00 89.86 175 TYR G CA 1
ATOM 14386 C C . TYR G 1 181 ? 34.346 5.481 30.264 1.00 94.45 175 TYR G C 1
ATOM 14387 O O . TYR G 1 181 ? 34.164 4.790 31.256 1.00 95.60 175 TYR G O 1
ATOM 14396 N N . GLU G 1 182 ? 35.304 5.240 29.393 1.00 99.76 176 GLU G N 1
ATOM 14397 C CA . GLU G 1 182 ? 36.226 4.142 29.634 1.00 103.44 176 GLU G CA 1
ATOM 14398 C C . GLU G 1 182 ? 37.033 4.355 30.890 1.00 106.99 176 GLU G C 1
ATOM 14399 O O . GLU G 1 182 ? 37.256 3.428 31.690 1.00 107.56 176 GLU G O 1
ATOM 14405 N N . GLY G 1 183 ? 37.536 5.552 31.034 1.00 109.76 177 GLY G N 1
ATOM 14406 C CA . GLY G 1 183 ? 38.270 5.861 32.216 1.00 114.65 177 GLY G CA 1
ATOM 14407 C C . GLY G 1 183 ? 37.312 5.770 33.357 1.00 110.41 177 GLY G C 1
ATOM 14408 O O . GLY G 1 183 ? 37.608 5.230 34.384 1.00 113.13 177 GLY G O 1
ATOM 14409 N N . CYS G 1 184 ? 36.117 6.267 33.166 1.00 103.25 178 CYS G N 1
ATOM 14410 C CA . CYS G 1 184 ? 35.195 6.274 34.260 1.00 99.57 178 CYS G CA 1
ATOM 14411 C C . CYS G 1 184 ? 35.004 4.846 34.719 1.00 101.29 178 CYS G C 1
ATOM 14412 O O . CYS G 1 184 ? 34.915 4.577 35.886 1.00 102.04 178 CYS G O 1
ATOM 14415 N N . LYS G 1 185 ? 34.899 3.919 33.797 1.00 100.18 179 LYS G N 1
ATOM 14416 C CA . LYS G 1 185 ? 34.752 2.538 34.186 1.00 97.56 179 LYS G CA 1
ATOM 14417 C C . LYS G 1 185 ? 35.939 1.894 34.851 1.00 99.91 179 LYS G C 1
ATOM 14418 O O . LYS G 1 185 ? 35.788 1.208 35.831 1.00 97.80 179 LYS G O 1
ATOM 14424 N N . ARG G 1 186 ? 37.126 2.113 34.320 1.00 104.52 180 ARG G N 1
ATOM 14425 C CA . ARG G 1 186 ? 38.321 1.430 34.808 1.00 113.78 180 ARG G CA 1
ATOM 14426 C C . ARG G 1 186 ? 38.570 1.815 36.221 1.00 115.81 180 ARG G C 1
ATOM 14427 O O . ARG G 1 186 ? 39.118 1.079 37.006 1.00 115.78 180 ARG G O 1
ATOM 14429 N N . CYS G 1 187 ? 38.202 3.039 36.566 1.00 116.36 181 CYS G N 1
ATOM 14430 C CA . CYS G 1 187 ? 38.491 3.558 37.898 1.00 119.15 181 CYS G CA 1
ATOM 14431 C C . CYS G 1 187 ? 37.375 3.214 38.865 1.00 114.30 181 CYS G C 1
ATOM 14432 O O . CYS G 1 187 ? 37.397 3.616 40.029 1.00 117.61 181 CYS G O 1
ATOM 14435 N N . LEU G 1 188 ? 36.385 2.486 38.366 1.00 108.76 182 LEU G N 1
ATOM 14436 C CA . LEU G 1 188 ? 35.166 2.229 39.133 1.00 102.90 182 LEU G CA 1
ATOM 14437 C C . LEU G 1 188 ? 35.158 0.910 39.872 1.00 103.01 182 LEU G C 1
ATOM 14438 O O . LEU G 1 188 ? 35.598 -0.091 39.357 1.00 105.38 182 LEU G O 1
ATOM 14443 N N . ASN G 1 189 ? 34.636 0.916 41.085 1.00 103.13 183 ASN G N 1
ATOM 14444 C CA . ASN G 1 189 ? 34.550 -0.287 41.877 1.00 104.60 183 ASN G CA 1
ATOM 14445 C C . ASN G 1 189 ? 33.517 -1.173 41.238 1.00 104.09 183 ASN G C 1
ATOM 14446 O O . ASN G 1 189 ? 32.761 -0.731 40.407 1.00 103.22 183 ASN G O 1
ATOM 14451 N N . PRO G 1 190 ? 33.487 -2.438 41.598 1.00 109.80 184 PRO G N 1
ATOM 14452 C CA . PRO G 1 190 ? 32.637 -3.404 40.922 1.00 108.01 184 PRO G CA 1
ATOM 14453 C C . PRO G 1 190 ? 31.152 -3.138 40.965 1.00 105.71 184 PRO G C 1
ATOM 14454 O O . PRO G 1 190 ? 30.450 -3.424 40.007 1.00 104.16 184 PRO G O 1
ATOM 14458 N N . GLY G 1 191 ? 30.654 -2.638 42.065 1.00 103.05 185 GLY G N 1
ATOM 14459 C CA . GLY G 1 191 ? 29.199 -2.431 42.138 1.00 99.19 185 GLY G CA 1
ATOM 14460 C C . GLY G 1 191 ? 28.700 -1.088 41.626 1.00 92.05 185 GLY G C 1
ATOM 14461 O O . GLY G 1 191 ? 27.495 -0.817 41.711 1.00 84.28 185 GLY G O 1
ATOM 14462 N N . GLY G 1 192 ? 29.616 -0.289 41.064 1.00 88.16 186 GLY G N 1
ATOM 14463 C CA . GLY G 1 192 ? 29.503 1.155 41.059 1.00 83.70 186 GLY G CA 1
ATOM 14464 C C . GLY G 1 192 ? 28.543 1.725 40.073 1.00 77.35 186 GLY G C 1
ATOM 14465 O O . GLY G 1 192 ? 28.136 1.029 39.137 1.00 71.15 186 GLY G O 1
ATOM 14466 N N . ILE G 1 193 ? 28.203 3.002 40.299 1.00 77.67 187 ILE G N 1
ATOM 14467 C CA . ILE G 1 193 ? 27.293 3.755 39.449 1.00 74.49 187 ILE G CA 1
ATOM 14468 C C . ILE G 1 193 ? 27.999 5.012 38.933 1.00 79.83 187 ILE G C 1
ATOM 14469 O O . ILE G 1 193 ? 28.818 5.646 39.666 1.00 83.35 187 ILE G O 1
ATOM 14474 N N . PHE G 1 194 ? 27.663 5.354 37.680 1.00 74.13 188 PHE G N 1
ATOM 14475 C CA . PHE G 1 194 ? 28.017 6.599 37.054 1.00 72.57 188 PHE G CA 1
ATOM 14476 C C . PHE G 1 194 ? 26.711 7.304 36.748 1.00 70.18 188 PHE G C 1
ATOM 14477 O O . PHE G 1 194 ? 25.808 6.695 36.117 1.00 69.71 188 PHE G O 1
ATOM 14485 N N . VAL G 1 195 ? 26.581 8.554 37.197 1.00 69.78 189 VAL G N 1
ATOM 14486 C CA . VAL G 1 195 ? 25.460 9.397 36.761 1.00 66.62 189 VAL G CA 1
ATOM 14487 C C . VAL G 1 195 ? 26.020 10.667 36.154 1.00 70.27 189 VAL G C 1
ATOM 14488 O O . VAL G 1 195 ? 27.110 11.149 36.543 1.00 74.91 189 VAL G O 1
ATOM 14492 N N . ALA G 1 196 ? 25.288 11.195 35.174 1.00 68.19 190 ALA G N 1
ATOM 14493 C CA . ALA G 1 196 ? 25.675 12.430 34.519 1.00 68.79 190 ALA G CA 1
ATOM 14494 C C . ALA G 1 196 ? 24.464 13.228 34.005 1.00 66.93 190 ALA G C 1
ATOM 14495 O O . ALA G 1 196 ? 23.435 12.692 33.602 1.00 60.75 190 ALA G O 1
ATOM 14497 N N . GLN G 1 197 ? 24.608 14.537 34.066 1.00 72.03 191 GLN G N 1
ATOM 14498 C CA . GLN G 1 197 ? 23.565 15.447 33.646 1.00 73.97 191 GLN G CA 1
ATOM 14499 C C . GLN G 1 197 ? 23.510 15.398 32.131 1.00 69.52 191 GLN G C 1
ATOM 14500 O O . GLN G 1 197 ? 24.511 15.551 31.456 1.00 68.04 191 GLN G O 1
ATOM 14506 N N . ASN G 1 198 ? 22.328 15.179 31.593 1.00 68.84 192 ASN G N 1
ATOM 14507 C CA . ASN G 1 198 ? 22.203 14.898 30.152 1.00 67.77 192 ASN G CA 1
ATOM 14508 C C . ASN G 1 198 ? 21.195 15.785 29.437 1.00 64.44 192 ASN G C 1
ATOM 14509 O O . ASN G 1 198 ? 20.626 15.377 28.446 1.00 58.62 192 ASN G O 1
ATOM 14514 N N . GLY G 1 199 ? 20.978 16.985 29.988 1.00 67.99 193 GLY G N 1
ATOM 14515 C CA . GLY G 1 199 ? 20.258 18.054 29.325 1.00 68.85 193 GLY G CA 1
ATOM 14516 C C . GLY G 1 199 ? 18.747 17.888 29.341 1.00 67.56 193 GLY G C 1
ATOM 14517 O O . GLY G 1 199 ? 18.239 16.839 29.736 1.00 65.32 193 GLY G O 1
ATOM 14518 N N . VAL G 1 200 ? 18.028 18.933 28.908 1.00 69.78 194 VAL G N 1
ATOM 14519 C CA . VAL G 1 200 ? 16.573 18.917 28.976 1.00 68.37 194 VAL G CA 1
ATOM 14520 C C . VAL G 1 200 ? 16.111 18.203 27.731 1.00 69.17 194 VAL G C 1
ATOM 14521 O O . VAL G 1 200 ? 16.652 18.428 26.646 1.00 69.82 194 VAL G O 1
ATOM 14525 N N . CYS G 1 201 ? 15.090 17.357 27.892 1.00 70.39 195 CYS G N 1
ATOM 14526 C CA . CYS G 1 201 ? 14.771 16.370 26.878 1.00 66.73 195 CYS G CA 1
ATOM 14527 C C . CYS G 1 201 ? 13.645 16.768 25.904 1.00 69.54 195 CYS G C 1
ATOM 14528 O O . CYS G 1 201 ? 13.451 16.105 24.876 1.00 69.34 195 CYS G O 1
ATOM 14531 N N . PHE G 1 202 ? 12.973 17.889 26.153 1.00 70.25 196 PHE G N 1
ATOM 14532 C CA . PHE G 1 202 ? 11.846 18.240 25.302 1.00 70.35 196 PHE G CA 1
ATOM 14533 C C . PHE G 1 202 ? 12.214 18.488 23.867 1.00 71.49 196 PHE G C 1
ATOM 14534 O O . PHE G 1 202 ? 11.625 17.878 22.993 1.00 70.18 196 PHE G O 1
ATOM 14542 N N . LEU G 1 203 ? 13.074 19.455 23.628 1.00 76.83 197 LEU G N 1
ATOM 14543 C CA . LEU G 1 203 ? 13.413 19.867 22.284 1.00 77.15 197 LEU G CA 1
ATOM 14544 C C . LEU G 1 203 ? 14.145 18.868 21.447 1.00 73.11 197 LEU G C 1
ATOM 14545 O O . LEU G 1 203 ? 13.929 18.775 20.269 1.00 78.35 197 LEU G O 1
ATOM 14550 N N . GLN G 1 204 ? 15.050 18.149 22.055 1.00 67.87 198 GLN G N 1
ATOM 14551 C CA . GLN G 1 204 ? 15.853 17.179 21.345 1.00 68.38 198 GLN G CA 1
ATOM 14552 C C . GLN G 1 204 ? 16.201 16.005 22.221 1.00 64.23 198 GLN G C 1
ATOM 14553 O O . GLN G 1 204 ? 16.385 16.168 23.435 1.00 65.05 198 GLN G O 1
ATOM 14559 N N . GLN G 1 205 ? 16.322 14.832 21.609 1.00 60.22 199 GLN G N 1
ATOM 14560 C CA . GLN G 1 205 ? 16.743 13.643 22.349 1.00 58.23 199 GLN G CA 1
ATOM 14561 C C . GLN G 1 205 ? 18.004 12.997 21.786 1.00 60.52 199 GLN G C 1
ATOM 14562 O O . GLN G 1 205 ? 18.348 11.866 22.192 1.00 60.20 199 GLN G O 1
ATOM 14568 N N . GLU G 1 206 ? 18.660 13.648 20.830 1.00 62.37 200 GLU G N 1
ATOM 14569 C CA . GLU G 1 206 ? 19.832 13.051 20.213 1.00 66.87 200 GLU G CA 1
ATOM 14570 C C . GLU G 1 206 ? 20.943 12.882 21.261 1.00 70.70 200 GLU G C 1
ATOM 14571 O O . GLU G 1 206 ? 21.608 11.824 21.333 1.00 70.72 200 GLU G O 1
ATOM 14577 N N . GLU G 1 207 ? 21.104 13.896 22.108 1.00 68.45 201 GLU G N 1
ATOM 14578 C CA . GLU G 1 207 ? 22.065 13.795 23.180 1.00 71.23 201 GLU G CA 1
ATOM 14579 C C . GLU G 1 207 ? 21.836 12.559 24.056 1.00 65.53 201 GLU G C 1
ATOM 14580 O O . GLU G 1 207 ? 22.794 11.850 24.384 1.00 65.68 201 GLU G O 1
ATOM 14586 N N . ALA G 1 208 ? 20.587 12.311 24.425 1.00 59.31 202 ALA G N 1
ATOM 14587 C CA . ALA G 1 208 ? 20.257 11.107 25.168 1.00 56.19 202 ALA G CA 1
ATOM 14588 C C . ALA G 1 208 ? 20.579 9.838 24.371 1.00 54.65 202 ALA G C 1
ATOM 14589 O O . ALA G 1 208 ? 21.170 8.908 24.941 1.00 55.43 202 ALA G O 1
ATOM 14591 N N . ILE G 1 209 ? 20.224 9.794 23.082 1.00 51.58 203 ILE G N 1
ATOM 14592 C CA . ILE G 1 209 ? 20.465 8.592 22.270 1.00 50.70 203 ILE G CA 1
ATOM 14593 C C . ILE G 1 209 ? 21.977 8.284 22.200 1.00 54.81 203 ILE G C 1
ATOM 14594 O O . ILE G 1 209 ? 22.450 7.163 22.370 1.00 53.70 203 ILE G O 1
ATOM 14599 N N . ASP G 1 210 ? 22.750 9.323 21.953 1.00 61.47 204 ASP G N 1
ATOM 14600 C CA . ASP G 1 210 ? 24.194 9.183 21.842 1.00 64.34 204 ASP G CA 1
ATOM 14601 C C . ASP G 1 210 ? 24.816 8.714 23.175 1.00 61.51 204 ASP G C 1
ATOM 14602 O O . ASP G 1 210 ? 25.572 7.759 23.223 1.00 60.79 204 ASP G O 1
ATOM 14607 N N . SER G 1 211 ? 24.465 9.392 24.260 1.00 59.83 205 SER G N 1
ATOM 14608 C CA . SER G 1 211 ? 24.894 8.975 25.588 1.00 59.37 205 SER G CA 1
ATOM 14609 C C . SER G 1 211 ? 24.644 7.495 25.813 1.00 58.03 205 SER G C 1
ATOM 14610 O O . SER G 1 211 ? 25.539 6.763 26.260 1.00 60.11 205 SER G O 1
ATOM 14613 N N . HIS G 1 212 ? 23.420 7.077 25.534 1.00 54.08 206 HIS G N 1
ATOM 14614 C CA . HIS G 1 212 ? 23.052 5.725 25.764 1.00 53.27 206 HIS G CA 1
ATOM 14615 C C . HIS G 1 212 ? 23.973 4.838 24.961 1.00 54.63 206 HIS G C 1
ATOM 14616 O O . HIS G 1 212 ? 24.545 3.873 25.496 1.00 54.01 206 HIS G O 1
ATOM 14623 N N . ARG G 1 213 ? 24.135 5.163 23.687 1.00 56.34 207 ARG G N 1
ATOM 14624 C CA . ARG G 1 213 ? 24.968 4.326 22.807 1.00 60.82 207 ARG G CA 1
ATOM 14625 C C . ARG G 1 213 ? 26.392 4.156 23.326 1.00 62.17 207 ARG G C 1
ATOM 14626 O O . ARG G 1 213 ? 26.895 3.027 23.440 1.00 63.44 207 ARG G O 1
ATOM 14634 N N . LYS G 1 214 ? 27.024 5.277 23.645 1.00 62.97 208 LYS G N 1
ATOM 14635 C CA . LYS G 1 214 ? 28.387 5.254 24.168 1.00 65.18 208 LYS G CA 1
ATOM 14636 C C . LYS G 1 214 ? 28.442 4.553 25.517 1.00 63.81 208 LYS G C 1
ATOM 14637 O O . LYS G 1 214 ? 29.238 3.628 25.711 1.00 65.09 208 LYS G O 1
ATOM 14643 N N . LEU G 1 215 ? 27.596 4.957 26.458 1.00 61.36 209 LEU G N 1
ATOM 14644 C CA . LEU G 1 215 ? 27.645 4.316 27.788 1.00 61.61 209 LEU G CA 1
ATOM 14645 C C . LEU G 1 215 ? 27.527 2.811 27.686 1.00 60.87 209 LEU G C 1
ATOM 14646 O O . LEU G 1 215 ? 28.198 2.087 28.426 1.00 60.27 209 LEU G O 1
ATOM 14651 N N . SER G 1 216 ? 26.710 2.345 26.749 1.00 60.92 210 SER G N 1
ATOM 14652 C CA . SER G 1 216 ? 26.417 0.924 26.673 1.00 61.84 210 SER G CA 1
ATOM 14653 C C . SER G 1 216 ? 27.627 0.085 26.297 1.00 66.10 210 SER G C 1
ATOM 14654 O O . SER G 1 216 ? 27.662 -1.132 26.546 1.00 66.07 210 SER G O 1
ATOM 14657 N N . HIS G 1 217 ? 28.632 0.732 25.714 1.00 70.44 211 HIS G N 1
ATOM 14658 C CA . HIS G 1 217 ? 29.850 0.041 25.312 1.00 73.63 211 HIS G CA 1
ATOM 14659 C C . HIS G 1 217 ? 30.672 -0.287 26.521 1.00 77.29 211 HIS G C 1
ATOM 14660 O O . HIS G 1 217 ? 31.434 -1.249 26.505 1.00 83.99 211 HIS G O 1
ATOM 14667 N N . TYR G 1 218 ? 30.538 0.518 27.562 1.00 74.96 212 TYR G N 1
ATOM 14668 C CA . TYR G 1 218 ? 31.317 0.293 28.759 1.00 78.55 212 TYR G CA 1
ATOM 14669 C C . TYR G 1 218 ? 30.535 -0.212 29.975 1.00 75.46 212 TYR G C 1
ATOM 14670 O O . TYR G 1 218 ? 31.159 -0.662 30.946 1.00 74.81 212 TYR G O 1
ATOM 14679 N N . PHE G 1 219 ? 29.200 -0.127 29.927 1.00 70.19 213 PHE G N 1
ATOM 14680 C CA . PHE G 1 219 ? 28.352 -0.581 31.034 1.00 67.71 213 PHE G CA 1
ATOM 14681 C C . PHE G 1 219 ? 27.250 -1.502 30.553 1.00 67.34 213 PHE G C 1
ATOM 14682 O O . PHE G 1 219 ? 26.746 -1.359 29.425 1.00 71.36 213 PHE G O 1
ATOM 14690 N N . SER G 1 220 ? 26.856 -2.434 31.414 1.00 66.95 214 SER G N 1
ATOM 14691 C CA . SER G 1 220 ? 25.852 -3.441 31.047 1.00 63.37 214 SER G CA 1
ATOM 14692 C C . SER G 1 220 ? 24.454 -2.985 31.363 1.00 58.06 214 SER G C 1
ATOM 14693 O O . SER G 1 220 ? 23.511 -3.653 30.937 1.00 55.07 214 SER G O 1
ATOM 14696 N N . ASP G 1 221 ? 24.302 -1.899 32.130 1.00 54.46 215 ASP G N 1
ATOM 14697 C CA . ASP G 1 221 ? 22.966 -1.377 32.361 1.00 54.24 215 ASP G CA 1
ATOM 14698 C C . ASP G 1 221 ? 23.075 0.101 32.255 1.00 52.48 215 ASP G C 1
ATOM 14699 O O . ASP G 1 221 ? 23.803 0.700 33.035 1.00 53.44 215 ASP G O 1
ATOM 14704 N N . VAL G 1 222 ? 22.356 0.667 31.272 1.00 49.78 216 VAL G N 1
ATOM 14705 C CA . VAL G 1 222 ? 22.402 2.083 30.944 1.00 48.86 216 VAL G CA 1
ATOM 14706 C C . VAL G 1 222 ? 20.963 2.547 30.784 1.00 47.03 216 VAL G C 1
ATOM 14707 O O . VAL G 1 222 ? 20.169 1.915 30.043 1.00 43.83 216 VAL G O 1
ATOM 14711 N N . GLY G 1 223 ? 20.631 3.641 31.482 1.00 47.68 217 GLY G N 1
ATOM 14712 C CA . GLY G 1 223 ? 19.314 4.283 31.349 1.00 46.73 217 GLY G CA 1
ATOM 14713 C C . GLY G 1 223 ? 19.340 5.734 31.795 1.00 46.83 217 GLY G C 1
ATOM 14714 O O . GLY G 1 223 ? 20.404 6.329 31.907 1.00 47.10 217 GLY G O 1
ATOM 14715 N N . PHE G 1 224 ? 18.156 6.290 32.044 1.00 46.83 218 PHE G N 1
ATOM 14716 C CA . PHE G 1 224 ? 18.018 7.659 32.515 1.00 48.41 218 PHE G CA 1
ATOM 14717 C C . PHE G 1 224 ? 16.971 7.796 33.556 1.00 49.10 218 PHE G C 1
ATOM 14718 O O . PHE G 1 224 ? 16.032 7.041 33.563 1.00 49.07 218 PHE G O 1
ATOM 14726 N N . TYR G 1 225 ? 17.132 8.788 34.425 1.00 54.16 219 TYR G N 1
ATOM 14727 C CA . TYR G 1 225 ? 16.052 9.244 35.295 1.00 53.81 219 TYR G CA 1
ATOM 14728 C C . TYR G 1 225 ? 15.870 10.695 35.068 1.00 53.42 219 TYR G C 1
ATOM 14729 O O . TYR G 1 225 ? 16.628 11.265 34.292 1.00 54.35 219 TYR G O 1
ATOM 14738 N N . GLN G 1 226 ? 14.856 11.286 35.697 1.00 54.89 220 GLN G N 1
ATOM 14739 C CA . GLN G 1 226 ? 14.548 12.682 35.403 1.00 59.97 220 GLN G CA 1
ATOM 14740 C C . GLN G 1 226 ? 13.992 13.495 36.529 1.00 60.33 220 GLN G C 1
ATOM 14741 O O . GLN G 1 226 ? 13.423 12.965 37.477 1.00 67.37 220 GLN G O 1
ATOM 14747 N N . ALA G 1 227 ? 14.141 14.801 36.374 1.00 59.27 221 ALA G N 1
ATOM 14748 C CA . ALA G 1 227 ? 13.655 15.776 37.313 1.00 62.32 221 ALA G CA 1
ATOM 14749 C C . ALA G 1 227 ? 13.439 17.051 36.499 1.00 65.43 221 ALA G C 1
ATOM 14750 O O . ALA G 1 227 ? 14.066 17.236 35.457 1.00 63.02 221 ALA G O 1
ATOM 14752 N N . ALA G 1 228 ? 12.555 17.934 36.960 1.00 71.21 222 ALA G N 1
ATOM 14753 C CA . ALA G 1 228 ? 12.315 19.200 36.271 1.00 70.73 222 ALA G CA 1
ATOM 14754 C C . ALA G 1 228 ? 12.867 20.308 37.134 1.00 76.77 222 ALA G C 1
ATOM 14755 O O . ALA G 1 228 ? 12.328 20.563 38.208 1.00 85.06 222 ALA G O 1
ATOM 14757 N N . ILE G 1 229 ? 13.939 20.947 36.666 1.00 78.59 223 ILE G N 1
ATOM 14758 C CA . ILE G 1 229 ? 14.547 22.078 37.362 1.00 84.93 223 ILE G CA 1
ATOM 14759 C C . ILE G 1 229 ? 14.063 23.390 36.720 1.00 88.51 223 ILE G C 1
ATOM 14760 O O . ILE G 1 229 ? 14.318 23.650 35.532 1.00 89.99 223 ILE G O 1
ATOM 14765 N N . PRO G 1 230 ? 13.350 24.221 37.498 1.00 92.86 224 PRO G N 1
ATOM 14766 C CA . PRO G 1 230 ? 12.708 25.421 36.975 1.00 96.79 224 PRO G CA 1
ATOM 14767 C C . PRO G 1 230 ? 13.574 26.258 36.077 1.00 96.35 224 PRO G C 1
ATOM 14768 O O . PRO G 1 230 ? 13.100 26.786 35.089 1.00 95.51 224 PRO G O 1
ATOM 14772 N N . THR G 1 231 ? 14.840 26.365 36.460 1.00 98.80 225 THR G N 1
ATOM 14773 C CA . THR G 1 231 ? 15.796 27.291 35.873 1.00 96.44 225 THR G CA 1
ATOM 14774 C C . THR G 1 231 ? 16.629 26.699 34.741 1.00 92.78 225 THR G C 1
ATOM 14775 O O . THR G 1 231 ? 17.404 27.415 34.134 1.00 91.33 225 THR G O 1
ATOM 14779 N N . TYR G 1 232 ? 16.491 25.393 34.485 1.00 89.22 226 TYR G N 1
ATOM 14780 C CA . TYR G 1 232 ? 16.885 24.823 33.210 1.00 87.63 226 TYR G CA 1
ATOM 14781 C C . TYR G 1 232 ? 15.597 24.687 32.429 1.00 85.50 226 TYR G C 1
ATOM 14782 O O . TYR G 1 232 ? 14.757 23.797 32.712 1.00 86.68 226 TYR G O 1
ATOM 14791 N N . TYR G 1 233 ? 15.447 25.599 31.466 1.00 85.93 227 TYR G N 1
ATOM 14792 C CA . TYR G 1 233 ? 14.188 25.805 30.781 1.00 88.04 227 TYR G CA 1
ATOM 14793 C C . TYR G 1 233 ? 13.833 24.635 29.879 1.00 87.28 227 TYR G C 1
ATOM 14794 O O . TYR G 1 233 ? 14.710 24.073 29.237 1.00 85.56 227 TYR G O 1
ATOM 14803 N N . GLY G 1 234 ? 12.551 24.266 29.839 1.00 88.39 228 GLY G N 1
ATOM 14804 C CA . GLY G 1 234 ? 12.060 23.324 28.840 1.00 84.82 228 GLY G CA 1
ATOM 14805 C C . GLY G 1 234 ? 11.612 22.000 29.363 1.00 81.95 228 GLY G C 1
ATOM 14806 O O . GLY G 1 234 ? 11.786 20.988 28.706 1.00 86.56 228 GLY G O 1
ATOM 14807 N N . GLY G 1 235 ? 11.024 22.000 30.548 1.00 87.56 229 GLY G N 1
ATOM 14808 C CA . GLY G 1 235 ? 10.505 20.766 31.156 1.00 84.84 229 GLY G CA 1
ATOM 14809 C C . GLY G 1 235 ? 11.565 19.933 31.856 1.00 81.15 229 GLY G C 1
ATOM 14810 O O . GLY G 1 235 ? 12.472 20.488 32.531 1.00 89.77 229 GLY G O 1
ATOM 14811 N N . ILE G 1 236 ? 11.448 18.613 31.705 1.00 72.11 230 ILE G N 1
ATOM 14812 C CA . ILE G 1 236 ? 12.292 17.701 32.453 1.00 69.16 230 ILE G CA 1
ATOM 14813 C C . ILE G 1 236 ? 13.688 17.630 31.867 1.00 70.74 230 ILE G C 1
ATOM 14814 O O . ILE G 1 236 ? 13.906 17.853 30.664 1.00 74.57 230 ILE G O 1
ATOM 14819 N N . MET G 1 237 ? 14.616 17.320 32.761 1.00 69.49 231 MET G N 1
ATOM 14820 C CA . MET G 1 237 ? 16.012 17.137 32.458 1.00 68.92 231 MET G CA 1
ATOM 14821 C C . MET G 1 237 ? 16.293 15.675 32.682 1.00 64.45 231 MET G C 1
ATOM 14822 O O . MET G 1 237 ? 15.669 15.013 33.491 1.00 57.93 231 MET G O 1
ATOM 14827 N N . THR G 1 238 ? 17.305 15.189 32.007 1.00 69.16 232 THR G N 1
ATOM 14828 C CA . THR G 1 238 ? 17.585 13.783 32.011 1.00 72.94 232 THR G CA 1
ATOM 14829 C C . THR G 1 238 ? 18.949 13.467 32.579 1.00 74.32 232 THR G C 1
ATOM 14830 O O . THR G 1 238 ? 19.944 14.089 32.215 1.00 80.32 232 THR G O 1
ATOM 14834 N N . PHE G 1 239 ? 18.998 12.477 33.449 1.00 68.95 233 PHE G N 1
ATOM 14835 C CA . PHE G 1 239 ? 20.230 12.118 34.076 1.00 69.40 233 PHE G CA 1
ATOM 14836 C C . PHE G 1 239 ? 20.620 10.729 33.601 1.00 66.73 233 PHE G C 1
ATOM 14837 O O . PHE G 1 239 ? 19.840 9.785 33.707 1.00 60.75 233 PHE G O 1
ATOM 14845 N N . ALA G 1 240 ? 21.825 10.614 33.050 1.00 65.30 234 ALA G N 1
ATOM 14846 C CA . ALA G 1 240 ? 22.320 9.335 32.603 1.00 61.83 234 ALA G CA 1
ATOM 14847 C C . ALA G 1 240 ? 22.555 8.453 33.825 1.00 63.54 234 ALA G C 1
ATOM 14848 O O . ALA G 1 240 ? 22.949 8.916 34.898 1.00 68.68 234 ALA G O 1
ATOM 14850 N N . TRP G 1 241 ? 22.330 7.166 33.638 1.00 57.61 235 TRP G N 1
ATOM 14851 C CA . TRP G 1 241 ? 22.547 6.200 34.661 1.00 56.21 235 TRP G CA 1
ATOM 14852 C C . TRP G 1 241 ? 23.295 5.024 34.024 1.00 56.75 235 TRP G C 1
ATOM 14853 O O . TRP G 1 241 ? 22.813 4.395 33.065 1.00 50.38 235 TRP G O 1
ATOM 14864 N N . ALA G 1 242 ? 24.485 4.740 34.543 1.00 63.02 236 ALA G N 1
ATOM 14865 C CA . ALA G 1 242 ? 25.302 3.657 33.982 1.00 68.41 236 ALA G CA 1
ATOM 14866 C C . ALA G 1 242 ? 25.963 2.860 35.072 1.00 77.48 236 ALA G C 1
ATOM 14867 O O . ALA G 1 242 ? 26.582 3.433 35.983 1.00 87.03 236 ALA G O 1
ATOM 14869 N N . THR G 1 243 ? 25.845 1.536 34.950 1.00 76.46 237 THR G N 1
ATOM 14870 C CA . THR G 1 243 ? 26.315 0.591 35.957 1.00 70.68 237 THR G CA 1
ATOM 14871 C C . THR G 1 243 ? 26.334 -0.832 35.408 1.00 70.10 237 THR G C 1
ATOM 14872 O O . THR G 1 243 ? 25.559 -1.188 34.493 1.00 69.97 237 THR G O 1
ATOM 14876 N N . ASP G 1 244 ? 27.217 -1.651 35.958 1.00 72.26 238 ASP G N 1
ATOM 14877 C CA . ASP G 1 244 ? 27.228 -3.084 35.620 1.00 71.26 238 ASP G CA 1
ATOM 14878 C C . ASP G 1 244 ? 26.288 -3.864 36.529 1.00 68.32 238 ASP G C 1
ATOM 14879 O O . ASP G 1 244 ? 26.071 -5.027 36.286 1.00 69.34 238 ASP G O 1
ATOM 14884 N N . ASN G 1 245 ? 25.747 -3.217 37.572 1.00 67.98 239 ASN G N 1
ATOM 14885 C CA . ASN G 1 245 ? 24.762 -3.804 38.489 1.00 68.38 239 ASN G CA 1
ATOM 14886 C C . ASN G 1 245 ? 23.330 -3.505 37.993 1.00 69.32 239 ASN G C 1
ATOM 14887 O O . ASN G 1 245 ? 22.758 -2.411 38.220 1.00 69.98 239 ASN G O 1
ATOM 14892 N N . ASP G 1 246 ? 22.748 -4.458 37.274 1.00 69.12 240 ASP G N 1
ATOM 14893 C CA . ASP G 1 246 ? 21.504 -4.146 36.579 1.00 67.84 240 ASP G CA 1
ATOM 14894 C C . ASP G 1 246 ? 20.283 -4.170 37.511 1.00 68.38 240 ASP G C 1
ATOM 14895 O O . ASP G 1 246 ? 19.196 -3.940 37.056 1.00 65.03 240 ASP G O 1
ATOM 14900 N N . ALA G 1 247 ? 20.479 -4.451 38.800 1.00 73.33 241 ALA G N 1
ATOM 14901 C CA . ALA G 1 247 ? 19.398 -4.436 39.811 1.00 73.75 241 ALA G CA 1
ATOM 14902 C C . ALA G 1 247 ? 19.127 -3.045 40.391 1.00 71.22 241 ALA G C 1
ATOM 14903 O O . ALA G 1 247 ? 18.024 -2.754 40.838 1.00 69.59 241 ALA G O 1
ATOM 14905 N N . LEU G 1 248 ? 20.146 -2.203 40.418 1.00 71.39 242 LEU G N 1
ATOM 14906 C CA . LEU G 1 248 ? 20.087 -0.954 41.189 1.00 72.43 242 LEU G CA 1
ATOM 14907 C C . LEU G 1 248 ? 18.958 0.023 40.836 1.00 69.34 242 LEU G C 1
ATOM 14908 O O . LEU G 1 248 ? 18.538 0.816 41.671 1.00 66.23 242 LEU G O 1
ATOM 14913 N N . ARG G 1 249 ? 18.471 0.005 39.610 1.00 68.85 243 ARG G N 1
ATOM 14914 C CA . ARG G 1 249 ? 17.361 0.892 39.321 1.00 66.58 243 ARG G CA 1
ATOM 14915 C C . ARG G 1 249 ? 16.037 0.171 39.311 1.00 64.05 243 ARG G C 1
ATOM 14916 O O . ARG G 1 249 ? 15.052 0.739 38.942 1.00 71.55 243 ARG G O 1
ATOM 14924 N N . HIS G 1 250 ? 16.000 -1.070 39.739 1.00 62.99 244 HIS G N 1
ATOM 14925 C CA . HIS G 1 250 ? 14.735 -1.741 39.929 1.00 64.63 244 HIS G CA 1
ATOM 14926 C C . HIS G 1 250 ? 14.462 -2.085 41.400 1.00 67.90 244 HIS G C 1
ATOM 14927 O O . HIS G 1 250 ? 13.670 -3.006 41.726 1.00 66.36 244 HIS G O 1
ATOM 14934 N N . LEU G 1 251 ? 15.075 -1.325 42.300 1.00 67.70 245 LEU G N 1
ATOM 14935 C CA . LEU G 1 251 ? 14.828 -1.526 43.716 1.00 67.81 245 LEU G CA 1
ATOM 14936 C C . LEU G 1 251 ? 13.394 -1.107 44.037 1.00 65.38 245 LEU G C 1
ATOM 14937 O O . LEU G 1 251 ? 12.864 -0.179 43.430 1.00 58.90 245 LEU G O 1
ATOM 14942 N N . SER G 1 252 ? 12.789 -1.813 44.993 1.00 67.68 246 SER G N 1
ATOM 14943 C CA . SER G 1 252 ? 11.473 -1.470 45.534 1.00 68.42 246 SER G CA 1
ATOM 14944 C C . SER G 1 252 ? 11.537 -0.173 46.272 1.00 70.77 246 SER G C 1
ATOM 14945 O O . SER G 1 252 ? 12.552 0.146 46.885 1.00 73.95 246 SER G O 1
ATOM 14948 N N . THR G 1 253 ? 10.449 0.577 46.241 1.00 72.14 247 THR G N 1
ATOM 14949 C CA . THR G 1 253 ? 10.460 1.877 46.884 1.00 73.49 247 THR G CA 1
ATOM 14950 C C . THR G 1 253 ? 10.601 1.683 48.404 1.00 77.87 247 THR G C 1
ATOM 14951 O O . THR G 1 253 ? 11.270 2.450 49.087 1.00 79.26 247 THR G O 1
ATOM 14955 N N . GLU G 1 254 ? 10.068 0.573 48.894 1.00 82.75 248 GLU G N 1
ATOM 14956 C CA . GLU G 1 254 ? 10.241 0.169 50.294 1.00 88.17 248 GLU G CA 1
ATOM 14957 C C . GLU G 1 254 ? 11.716 0.234 50.755 1.00 84.44 248 GLU G C 1
ATOM 14958 O O . GLU G 1 254 ? 12.033 0.890 51.707 1.00 83.68 248 GLU G O 1
ATOM 14964 N N . ILE G 1 255 ? 12.610 -0.442 50.044 1.00 82.52 249 ILE G N 1
ATOM 14965 C CA . ILE G 1 255 ? 14.002 -0.541 50.457 1.00 81.48 249 ILE G CA 1
ATOM 14966 C C . ILE G 1 255 ? 14.647 0.829 50.419 1.00 80.24 249 ILE G C 1
ATOM 14967 O O . ILE G 1 255 ? 15.427 1.147 51.279 1.00 82.56 249 ILE G O 1
ATOM 14972 N N . ILE G 1 256 ? 14.324 1.635 49.419 1.00 77.74 250 ILE G N 1
ATOM 14973 C CA . ILE G 1 256 ? 14.848 3.001 49.341 1.00 81.04 250 ILE G CA 1
ATOM 14974 C C . ILE G 1 256 ? 14.418 3.741 50.589 1.00 86.53 250 ILE G C 1
ATOM 14975 O O . ILE G 1 256 ? 15.218 4.408 51.247 1.00 87.69 250 ILE G O 1
ATOM 14980 N N . GLN G 1 257 ? 13.147 3.575 50.924 1.00 89.18 251 GLN G N 1
ATOM 14981 C CA . GLN G 1 257 ? 12.583 4.219 52.093 1.00 92.96 251 GLN G CA 1
ATOM 14982 C C . GLN G 1 257 ? 13.371 3.796 53.328 1.00 93.02 251 GLN G C 1
ATOM 14983 O O . GLN G 1 257 ? 13.753 4.621 54.134 1.00 93.81 251 GLN G O 1
ATOM 14989 N N . ALA G 1 258 ? 13.657 2.513 53.453 1.00 94.02 252 ALA G N 1
ATOM 14990 C CA . ALA G 1 258 ? 14.429 2.021 54.598 1.00 98.90 252 ALA G CA 1
ATOM 14991 C C . ALA G 1 258 ? 15.777 2.755 54.679 1.00 99.68 252 ALA G C 1
ATOM 14992 O O . ALA G 1 258 ? 16.169 3.294 55.712 1.00 104.28 252 ALA G O 1
ATOM 14994 N N . ARG G 1 259 ? 16.465 2.792 53.555 1.00 96.29 253 ARG G N 1
ATOM 14995 C CA . ARG G 1 259 ? 17.790 3.363 53.502 1.00 98.04 253 ARG G CA 1
ATOM 14996 C C . ARG G 1 259 ? 17.751 4.834 53.792 1.00 98.62 253 ARG G C 1
ATOM 14997 O O . ARG G 1 259 ? 18.672 5.368 54.386 1.00 102.01 253 ARG G O 1
ATOM 15005 N N . PHE G 1 260 ? 16.677 5.465 53.344 1.00 95.56 254 PHE G N 1
ATOM 15006 C CA . PHE G 1 260 ? 16.407 6.858 53.601 1.00 96.43 254 PHE G CA 1
ATOM 15007 C C . PHE G 1 260 ? 16.075 7.168 55.099 1.00 105.60 254 PHE G C 1
ATOM 15008 O O . PHE G 1 260 ? 16.565 8.207 55.623 1.00 109.83 254 PHE G O 1
ATOM 15016 N N . LEU G 1 261 ? 15.407 6.286 55.824 1.00 108.99 255 LEU G N 1
ATOM 15017 C CA . LEU G 1 261 ? 15.041 6.624 57.194 1.00 116.06 255 LEU G CA 1
ATOM 15018 C C . LEU G 1 261 ? 16.292 6.945 57.943 1.00 121.70 255 LEU G C 1
ATOM 15019 O O . LEU G 1 261 ? 16.307 7.841 58.740 1.00 132.32 255 LEU G O 1
ATOM 15021 N N . ALA G 1 262 ? 17.348 6.210 57.720 1.00 123.78 256 ALA G N 1
ATOM 15022 C CA . ALA G 1 262 ? 18.639 6.679 58.119 1.00 133.93 256 ALA G CA 1
ATOM 15023 C C . ALA G 1 262 ? 19.624 5.876 57.362 1.00 137.98 256 ALA G C 1
ATOM 15024 O O . ALA G 1 262 ? 19.359 4.730 57.082 1.00 141.38 256 ALA G O 1
ATOM 15026 N N . SER G 1 263 ? 20.760 6.466 57.034 1.00 143.84 257 SER G N 1
ATOM 15027 C CA . SER G 1 263 ? 21.052 7.799 57.478 1.00 149.25 257 SER G CA 1
ATOM 15028 C C . SER G 1 263 ? 19.936 8.674 57.031 1.00 150.15 257 SER G C 1
ATOM 15029 O O . SER G 1 263 ? 19.485 8.609 55.896 1.00 128.99 257 SER G O 1
ATOM 15031 N N . GLY G 1 264 ? 19.476 9.487 57.960 1.00 146.21 258 GLY G N 1
ATOM 15032 C CA . GLY G 1 264 ? 18.343 10.326 57.709 1.00 143.08 258 GLY G CA 1
ATOM 15033 C C . GLY G 1 264 ? 18.777 11.567 57.028 1.00 138.67 258 GLY G C 1
ATOM 15034 O O . GLY G 1 264 ? 19.862 12.052 57.254 1.00 135.94 258 GLY G O 1
ATOM 15035 N N . LEU G 1 265 ? 17.911 12.069 56.175 1.00 137.48 259 LEU G N 1
ATOM 15036 C CA . LEU G 1 265 ? 18.163 13.299 55.510 1.00 137.12 259 LEU G CA 1
ATOM 15037 C C . LEU G 1 265 ? 16.878 14.019 55.538 1.00 132.13 259 LEU G C 1
ATOM 15038 O O . LEU G 1 265 ? 15.833 13.417 55.587 1.00 123.67 259 LEU G O 1
ATOM 15043 N N . LYS G 1 266 ? 16.950 15.326 55.525 1.00 140.10 260 LYS G N 1
ATOM 15044 C CA . LYS G 1 266 ? 15.763 16.092 55.370 1.00 143.81 260 LYS G CA 1
ATOM 15045 C C . LYS G 1 266 ? 16.110 16.692 54.064 1.00 130.74 260 LYS G C 1
ATOM 15046 O O . LYS G 1 266 ? 17.135 17.331 53.925 1.00 125.88 260 LYS G O 1
ATOM 15052 N N . CYS G 1 267 ? 15.254 16.452 53.096 1.00 122.70 261 CYS G N 1
ATOM 15053 C CA . CYS G 1 267 ? 15.525 16.791 51.749 1.00 114.04 261 CYS G CA 1
ATOM 15054 C C . CYS G 1 267 ? 14.365 17.603 51.427 1.00 109.01 261 CYS G C 1
ATOM 15055 O O . CYS G 1 267 ? 13.342 17.509 52.056 1.00 108.56 261 CYS G O 1
ATOM 15058 N N . ARG G 1 268 ? 14.549 18.445 50.451 1.00 104.44 262 ARG G N 1
ATOM 15059 C CA . ARG G 1 268 ? 13.533 19.416 50.118 1.00 104.52 262 ARG G CA 1
ATOM 15060 C C . ARG G 1 268 ? 12.851 19.170 48.809 1.00 99.06 262 ARG G C 1
ATOM 15061 O O . ARG G 1 268 ? 11.817 19.785 48.545 1.00 98.99 262 ARG G O 1
ATOM 15069 N N . TYR G 1 269 ? 13.427 18.293 47.992 1.00 94.31 263 TYR G N 1
ATOM 15070 C CA . TYR G 1 269 ? 12.738 17.763 46.836 1.00 92.56 263 TYR G CA 1
ATOM 15071 C C . TYR G 1 269 ? 12.651 16.236 46.946 1.00 91.65 263 TYR G C 1
ATOM 15072 O O . TYR G 1 269 ? 11.578 15.645 46.938 1.00 91.05 263 TYR G O 1
ATOM 15081 N N . TYR G 1 270 ? 13.813 15.615 47.082 1.00 92.43 264 TYR G N 1
ATOM 15082 C CA . TYR G 1 270 ? 13.952 14.178 47.077 1.00 86.48 264 TYR G CA 1
ATOM 15083 C C . TYR G 1 270 ? 13.129 13.521 48.142 1.00 88.97 264 TYR G C 1
ATOM 15084 O O . TYR G 1 270 ? 13.009 14.010 49.258 1.00 99.18 264 TYR G O 1
ATOM 15093 N N . ASN G 1 271 ? 12.602 12.369 47.790 1.00 84.70 265 ASN G N 1
ATOM 15094 C CA . ASN G 1 271 ? 12.058 11.425 48.746 1.00 86.07 265 ASN G CA 1
ATOM 15095 C C . ASN G 1 271 ? 11.930 10.083 48.017 1.00 84.15 265 ASN G C 1
ATOM 15096 O O . ASN G 1 271 ? 12.099 10.028 46.792 1.00 79.59 265 ASN G O 1
ATOM 15101 N N . PRO G 1 272 ? 11.683 8.991 48.761 1.00 86.38 266 PRO G N 1
ATOM 15102 C CA . PRO G 1 272 ? 11.707 7.687 48.051 1.00 82.74 266 PRO G CA 1
ATOM 15103 C C . PRO G 1 272 ? 10.656 7.505 46.945 1.00 79.08 266 PRO G C 1
ATOM 15104 O O . PRO G 1 272 ? 10.924 6.814 45.954 1.00 77.97 266 PRO G O 1
ATOM 15108 N N . ALA G 1 273 ? 9.479 8.112 47.102 1.00 78.77 267 ALA G N 1
ATOM 15109 C CA . ALA G 1 273 ? 8.487 8.118 46.028 1.00 73.88 267 ALA G CA 1
ATOM 15110 C C . ALA G 1 273 ? 9.092 8.809 44.816 1.00 69.98 267 ALA G C 1
ATOM 15111 O O . ALA G 1 273 ? 8.995 8.312 43.686 1.00 67.11 267 ALA G O 1
ATOM 15113 N N . ILE G 1 274 ? 9.729 9.948 45.044 1.00 69.60 268 ILE G N 1
ATOM 15114 C CA . ILE G 1 274 ? 10.259 10.687 43.922 1.00 67.63 268 ILE G CA 1
ATOM 15115 C C . ILE G 1 274 ? 11.322 9.846 43.226 1.00 65.89 268 ILE G C 1
ATOM 15116 O O . ILE G 1 274 ? 11.377 9.823 41.986 1.00 65.94 268 ILE G O 1
ATOM 15121 N N . HIS G 1 275 ? 12.132 9.160 44.034 1.00 66.09 269 HIS G N 1
ATOM 15122 C CA . HIS G 1 275 ? 13.282 8.387 43.579 1.00 63.10 269 HIS G CA 1
ATOM 15123 C C . HIS G 1 275 ? 12.806 7.364 42.633 1.00 57.33 269 HIS G C 1
ATOM 15124 O O . HIS G 1 275 ? 13.221 7.287 41.480 1.00 53.87 269 HIS G O 1
ATOM 15131 N N . THR G 1 276 ? 11.884 6.575 43.105 1.00 57.63 270 THR G N 1
ATOM 15132 C CA . THR G 1 276 ? 11.314 5.559 42.234 1.00 56.18 270 THR G CA 1
ATOM 15133 C C . THR G 1 276 ? 10.694 6.134 40.959 1.00 54.14 270 THR G C 1
ATOM 15134 O O . THR G 1 276 ? 10.841 5.552 39.918 1.00 52.77 270 THR G O 1
ATOM 15138 N N . ALA G 1 277 ? 9.945 7.226 41.077 1.00 55.29 271 ALA G N 1
ATOM 15139 C CA . ALA G 1 277 ? 9.170 7.743 39.973 1.00 54.45 271 ALA G CA 1
ATOM 15140 C C . ALA G 1 277 ? 10.101 8.400 38.988 1.00 54.55 271 ALA G C 1
ATOM 15141 O O . ALA G 1 277 ? 9.800 8.481 37.797 1.00 53.34 271 ALA G O 1
ATOM 15143 N N . ALA G 1 278 ? 11.249 8.864 39.482 1.00 59.02 272 ALA G N 1
ATOM 15144 C CA . ALA G 1 278 ? 12.247 9.536 38.639 1.00 59.17 272 ALA G CA 1
ATOM 15145 C C . ALA G 1 278 ? 12.565 8.739 37.383 1.00 56.81 272 ALA G C 1
ATOM 15146 O O . ALA G 1 278 ? 12.801 9.325 36.315 1.00 57.63 272 ALA G O 1
ATOM 15148 N N . PHE G 1 279 ? 12.514 7.413 37.508 1.00 54.70 273 PHE G N 1
ATOM 15149 C CA . PHE G 1 279 ? 12.874 6.501 36.416 1.00 49.47 273 PHE G CA 1
ATOM 15150 C C . PHE G 1 279 ? 11.811 6.303 35.379 1.00 45.87 273 PHE G C 1
ATOM 15151 O O . PHE G 1 279 ? 12.123 5.730 34.324 1.00 44.54 273 PHE G O 1
ATOM 15159 N N . ALA G 1 280 ? 10.585 6.771 35.650 1.00 45.07 274 ALA G N 1
ATOM 15160 C CA . ALA G 1 280 ? 9.514 6.767 34.636 1.00 44.92 274 ALA G CA 1
ATOM 15161 C C . ALA G 1 280 ? 9.786 7.865 33.627 1.00 44.32 274 ALA G C 1
ATOM 15162 O O . ALA G 1 280 ? 9.933 9.034 34.006 1.00 45.96 274 ALA G O 1
ATOM 15164 N N . LEU G 1 281 ? 9.905 7.488 32.358 1.00 42.97 275 LEU G N 1
ATOM 15165 C CA . LEU G 1 281 ? 10.214 8.449 31.316 1.00 42.81 275 LEU G CA 1
ATOM 15166 C C . LEU G 1 281 ? 8.995 8.696 30.450 1.00 44.32 275 LEU G C 1
ATOM 15167 O O . LEU G 1 281 ? 8.188 7.806 30.213 1.00 47.39 275 LEU G O 1
ATOM 15172 N N . PRO G 1 282 ? 8.842 9.906 29.969 1.00 44.72 276 PRO G N 1
ATOM 15173 C CA . PRO G 1 282 ? 7.718 10.191 29.096 1.00 47.37 276 PRO G CA 1
ATOM 15174 C C . PRO G 1 282 ? 7.878 9.475 27.807 1.00 46.27 276 PRO G C 1
ATOM 15175 O O . PRO G 1 282 ? 9.010 9.202 27.398 1.00 44.06 276 PRO G O 1
ATOM 15179 N N . GLN G 1 283 ? 6.757 9.234 27.152 1.00 48.46 277 GLN G N 1
ATOM 15180 C CA . GLN G 1 283 ? 6.724 8.336 26.017 1.00 49.92 277 GLN G CA 1
ATOM 15181 C C . GLN G 1 283 ? 7.656 8.739 24.877 1.00 50.65 277 GLN G C 1
ATOM 15182 O O . GLN G 1 283 ? 8.358 7.908 24.327 1.00 48.68 277 GLN G O 1
ATOM 15188 N N . TYR G 1 284 ? 7.701 10.032 24.561 1.00 54.06 278 TYR G N 1
ATOM 15189 C CA . TYR G 1 284 ? 8.560 10.500 23.491 1.00 55.02 278 TYR G CA 1
ATOM 15190 C C . TYR G 1 284 ? 10.026 10.193 23.735 1.00 55.26 278 TYR G C 1
ATOM 15191 O O . TYR G 1 284 ? 10.777 9.870 22.805 1.00 56.53 278 TYR G O 1
ATOM 15200 N N . LEU G 1 285 ? 10.442 10.258 24.974 1.00 56.42 279 LEU G N 1
ATOM 15201 C CA . LEU G 1 285 ? 11.781 9.897 25.356 1.00 56.25 279 LEU G CA 1
ATOM 15202 C C . LEU G 1 285 ? 12.105 8.448 25.140 1.00 55.57 279 LEU G C 1
ATOM 15203 O O . LEU G 1 285 ? 13.206 8.119 24.820 1.00 56.14 279 LEU G O 1
ATOM 15208 N N . GLN G 1 286 ? 11.151 7.570 25.377 1.00 53.44 280 GLN G N 1
ATOM 15209 C CA . GLN G 1 286 ? 11.391 6.121 25.292 1.00 53.09 280 GLN G CA 1
ATOM 15210 C C . GLN G 1 286 ? 11.494 5.706 23.842 1.00 56.16 280 GLN G C 1
ATOM 15211 O O . GLN G 1 286 ? 12.298 4.831 23.450 1.00 52.46 280 GLN G O 1
ATOM 15217 N N . ASP G 1 287 ? 10.698 6.398 23.064 1.00 38.20 281 ASP G N 1
ATOM 15218 C CA . ASP G 1 287 ? 10.561 6.186 21.665 1.00 39.04 281 ASP G CA 1
ATOM 15219 C C . ASP G 1 287 ? 11.828 6.509 20.955 1.00 45.18 281 ASP G C 1
ATOM 15220 O O . ASP G 1 287 ? 12.242 5.810 20.071 1.00 42.65 281 ASP G O 1
ATOM 15225 N N . ALA G 1 288 ? 12.445 7.589 21.362 1.00 45.00 282 ALA G N 1
ATOM 15226 C CA . ALA G 1 288 ? 13.711 7.982 20.837 1.00 41.06 282 ALA G CA 1
ATOM 15227 C C . ALA G 1 288 ? 14.738 6.949 21.173 1.00 42.90 282 ALA G C 1
ATOM 15228 O O . ALA G 1 288 ? 15.566 6.613 20.379 1.00 42.70 282 ALA G O 1
ATOM 15230 N N . LEU G 1 289 ? 14.698 6.472 22.396 1.00 49.61 283 LEU G N 1
ATOM 15231 C CA . LEU G 1 289 ? 15.631 5.498 22.882 1.00 46.83 283 LEU G CA 1
ATOM 15232 C C . LEU G 1 289 ? 15.335 4.125 22.423 1.00 48.35 283 LEU G C 1
ATOM 15233 O O . LEU G 1 289 ? 16.149 3.260 22.516 1.00 45.36 283 LEU G O 1
ATOM 15238 N N . ALA G 1 290 ? 14.144 3.940 21.917 1.00 50.35 284 ALA G N 1
ATOM 15239 C CA . ALA G 1 290 ? 13.638 2.652 21.535 1.00 55.00 284 ALA G CA 1
ATOM 15240 C C . ALA G 1 290 ? 14.476 1.976 20.530 1.00 72.99 284 ALA G C 1
ATOM 15241 O O . ALA G 1 290 ? 14.534 0.786 20.491 1.00 49.32 284 ALA G O 1
ATOM 15243 N N . SER G 1 291 ? 15.097 2.739 19.677 1.00 100.01 285 SER G N 1
ATOM 15244 C CA . SER G 1 291 ? 15.858 2.184 18.598 1.00 94.97 285 SER G CA 1
ATOM 15245 C C . SER G 1 291 ? 16.970 1.285 19.088 1.00 80.22 285 SER G C 1
ATOM 15246 O O . SER G 1 291 ? 17.320 0.305 18.458 1.00 77.65 285 SER G O 1
ATOM 15249 N N . GLN G 1 292 ? 17.564 1.631 20.201 1.00 103.24 286 GLN G N 1
ATOM 15250 C CA . GLN G 1 292 ? 18.719 0.920 20.656 1.00 112.86 286 GLN G CA 1
ATOM 15251 C C . GLN G 1 292 ? 18.412 -0.498 20.994 1.00 138.66 286 GLN G C 1
ATOM 15252 O O . GLN G 1 292 ? 17.296 -0.834 21.304 1.00 160.94 286 GLN G O 1
ATOM 15258 N N . PRO G 1 293 ? 19.425 -1.341 20.913 1.00 142.51 287 PRO G N 1
ATOM 15259 C CA . PRO G 1 293 ? 19.313 -2.752 21.262 1.00 137.95 287 PRO G CA 1
ATOM 15260 C C . PRO G 1 293 ? 18.560 -3.001 22.555 1.00 124.93 287 PRO G C 1
ATOM 15261 O O . PRO G 1 293 ? 18.525 -4.152 22.988 1.00 94.04 287 PRO G O 1
ATOM 15265 N N . LYS H 1 11 ? 12.860 40.467 16.483 1.00 139.39 5 LYS H N 1
ATOM 15266 C CA . LYS H 1 11 ? 11.699 40.718 17.387 1.00 154.42 5 LYS H CA 1
ATOM 15267 C C . LYS H 1 11 ? 11.500 39.605 18.451 1.00 149.38 5 LYS H C 1
ATOM 15268 O O . LYS H 1 11 ? 11.384 38.425 18.101 1.00 143.95 5 LYS H O 1
ATOM 15274 N N . GLN H 1 12 ? 11.464 39.991 19.738 1.00 150.74 6 GLN H N 1
ATOM 15275 C CA . GLN H 1 12 ? 11.122 39.077 20.864 1.00 140.23 6 GLN H CA 1
ATOM 15276 C C . GLN H 1 12 ? 9.677 39.284 21.312 1.00 136.10 6 GLN H C 1
ATOM 15277 O O . GLN H 1 12 ? 9.041 40.283 20.982 1.00 149.90 6 GLN H O 1
ATOM 15283 N N . TRP H 1 13 ? 9.178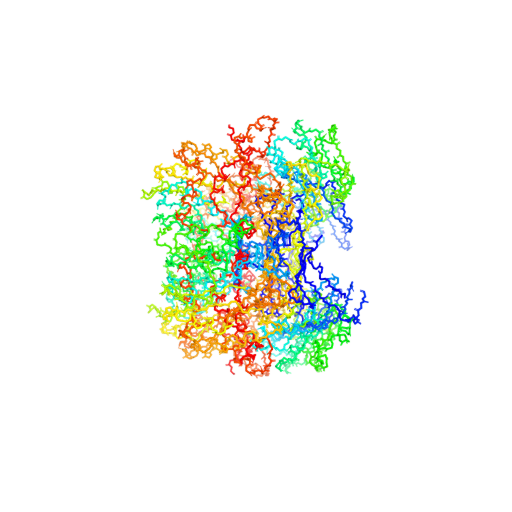 38.329 22.079 1.00 126.40 7 TRP H N 1
ATOM 15284 C CA . TRP H 1 13 ? 7.919 38.465 22.809 1.00 129.58 7 TRP H CA 1
ATOM 15285 C C . TRP H 1 13 ? 8.110 37.868 24.211 1.00 128.97 7 TRP H C 1
ATOM 15286 O O . TRP H 1 13 ? 8.539 36.723 24.356 1.00 119.02 7 TRP H O 1
ATOM 15297 N N . HIS H 1 14 ? 7.782 38.648 25.236 1.00 137.58 8 HIS H N 1
ATOM 15298 C CA . HIS H 1 14 ? 8.058 38.278 26.615 1.00 133.94 8 HIS H CA 1
ATOM 15299 C C . HIS H 1 14 ? 6.762 37.935 27.305 1.00 135.57 8 HIS H C 1
ATOM 15300 O O . HIS H 1 14 ? 5.752 38.609 27.098 1.00 143.46 8 HIS H O 1
ATOM 15307 N N . GLU H 1 15 ? 6.784 36.883 28.118 1.00 132.00 9 GLU H N 1
ATOM 15308 C CA . GLU H 1 15 ? 5.663 36.602 28.994 1.00 136.44 9 GLU H CA 1
ATOM 15309 C C . GLU H 1 15 ? 5.729 37.577 30.163 1.00 150.93 9 GLU H C 1
ATOM 15310 O O . GLU H 1 15 ? 6.818 37.889 30.648 1.00 152.79 9 GLU H O 1
ATOM 15316 N N . THR H 1 16 ? 4.560 38.043 30.607 1.00 159.38 10 THR H N 1
ATOM 15317 C CA . THR H 1 16 ? 4.447 39.043 31.672 1.00 161.50 10 THR H CA 1
ATOM 15318 C C . THR H 1 16 ? 3.764 38.487 32.913 1.00 160.78 10 THR H C 1
ATOM 15319 O O . THR H 1 16 ? 3.375 39.258 33.793 1.00 161.89 10 THR H O 1
ATOM 15323 N N . LEU H 1 17 ? 3.619 37.160 32.989 1.00 153.04 11 LEU H N 1
ATOM 15324 C CA . LEU H 1 17 ? 2.869 36.544 34.084 1.00 154.62 11 LEU H CA 1
ATOM 15325 C C . LEU H 1 17 ? 3.452 36.942 35.429 1.00 159.61 11 LEU H C 1
ATOM 15326 O O . LEU H 1 17 ? 2.701 37.251 36.345 1.00 168.75 11 LEU H O 1
ATOM 15331 N N . HIS H 1 18 ? 4.780 36.942 35.535 1.00 158.14 12 HIS H N 1
ATOM 15332 C CA . HIS H 1 18 ? 5.452 37.451 36.728 1.00 170.40 12 HIS H CA 1
ATOM 15333 C C . HIS H 1 18 ? 6.336 38.653 36.429 1.00 173.40 12 HIS H C 1
ATOM 15334 O O . HIS H 1 18 ? 6.974 38.711 35.386 1.00 164.41 12 HIS H O 1
ATOM 15341 N N . ASP H 1 19 ? 6.371 39.606 37.359 1.00 186.29 13 ASP H N 1
ATOM 15342 C CA . ASP H 1 19 ? 7.146 40.831 37.174 1.00 196.57 13 ASP H CA 1
ATOM 15343 C C . ASP H 1 19 ? 8.653 40.589 37.241 1.00 192.43 13 ASP H C 1
ATOM 15344 O O . ASP H 1 19 ? 9.434 41.297 36.607 1.00 202.82 13 ASP H O 1
ATOM 15349 N N . GLN H 1 20 ? 9.058 39.580 37.996 1.00 183.14 14 GLN H N 1
ATOM 15350 C CA . GLN H 1 20 ? 10.473 39.393 38.325 1.00 175.53 14 GLN H CA 1
ATOM 15351 C C . GLN H 1 20 ? 11.271 38.554 37.330 1.00 159.29 14 GLN H C 1
ATOM 15352 O O . GLN H 1 20 ? 12.501 38.599 37.317 1.00 154.45 14 GLN H O 1
ATOM 15358 N N . PHE H 1 21 ? 10.572 37.790 36.505 1.00 147.53 15 PHE H N 1
ATOM 15359 C CA . PHE H 1 21 ? 11.219 36.862 35.603 1.00 138.13 15 PHE H CA 1
ATOM 15360 C C . PHE H 1 21 ? 10.169 36.334 34.628 1.00 133.71 15 PHE H C 1
ATOM 15361 O O . PHE H 1 21 ? 8.956 36.427 34.870 1.00 133.83 15 PHE H O 1
ATOM 15369 N N . GLY H 1 22 ? 10.623 35.750 33.536 1.00 130.65 16 GLY H N 1
ATOM 15370 C CA . GLY H 1 22 ? 9.698 35.132 32.603 1.00 128.71 16 GLY H CA 1
ATOM 15371 C C . GLY H 1 22 ? 10.389 34.289 31.552 1.00 128.15 16 GLY H C 1
ATOM 15372 O O . GLY H 1 22 ? 11.600 34.058 31.610 1.00 141.94 16 GLY H O 1
ATOM 15373 N N . GLN H 1 23 ? 9.597 33.811 30.603 1.00 117.69 17 GLN H N 1
ATOM 15374 C CA . GLN H 1 23 ? 10.114 33.171 29.413 1.00 104.98 17 GLN H CA 1
ATOM 15375 C C . GLN H 1 23 ? 9.879 34.135 28.282 1.00 103.06 17 GLN H C 1
ATOM 15376 O O . GLN H 1 23 ? 8.974 34.954 28.352 1.00 107.72 17 GLN H O 1
ATOM 15382 N N . TYR H 1 24 ? 10.704 34.054 27.249 1.00 98.95 18 TYR H N 1
ATOM 15383 C CA . TYR H 1 24 ? 10.493 34.833 26.026 1.00 100.87 18 TYR H CA 1
ATOM 15384 C C . TYR H 1 24 ? 10.726 33.980 24.770 1.00 95.69 18 TYR H C 1
ATOM 15385 O O . TYR H 1 24 ? 11.378 32.931 24.838 1.00 88.15 18 TYR H O 1
ATOM 15394 N N . PHE H 1 25 ? 10.197 34.450 23.632 1.00 96.33 19 PHE H N 1
ATOM 15395 C CA . PHE H 1 25 ? 10.274 33.735 22.354 1.00 90.39 19 PHE H CA 1
ATOM 15396 C C . PHE H 1 25 ? 10.585 34.653 21.217 1.00 93.10 19 PHE H C 1
ATOM 15397 O O . PHE H 1 25 ? 10.070 35.757 21.138 1.00 97.43 19 PHE H O 1
ATOM 15405 N N . ALA H 1 26 ? 11.383 34.163 20.289 1.00 94.73 20 ALA H N 1
ATOM 15406 C CA . ALA H 1 26 ? 11.540 34.819 18.987 1.00 100.24 20 ALA H CA 1
ATOM 15407 C C . ALA H 1 26 ? 10.190 34.765 18.264 1.00 103.20 20 ALA H C 1
ATOM 15408 O O . ALA H 1 26 ? 9.443 33.774 18.383 1.00 104.42 20 ALA H O 1
ATOM 15410 N N . VAL H 1 27 ? 9.867 35.832 17.542 1.00 107.02 21 VAL H N 1
ATOM 15411 C CA . VAL H 1 27 ? 8.696 35.819 16.675 1.00 109.21 21 VAL H CA 1
ATOM 15412 C C . VAL H 1 27 ? 9.135 35.720 15.229 1.00 108.09 21 VAL H C 1
ATOM 15413 O O . VAL H 1 27 ? 9.877 36.561 14.758 1.00 114.63 21 VAL H O 1
ATOM 15417 N N . ASP H 1 28 ? 8.705 34.669 14.545 1.00 105.11 22 ASP H N 1
ATOM 15418 C CA . ASP H 1 28 ? 8.981 34.509 13.131 1.00 107.74 22 ASP H CA 1
ATOM 15419 C C . ASP H 1 28 ? 7.881 35.153 12.320 1.00 112.91 22 ASP H C 1
ATOM 15420 O O . ASP H 1 28 ? 8.125 35.587 11.194 1.00 121.85 22 ASP H O 1
ATOM 15425 N N . ASN H 1 29 ? 6.676 35.232 12.885 1.00 111.10 23 ASN H N 1
ATOM 15426 C CA . ASN H 1 29 ? 5.537 35.769 12.161 1.00 115.85 23 ASN H CA 1
ATOM 15427 C C . ASN H 1 29 ? 4.337 35.875 13.061 1.00 114.87 23 ASN H C 1
ATOM 15428 O O . ASN H 1 29 ? 4.030 34.905 13.747 1.00 110.18 23 ASN H O 1
ATOM 15433 N N . VAL H 1 30 ? 3.668 37.039 13.080 1.00 118.98 24 VAL H N 1
ATOM 15434 C CA . VAL H 1 30 ? 2.428 37.195 13.860 1.00 121.14 24 VAL H CA 1
ATOM 15435 C C . VAL H 1 30 ? 1.239 36.813 12.999 1.00 124.00 24 VAL H C 1
ATOM 15436 O O . VAL H 1 30 ? 0.995 37.447 11.978 1.00 125.93 24 VAL H O 1
ATOM 15440 N N . LEU H 1 31 ? 0.501 35.783 13.421 1.00 121.90 25 LEU H N 1
ATOM 15441 C CA . LEU H 1 31 ? -0.708 35.382 12.706 1.00 125.48 25 LEU H CA 1
ATOM 15442 C C . LEU H 1 31 ? -1.936 36.251 13.072 1.00 130.68 25 LEU H C 1
ATOM 15443 O O . LEU H 1 31 ? -2.823 36.420 12.264 1.00 131.01 25 LEU H O 1
ATOM 15448 N N . TYR H 1 32 ? -1.979 36.754 14.305 1.00 133.72 26 TYR H N 1
ATOM 15449 C CA . TYR H 1 32 ? -3.125 37.477 14.833 1.00 141.75 26 TYR H CA 1
ATOM 15450 C C . TYR H 1 32 ? -2.708 38.344 16.018 1.00 145.61 26 TYR H C 1
ATOM 15451 O O . TYR H 1 32 ? -1.929 37.924 16.857 1.00 140.90 26 TYR H O 1
ATOM 15460 N N . HIS H 1 33 ? -3.256 39.547 16.106 1.00 162.15 27 HIS H N 1
ATOM 15461 C CA . HIS H 1 33 ? -3.028 40.409 17.272 1.00 172.11 27 HIS H CA 1
ATOM 15462 C C . HIS H 1 33 ? -4.204 41.363 17.480 1.00 181.26 27 HIS H C 1
ATOM 15463 O O . HIS H 1 33 ? -4.620 42.032 16.553 1.00 185.56 27 HIS H O 1
ATOM 15470 N N . GLU H 1 34 ? -4.748 41.395 18.690 1.00 193.24 28 GLU H N 1
ATOM 15471 C CA . GLU H 1 34 ? -5.817 42.324 19.037 1.00 217.53 28 GLU H CA 1
ATOM 15472 C C . GLU H 1 34 ? -5.487 43.027 20.347 1.00 220.48 28 GLU H C 1
ATOM 15473 O O . GLU H 1 34 ? -5.417 42.381 21.392 1.00 227.29 28 GLU H O 1
ATOM 15479 N N . GLN H 1 39 ? -8.189 44.230 27.057 1.00 230.18 33 GLN H N 1
ATOM 15480 C CA . GLN H 1 39 ? -7.782 42.866 26.688 1.00 222.99 33 GLN H CA 1
ATOM 15481 C C . GLN H 1 39 ? -6.723 42.825 25.552 1.00 210.99 33 GLN H C 1
ATOM 15482 O O . GLN H 1 39 ? -6.750 43.651 24.641 1.00 220.99 33 GLN H O 1
ATOM 15488 N N . ASP H 1 40 ? -5.783 41.880 25.630 1.00 193.42 34 ASP H N 1
ATOM 15489 C CA . ASP H 1 40 ? -4.737 41.744 24.613 1.00 182.93 34 ASP H CA 1
ATOM 15490 C C . ASP H 1 40 ? -4.461 40.275 24.257 1.00 176.39 34 ASP H C 1
ATOM 15491 O O . ASP H 1 40 ? -3.935 39.516 25.081 1.00 179.72 34 ASP H O 1
ATOM 15496 N N . LEU H 1 41 ? -4.787 39.912 23.025 1.00 170.33 35 LEU H N 1
ATOM 15497 C CA . LEU H 1 41 ? -4.771 38.550 22.528 1.00 154.49 35 LEU H CA 1
ATOM 15498 C C . LEU H 1 41 ? -3.810 38.412 21.362 1.00 148.42 35 LEU H C 1
ATOM 15499 O O . LEU H 1 41 ? -3.808 39.241 20.487 1.00 151.35 35 LEU H O 1
ATOM 15504 N N . ILE H 1 42 ? -2.988 37.372 21.338 1.00 140.99 36 ILE H N 1
ATOM 15505 C CA . ILE H 1 42 ? -2.010 37.232 20.261 1.00 135.49 36 ILE H CA 1
ATOM 15506 C C . ILE H 1 42 ? -1.769 35.782 19.892 1.00 129.62 36 ILE H C 1
ATOM 15507 O O . ILE H 1 42 ? -1.842 34.901 20.750 1.00 124.29 36 ILE H O 1
ATOM 15512 N N . ILE H 1 43 ? -1.487 35.553 18.608 1.00 129.88 37 ILE H N 1
ATOM 15513 C CA . ILE H 1 43 ? -1.004 34.265 18.127 1.00 124.01 37 ILE H CA 1
ATOM 15514 C C . ILE H 1 43 ? 0.142 34.509 17.171 1.00 121.75 37 ILE H C 1
ATOM 15515 O O . ILE H 1 43 ? -0.016 35.201 16.161 1.00 120.34 37 ILE H O 1
ATOM 15520 N N . PHE H 1 44 ? 1.296 33.930 17.478 1.00 116.54 38 PHE H N 1
ATOM 15521 C CA . PHE H 1 44 ? 2.447 34.048 16.586 1.00 116.75 38 PHE H CA 1
ATOM 15522 C C . PHE H 1 44 ? 3.200 32.735 16.470 1.00 106.78 38 PHE H C 1
ATOM 15523 O O . PHE H 1 44 ? 3.069 31.861 17.315 1.00 100.37 38 PHE H O 1
ATOM 15531 N N . GLU H 1 45 ? 4.001 32.614 15.419 1.00 108.07 39 GLU H N 1
ATOM 15532 C CA . GLU H 1 45 ? 4.777 31.402 15.191 1.00 107.94 39 GLU H CA 1
ATOM 15533 C C . GLU H 1 45 ? 6.169 31.594 15.773 1.00 101.02 39 GLU H C 1
ATOM 15534 O O . GLU H 1 45 ? 6.771 32.654 15.642 1.00 102.19 39 GLU H O 1
ATOM 15540 N N . ASN H 1 46 ? 6.661 30.554 16.429 1.00 92.19 40 ASN H N 1
ATOM 15541 C CA . ASN H 1 46 ? 8.014 30.521 16.954 1.00 88.55 40 ASN H CA 1
ATOM 15542 C C . ASN H 1 46 ? 8.687 29.220 16.515 1.00 84.49 40 ASN H C 1
ATOM 15543 O O . ASN H 1 46 ? 8.063 28.142 16.513 1.00 76.67 40 ASN H O 1
ATOM 15548 N N . ALA H 1 47 ? 9.955 29.314 16.115 1.00 86.92 41 ALA H N 1
ATOM 15549 C CA . ALA H 1 47 ? 10.664 28.133 15.558 1.00 83.88 41 ALA H CA 1
ATOM 15550 C C . ALA H 1 47 ? 10.585 26.909 16.453 1.00 74.05 41 ALA H C 1
ATOM 15551 O O . ALA H 1 47 ? 10.409 25.808 16.000 1.00 71.52 41 ALA H O 1
ATOM 15553 N N . ALA H 1 48 ? 10.720 27.118 17.744 1.00 76.61 42 ALA H N 1
ATOM 15554 C CA . ALA H 1 48 ? 10.837 26.011 18.697 1.00 72.24 42 ALA H CA 1
ATOM 15555 C C . ALA H 1 48 ? 9.467 25.413 19.037 1.00 74.10 42 ALA H C 1
ATOM 15556 O O . ALA H 1 48 ? 9.273 24.214 18.883 1.00 83.12 42 ALA H O 1
ATOM 15558 N N . PHE H 1 49 ? 8.515 26.260 19.437 1.00 74.85 43 PHE H N 1
ATOM 15559 C CA . PHE H 1 49 ? 7.242 25.822 19.980 1.00 68.86 43 PHE H CA 1
ATOM 15560 C C . PHE H 1 49 ? 6.058 25.984 19.036 1.00 67.19 43 PHE H C 1
ATOM 15561 O O . PHE H 1 49 ? 4.917 25.862 19.446 1.00 65.68 43 PHE H O 1
ATOM 15569 N N . GLY H 1 50 ? 6.313 26.263 17.772 1.00 67.80 44 GLY H N 1
ATOM 15570 C CA . GLY H 1 50 ? 5.217 26.478 16.843 1.00 73.66 44 GLY H CA 1
ATOM 15571 C C . GLY H 1 50 ? 4.306 27.662 17.191 1.00 78.33 44 GLY H C 1
ATOM 15572 O O . GLY H 1 50 ? 4.776 28.746 17.577 1.00 81.50 44 GLY H O 1
ATOM 15573 N N . ARG H 1 51 ? 3.005 27.481 17.004 1.00 78.91 45 ARG H N 1
ATOM 15574 C CA . ARG H 1 51 ? 2.061 28.574 17.239 1.00 84.94 45 ARG H CA 1
ATOM 15575 C C . ARG H 1 51 ? 1.897 28.756 18.718 1.00 85.19 45 ARG H C 1
ATOM 15576 O O . ARG H 1 51 ? 1.776 27.774 19.442 1.00 86.56 45 ARG H O 1
ATOM 15584 N N . VAL H 1 52 ? 1.924 30.003 19.175 1.00 88.09 46 VAL H N 1
ATOM 15585 C CA . VAL H 1 52 ? 1.879 30.330 20.611 1.00 87.62 46 VAL H CA 1
ATOM 15586 C C . VAL H 1 52 ? 0.719 31.280 20.843 1.00 93.52 46 VAL H C 1
ATOM 15587 O O . VAL H 1 52 ? 0.678 32.351 20.244 1.00 98.64 46 VAL H O 1
ATOM 15591 N N . MET H 1 53 ? -0.240 30.892 21.672 1.00 94.81 47 MET H N 1
ATOM 15592 C CA . MET H 1 53 ? -1.346 31.799 22.011 1.00 102.08 47 MET H CA 1
ATOM 15593 C C . MET H 1 53 ? -1.007 32.443 23.356 1.00 106.22 47 MET H C 1
ATOM 15594 O O . MET H 1 53 ? -0.480 31.780 24.275 1.00 103.70 47 MET H O 1
ATOM 15599 N N . ALA H 1 54 ? -1.287 33.735 23.463 1.00 115.82 48 ALA H N 1
ATOM 15600 C CA . ALA H 1 54 ? -1.016 34.485 24.685 1.00 124.18 48 ALA H CA 1
ATOM 15601 C C . ALA H 1 54 ? -2.085 35.555 24.913 1.00 137.28 48 ALA H C 1
ATOM 15602 O O . ALA H 1 54 ? -2.451 36.286 23.990 1.00 142.74 48 ALA H O 1
ATOM 15604 N N . LEU H 1 55 ? -2.576 35.637 26.149 1.00 141.58 49 LEU H N 1
ATOM 15605 C CA . LEU H 1 55 ? -3.665 36.543 26.501 1.00 144.54 49 LEU H CA 1
ATOM 15606 C C . LEU H 1 55 ? -3.226 37.395 27.672 1.00 149.23 49 LEU H C 1
ATOM 15607 O O . LEU H 1 55 ? -2.861 36.892 28.742 1.00 151.08 49 LEU H O 1
ATOM 15612 N N . ASP H 1 56 ? -3.253 38.695 27.464 1.00 157.93 50 ASP H N 1
ATOM 15613 C CA . ASP H 1 56 ? -2.835 39.661 28.480 1.00 166.04 50 ASP H CA 1
ATOM 15614 C C . ASP H 1 56 ? -1.423 39.355 29.003 1.00 161.26 50 ASP H C 1
ATOM 15615 O O . ASP H 1 56 ? -1.125 39.501 30.194 1.00 161.70 50 ASP H O 1
ATOM 15620 N N . GLY H 1 57 ? -0.562 38.926 28.079 1.00 155.10 51 GLY H N 1
ATOM 15621 C CA . GLY H 1 57 ? 0.846 38.710 28.364 1.00 151.36 51 GLY H CA 1
ATOM 15622 C C . GLY H 1 57 ? 1.183 37.365 28.968 1.00 148.22 51 GLY H C 1
ATOM 15623 O O . GLY H 1 57 ? 2.338 37.130 29.295 1.00 147.58 51 GLY H O 1
ATOM 15624 N N . VAL H 1 58 ? 0.194 36.478 29.101 1.00 147.91 52 VAL H N 1
ATOM 15625 C CA . VAL H 1 58 ? 0.381 35.175 29.754 1.00 137.32 52 VAL H CA 1
ATOM 15626 C C . VAL H 1 58 ? 0.159 34.030 28.730 1.00 127.27 52 VAL H C 1
ATOM 15627 O O . VAL H 1 58 ? -0.874 33.960 28.068 1.00 127.91 52 VAL H O 1
ATOM 15631 N N . VAL H 1 59 ? 1.147 33.161 28.557 1.00 119.32 53 VAL H N 1
ATOM 15632 C CA . VAL H 1 59 ? 1.050 32.094 27.546 1.00 112.41 53 VAL H CA 1
ATOM 15633 C C . VAL H 1 59 ? -0.076 31.147 27.938 1.00 113.48 53 VAL H C 1
ATOM 15634 O O . VAL H 1 59 ? -0.122 30.657 29.074 1.00 114.61 53 VAL H O 1
ATOM 15638 N N . GLN H 1 60 ? -0.989 30.908 27.003 1.00 112.46 54 GLN H N 1
ATOM 15639 C CA . GLN H 1 60 ? -2.114 30.015 27.238 1.00 112.27 54 GLN H CA 1
ATOM 15640 C C . GLN H 1 60 ? -1.809 28.617 26.736 1.00 105.90 54 GLN H C 1
ATOM 15641 O O . GLN H 1 60 ? -2.089 27.641 27.420 1.00 116.46 54 GLN H O 1
ATOM 15647 N N . THR H 1 61 ? -1.247 28.515 25.536 1.00 97.41 55 THR H N 1
ATOM 15648 C CA . THR H 1 61 ? -0.961 27.227 24.948 1.00 89.21 55 THR H CA 1
ATOM 15649 C C . THR H 1 61 ? 0.033 27.398 23.840 1.00 87.70 55 THR H C 1
ATOM 15650 O O . THR H 1 61 ? 0.254 28.509 23.359 1.00 95.75 55 THR H O 1
ATOM 15654 N N . THR H 1 62 ? 0.619 26.282 23.426 1.00 82.10 56 THR H N 1
ATOM 15655 C CA . THR H 1 62 ? 1.657 26.258 22.414 1.00 77.30 56 THR H CA 1
ATOM 15656 C C . THR H 1 62 ? 1.380 25.047 21.591 1.00 73.37 56 THR H C 1
ATOM 15657 O O . THR H 1 62 ? 0.932 24.039 22.109 1.00 74.19 56 THR H O 1
ATOM 15661 N N . GLU H 1 63 ? 1.630 25.148 20.305 1.00 74.07 57 GLU H N 1
ATOM 15662 C CA . GLU H 1 63 ? 1.379 24.051 19.386 1.00 72.24 57 GLU H CA 1
ATOM 15663 C C . GLU H 1 63 ? 2.194 22.809 19.727 1.00 66.72 57 GLU H C 1
ATOM 15664 O O . GLU H 1 63 ? 1.634 21.733 19.716 1.00 64.25 57 GLU H O 1
ATOM 15670 N N . ARG H 1 64 ? 3.487 22.974 20.049 1.00 67.13 58 ARG H N 1
ATOM 15671 C CA . ARG H 1 64 ? 4.434 21.847 20.152 1.00 64.00 58 ARG H CA 1
ATOM 15672 C C . ARG H 1 64 ? 4.429 21.111 21.467 1.00 63.72 58 ARG H C 1
ATOM 15673 O O . ARG H 1 64 ? 4.935 19.984 21.530 1.00 57.81 58 ARG H O 1
ATOM 15681 N N . ASP H 1 65 ? 3.961 21.752 22.537 1.00 65.89 59 ASP H N 1
ATOM 15682 C CA . ASP H 1 65 ? 4.010 21.108 23.870 1.00 64.87 59 ASP H CA 1
ATOM 15683 C C . ASP H 1 65 ? 2.644 20.921 24.578 1.00 64.44 59 ASP H C 1
ATOM 15684 O O . ASP H 1 65 ? 2.583 20.425 25.700 1.00 61.51 59 ASP H O 1
ATOM 15689 N N . GLU H 1 66 ? 1.562 21.340 23.935 1.00 63.12 60 GLU H N 1
ATOM 15690 C CA . GLU H 1 66 ? 0.241 21.167 24.503 1.00 62.66 60 GLU H CA 1
ATOM 15691 C C . GLU H 1 66 ? -0.085 19.682 24.763 1.00 58.19 60 GLU H C 1
ATOM 15692 O O . GLU H 1 66 ? -0.820 19.336 25.694 1.00 57.06 60 GLU H O 1
ATOM 15698 N N . PHE H 1 67 ? 0.461 18.785 23.958 1.00 55.74 61 PHE H N 1
ATOM 15699 C CA . PHE H 1 67 ? 0.209 17.362 24.205 1.00 52.33 61 PHE H CA 1
ATOM 15700 C C . PHE H 1 67 ? 0.493 16.974 25.664 1.00 51.64 61 PHE H C 1
ATOM 15701 O O . PHE H 1 67 ? -0.305 16.249 26.312 1.00 51.92 61 PHE H O 1
ATOM 15709 N N . ILE H 1 68 ? 1.578 17.483 26.220 1.00 49.72 62 ILE H N 1
ATOM 15710 C CA . ILE H 1 68 ? 1.926 17.056 27.568 1.00 51.99 62 ILE H CA 1
ATOM 15711 C C . ILE H 1 68 ? 0.771 17.385 28.484 1.00 54.80 62 ILE H C 1
ATOM 15712 O O . ILE H 1 68 ? 0.195 16.514 29.150 1.00 52.41 62 ILE H O 1
ATOM 15717 N N . TYR H 1 69 ? 0.394 18.647 28.445 1.00 62.31 63 TYR H N 1
ATOM 15718 C CA . TYR H 1 69 ? -0.694 19.172 29.267 1.00 69.52 63 TYR H CA 1
ATOM 15719 C C . TYR H 1 69 ? -1.966 18.361 29.039 1.00 68.01 63 TYR H C 1
ATOM 15720 O O . TYR H 1 69 ? -2.523 17.790 29.968 1.00 67.54 63 TYR H O 1
ATOM 15729 N N . HIS H 1 70 ? -2.389 18.258 27.794 1.00 65.35 64 HIS H N 1
ATOM 15730 C CA . HIS H 1 70 ? -3.671 17.664 27.548 1.00 67.22 64 HIS H CA 1
ATOM 15731 C C . HIS H 1 70 ? -3.666 16.177 27.761 1.00 64.90 64 HIS H C 1
ATOM 15732 O O . HIS H 1 70 ? -4.666 15.641 28.245 1.00 68.99 64 HIS H O 1
ATOM 15739 N N . GLU H 1 71 ? -2.579 15.496 27.420 1.00 60.22 65 GLU H N 1
ATOM 15740 C CA . GLU H 1 71 ? -2.546 14.064 27.692 1.00 60.95 65 GLU H CA 1
ATOM 15741 C C . GLU H 1 71 ? -2.722 13.805 29.181 1.00 58.05 65 GLU H C 1
ATOM 15742 O O . GLU H 1 71 ? -3.570 13.020 29.563 1.00 56.41 65 GLU H O 1
ATOM 15748 N N . MET H 1 72 ? -1.934 14.483 30.007 1.00 56.53 66 MET H N 1
ATOM 15749 C CA . MET H 1 72 ? -1.888 14.154 31.432 1.00 56.23 66 MET H CA 1
ATOM 15750 C C . MET H 1 72 ? -3.198 14.601 32.071 1.00 62.22 66 MET H C 1
ATOM 15751 O O . MET H 1 72 ? -3.664 14.035 33.056 1.00 61.47 66 MET H O 1
ATOM 15756 N N . MET H 1 73 ? -3.830 15.603 31.494 1.00 64.20 67 MET H N 1
ATOM 15757 C CA . MET H 1 73 ? -5.012 16.084 32.132 1.00 71.67 67 MET H CA 1
ATOM 15758 C C . MET H 1 73 ? -6.197 15.159 31.827 1.00 74.88 67 MET H C 1
ATOM 15759 O O . MET H 1 73 ? -7.189 15.103 32.591 1.00 77.60 67 MET H O 1
ATOM 15764 N N . THR H 1 74 ? -6.083 14.401 30.747 1.00 71.90 68 THR H N 1
ATOM 15765 C CA . THR H 1 74 ? -7.219 13.647 30.259 1.00 78.49 68 THR H CA 1
ATOM 15766 C C . THR H 1 74 ? -7.108 12.141 30.556 1.00 73.17 68 THR H C 1
ATOM 15767 O O . THR H 1 74 ? -8.075 11.484 30.951 1.00 74.47 68 THR H O 1
ATOM 15771 N N . HIS H 1 75 ? -5.928 11.581 30.379 1.00 67.22 69 HIS H N 1
ATOM 15772 C CA . HIS H 1 75 ? -5.795 10.118 30.460 1.00 66.67 69 HIS H CA 1
ATOM 15773 C C . HIS H 1 75 ? -5.631 9.587 31.868 1.00 67.84 69 HIS H C 1
ATOM 15774 O O . HIS H 1 75 ? -6.106 8.491 32.167 1.00 66.46 69 HIS H O 1
ATOM 15781 N N . VAL H 1 76 ? -4.984 10.368 32.732 1.00 68.18 70 VAL H N 1
ATOM 15782 C CA . VAL H 1 76 ? -4.784 9.940 34.101 1.00 64.40 70 VAL H CA 1
ATOM 15783 C C . VAL H 1 76 ? -6.134 9.649 34.724 1.00 67.20 70 VAL H C 1
ATOM 15784 O O . VAL H 1 76 ? -6.374 8.554 35.179 1.00 66.31 70 VAL H O 1
ATOM 15788 N N . PRO H 1 77 ? -7.052 10.603 34.697 1.00 70.70 71 PRO H N 1
ATOM 15789 C CA . PRO H 1 77 ? -8.348 10.265 35.293 1.00 76.84 71 PRO H CA 1
ATOM 15790 C C . PRO H 1 77 ? -9.163 9.261 34.496 1.00 76.13 71 PRO H C 1
ATOM 15791 O O . PRO H 1 77 ? -9.760 8.355 35.065 1.00 73.17 71 PRO H O 1
ATOM 15795 N N . LEU H 1 78 ? -9.232 9.434 33.187 1.00 76.66 72 LEU H N 1
ATOM 15796 C CA . LEU H 1 78 ? -10.101 8.544 32.418 1.00 76.90 72 LEU H CA 1
ATOM 15797 C C . LEU H 1 78 ? -9.703 7.087 32.614 1.00 71.92 72 LEU H C 1
ATOM 15798 O O . LEU H 1 78 ? -10.584 6.254 32.738 1.00 72.27 72 LEU H O 1
ATOM 15803 N N . LEU H 1 79 ? -8.401 6.786 32.614 1.00 63.68 73 LEU H N 1
ATOM 15804 C CA . LEU H 1 79 ? -7.964 5.418 32.781 1.00 62.25 73 LEU H CA 1
ATOM 15805 C C . LEU H 1 79 ? -7.961 4.996 34.246 1.00 65.91 73 LEU H C 1
ATOM 15806 O O . LEU H 1 79 ? -8.042 3.818 34.537 1.00 70.65 73 LEU H O 1
ATOM 15811 N N . ALA H 1 80 ? -7.868 5.930 35.180 1.00 67.89 74 ALA H N 1
ATOM 15812 C CA . ALA H 1 80 ? -7.871 5.541 36.586 1.00 68.18 74 ALA H CA 1
ATOM 15813 C C . ALA H 1 80 ? -9.295 5.168 36.969 1.00 76.09 74 ALA H C 1
ATOM 15814 O O . ALA H 1 80 ? -9.534 4.138 37.580 1.00 80.15 74 ALA H O 1
ATOM 15816 N N . HIS H 1 81 ? -10.250 6.028 36.617 1.00 85.35 75 HIS H N 1
ATOM 15817 C CA . HIS H 1 81 ? -11.646 5.634 36.549 1.00 86.43 75 HIS H CA 1
ATOM 15818 C C . HIS H 1 81 ? -11.616 4.519 35.537 1.00 87.61 75 HIS H C 1
ATOM 15819 O O . HIS H 1 81 ? -10.840 4.544 34.563 1.00 87.52 75 HIS H O 1
ATOM 15826 N N . GLY H 1 82 ? -12.393 3.489 35.735 1.00 89.66 76 GLY H N 1
ATOM 15827 C CA . GLY H 1 82 ? -12.284 2.405 34.766 1.00 86.75 76 GLY H CA 1
ATOM 15828 C C . GLY H 1 82 ? -13.088 2.692 33.535 1.00 90.14 76 GLY H C 1
ATOM 15829 O O . GLY H 1 82 ? -12.623 2.491 32.430 1.00 84.29 76 GLY H O 1
ATOM 15830 N N . HIS H 1 83 ? -14.291 3.220 33.767 1.00 103.89 77 HIS H N 1
ATOM 15831 C CA . HIS H 1 83 ? -15.425 3.098 32.860 1.00 103.63 77 HIS H CA 1
ATOM 15832 C C . HIS H 1 83 ? -16.143 4.426 32.721 1.00 109.18 77 HIS H C 1
ATOM 15833 O O . HIS H 1 83 ? -17.318 4.519 32.987 1.00 119.98 77 HIS H O 1
ATOM 15840 N N . ALA H 1 84 ? -15.417 5.452 32.295 1.00 109.99 78 ALA H N 1
ATOM 15841 C CA . ALA H 1 84 ? -15.979 6.782 32.130 1.00 114.45 78 ALA H CA 1
ATOM 15842 C C . ALA H 1 84 ? -16.771 6.823 30.846 1.00 124.28 78 ALA H C 1
ATOM 15843 O O . ALA H 1 84 ? -16.175 6.720 29.768 1.00 137.67 78 ALA H O 1
ATOM 15845 N N . LYS H 1 85 ? -18.094 6.979 30.948 1.00 125.54 79 LYS H N 1
ATOM 15846 C CA . LYS H 1 85 ? -18.949 7.040 29.764 1.00 125.43 79 LYS H CA 1
ATOM 15847 C C . LYS H 1 85 ? -19.313 8.470 29.377 1.00 132.31 79 LYS H C 1
ATOM 15848 O O . LYS H 1 85 ? -19.506 8.756 28.193 1.00 136.97 79 LYS H O 1
ATOM 15854 N N . HIS H 1 86 ? -19.380 9.373 30.358 1.00 135.27 80 HIS H N 1
ATOM 15855 C CA . HIS H 1 86 ? -19.722 10.781 30.099 1.00 134.91 80 HIS H CA 1
ATOM 15856 C C . HIS H 1 86 ? -18.751 11.749 30.733 1.00 127.80 80 HIS H C 1
ATOM 15857 O O . HIS H 1 86 ? -18.485 11.683 31.937 1.00 127.53 80 HIS H O 1
ATOM 15864 N N . VAL H 1 87 ? -18.234 12.660 29.924 1.00 123.47 81 VAL H N 1
ATOM 15865 C CA . VAL H 1 87 ? -17.204 13.580 30.380 1.00 120.88 81 VAL H CA 1
ATOM 15866 C C . VAL H 1 87 ? -17.667 15.026 30.190 1.00 130.22 81 VAL H C 1
ATOM 15867 O O . VAL H 1 87 ? -18.321 15.360 29.199 1.00 138.44 81 VAL H O 1
ATOM 15871 N N . LEU H 1 88 ? -17.340 15.874 31.159 1.00 129.54 82 LEU H N 1
ATOM 15872 C CA . LEU H 1 88 ? -17.578 17.290 31.047 1.00 133.02 82 LEU H CA 1
ATOM 15873 C C . LEU H 1 88 ? -16.245 18.001 31.021 1.00 128.99 82 LEU H C 1
ATOM 15874 O O . LEU H 1 88 ? -15.419 17.804 31.903 1.00 127.86 82 LEU H O 1
ATOM 15879 N N . ILE H 1 89 ? -16.040 18.840 30.020 1.00 132.82 83 ILE H N 1
ATOM 15880 C CA . ILE H 1 89 ? -14.857 19.701 29.968 1.00 130.67 83 ILE H CA 1
ATOM 15881 C C . ILE H 1 89 ? -15.277 21.144 30.272 1.00 139.69 83 ILE H C 1
ATOM 15882 O O . ILE H 1 89 ? -16.194 21.676 29.649 1.00 144.36 83 ILE H O 1
ATOM 15887 N N . ILE H 1 90 ? -14.613 21.764 31.244 1.00 140.46 84 ILE H N 1
ATOM 15888 C CA . ILE H 1 90 ? -14.860 23.163 31.582 1.00 144.65 84 ILE H CA 1
ATOM 15889 C C . ILE H 1 90 ? -13.639 23.984 31.187 1.00 140.04 84 ILE H C 1
ATOM 15890 O O . ILE H 1 90 ? -12.517 23.695 31.605 1.00 134.78 84 ILE H O 1
ATOM 15895 N N . GLY H 1 91 ? -13.861 25.013 30.391 1.00 141.76 85 GLY H N 1
ATOM 15896 C CA . GLY H 1 91 ? -12.771 25.699 29.734 1.00 139.69 85 GLY H CA 1
ATOM 15897 C C . GLY H 1 91 ? -12.448 24.885 28.513 1.00 139.30 85 GLY H C 1
ATOM 15898 O O . GLY H 1 91 ? -13.343 24.257 27.938 1.00 139.99 85 GLY H O 1
ATOM 15899 N N . GLY H 1 92 ? -11.174 24.884 28.124 1.00 142.12 86 GLY H N 1
ATOM 15900 C CA . GLY H 1 92 ? -10.701 24.097 26.975 1.00 140.32 86 GLY H CA 1
ATOM 15901 C C . GLY H 1 92 ? -11.300 24.538 25.646 1.00 145.30 86 GLY H C 1
ATOM 15902 O O . GLY H 1 92 ? -11.775 23.719 24.861 1.00 155.82 86 GLY H O 1
ATOM 15903 N N . GLY H 1 93 ? -11.278 25.834 25.389 1.00 143.65 87 GLY H N 1
ATOM 15904 C CA . GLY H 1 93 ? -11.751 26.354 24.114 1.00 146.90 87 GLY H CA 1
ATOM 15905 C C . GLY H 1 93 ? -10.911 25.908 22.914 1.00 135.92 87 GLY H C 1
ATOM 15906 O O . GLY H 1 93 ? -11.405 25.832 21.775 1.00 130.90 87 GLY H O 1
ATOM 15907 N N . ASP H 1 94 ? -9.631 25.642 23.160 1.00 126.31 88 ASP H N 1
ATOM 15908 C CA . ASP H 1 94 ? -8.737 25.223 22.087 1.00 123.30 88 ASP H CA 1
ATOM 15909 C C . ASP H 1 94 ? -9.139 23.877 21.491 1.00 123.62 88 ASP H C 1
ATOM 15910 O O . ASP H 1 94 ? -8.879 23.621 20.310 1.00 124.84 88 ASP H O 1
ATOM 15915 N N . GLY H 1 95 ? -9.768 23.027 22.308 1.00 125.69 89 GLY H N 1
ATOM 15916 C CA . GLY H 1 95 ? -10.278 21.730 21.857 1.00 118.05 89 GLY H CA 1
ATOM 15917 C C . GLY H 1 95 ? -9.278 20.599 21.949 1.00 109.14 89 GLY H C 1
ATOM 15918 O O . GLY H 1 95 ? -9.578 19.475 21.544 1.00 106.57 89 GLY H O 1
ATOM 15919 N N . ALA H 1 96 ? -8.082 20.894 22.459 1.00 102.95 90 ALA H N 1
ATOM 15920 C CA . ALA H 1 96 ? -7.044 19.872 22.636 1.00 94.32 90 ALA H CA 1
ATOM 15921 C C . ALA H 1 96 ? -7.520 18.805 23.593 1.00 90.62 90 ALA H C 1
ATOM 15922 O O . ALA H 1 96 ? -7.367 17.615 23.345 1.00 84.92 90 ALA H O 1
ATOM 15924 N N . MET H 1 97 ? -8.127 19.253 24.683 1.00 97.04 91 MET H N 1
ATOM 15925 C CA . MET H 1 97 ? -8.769 18.353 25.642 1.00 94.88 91 MET H CA 1
ATOM 15926 C C . MET H 1 97 ? -9.852 17.511 24.972 1.00 100.02 91 MET H C 1
ATOM 15927 O O . MET H 1 97 ? -9.899 16.296 25.187 1.00 97.55 91 MET H O 1
ATOM 15932 N N . LEU H 1 98 ? -10.714 18.141 24.161 1.00 105.89 92 LEU H N 1
ATOM 15933 C CA . LEU H 1 98 ? -11.732 17.366 23.453 1.00 109.85 92 LEU H CA 1
ATOM 15934 C C . LEU H 1 98 ? -11.068 16.281 22.594 1.00 110.11 92 LEU H C 1
ATOM 15935 O O . LEU H 1 98 ? -11.466 15.104 22.631 1.00 114.87 92 LEU H O 1
ATOM 15940 N N . ARG H 1 99 ? -10.032 16.666 21.856 1.00 105.10 93 ARG H N 1
ATOM 15941 C CA . ARG H 1 99 ? -9.310 15.713 21.008 1.00 96.45 93 ARG H CA 1
ATOM 15942 C C . ARG H 1 99 ? -8.940 14.457 21.751 1.00 89.90 93 ARG H C 1
ATOM 15943 O O . ARG H 1 99 ? -9.226 13.368 21.262 1.00 88.58 93 ARG H O 1
ATOM 15951 N N . GLU H 1 100 ? -8.310 14.621 22.919 1.00 86.50 94 GLU H N 1
ATOM 15952 C CA . GLU H 1 100 ? -7.783 13.481 23.671 1.00 80.99 94 GLU H CA 1
ATOM 15953 C C . GLU H 1 100 ? -8.920 12.671 24.265 1.00 81.19 94 GLU H C 1
ATOM 15954 O O . GLU H 1 100 ? -8.920 11.441 24.186 1.00 75.02 94 GLU H O 1
ATOM 15960 N N . VAL H 1 101 ? -9.914 13.346 24.835 1.00 86.41 95 VAL H N 1
ATOM 15961 C CA . VAL H 1 101 ? -11.058 12.618 25.385 1.00 90.03 95 VAL H CA 1
ATOM 15962 C C . VAL H 1 101 ? -11.664 11.762 24.280 1.00 89.20 95 VAL H C 1
ATOM 15963 O O . VAL H 1 101 ? -11.944 10.581 24.469 1.00 82.62 95 VAL H O 1
ATOM 15967 N N . THR H 1 102 ? -11.790 12.366 23.112 1.00 93.33 96 THR H N 1
ATOM 15968 C CA . THR H 1 102 ? -12.263 11.673 21.918 1.00 104.03 96 THR H CA 1
ATOM 15969 C C . THR H 1 102 ? -11.573 10.342 21.632 1.00 99.50 96 THR H C 1
ATOM 15970 O O . THR H 1 102 ? -12.185 9.437 21.058 1.00 109.30 96 THR H O 1
ATOM 15974 N N . ARG H 1 103 ? -10.322 10.200 22.033 1.00 90.04 97 ARG H N 1
ATOM 15975 C CA . ARG H 1 103 ? -9.575 8.990 21.678 1.00 91.53 97 ARG H CA 1
ATOM 15976 C C . ARG H 1 103 ? -9.985 7.742 22.438 1.00 85.87 97 ARG H C 1
ATOM 15977 O O . ARG H 1 103 ? -9.567 6.648 22.084 1.00 77.60 97 ARG H O 1
ATOM 15985 N N . HIS H 1 104 ? -10.825 7.905 23.454 1.00 88.15 98 HIS H N 1
ATOM 15986 C CA . HIS H 1 104 ? -11.351 6.769 24.211 1.00 82.79 98 HIS H CA 1
ATOM 15987 C C . HIS H 1 104 ? -12.635 6.308 23.574 1.00 89.99 98 HIS H C 1
ATOM 15988 O O . HIS H 1 104 ? -13.671 6.988 23.661 1.00 93.55 98 HIS H O 1
ATOM 15995 N N . LYS H 1 105 ? -12.583 5.150 22.938 1.00 90.01 99 LYS H N 1
ATOM 15996 C CA . LYS H 1 105 ? -13.763 4.632 22.245 1.00 93.66 99 LYS H CA 1
ATOM 15997 C C . LYS H 1 105 ? -14.958 4.372 23.174 1.00 98.66 99 LYS H C 1
ATOM 15998 O O . LYS H 1 105 ? -16.113 4.546 22.785 1.00 107.70 99 LYS H O 1
ATOM 16004 N N . ASN H 1 106 ? -14.680 3.990 24.409 1.00 99.19 100 ASN H N 1
ATOM 16005 C CA . ASN H 1 106 ? -15.735 3.703 25.390 1.00 105.84 100 ASN H CA 1
ATOM 16006 C C . ASN H 1 106 ? -16.574 4.890 25.863 1.00 109.57 100 ASN H C 1
ATOM 16007 O O . ASN H 1 106 ? -17.696 4.688 26.322 1.00 120.05 100 ASN H O 1
ATOM 16012 N N . VAL H 1 107 ? -16.034 6.110 25.758 1.00 104.21 101 VAL H N 1
ATOM 16013 C CA . VAL H 1 107 ? -16.755 7.327 26.125 1.00 103.60 101 VAL H CA 1
ATOM 16014 C C . VAL H 1 107 ? -17.922 7.421 25.177 1.00 111.15 101 VAL H C 1
ATOM 16015 O O . VAL H 1 107 ? -17.757 7.196 23.986 1.00 110.85 101 VAL H O 1
ATOM 16019 N N . GLU H 1 108 ? -19.103 7.734 25.690 1.00 121.88 102 GLU H N 1
ATOM 16020 C CA . GLU H 1 108 ? -20.280 7.899 24.808 1.00 133.13 102 GLU H CA 1
ATOM 16021 C C . GLU H 1 108 ? -20.887 9.317 24.759 1.00 135.42 102 GLU H C 1
ATOM 16022 O O . GLU H 1 108 ? -21.654 9.609 23.853 1.00 139.37 102 GLU H O 1
ATOM 16028 N N . SER H 1 109 ? -20.526 10.208 25.681 1.00 133.00 103 SER H N 1
ATOM 16029 C CA . SER H 1 109 ? -20.920 11.613 25.542 1.00 138.62 103 SER H CA 1
ATOM 16030 C C . SER H 1 109 ? -19.885 12.552 26.150 1.00 138.51 103 SER H C 1
ATOM 16031 O O . SER H 1 109 ? -19.303 12.245 27.208 1.00 136.72 103 SER H O 1
ATOM 16034 N N . ILE H 1 110 ? -19.670 13.686 25.474 1.00 140.50 104 ILE H N 1
ATOM 16035 C CA . ILE H 1 110 ? -18.700 14.697 25.890 1.00 137.06 104 ILE H CA 1
ATOM 16036 C C . ILE H 1 110 ? -19.369 16.058 25.875 1.00 146.71 104 ILE H C 1
ATOM 16037 O O . ILE H 1 110 ? -20.019 16.411 24.894 1.00 157.56 104 ILE H O 1
ATOM 16042 N N . THR H 1 111 ? -19.211 16.830 26.946 1.00 150.57 105 THR H N 1
ATOM 16043 C CA . THR H 1 111 ? -19.744 18.196 26.969 1.00 157.70 105 THR H CA 1
ATOM 16044 C C . THR H 1 111 ? -18.691 19.252 27.310 1.00 154.45 105 THR H C 1
ATOM 16045 O O . THR H 1 111 ? -17.975 19.136 28.310 1.00 147.48 105 THR H O 1
ATOM 16049 N N . MET H 1 112 ? -18.612 20.283 26.469 1.00 156.39 106 MET H N 1
ATOM 16050 C CA . MET H 1 112 ? -17.706 21.399 26.698 1.00 153.86 106 MET H CA 1
ATOM 16051 C C . MET H 1 112 ? -18.562 22.596 27.053 1.00 163.21 106 MET H C 1
ATOM 16052 O O . MET H 1 112 ? -19.399 23.016 26.272 1.00 168.68 106 MET H O 1
ATOM 16057 N N . VAL H 1 113 ? -18.382 23.099 28.268 1.00 168.85 107 VAL H N 1
ATOM 16058 C CA . VAL H 1 113 ? -18.963 24.359 28.690 1.00 179.23 107 VAL H CA 1
ATOM 16059 C C . VAL H 1 113 ? -17.898 25.438 28.550 1.00 179.22 107 VAL H C 1
ATOM 16060 O O . VAL H 1 113 ? -16.777 25.261 29.021 1.00 177.05 107 VAL H O 1
ATOM 16064 N N . GLU H 1 114 ? -18.239 26.540 27.891 1.00 187.11 108 GLU H N 1
ATOM 16065 C CA . GLU H 1 114 ? -17.269 27.590 27.614 1.00 190.05 108 GLU H CA 1
ATOM 16066 C C . GLU H 1 114 ? -17.899 28.967 27.728 1.00 204.27 108 GLU H C 1
ATOM 16067 O O . GLU H 1 114 ? -19.082 29.149 27.447 1.00 207.83 108 GLU H O 1
ATOM 16073 N N . ILE H 1 115 ? -17.082 29.937 28.129 1.00 213.37 109 ILE H N 1
ATOM 16074 C CA . ILE H 1 115 ? -17.564 31.280 28.444 1.00 227.61 109 ILE H CA 1
ATOM 16075 C C . ILE H 1 115 ? -18.277 31.938 27.264 1.00 231.26 109 ILE H C 1
ATOM 16076 O O . ILE H 1 115 ? -19.313 32.563 27.463 1.00 239.38 109 ILE H O 1
ATOM 16081 N N . ASP H 1 116 ? -17.736 31.789 26.052 1.00 226.65 110 ASP H N 1
ATOM 16082 C CA . ASP H 1 116 ? -18.428 32.255 24.836 1.00 233.55 110 ASP H CA 1
ATOM 16083 C C . ASP H 1 116 ? -18.041 31.478 23.563 1.00 223.19 110 ASP H C 1
ATOM 16084 O O . ASP H 1 116 ? -16.928 30.950 23.449 1.00 213.60 110 ASP H O 1
ATOM 16089 N N . ALA H 1 117 ? -18.969 31.449 22.604 1.00 221.48 111 ALA H N 1
ATOM 16090 C CA . ALA H 1 117 ? -18.810 30.690 21.357 1.00 210.85 111 ALA H CA 1
ATOM 16091 C C . ALA H 1 117 ? -17.736 31.263 20.460 1.00 206.88 111 ALA H C 1
ATOM 16092 O O . ALA H 1 117 ? -17.285 30.591 19.536 1.00 198.41 111 ALA H O 1
ATOM 16094 N N . GLY H 1 118 ? -17.340 32.506 20.732 1.00 215.45 112 GLY H N 1
ATOM 16095 C CA . GLY H 1 118 ? -16.279 33.174 19.983 1.00 213.12 112 GLY H CA 1
ATOM 16096 C C . GLY H 1 118 ? -14.921 32.538 20.199 1.00 198.70 112 GLY H C 1
ATOM 16097 O O . GLY H 1 118 ? -14.224 32.229 19.236 1.00 195.18 112 GLY H O 1
ATOM 16098 N N . VAL H 1 119 ? -14.549 32.334 21.462 1.00 192.70 113 VAL H N 1
ATOM 16099 C CA . VAL H 1 119 ? -13.226 31.795 21.789 1.00 183.42 113 VAL H CA 1
ATOM 16100 C C . VAL H 1 119 ? -12.990 30.417 21.184 1.00 172.82 113 VAL H C 1
ATOM 16101 O O . VAL H 1 119 ? -11.839 30.044 20.984 1.00 177.78 113 VAL H O 1
ATOM 16105 N N . VAL H 1 120 ? -14.052 29.673 20.870 1.00 169.87 114 VAL H N 1
ATOM 16106 C CA . VAL H 1 120 ? -13.872 28.325 20.319 1.00 161.94 114 VAL H CA 1
ATOM 16107 C C . VAL H 1 120 ? -13.632 28.353 18.799 1.00 160.10 114 VAL H C 1
ATOM 16108 O O . VAL H 1 120 ? -12.654 27.788 18.307 1.00 158.52 114 VAL H O 1
ATOM 16112 N N . SER H 1 121 ? -14.494 29.030 18.058 1.00 166.49 115 SER H N 1
ATOM 16113 C CA . SER H 1 121 ? -14.339 29.081 16.607 1.00 165.77 115 SER H CA 1
ATOM 16114 C C . SER H 1 121 ? -13.097 29.894 16.238 1.00 158.68 115 SER H C 1
ATOM 16115 O O . SER H 1 121 ? -12.540 29.716 15.161 1.00 157.52 115 SER H O 1
ATOM 16118 N N . PHE H 1 122 ? -12.673 30.783 17.134 1.00 154.21 116 PHE H N 1
ATOM 16119 C CA . PHE H 1 122 ? -11.417 31.499 16.976 1.00 148.18 116 PHE H CA 1
ATOM 16120 C C . PHE H 1 122 ? -10.243 30.540 16.974 1.00 136.83 116 PHE H C 1
ATOM 16121 O O . PHE H 1 122 ? -9.468 30.509 16.023 1.00 128.60 116 PHE H O 1
ATOM 16129 N N . CYS H 1 123 ? -10.124 29.777 18.063 1.00 136.65 117 CYS H N 1
ATOM 16130 C CA . CYS H 1 123 ? -9.101 28.737 18.212 1.00 129.05 117 CYS H CA 1
ATOM 16131 C C . CYS H 1 123 ? -9.229 27.708 17.107 1.00 130.54 117 CYS H C 1
ATOM 16132 O O . CYS H 1 123 ? -8.224 27.164 16.646 1.00 129.23 117 CYS H O 1
ATOM 16135 N N . ARG H 1 124 ? -10.463 27.458 16.672 1.00 137.33 118 ARG H N 1
ATOM 16136 C CA . ARG H 1 124 ? -10.709 26.503 15.601 1.00 139.36 118 ARG H CA 1
ATOM 16137 C C . ARG H 1 124 ? -10.003 26.950 14.326 1.00 138.07 118 ARG H C 1
ATOM 16138 O O . ARG H 1 124 ? -9.475 26.139 13.579 1.00 135.32 118 ARG H O 1
ATOM 16146 N N . GLN H 1 125 ? -9.966 28.256 14.109 1.00 144.00 119 GLN H N 1
ATOM 16147 C CA . GLN H 1 125 ? -9.356 28.819 12.916 1.00 145.70 119 GLN H CA 1
ATOM 16148 C C . GLN H 1 125 ? -7.833 28.886 13.004 1.00 134.64 119 GLN H C 1
ATOM 16149 O O . GLN H 1 125 ? -7.138 28.504 12.065 1.00 129.52 119 GLN H O 1
ATOM 16155 N N . TYR H 1 126 ? -7.327 29.401 14.120 1.00 130.93 120 TYR H N 1
ATOM 16156 C CA . TYR H 1 126 ? -5.901 29.728 14.266 1.00 122.72 120 TYR H CA 1
ATOM 16157 C C . TYR H 1 126 ? -5.079 28.607 14.908 1.00 115.03 120 TYR H C 1
ATOM 16158 O O . TYR H 1 126 ? -3.895 28.507 14.636 1.00 113.83 120 TYR H O 1
ATOM 16167 N N . LEU H 1 127 ? -5.704 27.764 15.733 1.00 111.78 121 LEU H N 1
ATOM 16168 C CA . LEU H 1 127 ? -5.045 26.589 16.316 1.00 104.55 121 LEU H CA 1
ATOM 16169 C C . LEU H 1 127 ? -5.792 25.309 15.892 1.00 106.99 121 LEU H C 1
ATOM 16170 O O . LEU H 1 127 ? -6.456 24.642 16.714 1.00 103.26 121 LEU H O 1
ATOM 16175 N N . PRO H 1 128 ? -5.714 24.977 14.592 1.00 112.68 122 PRO H N 1
ATOM 16176 C CA . PRO H 1 128 ? -6.479 23.850 14.072 1.00 114.10 122 PRO H CA 1
ATOM 16177 C C . PRO H 1 128 ? -5.929 22.519 14.565 1.00 105.75 122 PRO H C 1
ATOM 16178 O O . PRO H 1 128 ? -6.666 21.540 14.601 1.00 110.04 122 PRO H O 1
ATOM 16182 N N . ASN H 1 129 ? -4.656 22.475 14.938 1.00 96.01 123 ASN H N 1
ATOM 16183 C CA . ASN H 1 129 ? -4.065 21.227 15.370 1.00 90.20 123 ASN H CA 1
ATOM 16184 C C . ASN H 1 129 ? -4.380 20.891 16.806 1.00 90.10 123 ASN H C 1
ATOM 16185 O O . ASN H 1 129 ? -4.114 19.765 17.253 1.00 90.32 123 ASN H O 1
ATOM 16190 N N . HIS H 1 130 ? -4.932 21.846 17.539 1.00 89.97 124 HIS H N 1
ATOM 16191 C CA . HIS H 1 130 ? -5.377 21.551 18.881 1.00 88.93 124 HIS H CA 1
ATOM 16192 C C . HIS H 1 130 ? -6.590 20.652 18.789 1.00 92.02 124 HIS H C 1
ATOM 16193 O O . HIS H 1 130 ? -6.591 19.569 19.325 1.00 95.40 124 HIS H O 1
ATOM 16200 N N . ASN H 1 131 ? -7.634 21.092 18.114 1.00 102.70 125 ASN H N 1
ATOM 16201 C CA . ASN H 1 131 ? -8.847 20.276 18.037 1.00 104.97 125 ASN H CA 1
ATOM 16202 C C . ASN H 1 131 ? -8.605 19.063 17.138 1.00 99.32 125 ASN H C 1
ATOM 16203 O O . ASN H 1 131 ? -9.071 17.976 17.426 1.00 96.64 125 ASN H O 1
ATOM 16208 N N . ALA H 1 132 ? -7.829 19.253 16.079 1.00 95.66 126 ALA H N 1
ATOM 16209 C CA . ALA H 1 132 ? -7.520 18.180 15.130 1.00 94.50 126 ALA H CA 1
ATOM 16210 C C . ALA H 1 132 ? -8.769 17.482 14.579 1.00 99.74 126 ALA H C 1
ATOM 16211 O O . ALA H 1 132 ? -8.822 16.275 14.522 1.00 99.28 126 ALA H O 1
ATOM 16213 N N . GLY H 1 133 ? -9.773 18.244 14.172 1.00 108.32 127 GLY H N 1
ATOM 16214 C CA . GLY H 1 133 ? -10.991 17.656 13.626 1.00 116.40 127 GLY H CA 1
ATOM 16215 C C . GLY H 1 133 ? -11.942 17.066 14.663 1.00 121.14 127 GLY H C 1
ATOM 16216 O O . GLY H 1 133 ? -13.028 16.568 14.323 1.00 124.79 127 GLY H O 1
ATOM 16217 N N . SER H 1 134 ? -11.547 17.163 15.930 1.00 117.14 128 SER H N 1
ATOM 16218 C CA . SER H 1 134 ? -12.282 16.614 17.061 1.00 115.16 128 SER H CA 1
ATOM 16219 C C . SER H 1 134 ? -13.717 17.169 17.222 1.00 124.88 128 SER H C 1
ATOM 16220 O O . SER H 1 134 ? -14.595 16.491 17.757 1.00 128.79 128 SER H O 1
ATOM 16223 N N . TYR H 1 135 ? -13.959 18.396 16.773 1.00 129.37 129 TYR H N 1
ATOM 16224 C CA . TYR H 1 135 ? -15.293 19.013 16.931 1.00 139.50 129 TYR H CA 1
ATOM 16225 C C . TYR H 1 135 ? -16.388 18.319 16.097 1.00 143.25 129 TYR H C 1
ATOM 16226 O O . TYR H 1 135 ? -17.581 18.378 16.434 1.00 142.64 129 TYR H O 1
ATOM 16235 N N . ASP H 1 136 ? -15.963 17.641 15.031 1.00 140.54 130 ASP H N 1
ATOM 16236 C CA . ASP H 1 136 ? -16.871 16.877 14.179 1.00 144.16 130 ASP H CA 1
ATOM 16237 C C . ASP H 1 136 ? -17.372 15.591 14.837 1.00 137.03 130 ASP H C 1
ATOM 16238 O O . ASP H 1 136 ? -18.262 14.942 14.320 1.00 137.66 130 ASP H O 1
ATOM 16243 N N . ASP H 1 137 ? -16.792 15.220 15.972 1.00 130.28 131 ASP H N 1
ATOM 16244 C CA . ASP H 1 137 ? -17.134 13.960 16.631 1.00 129.36 131 ASP H CA 1
ATOM 16245 C C . ASP H 1 137 ? -18.598 13.898 17.052 1.00 136.26 131 ASP H C 1
ATOM 16246 O O . ASP H 1 137 ? -19.080 14.824 17.706 1.00 139.01 131 ASP H O 1
ATOM 16251 N N . PRO H 1 138 ? -19.287 12.789 16.718 1.00 139.90 132 PRO H N 1
ATOM 16252 C CA . PRO H 1 138 ? -20.733 12.597 16.988 1.00 153.63 132 PRO H CA 1
ATOM 16253 C C . PRO H 1 138 ? -21.180 12.730 18.452 1.00 155.71 132 PRO H C 1
ATOM 16254 O O . PRO H 1 138 ? -22.335 13.110 18.720 1.00 160.68 132 PRO H O 1
ATOM 16258 N N . ARG H 1 139 ? -20.278 12.420 19.378 1.00 145.46 133 ARG H N 1
ATOM 16259 C CA . ARG H 1 139 ? -20.613 12.429 20.794 1.00 148.16 133 ARG H CA 1
ATOM 16260 C C . ARG H 1 139 ? -20.466 13.806 21.451 1.00 149.31 133 ARG H C 1
ATOM 16261 O O . ARG H 1 139 ? -20.787 13.975 22.628 1.00 155.14 133 ARG H O 1
ATOM 16269 N N . PHE H 1 140 ? -19.988 14.789 20.706 1.00 148.78 134 PHE H N 1
ATOM 16270 C CA . PHE H 1 140 ? -19.676 16.073 21.296 1.00 150.27 134 PHE H CA 1
ATOM 16271 C C . PHE H 1 140 ? -20.871 17.033 21.402 1.00 162.00 134 PHE H C 1
ATOM 16272 O O . PHE H 1 140 ? -21.711 17.098 20.511 1.00 167.41 134 PHE H O 1
ATOM 16280 N N . LYS H 1 141 ? -20.924 17.782 22.503 1.00 166.02 135 LYS H N 1
ATOM 16281 C CA . LYS H 1 141 ? -21.877 18.871 22.658 1.00 175.30 135 LYS H CA 1
ATOM 16282 C C . LYS H 1 141 ? -21.197 20.106 23.260 1.00 172.80 135 LYS H C 1
ATOM 16283 O O . LYS H 1 141 ? -20.529 20.013 24.308 1.00 160.67 135 LYS H O 1
ATOM 16289 N N . LEU H 1 142 ? -21.378 21.256 22.596 1.00 178.72 136 LEU H N 1
ATOM 16290 C CA . LEU H 1 142 ? -20.891 22.543 23.112 1.00 177.63 136 LEU H CA 1
ATOM 16291 C C . LEU H 1 142 ? -22.018 23.290 23.824 1.00 186.08 136 LEU H C 1
ATOM 16292 O O . LEU H 1 142 ? -23.144 23.342 23.339 1.00 191.40 136 LEU H O 1
ATOM 16297 N N . VAL H 1 143 ? -21.702 23.818 25.004 1.00 185.15 137 VAL H N 1
ATOM 16298 C CA . VAL H 1 143 ? -22.585 24.711 25.727 1.00 193.84 137 VAL H CA 1
ATOM 16299 C C . VAL H 1 143 ? -21.842 26.020 25.969 1.00 195.75 137 VAL H C 1
ATOM 16300 O O . VAL H 1 143 ? -20.634 26.022 26.239 1.00 187.53 137 VAL H O 1
ATOM 16304 N N . ILE H 1 144 ? -22.561 27.129 25.837 1.00 205.53 138 ILE H N 1
ATOM 16305 C CA . ILE H 1 144 ? -22.007 28.431 26.150 1.00 208.86 138 ILE H CA 1
ATOM 16306 C C . ILE H 1 144 ? -22.627 28.855 27.449 1.00 217.88 138 ILE H C 1
ATOM 16307 O O . ILE H 1 144 ? -23.833 29.002 27.529 1.00 231.06 138 ILE H O 1
ATOM 16312 N N . ASP H 1 145 ? -21.807 29.012 28.479 1.00 216.56 139 ASP H N 1
ATOM 16313 C CA . ASP H 1 145 ? -22.302 29.377 29.797 1.00 228.26 139 ASP H CA 1
ATOM 16314 C C . ASP H 1 145 ? -21.143 29.528 30.772 1.00 225.10 139 ASP H C 1
ATOM 16315 O O . ASP H 1 145 ? -20.038 29.043 30.537 1.00 218.83 139 ASP H O 1
ATOM 16320 N N . ASP H 1 146 ? -21.412 30.232 31.861 1.00 239.27 140 ASP H N 1
ATOM 16321 C CA . ASP H 1 146 ? -20.536 30.254 33.016 1.00 233.43 140 ASP H CA 1
ATOM 16322 C C . ASP H 1 146 ? -20.456 28.832 33.575 1.00 219.45 140 ASP H C 1
ATOM 16323 O O . ASP H 1 146 ? -21.474 28.137 33.689 1.00 219.41 140 ASP H O 1
ATOM 16328 N N . GLY H 1 147 ? -19.238 28.400 33.892 1.00 208.37 141 GLY H N 1
ATOM 16329 C CA . GLY H 1 147 ? -19.008 27.053 34.424 1.00 201.54 141 GLY H CA 1
ATOM 16330 C C . GLY H 1 147 ? -19.603 26.832 35.806 1.00 208.78 141 GLY H C 1
ATOM 16331 O O . GLY H 1 147 ? -20.043 25.721 36.140 1.00 211.16 141 GLY H O 1
ATOM 16332 N N . VAL H 1 148 ? -19.625 27.888 36.613 1.00 211.68 142 VAL H N 1
ATOM 16333 C CA . VAL H 1 148 ? -20.149 27.795 37.968 1.00 213.89 142 VAL H CA 1
ATOM 16334 C C . VAL H 1 148 ? -21.671 27.746 37.912 1.00 223.29 142 VAL H C 1
ATOM 16335 O O . VAL H 1 148 ? -22.317 27.123 38.754 1.00 224.97 142 VAL H O 1
ATOM 16339 N N . ASN H 1 149 ? -22.234 28.400 36.902 1.00 229.19 143 ASN H N 1
ATOM 16340 C CA . ASN H 1 149 ? -23.666 28.412 36.686 1.00 241.23 143 ASN H CA 1
ATOM 16341 C C . ASN H 1 149 ? -24.207 27.042 36.228 1.00 243.17 143 ASN H C 1
ATOM 16342 O O . ASN H 1 149 ? -25.415 26.783 36.290 1.00 261.28 143 ASN H O 1
ATOM 16347 N N . PHE H 1 150 ? -23.306 26.179 35.776 1.00 229.59 144 PHE H N 1
ATOM 16348 C CA . PHE H 1 150 ? -23.586 24.762 35.615 1.00 228.78 144 PHE H CA 1
ATOM 16349 C C . PHE H 1 150 ? -23.511 24.020 36.990 1.00 222.50 144 PHE H C 1
ATOM 16350 O O . PHE H 1 150 ? -23.033 22.865 37.119 1.00 207.82 144 PHE H O 1
ATOM 16358 N N . VAL H 1 151 ? -23.929 24.759 38.022 1.00 231.83 145 VAL H N 1
ATOM 16359 C CA . VAL H 1 151 ? -24.477 24.227 39.280 1.00 237.64 145 VAL H CA 1
ATOM 16360 C C . VAL H 1 151 ? -26.013 24.126 39.113 1.00 247.08 145 VAL H C 1
ATOM 16361 O O . VAL H 1 151 ? -26.724 23.682 40.014 1.00 249.71 145 VAL H O 1
ATOM 16365 N N . ASN H 1 152 ? -26.507 24.573 37.953 1.00 251.77 146 ASN H N 1
ATOM 16366 C CA . ASN H 1 152 ? -27.869 24.299 37.494 1.00 262.04 146 ASN H CA 1
ATOM 16367 C C . ASN H 1 152 ? -28.018 22.938 36.851 1.00 263.50 146 ASN H C 1
ATOM 16368 O O . ASN H 1 152 ? -29.080 22.340 36.979 1.00 270.25 146 ASN H O 1
ATOM 16373 N N . GLN H 1 153 ? -26.988 22.478 36.116 1.00 269.33 147 GLN H N 1
ATOM 16374 C CA . GLN H 1 153 ? -27.024 21.170 35.435 1.00 263.80 147 GLN H CA 1
ATOM 16375 C C . GLN H 1 153 ? -28.088 21.322 34.339 1.00 282.90 147 GLN H C 1
ATOM 16376 O O . GLN H 1 153 ? -28.760 22.354 34.316 1.00 309.82 147 GLN H O 1
ATOM 16382 N N . THR H 1 154 ? -28.256 20.379 33.411 1.00 272.97 148 THR H N 1
ATOM 16383 C CA . THR H 1 154 ? -29.609 20.225 32.811 1.00 279.31 148 THR H CA 1
ATOM 16384 C C . THR H 1 154 ? -30.170 18.967 33.445 1.00 274.05 148 THR H C 1
ATOM 16385 O O . THR H 1 154 ? -30.767 18.122 32.778 1.00 276.89 148 THR H O 1
ATOM 16389 N N . SER H 1 155 ? -29.977 18.882 34.761 1.00 264.07 149 SER H N 1
ATOM 16390 C CA . SER H 1 155 ? -30.024 17.634 35.500 1.00 258.17 149 SER H CA 1
ATOM 16391 C C . SER H 1 155 ? -29.002 16.675 34.929 1.00 240.92 149 SER H C 1
ATOM 16392 O O . SER H 1 155 ? -29.109 15.468 35.120 1.00 232.31 149 SER H O 1
ATOM 16395 N N . GLN H 1 156 ? -27.997 17.218 34.247 1.00 235.89 150 GLN H N 1
ATOM 16396 C CA . GLN H 1 156 ? -26.987 16.392 33.599 1.00 224.63 150 GLN H CA 1
ATOM 16397 C C . GLN H 1 156 ? -26.013 15.868 34.633 1.00 208.77 150 GLN H C 1
ATOM 16398 O O . GLN H 1 156 ? -25.940 16.388 35.739 1.00 210.42 150 GLN H O 1
ATOM 16404 N N . THR H 1 157 ? -25.248 14.856 34.248 1.00 193.27 151 THR H N 1
ATOM 16405 C CA . THR H 1 157 ? -24.567 14.001 35.210 1.00 182.19 151 THR H CA 1
ATOM 16406 C C . THR H 1 157 ? -23.348 13.335 34.531 1.00 170.25 151 THR H C 1
ATOM 16407 O O . THR H 1 157 ? -23.474 12.758 33.443 1.00 163.99 151 THR H O 1
ATOM 16411 N N . PHE H 1 158 ? -22.171 13.433 35.159 1.00 166.75 152 PHE H N 1
ATOM 16412 C CA . PHE H 1 158 ? -20.905 12.966 34.531 1.00 157.92 152 PHE H CA 1
ATOM 16413 C C . PHE H 1 158 ? -20.034 12.027 35.368 1.00 148.78 152 PHE H C 1
ATOM 16414 O O . PHE H 1 158 ? -20.181 11.939 36.581 1.00 154.08 152 PHE H O 1
ATOM 16422 N N . ASP H 1 159 ? -19.103 11.356 34.694 1.00 138.58 153 ASP H N 1
ATOM 16423 C CA . ASP H 1 159 ? -18.167 10.426 35.336 1.00 129.69 153 ASP H CA 1
ATOM 16424 C C . ASP H 1 159 ? -16.787 11.061 35.554 1.00 124.74 153 ASP H C 1
ATOM 16425 O O . ASP H 1 159 ? -16.068 10.708 36.505 1.00 119.63 153 ASP H O 1
ATOM 16430 N N . VAL H 1 160 ? -16.419 11.991 34.673 1.00 122.30 154 VAL H N 1
ATOM 16431 C CA . VAL H 1 160 ? -15.213 12.794 34.861 1.00 116.82 154 VAL H CA 1
ATOM 16432 C C . VAL H 1 160 ? -15.515 14.240 34.498 1.00 121.05 154 VAL H C 1
ATOM 16433 O O . VAL H 1 160 ? -16.241 14.502 33.544 1.00 119.34 154 VAL H O 1
ATOM 16437 N N . ILE H 1 161 ? -14.974 15.162 35.286 1.00 126.71 155 ILE H N 1
ATOM 16438 C CA . ILE H 1 161 ? -15.032 16.591 34.981 1.00 134.65 155 ILE H CA 1
ATOM 16439 C C . ILE H 1 161 ? -13.600 17.085 34.901 1.00 134.53 155 ILE H C 1
ATOM 16440 O O . ILE H 1 161 ? -12.813 16.872 35.829 1.00 134.68 155 ILE H O 1
ATOM 16445 N N . ILE H 1 162 ? -13.260 17.734 33.790 1.00 137.28 156 ILE H N 1
ATOM 16446 C CA . ILE H 1 162 ? -11.933 18.298 33.612 1.00 127.56 156 ILE H CA 1
ATOM 16447 C C . ILE H 1 162 ? -12.075 19.810 33.543 1.00 132.90 156 ILE H C 1
ATOM 16448 O O . ILE H 1 162 ? -12.788 20.315 32.687 1.00 134.67 156 ILE H O 1
ATOM 16453 N N . SER H 1 163 ? -11.462 20.526 34.464 1.00 133.74 157 SER H N 1
ATOM 16454 C CA . SER H 1 163 ? -11.586 21.958 34.465 1.00 137.27 157 SER H CA 1
ATOM 16455 C C . SER H 1 163 ? -10.341 22.567 33.909 1.00 135.12 157 SER H C 1
ATOM 16456 O O . SER H 1 163 ? -9.288 22.493 34.517 1.00 129.61 157 SER H O 1
ATOM 16459 N N . ASP H 1 164 ? -10.462 23.197 32.757 1.00 143.37 158 ASP H N 1
ATOM 16460 C CA . ASP H 1 164 ? -9.292 23.746 32.125 1.00 152.95 158 ASP H CA 1
ATOM 16461 C C . ASP H 1 164 ? -9.299 25.244 32.111 1.00 169.71 158 ASP H C 1
ATOM 16462 O O . ASP H 1 164 ? -10.240 25.863 31.639 1.00 178.78 158 ASP H O 1
ATOM 16467 N N . CYS H 1 165 ? -8.214 25.804 32.626 1.00 119.96 159 CYS H N 1
ATOM 16468 C CA . CYS H 1 165 ? -7.991 27.232 32.679 1.00 125.21 159 CYS H CA 1
ATOM 16469 C C . CYS H 1 165 ? -6.489 27.474 32.843 1.00 120.74 159 CYS H C 1
ATOM 16470 O O . CYS H 1 165 ? -5.711 27.299 31.905 1.00 115.34 159 CYS H O 1
ATOM 16473 N N . THR H 1 177 ? -12.442 28.896 43.803 1.00 220.48 171 THR H N 1
ATOM 16474 C CA . THR H 1 177 ? -13.764 29.334 44.216 1.00 229.72 171 THR H CA 1
ATOM 16475 C C . THR H 1 177 ? -14.594 28.160 44.663 1.00 227.21 171 THR H C 1
ATOM 16476 O O . THR H 1 177 ? -15.031 27.365 43.852 1.00 216.95 171 THR H O 1
ATOM 16480 N N . SER H 1 178 ? -14.843 28.094 45.960 1.00 235.23 172 SER H N 1
ATOM 16481 C CA . SER H 1 178 ? -15.483 26.962 46.614 1.00 235.81 172 SER H CA 1
ATOM 16482 C C . SER H 1 178 ? -16.896 26.641 46.164 1.00 237.66 172 SER H C 1
ATOM 16483 O O . SER H 1 178 ? -17.320 25.505 46.188 1.00 230.79 172 SER H O 1
ATOM 16486 N N . ALA H 1 179 ? -17.647 27.641 45.781 1.00 241.35 173 ALA H N 1
ATOM 16487 C CA . ALA H 1 179 ? -19.004 27.391 45.381 1.00 240.12 173 ALA H CA 1
ATOM 16488 C C . ALA H 1 179 ? -19.017 26.457 44.204 1.00 227.00 173 ALA H C 1
ATOM 16489 O O . ALA H 1 179 ? -19.894 25.629 44.070 1.00 223.94 173 ALA H O 1
ATOM 16491 N N . PHE H 1 180 ? -18.049 26.642 43.329 1.00 216.34 174 PHE H N 1
ATOM 16492 C CA . PHE H 1 180 ? -17.919 25.874 42.107 1.00 209.55 174 PHE H CA 1
ATOM 16493 C C . PHE H 1 180 ? -18.079 24.385 42.291 1.00 202.59 174 PHE H C 1
ATOM 16494 O O . PHE H 1 180 ? -19.002 23.737 41.814 1.00 201.73 174 PHE H O 1
ATOM 16502 N N . TYR H 1 181 ? -17.121 23.860 43.003 1.00 192.91 175 TYR H N 1
ATOM 16503 C CA . TYR H 1 181 ? -16.966 22.421 43.238 1.00 184.37 175 TYR H CA 1
ATOM 16504 C C . TYR H 1 181 ? -18.291 21.795 43.773 1.00 192.59 175 TYR H C 1
ATOM 16505 O O . TYR H 1 181 ? -18.623 20.670 43.380 1.00 184.36 175 TYR H O 1
ATOM 16514 N N . GLU H 1 182 ? -19.056 22.496 44.640 1.00 203.43 176 GLU H N 1
ATOM 16515 C CA . GLU H 1 182 ? -20.319 21.913 45.095 1.00 210.28 176 GLU H CA 1
ATOM 16516 C C . GLU H 1 182 ? -21.139 21.517 43.882 1.00 207.15 176 GLU H C 1
ATOM 16517 O O . GLU H 1 182 ? -21.730 20.437 43.836 1.00 205.27 176 GLU H O 1
ATOM 16523 N N . GLY H 1 183 ? -21.205 22.440 42.925 1.00 207.27 177 GLY H N 1
ATOM 16524 C CA . GLY H 1 183 ? -21.879 22.198 41.664 1.00 207.04 177 GLY H CA 1
ATOM 16525 C C . GLY H 1 183 ? -21.283 20.977 41.025 1.00 196.47 177 GLY H C 1
ATOM 16526 O O . GLY H 1 183 ? -21.997 20.049 40.657 1.00 193.77 177 GLY H O 1
ATOM 16527 N N . CYS H 1 184 ? -19.958 20.965 40.933 1.00 193.03 178 CYS H N 1
ATOM 16528 C CA . CYS H 1 184 ? -19.252 19.825 40.368 1.00 182.38 178 CYS H CA 1
ATOM 16529 C C . CYS H 1 184 ? -19.684 18.532 41.050 1.00 183.03 178 CYS H C 1
ATOM 16530 O O . CYS H 1 184 ? -19.993 17.551 40.371 1.00 180.12 178 CYS H O 1
ATOM 16533 N N . LYS H 1 185 ? -19.768 18.527 42.377 1.00 186.65 179 LYS H N 1
ATOM 16534 C CA . LYS H 1 185 ? -20.147 17.296 43.037 1.00 186.37 179 LYS H CA 1
ATOM 16535 C C . LYS H 1 185 ? -21.609 16.952 42.782 1.00 195.02 179 LYS H C 1
ATOM 16536 O O . LYS H 1 185 ? -21.909 15.797 42.497 1.00 192.06 179 LYS H O 1
ATOM 16542 N N . ARG H 1 186 ? -22.510 17.937 42.870 1.00 207.35 180 ARG H N 1
ATOM 16543 C CA . ARG H 1 186 ? -23.941 17.679 42.654 1.00 216.20 180 ARG H CA 1
ATOM 16544 C C . ARG H 1 186 ? -24.113 16.855 41.391 1.00 213.04 180 ARG H C 1
ATOM 16545 O O . ARG H 1 186 ? -24.918 15.929 41.365 1.00 222.31 180 ARG H O 1
ATOM 16547 N N . CYS H 1 187 ? -23.323 17.164 40.366 1.00 205.03 181 CYS H N 1
ATOM 16548 C CA . CYS H 1 187 ? -23.510 16.560 39.053 1.00 204.11 181 CYS H CA 1
ATOM 16549 C C . CYS H 1 187 ? -22.425 15.563 38.621 1.00 185.96 181 CYS H C 1
ATOM 16550 O O . CYS H 1 187 ? -22.270 15.273 37.431 1.00 175.83 181 CYS H O 1
ATOM 16553 N N . LEU H 1 188 ? -21.786 14.947 39.601 1.00 179.15 182 LEU H N 1
ATOM 16554 C CA . LEU H 1 188 ? -20.840 13.881 39.361 1.00 167.59 182 LEU H CA 1
ATOM 16555 C C . LEU H 1 188 ? -21.452 12.542 39.721 1.00 167.52 182 LEU H C 1
ATOM 16556 O O . LEU H 1 188 ? -21.758 12.318 40.869 1.00 170.77 182 LEU H O 1
ATOM 16561 N N . ASN H 1 189 ? -21.585 11.628 38.774 1.00 163.56 183 ASN H N 1
ATOM 16562 C CA . ASN H 1 189 ? -22.039 10.278 39.101 1.00 165.58 183 ASN H CA 1
ATOM 16563 C C . ASN H 1 189 ? -21.275 9.778 40.336 1.00 163.13 183 ASN H C 1
ATOM 16564 O O . ASN H 1 189 ? -20.272 10.363 40.717 1.00 158.23 183 ASN H O 1
ATOM 16569 N N . PRO H 1 190 ? -21.742 8.693 40.970 1.00 170.01 184 PRO H N 1
ATOM 16570 C CA . PRO H 1 190 ? -21.129 8.262 42.232 1.00 166.61 184 PRO H CA 1
ATOM 16571 C C . PRO H 1 190 ? -19.630 7.953 42.187 1.00 153.87 184 PRO H C 1
ATOM 16572 O O . PRO H 1 190 ? -18.901 8.340 43.092 1.00 160.97 184 PRO H O 1
ATOM 16576 N N . GLY H 1 191 ? -19.157 7.270 41.161 1.00 138.24 185 GLY H N 1
ATOM 16577 C CA . GLY H 1 191 ? -17.753 6.897 41.157 1.00 128.28 185 GLY H CA 1
ATOM 16578 C C . GLY H 1 191 ? -16.774 7.976 40.701 1.00 122.53 185 GLY H C 1
ATOM 16579 O O . GLY H 1 191 ? -15.585 7.715 40.581 1.00 115.45 185 GLY H O 1
ATOM 16580 N N . GLY H 1 192 ? -17.264 9.189 40.487 1.00 125.10 186 GLY H N 1
ATOM 16581 C CA . GLY H 1 192 ? -16.636 10.124 39.565 1.00 121.64 186 GLY H CA 1
ATOM 16582 C C . GLY H 1 192 ? -15.409 10.851 40.055 1.00 118.58 186 GLY H C 1
ATOM 16583 O O . GLY H 1 192 ? -15.106 10.847 41.254 1.00 118.44 186 GLY H O 1
ATOM 16584 N N . ILE H 1 193 ? -14.711 11.472 39.103 1.00 114.42 187 ILE H N 1
ATOM 16585 C CA . ILE H 1 193 ? -13.483 12.210 39.377 1.00 113.64 187 ILE H CA 1
ATOM 16586 C C . ILE H 1 193 ? -13.557 13.612 38.836 1.00 119.17 187 ILE H C 1
ATOM 16587 O O . ILE H 1 193 ? -14.088 13.866 37.753 1.00 118.49 187 ILE H O 1
ATOM 16592 N N . PHE H 1 194 ? -12.970 14.511 39.604 1.00 124.02 188 PHE H N 1
ATOM 16593 C CA . PHE H 1 194 ? -12.801 15.880 39.210 1.00 128.81 188 PHE H CA 1
ATOM 16594 C C . PHE H 1 194 ? -11.299 16.092 39.181 1.00 120.02 188 PHE H C 1
ATOM 16595 O O . PHE H 1 194 ? -10.608 15.774 40.160 1.00 112.61 188 PHE H O 1
ATOM 16603 N N . VAL H 1 195 ? -10.799 16.599 38.058 1.00 115.42 189 VAL H N 1
ATOM 16604 C CA . VAL H 1 195 ? -9.434 17.076 37.993 1.00 109.32 189 VAL H CA 1
ATOM 16605 C C . VAL H 1 195 ? -9.418 18.523 37.528 1.00 112.17 189 VAL H C 1
ATOM 16606 O O . VAL H 1 195 ? -10.295 18.955 36.780 1.00 118.99 189 VAL H O 1
ATOM 16610 N N . ALA H 1 196 ? -8.440 19.281 38.000 1.00 109.84 190 ALA H N 1
ATOM 16611 C CA . ALA H 1 196 ? -8.287 20.665 37.571 1.00 113.68 190 ALA H CA 1
ATOM 16612 C C . ALA H 1 196 ? -6.826 21.069 37.605 1.00 110.94 190 ALA H C 1
ATOM 16613 O O . ALA H 1 196 ? -6.021 20.542 38.387 1.00 105.54 190 ALA H O 1
ATOM 16615 N N . GLN H 1 197 ? -6.497 21.995 36.716 1.00 112.82 191 GLN H N 1
ATOM 16616 C CA . GLN H 1 197 ? -5.153 22.511 36.593 1.00 111.22 191 GLN H CA 1
ATOM 16617 C C . GLN H 1 197 ? -4.967 23.439 37.779 1.00 112.81 191 GLN H C 1
ATOM 16618 O O . GLN H 1 197 ? -5.829 24.251 38.039 1.00 113.76 191 GLN H O 1
ATOM 16624 N N . ASN H 1 198 ? -3.862 23.288 38.503 1.00 109.53 192 ASN H N 1
ATOM 16625 C CA . ASN H 1 198 ? -3.658 24.007 39.753 1.00 116.94 192 ASN H CA 1
ATOM 16626 C C . ASN H 1 198 ? -2.315 24.776 39.851 1.00 120.24 192 ASN H C 1
ATOM 16627 O O . ASN H 1 198 ? -1.827 25.097 40.952 1.00 121.17 192 ASN H O 1
ATOM 16632 N N . GLY H 1 199 ? -1.745 25.100 38.691 1.00 119.70 193 GLY H N 1
ATOM 16633 C CA . GLY H 1 199 ? -0.625 26.034 38.614 1.00 120.80 193 GLY H CA 1
ATOM 16634 C C . GLY H 1 199 ? 0.713 25.407 38.933 1.00 118.74 193 GLY H C 1
ATOM 16635 O O . GLY H 1 199 ? 0.788 24.280 39.418 1.00 115.42 193 GLY H O 1
ATOM 16636 N N . VAL H 1 200 ? 1.788 26.133 38.649 1.00 121.09 194 VAL H N 1
ATOM 16637 C CA . VAL H 1 200 ? 3.125 25.568 38.842 1.00 117.55 194 VAL H CA 1
ATOM 16638 C C . VAL H 1 200 ? 3.463 25.723 40.310 1.00 119.24 194 VAL H C 1
ATOM 16639 O O . VAL H 1 200 ? 3.137 26.728 40.918 1.00 126.56 194 VAL H O 1
ATOM 16643 N N . CYS H 1 201 ? 4.108 24.718 40.882 1.00 118.70 195 CYS H N 1
ATOM 16644 C CA . CYS H 1 201 ? 4.169 24.624 42.334 1.00 123.84 195 CYS H CA 1
ATOM 16645 C C . CYS H 1 201 ? 5.463 25.125 42.974 1.00 124.84 195 CYS H C 1
ATOM 16646 O O . CYS H 1 201 ? 5.531 25.261 44.184 1.00 127.36 195 CYS H O 1
ATOM 16649 N N . PHE H 1 202 ? 6.460 25.474 42.176 1.00 125.43 196 PHE H N 1
ATOM 16650 C CA . PHE H 1 202 ? 7.740 25.877 42.747 1.00 130.16 196 PHE H CA 1
ATOM 16651 C C . PHE H 1 202 ? 7.688 27.150 43.570 1.00 140.41 196 PHE H C 1
ATOM 16652 O O . PHE H 1 202 ? 8.150 27.161 44.699 1.00 156.00 196 PHE H O 1
ATOM 16660 N N . LEU H 1 203 ? 7.258 28.253 43.009 1.00 146.10 197 LEU H N 1
ATOM 16661 C CA . LEU H 1 203 ? 7.282 29.476 43.778 1.00 163.93 197 LEU H CA 1
ATOM 16662 C C . LEU H 1 203 ? 6.350 29.515 44.982 1.00 171.86 197 LEU H C 1
ATOM 16663 O O . LEU H 1 203 ? 6.721 29.976 46.050 1.00 182.71 197 LEU H O 1
ATOM 16668 N N . GLN H 1 204 ? 5.136 29.030 44.808 1.00 163.86 198 GLN H N 1
ATOM 16669 C CA . GLN H 1 204 ? 4.120 29.158 45.846 1.00 162.79 198 GLN H CA 1
ATOM 16670 C C . GLN H 1 204 ? 3.239 27.916 45.864 1.00 156.91 198 GLN H C 1
ATOM 16671 O O . GLN H 1 204 ? 2.955 27.317 44.802 1.00 146.53 198 GLN H O 1
ATOM 16677 N N . GLN H 1 205 ? 2.801 27.540 47.065 1.00 154.68 199 GLN H N 1
ATOM 16678 C CA . GLN H 1 205 ? 1.926 26.386 47.243 1.00 150.62 199 GLN H CA 1
ATOM 16679 C C . GLN H 1 205 ? 0.602 26.728 47.884 1.00 162.80 199 GLN H C 1
ATOM 16680 O O . GLN H 1 205 ? -0.160 25.814 48.256 1.00 153.48 199 GLN H O 1
ATOM 16686 N N . GLU H 1 206 ? 0.332 28.024 48.056 1.00 179.02 200 GLU H N 1
ATOM 16687 C CA . GLU H 1 206 ? -0.888 28.450 48.747 1.00 194.55 200 GLU H CA 1
ATOM 16688 C C . GLU H 1 206 ? -2.099 28.019 47.910 1.00 189.04 200 GLU H C 1
ATOM 16689 O O . GLU H 1 206 ? -3.087 27.519 48.446 1.00 198.12 200 GLU H O 1
ATOM 16695 N N . GLU H 1 207 ? -1.997 28.182 46.593 1.00 180.32 201 GLU H N 1
ATOM 16696 C CA . GLU H 1 207 ? -3.061 27.760 45.684 1.00 177.64 201 GLU H CA 1
ATOM 16697 C C . GLU H 1 207 ? -3.396 26.288 45.853 1.00 170.52 201 GLU H C 1
ATOM 16698 O O . GLU H 1 207 ? -4.572 25.919 45.910 1.00 167.96 201 GLU H O 1
ATOM 16704 N N . ALA H 1 208 ? -2.363 25.455 45.952 1.00 167.06 202 ALA H N 1
ATOM 16705 C CA . ALA H 1 208 ? -2.560 24.042 46.252 1.00 159.11 202 ALA H CA 1
ATOM 16706 C C . ALA H 1 208 ? -3.223 23.840 47.613 1.00 168.43 202 ALA H C 1
ATOM 16707 O O . ALA H 1 208 ? -4.159 23.056 47.712 1.00 175.51 202 ALA H O 1
ATOM 16709 N N . ILE H 1 209 ? -2.759 24.543 48.649 1.00 171.68 203 ILE H N 1
ATOM 16710 C CA . ILE H 1 209 ? -3.302 24.348 50.006 1.00 176.94 203 ILE H CA 1
ATOM 16711 C C . ILE H 1 209 ? -4.784 24.708 50.059 1.00 176.45 203 ILE H C 1
ATOM 16712 O O . ILE H 1 209 ? -5.606 23.992 50.645 1.00 175.71 203 ILE H O 1
ATOM 16717 N N . ASP H 1 210 ? -5.106 25.831 49.443 1.00 173.90 204 ASP H N 1
ATOM 16718 C CA . ASP H 1 210 ? -6.460 26.316 49.410 1.00 179.70 204 ASP H CA 1
ATOM 16719 C C . ASP H 1 210 ? -7.357 25.329 48.653 1.00 169.81 204 ASP H C 1
ATOM 16720 O O . ASP H 1 210 ? -8.396 24.911 49.158 1.00 170.83 204 ASP H O 1
ATOM 16725 N N . SER H 1 211 ? -6.948 24.960 47.446 1.00 160.65 205 SER H N 1
ATOM 16726 C CA . SER H 1 211 ? -7.676 23.972 46.651 1.00 157.94 205 SER H CA 1
ATOM 16727 C C . SER H 1 211 ? -7.987 22.723 47.444 1.00 157.83 205 SER H C 1
ATOM 16728 O O . SER H 1 211 ? -9.115 22.226 47.437 1.00 160.14 205 SER H O 1
ATOM 16731 N N . HIS H 1 212 ? -6.967 22.201 48.112 1.00 157.69 206 HIS H N 1
ATOM 16732 C CA . HIS H 1 212 ? -7.132 21.003 48.924 1.00 158.96 206 HIS H CA 1
ATOM 16733 C C . HIS H 1 212 ? -8.199 21.252 49.995 1.00 166.06 206 HIS H C 1
ATOM 16734 O O . HIS H 1 212 ? -9.154 20.485 50.131 1.00 159.06 206 HIS H O 1
ATOM 16741 N N . ARG H 1 213 ? -8.052 22.351 50.725 1.00 176.42 207 ARG H N 1
ATOM 16742 C CA . ARG H 1 213 ? -8.994 22.660 51.788 1.00 190.81 207 ARG H CA 1
ATOM 16743 C C . ARG H 1 213 ? -10.429 22.739 51.274 1.00 192.82 207 ARG H C 1
ATOM 16744 O O . ARG H 1 213 ? -11.327 22.140 51.878 1.00 202.56 207 ARG H O 1
ATOM 16752 N N . LYS H 1 214 ? -10.644 23.480 50.185 1.00 185.75 208 LYS H N 1
ATOM 16753 C CA . LYS H 1 214 ? -11.983 23.623 49.607 1.00 186.33 208 LYS H CA 1
ATOM 16754 C C . LYS H 1 214 ? -12.491 22.279 49.056 1.00 179.79 208 LYS H C 1
ATOM 16755 O O . LYS H 1 214 ? -13.581 21.835 49.427 1.00 187.97 208 LYS H O 1
ATOM 16757 N N . LEU H 1 215 ? -11.707 21.613 48.208 1.00 165.08 209 LEU H N 1
ATOM 16758 C CA . LEU H 1 215 ? -12.161 20.366 47.624 1.00 158.79 209 LEU H CA 1
ATOM 16759 C C . LEU H 1 215 ? -12.522 19.361 48.693 1.00 166.03 209 LEU H C 1
ATOM 16760 O O . LEU H 1 215 ? -13.435 18.560 48.490 1.00 167.23 209 LEU H O 1
ATOM 16765 N N . SER H 1 216 ? -11.821 19.392 49.828 1.00 173.45 210 SER H N 1
ATOM 16766 C CA . SER H 1 216 ? -12.041 18.372 50.869 1.00 179.41 210 SER H CA 1
ATOM 16767 C C . SER H 1 216 ? -13.414 18.489 51.513 1.00 187.85 210 SER H C 1
ATOM 16768 O O . SER H 1 216 ? -13.915 17.525 52.065 1.00 190.65 210 SER H O 1
ATOM 16771 N N . HIS H 1 217 ? -14.029 19.659 51.410 1.00 196.72 211 HIS H N 1
ATOM 16772 C CA . HIS H 1 217 ? -15.360 19.865 51.946 1.00 209.92 211 HIS H CA 1
ATOM 16773 C C . HIS H 1 217 ? -16.400 19.087 51.158 1.00 208.18 211 HIS H C 1
ATOM 16774 O O . HIS H 1 217 ? -17.415 18.688 51.695 1.00 218.08 211 HIS H O 1
ATOM 16781 N N . TYR H 1 218 ? -16.147 18.870 49.881 1.00 204.99 212 TYR H N 1
ATOM 16782 C CA . TYR H 1 218 ? -17.116 18.207 49.019 1.00 208.91 212 TYR H CA 1
ATOM 16783 C C . TYR H 1 218 ? -16.683 16.794 48.590 1.00 203.66 212 TYR H C 1
ATOM 16784 O O . TYR H 1 218 ? -17.509 16.007 48.135 1.00 210.31 212 TYR H O 1
ATOM 16793 N N . PHE H 1 219 ? -15.401 16.466 48.732 1.00 194.61 213 PHE H N 1
ATOM 16794 C CA . PHE H 1 219 ? -14.905 15.151 48.332 1.00 181.42 213 PHE H CA 1
ATOM 16795 C C . PHE H 1 219 ? -14.157 14.473 49.463 1.00 179.04 213 PHE H C 1
ATOM 16796 O O . PHE H 1 219 ? -13.519 15.137 50.283 1.00 183.53 213 PHE H O 1
ATOM 16804 N N . SER H 1 220 ? -14.236 13.145 49.495 1.00 168.89 214 SER H N 1
ATOM 16805 C CA . SER H 1 220 ? -13.601 12.363 50.551 1.00 162.76 214 SER H CA 1
ATOM 16806 C C . SER H 1 220 ? -12.154 11.997 50.223 1.00 150.79 214 SER H C 1
ATOM 16807 O O . SER H 1 220 ? -11.428 11.530 51.081 1.00 150.91 214 SER H O 1
ATOM 16810 N N . ASP H 1 221 ? -11.733 12.182 48.983 1.00 142.62 215 ASP H N 1
ATOM 16811 C CA . ASP H 1 221 ? -10.350 11.924 48.627 1.00 136.61 215 ASP H CA 1
ATOM 16812 C C . ASP H 1 221 ? -9.891 13.040 47.711 1.00 135.48 215 ASP H C 1
ATOM 16813 O O . ASP H 1 221 ? -10.386 13.187 46.602 1.00 133.27 215 ASP H O 1
ATOM 16818 N N . VAL H 1 222 ? -8.940 13.826 48.200 1.00 137.49 216 VAL H N 1
ATOM 16819 C CA . VAL H 1 222 ? -8.434 14.998 47.504 1.00 130.07 216 VAL H CA 1
ATOM 16820 C C . VAL H 1 222 ? -6.903 14.984 47.544 1.00 121.52 216 VAL H C 1
ATOM 16821 O O . VAL H 1 222 ? -6.286 14.901 48.602 1.00 120.94 216 VAL H O 1
ATOM 16825 N N . GLY H 1 223 ? -6.291 15.070 46.381 1.00 118.05 217 GLY H N 1
ATOM 16826 C CA . GLY H 1 223 ? -4.831 15.098 46.267 1.00 111.21 217 GLY H CA 1
ATOM 16827 C C . GLY H 1 223 ? -4.424 15.759 44.956 1.00 108.07 217 GLY H C 1
ATOM 16828 O O . GLY H 1 223 ? -5.242 16.423 44.286 1.00 106.49 217 GLY H O 1
ATOM 16829 N N . PHE H 1 224 ? -3.157 15.585 44.591 1.00 103.33 218 PHE H N 1
ATOM 16830 C CA . PHE H 1 224 ? -2.608 16.170 43.369 1.00 97.52 218 PHE H CA 1
ATOM 16831 C C . PHE H 1 224 ? -1.719 15.212 42.646 1.00 93.46 218 PHE H C 1
ATOM 16832 O O . PHE H 1 224 ? -1.082 14.349 43.266 1.00 95.65 218 PHE H O 1
ATOM 16840 N N . TYR H 1 225 ? -1.650 15.374 41.328 1.00 92.29 219 TYR H N 1
ATOM 16841 C CA . TYR H 1 225 ? -0.590 14.740 40.544 1.00 85.69 219 TYR H CA 1
ATOM 16842 C C . TYR H 1 225 ? 0.132 15.801 39.781 1.00 85.52 219 TYR H C 1
ATOM 16843 O O . TYR H 1 225 ? -0.252 16.962 39.870 1.00 93.89 219 TYR H O 1
ATOM 16852 N N . GLN H 1 226 ? 1.187 15.432 39.057 1.00 82.66 220 GLN H N 1
ATOM 16853 C CA . GLN H 1 226 ? 2.005 16.455 38.408 1.00 84.02 220 GLN H CA 1
ATOM 16854 C C . GLN H 1 226 ? 2.648 16.054 37.106 1.00 83.41 220 GLN H C 1
ATOM 16855 O O . GLN H 1 226 ? 2.815 14.882 36.772 1.00 99.37 220 GLN H O 1
ATOM 16861 N N . ALA H 1 227 ? 3.025 17.081 36.374 1.00 85.14 221 ALA H N 1
ATOM 16862 C CA . ALA H 1 227 ? 3.699 16.936 35.099 1.00 82.17 221 ALA H CA 1
ATOM 16863 C C . ALA H 1 227 ? 4.381 18.274 34.821 1.00 78.43 221 ALA H C 1
ATOM 16864 O O . ALA H 1 227 ? 3.956 19.315 35.327 1.00 75.26 221 ALA H O 1
ATOM 16866 N N . ALA H 1 228 ? 5.460 18.238 34.056 1.00 70.42 222 ALA H N 1
ATOM 16867 C CA . ALA H 1 228 ? 6.239 19.428 33.819 1.00 70.24 222 ALA H CA 1
ATOM 16868 C C . ALA H 1 228 ? 6.049 19.800 32.385 1.00 69.63 222 ALA H C 1
ATOM 16869 O O . ALA H 1 228 ? 6.557 19.094 31.493 1.00 70.41 222 ALA H O 1
ATOM 16871 N N . ILE H 1 229 ? 5.329 20.907 32.177 1.00 71.23 223 ILE H N 1
ATOM 16872 C CA . ILE H 1 229 ? 5.042 21.444 30.853 1.00 71.50 223 ILE H CA 1
ATOM 16873 C C . ILE H 1 229 ? 6.006 22.586 30.550 1.00 76.98 223 ILE H C 1
ATOM 16874 O O . ILE H 1 229 ? 5.988 23.599 31.263 1.00 95.77 223 ILE H O 1
ATOM 16879 N N . PRO H 1 230 ? 6.859 22.424 29.510 1.00 69.83 224 PRO H N 1
ATOM 16880 C CA . PRO H 1 230 ? 7.960 23.331 29.249 1.00 72.51 224 PRO H CA 1
ATOM 16881 C C . PRO H 1 230 ? 7.545 24.783 29.299 1.00 82.14 224 PRO H C 1
ATOM 16882 O O . PRO H 1 230 ? 8.246 25.633 29.853 1.00 88.91 224 PRO H O 1
ATOM 16886 N N . THR H 1 231 ? 6.376 25.031 28.731 1.00 85.40 225 THR H N 1
ATOM 16887 C CA . THR H 1 231 ? 5.898 26.365 28.427 1.00 86.02 225 THR H CA 1
ATOM 16888 C C . THR H 1 231 ? 5.120 27.015 29.556 1.00 92.55 225 THR H C 1
ATOM 16889 O O . THR H 1 231 ? 4.785 28.193 29.483 1.00 99.04 225 THR H O 1
ATOM 16893 N N . TYR H 1 232 ? 4.807 26.243 30.589 1.00 95.19 226 TYR H N 1
ATOM 16894 C CA . TYR H 1 232 ? 4.382 26.820 31.866 1.00 100.92 226 TYR H CA 1
ATOM 16895 C C . TYR H 1 232 ? 5.600 26.830 32.762 1.00 101.97 226 TYR H C 1
ATOM 16896 O O . TYR H 1 232 ? 5.983 25.795 33.332 1.00 103.00 226 TYR H O 1
ATOM 16905 N N . TYR H 1 233 ? 6.207 28.014 32.851 1.00 104.40 227 TYR H N 1
ATOM 16906 C CA . TYR H 1 233 ? 7.546 28.170 33.378 1.00 103.19 227 TYR H CA 1
ATOM 16907 C C . TYR H 1 233 ? 7.579 27.836 34.865 1.00 108.37 227 TYR H C 1
ATOM 16908 O O . TYR H 1 233 ? 6.631 28.172 35.583 1.00 123.88 227 TYR H O 1
ATOM 16917 N N . GLY H 1 234 ? 8.649 27.170 35.315 1.00 100.11 228 GLY H N 1
ATOM 16918 C CA . GLY H 1 234 ? 8.919 27.023 36.744 1.00 107.15 228 GLY H CA 1
ATOM 16919 C C . GLY H 1 234 ? 8.855 25.629 37.307 1.00 106.34 228 GLY H C 1
ATOM 16920 O O . GLY H 1 234 ? 8.500 25.436 38.466 1.00 112.68 228 GLY H O 1
ATOM 16921 N N . GLY H 1 235 ? 9.199 24.643 36.491 1.00 111.21 229 GLY H N 1
ATOM 16922 C CA . GLY H 1 235 ? 9.156 23.240 36.921 1.00 106.11 229 GLY H CA 1
ATOM 16923 C C . GLY H 1 235 ? 7.784 22.588 36.805 1.00 100.95 229 GLY H C 1
ATOM 16924 O O . GLY H 1 235 ? 7.028 22.858 35.850 1.00 111.72 229 GLY H O 1
ATOM 16925 N N . ILE H 1 236 ? 7.454 21.744 37.784 1.00 92.40 230 ILE H N 1
ATOM 16926 C CA . ILE H 1 236 ? 6.248 20.937 37.699 1.00 87.75 230 ILE H CA 1
ATOM 16927 C C . ILE H 1 236 ? 4.990 21.743 37.982 1.00 87.80 230 ILE H C 1
ATOM 16928 O O . ILE H 1 236 ? 5.008 22.712 38.750 1.00 95.33 230 ILE H O 1
ATOM 16933 N N . MET H 1 237 ? 3.912 21.301 37.347 1.00 82.36 231 MET H N 1
ATOM 16934 C CA . MET H 1 237 ? 2.590 21.857 37.484 1.00 88.44 231 MET H CA 1
ATOM 16935 C C . MET H 1 237 ? 1.793 20.840 38.249 1.00 89.22 231 MET H C 1
ATOM 16936 O O . MET H 1 237 ? 2.120 19.666 38.299 1.00 87.25 231 MET H O 1
ATOM 16941 N N . THR H 1 238 ? 0.737 21.295 38.874 1.00 100.39 232 THR H N 1
ATOM 16942 C CA . THR H 1 238 ? 0.001 20.455 39.772 1.00 104.02 232 THR H CA 1
ATOM 16943 C C . THR H 1 238 ? -1.431 20.342 39.307 1.00 102.30 232 THR H C 1
ATOM 16944 O O . THR H 1 238 ? -2.053 21.324 38.930 1.00 109.59 232 THR H O 1
ATOM 16948 N N . PHE H 1 239 ? -1.961 19.137 39.353 1.00 97.91 233 PHE H N 1
ATOM 16949 C CA . PHE H 1 239 ? -3.317 18.902 38.928 1.00 97.98 233 PHE H CA 1
ATOM 16950 C C . PHE H 1 239 ? -4.110 18.415 40.116 1.00 100.75 233 PHE H C 1
ATOM 16951 O O . PHE H 1 239 ? -3.737 17.420 40.739 1.00 104.51 233 PHE H O 1
ATOM 16959 N N . ALA H 1 240 ? -5.196 19.111 40.439 1.00 105.89 234 ALA H N 1
ATOM 16960 C CA . ALA H 1 240 ? -6.032 18.705 41.573 1.00 110.06 234 ALA H CA 1
ATOM 16961 C C . ALA H 1 240 ? -6.743 17.425 41.215 1.00 106.93 234 ALA H C 1
ATOM 16962 O O . ALA H 1 240 ? -7.065 17.182 40.058 1.00 103.31 234 ALA H O 1
ATOM 16964 N N . TRP H 1 241 ? -6.950 16.595 42.225 1.00 107.45 235 TRP H N 1
ATOM 16965 C CA . TRP H 1 241 ? -7.599 15.320 42.056 1.00 101.33 235 TRP H CA 1
ATOM 16966 C C . TRP H 1 241 ? -8.610 15.207 43.150 1.00 107.06 235 TRP H C 1
ATOM 16967 O O . TRP H 1 241 ? -8.254 15.302 44.321 1.00 111.40 235 TRP H O 1
ATOM 16978 N N . ALA H 1 242 ? -9.879 15.059 42.784 1.00 110.04 236 ALA H N 1
ATOM 16979 C CA . ALA H 1 242 ? -10.948 14.983 43.797 1.00 118.55 236 ALA H CA 1
ATOM 16980 C C . ALA H 1 242 ? -11.987 13.946 43.417 1.00 118.17 236 ALA H C 1
ATOM 16981 O O . ALA H 1 242 ? -12.446 13.889 42.267 1.00 114.91 236 ALA H O 1
ATOM 16983 N N . THR H 1 243 ? -12.342 13.131 44.404 1.00 121.77 237 THR H N 1
ATOM 16984 C CA . THR H 1 243 ? -13.236 12.016 44.204 1.00 123.18 237 THR H CA 1
ATOM 16985 C C . THR H 1 243 ? -13.684 11.432 45.519 1.00 127.53 237 THR H C 1
ATOM 16986 O O . THR H 1 243 ? -12.981 11.537 46.513 1.00 128.65 237 THR H O 1
ATOM 16990 N N . ASP H 1 244 ? -14.848 10.799 45.513 1.00 134.51 238 ASP H N 1
ATOM 16991 C CA . ASP H 1 244 ? -15.322 10.065 46.690 1.00 142.86 238 ASP H CA 1
ATOM 16992 C C . ASP H 1 244 ? -14.804 8.628 46.673 1.00 137.99 238 ASP H C 1
ATOM 16993 O O . ASP H 1 244 ? -14.925 7.915 47.671 1.00 144.95 238 ASP H O 1
ATOM 16998 N N . ASN H 1 245 ? -14.216 8.211 45.551 1.00 129.15 239 ASN H N 1
ATOM 16999 C CA . ASN H 1 245 ? -13.643 6.858 45.401 1.00 121.17 239 ASN H CA 1
ATOM 17000 C C . ASN H 1 245 ? -12.167 6.887 45.782 1.00 117.41 239 ASN H C 1
ATOM 17001 O O . ASN H 1 245 ? -11.300 7.237 44.965 1.00 120.27 239 ASN H O 1
ATOM 17006 N N . ASP H 1 246 ? -11.869 6.532 47.022 1.00 119.90 240 ASP H N 1
ATOM 17007 C CA . ASP H 1 246 ? -10.523 6.747 47.541 1.00 117.81 240 ASP H CA 1
ATOM 17008 C C . ASP H 1 246 ? -9.528 5.695 47.057 1.00 107.80 240 ASP H C 1
ATOM 17009 O O . ASP H 1 246 ? -8.351 5.794 47.400 1.00 108.72 240 ASP H O 1
ATOM 17014 N N . ALA H 1 247 ? -9.985 4.730 46.248 1.00 101.01 241 ALA H N 1
ATOM 17015 C CA . ALA H 1 247 ? -9.094 3.718 45.621 1.00 95.14 241 ALA H CA 1
ATOM 17016 C C . ALA H 1 247 ? -8.392 4.169 44.358 1.00 89.11 241 ALA H C 1
ATOM 17017 O O . ALA H 1 247 ? -7.289 3.714 44.055 1.00 78.13 241 ALA H O 1
ATOM 17019 N N . LEU H 1 248 ? -9.059 5.052 43.616 1.00 93.09 242 LEU H N 1
ATOM 17020 C CA . LEU H 1 248 ? -8.675 5.383 42.256 1.00 84.71 242 LEU H CA 1
ATOM 17021 C C . LEU H 1 248 ? -7.261 5.854 42.087 1.00 78.59 242 LEU H C 1
ATOM 17022 O O . LEU H 1 248 ? -6.701 5.659 41.017 1.00 76.55 242 LEU H O 1
ATOM 17027 N N . ARG H 1 249 ? -6.668 6.499 43.078 1.00 79.45 243 ARG H N 1
ATOM 17028 C CA . ARG H 1 249 ? -5.292 6.926 42.875 1.00 78.21 243 ARG H CA 1
ATOM 17029 C C . ARG H 1 249 ? -4.313 6.039 43.577 1.00 77.59 243 ARG H C 1
ATOM 17030 O O . ARG H 1 249 ? -3.159 6.410 43.754 1.00 85.61 243 ARG H O 1
ATOM 17038 N N . HIS H 1 250 ? -4.752 4.858 43.972 1.00 76.70 244 HIS H N 1
ATOM 17039 C CA . HIS H 1 250 ? -3.823 3.864 44.453 1.00 71.73 244 HIS H CA 1
ATOM 17040 C C . HIS H 1 250 ? -3.910 2.601 43.641 1.00 69.82 244 HIS H C 1
ATOM 17041 O O . HIS H 1 250 ? -3.648 1.519 44.161 1.00 76.66 244 HIS H O 1
ATOM 17048 N N . LEU H 1 251 ? -4.272 2.718 42.364 1.00 64.87 245 LEU H N 1
ATOM 17049 C CA . LEU H 1 251 ? -4.315 1.553 41.495 1.00 59.14 245 LEU H CA 1
ATOM 17050 C C . LEU H 1 251 ? -2.919 1.109 41.152 1.00 52.85 245 LEU H C 1
ATOM 17051 O O . LEU H 1 251 ? -2.074 1.923 40.974 1.00 47.64 245 LEU H O 1
ATOM 17056 N N . SER H 1 252 ? -2.714 -0.198 41.047 1.00 53.18 246 SER H N 1
ATOM 17057 C CA . SER H 1 252 ? -1.442 -0.762 40.625 1.00 51.88 246 SER H CA 1
ATOM 17058 C C . SER H 1 252 ? -1.134 -0.333 39.224 1.00 52.47 246 SER H C 1
ATOM 17059 O O . SER H 1 252 ? -2.039 -0.068 38.408 1.00 49.53 246 SER H O 1
ATOM 17062 N N . THR H 1 253 ? 0.148 -0.255 38.920 1.00 56.40 247 THR H N 1
ATOM 17063 C CA . THR H 1 253 ? 0.519 0.229 37.579 1.00 56.89 247 THR H CA 1
ATOM 17064 C C . THR H 1 253 ? 0.124 -0.870 36.562 1.00 48.97 247 THR H C 1
ATOM 17065 O O . THR H 1 253 ? -0.266 -0.603 35.419 1.00 39.89 247 THR H O 1
ATOM 17069 N N . GLU H 1 254 ? 0.125 -2.103 37.049 1.00 53.48 248 GLU H N 1
ATOM 17070 C CA . GLU H 1 254 ? -0.330 -3.252 36.248 1.00 59.08 248 GLU H CA 1
ATOM 17071 C C . GLU H 1 254 ? -1.733 -3.051 35.653 1.00 56.45 248 GLU H C 1
ATOM 17072 O O . GLU H 1 254 ? -1.944 -3.239 34.447 1.00 58.80 248 GLU H O 1
ATOM 17078 N N . ILE H 1 255 ? -2.681 -2.656 36.486 1.00 51.91 249 ILE H N 1
ATOM 17079 C CA . ILE H 1 255 ? -4.045 -2.481 36.014 1.00 53.67 249 ILE H CA 1
ATOM 17080 C C . ILE H 1 255 ? -4.142 -1.343 35.004 1.00 51.27 249 ILE H C 1
ATOM 17081 O O . ILE H 1 255 ? -4.850 -1.444 34.027 1.00 53.96 249 ILE H O 1
ATOM 17086 N N . ILE H 1 256 ? -3.448 -0.249 35.249 1.00 50.34 250 ILE H N 1
ATOM 17087 C CA . ILE H 1 256 ? -3.502 0.891 34.324 1.00 48.73 250 ILE H CA 1
ATOM 17088 C C . ILE H 1 256 ? -2.985 0.385 33.001 1.00 47.08 250 ILE H C 1
ATOM 17089 O O . ILE H 1 256 ? -3.573 0.651 31.942 1.00 41.70 250 ILE H O 1
ATOM 17094 N N . GLN H 1 257 ? -1.941 -0.414 33.032 1.00 47.31 251 GLN H N 1
ATOM 17095 C CA . GLN H 1 257 ? -1.366 -0.898 31.803 1.00 44.56 251 GLN H CA 1
ATOM 17096 C C . GLN H 1 257 ? -2.349 -1.710 31.050 1.00 42.30 251 GLN H C 1
ATOM 17097 O O . GLN H 1 257 ? -2.405 -1.652 29.866 1.00 39.00 251 GLN H O 1
ATOM 17103 N N . ALA H 1 258 ? -3.123 -2.501 31.745 1.00 46.25 252 ALA H N 1
ATOM 17104 C CA . ALA H 1 258 ? -4.100 -3.322 31.092 1.00 46.47 252 ALA H CA 1
ATOM 17105 C C . ALA H 1 258 ? -5.135 -2.515 30.390 1.00 49.91 252 ALA H C 1
ATOM 17106 O O . ALA H 1 258 ? -5.513 -2.813 29.288 1.00 53.61 252 ALA H O 1
ATOM 17108 N N . ARG H 1 259 ? -5.626 -1.509 31.076 1.00 49.31 253 ARG H N 1
ATOM 17109 C CA . ARG H 1 259 ? -6.613 -0.618 30.548 1.00 50.36 253 ARG H CA 1
ATOM 17110 C C . ARG H 1 259 ? -6.024 0.124 29.404 1.00 56.44 253 ARG H C 1
ATOM 17111 O O . ARG H 1 259 ? -6.675 0.381 28.442 1.00 71.61 253 ARG H O 1
ATOM 17119 N N . PHE H 1 260 ? -4.774 0.496 29.525 1.00 52.81 254 PHE H N 1
ATOM 17120 C CA . PHE H 1 260 ? -4.061 1.173 28.467 1.00 51.77 254 PHE H CA 1
ATOM 17121 C C . PHE H 1 260 ? -3.889 0.330 27.220 1.00 52.08 254 PHE H C 1
ATOM 17122 O O . PHE H 1 260 ? -3.862 0.854 26.142 1.00 57.23 254 PHE H O 1
ATOM 17130 N N . LEU H 1 261 ? -3.742 -0.976 27.348 1.00 54.15 255 LEU H N 1
ATOM 17131 C CA . LEU H 1 261 ? -3.506 -1.787 26.165 1.00 58.26 255 LEU H CA 1
ATOM 17132 C C . LEU H 1 261 ? -4.662 -1.642 25.208 1.00 66.23 255 LEU H C 1
ATOM 17133 O O . LEU H 1 261 ? -4.468 -1.639 24.021 1.00 81.36 255 LEU H O 1
ATOM 17135 N N . ALA H 1 262 ? -5.872 -1.540 25.707 1.00 71.23 256 ALA H N 1
ATOM 17136 C CA . ALA H 1 262 ? -6.950 -1.032 24.903 1.00 76.81 256 ALA H CA 1
ATOM 17137 C C . ALA H 1 262 ? -7.815 -0.398 25.917 1.00 83.12 256 ALA H C 1
ATOM 17138 O O . ALA H 1 262 ? -7.895 -0.923 26.998 1.00 87.72 256 ALA H O 1
ATOM 17140 N N . SER H 1 263 ? -8.484 0.701 25.605 1.00 87.85 257 SER H N 1
ATOM 17141 C CA . SER H 1 263 ? -8.454 1.310 24.301 1.00 89.91 257 SER H CA 1
ATOM 17142 C C . SER H 1 263 ? -7.081 1.709 24.113 1.00 66.30 257 SER H C 1
ATOM 17143 O O . SER H 1 263 ? -6.445 2.155 25.024 1.00 54.44 257 SER H O 1
ATOM 17145 N N . GLY H 1 264 ? -6.643 1.514 22.896 1.00 62.45 258 GLY H N 1
ATOM 17146 C CA . GLY H 1 264 ? -5.269 1.572 22.526 1.00 70.10 258 GLY H CA 1
ATOM 17147 C C . GLY H 1 264 ? -4.772 2.898 22.131 1.00 69.76 258 GLY H C 1
ATOM 17148 O O . GLY H 1 264 ? -4.529 3.141 20.978 1.00 67.04 258 GLY H O 1
ATOM 17149 N N . LEU H 1 265 ? -4.583 3.753 23.100 1.00 76.03 259 LEU H N 1
ATOM 17150 C CA . LEU H 1 265 ? -4.048 5.028 22.812 1.00 64.67 259 LEU H CA 1
ATOM 17151 C C . LEU H 1 265 ? -2.635 4.813 22.465 1.00 63.07 259 LEU H C 1
ATOM 17152 O O . LEU H 1 265 ? -2.016 3.898 22.929 1.00 59.07 259 LEU H O 1
ATOM 17157 N N . LYS H 1 266 ? -2.132 5.662 21.607 1.00 71.09 260 LYS H N 1
ATOM 17158 C CA . LYS H 1 266 ? -0.707 5.805 21.405 1.00 72.24 260 LYS H CA 1
ATOM 17159 C C . LYS H 1 266 ? -0.433 7.268 21.751 1.00 67.50 260 LYS H C 1
ATOM 17160 O O . LYS H 1 266 ? -0.728 8.155 20.979 1.00 83.86 260 LYS H O 1
ATOM 17166 N N . CYS H 1 267 ? 0.056 7.518 22.952 1.00 54.68 261 CYS H N 1
ATOM 17167 C CA . CYS H 1 267 ? 0.292 8.859 23.410 1.00 49.28 261 CYS H CA 1
ATOM 17168 C C . CYS H 1 267 ? 1.740 9.213 23.149 1.00 48.21 261 CYS H C 1
ATOM 17169 O O . CYS H 1 267 ? 2.547 8.365 22.677 1.00 54.19 261 CYS H O 1
ATOM 17172 N N . ARG H 1 268 ? 2.080 10.454 23.469 1.00 40.36 262 ARG H N 1
ATOM 17173 C CA . ARG H 1 268 ? 3.398 10.941 23.254 1.00 37.94 262 ARG H CA 1
ATOM 17174 C C . ARG H 1 268 ? 4.116 11.373 24.492 1.00 36.42 262 ARG H C 1
ATOM 17175 O O . ARG H 1 268 ? 5.306 11.601 24.429 1.00 37.19 262 ARG H O 1
ATOM 17183 N N . TYR H 1 269 ? 3.404 11.529 25.595 1.00 38.87 263 TYR H N 1
ATOM 17184 C CA . TYR H 1 269 ? 4.018 11.730 26.904 1.00 41.66 263 TYR H CA 1
ATOM 17185 C C . TYR H 1 269 ? 3.540 10.642 27.844 1.00 41.69 263 TYR H C 1
ATOM 17186 O O . TYR H 1 269 ? 4.337 9.943 28.486 1.00 42.30 263 TYR H O 1
ATOM 17195 N N . TYR H 1 270 ? 2.221 10.492 27.913 1.00 43.72 264 TYR H N 1
ATOM 17196 C CA . TYR H 1 270 ? 1.582 9.542 28.810 1.00 40.98 264 TYR H CA 1
ATOM 17197 C C . TYR H 1 270 ? 1.997 8.113 28.556 1.00 38.39 264 TYR H C 1
ATOM 17198 O O . TYR H 1 270 ? 2.172 7.687 27.415 1.00 35.02 264 TYR H O 1
ATOM 17207 N N . ASN H 1 271 ? 2.152 7.396 29.665 1.00 39.47 265 ASN H N 1
ATOM 17208 C CA . ASN H 1 271 ? 2.195 5.951 29.689 1.00 37.07 265 ASN H CA 1
ATOM 17209 C C . ASN H 1 271 ? 1.924 5.488 31.122 1.00 38.99 265 ASN H C 1
ATOM 17210 O O . ASN H 1 271 ? 1.883 6.301 32.042 1.00 46.91 265 ASN H O 1
ATOM 17215 N N . PRO H 1 272 ? 1.693 4.206 31.330 1.00 36.54 266 PRO H N 1
ATOM 17216 C CA . PRO H 1 272 ? 1.291 3.829 32.701 1.00 39.27 266 PRO H CA 1
ATOM 17217 C C . PRO H 1 272 ? 2.353 4.082 33.791 1.00 38.95 266 PRO H C 1
ATOM 17218 O O . PRO H 1 272 ? 1.996 4.470 34.908 1.00 37.65 266 PRO H O 1
ATOM 17222 N N . ALA H 1 273 ? 3.638 3.920 33.464 1.00 37.39 267 ALA H N 1
ATOM 17223 C CA . ALA H 1 273 ? 4.683 4.326 34.421 1.00 39.96 267 ALA H CA 1
ATOM 17224 C C . ALA H 1 273 ? 4.530 5.800 34.791 1.00 43.22 267 ALA H C 1
ATOM 17225 O O . ALA H 1 273 ? 4.632 6.168 35.960 1.00 49.02 267 ALA H O 1
ATOM 17227 N N . ILE H 1 274 ? 4.295 6.640 33.797 1.00 39.66 268 ILE H N 1
ATOM 17228 C CA . ILE H 1 274 ? 4.206 8.057 34.055 1.00 41.09 268 ILE H CA 1
ATOM 17229 C C . ILE H 1 274 ? 2.992 8.333 34.928 1.00 46.31 268 ILE H C 1
ATOM 17230 O O . ILE H 1 274 ? 3.051 9.157 35.843 1.00 48.64 268 ILE H O 1
ATOM 17235 N N . HIS H 1 275 ? 1.913 7.608 34.648 1.00 47.08 269 HIS H N 1
ATOM 17236 C CA . HIS H 1 275 ? 0.654 7.781 35.322 1.00 51.01 269 HIS H CA 1
ATOM 17237 C C . HIS H 1 275 ? 0.871 7.541 36.810 1.00 53.38 269 HIS H C 1
ATOM 17238 O O . HIS H 1 275 ? 0.586 8.371 37.673 1.00 56.39 269 HIS H O 1
ATOM 17245 N N . THR H 1 276 ? 1.367 6.375 37.126 1.00 51.04 270 THR H N 1
ATOM 17246 C CA . THR H 1 276 ? 1.620 6.079 38.496 1.00 54.16 270 THR H CA 1
ATOM 17247 C C . THR H 1 276 ? 2.534 7.145 39.122 1.00 58.69 270 THR H C 1
ATOM 17248 O O . THR H 1 276 ? 2.282 7.633 40.203 1.00 68.27 270 THR H O 1
ATOM 17252 N N . ALA H 1 277 ? 3.614 7.492 38.439 1.00 58.33 271 ALA H N 1
ATOM 17253 C CA . ALA H 1 277 ? 4.648 8.326 39.031 1.00 56.50 271 ALA H CA 1
ATOM 17254 C C . ALA H 1 277 ? 4.140 9.730 39.214 1.00 59.48 271 ALA H C 1
ATOM 17255 O O . ALA H 1 277 ? 4.568 10.470 40.113 1.00 64.14 271 ALA H O 1
ATOM 17257 N N . ALA H 1 278 ? 3.210 10.100 38.352 1.00 61.09 272 ALA H N 1
ATOM 17258 C CA . ALA H 1 278 ? 2.615 11.428 38.422 1.00 62.21 272 ALA H CA 1
ATOM 17259 C C . ALA H 1 278 ? 2.190 11.785 39.848 1.00 63.56 272 ALA H C 1
ATOM 17260 O O . ALA H 1 278 ? 2.257 12.917 40.226 1.00 67.38 272 ALA H O 1
ATOM 17262 N N . PHE H 1 279 ? 1.788 10.807 40.639 1.00 64.38 273 PHE H N 1
ATOM 17263 C CA . PHE H 1 279 ? 1.268 11.065 41.977 1.00 70.99 273 PHE H CA 1
ATOM 17264 C C . PHE H 1 279 ? 2.347 11.214 43.074 1.00 77.99 273 PHE H C 1
ATOM 17265 O O . PHE H 1 279 ? 2.030 11.515 44.230 1.00 84.71 273 PHE H O 1
ATOM 17273 N N . ALA H 1 280 ? 3.607 10.956 42.740 1.00 79.41 274 ALA H N 1
ATOM 17274 C CA . ALA H 1 280 ? 4.708 11.212 43.668 1.00 78.07 274 ALA H CA 1
ATOM 17275 C C . ALA H 1 280 ? 4.997 12.708 43.643 1.00 80.93 274 ALA H C 1
ATOM 17276 O O . ALA H 1 280 ? 5.285 13.262 42.603 1.00 81.74 274 ALA H O 1
ATOM 17278 N N . LEU H 1 281 ? 4.889 13.358 44.790 1.00 88.97 275 LEU H N 1
ATOM 17279 C CA . LEU H 1 281 ? 5.046 14.801 44.881 1.00 90.66 275 LEU H CA 1
ATOM 17280 C C . LEU H 1 281 ? 6.345 15.116 45.589 1.00 95.38 275 LEU H C 1
ATOM 17281 O O . LEU H 1 281 ? 6.723 14.432 46.552 1.00 97.35 275 LEU H O 1
ATOM 17286 N N . PRO H 1 282 ? 7.033 16.162 45.126 1.00 94.13 276 PRO H N 1
ATOM 17287 C CA . PRO H 1 282 ? 8.272 16.560 45.752 1.00 97.64 276 PRO H CA 1
ATOM 17288 C C . PRO H 1 282 ? 8.032 16.971 47.169 1.00 104.48 276 PRO H C 1
ATOM 17289 O O . PRO H 1 282 ? 6.931 17.396 47.502 1.00 109.56 276 PRO H O 1
ATOM 17293 N N . GLN H 1 283 ? 9.073 16.870 47.980 1.00 104.70 277 GLN H N 1
ATOM 17294 C CA . GLN H 1 283 ? 8.919 16.987 49.405 1.00 112.72 277 GLN H CA 1
ATOM 17295 C C . GLN H 1 283 ? 8.356 18.335 49.882 1.00 119.90 277 GLN H C 1
ATOM 17296 O O . GLN H 1 283 ? 7.514 18.381 50.785 1.00 118.23 277 GLN H O 1
ATOM 17302 N N . TYR H 1 284 ? 8.809 19.427 49.274 1.00 123.58 278 TYR H N 1
ATOM 17303 C CA . TYR H 1 284 ? 8.326 20.727 49.680 1.00 131.80 278 TYR H CA 1
ATOM 17304 C C . TYR H 1 284 ? 6.817 20.826 49.515 1.00 135.28 278 TYR H C 1
ATOM 17305 O O . TYR H 1 284 ? 6.162 21.451 50.342 1.00 145.48 278 TYR H O 1
ATOM 17314 N N . LEU H 1 285 ? 6.281 20.247 48.473 1.00 129.09 279 LEU H N 1
ATOM 17315 C CA . LEU H 1 285 ? 4.880 20.392 48.288 1.00 131.38 279 LEU H CA 1
ATOM 17316 C C . LEU H 1 285 ? 4.194 19.736 49.429 1.00 133.58 279 LEU H C 1
ATOM 17317 O O . LEU H 1 285 ? 3.349 20.320 50.053 1.00 142.59 279 LEU H O 1
ATOM 17322 N N . GLN H 1 286 ? 4.626 18.539 49.763 1.00 135.01 280 GLN H N 1
ATOM 17323 C CA . GLN H 1 286 ? 3.967 17.775 50.792 1.00 141.91 280 GLN H CA 1
ATOM 17324 C C . GLN H 1 286 ? 4.111 18.408 52.139 1.00 156.47 280 GLN H C 1
ATOM 17325 O O . GLN H 1 286 ? 3.152 18.550 52.879 1.00 155.94 280 GLN H O 1
ATOM 17331 N N . ASP H 1 287 ? 5.309 18.857 52.432 1.00 81.03 281 ASP H N 1
ATOM 17332 C CA . ASP H 1 287 ? 5.545 19.441 53.710 1.00 72.04 281 ASP H CA 1
ATOM 17333 C C . ASP H 1 287 ? 4.555 20.539 53.677 1.00 89.86 281 ASP H C 1
ATOM 17334 O O . ASP H 1 287 ? 3.921 20.836 54.657 1.00 116.78 281 ASP H O 1
ATOM 17339 N N . ALA H 1 288 ? 4.371 21.116 52.513 1.00 93.59 282 ALA H N 1
ATOM 17340 C CA . ALA H 1 288 ? 3.502 22.247 52.385 1.00 86.27 282 ALA H CA 1
ATOM 17341 C C . ALA H 1 288 ? 2.118 21.892 52.848 1.00 84.81 282 ALA H C 1
ATOM 17342 O O . ALA H 1 288 ? 1.477 22.689 53.467 1.00 101.02 282 ALA H O 1
ATOM 17344 N N . LEU H 1 289 ? 1.626 20.711 52.564 1.00 94.08 283 LEU H N 1
ATOM 17345 C CA . LEU H 1 289 ? 0.300 20.407 53.059 1.00 109.24 283 LEU H CA 1
ATOM 17346 C C . LEU H 1 289 ? 0.332 19.305 54.096 1.00 136.41 283 LEU H C 1
ATOM 17347 O O . LEU H 1 289 ? 0.381 19.568 55.293 1.00 127.32 283 LEU H O 1
#

Sequence (2207 aa):
KKQWHETLHDQFGQYFAVDNVLYHEKQDLIIFENAAFGRVMALDGVVQTTERDEFIYHEMMTHVPLLAHGHAKHVLIIGGGDGAMLREVTRHKNVESITMVEIDAGVVSFCRQYLPNHNAGSYDDPRFKLVIDDGVNFVNQTSQTFDVIISDCTDPIGPGESLFTSAFYEGCKRCLNPGGIFVAQNGVCFLQQEEAIDSHRKLSHYFSDVGFYQAAIPTYYGGIMTFAWATDNDALRHLSTEIIQARFLASGLKCRYYNPAIHTAAFALPQYLQDALASQPSKQWHETLHDQFGQYFAVDNVLYHEKTDHQDLIIFENAAFGRVMALDGVVQTTERDEFIYHEMMTHVPLLAHGHAKHVLIIGGGDGAMLREVTRHKNVESITMVEIDAGVVSFCRQYLPNHNAGSYDDPRFKLVIDDGVNFVNQTSQTFDVIISDCFTSAFYEGCKRCLNPGGIFVAQNGVCFLQQEEAIDSHRKLSHYFSDVGFYQAAIPTYYGGIMTFAWATDNDALRHLSTEIIQARFLASGLKCRYYNPAIHTAAFALPQYLQDALAKKQWHETLHDQFGQYFAVDNVLYHEKTDHQDLIIFENAAFGRVMALDGVVQTTERDEFIYHEMMTHVPLLAHGHAKHVLIIGGGDGAMLREVTRHKNVESITMVEIDAGVVSFCRQYLPNHNAGSYDDPRFKLVIDDGVNFVNQTSQTFDVIISDCTDPIGPGESLFTSAFYEGCKRCLNPGGIFVAQNGVCFLQQEEAIDSHRKLSHYFSDVGFYQAAIPTYYGGIMTFAWATDNDALRHLSTEIIQARFLASGLKCRYYNPAIHTAAFALPQYLQDALASQPKKQWHETLHDQFGQYFAVDNVLYHEKTDHQDLIIFENAAFGRVMALDGVVQTTERDEFIYHEMMTHVPLLAHGHAKHVLIIGGGDGAMLREVTRHKNVESITMVEIDAGVVSFCRQYLPNHNAGSYDDPRFKLVIDDGVNFVNQTSQTFDVIISDCTDESLFTSAFYEGCKRCLNPGGIFVAQNGVCFLQQEEAIDSHRKLSHYFSDVGFYQAAIPTYYGGIMTFAWATDNDALRHLSTEIIQARFLASGLKCRYYNPAIHTAAFALPQYLQDALAKQWHETLHDQFGQYFAVDNVLYHEKTDHQDLIIFENAAFGRVMALDGVVQTTERDEFIYHEMMTHVPLLAHGHAKHVLIIGGGDGAMLREVTRHKNVESITMVEIDAGVVSFCRQYLPNHNAGSYDDPRFKLVIDDGVNFVNQTSQTFDVIISDCTDPIGPGESLFTSAFYEGCKRCLNPGGIFVAQNGVCFLQQEEAIDSHRKLSHYFSDVGFYQAAIPTYYGGIMTFAWATDNDALRHLSTEIIQARFLASGLKCRYYNPAIHTAAFALPQYLQDALASQPKQWHETLHDQFGQYFAVDNVLYHEQDLIIFENAAFGRVMALDGVVQTTERDEFIYHEMMTHVPLLAHGHAKHVLIIGGGDGAMLREVTRHKNVESITMVEIDAGVVSFCRQYLPNHNAGSYDDPRFKLVIDDGVNFVNQTSQTFDVIISDCTDTSAFYEGCKRCLNPGGIFVAQNGVCFLQQEEAIDSHRKLSHYFSDVGFYQAAIPTYYGGIMTFAWATDNDALRHLSTEIIQARFLASGLKCRYYNPAIHTAAFALPQYLQDALASQKQWHETLHDQFGQYFAVDNVLYHEQDLIIFENAAFGRVMALDGVVQTTERDEFIYHEMMTHVPLLAHGHAKHVLIIGGGDGAMLREVTRHKNVESITMVEIDAGVVSFCRQYLPNHNAGSYDDPRFKLVIDDGVNFVNQTSQTFDVIISDCTDPIGPGESLFTSAFYEGCKRCLNPGGIFVAQNGVCFLQQEEAIDSHRKLSHYFSDVGFYQAAIPTYYGGIMTFAWATDNDALRHLSTEIIQARFLASGLKCRYYNPAIHTAAFALPQYLQDALASQPKQWHETLHDQFGQYFAVDNVLYHEQDLIIFENAAFGRVMALDGVVQTTERDEFIYHEMMTHVPLLAHGHAKHVLIIGGGDGAMLREVTRHKNVESITMVEIDAGVVSFCRQYLPNHNAGSYDDPRFKLVIDDGVNFVNQTSQTFDVIISDCTSAFYEGCKRCLNPGGIFVAQNGVCFLQQEEAIDSHRKLSHYFSDVGFYQAAIPTYYGGIMTFAWATDNDALRHLSTEIIQARFLASGLKCRYYNPAIHTAAFALPQYLQDAL

Solvent-accessible surface area: 82946 Å² total; per-residue (Å²): 111,160,74,38,64,9,85,67,36,83,18,2,3,0,18,0,3,19,88,71,71,57,57,107,90,115,150,56,29,8,0,0,59,4,67,24,0,19,56,0,19,1,49,87,17,37,4,67,9,0,60,117,3,13,6,2,17,6,4,0,1,0,0,0,0,5,10,0,20,29,140,7,102,55,0,2,1,12,11,9,9,19,0,0,7,0,28,3,0,31,96,13,183,110,3,91,36,1,4,0,2,20,117,62,52,38,51,11,68,34,1,108,118,43,2,55,82,1,5,61,42,8,35,108,25,133,62,37,114,57,24,78,43,68,16,56,65,19,60,103,52,111,101,54,69,1,15,0,0,3,0,64,56,40,29,67,13,14,73,53,86,25,24,22,40,4,60,13,1,93,2,6,66,70,4,20,47,123,32,0,0,0,0,2,40,7,13,30,2,20,22,24,19,7,46,1,10,4,3,28,8,2,0,48,50,29,6,85,14,11,7,4,0,32,3,5,5,5,1,46,13,2,12,7,8,0,0,2,0,0,0,65,54,90,50,14,72,130,51,64,68,140,63,0,86,58,59,31,72,72,30,58,17,128,2,118,12,1,10,11,45,12,8,59,13,4,37,12,16,0,27,30,0,73,68,24,23,73,69,30,71,141,204,89,38,67,9,85,90,62,126,65,8,2,1,10,0,15,22,78,56,44,27,16,66,32,108,24,89,172,62,26,23,10,0,0,57,4,21,2,0,6,55,0,17,0,55,75,16,40,5,68,9,0,41,70,3,13,10,2,10,3,3,0,0,0,0,0,0,6,10,0,18,28,136,7,101,56,0,2,0,21,14,6,9,17,0,0,0,0,28,3,0,32,94,14,182,107,4,93,35,1,4,0,1,20,117,64,55,39,53,7,68,36,1,108,121,29,2,55,85,1,6,60,42,7,31,108,24,132,60,38,114,62,25,76,36,64,16,54,59,16,51,111,61,96,97,56,69,2,16,0,0,0,10,18,138,108,74,26,51,12,6,102,1,6,69,68,7,20,50,125,31,3,0,0,0,16,41,16,13,27,2,17,64,52,33,117,99,1,62,56,8,61,153,68,1,50,144,48,7,86,14,12,7,6,0,32,3,6,5,5,2,45,11,3,13,8,9,0,0,2,0,0,0,67,51,95,54,16,72,127,49,63,68,142,65,0,86,60,57,28,66,72,33,61,15,136,2,127,11,1,10,10,45,12,6,60,13,4,39,12,17,0,30,35,0,74,68,33,54,131,130,162,78,38,60,10,84,67,38,84,20,2,4,0,14,0,4,23,87,68,73,56,52,103,87,67,70,160,163,79,49,28,9,0,0,58,5,67,16,1,19,55,0,17,1,53,83,17,36,4,69,8,0,58,102,3,13,7,2,21,6,6,0,2,0,0,0,0,6,11,0,19,27,139,8,103,53,0,3,2,10,8,10,8,19,0,0,6,0,20,5,0,32,106,16,181,110,3,93,35,1,4,0,2,20,119,62,56,38,50,8,69,37,1,107,117,43,1,55,81,1,6,61,41,7,32,108,25,132,58,36,116,60,23,78,43,67,15,54,68,18,61,102,52,113,102,58,66,2,15,0,0,4,1,70,60,32,29,58,15,9,77,57,77,22,21,16,38,5,53,8,2,91,2,5,69,69,5,20,38,128,26,3,0,0,0,1,48,6,12,30,2,25,24,22,21,6,43,1,10,3,2,30,13,2,1,48,52,32,10,85,14,12,8,6,0,30,3,4,5,5,1,46,12,5,12,9,8,0,0,1,0,0,0,68,50,92,51,15,69,127,49,64,69,140,65,0,86,60,54,31,68,71,32,50,24,90,9,134,11,0,8,11,45,11,6,60,10,4,39,13,14,0,32,33,0,68,66,25,22,75,71,36,122,138,128,84,39,64,9,86,87,57,126,60,8,3,0,11,0,6,10,70,52,36,19,19,55,37,120,14,116,160,48,38,27,8,0,0,58,4,21,3,0,8,56,0,20,1,56,83,17,16,2,26,7,0,40,81,3,13,9,2,6,4,4,1,0,0,0,0,0,6,14,0,20,28,137,7,100,54,0,3,0,5,10,5,9,17,0,0,0,0,28,3,0,33,95,16,180,112,4,94,35,1,3,0,1,20,119,64,55,39,52,8,69,36,0,108,119,26,2,55,83,1,6,61,43,7,30,110,25,133,60,37,116,60,26,81,42,62,7,27,68,19,66,101,58,112,103,58,66,2,14,0,0,0,5,14,35,23,94,113,48,26,66,55,58,58,4,6,93,2,4,75,62,6,22,41,119,30,2,0,1,0,8,12,6,13,26,2,9,45,50,33,116,97,1,63,70,8,59,152,18,1,50,144,40,8,85,13,12,8,7,0,30,3,4,4,5,2,25,13,5,12,8,6,0,0,2,0,0,0,64,50,93,51,15,71,131,53,62,67,140,63,0,87,58,59,30,64,74,37,60,17,130,1,125,11,1,10,10,46,10,6,62,12,4,38,11,17,0,42,33,0,74,87,30,49,127,219,99,44,62,10,86,66,34,86,19,1,3,1,10,0,18,33,92,68,76,56,58,88,102,146,103,126,109,61,33,34,6,0,0,58,4,70,30,0,21,56,0,18,2,63,85,18,38,4,70,8,0,57,37,3,14,9,2,15,7,4,0,0,0,0,0,0,6,11,0,20,28,138,7,103,58,0,6,2,19,15,14,8,20,0,0,7,0,29,3,0,32,95,15,83,109,4,93,32,1,2,0,3,20,118,64,56,38,46,8,70,39,0,107,121,43,2,56,81,1,6,62,44,8,29,110,26,131,58,37,114,61,29,77,47,65,16,56,64,22,46,112,55,95,98,58,63,1,15,0,0,3,1,64,58,37,33,59,14,16,82,54,81,35,22,16,45,2,62,10,1,97,2,6,69,65,4,22,51,125,31,4,0,0,0,0,42,6,13,29,2,21,19,20,19,5,41,1,12,15,5,28,17,8,0,50,54,29,8,86,13,13,8,6,0,30,3,5,4,5,1,45,14,4,12,9,8,0,0,1,0,0,0,67,53,92,52,13,71,132,50,62,69,139,65,0,89,61,55,30,67,78,28,56,16,116,2,125,12,1,10,10,48,12,6,60,11,4,40,10,16,0,33,27,0,73,69,22,25,72,68,30,125,198,85,40,67,8,87,90,58,125,65,7,2,0,15,0,15,23,77,68,65,56,57,117,114,155,64,22,8,0,0,58,4,19,2,0,5,55,0,18,1,59,85,17,36,4,64,8,0,35,70,3,13,9,3,13,6,4,0,0,0,0,0,0,5,11,0,18,27,138,7,102,56,0,3,1,10,10,6,9,17,0,0,7,0,28,3,0,33,92,15,180,114,3,90,34,1,4,0,2,20,118,65,55,40,51,8,70,34,1,109,116,42,2,55,78,1,6,61,43,7,30,111,25,129,61,37,114,60,25,78,53,62,12,37,31,17,62,118,52,109,102,57,68,2,15,0,0,2,0,53,57,84,61,105,45,57,5,17,90,1,4,68,69,6,21,48,127,31,2,0,1,0,6,39,12,13,27,2,28,66,53,33,116,98,1,60,77,9,52,153,23,0,50,144,46,8,85,13,13,8,7,0,32,3,4,5,5,1,43,10,4,13,8,8,0,0,1,0,0,0,67,51,92,52,15,70,128,50,62,69,141,63,1,88,61,57,30,66,72,32,62,13,128,2,123,12,0,8,10,46,10,7,60,12,4,39,12,21,0,35,36,1,77,72,27,49,110,89,220,218,74,51,68,10,85,67,34,82,18,1,3,0,15,0,12,35,92,68,84,56,50,136,118,107,61,35,12,3,2,57,4,67,11,0,20,56,0,15,0,54,92,18,36,5,67,9,0,58,98,3,14,9,3,14,7,6,0,0,0,0,0,0,5,12,0,18,27,141,6,100,52,0,4,2,13,14,6,10,20,0,0,5,0,18,8,0,32,104,13,181,112,3,93,36,1,4,0,2,20,118,62,56,30,42,8,69,106,4,107,68,64,1,54,83,1,6,61,42,7,30,108,24,132,62,36,115,60,25,78,46,67,15,59,71,20,57,104,52,112,106,55,66,2,15,0,0,3,1,53,73,32,29,71,17,11,85,56,86,31,25,21,37,3,58,16,1,90,1,6,67,71,4,22,35,125,30,3,0,0,0,0,45,7,13,29,2,22,24,24,20,7,48,1,13,4,5,30,16,3,0,46,56,27,8,84,14,14,8,5,0,32,4,4,4,4,2,47,12,2,12,8,8,0,0,0,0,0,0,71,51,91,52,15,70,129,50,62,68,141,63,0,86,58,59,32,69,72,32,48,23,150,4,134,11,0,10,10,46,11,6,59,13,4,38,11,17,0,30,30,0,71,65,21,24,68,73,36,127,178,87,36,66,10,88,90,66,125,62,6,3,0,10,0,14,22,76,66,59,54,57,113,112,147,63,25,5,0,0,59,4,22,3,0,8,57,0,18,1,58,85,17,38,5,66,9,0,35,72,3,13,9,2,7,3,4,0,0,0,0,0,0,6,10,0,19,28,140,7,103,56,0,4,0,19,14,6,9,17,0,0,0,0,28,3,0,33,93,14,183,114,3,91,36,1,4,0,2,19,120,64,54,42,53,6,70,37,1,106,118,42,2,55,85,1,6,61,42,8,30,108,25,134,59,37,115,62,24,77,39,70,15,59,72,18,72,111,46,111,100,55,70,2,16,0,0,0,15,15,134,128,57,68,24,25,92,1,5,67,71,5,21,49,126,30,2,0,0,0,14,44,21,14,31,2,17,51,54,34,115,99,4,55,74,10,44,154,16,0,52,145,46,8,84,13,12,8,12,0,32,4,4,4,5,2,41,13,4,12,11,8,0,0,2,0,0,0,67,51,95,52,15,71,129,50,63,68,140,65,0,88,58,58,29,74,71,25,61,15,130,1,127,11,1,10,8,47,11,6,62,11,3,41,12,19,0,33,35,7,82,83,34,107

Foldseek 3Di:
DDKAWAPPDPPDTDMFDFPAWPDFDPCTWTWTQGPPFGIWIAGPRHTDDTLRQVQQVLVLLALLFPLLLPQWQEEEEEDPLLQLNLQVNVLAPRHQAYEYEEQDPVSNVVSCVRVVSSNVCSVVDPRYDYHHDDQLVLLVPVLAAGAEYGYQDADDDDDVDDQADDSNLNSVLSRYPQFHKYKYWQAAPQPHQVSVQSRQRHLVNRAVAKAWFWDAGVRRPDGITIMIMGHNNHCSLVDDLVSSQVPCVPPPDDGDNDDSVCSNCRRDDDPVNVVVNVPPDD/DKAWAPPDVPDTDIFDFPAWPDWDDDPVKIWTWTQGPPFGIWIAIRRHTQDTLRQVQQVLVLLALLFPVLLPQWQEEEEEDPLLQLNLQNNVLAPRHQAYEYEYQDPVSNVVSCVRVVVSNVCSCVDPRYDYHHDDLLCCLVPPLAATAEYGYRPADLSNQVSVLSRYDQFHKYKYWQAAPQPHCVSVLVRQVSLVVRAVAKAWFWDAGVRRPDGITIMIIGHNNNCSLVDDLVSSQVSCVPVDDDGDNDDSVCSNCRRDDDDVNVVVND/DDKAWAPPDPPDTDMFDFPAWPDWDADVVWTWTWTQGPPFGIWIAIRRHTDDTLRQVQQVLVLLALLFPLLLPQWQEEEEEDPLLQLNLQNNVLAPRHQAYEYEEQDPVSNVVSCVRVVVSNVCSVVDPRYDYHHDDQLVLLVPVLAAGAEYEYADADDDDPPDDQADDSNLQSVLSRYPQFHKYKYWQAAPQPHCVSVQSRQRRLVNRAVAKAWFWDAGPNRPDGITIMIIGGNNNCSLVDDLVSSQVPDVPPDDDGDNDDSVCSNCRRDDDPVNCVVNVPPD/DDKAWAPPDVPDTDMFDFPAWPDWDDDPVWIWTWTQGPPFGIWIAIRRHTQDTLRQVQQVLVLLALLFPLLPPQWQEEEEEDPLLQLNLQNNVLAPRHQAYEYEYQDPVSNVVSCVRVVVSNVCSCVDPRYDYHHDDLLVLLVPVLAATQEYGYRDSPDCCQPLSSLQSVLVRYDAFHKYKYWQAAPQPHQVSVQSSQVSLVVRAVAKAWFWDAGVNRPDGITIMIIGHNNNCSLVDDLVSSQVSCVPVPDDGDNDDSVCSNCRRDDDPVNVVVND/DKAWAPPDVPDTDIFDFPAWPDWDCDPPKIWTWTQGPPFGIWIAIPRHTDDTLRQVQQVQVLLALLFPLLPPQWQEEEEEDPLLQLNLQNNVLAPRHQAYEYEEQDPVSNVVSCVRVVVSNVCSCVDPRYDYHHDDQLVCLVPVVAATAEYGYADAPDDDDVDDQADDSNLQSNLVRYDQFHKYKYWQADPQPHQVSVLSRQRHLVNRAVAKAWFWDAGVRRDDGITIMIMGHNNNCSLVDDLVSSQVSCPVVPDDGDNDDSVCSNCRRDDDPVNCVVNVPDD/DKAWAPPDVPDTDMFDFPAWPDWDCGWTWTQGPPFGIWIAHPRHTQDTLRQVQQVLVLLALLFPLLLPQWQEEEEEDPLLQLNLQNNLLAPRHQAYEYEEQDPVSNVVSCVRVVVSNVCSVVDPRYDYHHDQLLVLLVPVLAAGAEYGYAADSPLSSLQSVLSRYDQFHKYKYWQAAPQPHQVSVQVVQVSLVVRAVAKAWFWDAGVRRPDGITIMIIGHNNNCSLVDDLVSSQVSCVPVPDDGDNDDSVCSNCRRDDDDVNVVVDPDD/DKAWAPPDVPDGDIFDFPAWPAFDCRWGWGQGPPFGIWIAHPRHTDDTLRQVLQVQVLLALLFPLLQPQWQEEEEEAPLLQLNLQNNVLAPRHQAYEYEEQDPVSNVVSCVVVVSSNVCSCVDPRYDYHHDDQLVLLVPVLAEGAEYGYADDDDDDDPDDQADDSRLQSVQVRYDQFHKYKYWQAAPAPHCVSVQSRQRNLVNRAVAKAWFWDAGVRRDDGITIMIIGGNNNCSLVDDLVSSQVSCVPPDDDGDNDDSVCSNCRRDDDPVNCVSNVVDD/DKAWAPPDVPDTDMFDFPAWPDWDCGWTWTQGPPFGIWIDHPRHTQDTLRQVLQVLVLLALLFPLLLPQWQEEEEEAPLLQLNLQNNVLAPRHQAYEYEYQDPVSNVVSCVRVVVSNVCSVVDPRYDYHHDDQQVCLVPVLAAGAEYEYPPDLSRVLSVLSRYDQFHKYKYWQAAPAPHQVSVVVCQVSLVVRAVAKAWFWDAGVRRPDGITIMIMGHNNNCSLVDDLVSSQVSCVPVPDDGDNDDSVCSNCRRDDDDVNVVVD

Organism: Escherichia coli (strain K12) (NCBI:txid83333)

B-factor: mean 110.81, std 46.19, range [27.27, 351.88]

Radius of gyration: 50.68 Å; Cα contacts (8 Å, |Δi|>4): 4992; chains: 8; bounding box: 139×140×83 Å

GO terms:
  GO:0043918 cadaverine aminopropyltransferase activity (F, IDA)
  GO:0010487 thermospermine synthase activity (F, IDA)
  GO:0004766 spermidine synthase activity (F, EXP)
  GO:0016768 spermine synthase activity (F, EXP)
  GO:0004766 spermidine synthase activity (F, IDA)
  GO:0005829 cytosol (C, IDA)
  GO:0042803 protein homodimerization activity (F, IDA)
  GO:0004766 spermidine synthase activity (F, IMP)
  GO:0008295 spermidine biosynthetic process (P, IMP)
  GO:0005829 cytosol (C, HDA)

CATH classification: 2.30.140.10 (+1 more: 3.40.50.150)